Protein 1XU0 (pdb70)

Sequence (102 aa):
IGGYMLGNAVGRMSYQFNNPMESRYYNDYYNQMPNRVYRPMYRGEEYVSEDRFVRDCYNMSVTEYIIKPAEGKNNSELNQLDTTVKSQIIREMCITEYRRGSIGGYMLGNAVGRMSYQFNNPMESRYYNDYYNQMPNRVYRPMYRGEEYVSEDRFVRDCYNMSVTEYIIKPAEGKNNSELNQLDTTVKSQIIREMCITEYRRGSIGGYMLGNAVGRMSYQFNNPMESRYYNDYYNQMPNRVYRPMYRGEEYVSEDRFVRDCYNMSVTEYIIKPAEGKNNSELNQLDTTVKSQIIREMCITEYRRGSIGGYMLGNAVGRMSYQFNNPMESRYYNDYYNQMPNRVYRPMYRGEEYVSEDRFVRDCYNMSVTEYIIKPAEGKNNSELNQLDTTVKSQIIREMCITEYRRGSIGGYMLGNAVGRMSYQFNNPMESRYYNDYYNQMPNRVYRPMYRGEEYVSEDRFVRDCYNMSVTEYIIKPAEGKNNSELNQLDTTVKSQIIREMCITEYRRGSIGGYMLGNAVGRMSYQFNNPMESRYYNDYYNQMPNRVYRPMYRGEEYVSEDRFVRDCYNMSVTEYIIKPAEGKNNSELNQLDTTVKSQIIREMCITEYRRGSIGGYMLGNAVGRMSYQFNNPMESRYYNDYYNQMPNRVYRPMYRGEEYVSEDRFVRDCYNMSVTEYIIKPAEGKNNSELNQLDTTVKSQIIREMCITEYRRGSIGGYMLGNAVGRMSYQFNNPMESRYYNDYYNQMPNRVYRPMYRGEEYVSEDRFVRDCYNMSVTEYIIKPAEGKNNSELNQLDTTVKSQIIREMCITEYRRGSIGGYMLGNAVGRMSYQFNNPMESRYYNDYYNQMPNRVYRPMYRGEEYVSEDRFVRDCYNMSVTEYIIKPAEGKNNSELNQLDTTVKSQIIREMCITEYRRGSIGGYMLGNAVGRMSYQFNNPMESRYYNDYYNQMPNRVYRPMYRGEEYVSEDRFVRDCYNMSVTEYIIKPAEGKNNSELNQLDTTVKSQIIREMCITEYRRGSIGGYMLGNAVGRMSYQFNNPMESRYYNDYYNQMPNRVYRPMYRGEEYVSEDRFVRDCYNMSVTEYIIKPAEGKNNSELNQLDTTVKSQIIREMCITEYRRGSIGGYMLGNAVGRMSYQFNNPMESRYYNDYYNQMPNRVYRPMYRGEEYVSEDRFVRDCYNMSVTEYIIKPAEGKNNSELNQLDTTVKSQIIREMCITEYRRGSIGGYMLGNAVGRMSYQFNNPMESRYYNDYYNQMPNRVYRPMYRGEEYVSEDRFVRDCYNMSVTEYIIKPAEGKNNSELNQLDTTVKSQIIREMCITEYRRGSIGGYMLGNAVGRMSYQFNNPMESRYYNDYYNQMPNRVYRPMYRGEEYVSEDRFVRDCYNMSVTEYIIKPAEGKNNSELNQLDTTVKSQIIREMCITEYRRGSIGGYMLGNAVGRMSYQFNNPMESRYYNDYYNQMPNRVYRPMYRGEEYVSEDRFVRDCYNMSVTEYIIKPAEGKNNSELNQLDTTVKSQIIREMCITEYRRGSIGGYMLGNAVGRMSYQFNNPMESRYYNDYYNQMPNRVYRPMYRGEEYVSEDRFVRDCYNMSVTEYIIKPAEGKNNSELNQLDTTVKSQIIREMCITEYRRGSIGGYMLGNAVGRMSYQFNNPMESRYYNDYYNQMPNRVYRPMYRGEEYVSEDRFVRDCYNMSVTEYIIKPAEGKNNSELNQLDTTVKSQIIREMCITEYRRGSIGGYMLGNAVGRMSYQFNNPMESRYYNDYYNQMPNRVYRPMYRGEEYVSEDRFVRDCYNMSVTEYIIKPAEGKNNSELNQLDTTVKSQIIREMCITEYRRGSIGGYMLGNAVGRMSYQFNNPMESRYYNDYYNQMPNRVYRPMYRGEEYVSEDRFVRDCYNMSVTEYIIKPAEGKNNSELNQLDTTVKSQIIREMCITEYRRGSIGGYMLGNAVGRMSYQFNNPMESRYYNDYYNQMPNRVYRPMYRGEEYVSEDRFVRDCYNMSVTEYIIKPAEGKNNSELNQLDTTVKSQIIREMCITEYRRGS

Solvent-accessible surface area: 6956 Å² total; per-residue (Å²): 86,47,26,122,72,83,26,56,55,23,58,148,23,65,75,172,37,117,76,115,121,9,31,154,22,3,56,107,72,72,133,112,13,5,84,41,0,48,81,8,80,60,199,64,63,146,192,48,65,110,84,135,14,20,121,48,2,58,87,31,0,30,51,28,23,64,112,105,33,67,172,63,134,155,64,103,129,95,48,92,46,25,48,62,0,16,35,62,1,0,118,38,2,0,57,3,6,90,182,135,62,120

CATH classification: 1.10.790.10

Organism: Xenopus laevis (NCBI:txid8355)

InterPro domains:
  IPR000817 Prion protein [SM00157] (5-171)
  IPR022416 Prion/Doppel protein, beta-ribbon domain [PF00377] (81-168)
  IPR036924 Prion/Doppel beta-ribbon domain superfamily [G3DSA:1.10.790.10] (41-171)
  IPR036924 Prion/Doppel beta-ribbon domain superfamily [SSF54098] (70-169)

Radius of gyration: 14.03 Å; Cα contacts (8 Å, |Δi|>4): 95; chains: 1; bounding box: 40×32×22 Å

Foldseek 3Di:
DPDWDFQDFCLQVPDPDPDVCLNVVCVVCSVLAGRGQGQDDDPCVVDADLVNSLVVSLVVRCCVRPVVCVVPPPQVVPCVSVVVSSNVVNSVSSVVSVVVVD

Structure (mmCIF, N/CA/C/O backbone):
data_1XU0
#
_entry.id   1XU0
#
loop_
_atom_site.group_PDB
_atom_site.id
_atom_site.type_symbol
_atom_site.label_atom_id
_atom_site.label_alt_id
_atom_site.label_comp_id
_atom_site.label_asym_id
_atom_site.label_entity_id
_atom_site.label_seq_id
_atom_site.pdbx_PDB_ins_code
_atom_site.Cartn_x
_atom_site.Cartn_y
_atom_site.Cartn_z
_atom_site.occupancy
_atom_site.B_iso_or_equiv
_atom_site.auth_seq_id
_atom_site.auth_comp_id
_atom_site.auth_asym_id
_atom_site.auth_atom_id
_atom_site.pdbx_PDB_model_num
ATOM 1 N N . ILE A 1 29 ? 15.197 -5.772 -0.208 1.00 0.00 125 ILE A N 1
ATOM 2 C CA . ILE A 1 29 ? 14.432 -5.479 0.993 1.00 0.00 125 ILE A CA 1
ATOM 3 C C . ILE A 1 29 ? 14.890 -6.453 2.086 1.00 0.00 125 ILE A C 1
ATOM 4 O O . ILE A 1 29 ? 14.874 -7.667 1.884 1.00 0.00 125 ILE A O 1
ATOM 20 N N . GLY A 1 30 ? 15.298 -5.922 3.241 1.00 0.00 126 GLY A N 1
ATOM 21 C CA . GLY A 1 30 ? 15.766 -6.718 4.374 1.00 0.00 126 GLY A CA 1
ATOM 22 C C . GLY A 1 30 ? 14.609 -7.421 5.079 1.00 0.00 126 GLY A C 1
ATOM 23 O O . GLY A 1 30 ? 14.790 -8.507 5.634 1.00 0.00 126 GLY A O 1
ATOM 27 N N . GLY A 1 31 ? 13.419 -6.826 5.010 1.00 0.00 127 GLY A N 1
ATOM 28 C CA . GLY A 1 31 ? 12.144 -7.437 5.322 1.00 0.00 127 GLY A CA 1
ATOM 29 C C . GLY A 1 31 ? 11.050 -6.389 5.162 1.00 0.00 127 GLY A C 1
ATOM 30 O O . GLY A 1 31 ? 11.331 -5.187 5.076 1.00 0.00 127 GLY A O 1
ATOM 34 N N . TYR A 1 32 ? 9.801 -6.839 5.119 1.00 0.00 128 TYR A N 1
ATOM 35 C CA . TYR A 1 32 ? 8.657 -5.960 5.295 1.00 0.00 128 TYR A CA 1
ATOM 36 C C . TYR A 1 32 ? 8.483 -5.756 6.798 1.00 0.00 128 TYR A C 1
ATOM 37 O O . TYR A 1 32 ? 8.793 -6.663 7.578 1.00 0.00 128 TYR A O 1
ATOM 55 N N . MET A 1 33 ? 8.017 -4.582 7.208 1.00 0.00 129 MET A N 1
ATOM 56 C CA . MET A 1 33 ? 7.575 -4.321 8.570 1.00 0.00 129 MET A CA 1
ATOM 57 C C . MET A 1 33 ? 6.358 -3.408 8.512 1.00 0.00 129 MET A C 1
ATOM 58 O O . MET A 1 33 ? 6.178 -2.673 7.551 1.00 0.00 129 MET A O 1
ATOM 72 N N . LEU A 1 34 ? 5.523 -3.429 9.539 1.00 0.00 130 LEU A N 1
ATOM 73 C CA . LEU A 1 34 ? 4.435 -2.486 9.746 1.00 0.00 130 LEU A CA 1
ATOM 74 C C . LEU A 1 34 ? 4.991 -1.297 10.509 1.00 0.00 130 LEU A C 1
ATOM 75 O O . LEU A 1 34 ? 5.402 -1.457 11.660 1.00 0.00 130 LEU A O 1
ATOM 91 N N . GLY A 1 35 ? 5.025 -0.139 9.845 1.00 0.00 131 GLY A N 1
ATOM 92 C CA . GLY A 1 35 ? 5.492 1.113 10.408 1.00 0.00 131 GLY A CA 1
ATOM 93 C C . GLY A 1 35 ? 4.421 1.683 11.318 1.00 0.00 131 GLY A C 1
ATOM 94 O O . GLY A 1 35 ? 4.327 1.304 12.490 1.00 0.00 131 GLY A O 1
ATOM 98 N N . ASN A 1 36 ? 3.586 2.568 10.775 1.00 0.00 132 ASN A N 1
ATOM 99 C CA . ASN A 1 36 ? 2.572 3.280 11.536 1.00 0.00 132 ASN A CA 1
ATOM 100 C C . ASN A 1 36 ? 1.220 3.026 10.885 1.00 0.00 132 ASN A C 1
ATOM 101 O O . ASN A 1 36 ? 1.108 2.814 9.672 1.00 0.00 132 ASN A O 1
ATOM 112 N N . ALA A 1 37 ? 0.183 3.038 11.713 1.00 0.00 133 ALA A N 1
ATOM 113 C CA . ALA A 1 37 ? -1.201 2.901 11.302 1.00 0.00 133 ALA A CA 1
ATOM 114 C C . ALA A 1 37 ? -1.694 4.180 10.615 1.00 0.00 133 ALA A C 1
ATOM 115 O O . ALA A 1 37 ? -0.899 5.079 10.323 1.00 0.00 133 ALA A O 1
ATOM 122 N N . VAL A 1 38 ? -2.988 4.248 10.294 1.00 0.00 134 VAL A N 1
ATOM 123 C CA . VAL A 1 38 ? -3.574 5.329 9.509 1.00 0.00 134 VAL A CA 1
ATOM 124 C C . VAL A 1 38 ? -4.693 5.964 10.351 1.00 0.00 134 VAL A C 1
ATOM 125 O O . VAL A 1 38 ? -4.436 6.967 11.026 1.00 0.00 134 VAL A O 1
ATOM 138 N N . GLY A 1 39 ? -5.890 5.367 10.384 1.00 0.00 135 GLY A N 1
ATOM 139 C CA . GLY A 1 39 ? -6.966 5.742 11.293 1.00 0.00 135 GLY A CA 1
ATOM 140 C C . GLY A 1 39 ? -8.267 6.051 10.576 1.00 0.00 135 GLY A C 1
ATOM 141 O O . GLY A 1 39 ? -8.633 7.218 10.432 1.00 0.00 135 GLY A O 1
ATOM 145 N N . ARG A 1 40 ? -8.994 5.013 10.154 1.00 0.00 136 ARG A N 1
ATOM 146 C CA . ARG A 1 40 ? -10.226 5.107 9.405 1.00 0.00 136 ARG A CA 1
ATOM 147 C C . ARG A 1 40 ? -10.188 5.965 8.145 1.00 0.00 136 ARG A C 1
ATOM 148 O O . ARG A 1 40 ? -11.268 6.292 7.677 1.00 0.00 136 ARG A O 1
ATOM 169 N N . MET A 1 41 ? -9.011 6.303 7.602 1.00 0.00 137 MET A N 1
ATOM 170 C CA . MET A 1 41 ? -8.704 7.215 6.518 1.00 0.00 137 MET A CA 1
ATOM 171 C C . MET A 1 41 ? -9.785 8.261 6.198 1.00 0.00 137 MET A C 1
ATOM 172 O O . MET A 1 41 ? -9.550 9.439 6.435 1.00 0.00 137 MET A O 1
ATOM 186 N N . SER A 1 42 ? -10.872 7.834 5.549 1.00 0.00 138 SER A N 1
ATOM 187 C CA . SER A 1 42 ? -12.046 8.579 5.113 1.00 0.00 138 SER A CA 1
ATOM 188 C C . SER A 1 42 ? -11.737 9.901 4.387 1.00 0.00 138 SER A C 1
ATOM 189 O O . SER A 1 42 ? -12.551 10.831 4.400 1.00 0.00 138 SER A O 1
ATOM 197 N N . TYR A 1 43 ? -10.613 9.944 3.664 1.00 0.00 139 TYR A N 1
ATOM 198 C CA . TYR A 1 43 ? -10.252 11.007 2.727 1.00 0.00 139 TYR A CA 1
ATOM 199 C C . TYR A 1 43 ? -11.363 11.323 1.724 1.00 0.00 139 TYR A C 1
ATOM 200 O O . TYR A 1 43 ? -12.396 10.654 1.653 1.00 0.00 139 TYR A O 1
ATOM 218 N N . GLN A 1 44 ? -11.122 12.375 0.945 1.00 0.00 140 GLN A N 1
ATOM 219 C CA . GLN A 1 44 ? -12.012 12.937 -0.061 1.00 0.00 140 GLN A CA 1
ATOM 220 C C . GLN A 1 44 ? -12.684 11.847 -0.903 1.00 0.00 140 GLN A C 1
ATOM 221 O O . GLN A 1 44 ? -13.916 11.797 -0.970 1.00 0.00 140 GLN A O 1
ATOM 235 N N . PHE A 1 45 ? -11.870 10.959 -1.482 1.00 0.00 141 PHE A N 1
ATOM 236 C CA . PHE A 1 45 ? -12.186 10.069 -2.595 1.00 0.00 141 PHE A CA 1
ATOM 237 C C . PHE A 1 45 ? -12.705 10.825 -3.819 1.00 0.00 141 PHE A C 1
ATOM 238 O O . PHE A 1 45 ? -13.151 11.971 -3.758 1.00 0.00 141 PHE A O 1
ATOM 255 N N . ASN A 1 46 ? -12.658 10.135 -4.953 1.00 0.00 142 ASN A N 1
ATOM 256 C CA . ASN A 1 46 ? -13.013 10.667 -6.267 1.00 0.00 142 ASN A CA 1
ATOM 257 C C . ASN A 1 46 ? -14.501 10.467 -6.524 1.00 0.00 142 ASN A C 1
ATOM 258 O O . ASN A 1 46 ? -15.139 11.232 -7.254 1.00 0.00 142 ASN A O 1
ATOM 269 N N . ASN A 1 47 ? -15.055 9.394 -5.955 1.00 0.00 143 ASN A N 1
ATOM 270 C CA . ASN A 1 47 ? -16.427 8.979 -6.146 1.00 0.00 143 ASN A CA 1
ATOM 271 C C . ASN A 1 47 ? -16.919 8.412 -4.819 1.00 0.00 143 ASN A C 1
ATOM 272 O O . ASN A 1 47 ? -16.153 7.717 -4.143 1.00 0.00 143 ASN A O 1
ATOM 283 N N . PRO A 1 48 ? -18.195 8.606 -4.460 1.00 0.00 144 PRO A N 1
ATOM 284 C CA . PRO A 1 48 ? -18.711 8.215 -3.160 1.00 0.00 144 PRO A CA 1
ATOM 285 C C . PRO A 1 48 ? -18.785 6.695 -2.999 1.00 0.00 144 PRO A C 1
ATOM 286 O O . PRO A 1 48 ? -18.699 6.232 -1.865 1.00 0.00 144 PRO A O 1
ATOM 297 N N . MET A 1 49 ? -18.846 5.916 -4.090 1.00 0.00 145 MET A N 1
ATOM 298 C CA . MET A 1 49 ? -18.697 4.466 -4.045 1.00 0.00 145 MET A CA 1
ATOM 299 C C . MET A 1 49 ? -17.417 4.100 -3.316 1.00 0.00 145 MET A C 1
ATOM 300 O O . MET A 1 49 ? -17.422 3.194 -2.495 1.00 0.00 145 MET A O 1
ATOM 314 N N . GLU A 1 50 ? -16.317 4.792 -3.610 1.00 0.00 146 GLU A N 1
ATOM 315 C CA . GLU A 1 50 ? -15.015 4.428 -3.071 1.00 0.00 146 GLU A CA 1
ATOM 316 C C . GLU A 1 50 ? -15.019 4.652 -1.558 1.00 0.00 146 GLU A C 1
ATOM 317 O O . GLU A 1 50 ? -14.573 3.799 -0.793 1.00 0.00 146 GLU A O 1
ATOM 329 N N . SER A 1 51 ? -15.629 5.755 -1.127 1.00 0.00 147 SER A N 1
ATOM 330 C CA . SER A 1 51 ? -15.787 6.121 0.266 1.00 0.00 147 SER A CA 1
ATOM 331 C C . SER A 1 51 ? -16.685 5.124 0.997 1.00 0.00 147 SER A C 1
ATOM 332 O O . SER A 1 51 ? -16.264 4.531 1.992 1.00 0.00 147 SER A O 1
ATOM 340 N N . ARG A 1 52 ? -17.919 4.924 0.531 1.00 0.00 148 ARG A N 1
ATOM 341 C CA . ARG A 1 52 ? -18.885 4.038 1.160 1.00 0.00 148 ARG A CA 1
ATOM 342 C C . ARG A 1 52 ? -18.293 2.655 1.216 1.00 0.00 148 ARG A C 1
ATOM 343 O O . ARG A 1 52 ? -18.302 2.073 2.300 1.00 0.00 148 ARG A O 1
ATOM 364 N N . TYR A 1 53 ? -17.781 2.149 0.097 1.00 0.00 149 TYR A N 1
ATOM 365 C CA . TYR A 1 53 ? -17.242 0.821 0.068 1.00 0.00 149 TYR A CA 1
ATOM 366 C C . TYR A 1 53 ? -16.165 0.712 1.131 1.00 0.00 149 TYR A C 1
ATOM 367 O O . TYR A 1 53 ? -16.279 -0.144 1.997 1.00 0.00 149 TYR A O 1
ATOM 385 N N . TYR A 1 54 ? -15.193 1.630 1.159 1.00 0.00 150 TYR A N 1
ATOM 386 C CA . TYR A 1 54 ? -14.142 1.605 2.172 1.00 0.00 150 TYR A CA 1
ATOM 387 C C . TYR A 1 54 ? -14.718 1.553 3.582 1.00 0.00 150 TYR A C 1
ATOM 388 O O . TYR A 1 54 ? -14.167 0.876 4.444 1.00 0.00 150 TYR A O 1
ATOM 406 N N . ASN A 1 55 ? -15.815 2.257 3.837 1.00 0.00 151 ASN A N 1
ATOM 407 C CA . ASN A 1 55 ? -16.359 2.388 5.172 1.00 0.00 151 ASN A CA 1
ATOM 408 C C . ASN A 1 55 ? -17.130 1.164 5.628 1.00 0.00 151 ASN A C 1
ATOM 409 O O . ASN A 1 55 ? -17.069 0.833 6.819 1.00 0.00 151 ASN A O 1
ATOM 420 N N . ASP A 1 56 ? -17.858 0.506 4.726 1.00 0.00 152 ASP A N 1
ATOM 421 C CA . ASP A 1 56 ? -18.551 -0.737 5.056 1.00 0.00 152 ASP A CA 1
ATOM 422 C C . ASP A 1 56 ? -17.540 -1.875 5.118 1.00 0.00 152 ASP A C 1
ATOM 423 O O . ASP A 1 56 ? -17.570 -2.692 6.040 1.00 0.00 152 ASP A O 1
ATOM 432 N N . TYR A 1 57 ? -16.587 -1.888 4.183 1.00 0.00 153 TYR A N 1
ATOM 433 C CA . TYR A 1 57 ? -15.571 -2.936 4.044 1.00 0.00 153 TYR A CA 1
ATOM 434 C C . TYR A 1 57 ? -14.382 -2.685 4.951 1.00 0.00 153 TYR A C 1
ATOM 435 O O . TYR A 1 57 ? -13.468 -3.501 4.981 1.00 0.00 153 TYR A O 1
ATOM 453 N N . TYR A 1 58 ? -14.428 -1.637 5.766 1.00 0.00 154 TYR A N 1
ATOM 454 C CA . TYR A 1 58 ? -13.383 -1.187 6.663 1.00 0.00 154 TYR A CA 1
ATOM 455 C C . TYR A 1 58 ? -12.777 -2.333 7.485 1.00 0.00 154 TYR A C 1
ATOM 456 O O . TYR A 1 58 ? -11.571 -2.360 7.734 1.00 0.00 154 TYR A O 1
ATOM 474 N N . ASN A 1 59 ? -13.640 -3.272 7.892 1.00 0.00 155 ASN A N 1
ATOM 475 C CA . ASN A 1 59 ? -13.298 -4.455 8.673 1.00 0.00 155 ASN A CA 1
ATOM 476 C C . ASN A 1 59 ? -12.410 -5.440 7.897 1.00 0.00 155 ASN A C 1
ATOM 477 O O . ASN A 1 59 ? -11.543 -6.096 8.475 1.00 0.00 155 ASN A O 1
ATOM 488 N N . GLN A 1 60 ? -12.623 -5.587 6.585 1.00 0.00 156 GLN A N 1
ATOM 489 C CA . GLN A 1 60 ? -11.781 -6.420 5.732 1.00 0.00 156 GLN A CA 1
ATOM 490 C C . GLN A 1 60 ? -10.559 -5.641 5.258 1.00 0.00 156 GLN A C 1
ATOM 491 O O . GLN A 1 60 ? -9.489 -6.220 5.077 1.00 0.00 156 GLN A O 1
ATOM 505 N N . MET A 1 61 ? -10.710 -4.338 5.049 1.00 0.00 157 MET A N 1
ATOM 506 C CA . MET A 1 61 ? -9.649 -3.440 4.633 1.00 0.00 157 MET A CA 1
ATOM 507 C C . MET A 1 61 ? -8.561 -3.343 5.722 1.00 0.00 157 MET A C 1
ATOM 508 O O . MET A 1 61 ? -8.797 -3.691 6.885 1.00 0.00 157 MET A O 1
ATOM 522 N N . PRO A 1 62 ? -7.347 -2.893 5.375 1.00 0.00 158 PRO A N 1
ATOM 523 C CA . PRO A 1 62 ? -6.248 -2.776 6.335 1.00 0.00 158 PRO A CA 1
ATOM 524 C C . PRO A 1 62 ? -6.473 -1.629 7.326 1.00 0.00 158 PRO A C 1
ATOM 525 O O . PRO A 1 62 ? -7.163 -0.664 6.994 1.00 0.00 158 PRO A O 1
ATOM 536 N N . ASN A 1 63 ? -5.840 -1.661 8.511 1.00 0.00 159 ASN A N 1
ATOM 537 C CA . ASN A 1 63 ? -5.934 -0.566 9.493 1.00 0.00 159 ASN A CA 1
ATOM 538 C C . ASN A 1 63 ? -4.646 0.259 9.541 1.00 0.00 159 ASN A C 1
ATOM 539 O O . ASN A 1 63 ? -4.549 1.225 10.298 1.00 0.00 159 ASN A O 1
ATOM 550 N N . ARG A 1 64 ? -3.647 -0.133 8.752 1.00 0.00 160 ARG A N 1
ATOM 551 C CA . ARG A 1 64 ? -2.288 0.375 8.784 1.00 0.00 160 ARG A CA 1
ATOM 552 C C . ARG A 1 64 ? -1.609 0.099 7.453 1.00 0.00 160 ARG A C 1
ATOM 553 O O . ARG A 1 64 ? -2.230 -0.531 6.593 1.00 0.00 160 ARG A O 1
ATOM 574 N N . VAL A 1 65 ? -0.355 0.507 7.280 1.00 0.00 161 VAL A N 1
ATOM 575 C CA . VAL A 1 65 ? 0.389 0.273 6.050 1.00 0.00 161 VAL A CA 1
ATOM 576 C C . VAL A 1 65 ? 1.710 -0.446 6.397 1.00 0.00 161 VAL A C 1
ATOM 577 O O . VAL A 1 65 ? 2.194 -0.301 7.522 1.00 0.00 161 VAL A O 1
ATOM 590 N N . TYR A 1 66 ? 2.239 -1.291 5.499 1.00 0.00 162 TYR A N 1
ATOM 591 C CA . TYR A 1 66 ? 3.519 -1.983 5.690 1.00 0.00 162 TYR A CA 1
ATOM 592 C C . TYR A 1 66 ? 4.601 -1.188 4.932 1.00 0.00 162 TYR A C 1
ATOM 593 O O . TYR A 1 66 ? 4.258 -0.431 4.020 1.00 0.00 162 TYR A O 1
ATOM 611 N N . ARG A 1 67 ? 5.887 -1.464 5.164 1.00 0.00 163 ARG A N 1
ATOM 612 C CA . ARG A 1 67 ? 7.030 -0.701 4.684 1.00 0.00 163 ARG A CA 1
ATOM 613 C C . ARG A 1 67 ? 8.140 -1.612 4.133 1.00 0.00 163 ARG A C 1
ATOM 614 O O . ARG A 1 67 ? 8.552 -2.528 4.849 1.00 0.00 163 ARG A O 1
ATOM 635 N N . PRO A 1 68 ? 8.665 -1.373 2.914 1.00 0.00 164 PRO A N 1
ATOM 636 C CA . PRO A 1 68 ? 9.895 -1.993 2.424 1.00 0.00 164 PRO A CA 1
ATOM 637 C C . PRO A 1 68 ? 11.117 -1.369 3.108 1.00 0.00 164 PRO A C 1
ATOM 638 O O . PRO A 1 68 ? 11.514 -0.261 2.739 1.00 0.00 164 PRO A O 1
ATOM 649 N N . MET A 1 69 ? 11.739 -2.046 4.085 1.00 0.00 165 MET A N 1
ATOM 650 C CA . MET A 1 69 ? 13.028 -1.569 4.589 1.00 0.00 165 MET A CA 1
ATOM 651 C C . MET A 1 69 ? 14.133 -1.995 3.624 1.00 0.00 165 MET A C 1
ATOM 652 O O . MET A 1 69 ? 14.519 -3.166 3.537 1.00 0.00 165 MET A O 1
ATOM 666 N N . TYR A 1 70 ? 14.593 -1.028 2.845 1.00 0.00 166 TYR A N 1
ATOM 667 C CA . TYR A 1 70 ? 15.815 -1.130 2.068 1.00 0.00 166 TYR A CA 1
ATOM 668 C C . TYR A 1 70 ? 16.976 -0.906 3.031 1.00 0.00 166 TYR A C 1
ATOM 669 O O . TYR A 1 70 ? 16.874 -0.062 3.921 1.00 0.00 166 TYR A O 1
ATOM 687 N N . ARG A 1 71 ? 18.091 -1.609 2.844 1.00 0.00 167 ARG A N 1
ATOM 688 C CA . ARG A 1 71 ? 19.348 -1.355 3.562 1.00 0.00 167 ARG A CA 1
ATOM 689 C C . ARG A 1 71 ? 20.323 -0.539 2.725 1.00 0.00 167 ARG A C 1
ATOM 690 O O . ARG A 1 71 ? 21.360 -0.094 3.207 1.00 0.00 167 ARG A O 1
ATOM 711 N N . GLY A 1 72 ? 19.982 -0.363 1.463 1.00 0.00 168 GLY A N 1
ATOM 712 C CA . GLY A 1 72 ? 20.770 0.299 0.450 1.00 0.00 168 GLY A CA 1
ATOM 713 C C . GLY A 1 72 ? 19.906 0.415 -0.790 1.00 0.00 168 GLY A C 1
ATOM 714 O O . GLY A 1 72 ? 19.971 -0.434 -1.681 1.00 0.00 168 GLY A O 1
ATOM 718 N N . GLU A 1 73 ? 19.043 1.420 -0.791 1.00 0.00 169 GLU A N 1
ATOM 719 C CA . GLU A 1 73 ? 18.287 1.922 -1.920 1.00 0.00 169 GLU A CA 1
ATOM 720 C C . GLU A 1 73 ? 19.004 3.179 -2.397 1.00 0.00 169 GLU A C 1
ATOM 721 O O . GLU A 1 73 ? 19.692 3.126 -3.414 1.00 0.00 169 GLU A O 1
ATOM 733 N N . GLU A 1 74 ? 18.905 4.266 -1.631 1.00 0.00 170 GLU A N 1
ATOM 734 C CA . GLU A 1 74 ? 19.415 5.610 -1.890 1.00 0.00 170 GLU A CA 1
ATOM 735 C C . GLU A 1 74 ? 18.999 6.234 -3.234 1.00 0.00 170 GLU A C 1
ATOM 736 O O . GLU A 1 74 ? 19.473 7.327 -3.550 1.00 0.00 170 GLU A O 1
ATOM 748 N N . TYR A 1 75 ? 18.118 5.615 -4.019 1.00 0.00 171 TYR A N 1
ATOM 749 C CA . TYR A 1 75 ? 17.725 6.060 -5.352 1.00 0.00 171 TYR A CA 1
ATOM 750 C C . TYR A 1 75 ? 16.239 5.776 -5.621 1.00 0.00 171 TYR A C 1
ATOM 751 O O . TYR A 1 75 ? 15.858 5.302 -6.701 1.00 0.00 171 TYR A O 1
ATOM 769 N N . VAL A 1 76 ? 15.395 6.042 -4.629 1.00 0.00 172 VAL A N 1
ATOM 770 C CA . VAL A 1 76 ? 13.935 5.995 -4.708 1.00 0.00 172 VAL A CA 1
ATOM 771 C C . VAL A 1 76 ? 13.372 7.376 -4.362 1.00 0.00 172 VAL A C 1
ATOM 772 O O . VAL A 1 76 ? 13.804 8.033 -3.407 1.00 0.00 172 VAL A O 1
ATOM 785 N N . SER A 1 77 ? 12.375 7.779 -5.143 1.00 0.00 173 SER A N 1
ATOM 786 C CA . SER A 1 77 ? 11.475 8.898 -4.917 1.00 0.00 173 SER A CA 1
ATOM 787 C C . SER A 1 77 ? 10.120 8.337 -4.486 1.00 0.00 173 SER A C 1
ATOM 788 O O . SER A 1 77 ? 9.927 7.121 -4.440 1.00 0.00 173 SER A O 1
ATOM 796 N N . GLU A 1 78 ? 9.183 9.215 -4.146 1.00 0.00 174 GLU A N 1
ATOM 797 C CA . GLU A 1 78 ? 7.905 8.848 -3.543 1.00 0.00 174 GLU A CA 1
ATOM 798 C C . GLU A 1 78 ? 7.074 7.990 -4.495 1.00 0.00 174 GLU A C 1
ATOM 799 O O . GLU A 1 78 ? 6.256 7.189 -4.069 1.00 0.00 174 GLU A O 1
ATOM 811 N N . ASP A 1 79 ? 7.255 8.160 -5.797 1.00 0.00 175 ASP A N 1
ATOM 812 C CA . ASP A 1 79 ? 6.628 7.359 -6.835 1.00 0.00 175 ASP A CA 1
ATOM 813 C C . ASP A 1 79 ? 7.111 5.906 -6.787 1.00 0.00 175 ASP A C 1
ATOM 814 O O . ASP A 1 79 ? 6.296 4.987 -6.900 1.00 0.00 175 ASP A O 1
ATOM 823 N N . ARG A 1 80 ? 8.409 5.673 -6.584 1.00 0.00 176 ARG A N 1
ATOM 824 C CA . ARG A 1 80 ? 8.991 4.349 -6.406 1.00 0.00 176 ARG A CA 1
ATOM 825 C C . ARG A 1 80 ? 8.681 3.777 -5.027 1.00 0.00 176 ARG A C 1
ATOM 826 O O . ARG A 1 80 ? 8.399 2.585 -4.930 1.00 0.00 176 ARG A O 1
ATOM 847 N N . PHE A 1 81 ? 8.691 4.587 -3.969 1.00 0.00 177 PHE A N 1
ATOM 848 C CA . PHE A 1 81 ? 8.319 4.112 -2.642 1.00 0.00 177 PHE A CA 1
ATOM 849 C C . PHE A 1 81 ? 6.858 3.683 -2.681 1.00 0.00 177 PHE A C 1
ATOM 850 O O . PHE A 1 81 ? 6.545 2.554 -2.306 1.00 0.00 177 PHE A O 1
ATOM 867 N N . VAL A 1 82 ? 5.958 4.552 -3.161 1.00 0.00 178 VAL A N 1
ATOM 868 C CA . VAL A 1 82 ? 4.538 4.252 -3.158 1.00 0.00 178 VAL A CA 1
ATOM 869 C C . VAL A 1 82 ? 4.269 3.020 -4.002 1.00 0.00 178 VAL A C 1
ATOM 870 O O . VAL A 1 82 ? 3.506 2.184 -3.537 1.00 0.00 178 VAL A O 1
ATOM 883 N N . ARG A 1 83 ? 4.874 2.842 -5.186 1.00 0.00 179 ARG A N 1
ATOM 884 C CA . ARG A 1 83 ? 4.616 1.620 -5.938 1.00 0.00 179 ARG A CA 1
ATOM 885 C C . ARG A 1 83 ? 5.172 0.409 -5.201 1.00 0.00 179 ARG A C 1
ATOM 886 O O . ARG A 1 83 ? 4.471 -0.588 -5.145 1.00 0.00 179 ARG A O 1
ATOM 907 N N . ASP A 1 84 ? 6.388 0.427 -4.653 1.00 0.00 180 ASP A N 1
ATOM 908 C CA . ASP A 1 84 ? 6.981 -0.802 -4.119 1.00 0.00 180 ASP A CA 1
ATOM 909 C C . ASP A 1 84 ? 6.242 -1.209 -2.845 1.00 0.00 180 ASP A C 1
ATOM 910 O O . ASP A 1 84 ? 5.911 -2.383 -2.654 1.00 0.00 180 ASP A O 1
ATOM 919 N N . CYS A 1 85 ? 5.888 -0.224 -2.015 1.00 0.00 181 CYS A N 1
ATOM 920 C CA . CYS A 1 85 ? 5.043 -0.387 -0.845 1.00 0.00 181 CYS A CA 1
ATOM 921 C C . CYS A 1 85 ? 3.668 -0.915 -1.271 1.00 0.00 181 CYS A C 1
ATOM 922 O O . CYS A 1 85 ? 3.201 -1.929 -0.740 1.00 0.00 181 CYS A O 1
ATOM 929 N N . TYR A 1 86 ? 3.035 -0.267 -2.260 1.00 0.00 182 TYR A N 1
ATOM 930 C CA . TYR A 1 86 ? 1.761 -0.669 -2.846 1.00 0.00 182 TYR A CA 1
ATOM 931 C C . TYR A 1 86 ? 1.826 -2.123 -3.263 1.00 0.00 182 TYR A C 1
ATOM 932 O O . TYR A 1 86 ? 0.950 -2.878 -2.872 1.00 0.00 182 TYR A O 1
ATOM 950 N N . ASN A 1 87 ? 2.857 -2.520 -4.014 1.00 0.00 183 ASN A N 1
ATOM 951 C CA . ASN A 1 87 ? 3.005 -3.830 -4.650 1.00 0.00 183 ASN A CA 1
ATOM 952 C C . ASN A 1 87 ? 3.006 -4.955 -3.614 1.00 0.00 183 ASN A C 1
ATOM 953 O O . ASN A 1 87 ? 2.575 -6.071 -3.924 1.00 0.00 183 ASN A O 1
ATOM 964 N N . MET A 1 88 ? 3.457 -4.667 -2.389 1.00 0.00 184 MET A N 1
ATOM 965 C CA . MET A 1 88 ? 3.297 -5.574 -1.266 1.00 0.00 184 MET A CA 1
ATOM 966 C C . MET A 1 88 ? 1.885 -5.497 -0.703 1.00 0.00 184 MET A C 1
ATOM 967 O O . MET A 1 88 ? 1.207 -6.522 -0.645 1.00 0.00 184 MET A O 1
ATOM 981 N N . SER A 1 89 ? 1.446 -4.303 -0.298 1.00 0.00 185 SER A N 1
ATOM 982 C CA . SER A 1 89 ? 0.121 -4.056 0.255 1.00 0.00 185 SER A CA 1
ATOM 983 C C . SER A 1 89 ? -0.964 -4.780 -0.562 1.00 0.00 185 SER A C 1
ATOM 984 O O . SER A 1 89 ? -1.743 -5.544 -0.011 1.00 0.00 185 SER A O 1
ATOM 992 N N . VAL A 1 90 ? -1.016 -4.580 -1.880 1.00 0.00 186 VAL A N 1
ATOM 993 C CA . VAL A 1 90 ? -1.991 -5.222 -2.750 1.00 0.00 186 VAL A CA 1
ATOM 994 C C . VAL A 1 90 ? -1.964 -6.734 -2.573 1.00 0.00 186 VAL A C 1
ATOM 995 O O . VAL A 1 90 ? -3.009 -7.315 -2.307 1.00 0.00 186 VAL A O 1
ATOM 1008 N N . THR A 1 91 ? -0.807 -7.380 -2.706 1.00 0.00 187 THR A N 1
ATOM 1009 C CA . THR A 1 91 ? -0.709 -8.826 -2.593 1.00 0.00 187 THR A CA 1
ATOM 1010 C C . THR A 1 91 ? -1.271 -9.287 -1.245 1.00 0.00 187 THR A C 1
ATOM 1011 O O . THR A 1 91 ? -2.039 -10.254 -1.201 1.00 0.00 187 THR A O 1
ATOM 1022 N N . GLU A 1 92 ? -0.950 -8.562 -0.168 1.00 0.00 188 GLU A N 1
ATOM 1023 C CA . GLU A 1 92 ? -1.394 -8.853 1.189 1.00 0.00 188 GLU A CA 1
ATOM 1024 C C . GLU A 1 92 ? -2.921 -8.848 1.317 1.00 0.00 188 GLU A C 1
ATOM 1025 O O . GLU A 1 92 ? -3.454 -9.424 2.268 1.00 0.00 188 GLU A O 1
ATOM 1037 N N . TYR A 1 93 ? -3.630 -8.260 0.350 1.00 0.00 189 TYR A N 1
ATOM 1038 C CA . TYR A 1 93 ? -5.075 -8.139 0.354 1.00 0.00 189 TYR A CA 1
ATOM 1039 C C . TYR A 1 93 ? -5.699 -8.509 -0.993 1.00 0.00 189 TYR A C 1
ATOM 1040 O O . TYR A 1 93 ? -6.833 -8.105 -1.262 1.00 0.00 189 TYR A O 1
ATOM 1058 N N . ILE A 1 94 ? -4.997 -9.266 -1.833 1.00 0.00 190 ILE A N 1
ATOM 1059 C CA . ILE A 1 94 ? -5.519 -9.836 -3.069 1.00 0.00 190 ILE A CA 1
ATOM 1060 C C . ILE A 1 94 ? -5.180 -11.318 -3.093 1.00 0.00 190 ILE A C 1
ATOM 1061 O O . ILE A 1 94 ? -6.075 -12.151 -3.226 1.00 0.00 190 ILE A O 1
ATOM 1077 N N . ILE A 1 95 ? -3.899 -11.649 -2.953 1.00 0.00 191 ILE A N 1
ATOM 1078 C CA . ILE A 1 95 ? -3.440 -13.019 -3.070 1.00 0.00 191 ILE A CA 1
ATOM 1079 C C . ILE A 1 95 ? -3.820 -13.753 -1.785 1.00 0.00 191 ILE A C 1
ATOM 1080 O O . ILE A 1 95 ? -4.399 -14.828 -1.849 1.00 0.00 191 ILE A O 1
ATOM 1096 N N . LYS A 1 96 ? -3.621 -13.148 -0.610 1.00 0.00 192 LYS A N 1
ATOM 1097 C CA . LYS A 1 96 ? -4.062 -13.727 0.656 1.00 0.00 192 LYS A CA 1
ATOM 1098 C C . LYS A 1 96 ? -5.556 -14.015 0.661 1.00 0.00 192 LYS A C 1
ATOM 1099 O O . LYS A 1 96 ? -5.938 -15.149 0.887 1.00 0.00 192 LYS A O 1
ATOM 1118 N N . PRO A 1 97 ? -6.445 -13.046 0.399 1.00 0.00 193 PRO A N 1
ATOM 1119 C CA . PRO A 1 97 ? -7.863 -13.339 0.340 1.00 0.00 193 PRO A CA 1
ATOM 1120 C C . PRO A 1 97 ? -8.239 -14.295 -0.800 1.00 0.00 193 PRO A C 1
ATOM 1121 O O . PRO A 1 97 ? -9.392 -14.719 -0.819 1.00 0.00 193 PRO A O 1
ATOM 1132 N N . ALA A 1 98 ? -7.324 -14.688 -1.697 1.00 0.00 194 ALA A N 1
ATOM 1133 C CA . ALA A 1 98 ? -7.625 -15.693 -2.706 1.00 0.00 194 ALA A CA 1
ATOM 1134 C C . ALA A 1 98 ? -7.824 -17.084 -2.109 1.00 0.00 194 ALA A C 1
ATOM 1135 O O . ALA A 1 98 ? -8.320 -17.940 -2.841 1.00 0.00 194 ALA A O 1
ATOM 1142 N N . GLU A 1 99 ? -7.484 -17.313 -0.829 1.00 0.00 195 GLU A N 1
ATOM 1143 C CA . GLU A 1 99 ? -7.540 -18.617 -0.161 1.00 0.00 195 GLU A CA 1
ATOM 1144 C C . GLU A 1 99 ? -8.830 -19.351 -0.537 1.00 0.00 195 GLU A C 1
ATOM 1145 O O . GLU A 1 99 ? -8.773 -20.444 -1.107 1.00 0.00 195 GLU A O 1
ATOM 1157 N N . GLY A 1 100 ? -9.978 -18.698 -0.337 1.00 0.00 196 GLY A N 1
ATOM 1158 C CA . GLY A 1 100 ? -11.262 -19.177 -0.829 1.00 0.00 196 GLY A CA 1
ATOM 1159 C C . GLY A 1 100 ? -12.323 -18.096 -0.683 1.00 0.00 196 GLY A C 1
ATOM 1160 O O . GLY A 1 100 ? -13.200 -18.194 0.183 1.00 0.00 196 GLY A O 1
ATOM 1164 N N . LYS A 1 101 ? -12.236 -17.044 -1.503 1.00 0.00 197 LYS A N 1
ATOM 1165 C CA . LYS A 1 101 ? -13.183 -15.938 -1.567 1.00 0.00 197 LYS A CA 1
ATOM 1166 C C . LYS A 1 101 ? -13.457 -15.650 -3.039 1.00 0.00 197 LYS A C 1
ATOM 1167 O O . LYS A 1 101 ? -12.630 -15.054 -3.734 1.00 0.00 197 LYS A O 1
ATOM 1186 N N . ASN A 1 102 ? -14.575 -16.190 -3.526 1.00 0.00 198 ASN A N 1
ATOM 1187 C CA . ASN A 1 102 ? -15.033 -16.093 -4.908 1.00 0.00 198 ASN A CA 1
ATOM 1188 C C . ASN A 1 102 ? -15.894 -14.835 -5.069 1.00 0.00 198 ASN A C 1
ATOM 1189 O O . ASN A 1 102 ? -17.109 -14.881 -4.883 1.00 0.00 198 ASN A O 1
ATOM 1200 N N . ASN A 1 103 ? -15.297 -13.701 -5.421 1.00 0.00 199 ASN A N 1
ATOM 1201 C CA . ASN A 1 103 ? -15.976 -12.451 -5.734 1.00 0.00 199 ASN A CA 1
ATOM 1202 C C . ASN A 1 103 ? -16.745 -12.542 -7.048 1.00 0.00 199 ASN A C 1
ATOM 1203 O O . ASN A 1 103 ? -17.865 -12.049 -7.135 1.00 0.00 199 ASN A O 1
ATOM 1214 N N . SER A 1 104 ? -16.148 -13.160 -8.062 1.00 0.00 200 SER A N 1
ATOM 1215 C CA . SER A 1 104 ? -16.554 -13.103 -9.451 1.00 0.00 200 SER A CA 1
ATOM 1216 C C . SER A 1 104 ? -16.863 -11.676 -9.891 1.00 0.00 200 SER A C 1
ATOM 1217 O O . SER A 1 104 ? -18.020 -11.274 -9.961 1.00 0.00 200 SER A O 1
ATOM 1225 N N . GLU A 1 105 ? -15.809 -10.908 -10.179 1.00 0.00 201 GLU A N 1
ATOM 1226 C CA . GLU A 1 105 ? -15.844 -9.564 -10.750 1.00 0.00 201 GLU A CA 1
ATOM 1227 C C . GLU A 1 105 ? -16.343 -8.523 -9.750 1.00 0.00 201 GLU A C 1
ATOM 1228 O O . GLU A 1 105 ? -16.012 -7.349 -9.873 1.00 0.00 201 GLU A O 1
ATOM 1240 N N . LEU A 1 106 ? -16.942 -8.950 -8.640 1.00 0.00 202 LEU A N 1
ATOM 1241 C CA . LEU A 1 106 ? -17.104 -8.132 -7.449 1.00 0.00 202 LEU A CA 1
ATOM 1242 C C . LEU A 1 106 ? -15.751 -7.588 -6.968 1.00 0.00 202 LEU A C 1
ATOM 1243 O O . LEU A 1 106 ? -15.708 -6.538 -6.318 1.00 0.00 202 LEU A O 1
ATOM 1259 N N . ASN A 1 107 ? -14.616 -8.214 -7.329 1.00 0.00 203 ASN A N 1
ATOM 1260 C CA . ASN A 1 107 ? -13.335 -7.681 -6.924 1.00 0.00 203 ASN A CA 1
ATOM 1261 C C . ASN A 1 107 ? -12.957 -6.419 -7.671 1.00 0.00 203 ASN A C 1
ATOM 1262 O O . ASN A 1 107 ? -12.024 -5.754 -7.243 1.00 0.00 203 ASN A O 1
ATOM 1273 N N . GLN A 1 108 ? -13.645 -6.073 -8.753 1.00 0.00 204 GLN A N 1
ATOM 1274 C CA . GLN A 1 108 ? -13.315 -4.905 -9.531 1.00 0.00 204 GLN A CA 1
ATOM 1275 C C . GLN A 1 108 ? -13.338 -3.653 -8.673 1.00 0.00 204 GLN A C 1
ATOM 1276 O O . GLN A 1 108 ? -12.325 -2.955 -8.622 1.00 0.00 204 GLN A O 1
ATOM 1290 N N . LEU A 1 109 ? -14.444 -3.394 -7.970 1.00 0.00 205 LEU A N 1
ATOM 1291 C CA . LEU A 1 109 ? -14.566 -2.206 -7.127 1.00 0.00 205 LEU A CA 1
ATOM 1292 C C . LEU A 1 109 ? -13.687 -2.406 -5.892 1.00 0.00 205 LEU A C 1
ATOM 1293 O O . LEU A 1 109 ? -13.036 -1.461 -5.463 1.00 0.00 205 LEU A O 1
ATOM 1309 N N . ASP A 1 110 ? -13.583 -3.637 -5.382 1.00 0.00 206 ASP A N 1
ATOM 1310 C CA . ASP A 1 110 ? -12.715 -3.962 -4.253 1.00 0.00 206 ASP A CA 1
ATOM 1311 C C . ASP A 1 110 ? -11.278 -3.526 -4.531 1.00 0.00 206 ASP A C 1
ATOM 1312 O O . ASP A 1 110 ? -10.704 -2.787 -3.741 1.00 0.00 206 ASP A O 1
ATOM 1321 N N . THR A 1 111 ? -10.722 -3.905 -5.681 1.00 0.00 207 THR A N 1
ATOM 1322 C CA . THR A 1 111 ? -9.408 -3.471 -6.146 1.00 0.00 207 THR A CA 1
ATOM 1323 C C . THR A 1 111 ? -9.416 -1.976 -6.463 1.00 0.00 207 THR A C 1
ATOM 1324 O O . THR A 1 111 ? -8.434 -1.320 -6.135 1.00 0.00 207 THR A O 1
ATOM 1335 N N . THR A 1 112 ? -10.475 -1.429 -7.072 1.00 0.00 208 THR A N 1
ATOM 1336 C CA . THR A 1 112 ? -10.557 -0.014 -7.430 1.00 0.00 208 THR A CA 1
ATOM 1337 C C . THR A 1 112 ? -10.243 0.819 -6.188 1.00 0.00 208 THR A C 1
ATOM 1338 O O . THR A 1 112 ? -9.263 1.561 -6.168 1.00 0.00 208 THR A O 1
ATOM 1349 N N . VAL A 1 113 ? -11.030 0.647 -5.127 1.00 0.00 209 VAL A N 1
ATOM 1350 C CA . VAL A 1 113 ? -10.842 1.378 -3.886 1.00 0.00 209 VAL A CA 1
ATOM 1351 C C . VAL A 1 113 ? -9.521 0.984 -3.258 1.00 0.00 209 VAL A C 1
ATOM 1352 O O . VAL A 1 113 ? -8.789 1.860 -2.818 1.00 0.00 209 VAL A O 1
ATOM 1365 N N . LYS A 1 114 ? -9.205 -0.309 -3.189 1.00 0.00 210 LYS A N 1
ATOM 1366 C CA . LYS A 1 114 ? -8.036 -0.773 -2.456 1.00 0.00 210 LYS A CA 1
ATOM 1367 C C . LYS A 1 114 ? -6.756 -0.223 -3.076 1.00 0.00 210 LYS A C 1
ATOM 1368 O O . LYS A 1 114 ? -5.848 0.140 -2.342 1.00 0.00 210 LYS A O 1
ATOM 1387 N N . SER A 1 115 ? -6.704 -0.075 -4.393 1.00 0.00 211 SER A N 1
ATOM 1388 C CA . SER A 1 115 ? -5.601 0.552 -5.096 1.00 0.00 211 SER A CA 1
ATOM 1389 C C . SER A 1 115 ? -5.454 2.000 -4.606 1.00 0.00 211 SER A C 1
ATOM 1390 O O . SER A 1 115 ? -4.393 2.385 -4.102 1.00 0.00 211 SER A O 1
ATOM 1398 N N . GLN A 1 116 ? -6.535 2.781 -4.723 1.00 0.00 212 GLN A N 1
ATOM 1399 C CA . GLN A 1 116 ? -6.591 4.192 -4.366 1.00 0.00 212 GLN A CA 1
ATOM 1400 C C . GLN A 1 116 ? -6.167 4.373 -2.906 1.00 0.00 212 GLN A C 1
ATOM 1401 O O . GLN A 1 116 ? -5.274 5.169 -2.603 1.00 0.00 212 GLN A O 1
ATOM 1415 N N . ILE A 1 117 ? -6.791 3.612 -1.997 1.00 0.00 213 ILE A N 1
ATOM 1416 C CA . ILE A 1 117 ? -6.541 3.759 -0.579 1.00 0.00 213 ILE A CA 1
ATOM 1417 C C . ILE A 1 117 ? -5.097 3.411 -0.250 1.00 0.00 213 ILE A C 1
ATOM 1418 O O . ILE A 1 117 ? -4.478 4.185 0.465 1.00 0.00 213 ILE A O 1
ATOM 1434 N N . ILE A 1 118 ? -4.534 2.307 -0.751 1.00 0.00 214 ILE A N 1
ATOM 1435 C CA . ILE A 1 118 ? -3.164 1.918 -0.422 1.00 0.00 214 ILE A CA 1
ATOM 1436 C C . ILE A 1 118 ? -2.208 3.043 -0.842 1.00 0.00 214 ILE A C 1
ATOM 1437 O O . ILE A 1 118 ? -1.304 3.371 -0.074 1.00 0.00 214 ILE A O 1
ATOM 1453 N N . ARG A 1 119 ? -2.393 3.650 -2.022 1.00 0.00 215 ARG A N 1
ATOM 1454 C CA . ARG A 1 119 ? -1.578 4.780 -2.475 1.00 0.00 215 ARG A CA 1
ATOM 1455 C C . ARG A 1 119 ? -1.662 5.933 -1.473 1.00 0.00 215 ARG A C 1
ATOM 1456 O O . ARG A 1 119 ? -0.636 6.506 -1.114 1.00 0.00 215 ARG A O 1
ATOM 1477 N N . GLU A 1 120 ? -2.858 6.274 -1.006 1.00 0.00 216 GLU A N 1
ATOM 1478 C CA . GLU A 1 120 ? -3.085 7.346 -0.043 1.00 0.00 216 GLU A CA 1
ATOM 1479 C C . GLU A 1 120 ? -2.520 7.018 1.346 1.00 0.00 216 GLU A C 1
ATOM 1480 O O . GLU A 1 120 ? -1.947 7.880 2.010 1.00 0.00 216 GLU A O 1
ATOM 1492 N N . MET A 1 121 ? -2.670 5.775 1.801 1.00 0.00 217 MET A N 1
ATOM 1493 C CA . MET A 1 121 ? -2.117 5.261 3.044 1.00 0.00 217 MET A CA 1
ATOM 1494 C C . MET A 1 121 ? -0.601 5.373 3.001 1.00 0.00 217 MET A C 1
ATOM 1495 O O . MET A 1 121 ? 0.032 5.666 4.007 1.00 0.00 217 MET A O 1
ATOM 1509 N N . CYS A 1 122 ? -0.024 5.168 1.825 1.00 0.00 218 CYS A N 1
ATOM 1510 C CA . CYS A 1 122 ? 1.402 5.241 1.635 1.00 0.00 218 CYS A CA 1
ATOM 1511 C C . CYS A 1 122 ? 1.890 6.689 1.749 1.00 0.00 218 CYS A C 1
ATOM 1512 O O . CYS A 1 122 ? 2.869 6.949 2.444 1.00 0.00 218 CYS A O 1
ATOM 1519 N N . ILE A 1 123 ? 1.186 7.635 1.115 1.00 0.00 219 ILE A N 1
ATOM 1520 C CA . ILE A 1 123 ? 1.477 9.062 1.251 1.00 0.00 219 ILE A CA 1
ATOM 1521 C C . ILE A 1 123 ? 1.389 9.473 2.728 1.00 0.00 219 ILE A C 1
ATOM 1522 O O . ILE A 1 123 ? 2.255 10.207 3.206 1.00 0.00 219 ILE A O 1
ATOM 1538 N N . THR A 1 124 ? 0.366 9.017 3.459 1.00 0.00 220 THR A N 1
ATOM 1539 C CA . THR A 1 124 ? 0.225 9.401 4.857 1.00 0.00 220 THR A CA 1
ATOM 1540 C C . THR A 1 124 ? 1.427 8.928 5.671 1.00 0.00 220 THR A C 1
ATOM 1541 O O . THR A 1 124 ? 1.829 9.641 6.588 1.00 0.00 220 THR A O 1
ATOM 1552 N N . GLU A 1 125 ? 2.016 7.771 5.339 1.00 0.00 221 GLU A N 1
ATOM 1553 C CA . GLU A 1 125 ? 3.127 7.239 6.108 1.00 0.00 221 GLU A CA 1
ATOM 1554 C C . GLU A 1 125 ? 4.260 8.262 6.090 1.00 0.00 221 GLU A C 1
ATOM 1555 O O . GLU A 1 125 ? 4.747 8.639 7.150 1.00 0.00 221 GLU A O 1
ATOM 1567 N N . TYR A 1 126 ? 4.571 8.820 4.915 1.00 0.00 222 TYR A N 1
ATOM 1568 C CA . TYR A 1 126 ? 5.601 9.841 4.752 1.00 0.00 222 TYR A CA 1
ATOM 1569 C C . TYR A 1 126 ? 5.325 11.092 5.589 1.00 0.00 222 TYR A C 1
ATOM 1570 O O . TYR A 1 126 ? 6.230 11.868 5.889 1.00 0.00 222 TYR A O 1
ATOM 1588 N N . ARG A 1 127 ? 4.057 11.359 5.878 1.00 0.00 223 ARG A N 1
ATOM 1589 C CA . ARG A 1 127 ? 3.564 12.575 6.519 1.00 0.00 223 ARG A CA 1
ATOM 1590 C C . ARG A 1 127 ? 3.318 12.422 8.017 1.00 0.00 223 ARG A C 1
ATOM 1591 O O . ARG A 1 127 ? 3.027 13.404 8.700 1.00 0.00 223 ARG A O 1
ATOM 1612 N N . ARG A 1 128 ? 3.434 11.209 8.542 1.00 0.00 224 ARG A N 1
ATOM 1613 C CA . ARG A 1 128 ? 3.602 10.925 9.976 1.00 0.00 224 ARG A CA 1
ATOM 1614 C C . ARG A 1 128 ? 5.026 10.545 10.333 1.00 0.00 224 ARG A C 1
ATOM 1615 O O . ARG A 1 128 ? 5.496 10.809 11.434 1.00 0.00 224 ARG A O 1
ATOM 1636 N N . GLY A 1 129 ? 5.694 9.904 9.391 1.00 0.00 225 GLY A N 1
ATOM 1637 C CA . GLY A 1 129 ? 7.105 9.563 9.433 1.00 0.00 225 GLY A CA 1
ATOM 1638 C C . GLY A 1 129 ? 7.989 10.797 9.268 1.00 0.00 225 GLY A C 1
ATOM 1639 O O . GLY A 1 129 ? 9.204 10.711 9.475 1.00 0.00 225 GLY A O 1
ATOM 1643 N N . SER A 1 130 ? 7.396 11.935 8.907 1.00 0.00 226 SER A N 1
ATOM 1644 C CA . SER A 1 130 ? 7.986 13.259 8.994 1.00 0.00 226 SER A CA 1
ATOM 1645 C C . SER A 1 130 ? 7.218 14.096 10.023 1.00 0.00 226 SER A C 1
ATOM 1646 O O . SER A 1 130 ? 6.184 13.661 10.545 1.00 0.00 226 SER A O 1
ATOM 1654 N N . ILE A 1 29 ? 12.582 -4.619 -2.159 1.00 0.00 125 ILE A N 2
ATOM 1655 C CA . ILE A 1 29 ? 12.202 -4.582 -0.746 1.00 0.00 125 ILE A CA 2
ATOM 1656 C C . ILE A 1 29 ? 12.151 -5.981 -0.127 1.00 0.00 125 ILE A C 2
ATOM 1657 O O . ILE A 1 29 ? 11.205 -6.729 -0.368 1.00 0.00 125 ILE A O 2
ATOM 1673 N N . GLY A 1 30 ? 13.160 -6.282 0.699 1.00 0.00 126 GLY A N 2
ATOM 1674 C CA . GLY A 1 30 ? 13.342 -7.571 1.359 1.00 0.00 126 GLY A CA 2
ATOM 1675 C C . GLY A 1 30 ? 12.132 -8.057 2.152 1.00 0.00 126 GLY A C 2
ATOM 1676 O O . GLY A 1 30 ? 11.864 -9.256 2.160 1.00 0.00 126 GLY A O 2
ATOM 1680 N N . GLY A 1 31 ? 11.375 -7.166 2.803 1.00 0.00 127 GLY A N 2
ATOM 1681 C CA . GLY A 1 31 ? 10.266 -7.592 3.639 1.00 0.00 127 GLY A CA 2
ATOM 1682 C C . GLY A 1 31 ? 9.654 -6.448 4.441 1.00 0.00 127 GLY A C 2
ATOM 1683 O O . GLY A 1 31 ? 10.050 -5.279 4.310 1.00 0.00 127 GLY A O 2
ATOM 1687 N N . TYR A 1 32 ? 8.650 -6.790 5.249 1.00 0.00 128 TYR A N 2
ATOM 1688 C CA . TYR A 1 32 ? 7.633 -5.888 5.773 1.00 0.00 128 TYR A CA 2
ATOM 1689 C C . TYR A 1 32 ? 7.261 -6.301 7.198 1.00 0.00 128 TYR A C 2
ATOM 1690 O O . TYR A 1 32 ? 6.930 -7.466 7.429 1.00 0.00 128 TYR A O 2
ATOM 1708 N N . MET A 1 33 ? 7.279 -5.363 8.152 1.00 0.00 129 MET A N 2
ATOM 1709 C CA . MET A 1 33 ? 7.002 -5.654 9.566 1.00 0.00 129 MET A CA 2
ATOM 1710 C C . MET A 1 33 ? 5.865 -4.782 10.106 1.00 0.00 129 MET A C 2
ATOM 1711 O O . MET A 1 33 ? 5.463 -4.910 11.260 1.00 0.00 129 MET A O 2
ATOM 1725 N N . LEU A 1 34 ? 5.344 -3.914 9.237 1.00 0.00 130 LEU A N 2
ATOM 1726 C CA . LEU A 1 34 ? 4.473 -2.793 9.525 1.00 0.00 130 LEU A CA 2
ATOM 1727 C C . LEU A 1 34 ? 5.196 -1.734 10.363 1.00 0.00 130 LEU A C 2
ATOM 1728 O O . LEU A 1 34 ? 6.194 -1.981 11.034 1.00 0.00 130 LEU A O 2
ATOM 1744 N N . GLY A 1 35 ? 4.732 -0.503 10.242 1.00 0.00 131 GLY A N 2
ATOM 1745 C CA . GLY A 1 35 ? 5.190 0.636 11.019 1.00 0.00 131 GLY A CA 2
ATOM 1746 C C . GLY A 1 35 ? 4.133 0.890 12.065 1.00 0.00 131 GLY A C 2
ATOM 1747 O O . GLY A 1 35 ? 4.219 0.357 13.171 1.00 0.00 131 GLY A O 2
ATOM 1751 N N . ASN A 1 36 ? 3.089 1.628 11.691 1.00 0.00 132 ASN A N 2
ATOM 1752 C CA . ASN A 1 36 ? 1.930 1.861 12.542 1.00 0.00 132 ASN A CA 2
ATOM 1753 C C . ASN A 1 36 ? 0.651 2.002 11.724 1.00 0.00 132 ASN A C 2
ATOM 1754 O O . ASN A 1 36 ? 0.677 2.373 10.547 1.00 0.00 132 ASN A O 2
ATOM 1765 N N . ALA A 1 37 ? -0.478 1.658 12.343 1.00 0.00 133 ALA A N 2
ATOM 1766 C CA . ALA A 1 37 ? -1.779 1.596 11.697 1.00 0.00 133 ALA A CA 2
ATOM 1767 C C . ALA A 1 37 ? -2.382 2.988 11.490 1.00 0.00 133 ALA A C 2
ATOM 1768 O O . ALA A 1 37 ? -2.002 3.931 12.188 1.00 0.00 133 ALA A O 2
ATOM 1775 N N . VAL A 1 38 ? -3.357 3.098 10.583 1.00 0.00 134 VAL A N 2
ATOM 1776 C CA . VAL A 1 38 ? -3.914 4.378 10.144 1.00 0.00 134 VAL A CA 2
ATOM 1777 C C . VAL A 1 38 ? -5.186 4.718 10.915 1.00 0.00 134 VAL A C 2
ATOM 1778 O O . VAL A 1 38 ? -5.392 5.882 11.246 1.00 0.00 134 VAL A O 2
ATOM 1791 N N . GLY A 1 39 ? -6.036 3.718 11.173 1.00 0.00 135 GLY A N 2
ATOM 1792 C CA . GLY A 1 39 ? -7.307 3.915 11.849 1.00 0.00 135 GLY A CA 2
ATOM 1793 C C . GLY A 1 39 ? -8.293 4.656 10.948 1.00 0.00 135 GLY A C 2
ATOM 1794 O O . GLY A 1 39 ? -8.405 5.873 11.001 1.00 0.00 135 GLY A O 2
ATOM 1798 N N . ARG A 1 40 ? -9.045 3.938 10.112 1.00 0.00 136 ARG A N 2
ATOM 1799 C CA . ARG A 1 40 ? -10.132 4.432 9.268 1.00 0.00 136 ARG A CA 2
ATOM 1800 C C . ARG A 1 40 ? -9.831 5.318 8.070 1.00 0.00 136 ARG A C 2
ATOM 1801 O O . ARG A 1 40 ? -10.724 5.467 7.245 1.00 0.00 136 ARG A O 2
ATOM 1822 N N . MET A 1 41 ? -8.607 5.794 7.935 1.00 0.00 137 MET A N 2
ATOM 1823 C CA . MET A 1 41 ? -8.043 6.757 6.970 1.00 0.00 137 MET A CA 2
ATOM 1824 C C . MET A 1 41 ? -8.981 7.894 6.530 1.00 0.00 137 MET A C 2
ATOM 1825 O O . MET A 1 41 ? -8.734 9.054 6.839 1.00 0.00 137 MET A O 2
ATOM 1839 N N . SER A 1 42 ? -10.010 7.558 5.758 1.00 0.00 138 SER A N 2
ATOM 1840 C CA . SER A 1 42 ? -11.070 8.397 5.220 1.00 0.00 138 SER A CA 2
ATOM 1841 C C . SER A 1 42 ? -10.591 9.678 4.520 1.00 0.00 138 SER A C 2
ATOM 1842 O O . SER A 1 42 ? -11.288 10.695 4.582 1.00 0.00 138 SER A O 2
ATOM 1850 N N . TYR A 1 43 ? -9.474 9.611 3.783 1.00 0.00 139 TYR A N 2
ATOM 1851 C CA . TYR A 1 43 ? -9.169 10.610 2.756 1.00 0.00 139 TYR A CA 2
ATOM 1852 C C . TYR A 1 43 ? -10.293 10.734 1.725 1.00 0.00 139 TYR A C 2
ATOM 1853 O O . TYR A 1 43 ? -11.288 10.006 1.734 1.00 0.00 139 TYR A O 2
ATOM 1871 N N . GLN A 1 44 ? -10.099 11.703 0.838 1.00 0.00 140 GLN A N 2
ATOM 1872 C CA . GLN A 1 44 ? -11.005 12.112 -0.207 1.00 0.00 140 GLN A CA 2
ATOM 1873 C C . GLN A 1 44 ? -11.118 11.004 -1.249 1.00 0.00 140 GLN A C 2
ATOM 1874 O O . GLN A 1 44 ? -10.301 10.921 -2.173 1.00 0.00 140 GLN A O 2
ATOM 1888 N N . PHE A 1 45 ? -12.094 10.114 -1.065 1.00 0.00 141 PHE A N 2
ATOM 1889 C CA . PHE A 1 45 ? -12.396 9.110 -2.064 1.00 0.00 141 PHE A CA 2
ATOM 1890 C C . PHE A 1 45 ? -13.011 9.790 -3.277 1.00 0.00 141 PHE A C 2
ATOM 1891 O O . PHE A 1 45 ? -13.780 10.752 -3.179 1.00 0.00 141 PHE A O 2
ATOM 1908 N N . ASN A 1 46 ? -12.717 9.198 -4.422 1.00 0.00 142 ASN A N 2
ATOM 1909 C CA . ASN A 1 46 ? -13.059 9.726 -5.734 1.00 0.00 142 ASN A CA 2
ATOM 1910 C C . ASN A 1 46 ? -14.566 9.655 -5.910 1.00 0.00 142 ASN A C 2
ATOM 1911 O O . ASN A 1 46 ? -15.181 10.600 -6.402 1.00 0.00 142 ASN A O 2
ATOM 1922 N N . ASN A 1 47 ? -15.161 8.532 -5.503 1.00 0.00 143 ASN A N 2
ATOM 1923 C CA . ASN A 1 47 ? -16.580 8.244 -5.637 1.00 0.00 143 ASN A CA 2
ATOM 1924 C C . ASN A 1 47 ? -17.062 7.622 -4.332 1.00 0.00 143 ASN A C 2
ATOM 1925 O O . ASN A 1 47 ? -16.286 6.910 -3.684 1.00 0.00 143 ASN A O 2
ATOM 1936 N N . PRO A 1 48 ? -18.336 7.799 -3.947 1.00 0.00 144 PRO A N 2
ATOM 1937 C CA . PRO A 1 48 ? -18.822 7.363 -2.652 1.00 0.00 144 PRO A CA 2
ATOM 1938 C C . PRO A 1 48 ? -18.816 5.847 -2.529 1.00 0.00 144 PRO A C 2
ATOM 1939 O O . PRO A 1 48 ? -18.607 5.364 -1.426 1.00 0.00 144 PRO A O 2
ATOM 1950 N N . MET A 1 49 ? -18.976 5.088 -3.619 1.00 0.00 145 MET A N 2
ATOM 1951 C CA . MET A 1 49 ? -18.863 3.633 -3.597 1.00 0.00 145 MET A CA 2
ATOM 1952 C C . MET A 1 49 ? -17.544 3.228 -2.976 1.00 0.00 145 MET A C 2
ATOM 1953 O O . MET A 1 49 ? -17.518 2.292 -2.197 1.00 0.00 145 MET A O 2
ATOM 1967 N N . GLU A 1 50 ? -16.458 3.913 -3.315 1.00 0.00 146 GLU A N 2
ATOM 1968 C CA . GLU A 1 50 ? -15.128 3.535 -2.871 1.00 0.00 146 GLU A CA 2
ATOM 1969 C C . GLU A 1 50 ? -15.050 3.662 -1.347 1.00 0.00 146 GLU A C 2
ATOM 1970 O O . GLU A 1 50 ? -14.580 2.759 -0.655 1.00 0.00 146 GLU A O 2
ATOM 1982 N N . SER A 1 51 ? -15.610 4.751 -0.826 1.00 0.00 147 SER A N 2
ATOM 1983 C CA . SER A 1 51 ? -15.684 5.045 0.590 1.00 0.00 147 SER A CA 2
ATOM 1984 C C . SER A 1 51 ? -16.625 4.059 1.288 1.00 0.00 147 SER A C 2
ATOM 1985 O O . SER A 1 51 ? -16.241 3.393 2.249 1.00 0.00 147 SER A O 2
ATOM 1993 N N . ARG A 1 52 ? -17.874 3.963 0.837 1.00 0.00 148 ARG A N 2
ATOM 1994 C CA . ARG A 1 52 ? -18.916 3.146 1.439 1.00 0.00 148 ARG A CA 2
ATOM 1995 C C . ARG A 1 52 ? -18.458 1.704 1.435 1.00 0.00 148 ARG A C 2
ATOM 1996 O O . ARG A 1 52 ? -18.528 1.073 2.486 1.00 0.00 148 ARG A O 2
ATOM 2017 N N . TYR A 1 53 ? -17.970 1.200 0.305 1.00 0.00 149 TYR A N 2
ATOM 2018 C CA . TYR A 1 53 ? -17.502 -0.163 0.195 1.00 0.00 149 TYR A CA 2
ATOM 2019 C C . TYR A 1 53 ? -16.415 -0.393 1.232 1.00 0.00 149 TYR A C 2
ATOM 2020 O O . TYR A 1 53 ? -16.556 -1.308 2.033 1.00 0.00 149 TYR A O 2
ATOM 2038 N N . TYR A 1 54 ? -15.398 0.475 1.312 1.00 0.00 150 TYR A N 2
ATOM 2039 C CA . TYR A 1 54 ? -14.361 0.345 2.337 1.00 0.00 150 TYR A CA 2
ATOM 2040 C C . TYR A 1 54 ? -14.965 0.284 3.734 1.00 0.00 150 TYR A C 2
ATOM 2041 O O . TYR A 1 54 ? -14.520 -0.498 4.568 1.00 0.00 150 TYR A O 2
ATOM 2059 N N . ASN A 1 55 ? -15.982 1.096 4.000 1.00 0.00 151 ASN A N 2
ATOM 2060 C CA . ASN A 1 55 ? -16.584 1.188 5.318 1.00 0.00 151 ASN A CA 2
ATOM 2061 C C . ASN A 1 55 ? -17.488 0.012 5.648 1.00 0.00 151 ASN A C 2
ATOM 2062 O O . ASN A 1 55 ? -17.834 -0.154 6.818 1.00 0.00 151 ASN A O 2
ATOM 2073 N N . ASP A 1 56 ? -17.876 -0.795 4.668 1.00 0.00 152 ASP A N 2
ATOM 2074 C CA . ASP A 1 56 ? -18.729 -1.966 4.855 1.00 0.00 152 ASP A CA 2
ATOM 2075 C C . ASP A 1 56 ? -17.893 -3.244 4.802 1.00 0.00 152 ASP A C 2
ATOM 2076 O O . ASP A 1 56 ? -18.223 -4.233 5.457 1.00 0.00 152 ASP A O 2
ATOM 2085 N N . TYR A 1 57 ? -16.770 -3.198 4.080 1.00 0.00 153 TYR A N 2
ATOM 2086 C CA . TYR A 1 57 ? -15.769 -4.253 3.949 1.00 0.00 153 TYR A CA 2
ATOM 2087 C C . TYR A 1 57 ? -14.632 -4.032 4.948 1.00 0.00 153 TYR A C 2
ATOM 2088 O O . TYR A 1 57 ? -13.653 -4.774 4.921 1.00 0.00 153 TYR A O 2
ATOM 2106 N N . TYR A 1 58 ? -14.743 -3.044 5.846 1.00 0.00 154 TYR A N 2
ATOM 2107 C CA . TYR A 1 58 ? -13.659 -2.618 6.725 1.00 0.00 154 TYR A CA 2
ATOM 2108 C C . TYR A 1 58 ? -13.079 -3.805 7.502 1.00 0.00 154 TYR A C 2
ATOM 2109 O O . TYR A 1 58 ? -11.869 -3.888 7.704 1.00 0.00 154 TYR A O 2
ATOM 2127 N N . ASN A 1 59 ? -13.939 -4.743 7.904 1.00 0.00 155 ASN A N 2
ATOM 2128 C CA . ASN A 1 59 ? -13.563 -5.970 8.586 1.00 0.00 155 ASN A CA 2
ATOM 2129 C C . ASN A 1 59 ? -12.523 -6.773 7.802 1.00 0.00 155 ASN A C 2
ATOM 2130 O O . ASN A 1 59 ? -11.597 -7.316 8.403 1.00 0.00 155 ASN A O 2
ATOM 2141 N N . GLN A 1 60 ? -12.675 -6.872 6.479 1.00 0.00 156 GLN A N 2
ATOM 2142 C CA . GLN A 1 60 ? -11.780 -7.642 5.621 1.00 0.00 156 GLN A CA 2
ATOM 2143 C C . GLN A 1 60 ? -10.549 -6.831 5.186 1.00 0.00 156 GLN A C 2
ATOM 2144 O O . GLN A 1 60 ? -9.576 -7.410 4.706 1.00 0.00 156 GLN A O 2
ATOM 2158 N N . MET A 1 61 ? -10.602 -5.508 5.338 1.00 0.00 157 MET A N 2
ATOM 2159 C CA . MET A 1 61 ? -9.671 -4.521 4.799 1.00 0.00 157 MET A CA 2
ATOM 2160 C C . MET A 1 61 ? -8.474 -4.257 5.731 1.00 0.00 157 MET A C 2
ATOM 2161 O O . MET A 1 61 ? -8.413 -4.787 6.850 1.00 0.00 157 MET A O 2
ATOM 2175 N N . PRO A 1 62 ? -7.505 -3.422 5.306 1.00 0.00 158 PRO A N 2
ATOM 2176 C CA . PRO A 1 62 ? -6.480 -2.881 6.181 1.00 0.00 158 PRO A CA 2
ATOM 2177 C C . PRO A 1 62 ? -7.043 -1.869 7.181 1.00 0.00 158 PRO A C 2
ATOM 2178 O O . PRO A 1 62 ? -7.693 -0.880 6.826 1.00 0.00 158 PRO A O 2
ATOM 2189 N N . ASN A 1 63 ? -6.652 -2.063 8.435 1.00 0.00 159 ASN A N 2
ATOM 2190 C CA . ASN A 1 63 ? -6.545 -1.068 9.464 1.00 0.00 159 ASN A CA 2
ATOM 2191 C C . ASN A 1 63 ? -5.150 -0.426 9.434 1.00 0.00 159 ASN A C 2
ATOM 2192 O O . ASN A 1 63 ? -5.010 0.752 9.778 1.00 0.00 159 ASN A O 2
ATOM 2203 N N . ARG A 1 64 ? -4.115 -1.178 9.014 1.00 0.00 160 ARG A N 2
ATOM 2204 C CA . ARG A 1 64 ? -2.724 -0.737 9.031 1.00 0.00 160 ARG A CA 2
ATOM 2205 C C . ARG A 1 64 ? -2.088 -0.788 7.648 1.00 0.00 160 ARG A C 2
ATOM 2206 O O . ARG A 1 64 ? -2.568 -1.525 6.786 1.00 0.00 160 ARG A O 2
ATOM 2227 N N . VAL A 1 65 ? -0.981 -0.069 7.469 1.00 0.00 161 VAL A N 2
ATOM 2228 C CA . VAL A 1 65 ? -0.157 -0.114 6.262 1.00 0.00 161 VAL A CA 2
ATOM 2229 C C . VAL A 1 65 ? 1.110 -0.844 6.672 1.00 0.00 161 VAL A C 2
ATOM 2230 O O . VAL A 1 65 ? 1.401 -0.926 7.872 1.00 0.00 161 VAL A O 2
ATOM 2243 N N . TYR A 1 66 ? 1.861 -1.360 5.706 1.00 0.00 162 TYR A N 2
ATOM 2244 C CA . TYR A 1 66 ? 3.066 -2.106 5.980 1.00 0.00 162 TYR A CA 2
ATOM 2245 C C . TYR A 1 66 ? 4.281 -1.273 5.586 1.00 0.00 162 TYR A C 2
ATOM 2246 O O . TYR A 1 66 ? 4.689 -1.284 4.428 1.00 0.00 162 TYR A O 2
ATOM 2264 N N . ARG A 1 67 ? 4.883 -0.558 6.541 1.00 0.00 163 ARG A N 2
ATOM 2265 C CA . ARG A 1 67 ? 6.173 0.090 6.351 1.00 0.00 163 ARG A CA 2
ATOM 2266 C C . ARG A 1 67 ? 7.211 -0.885 5.768 1.00 0.00 163 ARG A C 2
ATOM 2267 O O . ARG A 1 67 ? 7.523 -1.901 6.416 1.00 0.00 163 ARG A O 2
ATOM 2288 N N . PRO A 1 68 ? 7.768 -0.619 4.576 1.00 0.00 164 PRO A N 2
ATOM 2289 C CA . PRO A 1 68 ? 9.030 -1.222 4.193 1.00 0.00 164 PRO A CA 2
ATOM 2290 C C . PRO A 1 68 ? 10.136 -0.631 5.072 1.00 0.00 164 PRO A C 2
ATOM 2291 O O . PRO A 1 68 ? 9.998 0.477 5.585 1.00 0.00 164 PRO A O 2
ATOM 2302 N N . MET A 1 69 ? 11.266 -1.329 5.186 1.00 0.00 165 MET A N 2
ATOM 2303 C CA . MET A 1 69 ? 12.490 -0.742 5.731 1.00 0.00 165 MET A CA 2
ATOM 2304 C C . MET A 1 69 ? 13.699 -0.840 4.809 1.00 0.00 165 MET A C 2
ATOM 2305 O O . MET A 1 69 ? 14.786 -0.381 5.156 1.00 0.00 165 MET A O 2
ATOM 2319 N N . TYR A 1 70 ? 13.471 -1.402 3.628 1.00 0.00 166 TYR A N 2
ATOM 2320 C CA . TYR A 1 70 ? 14.448 -1.771 2.614 1.00 0.00 166 TYR A CA 2
ATOM 2321 C C . TYR A 1 70 ? 15.559 -2.642 3.201 1.00 0.00 166 TYR A C 2
ATOM 2322 O O . TYR A 1 70 ? 15.536 -3.034 4.371 1.00 0.00 166 TYR A O 2
ATOM 2340 N N . ARG A 1 71 ? 16.500 -3.032 2.349 1.00 0.00 167 ARG A N 2
ATOM 2341 C CA . ARG A 1 71 ? 17.777 -3.612 2.748 1.00 0.00 167 ARG A CA 2
ATOM 2342 C C . ARG A 1 71 ? 18.926 -2.613 2.642 1.00 0.00 167 ARG A C 2
ATOM 2343 O O . ARG A 1 71 ? 19.863 -2.658 3.435 1.00 0.00 167 ARG A O 2
ATOM 2364 N N . GLY A 1 72 ? 18.738 -1.647 1.762 1.00 0.00 168 GLY A N 2
ATOM 2365 C CA . GLY A 1 72 ? 19.653 -0.570 1.402 1.00 0.00 168 GLY A CA 2
ATOM 2366 C C . GLY A 1 72 ? 19.752 -0.474 -0.111 1.00 0.00 168 GLY A C 2
ATOM 2367 O O . GLY A 1 72 ? 20.791 -0.756 -0.701 1.00 0.00 168 GLY A O 2
ATOM 2371 N N . GLU A 1 73 ? 18.640 -0.097 -0.736 1.00 0.00 169 GLU A N 2
ATOM 2372 C CA . GLU A 1 73 ? 18.509 0.116 -2.168 1.00 0.00 169 GLU A CA 2
ATOM 2373 C C . GLU A 1 73 ? 19.313 1.367 -2.530 1.00 0.00 169 GLU A C 2
ATOM 2374 O O . GLU A 1 73 ? 20.444 1.288 -3.004 1.00 0.00 169 GLU A O 2
ATOM 2386 N N . GLU A 1 74 ? 18.752 2.537 -2.260 1.00 0.00 170 GLU A N 2
ATOM 2387 C CA . GLU A 1 74 ? 19.318 3.849 -2.463 1.00 0.00 170 GLU A CA 2
ATOM 2388 C C . GLU A 1 74 ? 18.539 4.839 -1.610 1.00 0.00 170 GLU A C 2
ATOM 2389 O O . GLU A 1 74 ? 18.598 4.771 -0.381 1.00 0.00 170 GLU A O 2
ATOM 2401 N N . TYR A 1 75 ? 17.761 5.694 -2.257 1.00 0.00 171 TYR A N 2
ATOM 2402 C CA . TYR A 1 75 ? 17.165 6.901 -1.693 1.00 0.00 171 TYR A CA 2
ATOM 2403 C C . TYR A 1 75 ? 15.836 7.164 -2.398 1.00 0.00 171 TYR A C 2
ATOM 2404 O O . TYR A 1 75 ? 15.629 8.223 -2.991 1.00 0.00 171 TYR A O 2
ATOM 2422 N N . VAL A 1 76 ? 14.982 6.146 -2.422 1.00 0.00 172 VAL A N 2
ATOM 2423 C CA . VAL A 1 76 ? 13.833 6.085 -3.293 1.00 0.00 172 VAL A CA 2
ATOM 2424 C C . VAL A 1 76 ? 12.969 7.332 -3.078 1.00 0.00 172 VAL A C 2
ATOM 2425 O O . VAL A 1 76 ? 12.547 7.621 -1.951 1.00 0.00 172 VAL A O 2
ATOM 2438 N N . SER A 1 77 ? 12.744 8.086 -4.147 1.00 0.00 173 SER A N 2
ATOM 2439 C CA . SER A 1 77 ? 11.773 9.144 -4.195 1.00 0.00 173 SER A CA 2
ATOM 2440 C C . SER A 1 77 ? 10.384 8.560 -3.993 1.00 0.00 173 SER A C 2
ATOM 2441 O O . SER A 1 77 ? 10.159 7.348 -3.993 1.00 0.00 173 SER A O 2
ATOM 2449 N N . GLU A 1 78 ? 9.437 9.463 -3.825 1.00 0.00 174 GLU A N 2
ATOM 2450 C CA . GLU A 1 78 ? 8.148 9.093 -3.259 1.00 0.00 174 GLU A CA 2
ATOM 2451 C C . GLU A 1 78 ? 7.441 8.123 -4.188 1.00 0.00 174 GLU A C 2
ATOM 2452 O O . GLU A 1 78 ? 7.016 7.065 -3.747 1.00 0.00 174 GLU A O 2
ATOM 2464 N N . ASP A 1 79 ? 7.364 8.457 -5.478 1.00 0.00 175 ASP A N 2
ATOM 2465 C CA . ASP A 1 79 ? 6.621 7.672 -6.467 1.00 0.00 175 ASP A CA 2
ATOM 2466 C C . ASP A 1 79 ? 7.127 6.222 -6.562 1.00 0.00 175 ASP A C 2
ATOM 2467 O O . ASP A 1 79 ? 6.357 5.328 -6.897 1.00 0.00 175 ASP A O 2
ATOM 2476 N N . ARG A 1 80 ? 8.411 5.967 -6.258 1.00 0.00 176 ARG A N 2
ATOM 2477 C CA . ARG A 1 80 ? 9.078 4.697 -6.107 1.00 0.00 176 ARG A CA 2
ATOM 2478 C C . ARG A 1 80 ? 8.734 3.960 -4.811 1.00 0.00 176 ARG A C 2
ATOM 2479 O O . ARG A 1 80 ? 8.413 2.783 -4.871 1.00 0.00 176 ARG A O 2
ATOM 2500 N N . PHE A 1 81 ? 8.790 4.605 -3.647 1.00 0.00 177 PHE A N 2
ATOM 2501 C CA . PHE A 1 81 ? 8.345 3.978 -2.399 1.00 0.00 177 PHE A CA 2
ATOM 2502 C C . PHE A 1 81 ? 6.855 3.657 -2.501 1.00 0.00 177 PHE A C 2
ATOM 2503 O O . PHE A 1 81 ? 6.442 2.588 -2.070 1.00 0.00 177 PHE A O 2
ATOM 2520 N N . VAL A 1 82 ? 6.042 4.562 -3.048 1.00 0.00 178 VAL A N 2
ATOM 2521 C CA . VAL A 1 82 ? 4.606 4.379 -3.163 1.00 0.00 178 VAL A CA 2
ATOM 2522 C C . VAL A 1 82 ? 4.338 3.148 -4.016 1.00 0.00 178 VAL A C 2
ATOM 2523 O O . VAL A 1 82 ? 3.646 2.253 -3.539 1.00 0.00 178 VAL A O 2
ATOM 2536 N N . ARG A 1 83 ? 4.901 3.062 -5.230 1.00 0.00 179 ARG A N 2
ATOM 2537 C CA . ARG A 1 83 ? 4.734 1.864 -6.052 1.00 0.00 179 ARG A CA 2
ATOM 2538 C C . ARG A 1 83 ? 5.221 0.634 -5.294 1.00 0.00 179 ARG A C 2
ATOM 2539 O O . ARG A 1 83 ? 4.511 -0.363 -5.267 1.00 0.00 179 ARG A O 2
ATOM 2560 N N . ASP A 1 84 ? 6.408 0.667 -4.702 1.00 0.00 180 ASP A N 2
ATOM 2561 C CA . ASP A 1 84 ? 7.089 -0.531 -4.229 1.00 0.00 180 ASP A CA 2
ATOM 2562 C C . ASP A 1 84 ? 6.401 -1.048 -2.965 1.00 0.00 180 ASP A C 2
ATOM 2563 O O . ASP A 1 84 ? 6.180 -2.253 -2.828 1.00 0.00 180 ASP A O 2
ATOM 2572 N N . CYS A 1 85 ? 5.968 -0.142 -2.083 1.00 0.00 181 CYS A N 2
ATOM 2573 C CA . CYS A 1 85 ? 5.120 -0.464 -0.949 1.00 0.00 181 CYS A CA 2
ATOM 2574 C C . CYS A 1 85 ? 3.782 -1.012 -1.453 1.00 0.00 181 CYS A C 2
ATOM 2575 O O . CYS A 1 85 ? 3.358 -2.075 -0.993 1.00 0.00 181 CYS A O 2
ATOM 2582 N N . TYR A 1 86 ? 3.143 -0.331 -2.415 1.00 0.00 182 TYR A N 2
ATOM 2583 C CA . TYR A 1 86 ? 1.893 -0.754 -3.040 1.00 0.00 182 TYR A CA 2
ATOM 2584 C C . TYR A 1 86 ? 2.002 -2.172 -3.583 1.00 0.00 182 TYR A C 2
ATOM 2585 O O . TYR A 1 86 ? 1.072 -2.935 -3.376 1.00 0.00 182 TYR A O 2
ATOM 2603 N N . ASN A 1 87 ? 3.099 -2.536 -4.257 1.00 0.00 183 ASN A N 2
ATOM 2604 C CA . ASN A 1 87 ? 3.276 -3.816 -4.937 1.00 0.00 183 ASN A CA 2
ATOM 2605 C C . ASN A 1 87 ? 3.038 -4.945 -3.934 1.00 0.00 183 ASN A C 2
ATOM 2606 O O . ASN A 1 87 ? 2.197 -5.817 -4.158 1.00 0.00 183 ASN A O 2
ATOM 2617 N N . MET A 1 88 ? 3.740 -4.904 -2.799 1.00 0.00 184 MET A N 2
ATOM 2618 C CA . MET A 1 88 ? 3.600 -5.932 -1.776 1.00 0.00 184 MET A CA 2
ATOM 2619 C C . MET A 1 88 ? 2.287 -5.804 -0.993 1.00 0.00 184 MET A C 2
ATOM 2620 O O . MET A 1 88 ? 1.657 -6.821 -0.723 1.00 0.00 184 MET A O 2
ATOM 2634 N N . SER A 1 89 ? 1.839 -4.592 -0.646 1.00 0.00 185 SER A N 2
ATOM 2635 C CA . SER A 1 89 ? 0.576 -4.405 0.073 1.00 0.00 185 SER A CA 2
ATOM 2636 C C . SER A 1 89 ? -0.606 -4.902 -0.767 1.00 0.00 185 SER A C 2
ATOM 2637 O O . SER A 1 89 ? -1.563 -5.436 -0.215 1.00 0.00 185 SER A O 2
ATOM 2645 N N . VAL A 1 90 ? -0.541 -4.768 -2.095 1.00 0.00 186 VAL A N 2
ATOM 2646 C CA . VAL A 1 90 ? -1.466 -5.399 -3.014 1.00 0.00 186 VAL A CA 2
ATOM 2647 C C . VAL A 1 90 ? -1.422 -6.892 -2.753 1.00 0.00 186 VAL A C 2
ATOM 2648 O O . VAL A 1 90 ? -2.451 -7.434 -2.380 1.00 0.00 186 VAL A O 2
ATOM 2661 N N . THR A 1 91 ? -0.285 -7.567 -2.907 1.00 0.00 187 THR A N 2
ATOM 2662 C CA . THR A 1 91 ? -0.222 -9.010 -2.728 1.00 0.00 187 THR A CA 2
ATOM 2663 C C . THR A 1 91 ? -0.829 -9.447 -1.392 1.00 0.00 187 THR A C 2
ATOM 2664 O O . THR A 1 91 ? -1.668 -10.356 -1.375 1.00 0.00 187 THR A O 2
ATOM 2675 N N . GLU A 1 92 ? -0.479 -8.757 -0.307 1.00 0.00 188 GLU A N 2
ATOM 2676 C CA . GLU A 1 92 ? -0.931 -9.047 1.048 1.00 0.00 188 GLU A CA 2
ATOM 2677 C C . GLU A 1 92 ? -2.445 -8.996 1.195 1.00 0.00 188 GLU A C 2
ATOM 2678 O O . GLU A 1 92 ? -2.993 -9.608 2.114 1.00 0.00 188 GLU A O 2
ATOM 2690 N N . TYR A 1 93 ? -3.125 -8.301 0.287 1.00 0.00 189 TYR A N 2
ATOM 2691 C CA . TYR A 1 93 ? -4.558 -8.138 0.297 1.00 0.00 189 TYR A CA 2
ATOM 2692 C C . TYR A 1 93 ? -5.147 -8.440 -1.088 1.00 0.00 189 TYR A C 2
ATOM 2693 O O . TYR A 1 93 ? -6.228 -7.953 -1.419 1.00 0.00 189 TYR A O 2
ATOM 2711 N N . ILE A 1 94 ? -4.480 -9.255 -1.909 1.00 0.00 190 ILE A N 2
ATOM 2712 C CA . ILE A 1 94 ? -4.991 -9.750 -3.184 1.00 0.00 190 ILE A CA 2
ATOM 2713 C C . ILE A 1 94 ? -4.721 -11.248 -3.241 1.00 0.00 190 ILE A C 2
ATOM 2714 O O . ILE A 1 94 ? -5.668 -12.025 -3.298 1.00 0.00 190 ILE A O 2
ATOM 2730 N N . ILE A 1 95 ? -3.458 -11.666 -3.182 1.00 0.00 191 ILE A N 2
ATOM 2731 C CA . ILE A 1 95 ? -3.074 -13.069 -3.326 1.00 0.00 191 ILE A CA 2
ATOM 2732 C C . ILE A 1 95 ? -3.470 -13.855 -2.067 1.00 0.00 191 ILE A C 2
ATOM 2733 O O . ILE A 1 95 ? -3.729 -15.058 -2.117 1.00 0.00 191 ILE A O 2
ATOM 2749 N N . LYS A 1 96 ? -3.571 -13.180 -0.922 1.00 0.00 192 LYS A N 2
ATOM 2750 C CA . LYS A 1 96 ? -4.012 -13.774 0.326 1.00 0.00 192 LYS A CA 2
ATOM 2751 C C . LYS A 1 96 ? -5.520 -13.940 0.334 1.00 0.00 192 LYS A C 2
ATOM 2752 O O . LYS A 1 96 ? -5.984 -15.068 0.437 1.00 0.00 192 LYS A O 2
ATOM 2771 N N . PRO A 1 97 ? -6.327 -12.884 0.146 1.00 0.00 193 PRO A N 2
ATOM 2772 C CA . PRO A 1 97 ? -7.755 -13.071 0.045 1.00 0.00 193 PRO A CA 2
ATOM 2773 C C . PRO A 1 97 ? -8.132 -13.958 -1.152 1.00 0.00 193 PRO A C 2
ATOM 2774 O O . PRO A 1 97 ? -9.208 -14.546 -1.103 1.00 0.00 193 PRO A O 2
ATOM 2785 N N . ALA A 1 98 ? -7.280 -14.141 -2.181 1.00 0.00 194 ALA A N 2
ATOM 2786 C CA . ALA A 1 98 ? -7.526 -15.064 -3.301 1.00 0.00 194 ALA A CA 2
ATOM 2787 C C . ALA A 1 98 ? -7.741 -16.506 -2.862 1.00 0.00 194 ALA A C 2
ATOM 2788 O O . ALA A 1 98 ? -8.253 -17.307 -3.645 1.00 0.00 194 ALA A O 2
ATOM 2795 N N . GLU A 1 99 ? -7.373 -16.854 -1.634 1.00 0.00 195 GLU A N 2
ATOM 2796 C CA . GLU A 1 99 ? -7.635 -18.170 -1.074 1.00 0.00 195 GLU A CA 2
ATOM 2797 C C . GLU A 1 99 ? -9.149 -18.400 -0.937 1.00 0.00 195 GLU A C 2
ATOM 2798 O O . GLU A 1 99 ? -9.597 -19.541 -0.878 1.00 0.00 195 GLU A O 2
ATOM 2810 N N . GLY A 1 100 ? -9.928 -17.314 -0.890 1.00 0.00 196 GLY A N 2
ATOM 2811 C CA . GLY A 1 100 ? -11.388 -17.316 -0.913 1.00 0.00 196 GLY A CA 2
ATOM 2812 C C . GLY A 1 100 ? -11.992 -16.462 -2.036 1.00 0.00 196 GLY A C 2
ATOM 2813 O O . GLY A 1 100 ? -12.694 -16.982 -2.905 1.00 0.00 196 GLY A O 2
ATOM 2817 N N . LYS A 1 101 ? -11.749 -15.145 -2.017 1.00 0.00 197 LYS A N 2
ATOM 2818 C CA . LYS A 1 101 ? -12.408 -14.095 -2.808 1.00 0.00 197 LYS A CA 2
ATOM 2819 C C . LYS A 1 101 ? -13.876 -14.414 -3.097 1.00 0.00 197 LYS A C 2
ATOM 2820 O O . LYS A 1 101 ? -14.281 -14.615 -4.247 1.00 0.00 197 LYS A O 2
ATOM 2839 N N . ASN A 1 102 ? -14.686 -14.396 -2.048 1.00 0.00 198 ASN A N 2
ATOM 2840 C CA . ASN A 1 102 ? -16.144 -14.458 -2.102 1.00 0.00 198 ASN A CA 2
ATOM 2841 C C . ASN A 1 102 ? -16.715 -13.122 -2.607 1.00 0.00 198 ASN A C 2
ATOM 2842 O O . ASN A 1 102 ? -17.534 -12.491 -1.937 1.00 0.00 198 ASN A O 2
ATOM 2853 N N . ASN A 1 103 ? -16.248 -12.655 -3.768 1.00 0.00 199 ASN A N 2
ATOM 2854 C CA . ASN A 1 103 ? -16.697 -11.495 -4.495 1.00 0.00 199 ASN A CA 2
ATOM 2855 C C . ASN A 1 103 ? -17.063 -11.886 -5.928 1.00 0.00 199 ASN A C 2
ATOM 2856 O O . ASN A 1 103 ? -18.120 -11.483 -6.389 1.00 0.00 199 ASN A O 2
ATOM 2867 N N . SER A 1 104 ? -16.204 -12.646 -6.625 1.00 0.00 200 SER A N 2
ATOM 2868 C CA . SER A 1 104 ? -16.368 -13.129 -8.003 1.00 0.00 200 SER A CA 2
ATOM 2869 C C . SER A 1 104 ? -16.879 -12.038 -8.960 1.00 0.00 200 SER A C 2
ATOM 2870 O O . SER A 1 104 ? -18.079 -11.849 -9.148 1.00 0.00 200 SER A O 2
ATOM 2878 N N . GLU A 1 105 ? -15.941 -11.286 -9.545 1.00 0.00 201 GLU A N 2
ATOM 2879 C CA . GLU A 1 105 ? -16.127 -10.108 -10.400 1.00 0.00 201 GLU A CA 2
ATOM 2880 C C . GLU A 1 105 ? -16.348 -8.877 -9.540 1.00 0.00 201 GLU A C 2
ATOM 2881 O O . GLU A 1 105 ? -15.656 -7.887 -9.750 1.00 0.00 201 GLU A O 2
ATOM 2893 N N . LEU A 1 106 ? -17.143 -8.967 -8.471 1.00 0.00 202 LEU A N 2
ATOM 2894 C CA . LEU A 1 106 ? -17.315 -7.889 -7.482 1.00 0.00 202 LEU A CA 2
ATOM 2895 C C . LEU A 1 106 ? -15.965 -7.451 -6.879 1.00 0.00 202 LEU A C 2
ATOM 2896 O O . LEU A 1 106 ? -15.805 -6.356 -6.348 1.00 0.00 202 LEU A O 2
ATOM 2912 N N . ASN A 1 107 ? -14.941 -8.292 -7.055 1.00 0.00 203 ASN A N 2
ATOM 2913 C CA . ASN A 1 107 ? -13.568 -8.087 -6.659 1.00 0.00 203 ASN A CA 2
ATOM 2914 C C . ASN A 1 107 ? -12.942 -6.917 -7.396 1.00 0.00 203 ASN A C 2
ATOM 2915 O O . ASN A 1 107 ? -11.885 -6.462 -6.984 1.00 0.00 203 ASN A O 2
ATOM 2926 N N . GLN A 1 108 ? -13.562 -6.447 -8.477 1.00 0.00 204 GLN A N 2
ATOM 2927 C CA . GLN A 1 108 ? -13.054 -5.351 -9.260 1.00 0.00 204 GLN A CA 2
ATOM 2928 C C . GLN A 1 108 ? -13.154 -4.063 -8.441 1.00 0.00 204 GLN A C 2
ATOM 2929 O O . GLN A 1 108 ? -12.160 -3.357 -8.325 1.00 0.00 204 GLN A O 2
ATOM 2943 N N . LEU A 1 109 ? -14.318 -3.785 -7.836 1.00 0.00 205 LEU A N 2
ATOM 2944 C CA . LEU A 1 109 ? -14.532 -2.608 -6.995 1.00 0.00 205 LEU A CA 2
ATOM 2945 C C . LEU A 1 109 ? -13.589 -2.701 -5.804 1.00 0.00 205 LEU A C 2
ATOM 2946 O O . LEU A 1 109 ? -12.842 -1.761 -5.567 1.00 0.00 205 LEU A O 2
ATOM 2962 N N . ASP A 1 110 ? -13.561 -3.847 -5.120 1.00 0.00 206 ASP A N 2
ATOM 2963 C CA . ASP A 1 110 ? -12.609 -4.127 -4.045 1.00 0.00 206 ASP A CA 2
ATOM 2964 C C . ASP A 1 110 ? -11.175 -3.791 -4.471 1.00 0.00 206 ASP A C 2
ATOM 2965 O O . ASP A 1 110 ? -10.510 -2.972 -3.844 1.00 0.00 206 ASP A O 2
ATOM 2974 N N . THR A 1 111 ? -10.700 -4.351 -5.576 1.00 0.00 207 THR A N 2
ATOM 2975 C CA . THR A 1 111 ? -9.333 -4.172 -6.051 1.00 0.00 207 THR A CA 2
ATOM 2976 C C . THR A 1 111 ? -9.038 -2.712 -6.412 1.00 0.00 207 THR A C 2
ATOM 2977 O O . THR A 1 111 ? -7.948 -2.220 -6.109 1.00 0.00 207 THR A O 2
ATOM 2988 N N . THR A 1 112 ? -9.978 -2.022 -7.053 1.00 0.00 208 THR A N 2
ATOM 2989 C CA . THR A 1 112 ? -9.908 -0.613 -7.404 1.00 0.00 208 THR A CA 2
ATOM 2990 C C . THR A 1 112 ? -9.783 0.238 -6.137 1.00 0.00 208 THR A C 2
ATOM 2991 O O . THR A 1 112 ? -8.884 1.072 -6.049 1.00 0.00 208 THR A O 2
ATOM 3002 N N . VAL A 1 113 ? -10.638 0.015 -5.142 1.00 0.00 209 VAL A N 2
ATOM 3003 C CA . VAL A 1 113 ? -10.605 0.710 -3.864 1.00 0.00 209 VAL A CA 2
ATOM 3004 C C . VAL A 1 113 ? -9.263 0.453 -3.192 1.00 0.00 209 VAL A C 2
ATOM 3005 O O . VAL A 1 113 ? -8.630 1.397 -2.730 1.00 0.00 209 VAL A O 2
ATOM 3018 N N . LYS A 1 114 ? -8.789 -0.792 -3.170 1.00 0.00 210 LYS A N 2
ATOM 3019 C CA . LYS A 1 114 ? -7.506 -1.123 -2.562 1.00 0.00 210 LYS A CA 2
ATOM 3020 C C . LYS A 1 114 ? -6.355 -0.482 -3.330 1.00 0.00 210 LYS A C 2
ATOM 3021 O O . LYS A 1 114 ? -5.404 -0.032 -2.705 1.00 0.00 210 LYS A O 2
ATOM 3040 N N . SER A 1 115 ? -6.444 -0.373 -4.655 1.00 0.00 211 SER A N 2
ATOM 3041 C CA . SER A 1 115 ? -5.461 0.333 -5.466 1.00 0.00 211 SER A CA 2
ATOM 3042 C C . SER A 1 115 ? -5.355 1.783 -4.985 1.00 0.00 211 SER A C 2
ATOM 3043 O O . SER A 1 115 ? -4.259 2.244 -4.663 1.00 0.00 211 SER A O 2
ATOM 3051 N N . GLN A 1 116 ? -6.491 2.482 -4.903 1.00 0.00 212 GLN A N 2
ATOM 3052 C CA . GLN A 1 116 ? -6.575 3.852 -4.425 1.00 0.00 212 GLN A CA 2
ATOM 3053 C C . GLN A 1 116 ? -5.978 3.952 -3.019 1.00 0.00 212 GLN A C 2
ATOM 3054 O O . GLN A 1 116 ? -4.996 4.667 -2.799 1.00 0.00 212 GLN A O 2
ATOM 3068 N N . ILE A 1 117 ? -6.579 3.230 -2.068 1.00 0.00 213 ILE A N 2
ATOM 3069 C CA . ILE A 1 117 ? -6.267 3.410 -0.668 1.00 0.00 213 ILE A CA 2
ATOM 3070 C C . ILE A 1 117 ? -4.837 3.021 -0.349 1.00 0.00 213 ILE A C 2
ATOM 3071 O O . ILE A 1 117 ? -4.212 3.757 0.391 1.00 0.00 213 ILE A O 2
ATOM 3087 N N . ILE A 1 118 ? -4.291 1.921 -0.865 1.00 0.00 214 ILE A N 2
ATOM 3088 C CA . ILE A 1 118 ? -2.964 1.485 -0.449 1.00 0.00 214 ILE A CA 2
ATOM 3089 C C . ILE A 1 118 ? -1.942 2.534 -0.888 1.00 0.00 214 ILE A C 2
ATOM 3090 O O . ILE A 1 118 ? -1.022 2.831 -0.128 1.00 0.00 214 ILE A O 2
ATOM 3106 N N . ARG A 1 119 ? -2.077 3.092 -2.098 1.00 0.00 215 ARG A N 2
ATOM 3107 C CA . ARG A 1 119 ? -1.186 4.153 -2.553 1.00 0.00 215 ARG A CA 2
ATOM 3108 C C . ARG A 1 119 ? -1.318 5.373 -1.648 1.00 0.00 215 ARG A C 2
ATOM 3109 O O . ARG A 1 119 ? -0.300 5.971 -1.299 1.00 0.00 215 ARG A O 2
ATOM 3130 N N . GLU A 1 120 ? -2.532 5.725 -1.229 1.00 0.00 216 GLU A N 2
ATOM 3131 C CA . GLU A 1 120 ? -2.708 6.768 -0.229 1.00 0.00 216 GLU A CA 2
ATOM 3132 C C . GLU A 1 120 ? -2.022 6.395 1.078 1.00 0.00 216 GLU A C 2
ATOM 3133 O O . GLU A 1 120 ? -1.344 7.225 1.659 1.00 0.00 216 GLU A O 2
ATOM 3145 N N . MET A 1 121 ? -2.186 5.165 1.558 1.00 0.00 217 MET A N 2
ATOM 3146 C CA . MET A 1 121 ? -1.652 4.700 2.829 1.00 0.00 217 MET A CA 2
ATOM 3147 C C . MET A 1 121 ? -0.125 4.760 2.838 1.00 0.00 217 MET A C 2
ATOM 3148 O O . MET A 1 121 ? 0.484 5.034 3.870 1.00 0.00 217 MET A O 2
ATOM 3162 N N . CYS A 1 122 ? 0.498 4.555 1.678 1.00 0.00 218 CYS A N 2
ATOM 3163 C CA . CYS A 1 122 ? 1.924 4.788 1.497 1.00 0.00 218 CYS A CA 2
ATOM 3164 C C . CYS A 1 122 ? 2.207 6.267 1.775 1.00 0.00 218 CYS A C 2
ATOM 3165 O O . CYS A 1 122 ? 3.017 6.602 2.637 1.00 0.00 218 CYS A O 2
ATOM 3172 N N . ILE A 1 123 ? 1.518 7.154 1.056 1.00 0.00 219 ILE A N 2
ATOM 3173 C CA . ILE A 1 123 ? 1.637 8.601 1.187 1.00 0.00 219 ILE A CA 2
ATOM 3174 C C . ILE A 1 123 ? 1.361 9.039 2.640 1.00 0.00 219 ILE A C 2
ATOM 3175 O O . ILE A 1 123 ? 2.049 9.933 3.135 1.00 0.00 219 ILE A O 2
ATOM 3191 N N . THR A 1 124 ? 0.442 8.400 3.367 1.00 0.00 220 THR A N 2
ATOM 3192 C CA . THR A 1 124 ? 0.197 8.667 4.775 1.00 0.00 220 THR A CA 2
ATOM 3193 C C . THR A 1 124 ? 1.473 8.459 5.578 1.00 0.00 220 THR A C 2
ATOM 3194 O O . THR A 1 124 ? 1.811 9.324 6.381 1.00 0.00 220 THR A O 2
ATOM 3205 N N . GLU A 1 125 ? 2.194 7.351 5.386 1.00 0.00 221 GLU A N 2
ATOM 3206 C CA . GLU A 1 125 ? 3.357 7.076 6.216 1.00 0.00 221 GLU A CA 2
ATOM 3207 C C . GLU A 1 125 ? 4.442 8.138 5.983 1.00 0.00 221 GLU A C 2
ATOM 3208 O O . GLU A 1 125 ? 5.230 8.411 6.889 1.00 0.00 221 GLU A O 2
ATOM 3220 N N . TYR A 1 126 ? 4.451 8.813 4.824 1.00 0.00 222 TYR A N 2
ATOM 3221 C CA . TYR A 1 126 ? 5.219 10.040 4.670 1.00 0.00 222 TYR A CA 2
ATOM 3222 C C . TYR A 1 126 ? 4.595 11.191 5.447 1.00 0.00 222 TYR A C 2
ATOM 3223 O O . TYR A 1 126 ? 5.280 11.777 6.280 1.00 0.00 222 TYR A O 2
ATOM 3241 N N . ARG A 1 127 ? 3.349 11.582 5.167 1.00 0.00 223 ARG A N 2
ATOM 3242 C CA . ARG A 1 127 ? 2.744 12.786 5.734 1.00 0.00 223 ARG A CA 2
ATOM 3243 C C . ARG A 1 127 ? 2.782 12.783 7.252 1.00 0.00 223 ARG A C 2
ATOM 3244 O O . ARG A 1 127 ? 3.104 13.793 7.872 1.00 0.00 223 ARG A O 2
ATOM 3265 N N . ARG A 1 128 ? 2.385 11.675 7.859 1.00 0.00 224 ARG A N 2
ATOM 3266 C CA . ARG A 1 128 ? 2.114 11.555 9.273 1.00 0.00 224 ARG A CA 2
ATOM 3267 C C . ARG A 1 128 ? 3.330 10.992 9.988 1.00 0.00 224 ARG A C 2
ATOM 3268 O O . ARG A 1 128 ? 3.516 11.251 11.173 1.00 0.00 224 ARG A O 2
ATOM 3289 N N . GLY A 1 129 ? 4.142 10.210 9.278 1.00 0.00 225 GLY A N 2
ATOM 3290 C CA . GLY A 1 129 ? 5.428 9.757 9.761 1.00 0.00 225 GLY A CA 2
ATOM 3291 C C . GLY A 1 129 ? 6.507 10.806 9.557 1.00 0.00 225 GLY A C 2
ATOM 3292 O O . GLY A 1 129 ? 7.669 10.528 9.836 1.00 0.00 225 GLY A O 2
ATOM 3296 N N . SER A 1 130 ? 6.150 11.972 9.010 1.00 0.00 226 SER A N 2
ATOM 3297 C CA . SER A 1 130 ? 7.102 13.050 8.754 1.00 0.00 226 SER A CA 2
ATOM 3298 C C . SER A 1 130 ? 7.737 13.443 10.089 1.00 0.00 226 SER A C 2
ATOM 3299 O O . SER A 1 130 ? 7.037 13.944 10.981 1.00 0.00 226 SER A O 2
ATOM 3307 N N . ILE A 1 29 ? 15.131 -5.201 0.575 1.00 0.00 125 ILE A N 3
ATOM 3308 C CA . ILE A 1 29 ? 14.368 -4.631 1.683 1.00 0.00 125 ILE A CA 3
ATOM 3309 C C . ILE A 1 29 ? 14.656 -5.382 2.998 1.00 0.00 125 ILE A C 3
ATOM 3310 O O . ILE A 1 29 ? 14.879 -6.590 3.039 1.00 0.00 125 ILE A O 3
ATOM 3326 N N . GLY A 1 30 ? 14.650 -4.654 4.115 1.00 0.00 126 GLY A N 3
ATOM 3327 C CA . GLY A 1 30 ? 15.128 -5.172 5.385 1.00 0.00 126 GLY A CA 3
ATOM 3328 C C . GLY A 1 30 ? 14.202 -6.176 6.065 1.00 0.00 126 GLY A C 3
ATOM 3329 O O . GLY A 1 30 ? 14.619 -6.753 7.067 1.00 0.00 126 GLY A O 3
ATOM 3333 N N . GLY A 1 31 ? 12.977 -6.386 5.577 1.00 0.00 127 GLY A N 3
ATOM 3334 C CA . GLY A 1 31 ? 11.934 -7.136 6.270 1.00 0.00 127 GLY A CA 3
ATOM 3335 C C . GLY A 1 31 ? 10.869 -6.172 6.783 1.00 0.00 127 GLY A C 3
ATOM 3336 O O . GLY A 1 31 ? 11.185 -5.258 7.547 1.00 0.00 127 GLY A O 3
ATOM 3340 N N . TYR A 1 32 ? 9.630 -6.311 6.312 1.00 0.00 128 TYR A N 3
ATOM 3341 C CA . TYR A 1 32 ? 8.522 -5.411 6.631 1.00 0.00 128 TYR A CA 3
ATOM 3342 C C . TYR A 1 32 ? 8.103 -5.593 8.092 1.00 0.00 128 TYR A C 3
ATOM 3343 O O . TYR A 1 32 ? 8.191 -6.707 8.607 1.00 0.00 128 TYR A O 3
ATOM 3361 N N . MET A 1 33 ? 7.584 -4.542 8.745 1.00 0.00 129 MET A N 3
ATOM 3362 C CA . MET A 1 33 ? 7.151 -4.603 10.150 1.00 0.00 129 MET A CA 3
ATOM 3363 C C . MET A 1 33 ? 5.918 -3.739 10.418 1.00 0.00 129 MET A C 3
ATOM 3364 O O . MET A 1 33 ? 5.623 -3.395 11.569 1.00 0.00 129 MET A O 3
ATOM 3378 N N . LEU A 1 34 ? 5.255 -3.313 9.343 1.00 0.00 130 LEU A N 3
ATOM 3379 C CA . LEU A 1 34 ? 4.343 -2.189 9.259 1.00 0.00 130 LEU A CA 3
ATOM 3380 C C . LEU A 1 34 ? 5.015 -0.895 9.703 1.00 0.00 130 LEU A C 3
ATOM 3381 O O . LEU A 1 34 ? 6.145 -0.909 10.201 1.00 0.00 130 LEU A O 3
ATOM 3397 N N . GLY A 1 35 ? 4.378 0.240 9.457 1.00 0.00 131 GLY A N 3
ATOM 3398 C CA . GLY A 1 35 ? 4.838 1.497 10.014 1.00 0.00 131 GLY A CA 3
ATOM 3399 C C . GLY A 1 35 ? 3.930 1.911 11.152 1.00 0.00 131 GLY A C 3
ATOM 3400 O O . GLY A 1 35 ? 4.262 1.713 12.324 1.00 0.00 131 GLY A O 3
ATOM 3404 N N . ASN A 1 36 ? 2.770 2.463 10.797 1.00 0.00 132 ASN A N 3
ATOM 3405 C CA . ASN A 1 36 ? 1.722 2.919 11.703 1.00 0.00 132 ASN A CA 3
ATOM 3406 C C . ASN A 1 36 ? 0.367 2.507 11.116 1.00 0.00 132 ASN A C 3
ATOM 3407 O O . ASN A 1 36 ? 0.305 2.071 9.961 1.00 0.00 132 ASN A O 3
ATOM 3418 N N . ALA A 1 37 ? -0.730 2.668 11.867 1.00 0.00 133 ALA A N 3
ATOM 3419 C CA . ALA A 1 37 ? -2.075 2.359 11.376 1.00 0.00 133 ALA A CA 3
ATOM 3420 C C . ALA A 1 37 ? -2.894 3.627 11.100 1.00 0.00 133 ALA A C 3
ATOM 3421 O O . ALA A 1 37 ? -2.594 4.692 11.652 1.00 0.00 133 ALA A O 3
ATOM 3428 N N . VAL A 1 38 ? -3.941 3.495 10.278 1.00 0.00 134 VAL A N 3
ATOM 3429 C CA . VAL A 1 38 ? -4.779 4.586 9.775 1.00 0.00 134 VAL A CA 3
ATOM 3430 C C . VAL A 1 38 ? -6.128 4.481 10.477 1.00 0.00 134 VAL A C 3
ATOM 3431 O O . VAL A 1 38 ? -6.404 5.234 11.408 1.00 0.00 134 VAL A O 3
ATOM 3444 N N . GLY A 1 39 ? -6.935 3.501 10.076 1.00 0.00 135 GLY A N 3
ATOM 3445 C CA . GLY A 1 39 ? -8.259 3.175 10.546 1.00 0.00 135 GLY A CA 3
ATOM 3446 C C . GLY A 1 39 ? -9.196 3.673 9.470 1.00 0.00 135 GLY A C 3
ATOM 3447 O O . GLY A 1 39 ? -9.409 3.002 8.466 1.00 0.00 135 GLY A O 3
ATOM 3451 N N . ARG A 1 40 ? -9.643 4.907 9.639 1.00 0.00 136 ARG A N 3
ATOM 3452 C CA . ARG A 1 40 ? -10.495 5.683 8.757 1.00 0.00 136 ARG A CA 3
ATOM 3453 C C . ARG A 1 40 ? -9.623 6.723 8.077 1.00 0.00 136 ARG A C 3
ATOM 3454 O O . ARG A 1 40 ? -9.638 7.896 8.433 1.00 0.00 136 ARG A O 3
ATOM 3475 N N . MET A 1 41 ? -8.835 6.275 7.099 1.00 0.00 137 MET A N 3
ATOM 3476 C CA . MET A 1 41 ? -8.144 7.203 6.212 1.00 0.00 137 MET A CA 3
ATOM 3477 C C . MET A 1 41 ? -9.144 8.098 5.494 1.00 0.00 137 MET A C 3
ATOM 3478 O O . MET A 1 41 ? -8.945 9.302 5.399 1.00 0.00 137 MET A O 3
ATOM 3492 N N . SER A 1 42 ? -10.172 7.446 4.953 1.00 0.00 138 SER A N 3
ATOM 3493 C CA . SER A 1 42 ? -11.252 7.892 4.123 1.00 0.00 138 SER A CA 3
ATOM 3494 C C . SER A 1 42 ? -10.883 9.104 3.266 1.00 0.00 138 SER A C 3
ATOM 3495 O O . SER A 1 42 ? -11.499 10.160 3.354 1.00 0.00 138 SER A O 3
ATOM 3503 N N . TYR A 1 43 ? -9.858 8.896 2.441 1.00 0.00 139 TYR A N 3
ATOM 3504 C CA . TYR A 1 43 ? -9.361 9.822 1.420 1.00 0.00 139 TYR A CA 3
ATOM 3505 C C . TYR A 1 43 ? -10.420 10.359 0.441 1.00 0.00 139 TYR A C 3
ATOM 3506 O O . TYR A 1 43 ? -11.622 10.084 0.523 1.00 0.00 139 TYR A O 3
ATOM 3524 N N . GLN A 1 44 ? -9.938 11.206 -0.471 1.00 0.00 140 GLN A N 3
ATOM 3525 C CA . GLN A 1 44 ? -10.709 11.977 -1.429 1.00 0.00 140 GLN A CA 3
ATOM 3526 C C . GLN A 1 44 ? -11.199 11.073 -2.570 1.00 0.00 140 GLN A C 3
ATOM 3527 O O . GLN A 1 44 ? -10.596 11.043 -3.649 1.00 0.00 140 GLN A O 3
ATOM 3541 N N . PHE A 1 45 ? -12.245 10.286 -2.319 1.00 0.00 141 PHE A N 3
ATOM 3542 C CA . PHE A 1 45 ? -12.810 9.367 -3.300 1.00 0.00 141 PHE A CA 3
ATOM 3543 C C . PHE A 1 45 ? -13.363 10.104 -4.518 1.00 0.00 141 PHE A C 3
ATOM 3544 O O . PHE A 1 45 ? -13.687 11.298 -4.463 1.00 0.00 141 PHE A O 3
ATOM 3561 N N . ASN A 1 46 ? -13.493 9.369 -5.621 1.00 0.00 142 ASN A N 3
ATOM 3562 C CA . ASN A 1 46 ? -13.956 9.917 -6.891 1.00 0.00 142 ASN A CA 3
ATOM 3563 C C . ASN A 1 46 ? -15.475 10.026 -6.884 1.00 0.00 142 ASN A C 3
ATOM 3564 O O . ASN A 1 46 ? -16.042 10.913 -7.519 1.00 0.00 142 ASN A O 3
ATOM 3575 N N . ASN A 1 47 ? -16.150 9.096 -6.206 1.00 0.00 143 ASN A N 3
ATOM 3576 C CA . ASN A 1 47 ? -17.600 8.928 -6.184 1.00 0.00 143 ASN A CA 3
ATOM 3577 C C . ASN A 1 47 ? -17.991 8.233 -4.871 1.00 0.00 143 ASN A C 3
ATOM 3578 O O . ASN A 1 47 ? -17.115 7.683 -4.192 1.00 0.00 143 ASN A O 3
ATOM 3589 N N . PRO A 1 48 ? -19.281 8.208 -4.487 1.00 0.00 144 PRO A N 3
ATOM 3590 C CA . PRO A 1 48 ? -19.653 7.705 -3.175 1.00 0.00 144 PRO A CA 3
ATOM 3591 C C . PRO A 1 48 ? -19.567 6.188 -3.036 1.00 0.00 144 PRO A C 3
ATOM 3592 O O . PRO A 1 48 ? -19.470 5.728 -1.904 1.00 0.00 144 PRO A O 3
ATOM 3603 N N . MET A 1 49 ? -19.596 5.415 -4.122 1.00 0.00 145 MET A N 3
ATOM 3604 C CA . MET A 1 49 ? -19.476 3.971 -4.148 1.00 0.00 145 MET A CA 3
ATOM 3605 C C . MET A 1 49 ? -18.149 3.543 -3.548 1.00 0.00 145 MET A C 3
ATOM 3606 O O . MET A 1 49 ? -18.096 2.542 -2.844 1.00 0.00 145 MET A O 3
ATOM 3620 N N . GLU A 1 50 ? -17.078 4.286 -3.830 1.00 0.00 146 GLU A N 3
ATOM 3621 C CA . GLU A 1 50 ? -15.748 3.904 -3.372 1.00 0.00 146 GLU A CA 3
ATOM 3622 C C . GLU A 1 50 ? -15.698 4.096 -1.854 1.00 0.00 146 GLU A C 3
ATOM 3623 O O . GLU A 1 50 ? -15.253 3.213 -1.120 1.00 0.00 146 GLU A O 3
ATOM 3635 N N . SER A 1 51 ? -16.280 5.201 -1.375 1.00 0.00 147 SER A N 3
ATOM 3636 C CA . SER A 1 51 ? -16.400 5.490 0.043 1.00 0.00 147 SER A CA 3
ATOM 3637 C C . SER A 1 51 ? -17.340 4.484 0.720 1.00 0.00 147 SER A C 3
ATOM 3638 O O . SER A 1 51 ? -17.110 4.055 1.853 1.00 0.00 147 SER A O 3
ATOM 3646 N N . ARG A 1 52 ? -18.424 4.104 0.045 1.00 0.00 148 ARG A N 3
ATOM 3647 C CA . ARG A 1 52 ? -19.421 3.168 0.511 1.00 0.00 148 ARG A CA 3
ATOM 3648 C C . ARG A 1 52 ? -18.790 1.810 0.674 1.00 0.00 148 ARG A C 3
ATOM 3649 O O . ARG A 1 52 ? -18.957 1.222 1.737 1.00 0.00 148 ARG A O 3
ATOM 3670 N N . TYR A 1 53 ? -18.049 1.339 -0.316 1.00 0.00 149 TYR A N 3
ATOM 3671 C CA . TYR A 1 53 ? -17.433 0.041 -0.233 1.00 0.00 149 TYR A CA 3
ATOM 3672 C C . TYR A 1 53 ? -16.376 0.068 0.877 1.00 0.00 149 TYR A C 3
ATOM 3673 O O . TYR A 1 53 ? -16.360 -0.837 1.703 1.00 0.00 149 TYR A O 3
ATOM 3691 N N . TYR A 1 54 ? -15.575 1.140 1.008 1.00 0.00 150 TYR A N 3
ATOM 3692 C CA . TYR A 1 54 ? -14.653 1.311 2.142 1.00 0.00 150 TYR A CA 3
ATOM 3693 C C . TYR A 1 54 ? -15.367 1.185 3.496 1.00 0.00 150 TYR A C 3
ATOM 3694 O O . TYR A 1 54 ? -14.730 0.815 4.475 1.00 0.00 150 TYR A O 3
ATOM 3712 N N . ASN A 1 55 ? -16.667 1.484 3.571 1.00 0.00 151 ASN A N 3
ATOM 3713 C CA . ASN A 1 55 ? -17.472 1.431 4.786 1.00 0.00 151 ASN A CA 3
ATOM 3714 C C . ASN A 1 55 ? -18.084 0.049 4.995 1.00 0.00 151 ASN A C 3
ATOM 3715 O O . ASN A 1 55 ? -17.878 -0.605 6.015 1.00 0.00 151 ASN A O 3
ATOM 3726 N N . ASP A 1 56 ? -18.860 -0.416 4.028 1.00 0.00 152 ASP A N 3
ATOM 3727 C CA . ASP A 1 56 ? -19.603 -1.669 4.099 1.00 0.00 152 ASP A CA 3
ATOM 3728 C C . ASP A 1 56 ? -18.652 -2.862 4.136 1.00 0.00 152 ASP A C 3
ATOM 3729 O O . ASP A 1 56 ? -18.914 -3.845 4.833 1.00 0.00 152 ASP A O 3
ATOM 3738 N N . TYR A 1 57 ? -17.473 -2.713 3.536 1.00 0.00 153 TYR A N 3
ATOM 3739 C CA . TYR A 1 57 ? -16.396 -3.687 3.529 1.00 0.00 153 TYR A CA 3
ATOM 3740 C C . TYR A 1 57 ? -15.267 -3.187 4.426 1.00 0.00 153 TYR A C 3
ATOM 3741 O O . TYR A 1 57 ? -14.162 -3.706 4.324 1.00 0.00 153 TYR A O 3
ATOM 3759 N N . TYR A 1 58 ? -15.499 -2.217 5.320 1.00 0.00 154 TYR A N 3
ATOM 3760 C CA . TYR A 1 58 ? -14.481 -1.722 6.242 1.00 0.00 154 TYR A CA 3
ATOM 3761 C C . TYR A 1 58 ? -13.861 -2.860 7.043 1.00 0.00 154 TYR A C 3
ATOM 3762 O O . TYR A 1 58 ? -12.661 -2.837 7.319 1.00 0.00 154 TYR A O 3
ATOM 3780 N N . ASN A 1 59 ? -14.659 -3.881 7.378 1.00 0.00 155 ASN A N 3
ATOM 3781 C CA . ASN A 1 59 ? -14.136 -5.077 8.035 1.00 0.00 155 ASN A CA 3
ATOM 3782 C C . ASN A 1 59 ? -13.023 -5.739 7.193 1.00 0.00 155 ASN A C 3
ATOM 3783 O O . ASN A 1 59 ? -12.045 -6.246 7.737 1.00 0.00 155 ASN A O 3
ATOM 3794 N N . GLN A 1 60 ? -13.154 -5.727 5.860 1.00 0.00 156 GLN A N 3
ATOM 3795 C CA . GLN A 1 60 ? -12.201 -6.290 4.904 1.00 0.00 156 GLN A CA 3
ATOM 3796 C C . GLN A 1 60 ? -11.156 -5.267 4.407 1.00 0.00 156 GLN A C 3
ATOM 3797 O O . GLN A 1 60 ? -10.295 -5.623 3.588 1.00 0.00 156 GLN A O 3
ATOM 3811 N N . MET A 1 61 ? -11.241 -4.001 4.825 1.00 0.00 157 MET A N 3
ATOM 3812 C CA . MET A 1 61 ? -10.260 -2.980 4.468 1.00 0.00 157 MET A CA 3
ATOM 3813 C C . MET A 1 61 ? -8.990 -3.177 5.304 1.00 0.00 157 MET A C 3
ATOM 3814 O O . MET A 1 61 ? -9.053 -3.764 6.388 1.00 0.00 157 MET A O 3
ATOM 3828 N N . PRO A 1 62 ? -7.843 -2.648 4.854 1.00 0.00 158 PRO A N 3
ATOM 3829 C CA . PRO A 1 62 ? -6.670 -2.491 5.694 1.00 0.00 158 PRO A CA 3
ATOM 3830 C C . PRO A 1 62 ? -6.982 -1.580 6.876 1.00 0.00 158 PRO A C 3
ATOM 3831 O O . PRO A 1 62 ? -7.560 -0.505 6.718 1.00 0.00 158 PRO A O 3
ATOM 3842 N N . ASN A 1 63 ? -6.576 -2.003 8.068 1.00 0.00 159 ASN A N 3
ATOM 3843 C CA . ASN A 1 63 ? -6.541 -1.186 9.255 1.00 0.00 159 ASN A CA 3
ATOM 3844 C C . ASN A 1 63 ? -5.312 -0.278 9.287 1.00 0.00 159 ASN A C 3
ATOM 3845 O O . ASN A 1 63 ? -5.369 0.810 9.871 1.00 0.00 159 ASN A O 3
ATOM 3856 N N . ARG A 1 64 ? -4.192 -0.723 8.702 1.00 0.00 160 ARG A N 3
ATOM 3857 C CA . ARG A 1 64 ? -2.906 -0.048 8.812 1.00 0.00 160 ARG A CA 3
ATOM 3858 C C . ARG A 1 64 ? -2.231 0.158 7.470 1.00 0.00 160 ARG A C 3
ATOM 3859 O O . ARG A 1 64 ? -2.898 0.014 6.453 1.00 0.00 160 ARG A O 3
ATOM 3880 N N . VAL A 1 65 ? -0.959 0.555 7.475 1.00 0.00 161 VAL A N 3
ATOM 3881 C CA . VAL A 1 65 ? -0.119 0.607 6.288 1.00 0.00 161 VAL A CA 3
ATOM 3882 C C . VAL A 1 65 ? 1.156 -0.175 6.617 1.00 0.00 161 VAL A C 3
ATOM 3883 O O . VAL A 1 65 ? 1.502 -0.329 7.792 1.00 0.00 161 VAL A O 3
ATOM 3896 N N . TYR A 1 66 ? 1.829 -0.721 5.600 1.00 0.00 162 TYR A N 3
ATOM 3897 C CA . TYR A 1 66 ? 2.894 -1.695 5.769 1.00 0.00 162 TYR A CA 3
ATOM 3898 C C . TYR A 1 66 ? 4.259 -1.112 5.354 1.00 0.00 162 TYR A C 3
ATOM 3899 O O . TYR A 1 66 ? 4.869 -1.612 4.401 1.00 0.00 162 TYR A O 3
ATOM 3917 N N . ARG A 1 67 ? 4.759 -0.081 6.051 1.00 0.00 163 ARG A N 3
ATOM 3918 C CA . ARG A 1 67 ? 6.020 0.594 5.716 1.00 0.00 163 ARG A CA 3
ATOM 3919 C C . ARG A 1 67 ? 7.158 -0.389 5.409 1.00 0.00 163 ARG A C 3
ATOM 3920 O O . ARG A 1 67 ? 7.528 -1.149 6.315 1.00 0.00 163 ARG A O 3
ATOM 3941 N N . PRO A 1 68 ? 7.756 -0.389 4.203 1.00 0.00 164 PRO A N 3
ATOM 3942 C CA . PRO A 1 68 ? 9.050 -1.027 3.987 1.00 0.00 164 PRO A CA 3
ATOM 3943 C C . PRO A 1 68 ? 10.165 -0.297 4.746 1.00 0.00 164 PRO A C 3
ATOM 3944 O O . PRO A 1 68 ? 10.010 0.855 5.157 1.00 0.00 164 PRO A O 3
ATOM 3955 N N . MET A 1 69 ? 11.311 -0.963 4.930 1.00 0.00 165 MET A N 3
ATOM 3956 C CA . MET A 1 69 ? 12.458 -0.423 5.635 1.00 0.00 165 MET A CA 3
ATOM 3957 C C . MET A 1 69 ? 13.757 -0.830 4.940 1.00 0.00 165 MET A C 3
ATOM 3958 O O . MET A 1 69 ? 14.270 -1.937 5.104 1.00 0.00 165 MET A O 3
ATOM 3972 N N . TYR A 1 70 ? 14.273 0.059 4.110 1.00 0.00 166 TYR A N 3
ATOM 3973 C CA . TYR A 1 70 ? 15.486 -0.160 3.343 1.00 0.00 166 TYR A CA 3
ATOM 3974 C C . TYR A 1 70 ? 16.691 -0.029 4.283 1.00 0.00 166 TYR A C 3
ATOM 3975 O O . TYR A 1 70 ? 16.767 0.913 5.080 1.00 0.00 166 TYR A O 3
ATOM 3993 N N . ARG A 1 71 ? 17.620 -0.986 4.232 1.00 0.00 167 ARG A N 3
ATOM 3994 C CA . ARG A 1 71 ? 18.846 -0.993 5.049 1.00 0.00 167 ARG A CA 3
ATOM 3995 C C . ARG A 1 71 ? 20.072 -0.455 4.345 1.00 0.00 167 ARG A C 3
ATOM 3996 O O . ARG A 1 71 ? 21.016 0.005 4.986 1.00 0.00 167 ARG A O 3
ATOM 4017 N N . GLY A 1 72 ? 20.004 -0.507 3.036 1.00 0.00 168 GLY A N 3
ATOM 4018 C CA . GLY A 1 72 ? 20.959 0.099 2.133 1.00 0.00 168 GLY A CA 3
ATOM 4019 C C . GLY A 1 72 ? 20.289 0.497 0.844 1.00 0.00 168 GLY A C 3
ATOM 4020 O O . GLY A 1 72 ? 20.522 -0.124 -0.192 1.00 0.00 168 GLY A O 3
ATOM 4024 N N . GLU A 1 73 ? 19.426 1.508 0.910 1.00 0.00 169 GLU A N 3
ATOM 4025 C CA . GLU A 1 73 ? 18.896 2.169 -0.252 1.00 0.00 169 GLU A CA 3
ATOM 4026 C C . GLU A 1 73 ? 18.630 3.599 0.192 1.00 0.00 169 GLU A C 3
ATOM 4027 O O . GLU A 1 73 ? 17.580 3.898 0.761 1.00 0.00 169 GLU A O 3
ATOM 4039 N N . GLU A 1 74 ? 19.618 4.468 -0.011 1.00 0.00 170 GLU A N 3
ATOM 4040 C CA . GLU A 1 74 ? 19.388 5.907 0.056 1.00 0.00 170 GLU A CA 3
ATOM 4041 C C . GLU A 1 74 ? 18.496 6.378 -1.081 1.00 0.00 170 GLU A C 3
ATOM 4042 O O . GLU A 1 74 ? 17.868 7.437 -1.013 1.00 0.00 170 GLU A O 3
ATOM 4054 N N . TYR A 1 75 ? 18.557 5.629 -2.170 1.00 0.00 171 TYR A N 3
ATOM 4055 C CA . TYR A 1 75 ? 17.719 5.678 -3.326 1.00 0.00 171 TYR A CA 3
ATOM 4056 C C . TYR A 1 75 ? 16.299 5.278 -2.934 1.00 0.00 171 TYR A C 3
ATOM 4057 O O . TYR A 1 75 ? 15.893 5.321 -1.771 1.00 0.00 171 TYR A O 3
ATOM 4075 N N . VAL A 1 76 ? 15.525 4.986 -3.968 1.00 0.00 172 VAL A N 3
ATOM 4076 C CA . VAL A 1 76 ? 14.085 5.139 -4.005 1.00 0.00 172 VAL A CA 3
ATOM 4077 C C . VAL A 1 76 ? 13.774 6.639 -3.774 1.00 0.00 172 VAL A C 3
ATOM 4078 O O . VAL A 1 76 ? 14.669 7.476 -3.602 1.00 0.00 172 VAL A O 3
ATOM 4091 N N . SER A 1 77 ? 12.517 7.015 -3.933 1.00 0.00 173 SER A N 3
ATOM 4092 C CA . SER A 1 77 ? 11.916 8.321 -3.745 1.00 0.00 173 SER A CA 3
ATOM 4093 C C . SER A 1 77 ? 10.484 8.078 -3.268 1.00 0.00 173 SER A C 3
ATOM 4094 O O . SER A 1 77 ? 10.050 6.924 -3.292 1.00 0.00 173 SER A O 3
ATOM 4102 N N . GLU A 1 78 ? 9.714 9.121 -2.937 1.00 0.00 174 GLU A N 3
ATOM 4103 C CA . GLU A 1 78 ? 8.304 8.947 -2.582 1.00 0.00 174 GLU A CA 3
ATOM 4104 C C . GLU A 1 78 ? 7.551 8.155 -3.667 1.00 0.00 174 GLU A C 3
ATOM 4105 O O . GLU A 1 78 ? 6.735 7.300 -3.335 1.00 0.00 174 GLU A O 3
ATOM 4117 N N . ASP A 1 79 ? 7.842 8.397 -4.953 1.00 0.00 175 ASP A N 3
ATOM 4118 C CA . ASP A 1 79 ? 7.216 7.703 -6.087 1.00 0.00 175 ASP A CA 3
ATOM 4119 C C . ASP A 1 79 ? 7.543 6.206 -6.077 1.00 0.00 175 ASP A C 3
ATOM 4120 O O . ASP A 1 79 ? 6.658 5.350 -6.090 1.00 0.00 175 ASP A O 3
ATOM 4129 N N . ARG A 1 80 ? 8.837 5.862 -6.052 1.00 0.00 176 ARG A N 3
ATOM 4130 C CA . ARG A 1 80 ? 9.275 4.467 -6.017 1.00 0.00 176 ARG A CA 3
ATOM 4131 C C . ARG A 1 80 ? 8.802 3.763 -4.739 1.00 0.00 176 ARG A C 3
ATOM 4132 O O . ARG A 1 80 ? 8.415 2.600 -4.817 1.00 0.00 176 ARG A O 3
ATOM 4153 N N . PHE A 1 81 ? 8.787 4.443 -3.590 1.00 0.00 177 PHE A N 3
ATOM 4154 C CA . PHE A 1 81 ? 8.236 3.905 -2.352 1.00 0.00 177 PHE A CA 3
ATOM 4155 C C . PHE A 1 81 ? 6.760 3.595 -2.593 1.00 0.00 177 PHE A C 3
ATOM 4156 O O . PHE A 1 81 ? 6.311 2.504 -2.261 1.00 0.00 177 PHE A O 3
ATOM 4173 N N . VAL A 1 82 ? 6.003 4.524 -3.188 1.00 0.00 178 VAL A N 3
ATOM 4174 C CA . VAL A 1 82 ? 4.582 4.352 -3.453 1.00 0.00 178 VAL A CA 3
ATOM 4175 C C . VAL A 1 82 ? 4.337 3.128 -4.319 1.00 0.00 178 VAL A C 3
ATOM 4176 O O . VAL A 1 82 ? 3.494 2.323 -3.940 1.00 0.00 178 VAL A O 3
ATOM 4189 N N . ARG A 1 83 ? 5.009 2.959 -5.464 1.00 0.00 179 ARG A N 3
ATOM 4190 C CA . ARG A 1 83 ? 4.771 1.762 -6.281 1.00 0.00 179 ARG A CA 3
ATOM 4191 C C . ARG A 1 83 ? 5.108 0.497 -5.513 1.00 0.00 179 ARG A C 3
ATOM 4192 O O . ARG A 1 83 ? 4.370 -0.470 -5.659 1.00 0.00 179 ARG A O 3
ATOM 4213 N N . ASP A 1 84 ? 6.201 0.443 -4.761 1.00 0.00 180 ASP A N 3
ATOM 4214 C CA . ASP A 1 84 ? 6.652 -0.832 -4.215 1.00 0.00 180 ASP A CA 3
ATOM 4215 C C . ASP A 1 84 ? 5.848 -1.181 -2.968 1.00 0.00 180 ASP A C 3
ATOM 4216 O O . ASP A 1 84 ? 5.375 -2.311 -2.856 1.00 0.00 180 ASP A O 3
ATOM 4225 N N . CYS A 1 85 ? 5.580 -0.196 -2.103 1.00 0.00 181 CYS A N 3
ATOM 4226 C CA . CYS A 1 85 ? 4.656 -0.334 -0.987 1.00 0.00 181 CYS A CA 3
ATOM 4227 C C . CYS A 1 85 ? 3.268 -0.722 -1.517 1.00 0.00 181 CYS A C 3
ATOM 4228 O O . CYS A 1 85 ? 2.601 -1.592 -0.955 1.00 0.00 181 CYS A O 3
ATOM 4235 N N . TYR A 1 86 ? 2.837 -0.122 -2.632 1.00 0.00 182 TYR A N 3
ATOM 4236 C CA . TYR A 1 86 ? 1.608 -0.505 -3.306 1.00 0.00 182 TYR A CA 3
ATOM 4237 C C . TYR A 1 86 ? 1.658 -1.960 -3.735 1.00 0.00 182 TYR A C 3
ATOM 4238 O O . TYR A 1 86 ? 0.757 -2.703 -3.374 1.00 0.00 182 TYR A O 3
ATOM 4256 N N . ASN A 1 87 ? 2.686 -2.367 -4.482 1.00 0.00 183 ASN A N 3
ATOM 4257 C CA . ASN A 1 87 ? 2.791 -3.702 -5.064 1.00 0.00 183 ASN A CA 3
ATOM 4258 C C . ASN A 1 87 ? 2.716 -4.768 -3.983 1.00 0.00 183 ASN A C 3
ATOM 4259 O O . ASN A 1 87 ? 2.031 -5.775 -4.184 1.00 0.00 183 ASN A O 3
ATOM 4270 N N . MET A 1 88 ? 3.404 -4.570 -2.854 1.00 0.00 184 MET A N 3
ATOM 4271 C CA . MET A 1 88 ? 3.350 -5.537 -1.770 1.00 0.00 184 MET A CA 3
ATOM 4272 C C . MET A 1 88 ? 1.976 -5.519 -1.102 1.00 0.00 184 MET A C 3
ATOM 4273 O O . MET A 1 88 ? 1.363 -6.580 -1.022 1.00 0.00 184 MET A O 3
ATOM 4287 N N . SER A 1 89 ? 1.460 -4.366 -0.646 1.00 0.00 185 SER A N 3
ATOM 4288 C CA . SER A 1 89 ? 0.145 -4.333 0.004 1.00 0.00 185 SER A CA 3
ATOM 4289 C C . SER A 1 89 ? -0.950 -4.885 -0.915 1.00 0.00 185 SER A C 3
ATOM 4290 O O . SER A 1 89 ? -1.860 -5.552 -0.432 1.00 0.00 185 SER A O 3
ATOM 4298 N N . VAL A 1 90 ? -0.839 -4.666 -2.230 1.00 0.00 186 VAL A N 3
ATOM 4299 C CA . VAL A 1 90 ? -1.648 -5.334 -3.233 1.00 0.00 186 VAL A CA 3
ATOM 4300 C C . VAL A 1 90 ? -1.549 -6.832 -2.993 1.00 0.00 186 VAL A C 3
ATOM 4301 O O . VAL A 1 90 ? -2.566 -7.429 -2.677 1.00 0.00 186 VAL A O 3
ATOM 4314 N N . THR A 1 91 ? -0.377 -7.460 -3.092 1.00 0.00 187 THR A N 3
ATOM 4315 C CA . THR A 1 91 ? -0.297 -8.902 -2.922 1.00 0.00 187 THR A CA 3
ATOM 4316 C C . THR A 1 91 ? -0.842 -9.347 -1.555 1.00 0.00 187 THR A C 3
ATOM 4317 O O . THR A 1 91 ? -1.606 -10.318 -1.510 1.00 0.00 187 THR A O 3
ATOM 4328 N N . GLU A 1 92 ? -0.539 -8.618 -0.477 1.00 0.00 188 GLU A N 3
ATOM 4329 C CA . GLU A 1 92 ? -1.020 -8.890 0.876 1.00 0.00 188 GLU A CA 3
ATOM 4330 C C . GLU A 1 92 ? -2.549 -8.930 0.957 1.00 0.00 188 GLU A C 3
ATOM 4331 O O . GLU A 1 92 ? -3.082 -9.577 1.860 1.00 0.00 188 GLU A O 3
ATOM 4343 N N . TYR A 1 93 ? -3.249 -8.297 0.011 1.00 0.00 189 TYR A N 3
ATOM 4344 C CA . TYR A 1 93 ? -4.695 -8.191 -0.001 1.00 0.00 189 TYR A CA 3
ATOM 4345 C C . TYR A 1 93 ? -5.310 -8.528 -1.370 1.00 0.00 189 TYR A C 3
ATOM 4346 O O . TYR A 1 93 ? -6.446 -8.134 -1.662 1.00 0.00 189 TYR A O 3
ATOM 4364 N N . ILE A 1 94 ? -4.595 -9.259 -2.227 1.00 0.00 190 ILE A N 3
ATOM 4365 C CA . ILE A 1 94 ? -5.073 -9.707 -3.536 1.00 0.00 190 ILE A CA 3
ATOM 4366 C C . ILE A 1 94 ? -4.671 -11.160 -3.728 1.00 0.00 190 ILE A C 3
ATOM 4367 O O . ILE A 1 94 ? -5.526 -11.969 -4.083 1.00 0.00 190 ILE A O 3
ATOM 4383 N N . ILE A 1 95 ? -3.407 -11.503 -3.482 1.00 0.00 191 ILE A N 3
ATOM 4384 C CA . ILE A 1 95 ? -2.892 -12.856 -3.663 1.00 0.00 191 ILE A CA 3
ATOM 4385 C C . ILE A 1 95 ? -3.279 -13.694 -2.445 1.00 0.00 191 ILE A C 3
ATOM 4386 O O . ILE A 1 95 ? -3.781 -14.802 -2.601 1.00 0.00 191 ILE A O 3
ATOM 4402 N N . LYS A 1 96 ? -3.132 -13.166 -1.227 1.00 0.00 192 LYS A N 3
ATOM 4403 C CA . LYS A 1 96 ? -3.587 -13.856 -0.026 1.00 0.00 192 LYS A CA 3
ATOM 4404 C C . LYS A 1 96 ? -5.079 -14.162 -0.092 1.00 0.00 192 LYS A C 3
ATOM 4405 O O . LYS A 1 96 ? -5.438 -15.331 -0.018 1.00 0.00 192 LYS A O 3
ATOM 4424 N N . PRO A 1 97 ? -5.969 -13.175 -0.294 1.00 0.00 193 PRO A N 3
ATOM 4425 C CA . PRO A 1 97 ? -7.388 -13.458 -0.393 1.00 0.00 193 PRO A CA 3
ATOM 4426 C C . PRO A 1 97 ? -7.738 -14.229 -1.672 1.00 0.00 193 PRO A C 3
ATOM 4427 O O . PRO A 1 97 ? -8.871 -14.693 -1.791 1.00 0.00 193 PRO A O 3
ATOM 4438 N N . ALA A 1 98 ? -6.807 -14.424 -2.621 1.00 0.00 194 ALA A N 3
ATOM 4439 C CA . ALA A 1 98 ? -7.095 -15.269 -3.778 1.00 0.00 194 ALA A CA 3
ATOM 4440 C C . ALA A 1 98 ? -7.326 -16.721 -3.365 1.00 0.00 194 ALA A C 3
ATOM 4441 O O . ALA A 1 98 ? -7.741 -17.508 -4.213 1.00 0.00 194 ALA A O 3
ATOM 4448 N N . GLU A 1 99 ? -7.065 -17.116 -2.111 1.00 0.00 195 GLU A N 3
ATOM 4449 C CA . GLU A 1 99 ? -7.404 -18.466 -1.674 1.00 0.00 195 GLU A CA 3
ATOM 4450 C C . GLU A 1 99 ? -8.914 -18.708 -1.766 1.00 0.00 195 GLU A C 3
ATOM 4451 O O . GLU A 1 99 ? -9.327 -19.871 -1.766 1.00 0.00 195 GLU A O 3
ATOM 4463 N N . GLY A 1 100 ? -9.761 -17.665 -1.805 1.00 0.00 196 GLY A N 3
ATOM 4464 C CA . GLY A 1 100 ? -11.149 -17.897 -2.179 1.00 0.00 196 GLY A CA 3
ATOM 4465 C C . GLY A 1 100 ? -11.859 -16.640 -2.643 1.00 0.00 196 GLY A C 3
ATOM 4466 O O . GLY A 1 100 ? -12.001 -16.414 -3.843 1.00 0.00 196 GLY A O 3
ATOM 4470 N N . LYS A 1 101 ? -12.275 -15.829 -1.670 1.00 0.00 197 LYS A N 3
ATOM 4471 C CA . LYS A 1 101 ? -13.215 -14.726 -1.724 1.00 0.00 197 LYS A CA 3
ATOM 4472 C C . LYS A 1 101 ? -14.559 -15.108 -2.343 1.00 0.00 197 LYS A C 3
ATOM 4473 O O . LYS A 1 101 ? -14.665 -15.293 -3.554 1.00 0.00 197 LYS A O 3
ATOM 4492 N N . ASN A 1 102 ? -15.629 -15.114 -1.544 1.00 0.00 198 ASN A N 3
ATOM 4493 C CA . ASN A 1 102 ? -16.984 -15.011 -2.081 1.00 0.00 198 ASN A CA 3
ATOM 4494 C C . ASN A 1 102 ? -17.203 -13.600 -2.633 1.00 0.00 198 ASN A C 3
ATOM 4495 O O . ASN A 1 102 ? -17.718 -12.735 -1.929 1.00 0.00 198 ASN A O 3
ATOM 4506 N N . ASN A 1 103 ? -16.772 -13.318 -3.868 1.00 0.00 199 ASN A N 3
ATOM 4507 C CA . ASN A 1 103 ? -16.898 -12.042 -4.560 1.00 0.00 199 ASN A CA 3
ATOM 4508 C C . ASN A 1 103 ? -17.294 -12.319 -5.996 1.00 0.00 199 ASN A C 3
ATOM 4509 O O . ASN A 1 103 ? -18.425 -12.042 -6.356 1.00 0.00 199 ASN A O 3
ATOM 4520 N N . SER A 1 104 ? -16.362 -12.841 -6.794 1.00 0.00 200 SER A N 3
ATOM 4521 C CA . SER A 1 104 ? -16.421 -13.009 -8.224 1.00 0.00 200 SER A CA 3
ATOM 4522 C C . SER A 1 104 ? -16.910 -11.760 -8.963 1.00 0.00 200 SER A C 3
ATOM 4523 O O . SER A 1 104 ? -18.107 -11.517 -9.087 1.00 0.00 200 SER A O 3
ATOM 4531 N N . GLU A 1 105 ? -15.958 -10.940 -9.428 1.00 0.00 201 GLU A N 3
ATOM 4532 C CA . GLU A 1 105 ? -16.164 -9.697 -10.194 1.00 0.00 201 GLU A CA 3
ATOM 4533 C C . GLU A 1 105 ? -16.673 -8.547 -9.320 1.00 0.00 201 GLU A C 3
ATOM 4534 O O . GLU A 1 105 ? -16.354 -7.385 -9.558 1.00 0.00 201 GLU A O 3
ATOM 4546 N N . LEU A 1 106 ? -17.279 -8.869 -8.186 1.00 0.00 202 LEU A N 3
ATOM 4547 C CA . LEU A 1 106 ? -17.496 -7.942 -7.076 1.00 0.00 202 LEU A CA 3
ATOM 4548 C C . LEU A 1 106 ? -16.158 -7.484 -6.505 1.00 0.00 202 LEU A C 3
ATOM 4549 O O . LEU A 1 106 ? -16.043 -6.397 -5.944 1.00 0.00 202 LEU A O 3
ATOM 4565 N N . ASN A 1 107 ? -15.126 -8.307 -6.709 1.00 0.00 203 ASN A N 3
ATOM 4566 C CA . ASN A 1 107 ? -13.764 -8.071 -6.301 1.00 0.00 203 ASN A CA 3
ATOM 4567 C C . ASN A 1 107 ? -13.184 -6.884 -7.038 1.00 0.00 203 ASN A C 3
ATOM 4568 O O . ASN A 1 107 ? -12.140 -6.389 -6.634 1.00 0.00 203 ASN A O 3
ATOM 4579 N N . GLN A 1 108 ? -13.828 -6.424 -8.110 1.00 0.00 204 GLN A N 3
ATOM 4580 C CA . GLN A 1 108 ? -13.388 -5.250 -8.820 1.00 0.00 204 GLN A CA 3
ATOM 4581 C C . GLN A 1 108 ? -13.473 -3.981 -7.960 1.00 0.00 204 GLN A C 3
ATOM 4582 O O . GLN A 1 108 ? -12.542 -3.184 -8.039 1.00 0.00 204 GLN A O 3
ATOM 4596 N N . LEU A 1 109 ? -14.522 -3.780 -7.140 1.00 0.00 205 LEU A N 3
ATOM 4597 C CA . LEU A 1 109 ? -14.599 -2.600 -6.262 1.00 0.00 205 LEU A CA 3
ATOM 4598 C C . LEU A 1 109 ? -13.568 -2.778 -5.154 1.00 0.00 205 LEU A C 3
ATOM 4599 O O . LEU A 1 109 ? -12.838 -1.829 -4.917 1.00 0.00 205 LEU A O 3
ATOM 4615 N N . ASP A 1 110 ? -13.453 -3.962 -4.525 1.00 0.00 206 ASP A N 3
ATOM 4616 C CA . ASP A 1 110 ? -12.412 -4.209 -3.510 1.00 0.00 206 ASP A CA 3
ATOM 4617 C C . ASP A 1 110 ? -11.059 -3.829 -4.073 1.00 0.00 206 ASP A C 3
ATOM 4618 O O . ASP A 1 110 ? -10.395 -2.961 -3.532 1.00 0.00 206 ASP A O 3
ATOM 4627 N N . THR A 1 111 ? -10.693 -4.397 -5.213 1.00 0.00 207 THR A N 3
ATOM 4628 C CA . THR A 1 111 ? -9.422 -4.136 -5.859 1.00 0.00 207 THR A CA 3
ATOM 4629 C C . THR A 1 111 ? -9.245 -2.647 -6.163 1.00 0.00 207 THR A C 3
ATOM 4630 O O . THR A 1 111 ? -8.174 -2.104 -5.922 1.00 0.00 207 THR A O 3
ATOM 4641 N N . THR A 1 112 ? -10.259 -1.987 -6.719 1.00 0.00 208 THR A N 3
ATOM 4642 C CA . THR A 1 112 ? -10.217 -0.583 -7.096 1.00 0.00 208 THR A CA 3
ATOM 4643 C C . THR A 1 112 ? -10.007 0.297 -5.872 1.00 0.00 208 THR A C 3
ATOM 4644 O O . THR A 1 112 ? -9.082 1.110 -5.848 1.00 0.00 208 THR A O 3
ATOM 4655 N N . VAL A 1 113 ? -10.846 0.123 -4.857 1.00 0.00 209 VAL A N 3
ATOM 4656 C CA . VAL A 1 113 ? -10.804 0.905 -3.644 1.00 0.00 209 VAL A CA 3
ATOM 4657 C C . VAL A 1 113 ? -9.495 0.611 -2.943 1.00 0.00 209 VAL A C 3
ATOM 4658 O O . VAL A 1 113 ? -8.800 1.544 -2.570 1.00 0.00 209 VAL A O 3
ATOM 4671 N N . LYS A 1 114 ? -9.096 -0.654 -2.820 1.00 0.00 210 LYS A N 3
ATOM 4672 C CA . LYS A 1 114 ? -7.847 -1.001 -2.158 1.00 0.00 210 LYS A CA 3
ATOM 4673 C C . LYS A 1 114 ? -6.694 -0.422 -2.969 1.00 0.00 210 LYS A C 3
ATOM 4674 O O . LYS A 1 114 ? -5.747 0.061 -2.373 1.00 0.00 210 LYS A O 3
ATOM 4693 N N . SER A 1 115 ? -6.766 -0.378 -4.297 1.00 0.00 211 SER A N 3
ATOM 4694 C CA . SER A 1 115 ? -5.743 0.233 -5.128 1.00 0.00 211 SER A CA 3
ATOM 4695 C C . SER A 1 115 ? -5.616 1.729 -4.829 1.00 0.00 211 SER A C 3
ATOM 4696 O O . SER A 1 115 ? -4.506 2.189 -4.535 1.00 0.00 211 SER A O 3
ATOM 4704 N N . GLN A 1 116 ? -6.712 2.492 -4.951 1.00 0.00 212 GLN A N 3
ATOM 4705 C CA . GLN A 1 116 ? -6.680 3.935 -4.796 1.00 0.00 212 GLN A CA 3
ATOM 4706 C C . GLN A 1 116 ? -6.255 4.307 -3.370 1.00 0.00 212 GLN A C 3
ATOM 4707 O O . GLN A 1 116 ? -5.426 5.202 -3.188 1.00 0.00 212 GLN A O 3
ATOM 4721 N N . ILE A 1 117 ? -6.754 3.577 -2.367 1.00 0.00 213 ILE A N 3
ATOM 4722 C CA . ILE A 1 117 ? -6.397 3.834 -0.985 1.00 0.00 213 ILE A CA 3
ATOM 4723 C C . ILE A 1 117 ? -4.954 3.426 -0.708 1.00 0.00 213 ILE A C 3
ATOM 4724 O O . ILE A 1 117 ? -4.247 4.217 -0.109 1.00 0.00 213 ILE A O 3
ATOM 4740 N N . ILE A 1 118 ? -4.476 2.254 -1.143 1.00 0.00 214 ILE A N 3
ATOM 4741 C CA . ILE A 1 118 ? -3.116 1.803 -0.843 1.00 0.00 214 ILE A CA 3
ATOM 4742 C C . ILE A 1 118 ? -2.129 2.851 -1.353 1.00 0.00 214 ILE A C 3
ATOM 4743 O O . ILE A 1 118 ? -1.186 3.183 -0.639 1.00 0.00 214 ILE A O 3
ATOM 4759 N N . ARG A 1 119 ? -2.332 3.385 -2.563 1.00 0.00 215 ARG A N 3
ATOM 4760 C CA . ARG A 1 119 ? -1.444 4.411 -3.100 1.00 0.00 215 ARG A CA 3
ATOM 4761 C C . ARG A 1 119 ? -1.415 5.634 -2.181 1.00 0.00 215 ARG A C 3
ATOM 4762 O O . ARG A 1 119 ? -0.335 6.156 -1.913 1.00 0.00 215 ARG A O 3
ATOM 4783 N N . GLU A 1 120 ? -2.569 6.089 -1.696 1.00 0.00 216 GLU A N 3
ATOM 4784 C CA . GLU A 1 120 ? -2.627 7.226 -0.787 1.00 0.00 216 GLU A CA 3
ATOM 4785 C C . GLU A 1 120 ? -2.064 6.897 0.592 1.00 0.00 216 GLU A C 3
ATOM 4786 O O . GLU A 1 120 ? -1.403 7.727 1.204 1.00 0.00 216 GLU A O 3
ATOM 4798 N N . MET A 1 121 ? -2.313 5.698 1.107 1.00 0.00 217 MET A N 3
ATOM 4799 C CA . MET A 1 121 ? -1.806 5.208 2.378 1.00 0.00 217 MET A CA 3
ATOM 4800 C C . MET A 1 121 ? -0.289 5.285 2.396 1.00 0.00 217 MET A C 3
ATOM 4801 O O . MET A 1 121 ? 0.287 5.624 3.425 1.00 0.00 217 MET A O 3
ATOM 4815 N N . CYS A 1 122 ? 0.347 5.028 1.253 1.00 0.00 218 CYS A N 3
ATOM 4816 C CA . CYS A 1 122 ? 1.797 5.095 1.128 1.00 0.00 218 CYS A CA 3
ATOM 4817 C C . CYS A 1 122 ? 2.250 6.530 1.406 1.00 0.00 218 CYS A C 3
ATOM 4818 O O . CYS A 1 122 ? 3.110 6.768 2.253 1.00 0.00 218 CYS A O 3
ATOM 4825 N N . ILE A 1 123 ? 1.625 7.481 0.710 1.00 0.00 219 ILE A N 3
ATOM 4826 C CA . ILE A 1 123 ? 1.885 8.906 0.841 1.00 0.00 219 ILE A CA 3
ATOM 4827 C C . ILE A 1 123 ? 1.598 9.321 2.290 1.00 0.00 219 ILE A C 3
ATOM 4828 O O . ILE A 1 123 ? 2.417 9.986 2.919 1.00 0.00 219 ILE A O 3
ATOM 4844 N N . THR A 1 124 ? 0.476 8.898 2.867 1.00 0.00 220 THR A N 3
ATOM 4845 C CA . THR A 1 124 ? 0.130 9.218 4.240 1.00 0.00 220 THR A CA 3
ATOM 4846 C C . THR A 1 124 ? 1.184 8.673 5.207 1.00 0.00 220 THR A C 3
ATOM 4847 O O . THR A 1 124 ? 1.500 9.366 6.170 1.00 0.00 220 THR A O 3
ATOM 4858 N N . GLU A 1 125 ? 1.753 7.482 4.991 1.00 0.00 221 GLU A N 3
ATOM 4859 C CA . GLU A 1 125 ? 2.688 6.907 5.947 1.00 0.00 221 GLU A CA 3
ATOM 4860 C C . GLU A 1 125 ? 3.947 7.773 6.024 1.00 0.00 221 GLU A C 3
ATOM 4861 O O . GLU A 1 125 ? 4.474 7.970 7.122 1.00 0.00 221 GLU A O 3
ATOM 4873 N N . TYR A 1 126 ? 4.349 8.367 4.891 1.00 0.00 222 TYR A N 3
ATOM 4874 C CA . TYR A 1 126 ? 5.356 9.413 4.843 1.00 0.00 222 TYR A CA 3
ATOM 4875 C C . TYR A 1 126 ? 4.879 10.616 5.640 1.00 0.00 222 TYR A C 3
ATOM 4876 O O . TYR A 1 126 ? 5.576 11.043 6.546 1.00 0.00 222 TYR A O 3
ATOM 4894 N N . ARG A 1 127 ? 3.725 11.208 5.310 1.00 0.00 223 ARG A N 3
ATOM 4895 C CA . ARG A 1 127 ? 3.306 12.468 5.899 1.00 0.00 223 ARG A CA 3
ATOM 4896 C C . ARG A 1 127 ? 3.161 12.355 7.411 1.00 0.00 223 ARG A C 3
ATOM 4897 O O . ARG A 1 127 ? 3.584 13.260 8.114 1.00 0.00 223 ARG A O 3
ATOM 4918 N N . ARG A 1 128 ? 2.574 11.287 7.950 1.00 0.00 224 ARG A N 3
ATOM 4919 C CA . ARG A 1 128 ? 2.487 11.117 9.411 1.00 0.00 224 ARG A CA 3
ATOM 4920 C C . ARG A 1 128 ? 3.874 10.897 9.981 1.00 0.00 224 ARG A C 3
ATOM 4921 O O . ARG A 1 128 ? 4.298 11.555 10.924 1.00 0.00 224 ARG A O 3
ATOM 4942 N N . GLY A 1 129 ? 4.565 9.957 9.356 1.00 0.00 225 GLY A N 3
ATOM 4943 C CA . GLY A 1 129 ? 5.953 9.597 9.596 1.00 0.00 225 GLY A CA 3
ATOM 4944 C C . GLY A 1 129 ? 6.937 10.755 9.447 1.00 0.00 225 GLY A C 3
ATOM 4945 O O . GLY A 1 129 ? 8.127 10.554 9.688 1.00 0.00 225 GLY A O 3
ATOM 4949 N N . SER A 1 130 ? 6.500 11.920 8.974 1.00 0.00 226 SER A N 3
ATOM 4950 C CA . SER A 1 130 ? 7.312 13.062 8.611 1.00 0.00 226 SER A CA 3
ATOM 4951 C C . SER A 1 130 ? 6.386 14.253 8.332 1.00 0.00 226 SER A C 3
ATOM 4952 O O . SER A 1 130 ? 6.159 14.688 7.194 1.00 0.00 226 SER A O 3
ATOM 4960 N N . ILE A 1 29 ? 14.257 -7.557 -0.043 1.00 0.00 125 ILE A N 4
ATOM 4961 C CA . ILE A 1 29 ? 13.956 -6.483 0.901 1.00 0.00 125 ILE A CA 4
ATOM 4962 C C . ILE A 1 29 ? 14.153 -7.025 2.342 1.00 0.00 125 ILE A C 4
ATOM 4963 O O . ILE A 1 29 ? 14.635 -8.134 2.587 1.00 0.00 125 ILE A O 4
ATOM 4979 N N . GLY A 1 30 ? 13.848 -6.210 3.344 1.00 0.00 126 GLY A N 4
ATOM 4980 C CA . GLY A 1 30 ? 13.797 -6.583 4.749 1.00 0.00 126 GLY A CA 4
ATOM 4981 C C . GLY A 1 30 ? 12.486 -7.261 5.129 1.00 0.00 126 GLY A C 4
ATOM 4982 O O . GLY A 1 30 ? 12.251 -7.484 6.312 1.00 0.00 126 GLY A O 4
ATOM 4986 N N . GLY A 1 31 ? 11.623 -7.575 4.160 1.00 0.00 127 GLY A N 4
ATOM 4987 C CA . GLY A 1 31 ? 10.549 -8.539 4.351 1.00 0.00 127 GLY A CA 4
ATOM 4988 C C . GLY A 1 31 ? 9.202 -7.935 4.723 1.00 0.00 127 GLY A C 4
ATOM 4989 O O . GLY A 1 31 ? 8.217 -8.667 4.754 1.00 0.00 127 GLY A O 4
ATOM 4993 N N . TYR A 1 32 ? 9.148 -6.615 4.944 1.00 0.00 128 TYR A N 4
ATOM 4994 C CA . TYR A 1 32 ? 7.972 -5.842 5.320 1.00 0.00 128 TYR A CA 4
ATOM 4995 C C . TYR A 1 32 ? 7.516 -6.222 6.741 1.00 0.00 128 TYR A C 4
ATOM 4996 O O . TYR A 1 32 ? 7.018 -7.322 6.970 1.00 0.00 128 TYR A O 4
ATOM 5014 N N . MET A 1 33 ? 7.657 -5.304 7.704 1.00 0.00 129 MET A N 4
ATOM 5015 C CA . MET A 1 33 ? 7.326 -5.515 9.122 1.00 0.00 129 MET A CA 4
ATOM 5016 C C . MET A 1 33 ? 6.235 -4.569 9.639 1.00 0.00 129 MET A C 4
ATOM 5017 O O . MET A 1 33 ? 5.805 -4.717 10.785 1.00 0.00 129 MET A O 4
ATOM 5031 N N . LEU A 1 34 ? 5.764 -3.667 8.778 1.00 0.00 130 LEU A N 4
ATOM 5032 C CA . LEU A 1 34 ? 4.787 -2.608 8.967 1.00 0.00 130 LEU A CA 4
ATOM 5033 C C . LEU A 1 34 ? 5.410 -1.429 9.703 1.00 0.00 130 LEU A C 4
ATOM 5034 O O . LEU A 1 34 ? 6.192 -1.596 10.635 1.00 0.00 130 LEU A O 4
ATOM 5050 N N . GLY A 1 35 ? 5.125 -0.233 9.192 1.00 0.00 131 GLY A N 4
ATOM 5051 C CA . GLY A 1 35 ? 5.662 1.018 9.688 1.00 0.00 131 GLY A CA 4
ATOM 5052 C C . GLY A 1 35 ? 4.695 1.595 10.705 1.00 0.00 131 GLY A C 4
ATOM 5053 O O . GLY A 1 35 ? 4.831 1.324 11.897 1.00 0.00 131 GLY A O 4
ATOM 5057 N N . ASN A 1 36 ? 3.678 2.323 10.246 1.00 0.00 132 ASN A N 4
ATOM 5058 C CA . ASN A 1 36 ? 2.579 2.780 11.087 1.00 0.00 132 ASN A CA 4
ATOM 5059 C C . ASN A 1 36 ? 1.270 2.213 10.561 1.00 0.00 132 ASN A C 4
ATOM 5060 O O . ASN A 1 36 ? 1.151 1.784 9.407 1.00 0.00 132 ASN A O 4
ATOM 5071 N N . ALA A 1 37 ? 0.258 2.286 11.417 1.00 0.00 133 ALA A N 4
ATOM 5072 C CA . ALA A 1 37 ? -1.130 2.160 11.042 1.00 0.00 133 ALA A CA 4
ATOM 5073 C C . ALA A 1 37 ? -1.715 3.540 10.786 1.00 0.00 133 ALA A C 4
ATOM 5074 O O . ALA A 1 37 ? -1.191 4.549 11.254 1.00 0.00 133 ALA A O 4
ATOM 5081 N N . VAL A 1 38 ? -2.767 3.575 9.975 1.00 0.00 134 VAL A N 4
ATOM 5082 C CA . VAL A 1 38 ? -3.236 4.810 9.374 1.00 0.00 134 VAL A CA 4
ATOM 5083 C C . VAL A 1 38 ? -4.257 5.409 10.322 1.00 0.00 134 VAL A C 4
ATOM 5084 O O . VAL A 1 38 ? -3.972 6.445 10.917 1.00 0.00 134 VAL A O 4
ATOM 5097 N N . GLY A 1 39 ? -5.405 4.741 10.495 1.00 0.00 135 GLY A N 4
ATOM 5098 C CA . GLY A 1 39 ? -6.486 5.293 11.280 1.00 0.00 135 GLY A CA 4
ATOM 5099 C C . GLY A 1 39 ? -7.491 5.937 10.358 1.00 0.00 135 GLY A C 4
ATOM 5100 O O . GLY A 1 39 ? -7.235 7.055 9.927 1.00 0.00 135 GLY A O 4
ATOM 5104 N N . ARG A 1 40 ? -8.583 5.219 10.034 1.00 0.00 136 ARG A N 4
ATOM 5105 C CA . ARG A 1 40 ? -9.824 5.686 9.398 1.00 0.00 136 ARG A CA 4
ATOM 5106 C C . ARG A 1 40 ? -9.621 6.976 8.604 1.00 0.00 136 ARG A C 4
ATOM 5107 O O . ARG A 1 40 ? -10.145 8.025 8.967 1.00 0.00 136 ARG A O 4
ATOM 5128 N N . MET A 1 41 ? -8.854 6.871 7.519 1.00 0.00 137 MET A N 4
ATOM 5129 C CA . MET A 1 41 ? -8.422 7.983 6.673 1.00 0.00 137 MET A CA 4
ATOM 5130 C C . MET A 1 41 ? -9.575 8.850 6.140 1.00 0.00 137 MET A C 4
ATOM 5131 O O . MET A 1 41 ? -9.338 9.934 5.625 1.00 0.00 137 MET A O 4
ATOM 5145 N N . SER A 1 42 ? -10.815 8.363 6.249 1.00 0.00 138 SER A N 4
ATOM 5146 C CA . SER A 1 42 ? -12.049 9.122 6.027 1.00 0.00 138 SER A CA 4
ATOM 5147 C C . SER A 1 42 ? -12.115 9.649 4.587 1.00 0.00 138 SER A C 4
ATOM 5148 O O . SER A 1 42 ? -12.581 10.763 4.323 1.00 0.00 138 SER A O 4
ATOM 5156 N N . TYR A 1 43 ? -11.617 8.832 3.666 1.00 0.00 139 TYR A N 4
ATOM 5157 C CA . TYR A 1 43 ? -11.420 9.127 2.273 1.00 0.00 139 TYR A CA 4
ATOM 5158 C C . TYR A 1 43 ? -12.705 9.492 1.545 1.00 0.00 139 TYR A C 4
ATOM 5159 O O . TYR A 1 43 ? -13.745 8.836 1.668 1.00 0.00 139 TYR A O 4
ATOM 5177 N N . GLN A 1 44 ? -12.585 10.540 0.742 1.00 0.00 140 GLN A N 4
ATOM 5178 C CA . GLN A 1 44 ? -13.686 11.171 0.045 1.00 0.00 140 GLN A CA 4
ATOM 5179 C C . GLN A 1 44 ? -14.072 10.336 -1.177 1.00 0.00 140 GLN A C 4
ATOM 5180 O O . GLN A 1 44 ? -15.249 10.023 -1.350 1.00 0.00 140 GLN A O 4
ATOM 5194 N N . PHE A 1 45 ? -13.073 9.915 -1.963 1.00 0.00 141 PHE A N 4
ATOM 5195 C CA . PHE A 1 45 ? -13.198 9.296 -3.282 1.00 0.00 141 PHE A CA 4
ATOM 5196 C C . PHE A 1 45 ? -13.851 10.224 -4.308 1.00 0.00 141 PHE A C 4
ATOM 5197 O O . PHE A 1 45 ? -14.270 11.337 -3.990 1.00 0.00 141 PHE A O 4
ATOM 5214 N N . ASN A 1 46 ? -13.926 9.750 -5.557 1.00 0.00 142 ASN A N 4
ATOM 5215 C CA . ASN A 1 46 ? -14.610 10.450 -6.639 1.00 0.00 142 ASN A CA 4
ATOM 5216 C C . ASN A 1 46 ? -16.084 10.089 -6.661 1.00 0.00 142 ASN A C 4
ATOM 5217 O O . ASN A 1 46 ? -16.865 10.822 -7.265 1.00 0.00 142 ASN A O 4
ATOM 5228 N N . ASN A 1 47 ? -16.465 8.943 -6.089 1.00 0.00 143 ASN A N 4
ATOM 5229 C CA . ASN A 1 47 ? -17.833 8.463 -6.085 1.00 0.00 143 ASN A CA 4
ATOM 5230 C C . ASN A 1 47 ? -18.146 8.012 -4.666 1.00 0.00 143 ASN A C 4
ATOM 5231 O O . ASN A 1 47 ? -17.299 7.373 -4.031 1.00 0.00 143 ASN A O 4
ATOM 5242 N N . PRO A 1 48 ? -19.377 8.208 -4.178 1.00 0.00 144 PRO A N 4
ATOM 5243 C CA . PRO A 1 48 ? -19.741 7.758 -2.850 1.00 0.00 144 PRO A CA 4
ATOM 5244 C C . PRO A 1 48 ? -19.794 6.231 -2.783 1.00 0.00 144 PRO A C 4
ATOM 5245 O O . PRO A 1 48 ? -19.619 5.688 -1.701 1.00 0.00 144 PRO A O 4
ATOM 5256 N N . MET A 1 49 ? -19.950 5.531 -3.916 1.00 0.00 145 MET A N 4
ATOM 5257 C CA . MET A 1 49 ? -19.857 4.085 -4.015 1.00 0.00 145 MET A CA 4
ATOM 5258 C C . MET A 1 49 ? -18.532 3.595 -3.430 1.00 0.00 145 MET A C 4
ATOM 5259 O O . MET A 1 49 ? -18.518 2.653 -2.636 1.00 0.00 145 MET A O 4
ATOM 5273 N N . GLU A 1 50 ? -17.427 4.251 -3.796 1.00 0.00 146 GLU A N 4
ATOM 5274 C CA . GLU A 1 50 ? -16.097 3.876 -3.349 1.00 0.00 146 GLU A CA 4
ATOM 5275 C C . GLU A 1 50 ? -16.011 4.141 -1.831 1.00 0.00 146 GLU A C 4
ATOM 5276 O O . GLU A 1 50 ? -15.577 3.281 -1.066 1.00 0.00 146 GLU A O 4
ATOM 5288 N N . SER A 1 51 ? -16.506 5.301 -1.380 1.00 0.00 147 SER A N 4
ATOM 5289 C CA . SER A 1 51 ? -16.479 5.737 0.014 1.00 0.00 147 SER A CA 4
ATOM 5290 C C . SER A 1 51 ? -17.270 4.776 0.908 1.00 0.00 147 SER A C 4
ATOM 5291 O O . SER A 1 51 ? -16.757 4.284 1.915 1.00 0.00 147 SER A O 4
ATOM 5299 N N . ARG A 1 52 ? -18.500 4.445 0.526 1.00 0.00 148 ARG A N 4
ATOM 5300 C CA . ARG A 1 52 ? -19.379 3.501 1.192 1.00 0.00 148 ARG A CA 4
ATOM 5301 C C . ARG A 1 52 ? -18.682 2.169 1.270 1.00 0.00 148 ARG A C 4
ATOM 5302 O O . ARG A 1 52 ? -18.687 1.589 2.351 1.00 0.00 148 ARG A O 4
ATOM 5323 N N . TYR A 1 53 ? -18.072 1.701 0.184 1.00 0.00 149 TYR A N 4
ATOM 5324 C CA . TYR A 1 53 ? -17.395 0.424 0.219 1.00 0.00 149 TYR A CA 4
ATOM 5325 C C . TYR A 1 53 ? -16.269 0.469 1.247 1.00 0.00 149 TYR A C 4
ATOM 5326 O O . TYR A 1 53 ? -16.241 -0.405 2.103 1.00 0.00 149 TYR A O 4
ATOM 5344 N N . TYR A 1 54 ? -15.412 1.504 1.266 1.00 0.00 150 TYR A N 4
ATOM 5345 C CA . TYR A 1 54 ? -14.328 1.600 2.263 1.00 0.00 150 TYR A CA 4
ATOM 5346 C C . TYR A 1 54 ? -14.857 1.455 3.689 1.00 0.00 150 TYR A C 4
ATOM 5347 O O . TYR A 1 54 ? -14.177 0.903 4.553 1.00 0.00 150 TYR A O 4
ATOM 5365 N N . ASN A 1 55 ? -16.070 1.943 3.930 1.00 0.00 151 ASN A N 4
ATOM 5366 C CA . ASN A 1 55 ? -16.699 1.943 5.234 1.00 0.00 151 ASN A CA 4
ATOM 5367 C C . ASN A 1 55 ? -17.384 0.615 5.535 1.00 0.00 151 ASN A C 4
ATOM 5368 O O . ASN A 1 55 ? -17.270 0.131 6.658 1.00 0.00 151 ASN A O 4
ATOM 5379 N N . ASP A 1 56 ? -18.074 0.003 4.565 1.00 0.00 152 ASP A N 4
ATOM 5380 C CA . ASP A 1 56 ? -18.690 -1.322 4.723 1.00 0.00 152 ASP A CA 4
ATOM 5381 C C . ASP A 1 56 ? -17.619 -2.348 5.013 1.00 0.00 152 ASP A C 4
ATOM 5382 O O . ASP A 1 56 ? -17.697 -3.112 5.975 1.00 0.00 152 ASP A O 4
ATOM 5391 N N . TYR A 1 57 ? -16.585 -2.295 4.185 1.00 0.00 153 TYR A N 4
ATOM 5392 C CA . TYR A 1 57 ? -15.493 -3.237 4.143 1.00 0.00 153 TYR A CA 4
ATOM 5393 C C . TYR A 1 57 ? -14.438 -2.866 5.165 1.00 0.00 153 TYR A C 4
ATOM 5394 O O . TYR A 1 57 ? -13.385 -3.486 5.163 1.00 0.00 153 TYR A O 4
ATOM 5412 N N . TYR A 1 58 ? -14.682 -1.886 6.040 1.00 0.00 154 TYR A N 4
ATOM 5413 C CA . TYR A 1 58 ? -13.694 -1.439 6.998 1.00 0.00 154 TYR A CA 4
ATOM 5414 C C . TYR A 1 58 ? -13.183 -2.625 7.827 1.00 0.00 154 TYR A C 4
ATOM 5415 O O . TYR A 1 58 ? -11.976 -2.794 7.989 1.00 0.00 154 TYR A O 4
ATOM 5433 N N . ASN A 1 59 ? -14.094 -3.507 8.261 1.00 0.00 155 ASN A N 4
ATOM 5434 C CA . ASN A 1 59 ? -13.754 -4.733 8.992 1.00 0.00 155 ASN A CA 4
ATOM 5435 C C . ASN A 1 59 ? -12.931 -5.742 8.166 1.00 0.00 155 ASN A C 4
ATOM 5436 O O . ASN A 1 59 ? -12.520 -6.766 8.700 1.00 0.00 155 ASN A O 4
ATOM 5447 N N . GLN A 1 60 ? -12.698 -5.510 6.869 1.00 0.00 156 GLN A N 4
ATOM 5448 C CA . GLN A 1 60 ? -11.887 -6.321 5.964 1.00 0.00 156 GLN A CA 4
ATOM 5449 C C . GLN A 1 60 ? -10.717 -5.524 5.350 1.00 0.00 156 GLN A C 4
ATOM 5450 O O . GLN A 1 60 ? -9.962 -6.061 4.532 1.00 0.00 156 GLN A O 4
ATOM 5464 N N . MET A 1 61 ? -10.587 -4.233 5.657 1.00 0.00 157 MET A N 4
ATOM 5465 C CA . MET A 1 61 ? -9.666 -3.328 4.975 1.00 0.00 157 MET A CA 4
ATOM 5466 C C . MET A 1 61 ? -8.336 -3.244 5.714 1.00 0.00 157 MET A C 4
ATOM 5467 O O . MET A 1 61 ? -8.293 -3.493 6.921 1.00 0.00 157 MET A O 4
ATOM 5481 N N . PRO A 1 62 ? -7.260 -2.823 5.030 1.00 0.00 158 PRO A N 4
ATOM 5482 C CA . PRO A 1 62 ? -6.019 -2.479 5.689 1.00 0.00 158 PRO A CA 4
ATOM 5483 C C . PRO A 1 62 ? -6.229 -1.325 6.668 1.00 0.00 158 PRO A C 4
ATOM 5484 O O . PRO A 1 62 ? -6.481 -0.185 6.266 1.00 0.00 158 PRO A O 4
ATOM 5495 N N . ASN A 1 63 ? -6.124 -1.612 7.968 1.00 0.00 159 ASN A N 4
ATOM 5496 C CA . ASN A 1 63 ? -6.056 -0.594 8.993 1.00 0.00 159 ASN A CA 4
ATOM 5497 C C . ASN A 1 63 ? -4.702 0.127 8.950 1.00 0.00 159 ASN A C 4
ATOM 5498 O O . ASN A 1 63 ? -4.623 1.283 9.378 1.00 0.00 159 ASN A O 4
ATOM 5509 N N . ARG A 1 64 ? -3.650 -0.542 8.458 1.00 0.00 160 ARG A N 4
ATOM 5510 C CA . ARG A 1 64 ? -2.281 -0.034 8.409 1.00 0.00 160 ARG A CA 4
ATOM 5511 C C . ARG A 1 64 ? -1.716 -0.088 6.999 1.00 0.00 160 ARG A C 4
ATOM 5512 O O . ARG A 1 64 ? -2.411 -0.552 6.098 1.00 0.00 160 ARG A O 4
ATOM 5533 N N . VAL A 1 65 ? -0.481 0.373 6.824 1.00 0.00 161 VAL A N 4
ATOM 5534 C CA . VAL A 1 65 ? 0.286 0.130 5.609 1.00 0.00 161 VAL A CA 4
ATOM 5535 C C . VAL A 1 65 ? 1.536 -0.656 5.997 1.00 0.00 161 VAL A C 4
ATOM 5536 O O . VAL A 1 65 ? 1.914 -0.691 7.174 1.00 0.00 161 VAL A O 4
ATOM 5549 N N . TYR A 1 66 ? 2.186 -1.272 5.008 1.00 0.00 162 TYR A N 4
ATOM 5550 C CA . TYR A 1 66 ? 3.384 -2.054 5.227 1.00 0.00 162 TYR A CA 4
ATOM 5551 C C . TYR A 1 66 ? 4.574 -1.346 4.574 1.00 0.00 162 TYR A C 4
ATOM 5552 O O . TYR A 1 66 ? 4.822 -1.534 3.383 1.00 0.00 162 TYR A O 4
ATOM 5570 N N . ARG A 1 67 ? 5.340 -0.569 5.340 1.00 0.00 163 ARG A N 4
ATOM 5571 C CA . ARG A 1 67 ? 6.506 0.156 4.833 1.00 0.00 163 ARG A CA 4
ATOM 5572 C C . ARG A 1 67 ? 7.511 -0.794 4.158 1.00 0.00 163 ARG A C 4
ATOM 5573 O O . ARG A 1 67 ? 7.997 -1.690 4.855 1.00 0.00 163 ARG A O 4
ATOM 5594 N N . PRO A 1 68 ? 7.843 -0.678 2.864 1.00 0.00 164 PRO A N 4
ATOM 5595 C CA . PRO A 1 68 ? 8.942 -1.447 2.297 1.00 0.00 164 PRO A CA 4
ATOM 5596 C C . PRO A 1 68 ? 10.220 -1.018 3.020 1.00 0.00 164 PRO A C 4
ATOM 5597 O O . PRO A 1 68 ? 10.448 0.177 3.215 1.00 0.00 164 PRO A O 4
ATOM 5608 N N . MET A 1 69 ? 11.029 -1.979 3.468 1.00 0.00 165 MET A N 4
ATOM 5609 C CA . MET A 1 69 ? 12.135 -1.720 4.385 1.00 0.00 165 MET A CA 4
ATOM 5610 C C . MET A 1 69 ? 13.394 -2.309 3.770 1.00 0.00 165 MET A C 4
ATOM 5611 O O . MET A 1 69 ? 13.688 -3.499 3.864 1.00 0.00 165 MET A O 4
ATOM 5625 N N . TYR A 1 70 ? 14.072 -1.489 2.996 1.00 0.00 166 TYR A N 4
ATOM 5626 C CA . TYR A 1 70 ? 15.200 -1.923 2.204 1.00 0.00 166 TYR A CA 4
ATOM 5627 C C . TYR A 1 70 ? 16.381 -2.169 3.142 1.00 0.00 166 TYR A C 4
ATOM 5628 O O . TYR A 1 70 ? 16.593 -1.454 4.123 1.00 0.00 166 TYR A O 4
ATOM 5646 N N . ARG A 1 71 ? 17.130 -3.230 2.872 1.00 0.00 167 ARG A N 4
ATOM 5647 C CA . ARG A 1 71 ? 18.388 -3.573 3.527 1.00 0.00 167 ARG A CA 4
ATOM 5648 C C . ARG A 1 71 ? 19.574 -3.263 2.630 1.00 0.00 167 ARG A C 4
ATOM 5649 O O . ARG A 1 71 ? 20.697 -3.645 2.966 1.00 0.00 167 ARG A O 4
ATOM 5670 N N . GLY A 1 72 ? 19.347 -2.655 1.475 1.00 0.00 168 GLY A N 4
ATOM 5671 C CA . GLY A 1 72 ? 20.435 -2.169 0.647 1.00 0.00 168 GLY A CA 4
ATOM 5672 C C . GLY A 1 72 ? 20.034 -1.148 -0.402 1.00 0.00 168 GLY A C 4
ATOM 5673 O O . GLY A 1 72 ? 20.759 -0.972 -1.384 1.00 0.00 168 GLY A O 4
ATOM 5677 N N . GLU A 1 73 ? 18.897 -0.479 -0.239 1.00 0.00 169 GLU A N 4
ATOM 5678 C CA . GLU A 1 73 ? 18.396 0.509 -1.168 1.00 0.00 169 GLU A CA 4
ATOM 5679 C C . GLU A 1 73 ? 17.855 1.703 -0.375 1.00 0.00 169 GLU A C 4
ATOM 5680 O O . GLU A 1 73 ? 16.655 1.913 -0.213 1.00 0.00 169 GLU A O 4
ATOM 5692 N N . GLU A 1 74 ? 18.777 2.518 0.137 1.00 0.00 170 GLU A N 4
ATOM 5693 C CA . GLU A 1 74 ? 18.454 3.809 0.749 1.00 0.00 170 GLU A CA 4
ATOM 5694 C C . GLU A 1 74 ? 17.843 4.755 -0.288 1.00 0.00 170 GLU A C 4
ATOM 5695 O O . GLU A 1 74 ? 16.949 5.551 0.008 1.00 0.00 170 GLU A O 4
ATOM 5707 N N . TYR A 1 75 ? 18.333 4.619 -1.516 1.00 0.00 171 TYR A N 4
ATOM 5708 C CA . TYR A 1 75 ? 17.964 5.352 -2.722 1.00 0.00 171 TYR A CA 4
ATOM 5709 C C . TYR A 1 75 ? 16.583 4.891 -3.199 1.00 0.00 171 TYR A C 4
ATOM 5710 O O . TYR A 1 75 ? 16.476 4.122 -4.153 1.00 0.00 171 TYR A O 4
ATOM 5728 N N . VAL A 1 76 ? 15.530 5.364 -2.543 1.00 0.00 172 VAL A N 4
ATOM 5729 C CA . VAL A 1 76 ? 14.142 5.217 -2.951 1.00 0.00 172 VAL A CA 4
ATOM 5730 C C . VAL A 1 76 ? 13.499 6.574 -2.694 1.00 0.00 172 VAL A C 4
ATOM 5731 O O . VAL A 1 76 ? 13.671 7.154 -1.617 1.00 0.00 172 VAL A O 4
ATOM 5744 N N . SER A 1 77 ? 12.801 7.074 -3.700 1.00 0.00 173 SER A N 4
ATOM 5745 C CA . SER A 1 77 ? 12.040 8.297 -3.718 1.00 0.00 173 SER A CA 4
ATOM 5746 C C . SER A 1 77 ? 10.610 7.936 -3.326 1.00 0.00 173 SER A C 4
ATOM 5747 O O . SER A 1 77 ? 10.211 6.767 -3.380 1.00 0.00 173 SER A O 4
ATOM 5755 N N . GLU A 1 78 ? 9.804 8.940 -3.006 1.00 0.00 174 GLU A N 4
ATOM 5756 C CA . GLU A 1 78 ? 8.421 8.727 -2.567 1.00 0.00 174 GLU A CA 4
ATOM 5757 C C . GLU A 1 78 ? 7.603 8.010 -3.653 1.00 0.00 174 GLU A C 4
ATOM 5758 O O . GLU A 1 78 ? 6.707 7.223 -3.351 1.00 0.00 174 GLU A O 4
ATOM 5770 N N . ASP A 1 79 ? 7.906 8.275 -4.928 1.00 0.00 175 ASP A N 4
ATOM 5771 C CA . ASP A 1 79 ? 7.219 7.663 -6.061 1.00 0.00 175 ASP A CA 4
ATOM 5772 C C . ASP A 1 79 ? 7.504 6.156 -6.145 1.00 0.00 175 ASP A C 4
ATOM 5773 O O . ASP A 1 79 ? 6.575 5.342 -6.150 1.00 0.00 175 ASP A O 4
ATOM 5782 N N . ARG A 1 80 ? 8.786 5.765 -6.155 1.00 0.00 176 ARG A N 4
ATOM 5783 C CA . ARG A 1 80 ? 9.203 4.361 -6.125 1.00 0.00 176 ARG A CA 4
ATOM 5784 C C . ARG A 1 80 ? 8.655 3.663 -4.894 1.00 0.00 176 ARG A C 4
ATOM 5785 O O . ARG A 1 80 ? 8.073 2.592 -5.060 1.00 0.00 176 ARG A O 4
ATOM 5806 N N . PHE A 1 81 ? 8.822 4.255 -3.708 1.00 0.00 177 PHE A N 4
ATOM 5807 C CA . PHE A 1 81 ? 8.303 3.751 -2.445 1.00 0.00 177 PHE A CA 4
ATOM 5808 C C . PHE A 1 81 ? 6.823 3.446 -2.583 1.00 0.00 177 PHE A C 4
ATOM 5809 O O . PHE A 1 81 ? 6.401 2.356 -2.214 1.00 0.00 177 PHE A O 4
ATOM 5826 N N . VAL A 1 82 ? 6.032 4.376 -3.129 1.00 0.00 178 VAL A N 4
ATOM 5827 C CA . VAL A 1 82 ? 4.614 4.150 -3.347 1.00 0.00 178 VAL A CA 4
ATOM 5828 C C . VAL A 1 82 ? 4.399 2.884 -4.173 1.00 0.00 178 VAL A C 4
ATOM 5829 O O . VAL A 1 82 ? 3.584 2.064 -3.767 1.00 0.00 178 VAL A O 4
ATOM 5842 N N . ARG A 1 83 ? 5.098 2.696 -5.301 1.00 0.00 179 ARG A N 4
ATOM 5843 C CA . ARG A 1 83 ? 4.854 1.528 -6.152 1.00 0.00 179 ARG A CA 4
ATOM 5844 C C . ARG A 1 83 ? 5.126 0.278 -5.355 1.00 0.00 179 ARG A C 4
ATOM 5845 O O . ARG A 1 83 ? 4.295 -0.612 -5.312 1.00 0.00 179 ARG A O 4
ATOM 5866 N N . ASP A 1 84 ? 6.301 0.210 -4.757 1.00 0.00 180 ASP A N 4
ATOM 5867 C CA . ASP A 1 84 ? 6.793 -1.010 -4.100 1.00 0.00 180 ASP A CA 4
ATOM 5868 C C . ASP A 1 84 ? 5.939 -1.338 -2.869 1.00 0.00 180 ASP A C 4
ATOM 5869 O O . ASP A 1 84 ? 5.679 -2.511 -2.580 1.00 0.00 180 ASP A O 4
ATOM 5878 N N . CYS A 1 85 ? 5.486 -0.317 -2.134 1.00 0.00 181 CYS A N 4
ATOM 5879 C CA . CYS A 1 85 ? 4.598 -0.455 -0.994 1.00 0.00 181 CYS A CA 4
ATOM 5880 C C . CYS A 1 85 ? 3.227 -0.923 -1.472 1.00 0.00 181 CYS A C 4
ATOM 5881 O O . CYS A 1 85 ? 2.690 -1.886 -0.926 1.00 0.00 181 CYS A O 4
ATOM 5888 N N . TYR A 1 86 ? 2.680 -0.267 -2.499 1.00 0.00 182 TYR A N 4
ATOM 5889 C CA . TYR A 1 86 ? 1.414 -0.584 -3.154 1.00 0.00 182 TYR A CA 4
ATOM 5890 C C . TYR A 1 86 ? 1.431 -2.036 -3.614 1.00 0.00 182 TYR A C 4
ATOM 5891 O O . TYR A 1 86 ? 0.536 -2.795 -3.274 1.00 0.00 182 TYR A O 4
ATOM 5909 N N . ASN A 1 87 ? 2.461 -2.430 -4.361 1.00 0.00 183 ASN A N 4
ATOM 5910 C CA . ASN A 1 87 ? 2.586 -3.712 -5.041 1.00 0.00 183 ASN A CA 4
ATOM 5911 C C . ASN A 1 87 ? 2.552 -4.870 -4.056 1.00 0.00 183 ASN A C 4
ATOM 5912 O O . ASN A 1 87 ? 1.827 -5.842 -4.277 1.00 0.00 183 ASN A O 4
ATOM 5923 N N . MET A 1 88 ? 3.300 -4.766 -2.957 1.00 0.00 184 MET A N 4
ATOM 5924 C CA . MET A 1 88 ? 3.257 -5.786 -1.923 1.00 0.00 184 MET A CA 4
ATOM 5925 C C . MET A 1 88 ? 1.947 -5.714 -1.131 1.00 0.00 184 MET A C 4
ATOM 5926 O O . MET A 1 88 ? 1.344 -6.747 -0.866 1.00 0.00 184 MET A O 4
ATOM 5940 N N . SER A 1 89 ? 1.469 -4.521 -0.763 1.00 0.00 185 SER A N 4
ATOM 5941 C CA . SER A 1 89 ? 0.203 -4.361 -0.049 1.00 0.00 185 SER A CA 4
ATOM 5942 C C . SER A 1 89 ? -0.954 -4.985 -0.825 1.00 0.00 185 SER A C 4
ATOM 5943 O O . SER A 1 89 ? -1.798 -5.650 -0.235 1.00 0.00 185 SER A O 4
ATOM 5951 N N . VAL A 1 90 ? -0.960 -4.819 -2.147 1.00 0.00 186 VAL A N 4
ATOM 5952 C CA . VAL A 1 90 ? -1.811 -5.541 -3.068 1.00 0.00 186 VAL A CA 4
ATOM 5953 C C . VAL A 1 90 ? -1.676 -7.031 -2.777 1.00 0.00 186 VAL A C 4
ATOM 5954 O O . VAL A 1 90 ? -2.669 -7.623 -2.384 1.00 0.00 186 VAL A O 4
ATOM 5967 N N . THR A 1 91 ? -0.496 -7.640 -2.891 1.00 0.00 187 THR A N 4
ATOM 5968 C CA . THR A 1 91 ? -0.340 -9.065 -2.629 1.00 0.00 187 THR A CA 4
ATOM 5969 C C . THR A 1 91 ? -0.884 -9.497 -1.259 1.00 0.00 187 THR A C 4
ATOM 5970 O O . THR A 1 91 ? -1.631 -10.480 -1.196 1.00 0.00 187 THR A O 4
ATOM 5981 N N . GLU A 1 92 ? -0.578 -8.750 -0.194 1.00 0.00 188 GLU A N 4
ATOM 5982 C CA . GLU A 1 92 ? -0.997 -9.042 1.177 1.00 0.00 188 GLU A CA 4
ATOM 5983 C C . GLU A 1 92 ? -2.520 -9.143 1.338 1.00 0.00 188 GLU A C 4
ATOM 5984 O O . GLU A 1 92 ? -2.984 -9.756 2.303 1.00 0.00 188 GLU A O 4
ATOM 5996 N N . TYR A 1 93 ? -3.284 -8.592 0.387 1.00 0.00 189 TYR A N 4
ATOM 5997 C CA . TYR A 1 93 ? -4.739 -8.596 0.380 1.00 0.00 189 TYR A CA 4
ATOM 5998 C C . TYR A 1 93 ? -5.296 -8.857 -1.030 1.00 0.00 189 TYR A C 4
ATOM 5999 O O . TYR A 1 93 ? -6.388 -8.375 -1.362 1.00 0.00 189 TYR A O 4
ATOM 6017 N N . ILE A 1 94 ? -4.552 -9.595 -1.859 1.00 0.00 190 ILE A N 4
ATOM 6018 C CA . ILE A 1 94 ? -4.989 -10.143 -3.140 1.00 0.00 190 ILE A CA 4
ATOM 6019 C C . ILE A 1 94 ? -4.580 -11.608 -3.194 1.00 0.00 190 ILE A C 4
ATOM 6020 O O . ILE A 1 94 ? -5.448 -12.450 -3.391 1.00 0.00 190 ILE A O 4
ATOM 6036 N N . ILE A 1 95 ? -3.299 -11.933 -3.021 1.00 0.00 191 ILE A N 4
ATOM 6037 C CA . ILE A 1 95 ? -2.825 -13.310 -3.132 1.00 0.00 191 ILE A CA 4
ATOM 6038 C C . ILE A 1 95 ? -3.157 -14.068 -1.846 1.00 0.00 191 ILE A C 4
ATOM 6039 O O . ILE A 1 95 ? -3.478 -15.252 -1.898 1.00 0.00 191 ILE A O 4
ATOM 6055 N N . LYS A 1 96 ? -3.154 -13.416 -0.682 1.00 0.00 192 LYS A N 4
ATOM 6056 C CA . LYS A 1 96 ? -3.594 -14.047 0.554 1.00 0.00 192 LYS A CA 4
ATOM 6057 C C . LYS A 1 96 ? -5.080 -14.402 0.476 1.00 0.00 192 LYS A C 4
ATOM 6058 O O . LYS A 1 96 ? -5.402 -15.579 0.600 1.00 0.00 192 LYS A O 4
ATOM 6077 N N . PRO A 1 97 ? -5.992 -13.469 0.149 1.00 0.00 193 PRO A N 4
ATOM 6078 C CA . PRO A 1 97 ? -7.395 -13.811 -0.058 1.00 0.00 193 PRO A CA 4
ATOM 6079 C C . PRO A 1 97 ? -7.634 -14.637 -1.340 1.00 0.00 193 PRO A C 4
ATOM 6080 O O . PRO A 1 97 ? -8.743 -15.135 -1.533 1.00 0.00 193 PRO A O 4
ATOM 6091 N N . ALA A 1 98 ? -6.637 -14.858 -2.212 1.00 0.00 194 ALA A N 4
ATOM 6092 C CA . ALA A 1 98 ? -6.766 -15.785 -3.342 1.00 0.00 194 ALA A CA 4
ATOM 6093 C C . ALA A 1 98 ? -6.937 -17.231 -2.886 1.00 0.00 194 ALA A C 4
ATOM 6094 O O . ALA A 1 98 ? -7.298 -18.070 -3.708 1.00 0.00 194 ALA A O 4
ATOM 6101 N N . GLU A 1 99 ? -6.675 -17.531 -1.611 1.00 0.00 195 GLU A N 4
ATOM 6102 C CA . GLU A 1 99 ? -6.839 -18.859 -1.038 1.00 0.00 195 GLU A CA 4
ATOM 6103 C C . GLU A 1 99 ? -8.208 -19.419 -1.383 1.00 0.00 195 GLU A C 4
ATOM 6104 O O . GLU A 1 99 ? -8.303 -20.553 -1.863 1.00 0.00 195 GLU A O 4
ATOM 6116 N N . GLY A 1 100 ? -9.253 -18.619 -1.169 1.00 0.00 196 GLY A N 4
ATOM 6117 C CA . GLY A 1 100 ? -10.572 -18.945 -1.662 1.00 0.00 196 GLY A CA 4
ATOM 6118 C C . GLY A 1 100 ? -11.562 -17.843 -1.337 1.00 0.00 196 GLY A C 4
ATOM 6119 O O . GLY A 1 100 ? -12.362 -18.011 -0.415 1.00 0.00 196 GLY A O 4
ATOM 6123 N N . LYS A 1 101 ? -11.548 -16.732 -2.079 1.00 0.00 197 LYS A N 4
ATOM 6124 C CA . LYS A 1 101 ? -12.537 -15.664 -1.997 1.00 0.00 197 LYS A CA 4
ATOM 6125 C C . LYS A 1 101 ? -13.057 -15.319 -3.383 1.00 0.00 197 LYS A C 4
ATOM 6126 O O . LYS A 1 101 ? -12.785 -14.258 -3.941 1.00 0.00 197 LYS A O 4
ATOM 6145 N N . ASN A 1 102 ? -13.870 -16.213 -3.913 1.00 0.00 198 ASN A N 4
ATOM 6146 C CA . ASN A 1 102 ? -14.608 -15.956 -5.154 1.00 0.00 198 ASN A CA 4
ATOM 6147 C C . ASN A 1 102 ? -15.512 -14.744 -4.954 1.00 0.00 198 ASN A C 4
ATOM 6148 O O . ASN A 1 102 ? -16.198 -14.680 -3.936 1.00 0.00 198 ASN A O 4
ATOM 6159 N N . ASN A 1 103 ? -15.482 -13.775 -5.875 1.00 0.00 199 ASN A N 4
ATOM 6160 C CA . ASN A 1 103 ? -16.188 -12.516 -5.826 1.00 0.00 199 ASN A CA 4
ATOM 6161 C C . ASN A 1 103 ? -16.759 -12.184 -7.217 1.00 0.00 199 ASN A C 4
ATOM 6162 O O . ASN A 1 103 ? -17.740 -11.458 -7.294 1.00 0.00 199 ASN A O 4
ATOM 6173 N N . SER A 1 104 ? -16.183 -12.710 -8.307 1.00 0.00 200 SER A N 4
ATOM 6174 C CA . SER A 1 104 ? -16.716 -12.731 -9.669 1.00 0.00 200 SER A CA 4
ATOM 6175 C C . SER A 1 104 ? -17.424 -11.448 -10.128 1.00 0.00 200 SER A C 4
ATOM 6176 O O . SER A 1 104 ? -18.521 -11.504 -10.693 1.00 0.00 200 SER A O 4
ATOM 6184 N N . GLU A 1 105 ? -16.752 -10.318 -9.900 1.00 0.00 201 GLU A N 4
ATOM 6185 C CA . GLU A 1 105 ? -17.073 -8.926 -10.233 1.00 0.00 201 GLU A CA 4
ATOM 6186 C C . GLU A 1 105 ? -17.117 -8.101 -8.960 1.00 0.00 201 GLU A C 4
ATOM 6187 O O . GLU A 1 105 ? -16.665 -6.968 -8.948 1.00 0.00 201 GLU A O 4
ATOM 6199 N N . LEU A 1 106 ? -17.555 -8.689 -7.850 1.00 0.00 202 LEU A N 4
ATOM 6200 C CA . LEU A 1 106 ? -17.580 -8.029 -6.538 1.00 0.00 202 LEU A CA 4
ATOM 6201 C C . LEU A 1 106 ? -16.185 -7.567 -6.112 1.00 0.00 202 LEU A C 4
ATOM 6202 O O . LEU A 1 106 ? -16.022 -6.609 -5.357 1.00 0.00 202 LEU A O 4
ATOM 6218 N N . ASN A 1 107 ? -15.167 -8.215 -6.673 1.00 0.00 203 ASN A N 4
ATOM 6219 C CA . ASN A 1 107 ? -13.768 -7.919 -6.472 1.00 0.00 203 ASN A CA 4
ATOM 6220 C C . ASN A 1 107 ? -13.428 -6.529 -6.959 1.00 0.00 203 ASN A C 4
ATOM 6221 O O . ASN A 1 107 ? -12.465 -5.958 -6.464 1.00 0.00 203 ASN A O 4
ATOM 6232 N N . GLN A 1 108 ? -14.206 -5.966 -7.874 1.00 0.00 204 GLN A N 4
ATOM 6233 C CA . GLN A 1 108 ? -13.905 -4.702 -8.513 1.00 0.00 204 GLN A CA 4
ATOM 6234 C C . GLN A 1 108 ? -13.866 -3.575 -7.504 1.00 0.00 204 GLN A C 4
ATOM 6235 O O . GLN A 1 108 ? -12.878 -2.852 -7.453 1.00 0.00 204 GLN A O 4
ATOM 6249 N N . LEU A 1 109 ? -14.937 -3.414 -6.725 1.00 0.00 205 LEU A N 4
ATOM 6250 C CA . LEU A 1 109 ? -15.117 -2.214 -5.919 1.00 0.00 205 LEU A CA 4
ATOM 6251 C C . LEU A 1 109 ? -14.059 -2.254 -4.826 1.00 0.00 205 LEU A C 4
ATOM 6252 O O . LEU A 1 109 ? -13.381 -1.259 -4.617 1.00 0.00 205 LEU A O 4
ATOM 6268 N N . ASP A 1 110 ? -13.833 -3.429 -4.229 1.00 0.00 206 ASP A N 4
ATOM 6269 C CA . ASP A 1 110 ? -12.760 -3.673 -3.271 1.00 0.00 206 ASP A CA 4
ATOM 6270 C C . ASP A 1 110 ? -11.414 -3.258 -3.848 1.00 0.00 206 ASP A C 4
ATOM 6271 O O . ASP A 1 110 ? -10.730 -2.406 -3.300 1.00 0.00 206 ASP A O 4
ATOM 6280 N N . THR A 1 111 ? -11.038 -3.849 -4.976 1.00 0.00 207 THR A N 4
ATOM 6281 C CA . THR A 1 111 ? -9.780 -3.630 -5.672 1.00 0.00 207 THR A CA 4
ATOM 6282 C C . THR A 1 111 ? -9.578 -2.144 -5.968 1.00 0.00 207 THR A C 4
ATOM 6283 O O . THR A 1 111 ? -8.534 -1.614 -5.598 1.00 0.00 207 THR A O 4
ATOM 6294 N N . THR A 1 112 ? -10.560 -1.506 -6.609 1.00 0.00 208 THR A N 4
ATOM 6295 C CA . THR A 1 112 ? -10.619 -0.089 -6.930 1.00 0.00 208 THR A CA 4
ATOM 6296 C C . THR A 1 112 ? -10.372 0.727 -5.662 1.00 0.00 208 THR A C 4
ATOM 6297 O O . THR A 1 112 ? -9.450 1.534 -5.609 1.00 0.00 208 THR A O 4
ATOM 6308 N N . VAL A 1 113 ? -11.170 0.515 -4.622 1.00 0.00 209 VAL A N 4
ATOM 6309 C CA . VAL A 1 113 ? -11.105 1.272 -3.387 1.00 0.00 209 VAL A CA 4
ATOM 6310 C C . VAL A 1 113 ? -9.724 1.108 -2.774 1.00 0.00 209 VAL A C 4
ATOM 6311 O O . VAL A 1 113 ? -9.084 2.109 -2.444 1.00 0.00 209 VAL A O 4
ATOM 6324 N N . LYS A 1 114 ? -9.248 -0.134 -2.664 1.00 0.00 210 LYS A N 4
ATOM 6325 C CA . LYS A 1 114 ? -7.944 -0.421 -2.097 1.00 0.00 210 LYS A CA 4
ATOM 6326 C C . LYS A 1 114 ? -6.856 0.213 -2.953 1.00 0.00 210 LYS A C 4
ATOM 6327 O O . LYS A 1 114 ? -5.867 0.654 -2.382 1.00 0.00 210 LYS A O 4
ATOM 6346 N N . SER A 1 115 ? -6.987 0.271 -4.279 1.00 0.00 211 SER A N 4
ATOM 6347 C CA . SER A 1 115 ? -5.937 0.795 -5.115 1.00 0.00 211 SER A CA 4
ATOM 6348 C C . SER A 1 115 ? -5.804 2.303 -4.898 1.00 0.00 211 SER A C 4
ATOM 6349 O O . SER A 1 115 ? -4.676 2.787 -4.785 1.00 0.00 211 SER A O 4
ATOM 6357 N N . GLN A 1 116 ? -6.937 3.011 -4.760 1.00 0.00 212 GLN A N 4
ATOM 6358 C CA . GLN A 1 116 ? -6.998 4.420 -4.396 1.00 0.00 212 GLN A CA 4
ATOM 6359 C C . GLN A 1 116 ? -6.323 4.628 -3.030 1.00 0.00 212 GLN A C 4
ATOM 6360 O O . GLN A 1 116 ? -5.233 5.197 -2.946 1.00 0.00 212 GLN A O 4
ATOM 6374 N N . ILE A 1 117 ? -6.962 4.135 -1.960 1.00 0.00 213 ILE A N 4
ATOM 6375 C CA . ILE A 1 117 ? -6.532 4.368 -0.586 1.00 0.00 213 ILE A CA 4
ATOM 6376 C C . ILE A 1 117 ? -5.104 3.902 -0.377 1.00 0.00 213 ILE A C 4
ATOM 6377 O O . ILE A 1 117 ? -4.347 4.712 0.117 1.00 0.00 213 ILE A O 4
ATOM 6393 N N . ILE A 1 118 ? -4.688 2.676 -0.710 1.00 0.00 214 ILE A N 4
ATOM 6394 C CA . ILE A 1 118 ? -3.348 2.199 -0.360 1.00 0.00 214 ILE A CA 4
ATOM 6395 C C . ILE A 1 118 ? -2.295 3.136 -0.972 1.00 0.00 214 ILE A C 4
ATOM 6396 O O . ILE A 1 118 ? -1.326 3.460 -0.289 1.00 0.00 214 ILE A O 4
ATOM 6412 N N . ARG A 1 119 ? -2.489 3.618 -2.209 1.00 0.00 215 ARG A N 4
ATOM 6413 C CA . ARG A 1 119 ? -1.568 4.563 -2.845 1.00 0.00 215 ARG A CA 4
ATOM 6414 C C . ARG A 1 119 ? -1.397 5.810 -1.985 1.00 0.00 215 ARG A C 4
ATOM 6415 O O . ARG A 1 119 ? -0.267 6.238 -1.760 1.00 0.00 215 ARG A O 4
ATOM 6436 N N . GLU A 1 120 ? -2.489 6.379 -1.483 1.00 0.00 216 GLU A N 4
ATOM 6437 C CA . GLU A 1 120 ? -2.484 7.493 -0.568 1.00 0.00 216 GLU A CA 4
ATOM 6438 C C . GLU A 1 120 ? -1.901 7.091 0.790 1.00 0.00 216 GLU A C 4
ATOM 6439 O O . GLU A 1 120 ? -1.105 7.828 1.352 1.00 0.00 216 GLU A O 4
ATOM 6451 N N . MET A 1 121 ? -2.302 5.960 1.362 1.00 0.00 217 MET A N 4
ATOM 6452 C CA . MET A 1 121 ? -1.927 5.532 2.702 1.00 0.00 217 MET A CA 4
ATOM 6453 C C . MET A 1 121 ? -0.393 5.435 2.789 1.00 0.00 217 MET A C 4
ATOM 6454 O O . MET A 1 121 ? 0.183 5.784 3.816 1.00 0.00 217 MET A O 4
ATOM 6468 N N . CYS A 1 122 ? 0.278 5.032 1.702 1.00 0.00 218 CYS A N 4
ATOM 6469 C CA . CYS A 1 122 ? 1.725 5.122 1.554 1.00 0.00 218 CYS A CA 4
ATOM 6470 C C . CYS A 1 122 ? 2.205 6.574 1.705 1.00 0.00 218 CYS A C 4
ATOM 6471 O O . CYS A 1 122 ? 3.063 6.866 2.537 1.00 0.00 218 CYS A O 4
ATOM 6478 N N . ILE A 1 123 ? 1.667 7.478 0.885 1.00 0.00 219 ILE A N 4
ATOM 6479 C CA . ILE A 1 123 ? 2.019 8.894 0.822 1.00 0.00 219 ILE A CA 4
ATOM 6480 C C . ILE A 1 123 ? 1.784 9.569 2.180 1.00 0.00 219 ILE A C 4
ATOM 6481 O O . ILE A 1 123 ? 2.600 10.378 2.618 1.00 0.00 219 ILE A O 4
ATOM 6497 N N . THR A 1 124 ? 0.688 9.255 2.863 1.00 0.00 220 THR A N 4
ATOM 6498 C CA . THR A 1 124 ? 0.352 9.839 4.146 1.00 0.00 220 THR A CA 4
ATOM 6499 C C . THR A 1 124 ? 1.359 9.342 5.193 1.00 0.00 220 THR A C 4
ATOM 6500 O O . THR A 1 124 ? 1.835 10.150 5.985 1.00 0.00 220 THR A O 4
ATOM 6511 N N . GLU A 1 125 ? 1.807 8.077 5.158 1.00 0.00 221 GLU A N 4
ATOM 6512 C CA . GLU A 1 125 ? 2.862 7.624 6.072 1.00 0.00 221 GLU A CA 4
ATOM 6513 C C . GLU A 1 125 ? 4.207 8.300 5.764 1.00 0.00 221 GLU A C 4
ATOM 6514 O O . GLU A 1 125 ? 5.109 8.241 6.595 1.00 0.00 221 GLU A O 4
ATOM 6526 N N . TYR A 1 126 ? 4.363 8.959 4.613 1.00 0.00 222 TYR A N 4
ATOM 6527 C CA . TYR A 1 126 ? 5.420 9.931 4.394 1.00 0.00 222 TYR A CA 4
ATOM 6528 C C . TYR A 1 126 ? 5.082 11.278 5.040 1.00 0.00 222 TYR A C 4
ATOM 6529 O O . TYR A 1 126 ? 5.774 11.705 5.966 1.00 0.00 222 TYR A O 4
ATOM 6547 N N . ARG A 1 127 ? 4.033 11.956 4.558 1.00 0.00 223 ARG A N 4
ATOM 6548 C CA . ARG A 1 127 ? 3.720 13.343 4.898 1.00 0.00 223 ARG A CA 4
ATOM 6549 C C . ARG A 1 127 ? 3.514 13.564 6.391 1.00 0.00 223 ARG A C 4
ATOM 6550 O O . ARG A 1 127 ? 3.965 14.577 6.924 1.00 0.00 223 ARG A O 4
ATOM 6571 N N . ARG A 1 128 ? 2.820 12.645 7.060 1.00 0.00 224 ARG A N 4
ATOM 6572 C CA . ARG A 1 128 ? 2.484 12.693 8.469 1.00 0.00 224 ARG A CA 4
ATOM 6573 C C . ARG A 1 128 ? 3.507 11.899 9.263 1.00 0.00 224 ARG A C 4
ATOM 6574 O O . ARG A 1 128 ? 3.735 12.197 10.430 1.00 0.00 224 ARG A O 4
ATOM 6595 N N . GLY A 1 129 ? 4.125 10.882 8.661 1.00 0.00 225 GLY A N 4
ATOM 6596 C CA . GLY A 1 129 ? 5.222 10.148 9.275 1.00 0.00 225 GLY A CA 4
ATOM 6597 C C . GLY A 1 129 ? 6.502 10.967 9.342 1.00 0.00 225 GLY A C 4
ATOM 6598 O O . GLY A 1 129 ? 7.552 10.450 9.722 1.00 0.00 225 GLY A O 4
ATOM 6602 N N . SER A 1 130 ? 6.423 12.231 8.936 1.00 0.00 226 SER A N 4
ATOM 6603 C CA . SER A 1 130 ? 7.496 13.211 9.008 1.00 0.00 226 SER A CA 4
ATOM 6604 C C . SER A 1 130 ? 8.125 13.285 10.407 1.00 0.00 226 SER A C 4
ATOM 6605 O O . SER A 1 130 ? 7.531 12.870 11.406 1.00 0.00 226 SER A O 4
ATOM 6613 N N . ILE A 1 29 ? 14.928 -5.114 0.207 1.00 0.00 125 ILE A N 5
ATOM 6614 C CA . ILE A 1 29 ? 14.016 -4.694 1.270 1.00 0.00 125 ILE A CA 5
ATOM 6615 C C . ILE A 1 29 ? 14.175 -5.661 2.446 1.00 0.00 125 ILE A C 5
ATOM 6616 O O . ILE A 1 29 ? 14.001 -6.871 2.277 1.00 0.00 125 ILE A O 5
ATOM 6632 N N . GLY A 1 30 ? 14.544 -5.125 3.611 1.00 0.00 126 GLY A N 5
ATOM 6633 C CA . GLY A 1 30 ? 14.954 -5.918 4.759 1.00 0.00 126 GLY A CA 5
ATOM 6634 C C . GLY A 1 30 ? 13.843 -6.843 5.251 1.00 0.00 126 GLY A C 5
ATOM 6635 O O . GLY A 1 30 ? 14.125 -7.977 5.655 1.00 0.00 126 GLY A O 5
ATOM 6639 N N . GLY A 1 31 ? 12.596 -6.370 5.187 1.00 0.00 127 GLY A N 5
ATOM 6640 C CA . GLY A 1 31 ? 11.401 -7.019 5.695 1.00 0.00 127 GLY A CA 5
ATOM 6641 C C . GLY A 1 31 ? 10.350 -5.954 5.993 1.00 0.00 127 GLY A C 5
ATOM 6642 O O . GLY A 1 31 ? 10.480 -4.795 5.564 1.00 0.00 127 GLY A O 5
ATOM 6646 N N . TYR A 1 32 ? 9.302 -6.348 6.711 1.00 0.00 128 TYR A N 5
ATOM 6647 C CA . TYR A 1 32 ? 8.056 -5.601 6.841 1.00 0.00 128 TYR A CA 5
ATOM 6648 C C . TYR A 1 32 ? 7.688 -5.531 8.334 1.00 0.00 128 TYR A C 5
ATOM 6649 O O . TYR A 1 32 ? 7.745 -6.564 9.013 1.00 0.00 128 TYR A O 5
ATOM 6667 N N . MET A 1 33 ? 7.358 -4.344 8.866 1.00 0.00 129 MET A N 5
ATOM 6668 C CA . MET A 1 33 ? 7.166 -4.109 10.308 1.00 0.00 129 MET A CA 5
ATOM 6669 C C . MET A 1 33 ? 5.923 -3.279 10.655 1.00 0.00 129 MET A C 5
ATOM 6670 O O . MET A 1 33 ? 5.511 -3.268 11.820 1.00 0.00 129 MET A O 5
ATOM 6684 N N . LEU A 1 34 ? 5.317 -2.641 9.651 1.00 0.00 130 LEU A N 5
ATOM 6685 C CA . LEU A 1 34 ? 4.214 -1.689 9.699 1.00 0.00 130 LEU A CA 5
ATOM 6686 C C . LEU A 1 34 ? 4.638 -0.354 10.321 1.00 0.00 130 LEU A C 5
ATOM 6687 O O . LEU A 1 34 ? 5.398 -0.300 11.289 1.00 0.00 130 LEU A O 5
ATOM 6703 N N . GLY A 1 35 ? 4.177 0.732 9.706 1.00 0.00 131 GLY A N 5
ATOM 6704 C CA . GLY A 1 35 ? 4.443 2.111 10.083 1.00 0.00 131 GLY A CA 5
ATOM 6705 C C . GLY A 1 35 ? 3.125 2.863 10.286 1.00 0.00 131 GLY A C 5
ATOM 6706 O O . GLY A 1 35 ? 2.535 3.379 9.332 1.00 0.00 131 GLY A O 5
ATOM 6710 N N . ASN A 1 36 ? 2.650 2.903 11.532 1.00 0.00 132 ASN A N 5
ATOM 6711 C CA . ASN A 1 36 ? 1.368 3.399 11.984 1.00 0.00 132 ASN A CA 5
ATOM 6712 C C . ASN A 1 36 ? 0.160 2.848 11.218 1.00 0.00 132 ASN A C 5
ATOM 6713 O O . ASN A 1 36 ? 0.249 2.032 10.298 1.00 0.00 132 ASN A O 5
ATOM 6724 N N . ALA A 1 37 ? -1.015 3.250 11.670 1.00 0.00 133 ALA A N 5
ATOM 6725 C CA . ALA A 1 37 ? -2.305 2.869 11.128 1.00 0.00 133 ALA A CA 5
ATOM 6726 C C . ALA A 1 37 ? -3.064 4.115 10.665 1.00 0.00 133 ALA A C 5
ATOM 6727 O O . ALA A 1 37 ? -2.541 5.231 10.750 1.00 0.00 133 ALA A O 5
ATOM 6734 N N . VAL A 1 38 ? -4.276 3.940 10.131 1.00 0.00 134 VAL A N 5
ATOM 6735 C CA . VAL A 1 38 ? -5.053 5.000 9.525 1.00 0.00 134 VAL A CA 5
ATOM 6736 C C . VAL A 1 38 ? -6.459 4.969 10.125 1.00 0.00 134 VAL A C 5
ATOM 6737 O O . VAL A 1 38 ? -6.796 5.848 10.919 1.00 0.00 134 VAL A O 5
ATOM 6750 N N . GLY A 1 39 ? -7.266 3.961 9.794 1.00 0.00 135 GLY A N 5
ATOM 6751 C CA . GLY A 1 39 ? -8.578 3.735 10.347 1.00 0.00 135 GLY A CA 5
ATOM 6752 C C . GLY A 1 39 ? -9.562 3.893 9.217 1.00 0.00 135 GLY A C 5
ATOM 6753 O O . GLY A 1 39 ? -9.866 2.920 8.524 1.00 0.00 135 GLY A O 5
ATOM 6757 N N . ARG A 1 40 ? -10.003 5.125 8.995 1.00 0.00 136 ARG A N 5
ATOM 6758 C CA . ARG A 1 40 ? -11.134 5.499 8.165 1.00 0.00 136 ARG A CA 5
ATOM 6759 C C . ARG A 1 40 ? -10.777 6.607 7.169 1.00 0.00 136 ARG A C 5
ATOM 6760 O O . ARG A 1 40 ? -11.526 7.568 7.000 1.00 0.00 136 ARG A O 5
ATOM 6781 N N . MET A 1 41 ? -9.615 6.463 6.530 1.00 0.00 137 MET A N 5
ATOM 6782 C CA . MET A 1 41 ? -9.002 7.417 5.614 1.00 0.00 137 MET A CA 5
ATOM 6783 C C . MET A 1 41 ? -10.023 8.146 4.743 1.00 0.00 137 MET A C 5
ATOM 6784 O O . MET A 1 41 ? -10.134 9.365 4.830 1.00 0.00 137 MET A O 5
ATOM 6798 N N . SER A 1 42 ? -10.767 7.400 3.920 1.00 0.00 138 SER A N 5
ATOM 6799 C CA . SER A 1 42 ? -11.876 7.892 3.120 1.00 0.00 138 SER A CA 5
ATOM 6800 C C . SER A 1 42 ? -11.536 9.099 2.212 1.00 0.00 138 SER A C 5
ATOM 6801 O O . SER A 1 42 ? -12.442 9.870 1.883 1.00 0.00 138 SER A O 5
ATOM 6809 N N . TYR A 1 43 ? -10.270 9.282 1.788 1.00 0.00 139 TYR A N 5
ATOM 6810 C CA . TYR A 1 43 ? -9.921 10.335 0.813 1.00 0.00 139 TYR A CA 5
ATOM 6811 C C . TYR A 1 43 ? -10.855 10.302 -0.396 1.00 0.00 139 TYR A C 5
ATOM 6812 O O . TYR A 1 43 ? -10.860 9.315 -1.134 1.00 0.00 139 TYR A O 5
ATOM 6830 N N . GLN A 1 44 ? -11.571 11.417 -0.576 1.00 0.00 140 GLN A N 5
ATOM 6831 C CA . GLN A 1 44 ? -12.325 11.883 -1.738 1.00 0.00 140 GLN A CA 5
ATOM 6832 C C . GLN A 1 44 ? -12.517 10.799 -2.796 1.00 0.00 140 GLN A C 5
ATOM 6833 O O . GLN A 1 44 ? -11.793 10.744 -3.798 1.00 0.00 140 GLN A O 5
ATOM 6847 N N . PHE A 1 45 ? -13.479 9.915 -2.550 1.00 0.00 141 PHE A N 5
ATOM 6848 C CA . PHE A 1 45 ? -13.862 8.952 -3.558 1.00 0.00 141 PHE A CA 5
ATOM 6849 C C . PHE A 1 45 ? -14.542 9.669 -4.709 1.00 0.00 141 PHE A C 5
ATOM 6850 O O . PHE A 1 45 ? -15.137 10.742 -4.557 1.00 0.00 141 PHE A O 5
ATOM 6867 N N . ASN A 1 46 ? -14.459 9.044 -5.873 1.00 0.00 142 ASN A N 5
ATOM 6868 C CA . ASN A 1 46 ? -14.891 9.611 -7.115 1.00 0.00 142 ASN A CA 5
ATOM 6869 C C . ASN A 1 46 ? -16.357 9.276 -7.398 1.00 0.00 142 ASN A C 5
ATOM 6870 O O . ASN A 1 46 ? -16.989 9.923 -8.234 1.00 0.00 142 ASN A O 5
ATOM 6881 N N . ASN A 1 47 ? -16.917 8.271 -6.718 1.00 0.00 143 ASN A N 5
ATOM 6882 C CA . ASN A 1 47 ? -18.336 7.950 -6.758 1.00 0.00 143 ASN A CA 5
ATOM 6883 C C . ASN A 1 47 ? -18.729 7.313 -5.415 1.00 0.00 143 ASN A C 5
ATOM 6884 O O . ASN A 1 47 ? -17.854 6.792 -4.715 1.00 0.00 143 ASN A O 5
ATOM 6895 N N . PRO A 1 48 ? -20.019 7.321 -5.030 1.00 0.00 144 PRO A N 5
ATOM 6896 C CA . PRO A 1 48 ? -20.424 6.925 -3.685 1.00 0.00 144 PRO A CA 5
ATOM 6897 C C . PRO A 1 48 ? -20.308 5.423 -3.428 1.00 0.00 144 PRO A C 5
ATOM 6898 O O . PRO A 1 48 ? -20.209 5.025 -2.270 1.00 0.00 144 PRO A O 5
ATOM 6909 N N . MET A 1 49 ? -20.306 4.579 -4.462 1.00 0.00 145 MET A N 5
ATOM 6910 C CA . MET A 1 49 ? -20.094 3.157 -4.341 1.00 0.00 145 MET A CA 5
ATOM 6911 C C . MET A 1 49 ? -18.775 2.887 -3.643 1.00 0.00 145 MET A C 5
ATOM 6912 O O . MET A 1 49 ? -18.740 2.014 -2.778 1.00 0.00 145 MET A O 5
ATOM 6926 N N . GLU A 1 50 ? -17.715 3.641 -3.967 1.00 0.00 146 GLU A N 5
ATOM 6927 C CA . GLU A 1 50 ? -16.427 3.339 -3.355 1.00 0.00 146 GLU A CA 5
ATOM 6928 C C . GLU A 1 50 ? -16.463 3.676 -1.859 1.00 0.00 146 GLU A C 5
ATOM 6929 O O . GLU A 1 50 ? -15.950 2.931 -1.029 1.00 0.00 146 GLU A O 5
ATOM 6941 N N . SER A 1 51 ? -17.119 4.785 -1.515 1.00 0.00 147 SER A N 5
ATOM 6942 C CA . SER A 1 51 ? -17.272 5.272 -0.155 1.00 0.00 147 SER A CA 5
ATOM 6943 C C . SER A 1 51 ? -18.126 4.301 0.671 1.00 0.00 147 SER A C 5
ATOM 6944 O O . SER A 1 51 ? -17.812 3.992 1.816 1.00 0.00 147 SER A O 5
ATOM 6952 N N . ARG A 1 52 ? -19.214 3.781 0.113 1.00 0.00 148 ARG A N 5
ATOM 6953 C CA . ARG A 1 52 ? -20.118 2.836 0.704 1.00 0.00 148 ARG A CA 5
ATOM 6954 C C . ARG A 1 52 ? -19.392 1.511 0.866 1.00 0.00 148 ARG A C 5
ATOM 6955 O O . ARG A 1 52 ? -19.524 0.917 1.929 1.00 0.00 148 ARG A O 5
ATOM 6976 N N . TYR A 1 53 ? -18.609 1.067 -0.120 1.00 0.00 149 TYR A N 5
ATOM 6977 C CA . TYR A 1 53 ? -17.738 -0.090 0.032 1.00 0.00 149 TYR A CA 5
ATOM 6978 C C . TYR A 1 53 ? -16.787 0.148 1.205 1.00 0.00 149 TYR A C 5
ATOM 6979 O O . TYR A 1 53 ? -16.657 -0.713 2.068 1.00 0.00 149 TYR A O 5
ATOM 6997 N N . TYR A 1 54 ? -16.175 1.330 1.296 1.00 0.00 150 TYR A N 5
ATOM 6998 C CA . TYR A 1 54 ? -15.252 1.678 2.367 1.00 0.00 150 TYR A CA 5
ATOM 6999 C C . TYR A 1 54 ? -15.866 1.553 3.767 1.00 0.00 150 TYR A C 5
ATOM 7000 O O . TYR A 1 54 ? -15.136 1.444 4.750 1.00 0.00 150 TYR A O 5
ATOM 7018 N N . ASN A 1 55 ? -17.196 1.537 3.858 1.00 0.00 151 ASN A N 5
ATOM 7019 C CA . ASN A 1 55 ? -17.959 1.466 5.089 1.00 0.00 151 ASN A CA 5
ATOM 7020 C C . ASN A 1 55 ? -18.470 0.036 5.287 1.00 0.00 151 ASN A C 5
ATOM 7021 O O . ASN A 1 55 ? -18.152 -0.622 6.275 1.00 0.00 151 ASN A O 5
ATOM 7032 N N . ASP A 1 56 ? -19.181 -0.513 4.310 1.00 0.00 152 ASP A N 5
ATOM 7033 C CA . ASP A 1 56 ? -19.729 -1.867 4.328 1.00 0.00 152 ASP A CA 5
ATOM 7034 C C . ASP A 1 56 ? -18.664 -2.945 4.417 1.00 0.00 152 ASP A C 5
ATOM 7035 O O . ASP A 1 56 ? -18.901 -4.014 4.977 1.00 0.00 152 ASP A O 5
ATOM 7044 N N . TYR A 1 57 ? -17.489 -2.678 3.865 1.00 0.00 153 TYR A N 5
ATOM 7045 C CA . TYR A 1 57 ? -16.366 -3.590 3.844 1.00 0.00 153 TYR A CA 5
ATOM 7046 C C . TYR A 1 57 ? -15.293 -3.070 4.798 1.00 0.00 153 TYR A C 5
ATOM 7047 O O . TYR A 1 57 ? -14.193 -3.612 4.788 1.00 0.00 153 TYR A O 5
ATOM 7065 N N . TYR A 1 58 ? -15.581 -2.072 5.647 1.00 0.00 154 TYR A N 5
ATOM 7066 C CA . TYR A 1 58 ? -14.628 -1.513 6.603 1.00 0.00 154 TYR A CA 5
ATOM 7067 C C . TYR A 1 58 ? -14.031 -2.615 7.481 1.00 0.00 154 TYR A C 5
ATOM 7068 O O . TYR A 1 58 ? -12.849 -2.570 7.814 1.00 0.00 154 TYR A O 5
ATOM 7086 N N . ASN A 1 59 ? -14.826 -3.632 7.817 1.00 0.00 155 ASN A N 5
ATOM 7087 C CA . ASN A 1 59 ? -14.384 -4.772 8.605 1.00 0.00 155 ASN A CA 5
ATOM 7088 C C . ASN A 1 59 ? -13.487 -5.737 7.824 1.00 0.00 155 ASN A C 5
ATOM 7089 O O . ASN A 1 59 ? -12.793 -6.540 8.441 1.00 0.00 155 ASN A O 5
ATOM 7100 N N . GLN A 1 60 ? -13.488 -5.681 6.488 1.00 0.00 156 GLN A N 5
ATOM 7101 C CA . GLN A 1 60 ? -12.526 -6.381 5.642 1.00 0.00 156 GLN A CA 5
ATOM 7102 C C . GLN A 1 60 ? -11.301 -5.515 5.313 1.00 0.00 156 GLN A C 5
ATOM 7103 O O . GLN A 1 60 ? -10.304 -6.043 4.811 1.00 0.00 156 GLN A O 5
ATOM 7117 N N . MET A 1 61 ? -11.380 -4.196 5.507 1.00 0.00 157 MET A N 5
ATOM 7118 C CA . MET A 1 61 ? -10.338 -3.271 5.077 1.00 0.00 157 MET A CA 5
ATOM 7119 C C . MET A 1 61 ? -9.056 -3.460 5.882 1.00 0.00 157 MET A C 5
ATOM 7120 O O . MET A 1 61 ? -9.092 -3.999 6.991 1.00 0.00 157 MET A O 5
ATOM 7134 N N . PRO A 1 62 ? -7.927 -2.951 5.369 1.00 0.00 158 PRO A N 5
ATOM 7135 C CA . PRO A 1 62 ? -6.765 -2.700 6.189 1.00 0.00 158 PRO A CA 5
ATOM 7136 C C . PRO A 1 62 ? -7.039 -1.523 7.128 1.00 0.00 158 PRO A C 5
ATOM 7137 O O . PRO A 1 62 ? -7.292 -0.399 6.688 1.00 0.00 158 PRO A O 5
ATOM 7148 N N . ASN A 1 63 ? -6.945 -1.762 8.436 1.00 0.00 159 ASN A N 5
ATOM 7149 C CA . ASN A 1 63 ? -6.922 -0.732 9.457 1.00 0.00 159 ASN A CA 5
ATOM 7150 C C . ASN A 1 63 ? -5.678 0.140 9.291 1.00 0.00 159 ASN A C 5
ATOM 7151 O O . ASN A 1 63 ? -5.740 1.357 9.487 1.00 0.00 159 ASN A O 5
ATOM 7162 N N . ARG A 1 64 ? -4.543 -0.482 8.968 1.00 0.00 160 ARG A N 5
ATOM 7163 C CA . ARG A 1 64 ? -3.244 0.168 9.004 1.00 0.00 160 ARG A CA 5
ATOM 7164 C C . ARG A 1 64 ? -2.573 0.128 7.647 1.00 0.00 160 ARG A C 5
ATOM 7165 O O . ARG A 1 64 ? -3.153 -0.387 6.694 1.00 0.00 160 ARG A O 5
ATOM 7186 N N . VAL A 1 65 ? -1.350 0.632 7.572 1.00 0.00 161 VAL A N 5
ATOM 7187 C CA . VAL A 1 65 ? -0.532 0.534 6.383 1.00 0.00 161 VAL A CA 5
ATOM 7188 C C . VAL A 1 65 ? 0.778 -0.162 6.758 1.00 0.00 161 VAL A C 5
ATOM 7189 O O . VAL A 1 65 ? 1.048 -0.369 7.943 1.00 0.00 161 VAL A O 5
ATOM 7202 N N . TYR A 1 66 ? 1.535 -0.602 5.755 1.00 0.00 162 TYR A N 5
ATOM 7203 C CA . TYR A 1 66 ? 2.755 -1.371 5.911 1.00 0.00 162 TYR A CA 5
ATOM 7204 C C . TYR A 1 66 ? 3.929 -0.560 5.353 1.00 0.00 162 TYR A C 5
ATOM 7205 O O . TYR A 1 66 ? 3.751 0.280 4.468 1.00 0.00 162 TYR A O 5
ATOM 7223 N N . ARG A 1 67 ? 5.142 -0.857 5.821 1.00 0.00 163 ARG A N 5
ATOM 7224 C CA . ARG A 1 67 ? 6.346 -0.052 5.658 1.00 0.00 163 ARG A CA 5
ATOM 7225 C C . ARG A 1 67 ? 7.501 -0.956 5.211 1.00 0.00 163 ARG A C 5
ATOM 7226 O O . ARG A 1 67 ? 8.065 -1.648 6.060 1.00 0.00 163 ARG A O 5
ATOM 7247 N N . PRO A 1 68 ? 7.873 -0.999 3.919 1.00 0.00 164 PRO A N 5
ATOM 7248 C CA . PRO A 1 68 ? 9.105 -1.658 3.486 1.00 0.00 164 PRO A CA 5
ATOM 7249 C C . PRO A 1 68 ? 10.315 -0.860 3.990 1.00 0.00 164 PRO A C 5
ATOM 7250 O O . PRO A 1 68 ? 10.317 0.367 3.872 1.00 0.00 164 PRO A O 5
ATOM 7261 N N . MET A 1 69 ? 11.344 -1.522 4.531 1.00 0.00 165 MET A N 5
ATOM 7262 C CA . MET A 1 69 ? 12.588 -0.865 4.957 1.00 0.00 165 MET A CA 5
ATOM 7263 C C . MET A 1 69 ? 13.725 -1.172 3.978 1.00 0.00 165 MET A C 5
ATOM 7264 O O . MET A 1 69 ? 13.813 -2.297 3.478 1.00 0.00 165 MET A O 5
ATOM 7278 N N . TYR A 1 70 ? 14.615 -0.206 3.742 1.00 0.00 166 TYR A N 5
ATOM 7279 C CA . TYR A 1 70 ? 15.692 -0.272 2.757 1.00 0.00 166 TYR A CA 5
ATOM 7280 C C . TYR A 1 70 ? 17.026 -0.101 3.472 1.00 0.00 166 TYR A C 5
ATOM 7281 O O . TYR A 1 70 ? 17.171 0.809 4.290 1.00 0.00 166 TYR A O 5
ATOM 7299 N N . ARG A 1 71 ? 18.027 -0.911 3.114 1.00 0.00 167 ARG A N 5
ATOM 7300 C CA . ARG A 1 71 ? 19.378 -0.823 3.670 1.00 0.00 167 ARG A CA 5
ATOM 7301 C C . ARG A 1 71 ? 20.451 -0.470 2.657 1.00 0.00 167 ARG A C 5
ATOM 7302 O O . ARG A 1 71 ? 21.554 -0.078 3.040 1.00 0.00 167 ARG A O 5
ATOM 7323 N N . GLY A 1 72 ? 20.115 -0.542 1.384 1.00 0.00 168 GLY A N 5
ATOM 7324 C CA . GLY A 1 72 ? 21.054 -0.395 0.288 1.00 0.00 168 GLY A CA 5
ATOM 7325 C C . GLY A 1 72 ? 20.386 0.229 -0.907 1.00 0.00 168 GLY A C 5
ATOM 7326 O O . GLY A 1 72 ? 20.120 -0.452 -1.896 1.00 0.00 168 GLY A O 5
ATOM 7330 N N . GLU A 1 73 ? 20.149 1.539 -0.845 1.00 0.00 169 GLU A N 5
ATOM 7331 C CA . GLU A 1 73 ? 19.603 2.267 -1.975 1.00 0.00 169 GLU A CA 5
ATOM 7332 C C . GLU A 1 73 ? 20.024 3.730 -1.943 1.00 0.00 169 GLU A C 5
ATOM 7333 O O . GLU A 1 73 ? 20.616 4.226 -2.897 1.00 0.00 169 GLU A O 5
ATOM 7345 N N . GLU A 1 74 ? 19.725 4.401 -0.834 1.00 0.00 170 GLU A N 5
ATOM 7346 C CA . GLU A 1 74 ? 19.722 5.851 -0.587 1.00 0.00 170 GLU A CA 5
ATOM 7347 C C . GLU A 1 74 ? 18.977 6.767 -1.567 1.00 0.00 170 GLU A C 5
ATOM 7348 O O . GLU A 1 74 ? 18.596 7.879 -1.191 1.00 0.00 170 GLU A O 5
ATOM 7360 N N . TYR A 1 75 ? 18.659 6.305 -2.762 1.00 0.00 171 TYR A N 5
ATOM 7361 C CA . TYR A 1 75 ? 18.118 7.130 -3.839 1.00 0.00 171 TYR A CA 5
ATOM 7362 C C . TYR A 1 75 ? 16.728 6.624 -4.206 1.00 0.00 171 TYR A C 5
ATOM 7363 O O . TYR A 1 75 ? 16.493 6.114 -5.300 1.00 0.00 171 TYR A O 5
ATOM 7381 N N . VAL A 1 76 ? 15.801 6.760 -3.260 1.00 0.00 172 VAL A N 5
ATOM 7382 C CA . VAL A 1 76 ? 14.385 6.495 -3.448 1.00 0.00 172 VAL A CA 5
ATOM 7383 C C . VAL A 1 76 ? 13.710 7.830 -3.791 1.00 0.00 172 VAL A C 5
ATOM 7384 O O . VAL A 1 76 ? 14.226 8.915 -3.504 1.00 0.00 172 VAL A O 5
ATOM 7397 N N . SER A 1 77 ? 12.532 7.741 -4.386 1.00 0.00 173 SER A N 5
ATOM 7398 C CA . SER A 1 77 ? 11.595 8.807 -4.690 1.00 0.00 173 SER A CA 5
ATOM 7399 C C . SER A 1 77 ? 10.266 8.371 -4.087 1.00 0.00 173 SER A C 5
ATOM 7400 O O . SER A 1 77 ? 10.093 7.171 -3.859 1.00 0.00 173 SER A O 5
ATOM 7408 N N . GLU A 1 78 ? 9.302 9.269 -3.881 1.00 0.00 174 GLU A N 5
ATOM 7409 C CA . GLU A 1 78 ? 7.968 8.827 -3.468 1.00 0.00 174 GLU A CA 5
ATOM 7410 C C . GLU A 1 78 ? 7.427 7.873 -4.529 1.00 0.00 174 GLU A C 5
ATOM 7411 O O . GLU A 1 78 ? 6.823 6.863 -4.203 1.00 0.00 174 GLU A O 5
ATOM 7423 N N . ASP A 1 79 ? 7.734 8.156 -5.794 1.00 0.00 175 ASP A N 5
ATOM 7424 C CA . ASP A 1 79 ? 7.431 7.356 -6.974 1.00 0.00 175 ASP A CA 5
ATOM 7425 C C . ASP A 1 79 ? 7.877 5.895 -6.796 1.00 0.00 175 ASP A C 5
ATOM 7426 O O . ASP A 1 79 ? 7.123 4.974 -7.105 1.00 0.00 175 ASP A O 5
ATOM 7435 N N . ARG A 1 80 ? 9.095 5.665 -6.287 1.00 0.00 176 ARG A N 5
ATOM 7436 C CA . ARG A 1 80 ? 9.637 4.342 -5.990 1.00 0.00 176 ARG A CA 5
ATOM 7437 C C . ARG A 1 80 ? 9.073 3.763 -4.700 1.00 0.00 176 ARG A C 5
ATOM 7438 O O . ARG A 1 80 ? 8.646 2.611 -4.701 1.00 0.00 176 ARG A O 5
ATOM 7459 N N . PHE A 1 81 ? 9.057 4.528 -3.605 1.00 0.00 177 PHE A N 5
ATOM 7460 C CA . PHE A 1 81 ? 8.566 3.998 -2.345 1.00 0.00 177 PHE A CA 5
ATOM 7461 C C . PHE A 1 81 ? 7.111 3.555 -2.511 1.00 0.00 177 PHE A C 5
ATOM 7462 O O . PHE A 1 81 ? 6.744 2.471 -2.061 1.00 0.00 177 PHE A O 5
ATOM 7479 N N . VAL A 1 82 ? 6.284 4.348 -3.196 1.00 0.00 178 VAL A N 5
ATOM 7480 C CA . VAL A 1 82 ? 4.877 4.042 -3.359 1.00 0.00 178 VAL A CA 5
ATOM 7481 C C . VAL A 1 82 ? 4.684 2.799 -4.240 1.00 0.00 178 VAL A C 5
ATOM 7482 O O . VAL A 1 82 ? 3.806 2.003 -3.933 1.00 0.00 178 VAL A O 5
ATOM 7495 N N . ARG A 1 83 ? 5.482 2.526 -5.282 1.00 0.00 179 ARG A N 5
ATOM 7496 C CA . ARG A 1 83 ? 5.301 1.241 -5.984 1.00 0.00 179 ARG A CA 5
ATOM 7497 C C . ARG A 1 83 ? 5.711 0.063 -5.109 1.00 0.00 179 ARG A C 5
ATOM 7498 O O . ARG A 1 83 ? 5.083 -0.984 -5.228 1.00 0.00 179 ARG A O 5
ATOM 7519 N N . ASP A 1 84 ? 6.739 0.172 -4.266 1.00 0.00 180 ASP A N 5
ATOM 7520 C CA . ASP A 1 84 ? 7.165 -0.965 -3.441 1.00 0.00 180 ASP A CA 5
ATOM 7521 C C . ASP A 1 84 ? 6.180 -1.196 -2.303 1.00 0.00 180 ASP A C 5
ATOM 7522 O O . ASP A 1 84 ? 5.817 -2.341 -2.022 1.00 0.00 180 ASP A O 5
ATOM 7531 N N . CYS A 1 85 ? 5.684 -0.115 -1.691 1.00 0.00 181 CYS A N 5
ATOM 7532 C CA . CYS A 1 85 ? 4.601 -0.172 -0.723 1.00 0.00 181 CYS A CA 5
ATOM 7533 C C . CYS A 1 85 ? 3.400 -0.869 -1.370 1.00 0.00 181 CYS A C 5
ATOM 7534 O O . CYS A 1 85 ? 2.828 -1.788 -0.778 1.00 0.00 181 CYS A O 5
ATOM 7541 N N . TYR A 1 86 ? 3.055 -0.446 -2.592 1.00 0.00 182 TYR A N 5
ATOM 7542 C CA . TYR A 1 86 ? 1.913 -0.897 -3.352 1.00 0.00 182 TYR A CA 5
ATOM 7543 C C . TYR A 1 86 ? 2.051 -2.384 -3.595 1.00 0.00 182 TYR A C 5
ATOM 7544 O O . TYR A 1 86 ? 1.204 -3.116 -3.115 1.00 0.00 182 TYR A O 5
ATOM 7562 N N . ASN A 1 87 ? 3.139 -2.841 -4.228 1.00 0.00 183 ASN A N 5
ATOM 7563 C CA . ASN A 1 87 ? 3.411 -4.237 -4.554 1.00 0.00 183 ASN A CA 5
ATOM 7564 C C . ASN A 1 87 ? 3.112 -5.142 -3.360 1.00 0.00 183 ASN A C 5
ATOM 7565 O O . ASN A 1 87 ? 2.389 -6.136 -3.489 1.00 0.00 183 ASN A O 5
ATOM 7576 N N . MET A 1 88 ? 3.645 -4.788 -2.188 1.00 0.00 184 MET A N 5
ATOM 7577 C CA . MET A 1 88 ? 3.417 -5.549 -0.972 1.00 0.00 184 MET A CA 5
ATOM 7578 C C . MET A 1 88 ? 1.963 -5.502 -0.513 1.00 0.00 184 MET A C 5
ATOM 7579 O O . MET A 1 88 ? 1.342 -6.555 -0.423 1.00 0.00 184 MET A O 5
ATOM 7593 N N . SER A 1 89 ? 1.418 -4.331 -0.184 1.00 0.00 185 SER A N 5
ATOM 7594 C CA . SER A 1 89 ? 0.080 -4.240 0.396 1.00 0.00 185 SER A CA 5
ATOM 7595 C C . SER A 1 89 ? -1.001 -4.717 -0.582 1.00 0.00 185 SER A C 5
ATOM 7596 O O . SER A 1 89 ? -2.005 -5.268 -0.143 1.00 0.00 185 SER A O 5
ATOM 7604 N N . VAL A 1 90 ? -0.794 -4.577 -1.895 1.00 0.00 186 VAL A N 5
ATOM 7605 C CA . VAL A 1 90 ? -1.568 -5.258 -2.925 1.00 0.00 186 VAL A CA 5
ATOM 7606 C C . VAL A 1 90 ? -1.534 -6.728 -2.576 1.00 0.00 186 VAL A C 5
ATOM 7607 O O . VAL A 1 90 ? -2.558 -7.291 -2.216 1.00 0.00 186 VAL A O 5
ATOM 7620 N N . THR A 1 91 ? -0.367 -7.353 -2.613 1.00 0.00 187 THR A N 5
ATOM 7621 C CA . THR A 1 91 ? -0.276 -8.791 -2.494 1.00 0.00 187 THR A CA 5
ATOM 7622 C C . THR A 1 91 ? -0.897 -9.298 -1.192 1.00 0.00 187 THR A C 5
ATOM 7623 O O . THR A 1 91 ? -1.671 -10.259 -1.226 1.00 0.00 187 THR A O 5
ATOM 7634 N N . GLU A 1 92 ? -0.604 -8.631 -0.079 1.00 0.00 188 GLU A N 5
ATOM 7635 C CA . GLU A 1 92 ? -1.059 -8.990 1.256 1.00 0.00 188 GLU A CA 5
ATOM 7636 C C . GLU A 1 92 ? -2.585 -9.015 1.358 1.00 0.00 188 GLU A C 5
ATOM 7637 O O . GLU A 1 92 ? -3.114 -9.724 2.213 1.00 0.00 188 GLU A O 5
ATOM 7649 N N . TYR A 1 93 ? -3.294 -8.322 0.460 1.00 0.00 189 TYR A N 5
ATOM 7650 C CA . TYR A 1 93 ? -4.745 -8.286 0.444 1.00 0.00 189 TYR A CA 5
ATOM 7651 C C . TYR A 1 93 ? -5.312 -8.564 -0.959 1.00 0.00 189 TYR A C 5
ATOM 7652 O O . TYR A 1 93 ? -6.464 -8.209 -1.234 1.00 0.00 189 TYR A O 5
ATOM 7670 N N . ILE A 1 94 ? -4.552 -9.211 -1.848 1.00 0.00 190 ILE A N 5
ATOM 7671 C CA . ILE A 1 94 ? -4.989 -9.620 -3.188 1.00 0.00 190 ILE A CA 5
ATOM 7672 C C . ILE A 1 94 ? -4.607 -11.075 -3.413 1.00 0.00 190 ILE A C 5
ATOM 7673 O O . ILE A 1 94 ? -5.487 -11.874 -3.716 1.00 0.00 190 ILE A O 5
ATOM 7689 N N . ILE A 1 95 ? -3.332 -11.420 -3.237 1.00 0.00 191 ILE A N 5
ATOM 7690 C CA . ILE A 1 95 ? -2.822 -12.757 -3.496 1.00 0.00 191 ILE A CA 5
ATOM 7691 C C . ILE A 1 95 ? -3.188 -13.677 -2.329 1.00 0.00 191 ILE A C 5
ATOM 7692 O O . ILE A 1 95 ? -3.704 -14.758 -2.566 1.00 0.00 191 ILE A O 5
ATOM 7708 N N . LYS A 1 96 ? -3.034 -13.255 -1.071 1.00 0.00 192 LYS A N 5
ATOM 7709 C CA . LYS A 1 96 ? -3.513 -14.036 0.073 1.00 0.00 192 LYS A CA 5
ATOM 7710 C C . LYS A 1 96 ? -5.008 -14.308 -0.003 1.00 0.00 192 LYS A C 5
ATOM 7711 O O . LYS A 1 96 ? -5.416 -15.442 0.187 1.00 0.00 192 LYS A O 5
ATOM 7730 N N . PRO A 1 97 ? -5.874 -13.328 -0.276 1.00 0.00 193 PRO A N 5
ATOM 7731 C CA . PRO A 1 97 ? -7.287 -13.608 -0.458 1.00 0.00 193 PRO A CA 5
ATOM 7732 C C . PRO A 1 97 ? -7.585 -14.232 -1.840 1.00 0.00 193 PRO A C 5
ATOM 7733 O O . PRO A 1 97 ? -8.752 -14.478 -2.157 1.00 0.00 193 PRO A O 5
ATOM 7744 N N . ALA A 1 98 ? -6.583 -14.531 -2.681 1.00 0.00 194 ALA A N 5
ATOM 7745 C CA . ALA A 1 98 ? -6.801 -15.285 -3.913 1.00 0.00 194 ALA A CA 5
ATOM 7746 C C . ALA A 1 98 ? -7.260 -16.716 -3.625 1.00 0.00 194 ALA A C 5
ATOM 7747 O O . ALA A 1 98 ? -7.708 -17.399 -4.547 1.00 0.00 194 ALA A O 5
ATOM 7754 N N . GLU A 1 99 ? -7.155 -17.156 -2.367 1.00 0.00 195 GLU A N 5
ATOM 7755 C CA . GLU A 1 99 ? -7.542 -18.482 -1.915 1.00 0.00 195 GLU A CA 5
ATOM 7756 C C . GLU A 1 99 ? -9.014 -18.781 -2.226 1.00 0.00 195 GLU A C 5
ATOM 7757 O O . GLU A 1 99 ? -9.309 -19.905 -2.631 1.00 0.00 195 GLU A O 5
ATOM 7769 N N . GLY A 1 100 ? -9.940 -17.822 -2.038 1.00 0.00 196 GLY A N 5
ATOM 7770 C CA . GLY A 1 100 ? -11.371 -18.107 -2.173 1.00 0.00 196 GLY A CA 5
ATOM 7771 C C . GLY A 1 100 ? -12.206 -16.995 -2.804 1.00 0.00 196 GLY A C 5
ATOM 7772 O O . GLY A 1 100 ? -12.824 -17.220 -3.846 1.00 0.00 196 GLY A O 5
ATOM 7776 N N . LYS A 1 101 ? -12.268 -15.837 -2.134 1.00 0.00 197 LYS A N 5
ATOM 7777 C CA . LYS A 1 101 ? -13.191 -14.712 -2.309 1.00 0.00 197 LYS A CA 5
ATOM 7778 C C . LYS A 1 101 ? -14.364 -15.019 -3.236 1.00 0.00 197 LYS A C 5
ATOM 7779 O O . LYS A 1 101 ? -14.297 -14.739 -4.437 1.00 0.00 197 LYS A O 5
ATOM 7798 N N . ASN A 1 102 ? -15.464 -15.540 -2.695 1.00 0.00 198 ASN A N 5
ATOM 7799 C CA . ASN A 1 102 ? -16.763 -15.564 -3.361 1.00 0.00 198 ASN A CA 5
ATOM 7800 C C . ASN A 1 102 ? -17.346 -14.151 -3.484 1.00 0.00 198 ASN A C 5
ATOM 7801 O O . ASN A 1 102 ? -18.359 -13.800 -2.884 1.00 0.00 198 ASN A O 5
ATOM 7812 N N . ASN A 1 103 ? -16.660 -13.313 -4.258 1.00 0.00 199 ASN A N 5
ATOM 7813 C CA . ASN A 1 103 ? -16.985 -11.954 -4.611 1.00 0.00 199 ASN A CA 5
ATOM 7814 C C . ASN A 1 103 ? -17.903 -11.954 -5.829 1.00 0.00 199 ASN A C 5
ATOM 7815 O O . ASN A 1 103 ? -18.964 -11.350 -5.744 1.00 0.00 199 ASN A O 5
ATOM 7826 N N . SER A 1 104 ? -17.475 -12.610 -6.921 1.00 0.00 200 SER A N 5
ATOM 7827 C CA . SER A 1 104 ? -18.001 -12.566 -8.290 1.00 0.00 200 SER A CA 5
ATOM 7828 C C . SER A 1 104 ? -18.441 -11.169 -8.715 1.00 0.00 200 SER A C 5
ATOM 7829 O O . SER A 1 104 ? -19.499 -10.695 -8.308 1.00 0.00 200 SER A O 5
ATOM 7837 N N . GLU A 1 105 ? -17.607 -10.506 -9.521 1.00 0.00 201 GLU A N 5
ATOM 7838 C CA . GLU A 1 105 ? -17.782 -9.162 -10.071 1.00 0.00 201 GLU A CA 5
ATOM 7839 C C . GLU A 1 105 ? -17.285 -8.178 -9.033 1.00 0.00 201 GLU A C 5
ATOM 7840 O O . GLU A 1 105 ? -16.471 -7.313 -9.330 1.00 0.00 201 GLU A O 5
ATOM 7852 N N . LEU A 1 106 ? -17.668 -8.390 -7.772 1.00 0.00 202 LEU A N 5
ATOM 7853 C CA . LEU A 1 106 ? -17.272 -7.563 -6.658 1.00 0.00 202 LEU A CA 5
ATOM 7854 C C . LEU A 1 106 ? -15.777 -7.541 -6.429 1.00 0.00 202 LEU A C 5
ATOM 7855 O O . LEU A 1 106 ? -15.311 -6.702 -5.659 1.00 0.00 202 LEU A O 5
ATOM 7871 N N . ASN A 1 107 ? -15.031 -8.430 -7.091 1.00 0.00 203 ASN A N 5
ATOM 7872 C CA . ASN A 1 107 ? -13.595 -8.378 -7.048 1.00 0.00 203 ASN A CA 5
ATOM 7873 C C . ASN A 1 107 ? -13.120 -7.035 -7.558 1.00 0.00 203 ASN A C 5
ATOM 7874 O O . ASN A 1 107 ? -12.145 -6.508 -7.043 1.00 0.00 203 ASN A O 5
ATOM 7885 N N . GLN A 1 108 ? -13.820 -6.479 -8.537 1.00 0.00 204 GLN A N 5
ATOM 7886 C CA . GLN A 1 108 ? -13.357 -5.346 -9.300 1.00 0.00 204 GLN A CA 5
ATOM 7887 C C . GLN A 1 108 ? -13.354 -4.082 -8.445 1.00 0.00 204 GLN A C 5
ATOM 7888 O O . GLN A 1 108 ? -12.335 -3.396 -8.405 1.00 0.00 204 GLN A O 5
ATOM 7902 N N . LEU A 1 109 ? -14.473 -3.764 -7.789 1.00 0.00 205 LEU A N 5
ATOM 7903 C CA . LEU A 1 109 ? -14.636 -2.587 -6.938 1.00 0.00 205 LEU A CA 5
ATOM 7904 C C . LEU A 1 109 ? -13.736 -2.781 -5.733 1.00 0.00 205 LEU A C 5
ATOM 7905 O O . LEU A 1 109 ? -12.968 -1.880 -5.406 1.00 0.00 205 LEU A O 5
ATOM 7921 N N . ASP A 1 110 ? -13.788 -3.975 -5.131 1.00 0.00 206 ASP A N 5
ATOM 7922 C CA . ASP A 1 110 ? -13.007 -4.312 -3.952 1.00 0.00 206 ASP A CA 5
ATOM 7923 C C . ASP A 1 110 ? -11.543 -3.976 -4.177 1.00 0.00 206 ASP A C 5
ATOM 7924 O O . ASP A 1 110 ? -10.964 -3.144 -3.477 1.00 0.00 206 ASP A O 5
ATOM 7933 N N . THR A 1 111 ? -11.008 -4.562 -5.239 1.00 0.00 207 THR A N 5
ATOM 7934 C CA . THR A 1 111 ? -9.658 -4.358 -5.737 1.00 0.00 207 THR A CA 5
ATOM 7935 C C . THR A 1 111 ? -9.396 -2.881 -6.035 1.00 0.00 207 THR A C 5
ATOM 7936 O O . THR A 1 111 ? -8.412 -2.354 -5.531 1.00 0.00 207 THR A O 5
ATOM 7947 N N . THR A 1 112 ? -10.208 -2.204 -6.850 1.00 0.00 208 THR A N 5
ATOM 7948 C CA . THR A 1 112 ? -10.021 -0.816 -7.280 1.00 0.00 208 THR A CA 5
ATOM 7949 C C . THR A 1 112 ? -9.868 0.117 -6.079 1.00 0.00 208 THR A C 5
ATOM 7950 O O . THR A 1 112 ? -8.900 0.881 -6.014 1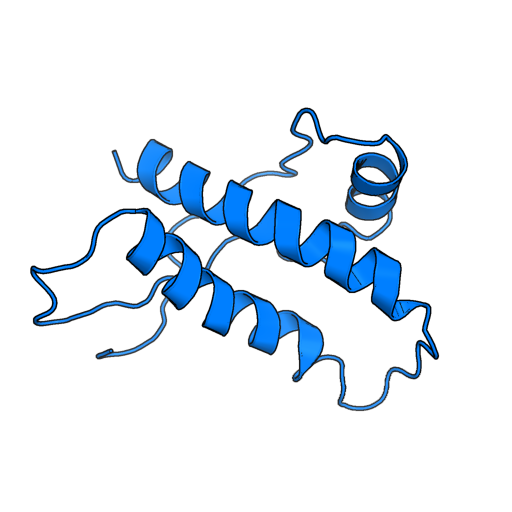.00 0.00 208 THR A O 5
ATOM 7961 N N . VAL A 1 113 ? -10.783 0.043 -5.117 1.00 0.00 209 VAL A N 5
ATOM 7962 C CA . VAL A 1 113 ? -10.727 0.898 -3.949 1.00 0.00 209 VAL A CA 5
ATOM 7963 C C . VAL A 1 113 ? -9.510 0.503 -3.120 1.00 0.00 209 VAL A C 5
ATOM 7964 O O . VAL A 1 113 ? -8.756 1.391 -2.739 1.00 0.00 209 VAL A O 5
ATOM 7977 N N . LYS A 1 114 ? -9.223 -0.786 -2.891 1.00 0.00 210 LYS A N 5
ATOM 7978 C CA . LYS A 1 114 ? -8.040 -1.132 -2.090 1.00 0.00 210 LYS A CA 5
ATOM 7979 C C . LYS A 1 114 ? -6.758 -0.665 -2.799 1.00 0.00 210 LYS A C 5
ATOM 7980 O O . LYS A 1 114 ? -5.835 -0.191 -2.140 1.00 0.00 210 LYS A O 5
ATOM 7999 N N . SER A 1 115 ? -6.718 -0.710 -4.128 1.00 0.00 211 SER A N 5
ATOM 8000 C CA . SER A 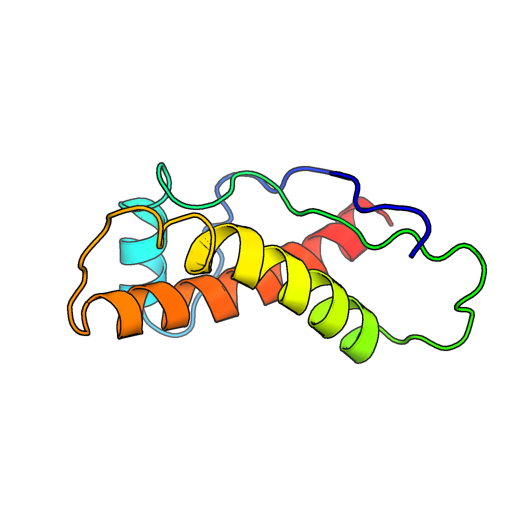1 115 ? -5.631 -0.257 -4.984 1.00 0.00 211 SER A CA 5
ATOM 8001 C C . SER A 1 115 ? -5.385 1.253 -4.843 1.00 0.00 211 SER A C 5
ATOM 8002 O O . SER A 1 115 ? -4.234 1.688 -4.723 1.00 0.00 211 SER A O 5
ATOM 8010 N N . GLN A 1 116 ? -6.443 2.069 -4.865 1.00 0.00 212 GLN A N 5
ATOM 8011 C CA . GLN A 1 116 ? -6.309 3.516 -4.728 1.00 0.00 212 GLN A CA 5
ATOM 8012 C C . GLN A 1 116 ? -5.945 3.887 -3.280 1.00 0.00 212 GLN A C 5
ATOM 8013 O O . GLN A 1 116 ? -5.000 4.648 -3.060 1.00 0.00 212 GLN A O 5
ATOM 8027 N N . ILE A 1 117 ? -6.622 3.301 -2.285 1.00 0.00 213 ILE A N 5
ATOM 8028 C CA . ILE A 1 117 ? -6.403 3.644 -0.884 1.00 0.00 213 ILE A CA 5
ATOM 8029 C C . ILE A 1 117 ? -5.017 3.214 -0.397 1.00 0.00 213 ILE A C 5
ATOM 8030 O O . ILE A 1 117 ? -4.441 3.961 0.377 1.00 0.00 213 ILE A O 5
ATOM 8046 N N . ILE A 1 118 ? -4.443 2.083 -0.834 1.00 0.00 214 ILE A N 5
ATOM 8047 C CA . ILE A 1 118 ? -3.097 1.678 -0.397 1.00 0.00 214 ILE A CA 5
ATOM 8048 C C . ILE A 1 118 ? -2.090 2.753 -0.805 1.00 0.00 214 ILE A C 5
ATOM 8049 O O . ILE A 1 118 ? -1.304 3.212 0.023 1.00 0.00 214 ILE A O 5
ATOM 8065 N N . ARG A 1 119 ? -2.122 3.174 -2.072 1.00 0.00 215 ARG A N 5
ATOM 8066 C CA . ARG A 1 119 ? -1.234 4.212 -2.584 1.00 0.00 215 ARG A CA 5
ATOM 8067 C C . ARG A 1 119 ? -1.351 5.471 -1.716 1.00 0.00 215 ARG A C 5
ATOM 8068 O O . ARG A 1 119 ? -0.335 6.028 -1.305 1.00 0.00 215 ARG A O 5
ATOM 8089 N N . GLU A 1 120 ? -2.571 5.894 -1.389 1.00 0.00 216 GLU A N 5
ATOM 8090 C CA . GLU A 1 120 ? -2.806 7.040 -0.517 1.00 0.00 216 GLU A CA 5
ATOM 8091 C C . GLU A 1 120 ? -2.310 6.815 0.913 1.00 0.00 216 GLU A C 5
ATOM 8092 O O . GLU A 1 120 ? -1.720 7.705 1.520 1.00 0.00 216 GLU A O 5
ATOM 8104 N N . MET A 1 121 ? -2.553 5.636 1.479 1.00 0.00 217 MET A N 5
ATOM 8105 C CA . MET A 1 121 ? -2.198 5.278 2.846 1.00 0.00 217 MET A CA 5
ATOM 8106 C C . MET A 1 121 ? -0.686 5.342 3.060 1.00 0.00 217 MET A C 5
ATOM 8107 O O . MET A 1 121 ? -0.215 5.542 4.175 1.00 0.00 217 MET A O 5
ATOM 8121 N N . CYS A 1 122 ? 0.083 5.196 1.993 1.00 0.00 218 CYS A N 5
ATOM 8122 C CA . CYS A 1 122 ? 1.525 5.266 2.011 1.00 0.00 218 CYS A CA 5
ATOM 8123 C C . CYS A 1 122 ? 2.033 6.669 1.694 1.00 0.00 218 CYS A C 5
ATOM 8124 O O . CYS A 1 122 ? 3.030 7.088 2.267 1.00 0.00 218 CYS A O 5
ATOM 8131 N N . ILE A 1 123 ? 1.338 7.470 0.886 1.00 0.00 219 ILE A N 5
ATOM 8132 C CA . ILE A 1 123 ? 1.639 8.907 0.833 1.00 0.00 219 ILE A CA 5
ATOM 8133 C C . ILE A 1 123 ? 1.346 9.524 2.215 1.00 0.00 219 ILE A C 5
ATOM 8134 O O . ILE A 1 123 ? 2.061 10.422 2.665 1.00 0.00 219 ILE A O 5
ATOM 8150 N N . THR A 1 124 ? 0.362 8.972 2.924 1.00 0.00 220 THR A N 5
ATOM 8151 C CA . THR A 1 124 ? 0.089 9.194 4.328 1.00 0.00 220 THR A CA 5
ATOM 8152 C C . THR A 1 124 ? 1.268 8.759 5.224 1.00 0.00 220 THR A C 5
ATOM 8153 O O . THR A 1 124 ? 1.456 9.404 6.248 1.00 0.00 220 THR A O 5
ATOM 8164 N N . GLU A 1 125 ? 2.097 7.758 4.883 1.00 0.00 221 GLU A N 5
ATOM 8165 C CA . GLU A 1 125 ? 3.284 7.402 5.678 1.00 0.00 221 GLU A CA 5
ATOM 8166 C C . GLU A 1 125 ? 4.214 8.608 5.744 1.00 0.00 221 GLU A C 5
ATOM 8167 O O . GLU A 1 125 ? 4.651 8.968 6.827 1.00 0.00 221 GLU A O 5
ATOM 8179 N N . TYR A 1 126 ? 4.467 9.274 4.614 1.00 0.00 222 TYR A N 5
ATOM 8180 C CA . TYR A 1 126 ? 5.273 10.487 4.604 1.00 0.00 222 TYR A CA 5
ATOM 8181 C C . TYR A 1 126 ? 4.637 11.567 5.487 1.00 0.00 222 TYR A C 5
ATOM 8182 O O . TYR A 1 126 ? 5.347 12.305 6.160 1.00 0.00 222 TYR A O 5
ATOM 8200 N N . ARG A 1 127 ? 3.306 11.691 5.504 1.00 0.00 223 ARG A N 5
ATOM 8201 C CA . ARG A 1 127 ? 2.600 12.701 6.284 1.00 0.00 223 ARG A CA 5
ATOM 8202 C C . ARG A 1 127 ? 2.556 12.361 7.774 1.00 0.00 223 ARG A C 5
ATOM 8203 O O . ARG A 1 127 ? 2.474 13.270 8.593 1.00 0.00 223 ARG A O 5
ATOM 8224 N N . ARG A 1 128 ? 2.635 11.083 8.145 1.00 0.00 224 ARG A N 5
ATOM 8225 C CA . ARG A 1 128 ? 2.966 10.638 9.494 1.00 0.00 224 ARG A CA 5
ATOM 8226 C C . ARG A 1 128 ? 4.413 10.998 9.771 1.00 0.00 224 ARG A C 5
ATOM 8227 O O . ARG A 1 128 ? 4.681 11.920 10.524 1.00 0.00 224 ARG A O 5
ATOM 8248 N N . GLY A 1 129 ? 5.344 10.301 9.124 1.00 0.00 225 GLY A N 5
ATOM 8249 C CA . GLY A 1 129 ? 6.783 10.329 9.356 1.00 0.00 225 GLY A CA 5
ATOM 8250 C C . GLY A 1 129 ? 7.452 11.666 9.065 1.00 0.00 225 GLY A C 5
ATOM 8251 O O . GLY A 1 129 ? 8.676 11.781 9.166 1.00 0.00 225 GLY A O 5
ATOM 8255 N N . SER A 1 130 ? 6.678 12.665 8.667 1.00 0.00 226 SER A N 5
ATOM 8256 C CA . SER A 1 130 ? 7.062 14.068 8.710 1.00 0.00 226 SER A CA 5
ATOM 8257 C C . SER A 1 130 ? 7.192 14.561 10.168 1.00 0.00 226 SER A C 5
ATOM 8258 O O . SER A 1 130 ? 7.798 15.603 10.416 1.00 0.00 226 SER A O 5
ATOM 8266 N N . ILE A 1 29 ? 15.228 -5.611 1.126 1.00 0.00 125 ILE A N 6
ATOM 8267 C CA . ILE A 1 29 ? 14.406 -5.029 2.177 1.00 0.00 125 ILE A CA 6
ATOM 8268 C C . ILE A 1 29 ? 14.666 -5.804 3.476 1.00 0.00 125 ILE A C 6
ATOM 8269 O O . ILE A 1 29 ? 14.657 -7.031 3.486 1.00 0.00 125 ILE A O 6
ATOM 8285 N N . GLY A 1 30 ? 14.867 -5.083 4.581 1.00 0.00 126 GLY A N 6
ATOM 8286 C CA . GLY A 1 30 ? 15.144 -5.627 5.909 1.00 0.00 126 GLY A CA 6
ATOM 8287 C C . GLY A 1 30 ? 13.914 -6.230 6.589 1.00 0.00 126 GLY A C 6
ATOM 8288 O O . GLY A 1 30 ? 13.885 -6.305 7.817 1.00 0.00 126 GLY A O 6
ATOM 8292 N N . GLY A 1 31 ? 12.894 -6.604 5.819 1.00 0.00 127 GLY A N 6
ATOM 8293 C CA . GLY A 1 31 ? 11.575 -7.006 6.266 1.00 0.00 127 GLY A CA 6
ATOM 8294 C C . GLY A 1 31 ? 10.562 -5.920 5.909 1.00 0.00 127 GLY A C 6
ATOM 8295 O O . GLY A 1 31 ? 10.866 -4.719 5.922 1.00 0.00 127 GLY A O 6
ATOM 8299 N N . TYR A 1 32 ? 9.335 -6.339 5.604 1.00 0.00 128 TYR A N 6
ATOM 8300 C CA . TYR A 1 32 ? 8.184 -5.456 5.667 1.00 0.00 128 TYR A CA 6
ATOM 8301 C C . TYR A 1 32 ? 7.880 -5.278 7.151 1.00 0.00 128 TYR A C 6
ATOM 8302 O O . TYR A 1 32 ? 7.528 -6.243 7.830 1.00 0.00 128 TYR A O 6
ATOM 8320 N N . MET A 1 33 ? 8.043 -4.059 7.659 1.00 0.00 129 MET A N 6
ATOM 8321 C CA . MET A 1 33 ? 7.628 -3.652 8.986 1.00 0.00 129 MET A CA 6
ATOM 8322 C C . MET A 1 33 ? 6.168 -3.226 8.858 1.00 0.00 129 MET A C 6
ATOM 8323 O O . MET A 1 33 ? 5.535 -3.445 7.813 1.00 0.00 129 MET A O 6
ATOM 8337 N N . LEU A 1 34 ? 5.612 -2.602 9.890 1.00 0.00 130 LEU A N 6
ATOM 8338 C CA . LEU A 1 34 ? 4.310 -1.978 9.794 1.00 0.00 130 LEU A CA 6
ATOM 8339 C C . LEU A 1 34 ? 4.435 -0.527 10.245 1.00 0.00 130 LEU A C 6
ATOM 8340 O O . LEU A 1 34 ? 4.824 -0.212 11.367 1.00 0.00 130 LEU A O 6
ATOM 8356 N N . GLY A 1 35 ? 4.208 0.343 9.273 1.00 0.00 131 GLY A N 6
ATOM 8357 C CA . GLY A 1 35 ? 4.379 1.782 9.337 1.00 0.00 131 GLY A CA 6
ATOM 8358 C C . GLY A 1 35 ? 3.103 2.431 9.841 1.00 0.00 131 GLY A C 6
ATOM 8359 O O . GLY A 1 35 ? 2.309 2.942 9.053 1.00 0.00 131 GLY A O 6
ATOM 8363 N N . ASN A 1 36 ? 2.905 2.401 11.158 1.00 0.00 132 ASN A N 6
ATOM 8364 C CA . ASN A 1 36 ? 1.684 2.725 11.869 1.00 0.00 132 ASN A CA 6
ATOM 8365 C C . ASN A 1 36 ? 0.493 1.903 11.360 1.00 0.00 132 ASN A C 6
ATOM 8366 O O . ASN A 1 36 ? 0.519 1.228 10.326 1.00 0.00 132 ASN A O 6
ATOM 8377 N N . ALA A 1 37 ? -0.606 1.994 12.096 1.00 0.00 133 ALA A N 6
ATOM 8378 C CA . ALA A 1 37 ? -1.907 1.555 11.638 1.00 0.00 133 ALA A CA 6
ATOM 8379 C C . ALA A 1 37 ? -2.797 2.767 11.332 1.00 0.00 133 ALA A C 6
ATOM 8380 O O . ALA A 1 37 ? -2.329 3.908 11.325 1.00 0.00 133 ALA A O 6
ATOM 8387 N N . VAL A 1 38 ? -4.053 2.505 10.972 1.00 0.00 134 VAL A N 6
ATOM 8388 C CA . VAL A 1 38 ? -5.060 3.500 10.625 1.00 0.00 134 VAL A CA 6
ATOM 8389 C C . VAL A 1 38 ? -6.369 2.987 11.237 1.00 0.00 134 VAL A C 6
ATOM 8390 O O . VAL A 1 38 ? -6.705 3.322 12.373 1.00 0.00 134 VAL A O 6
ATOM 8403 N N . GLY A 1 39 ? -7.062 2.084 10.548 1.00 0.00 135 GLY A N 6
ATOM 8404 C CA . GLY A 1 39 ? -8.248 1.375 10.957 1.00 0.00 135 GLY A CA 6
ATOM 8405 C C . GLY A 1 39 ? -9.286 1.925 10.010 1.00 0.00 135 GLY A C 6
ATOM 8406 O O . GLY A 1 39 ? -9.198 1.738 8.802 1.00 0.00 135 GLY A O 6
ATOM 8410 N N . ARG A 1 40 ? -10.166 2.766 10.518 1.00 0.00 136 ARG A N 6
ATOM 8411 C CA . ARG A 1 40 ? -11.025 3.598 9.686 1.00 0.00 136 ARG A CA 6
ATOM 8412 C C . ARG A 1 40 ? -10.163 4.740 9.164 1.00 0.00 136 ARG A C 6
ATOM 8413 O O . ARG A 1 40 ? -10.098 5.780 9.809 1.00 0.00 136 ARG A O 6
ATOM 8434 N N . MET A 1 41 ? -9.469 4.560 8.037 1.00 0.00 137 MET A N 6
ATOM 8435 C CA . MET A 1 41 ? -8.797 5.680 7.371 1.00 0.00 137 MET A CA 6
ATOM 8436 C C . MET A 1 41 ? -9.834 6.702 6.909 1.00 0.00 137 MET A C 6
ATOM 8437 O O . MET A 1 41 ? -9.682 7.898 7.140 1.00 0.00 137 MET A O 6
ATOM 8451 N N . SER A 1 42 ? -10.913 6.211 6.290 1.00 0.00 138 SER A N 6
ATOM 8452 C CA . SER A 1 42 ? -12.090 6.975 5.891 1.00 0.00 138 SER A CA 6
ATOM 8453 C C . SER A 1 42 ? -11.774 8.197 5.004 1.00 0.00 138 SER A C 6
ATOM 8454 O O . SER A 1 42 ? -12.562 9.145 4.993 1.00 0.00 138 SER A O 6
ATOM 8462 N N . TYR A 1 43 ? -10.640 8.201 4.294 1.00 0.00 139 TYR A N 6
ATOM 8463 C CA . TYR A 1 43 ? -10.220 9.275 3.395 1.00 0.00 139 TYR A CA 6
ATOM 8464 C C . TYR A 1 43 ? -11.245 9.494 2.279 1.00 0.00 139 TYR A C 6
ATOM 8465 O O . TYR A 1 43 ? -11.244 8.749 1.301 1.00 0.00 139 TYR A O 6
ATOM 8483 N N . GLN A 1 44 ? -12.077 10.527 2.466 1.00 0.00 140 GLN A N 6
ATOM 8484 C CA . GLN A 1 44 ? -12.951 11.214 1.518 1.00 0.00 140 GLN A CA 6
ATOM 8485 C C . GLN A 1 44 ? -13.028 10.551 0.133 1.00 0.00 140 GLN A C 6
ATOM 8486 O O . GLN A 1 44 ? -12.351 10.987 -0.803 1.00 0.00 140 GLN A O 6
ATOM 8500 N N . PHE A 1 45 ? -13.838 9.497 -0.005 1.00 0.00 141 PHE A N 6
ATOM 8501 C CA . PHE A 1 45 ? -13.844 8.705 -1.232 1.00 0.00 141 PHE A CA 6
ATOM 8502 C C . PHE A 1 45 ? -14.427 9.516 -2.389 1.00 0.00 141 PHE A C 6
ATOM 8503 O O . PHE A 1 45 ? -15.151 10.502 -2.210 1.00 0.00 141 PHE A O 6
ATOM 8520 N N . ASN A 1 46 ? -14.123 9.060 -3.597 1.00 0.00 142 ASN A N 6
ATOM 8521 C CA . ASN A 1 46 ? -14.519 9.639 -4.872 1.00 0.00 142 ASN A CA 6
ATOM 8522 C C . ASN A 1 46 ? -15.988 9.392 -5.212 1.00 0.00 142 ASN A C 6
ATOM 8523 O O . ASN A 1 46 ? -16.591 10.210 -5.902 1.00 0.00 142 ASN A O 6
ATOM 8534 N N . ASN A 1 47 ? -16.560 8.253 -4.821 1.00 0.00 143 ASN A N 6
ATOM 8535 C CA . ASN A 1 47 ? -17.951 7.866 -5.013 1.00 0.00 143 ASN A CA 6
ATOM 8536 C C . ASN A 1 47 ? -18.360 7.146 -3.730 1.00 0.00 143 ASN A C 6
ATOM 8537 O O . ASN A 1 47 ? -17.555 6.402 -3.158 1.00 0.00 143 ASN A O 6
ATOM 8548 N N . PRO A 1 48 ? -19.633 7.228 -3.324 1.00 0.00 144 PRO A N 6
ATOM 8549 C CA . PRO A 1 48 ? -20.067 6.641 -2.070 1.00 0.00 144 PRO A CA 6
ATOM 8550 C C . PRO A 1 48 ? -20.098 5.111 -2.127 1.00 0.00 144 PRO A C 6
ATOM 8551 O O . PRO A 1 48 ? -20.070 4.467 -1.077 1.00 0.00 144 PRO A O 6
ATOM 8562 N N . MET A 1 49 ? -20.121 4.509 -3.324 1.00 0.00 145 MET A N 6
ATOM 8563 C CA . MET A 1 49 ? -19.891 3.090 -3.501 1.00 0.00 145 MET A CA 6
ATOM 8564 C C . MET A 1 49 ? -18.600 2.681 -2.814 1.00 0.00 145 MET A C 6
ATOM 8565 O O . MET A 1 49 ? -18.625 1.709 -2.077 1.00 0.00 145 MET A O 6
ATOM 8579 N N . GLU A 1 50 ? -17.507 3.424 -3.004 1.00 0.00 146 GLU A N 6
ATOM 8580 C CA . GLU A 1 50 ? -16.181 3.036 -2.546 1.00 0.00 146 GLU A CA 6
ATOM 8581 C C . GLU A 1 50 ? -16.087 3.229 -1.027 1.00 0.00 146 GLU A C 6
ATOM 8582 O O . GLU A 1 50 ? -15.571 2.357 -0.329 1.00 0.00 146 GLU A O 6
ATOM 8594 N N . SER A 1 51 ? -16.694 4.297 -0.494 1.00 0.00 147 SER A N 6
ATOM 8595 C CA . SER A 1 51 ? -16.773 4.551 0.943 1.00 0.00 147 SER A CA 6
ATOM 8596 C C . SER A 1 51 ? -17.483 3.392 1.645 1.00 0.00 147 SER A C 6
ATOM 8597 O O . SER A 1 51 ? -17.056 2.881 2.682 1.00 0.00 147 SER A O 6
ATOM 8605 N N . ARG A 1 52 ? -18.614 2.984 1.090 1.00 0.00 148 ARG A N 6
ATOM 8606 C CA . ARG A 1 52 ? -19.487 1.996 1.666 1.00 0.00 148 ARG A CA 6
ATOM 8607 C C . ARG A 1 52 ? -18.959 0.605 1.417 1.00 0.00 148 ARG A C 6
ATOM 8608 O O . ARG A 1 52 ? -19.145 -0.254 2.269 1.00 0.00 148 ARG A O 6
ATOM 8629 N N . TYR A 1 53 ? -18.274 0.409 0.294 1.00 0.00 149 TYR A N 6
ATOM 8630 C CA . TYR A 1 53 ? -17.484 -0.770 0.019 1.00 0.00 149 TYR A CA 6
ATOM 8631 C C . TYR A 1 53 ? -16.530 -0.947 1.193 1.00 0.00 149 TYR A C 6
ATOM 8632 O O . TYR A 1 53 ? -16.567 -1.988 1.830 1.00 0.00 149 TYR A O 6
ATOM 8650 N N . TYR A 1 54 ? -15.740 0.077 1.539 1.00 0.00 150 TYR A N 6
ATOM 8651 C CA . TYR A 1 54 ? -14.824 0.045 2.680 1.00 0.00 150 TYR A CA 6
ATOM 8652 C C . TYR A 1 54 ? -15.531 -0.327 3.982 1.00 0.00 150 TYR A C 6
ATOM 8653 O O . TYR A 1 54 ? -14.986 -1.100 4.761 1.00 0.00 150 TYR A O 6
ATOM 8671 N N . ASN A 1 55 ? -16.726 0.214 4.237 1.00 0.00 151 ASN A N 6
ATOM 8672 C CA . ASN A 1 55 ? -17.458 -0.066 5.469 1.00 0.00 151 ASN A CA 6
ATOM 8673 C C . ASN A 1 55 ? -17.938 -1.520 5.484 1.00 0.00 151 ASN A C 6
ATOM 8674 O O . ASN A 1 55 ? -17.798 -2.199 6.495 1.00 0.00 151 ASN A O 6
ATOM 8685 N N . ASP A 1 56 ? -18.487 -2.013 4.375 1.00 0.00 152 ASP A N 6
ATOM 8686 C CA . ASP A 1 56 ? -18.985 -3.383 4.206 1.00 0.00 152 ASP A CA 6
ATOM 8687 C C . ASP A 1 56 ? -17.853 -4.393 4.242 1.00 0.00 152 ASP A C 6
ATOM 8688 O O . ASP A 1 56 ? -18.026 -5.520 4.699 1.00 0.00 152 ASP A O 6
ATOM 8697 N N . TYR A 1 57 ? -16.672 -3.985 3.794 1.00 0.00 153 TYR A N 6
ATOM 8698 C CA . TYR A 1 57 ? -15.461 -4.779 3.796 1.00 0.00 153 TYR A CA 6
ATOM 8699 C C . TYR A 1 57 ? -14.596 -4.463 5.008 1.00 0.00 153 TYR A C 6
ATOM 8700 O O . TYR A 1 57 ? -13.478 -4.964 5.066 1.00 0.00 153 TYR A O 6
ATOM 8718 N N . TYR A 1 58 ? -15.078 -3.688 5.987 1.00 0.00 154 TYR A N 6
ATOM 8719 C CA . TYR A 1 58 ? -14.245 -3.194 7.075 1.00 0.00 154 TYR A CA 6
ATOM 8720 C C . TYR A 1 58 ? -13.603 -4.341 7.851 1.00 0.00 154 TYR A C 6
ATOM 8721 O O . TYR A 1 58 ? -12.427 -4.265 8.216 1.00 0.00 154 TYR A O 6
ATOM 8739 N N . ASN A 1 59 ? -14.335 -5.444 8.034 1.00 0.00 155 ASN A N 6
ATOM 8740 C CA . ASN A 1 59 ? -13.788 -6.635 8.697 1.00 0.00 155 ASN A CA 6
ATOM 8741 C C . ASN A 1 59 ? -12.544 -7.195 7.976 1.00 0.00 155 ASN A C 6
ATOM 8742 O O . ASN A 1 59 ? -11.718 -7.863 8.597 1.00 0.00 155 ASN A O 6
ATOM 8753 N N . GLN A 1 60 ? -12.383 -6.899 6.680 1.00 0.00 156 GLN A N 6
ATOM 8754 C CA . GLN A 1 60 ? -11.341 -7.370 5.769 1.00 0.00 156 GLN A CA 6
ATOM 8755 C C . GLN A 1 60 ? -10.457 -6.238 5.211 1.00 0.00 156 GLN A C 6
ATOM 8756 O O . GLN A 1 60 ? -9.602 -6.484 4.352 1.00 0.00 156 GLN A O 6
ATOM 8770 N N . MET A 1 61 ? -10.684 -4.989 5.613 1.00 0.00 157 MET A N 6
ATOM 8771 C CA . MET A 1 61 ? -9.946 -3.830 5.111 1.00 0.00 157 MET A CA 6
ATOM 8772 C C . MET A 1 61 ? -8.542 -3.787 5.734 1.00 0.00 157 MET A C 6
ATOM 8773 O O . MET A 1 61 ? -8.264 -4.528 6.685 1.00 0.00 157 MET A O 6
ATOM 8787 N N . PRO A 1 62 ? -7.627 -2.949 5.211 1.00 0.00 158 PRO A N 6
ATOM 8788 C CA . PRO A 1 62 ? -6.343 -2.726 5.845 1.00 0.00 158 PRO A CA 6
ATOM 8789 C C . PRO A 1 62 ? -6.607 -2.135 7.224 1.00 0.00 158 PRO A C 6
ATOM 8790 O O . PRO A 1 62 ? -7.203 -1.062 7.333 1.00 0.00 158 PRO A O 6
ATOM 8801 N N . ASN A 1 63 ? -6.176 -2.805 8.292 1.00 0.00 159 ASN A N 6
ATOM 8802 C CA . ASN A 1 63 ? -6.150 -2.169 9.582 1.00 0.00 159 ASN A CA 6
ATOM 8803 C C . ASN A 1 63 ? -4.977 -1.191 9.634 1.00 0.00 159 ASN A C 6
ATOM 8804 O O . ASN A 1 63 ? -5.041 -0.193 10.348 1.00 0.00 159 ASN A O 6
ATOM 8815 N N . ARG A 1 64 ? -3.889 -1.478 8.900 1.00 0.00 160 ARG A N 6
ATOM 8816 C CA . ARG A 1 64 ? -2.642 -0.737 9.004 1.00 0.00 160 ARG A CA 6
ATOM 8817 C C . ARG A 1 64 ? -1.960 -0.514 7.658 1.00 0.00 160 ARG A C 6
ATOM 8818 O O . ARG A 1 64 ? -2.448 -1.016 6.647 1.00 0.00 160 ARG A O 6
ATOM 8839 N N . VAL A 1 65 ? -0.813 0.168 7.661 1.00 0.00 161 VAL A N 6
ATOM 8840 C CA . VAL A 1 65 ? 0.055 0.315 6.498 1.00 0.00 161 VAL A CA 6
ATOM 8841 C C . VAL A 1 65 ? 1.287 -0.563 6.764 1.00 0.00 161 VAL A C 6
ATOM 8842 O O . VAL A 1 65 ? 1.860 -0.502 7.850 1.00 0.00 161 VAL A O 6
ATOM 8855 N N . TYR A 1 66 ? 1.690 -1.420 5.824 1.00 0.00 162 TYR A N 6
ATOM 8856 C CA . TYR A 1 66 ? 2.966 -2.132 5.934 1.00 0.00 162 TYR A CA 6
ATOM 8857 C C . TYR A 1 66 ? 4.074 -1.268 5.325 1.00 0.00 162 TYR A C 6
ATOM 8858 O O . TYR A 1 66 ? 3.780 -0.351 4.550 1.00 0.00 162 TYR A O 6
ATOM 8876 N N . ARG A 1 67 ? 5.341 -1.556 5.629 1.00 0.00 163 ARG A N 6
ATOM 8877 C CA . ARG A 1 67 ? 6.438 -0.639 5.373 1.00 0.00 163 ARG A CA 6
ATOM 8878 C C . ARG A 1 67 ? 7.718 -1.405 5.015 1.00 0.00 163 ARG A C 6
ATOM 8879 O O . ARG A 1 67 ? 8.369 -1.890 5.933 1.00 0.00 163 ARG A O 6
ATOM 8900 N N . PRO A 1 68 ? 8.091 -1.563 3.732 1.00 0.00 164 PRO A N 6
ATOM 8901 C CA . PRO A 1 68 ? 9.368 -2.166 3.343 1.00 0.00 164 PRO A CA 6
ATOM 8902 C C . PRO A 1 68 ? 10.540 -1.313 3.838 1.00 0.00 164 PRO A C 6
ATOM 8903 O O . PRO A 1 68 ? 10.794 -0.255 3.259 1.00 0.00 164 PRO A O 6
ATOM 8914 N N . MET A 1 69 ? 11.245 -1.739 4.892 1.00 0.00 165 MET A N 6
ATOM 8915 C CA . MET A 1 69 ? 12.427 -1.015 5.354 1.00 0.00 165 MET A CA 6
ATOM 8916 C C . MET A 1 69 ? 13.569 -1.289 4.378 1.00 0.00 165 MET A C 6
ATOM 8917 O O . MET A 1 69 ? 13.946 -2.439 4.138 1.00 0.00 165 MET A O 6
ATOM 8931 N N . TYR A 1 70 ? 14.118 -0.243 3.779 1.00 0.00 166 TYR A N 6
ATOM 8932 C CA . TYR A 1 70 ? 15.229 -0.366 2.850 1.00 0.00 166 TYR A CA 6
ATOM 8933 C C . TYR A 1 70 ? 16.543 -0.402 3.636 1.00 0.00 166 TYR A C 6
ATOM 8934 O O . TYR A 1 70 ? 16.610 -0.007 4.804 1.00 0.00 166 TYR A O 6
ATOM 8952 N N . ARG A 1 71 ? 17.603 -0.860 2.973 1.00 0.00 167 ARG A N 6
ATOM 8953 C CA . ARG A 1 71 ? 18.987 -0.895 3.456 1.00 0.00 167 ARG A CA 6
ATOM 8954 C C . ARG A 1 71 ? 19.916 0.052 2.696 1.00 0.00 167 ARG A C 6
ATOM 8955 O O . ARG A 1 71 ? 21.113 0.097 2.976 1.00 0.00 167 ARG A O 6
ATOM 8976 N N . GLY A 1 72 ? 19.389 0.730 1.686 1.00 0.00 168 GLY A N 6
ATOM 8977 C CA . GLY A 1 72 ? 20.148 1.539 0.741 1.00 0.00 168 GLY A CA 6
ATOM 8978 C C . GLY A 1 72 ? 19.414 2.833 0.434 1.00 0.00 168 GLY A C 6
ATOM 8979 O O . GLY A 1 72 ? 19.714 3.858 1.040 1.00 0.00 168 GLY A O 6
ATOM 8983 N N . GLU A 1 73 ? 18.415 2.752 -0.446 1.00 0.00 169 GLU A N 6
ATOM 8984 C CA . GLU A 1 73 ? 17.547 3.831 -0.895 1.00 0.00 169 GLU A CA 6
ATOM 8985 C C . GLU A 1 73 ? 18.293 5.133 -1.220 1.00 0.00 169 GLU A C 6
ATOM 8986 O O . GLU A 1 73 ? 18.021 6.195 -0.655 1.00 0.00 169 GLU A O 6
ATOM 8998 N N . GLU A 1 74 ? 19.200 5.086 -2.188 1.00 0.00 170 GLU A N 6
ATOM 8999 C CA . GLU A 1 74 ? 19.858 6.298 -2.659 1.00 0.00 170 GLU A CA 6
ATOM 9000 C C . GLU A 1 74 ? 19.084 6.947 -3.810 1.00 0.00 170 GLU A C 6
ATOM 9001 O O . GLU A 1 74 ? 19.431 8.057 -4.214 1.00 0.00 170 GLU A O 6
ATOM 9013 N N . TYR A 1 75 ? 18.003 6.316 -4.295 1.00 0.00 171 TYR A N 6
ATOM 9014 C CA . TYR A 1 75 ? 17.374 6.703 -5.560 1.00 0.00 171 TYR A CA 6
ATOM 9015 C C . TYR A 1 75 ? 15.861 6.480 -5.557 1.00 0.00 171 TYR A C 6
ATOM 9016 O O . TYR A 1 75 ? 15.284 6.045 -6.556 1.00 0.00 171 TYR A O 6
ATOM 9034 N N . VAL A 1 76 ? 15.208 6.772 -4.441 1.00 0.00 172 VAL A N 6
ATOM 9035 C CA . VAL A 1 76 ? 13.761 6.680 -4.291 1.00 0.00 172 VAL A CA 6
ATOM 9036 C C . VAL A 1 76 ? 13.169 8.087 -4.328 1.00 0.00 172 VAL A C 6
ATOM 9037 O O . VAL A 1 76 ? 13.880 9.092 -4.276 1.00 0.00 172 VAL A O 6
ATOM 9050 N N . SER A 1 77 ? 11.866 8.147 -4.551 1.00 0.00 173 SER A N 6
ATOM 9051 C CA . SER A 1 77 ? 11.005 9.298 -4.634 1.00 0.00 173 SER A CA 6
ATOM 9052 C C . SER A 1 77 ? 9.591 8.811 -4.297 1.00 0.00 173 SER A C 6
ATOM 9053 O O . SER A 1 77 ? 9.389 7.590 -4.249 1.00 0.00 173 SER A O 6
ATOM 9061 N N . GLU A 1 78 ? 8.625 9.731 -4.142 1.00 0.00 174 GLU A N 6
ATOM 9062 C CA . GLU A 1 78 ? 7.250 9.400 -3.754 1.00 0.00 174 GLU A CA 6
ATOM 9063 C C . GLU A 1 78 ? 6.746 8.217 -4.569 1.00 0.00 174 GLU A C 6
ATOM 9064 O O . GLU A 1 78 ? 6.407 7.186 -3.997 1.00 0.00 174 GLU A O 6
ATOM 9076 N N . ASP A 1 79 ? 6.714 8.353 -5.901 1.00 0.00 175 ASP A N 6
ATOM 9077 C CA . ASP A 1 79 ? 5.979 7.394 -6.723 1.00 0.00 175 ASP A CA 6
ATOM 9078 C C . ASP A 1 79 ? 6.525 5.976 -6.560 1.00 0.00 175 ASP A C 6
ATOM 9079 O O . ASP A 1 79 ? 5.747 5.045 -6.386 1.00 0.00 175 ASP A O 6
ATOM 9088 N N . ARG A 1 80 ? 7.855 5.823 -6.532 1.00 0.00 176 ARG A N 6
ATOM 9089 C CA . ARG A 1 80 ? 8.548 4.556 -6.278 1.00 0.00 176 ARG A CA 6
ATOM 9090 C C . ARG A 1 80 ? 8.104 3.954 -4.956 1.00 0.00 176 ARG A C 6
ATOM 9091 O O . ARG A 1 80 ? 7.603 2.831 -4.928 1.00 0.00 176 ARG A O 6
ATOM 9112 N N . PHE A 1 81 ? 8.268 4.712 -3.875 1.00 0.00 177 PHE A N 6
ATOM 9113 C CA . PHE A 1 81 ? 7.910 4.293 -2.530 1.00 0.00 177 PHE A CA 6
ATOM 9114 C C . PHE A 1 81 ? 6.426 3.882 -2.454 1.00 0.00 177 PHE A C 6
ATOM 9115 O O . PHE A 1 81 ? 6.089 2.900 -1.778 1.00 0.00 177 PHE A O 6
ATOM 9132 N N . VAL A 1 82 ? 5.532 4.596 -3.154 1.00 0.00 178 VAL A N 6
ATOM 9133 C CA . VAL A 1 82 ? 4.125 4.233 -3.232 1.00 0.00 178 VAL A CA 6
ATOM 9134 C C . VAL A 1 82 ? 4.010 2.885 -3.950 1.00 0.00 178 VAL A C 6
ATOM 9135 O O . VAL A 1 82 ? 3.355 2.013 -3.388 1.00 0.00 178 VAL A O 6
ATOM 9148 N N . ARG A 1 83 ? 4.634 2.657 -5.121 1.00 0.00 179 ARG A N 6
ATOM 9149 C CA . ARG A 1 83 ? 4.543 1.362 -5.836 1.00 0.00 179 ARG A CA 6
ATOM 9150 C C . ARG A 1 83 ? 4.952 0.241 -4.913 1.00 0.00 179 ARG A C 6
ATOM 9151 O O . ARG A 1 83 ? 4.262 -0.761 -4.797 1.00 0.00 179 ARG A O 6
ATOM 9172 N N . ASP A 1 84 ? 6.098 0.415 -4.280 1.00 0.00 180 ASP A N 6
ATOM 9173 C CA . ASP A 1 84 ? 6.726 -0.612 -3.450 1.00 0.00 180 ASP A CA 6
ATOM 9174 C C . ASP A 1 84 ? 5.824 -1.044 -2.302 1.00 0.00 180 ASP A C 6
ATOM 9175 O O . ASP A 1 84 ? 5.692 -2.249 -2.056 1.00 0.00 180 ASP A O 6
ATOM 9184 N N . CYS A 1 85 ? 5.223 -0.076 -1.609 1.00 0.00 181 CYS A N 6
ATOM 9185 C CA . CYS A 1 85 ? 4.294 -0.326 -0.518 1.00 0.00 181 CYS A CA 6
ATOM 9186 C C . CYS A 1 85 ? 2.995 -0.937 -1.054 1.00 0.00 181 CYS A C 6
ATOM 9187 O O . CYS A 1 85 ? 2.509 -1.955 -0.549 1.00 0.00 181 CYS A O 6
ATOM 9194 N N . TYR A 1 86 ? 2.430 -0.306 -2.083 1.00 0.00 182 TYR A N 6
ATOM 9195 C CA . TYR A 1 86 ? 1.219 -0.707 -2.776 1.00 0.00 182 TYR A CA 6
ATOM 9196 C C . TYR A 1 86 ? 1.316 -2.179 -3.151 1.00 0.00 182 TYR A C 6
ATOM 9197 O O . TYR A 1 86 ? 0.474 -2.962 -2.734 1.00 0.00 182 TYR A O 6
ATOM 9215 N N . ASN A 1 87 ? 2.381 -2.555 -3.859 1.00 0.00 183 ASN A N 6
ATOM 9216 C CA . ASN A 1 87 ? 2.654 -3.857 -4.452 1.00 0.00 183 ASN A CA 6
ATOM 9217 C C . ASN A 1 87 ? 2.380 -4.995 -3.477 1.00 0.00 183 ASN A C 6
ATOM 9218 O O . ASN A 1 87 ? 1.473 -5.789 -3.710 1.00 0.00 183 ASN A O 6
ATOM 9229 N N . MET A 1 88 ? 3.123 -5.078 -2.369 1.00 0.00 184 MET A N 6
ATOM 9230 C CA . MET A 1 88 ? 2.922 -6.201 -1.457 1.00 0.00 184 MET A CA 6
ATOM 9231 C C . MET A 1 88 ? 1.652 -6.039 -0.618 1.00 0.00 184 MET A C 6
ATOM 9232 O O . MET A 1 88 ? 1.095 -7.032 -0.153 1.00 0.00 184 MET A O 6
ATOM 9246 N N . SER A 1 89 ? 1.158 -4.815 -0.407 1.00 0.00 185 SER A N 6
ATOM 9247 C CA . SER A 1 89 ? -0.105 -4.617 0.298 1.00 0.00 185 SER A CA 6
ATOM 9248 C C . SER A 1 89 ? -1.275 -5.157 -0.551 1.00 0.00 185 SER A C 6
ATOM 9249 O O . SER A 1 89 ? -2.197 -5.778 -0.022 1.00 0.00 185 SER A O 6
ATOM 9257 N N . VAL A 1 90 ? -1.165 -5.033 -1.877 1.00 0.00 186 VAL A N 6
ATOM 9258 C CA . VAL A 1 90 ? -1.950 -5.681 -2.927 1.00 0.00 186 VAL A CA 6
ATOM 9259 C C . VAL A 1 90 ? -1.687 -7.199 -2.983 1.00 0.00 186 VAL A C 6
ATOM 9260 O O . VAL A 1 90 ? -2.150 -7.890 -3.885 1.00 0.00 186 VAL A O 6
ATOM 9273 N N . THR A 1 91 ? -1.033 -7.774 -1.981 1.00 0.00 187 THR A N 6
ATOM 9274 C CA . THR A 1 91 ? -0.949 -9.208 -1.813 1.00 0.00 187 THR A CA 6
ATOM 9275 C C . THR A 1 91 ? -1.396 -9.575 -0.405 1.00 0.00 187 THR A C 6
ATOM 9276 O O . THR A 1 91 ? -2.254 -10.450 -0.266 1.00 0.00 187 THR A O 6
ATOM 9287 N N . GLU A 1 92 ? -0.940 -8.861 0.629 1.00 0.00 188 GLU A N 6
ATOM 9288 C CA . GLU A 1 92 ? -1.285 -9.151 2.018 1.00 0.00 188 GLU A CA 6
ATOM 9289 C C . GLU A 1 92 ? -2.793 -9.084 2.279 1.00 0.00 188 GLU A C 6
ATOM 9290 O O . GLU A 1 92 ? -3.275 -9.760 3.190 1.00 0.00 188 GLU A O 6
ATOM 9302 N N . TYR A 1 93 ? -3.540 -8.331 1.465 1.00 0.00 189 TYR A N 6
ATOM 9303 C CA . TYR A 1 93 ? -4.988 -8.232 1.572 1.00 0.00 189 TYR A CA 6
ATOM 9304 C C . TYR A 1 93 ? -5.673 -8.451 0.222 1.00 0.00 189 TYR A C 6
ATOM 9305 O O . TYR A 1 93 ? -6.796 -7.982 0.014 1.00 0.00 189 TYR A O 6
ATOM 9323 N N . ILE A 1 94 ? -5.017 -9.127 -0.719 1.00 0.00 190 ILE A N 6
ATOM 9324 C CA . ILE A 1 94 ? -5.657 -9.556 -1.952 1.00 0.00 190 ILE A CA 6
ATOM 9325 C C . ILE A 1 94 ? -5.364 -11.033 -2.174 1.00 0.00 190 ILE A C 6
ATOM 9326 O O . ILE A 1 94 ? -6.311 -11.799 -2.309 1.00 0.00 190 ILE A O 6
ATOM 9342 N N . ILE A 1 95 ? -4.094 -11.438 -2.182 1.00 0.00 191 ILE A N 6
ATOM 9343 C CA . ILE A 1 95 ? -3.724 -12.820 -2.468 1.00 0.00 191 ILE A CA 6
ATOM 9344 C C . ILE A 1 95 ? -3.989 -13.700 -1.241 1.00 0.00 191 ILE A C 6
ATOM 9345 O O . ILE A 1 95 ? -4.502 -14.808 -1.382 1.00 0.00 191 ILE A O 6
ATOM 9361 N N . LYS A 1 96 ? -3.716 -13.229 -0.018 1.00 0.00 192 LYS A N 6
ATOM 9362 C CA . LYS A 1 96 ? -4.078 -13.974 1.183 1.00 0.00 192 LYS A CA 6
ATOM 9363 C C . LYS A 1 96 ? -5.588 -14.217 1.232 1.00 0.00 192 LYS A C 6
ATOM 9364 O O . LYS A 1 96 ? -6.003 -15.361 1.410 1.00 0.00 192 LYS A O 6
ATOM 9383 N N . PRO A 1 97 ? -6.438 -13.193 1.043 1.00 0.00 193 PRO A N 6
ATOM 9384 C CA . PRO A 1 97 ? -7.863 -13.381 0.822 1.00 0.00 193 PRO A CA 6
ATOM 9385 C C . PRO A 1 97 ? -8.174 -13.739 -0.649 1.00 0.00 193 PRO A C 6
ATOM 9386 O O . PRO A 1 97 ? -9.194 -13.292 -1.176 1.00 0.00 193 PRO A O 6
ATOM 9397 N N . ALA A 1 98 ? -7.331 -14.533 -1.323 1.00 0.00 194 ALA A N 6
ATOM 9398 C CA . ALA A 1 98 ? -7.678 -15.228 -2.564 1.00 0.00 194 ALA A CA 6
ATOM 9399 C C . ALA A 1 98 ? -7.633 -16.748 -2.387 1.00 0.00 194 ALA A C 6
ATOM 9400 O O . ALA A 1 98 ? -8.008 -17.459 -3.318 1.00 0.00 194 ALA A O 6
ATOM 9407 N N . GLU A 1 99 ? -7.215 -17.262 -1.219 1.00 0.00 195 GLU A N 6
ATOM 9408 C CA . GLU A 1 99 ? -7.025 -18.698 -0.983 1.00 0.00 195 GLU A CA 6
ATOM 9409 C C . GLU A 1 99 ? -8.288 -19.487 -1.345 1.00 0.00 195 GLU A C 6
ATOM 9410 O O . GLU A 1 99 ? -8.200 -20.596 -1.877 1.00 0.00 195 GLU A O 6
ATOM 9422 N N . GLY A 1 100 ? -9.460 -18.891 -1.113 1.00 0.00 196 GLY A N 6
ATOM 9423 C CA . GLY A 1 100 ? -10.709 -19.370 -1.688 1.00 0.00 196 GLY A CA 6
ATOM 9424 C C . GLY A 1 100 ? -11.826 -18.349 -1.543 1.00 0.00 196 GLY A C 6
ATOM 9425 O O . GLY A 1 100 ? -12.718 -18.530 -0.711 1.00 0.00 196 GLY A O 6
ATOM 9429 N N . LYS A 1 101 ? -11.771 -17.253 -2.309 1.00 0.00 197 LYS A N 6
ATOM 9430 C CA . LYS A 1 101 ? -12.749 -16.168 -2.237 1.00 0.00 197 LYS A CA 6
ATOM 9431 C C . LYS A 1 101 ? -13.163 -15.765 -3.652 1.00 0.00 197 LYS A C 6
ATOM 9432 O O . LYS A 1 101 ? -12.524 -14.940 -4.304 1.00 0.00 197 LYS A O 6
ATOM 9451 N N . ASN A 1 102 ? -14.212 -16.424 -4.140 1.00 0.00 198 ASN A N 6
ATOM 9452 C CA . ASN A 1 102 ? -14.889 -16.200 -5.408 1.00 0.00 198 ASN A CA 6
ATOM 9453 C C . ASN A 1 102 ? -15.562 -14.830 -5.402 1.00 0.00 198 ASN A C 6
ATOM 9454 O O . ASN A 1 102 ? -16.666 -14.662 -4.889 1.00 0.00 198 ASN A O 6
ATOM 9465 N N . ASN A 1 103 ? -14.895 -13.828 -5.957 1.00 0.00 199 ASN A N 6
ATOM 9466 C CA . ASN A 1 103 ? -15.463 -12.519 -6.198 1.00 0.00 199 ASN A CA 6
ATOM 9467 C C . ASN A 1 103 ? -16.363 -12.591 -7.425 1.00 0.00 199 ASN A C 6
ATOM 9468 O O . ASN A 1 103 ? -17.576 -12.480 -7.286 1.00 0.00 199 ASN A O 6
ATOM 9479 N N . SER A 1 104 ? -15.781 -12.814 -8.603 1.00 0.00 200 SER A N 6
ATOM 9480 C CA . SER A 1 104 ? -16.426 -12.830 -9.899 1.00 0.00 200 SER A CA 6
ATOM 9481 C C . SER A 1 104 ? -16.865 -11.412 -10.272 1.00 0.00 200 SER A C 6
ATOM 9482 O O . SER A 1 104 ? -18.028 -11.039 -10.144 1.00 0.00 200 SER A O 6
ATOM 9490 N N . GLU A 1 105 ? -15.880 -10.592 -10.666 1.00 0.00 201 GLU A N 6
ATOM 9491 C CA . GLU A 1 105 ? -15.960 -9.181 -11.082 1.00 0.00 201 GLU A CA 6
ATOM 9492 C C . GLU A 1 105 ? -16.175 -8.262 -9.899 1.00 0.00 201 GLU A C 6
ATOM 9493 O O . GLU A 1 105 ? -15.826 -7.093 -9.934 1.00 0.00 201 GLU A O 6
ATOM 9505 N N . LEU A 1 106 ? -16.656 -8.811 -8.797 1.00 0.00 202 LEU A N 6
ATOM 9506 C CA . LEU A 1 106 ? -16.756 -8.130 -7.523 1.00 0.00 202 LEU A CA 6
ATOM 9507 C C . LEU A 1 106 ? -15.388 -7.618 -7.076 1.00 0.00 202 LEU A C 6
ATOM 9508 O O . LEU A 1 106 ? -15.323 -6.621 -6.356 1.00 0.00 202 LEU A O 6
ATOM 9524 N N . ASN A 1 107 ? -14.276 -8.211 -7.543 1.00 0.00 203 ASN A N 6
ATOM 9525 C CA . ASN A 1 107 ? -12.984 -7.684 -7.162 1.00 0.00 203 ASN A CA 6
ATOM 9526 C C . ASN A 1 107 ? -12.735 -6.317 -7.758 1.00 0.00 203 ASN A C 6
ATOM 9527 O O . ASN A 1 107 ? -11.840 -5.638 -7.280 1.00 0.00 203 ASN A O 6
ATOM 9538 N N . GLN A 1 108 ? -13.478 -5.911 -8.782 1.00 0.00 204 GLN A N 6
ATOM 9539 C CA . GLN A 1 108 ? -13.180 -4.696 -9.508 1.00 0.00 204 GLN A CA 6
ATOM 9540 C C . GLN A 1 108 ? -13.299 -3.491 -8.596 1.00 0.00 204 GLN A C 6
ATOM 9541 O O . GLN A 1 108 ? -12.394 -2.656 -8.572 1.00 0.00 204 GLN A O 6
ATOM 9555 N N . LEU A 1 109 ? -14.440 -3.389 -7.903 1.00 0.00 205 LEU A N 6
ATOM 9556 C CA . LEU A 1 109 ? -14.791 -2.234 -7.091 1.00 0.00 205 LEU A CA 6
ATOM 9557 C C . LEU A 1 109 ? -13.712 -2.129 -6.029 1.00 0.00 205 LEU A C 6
ATOM 9558 O O . LEU A 1 109 ? -13.003 -1.141 -5.994 1.00 0.00 205 LEU A O 6
ATOM 9574 N N . ASP A 1 110 ? -13.517 -3.199 -5.259 1.00 0.00 206 ASP A N 6
ATOM 9575 C CA . ASP A 1 110 ? -12.457 -3.431 -4.280 1.00 0.00 206 ASP A CA 6
ATOM 9576 C C . ASP A 1 110 ? -11.073 -3.120 -4.812 1.00 0.00 206 ASP A C 6
ATOM 9577 O O . ASP A 1 110 ? -10.351 -2.425 -4.132 1.00 0.00 206 ASP A O 6
ATOM 9586 N N . THR A 1 111 ? -10.662 -3.585 -5.980 1.00 0.00 207 THR A N 6
ATOM 9587 C CA . THR A 1 111 ? -9.347 -3.311 -6.545 1.00 0.00 207 THR A CA 6
ATOM 9588 C C . THR A 1 111 ? -9.214 -1.806 -6.812 1.00 0.00 207 THR A C 6
ATOM 9589 O O . THR A 1 111 ? -8.159 -1.242 -6.541 1.00 0.00 207 THR A O 6
ATOM 9600 N N . THR A 1 112 ? -10.277 -1.149 -7.283 1.00 0.00 208 THR A N 6
ATOM 9601 C CA . THR A 1 112 ? -10.340 0.297 -7.398 1.00 0.00 208 THR A CA 6
ATOM 9602 C C . THR A 1 112 ? -10.227 0.897 -5.990 1.00 0.00 208 THR A C 6
ATOM 9603 O O . THR A 1 112 ? -9.280 1.639 -5.746 1.00 0.00 208 THR A O 6
ATOM 9614 N N . VAL A 1 113 ? -11.073 0.510 -5.029 1.00 0.00 209 VAL A N 6
ATOM 9615 C CA . VAL A 1 113 ? -11.080 1.038 -3.667 1.00 0.00 209 VAL A CA 6
ATOM 9616 C C . VAL A 1 113 ? -9.677 0.949 -3.077 1.00 0.00 209 VAL A C 6
ATOM 9617 O O . VAL A 1 113 ? -9.122 1.926 -2.579 1.00 0.00 209 VAL A O 6
ATOM 9630 N N . LYS A 1 114 ? -9.097 -0.244 -3.167 1.00 0.00 210 LYS A N 6
ATOM 9631 C CA . LYS A 1 114 ? -7.806 -0.590 -2.603 1.00 0.00 210 LYS A CA 6
ATOM 9632 C C . LYS A 1 114 ? -6.694 0.134 -3.325 1.00 0.00 210 LYS A C 6
ATOM 9633 O O . LYS A 1 114 ? -5.734 0.496 -2.660 1.00 0.00 210 LYS A O 6
ATOM 9652 N N . SER A 1 115 ? -6.814 0.401 -4.622 1.00 0.00 211 SER A N 6
ATOM 9653 C CA . SER A 1 115 ? -5.844 1.237 -5.300 1.00 0.00 211 SER A CA 6
ATOM 9654 C C . SER A 1 115 ? -5.849 2.619 -4.646 1.00 0.00 211 SER A C 6
ATOM 9655 O O . SER A 1 115 ? -4.794 3.096 -4.225 1.00 0.00 211 SER A O 6
ATOM 9663 N N . GLN A 1 116 ? -7.041 3.213 -4.510 1.00 0.00 212 GLN A N 6
ATOM 9664 C CA . GLN A 1 116 ? -7.242 4.570 -4.013 1.00 0.00 212 GLN A CA 6
ATOM 9665 C C . GLN A 1 116 ? -6.635 4.691 -2.617 1.00 0.00 212 GLN A C 6
ATOM 9666 O O . GLN A 1 116 ? -5.706 5.475 -2.391 1.00 0.00 212 GLN A O 6
ATOM 9680 N N . ILE A 1 117 ? -7.165 3.880 -1.700 1.00 0.00 213 ILE A N 6
ATOM 9681 C CA . ILE A 1 117 ? -6.807 3.926 -0.300 1.00 0.00 213 ILE A CA 6
ATOM 9682 C C . ILE A 1 117 ? -5.356 3.513 -0.085 1.00 0.00 213 ILE A C 6
ATOM 9683 O O . ILE A 1 117 ? -4.644 4.270 0.560 1.00 0.00 213 ILE A O 6
ATOM 9699 N N . ILE A 1 118 ? -4.880 2.367 -0.588 1.00 0.00 214 ILE A N 6
ATOM 9700 C CA . ILE A 1 118 ? -3.527 1.905 -0.277 1.00 0.00 214 ILE A CA 6
ATOM 9701 C C . ILE A 1 118 ? -2.531 2.935 -0.806 1.00 0.00 214 ILE A C 6
ATOM 9702 O O . ILE A 1 118 ? -1.567 3.218 -0.100 1.00 0.00 214 ILE A O 6
ATOM 9718 N N . ARG A 1 119 ? -2.763 3.538 -1.982 1.00 0.00 215 ARG A N 6
ATOM 9719 C CA . ARG A 1 119 ? -1.961 4.663 -2.453 1.00 0.00 215 ARG A CA 6
ATOM 9720 C C . ARG A 1 119 ? -1.891 5.719 -1.360 1.00 0.00 215 ARG A C 6
ATOM 9721 O O . ARG A 1 119 ? -0.791 6.091 -0.961 1.00 0.00 215 ARG A O 6
ATOM 9742 N N . GLU A 1 120 ? -3.020 6.208 -0.858 1.00 0.00 216 GLU A N 6
ATOM 9743 C CA . GLU A 1 120 ? -3.014 7.285 0.123 1.00 0.00 216 GLU A CA 6
ATOM 9744 C C . GLU A 1 120 ? -2.405 6.867 1.465 1.00 0.00 216 GLU A C 6
ATOM 9745 O O . GLU A 1 120 ? -1.734 7.667 2.119 1.00 0.00 216 GLU A O 6
ATOM 9757 N N . MET A 1 121 ? -2.610 5.617 1.881 1.00 0.00 217 MET A N 6
ATOM 9758 C CA . MET A 1 121 ? -1.985 5.038 3.065 1.00 0.00 217 MET A CA 6
ATOM 9759 C C . MET A 1 121 ? -0.461 5.143 2.923 1.00 0.00 217 MET A C 6
ATOM 9760 O O . MET A 1 121 ? 0.252 5.401 3.889 1.00 0.00 217 MET A O 6
ATOM 9774 N N . CYS A 1 122 ? 0.041 4.987 1.697 1.00 0.00 218 CYS A N 6
ATOM 9775 C CA . CYS A 1 122 ? 1.454 5.191 1.391 1.00 0.00 218 CYS A CA 6
ATOM 9776 C C . CYS A 1 122 ? 1.808 6.666 1.578 1.00 0.00 218 CYS A C 6
ATOM 9777 O O . CYS A 1 122 ? 2.793 6.959 2.245 1.00 0.00 218 CYS A O 6
ATOM 9784 N N . ILE A 1 123 ? 1.036 7.589 0.995 1.00 0.00 219 ILE A N 6
ATOM 9785 C CA . ILE A 1 123 ? 1.305 9.028 1.059 1.00 0.00 219 ILE A CA 6
ATOM 9786 C C . ILE A 1 123 ? 1.453 9.464 2.526 1.00 0.00 219 ILE A C 6
ATOM 9787 O O . ILE A 1 123 ? 2.377 10.205 2.866 1.00 0.00 219 ILE A O 6
ATOM 9803 N N . THR A 1 124 ? 0.550 9.009 3.402 1.00 0.00 220 THR A N 6
ATOM 9804 C CA . THR A 1 124 ? 0.636 9.281 4.829 1.00 0.00 220 THR A CA 6
ATOM 9805 C C . THR A 1 124 ? 1.927 8.679 5.394 1.00 0.00 220 THR A C 6
ATOM 9806 O O . THR A 1 124 ? 2.585 9.363 6.167 1.00 0.00 220 THR A O 6
ATOM 9817 N N . GLU A 1 125 ? 2.345 7.467 5.010 1.00 0.00 221 GLU A N 6
ATOM 9818 C CA . GLU A 1 125 ? 3.584 6.910 5.542 1.00 0.00 221 GLU A CA 6
ATOM 9819 C C . GLU A 1 125 ? 4.782 7.774 5.150 1.00 0.00 221 GLU A C 6
ATOM 9820 O O . GLU A 1 125 ? 5.610 8.051 6.009 1.00 0.00 221 GLU A O 6
ATOM 9832 N N . TYR A 1 126 ? 4.859 8.268 3.907 1.00 0.00 222 TYR A N 6
ATOM 9833 C CA . TYR A 1 126 ? 5.906 9.160 3.458 1.00 0.00 222 TYR A CA 6
ATOM 9834 C C . TYR A 1 126 ? 6.024 10.364 4.374 1.00 0.00 222 TYR A C 6
ATOM 9835 O O . TYR A 1 126 ? 7.126 10.783 4.734 1.00 0.00 222 TYR A O 6
ATOM 9853 N N . ARG A 1 127 ? 4.874 10.934 4.720 1.00 0.00 223 ARG A N 6
ATOM 9854 C CA . ARG A 1 127 ? 4.746 12.045 5.633 1.00 0.00 223 ARG A CA 6
ATOM 9855 C C . ARG A 1 127 ? 5.173 11.617 7.027 1.00 0.00 223 ARG A C 6
ATOM 9856 O O . ARG A 1 127 ? 6.045 12.270 7.574 1.00 0.00 223 ARG A O 6
ATOM 9877 N N . ARG A 1 128 ? 4.668 10.517 7.589 1.00 0.00 224 ARG A N 6
ATOM 9878 C CA . ARG A 1 128 ? 5.004 10.111 8.965 1.00 0.00 224 ARG A CA 6
ATOM 9879 C C . ARG A 1 128 ? 6.457 9.761 9.161 1.00 0.00 224 ARG A C 6
ATOM 9880 O O . ARG A 1 128 ? 7.041 10.036 10.206 1.00 0.00 224 ARG A O 6
ATOM 9901 N N . GLY A 1 129 ? 7.023 9.114 8.164 1.00 0.00 225 GLY A N 6
ATOM 9902 C CA . GLY A 1 129 ? 8.439 8.789 8.108 1.00 0.00 225 GLY A CA 6
ATOM 9903 C C . GLY A 1 129 ? 9.314 10.032 7.937 1.00 0.00 225 GLY A C 6
ATOM 9904 O O . GLY A 1 129 ? 10.544 9.938 7.944 1.00 0.00 225 GLY A O 6
ATOM 9908 N N . SER A 1 130 ? 8.697 11.198 7.771 1.00 0.00 226 SER A N 6
ATOM 9909 C CA . SER A 1 130 ? 9.344 12.497 7.658 1.00 0.00 226 SER A CA 6
ATOM 9910 C C . SER A 1 130 ? 9.068 13.299 8.945 1.00 0.00 226 SER A C 6
ATOM 9911 O O . SER A 1 130 ? 10.018 13.631 9.661 1.00 0.00 226 SER A O 6
ATOM 9919 N N . ILE A 1 29 ? 14.883 -5.467 -0.827 1.00 0.00 125 ILE A N 7
ATOM 9920 C CA . ILE A 1 29 ? 14.136 -4.905 0.300 1.00 0.00 125 ILE A CA 7
ATOM 9921 C C . ILE A 1 29 ? 14.121 -5.881 1.496 1.00 0.00 125 ILE A C 7
ATOM 9922 O O . ILE A 1 29 ? 14.093 -7.104 1.346 1.00 0.00 125 ILE A O 7
ATOM 9938 N N . GLY A 1 30 ? 14.130 -5.334 2.717 1.00 0.00 126 GLY A N 7
ATOM 9939 C CA . GLY A 1 30 ? 14.446 -6.099 3.922 1.00 0.00 126 GLY A CA 7
ATOM 9940 C C . GLY A 1 30 ? 13.413 -7.155 4.327 1.00 0.00 126 GLY A C 7
ATOM 9941 O O . GLY A 1 30 ? 13.707 -7.999 5.175 1.00 0.00 126 GLY A O 7
ATOM 9945 N N . GLY A 1 31 ? 12.214 -7.108 3.756 1.00 0.00 127 GLY A N 7
ATOM 9946 C CA . GLY A 1 31 ? 11.045 -7.871 4.165 1.00 0.00 127 GLY A CA 7
ATOM 9947 C C . GLY A 1 31 ? 9.908 -6.868 4.194 1.00 0.00 127 GLY A C 7
ATOM 9948 O O . GLY A 1 31 ? 9.872 -5.992 3.321 1.00 0.00 127 GLY A O 7
ATOM 9952 N N . TYR A 1 32 ? 9.046 -6.912 5.209 1.00 0.00 128 TYR A N 7
ATOM 9953 C CA . TYR A 1 32 ? 7.992 -5.929 5.429 1.00 0.00 128 TYR A CA 7
ATOM 9954 C C . TYR A 1 32 ? 7.880 -5.657 6.925 1.00 0.00 128 TYR A C 7
ATOM 9955 O O . TYR A 1 32 ? 8.171 -6.531 7.743 1.00 0.00 128 TYR A O 7
ATOM 9973 N N . MET A 1 33 ? 7.377 -4.481 7.289 1.00 0.00 129 MET A N 7
ATOM 9974 C CA . MET A 1 33 ? 6.859 -4.189 8.617 1.00 0.00 129 MET A CA 7
ATOM 9975 C C . MET A 1 33 ? 5.571 -3.407 8.425 1.00 0.00 129 MET A C 7
ATOM 9976 O O . MET A 1 33 ? 5.341 -2.840 7.361 1.00 0.00 129 MET A O 7
ATOM 9990 N N . LEU A 1 34 ? 4.729 -3.372 9.447 1.00 0.00 130 LEU A N 7
ATOM 9991 C CA . LEU A 1 34 ? 3.554 -2.518 9.505 1.00 0.00 130 LEU A CA 7
ATOM 9992 C C . LEU A 1 34 ? 3.994 -1.116 9.927 1.00 0.00 130 LEU A C 7
ATOM 9993 O O . LEU A 1 34 ? 4.632 -0.947 10.970 1.00 0.00 130 LEU A O 7
ATOM 10009 N N . GLY A 1 35 ? 3.742 -0.135 9.056 1.00 0.00 131 GLY A N 7
ATOM 10010 C CA . GLY A 1 35 ? 4.099 1.267 9.209 1.00 0.00 131 GLY A CA 7
ATOM 10011 C C . GLY A 1 35 ? 2.841 2.069 9.503 1.00 0.00 131 GLY A C 7
ATOM 10012 O O . GLY A 1 35 ? 2.193 2.557 8.583 1.00 0.00 131 GLY A O 7
ATOM 10016 N N . ASN A 1 36 ? 2.505 2.201 10.788 1.00 0.00 132 ASN A N 7
ATOM 10017 C CA . ASN A 1 36 ? 1.318 2.830 11.332 1.00 0.00 132 ASN A CA 7
ATOM 10018 C C . ASN A 1 36 ? -0.009 2.333 10.741 1.00 0.00 132 ASN A C 7
ATOM 10019 O O . ASN A 1 36 ? -0.087 1.609 9.747 1.00 0.00 132 ASN A O 7
ATOM 10030 N N . ALA A 1 37 ? -1.103 2.769 11.359 1.00 0.00 133 ALA A N 7
ATOM 10031 C CA . ALA A 1 37 ? -2.437 2.644 10.796 1.00 0.00 133 ALA A CA 7
ATOM 10032 C C . ALA A 1 37 ? -2.889 3.925 10.093 1.00 0.00 133 ALA A C 7
ATOM 10033 O O . ALA A 1 37 ? -2.206 4.952 10.149 1.00 0.00 133 ALA A O 7
ATOM 10040 N N . VAL A 1 38 ? -4.042 3.870 9.422 1.00 0.00 134 VAL A N 7
ATOM 10041 C CA . VAL A 1 38 ? -4.621 5.011 8.725 1.00 0.00 134 VAL A CA 7
ATOM 10042 C C . VAL A 1 38 ? -5.689 5.664 9.583 1.00 0.00 134 VAL A C 7
ATOM 10043 O O . VAL A 1 38 ? -5.494 6.807 9.986 1.00 0.00 134 VAL A O 7
ATOM 10056 N N . GLY A 1 39 ? -6.743 4.929 9.941 1.00 0.00 135 GLY A N 7
ATOM 10057 C CA . GLY A 1 39 ? -7.788 5.457 10.802 1.00 0.00 135 GLY A CA 7
ATOM 10058 C C . GLY A 1 39 ? -8.959 6.025 10.024 1.00 0.00 135 GLY A C 7
ATOM 10059 O O . GLY A 1 39 ? -9.335 7.176 10.236 1.00 0.00 135 GLY A O 7
ATOM 10063 N N . ARG A 1 40 ? -9.563 5.220 9.140 1.00 0.00 136 ARG A N 7
ATOM 10064 C CA . ARG A 1 40 ? -10.683 5.621 8.289 1.00 0.00 136 ARG A CA 7
ATOM 10065 C C . ARG A 1 40 ? -10.316 6.890 7.530 1.00 0.00 136 ARG A C 7
ATOM 10066 O O . ARG A 1 40 ? -10.877 7.966 7.731 1.00 0.00 136 ARG A O 7
ATOM 10087 N N . MET A 1 41 ? -9.318 6.721 6.670 1.00 0.00 137 MET A N 7
ATOM 10088 C CA . MET A 1 41 ? -8.692 7.746 5.853 1.00 0.00 137 MET A CA 7
ATOM 10089 C C . MET A 1 41 ? -9.696 8.679 5.176 1.00 0.00 137 MET A C 7
ATOM 10090 O O . MET A 1 41 ? -9.477 9.892 5.151 1.00 0.00 137 MET A O 7
ATOM 10104 N N . SER A 1 42 ? -10.767 8.091 4.622 1.00 0.00 138 SER A N 7
ATOM 10105 C CA . SER A 1 42 ? -11.921 8.765 4.038 1.00 0.00 138 SER A CA 7
ATOM 10106 C C . SER A 1 42 ? -11.524 9.924 3.104 1.00 0.00 138 SER A C 7
ATOM 10107 O O . SER A 1 42 ? -12.190 10.964 3.119 1.00 0.00 138 SER A O 7
ATOM 10115 N N . TYR A 1 43 ? -10.439 9.758 2.333 1.00 0.00 139 TYR A N 7
ATOM 10116 C CA . TYR A 1 43 ? -10.021 10.708 1.300 1.00 0.00 139 TYR A CA 7
ATOM 10117 C C . TYR A 1 43 ? -11.076 10.872 0.201 1.00 0.00 139 TYR A C 7
ATOM 10118 O O . TYR A 1 43 ? -12.117 10.213 0.183 1.00 0.00 139 TYR A O 7
ATOM 10136 N N . GLN A 1 44 ? -10.787 11.797 -0.708 1.00 0.00 140 GLN A N 7
ATOM 10137 C CA . GLN A 1 44 ? -11.613 12.196 -1.829 1.00 0.00 140 GLN A CA 7
ATOM 10138 C C . GLN A 1 44 ? -11.642 11.046 -2.842 1.00 0.00 140 GLN A C 7
ATOM 10139 O O . GLN A 1 44 ? -10.588 10.652 -3.341 1.00 0.00 140 GLN A O 7
ATOM 10153 N N . PHE A 1 45 ? -12.814 10.474 -3.115 1.00 0.00 141 PHE A N 7
ATOM 10154 C CA . PHE A 1 45 ? -12.966 9.358 -4.047 1.00 0.00 141 PHE A CA 7
ATOM 10155 C C . PHE A 1 45 ? -13.396 9.838 -5.439 1.00 0.00 141 PHE A C 7
ATOM 10156 O O . PHE A 1 45 ? -13.733 11.010 -5.653 1.00 0.00 141 PHE A O 7
ATOM 10173 N N . ASN A 1 46 ? -13.397 8.916 -6.398 1.00 0.00 142 ASN A N 7
ATOM 10174 C CA . ASN A 1 46 ? -13.851 9.139 -7.768 1.00 0.00 142 ASN A CA 7
ATOM 10175 C C . ASN A 1 46 ? -15.362 8.975 -7.837 1.00 0.00 142 ASN A C 7
ATOM 10176 O O . ASN A 1 46 ? -15.998 9.623 -8.670 1.00 0.00 142 ASN A O 7
ATOM 10187 N N . ASN A 1 47 ? -15.934 8.058 -7.043 1.00 0.00 143 ASN A N 7
ATOM 10188 C CA . ASN A 1 47 ? -17.334 7.666 -7.116 1.00 0.00 143 ASN A CA 7
ATOM 10189 C C . ASN A 1 47 ? -17.802 7.282 -5.712 1.00 0.00 143 ASN A C 7
ATOM 10190 O O . ASN A 1 47 ? -16.982 6.940 -4.856 1.00 0.00 143 ASN A O 7
ATOM 10201 N N . PRO A 1 48 ? -19.109 7.308 -5.412 1.00 0.00 144 PRO A N 7
ATOM 10202 C CA . PRO A 1 48 ? -19.580 7.063 -4.054 1.00 0.00 144 PRO A CA 7
ATOM 10203 C C . PRO A 1 48 ? -19.502 5.586 -3.666 1.00 0.00 144 PRO A C 7
ATOM 10204 O O . PRO A 1 48 ? -19.390 5.274 -2.482 1.00 0.00 144 PRO A O 7
ATOM 10215 N N . MET A 1 49 ? -19.536 4.668 -4.638 1.00 0.00 145 MET A N 7
ATOM 10216 C CA . MET A 1 49 ? -19.427 3.252 -4.399 1.00 0.00 145 MET A CA 7
ATOM 10217 C C . MET A 1 49 ? -18.098 2.928 -3.735 1.00 0.00 145 MET A C 7
ATOM 10218 O O . MET A 1 49 ? -18.061 2.063 -2.868 1.00 0.00 145 MET A O 7
ATOM 10232 N N . GLU A 1 50 ? -17.031 3.645 -4.094 1.00 0.00 146 GLU A N 7
ATOM 10233 C CA . GLU A 1 50 ? -15.711 3.427 -3.529 1.00 0.00 146 GLU A CA 7
ATOM 10234 C C . GLU A 1 50 ? -15.729 3.789 -2.044 1.00 0.00 146 GLU A C 7
ATOM 10235 O O . GLU A 1 50 ? -15.274 3.031 -1.188 1.00 0.00 146 GLU A O 7
ATOM 10247 N N . SER A 1 51 ? -16.324 4.943 -1.745 1.00 0.00 147 SER A N 7
ATOM 10248 C CA . SER A 1 51 ? -16.403 5.516 -0.421 1.00 0.00 147 SER A CA 7
ATOM 10249 C C . SER A 1 51 ? -17.241 4.624 0.509 1.00 0.00 147 SER A C 7
ATOM 10250 O O . SER A 1 51 ? -16.844 4.391 1.658 1.00 0.00 147 SER A O 7
ATOM 10258 N N . ARG A 1 52 ? -18.386 4.118 0.031 1.00 0.00 148 ARG A N 7
ATOM 10259 C CA . ARG A 1 52 ? -19.270 3.254 0.795 1.00 0.00 148 ARG A CA 7
ATOM 10260 C C . ARG A 1 52 ? -18.683 1.853 0.904 1.00 0.00 148 ARG A C 7
ATOM 10261 O O . ARG A 1 52 ? -18.820 1.262 1.965 1.00 0.00 148 ARG A O 7
ATOM 10282 N N . TYR A 1 53 ? -17.996 1.329 -0.115 1.00 0.00 149 TYR A N 7
ATOM 10283 C CA . TYR A 1 53 ? -17.263 0.072 -0.002 1.00 0.00 149 TYR A CA 7
ATOM 10284 C C . TYR A 1 53 ? -16.243 0.182 1.125 1.00 0.00 149 TYR A C 7
ATOM 10285 O O . TYR A 1 53 ? -16.215 -0.673 2.005 1.00 0.00 149 TYR A O 7
ATOM 10303 N N . TYR A 1 54 ? -15.455 1.262 1.151 1.00 0.00 150 TYR A N 7
ATOM 10304 C CA . TYR A 1 54 ? -14.413 1.488 2.148 1.00 0.00 150 TYR A CA 7
ATOM 10305 C C . TYR A 1 54 ? -14.949 1.513 3.593 1.00 0.00 150 TYR A C 7
ATOM 10306 O O . TYR A 1 54 ? -14.177 1.403 4.545 1.00 0.00 150 TYR A O 7
ATOM 10324 N N . ASN A 1 55 ? -16.267 1.574 3.777 1.00 0.00 151 ASN A N 7
ATOM 10325 C CA . ASN A 1 55 ? -16.956 1.586 5.058 1.00 0.00 151 ASN A CA 7
ATOM 10326 C C . ASN A 1 55 ? -17.681 0.267 5.293 1.00 0.00 151 ASN A C 7
ATOM 10327 O O . ASN A 1 55 ? -17.481 -0.405 6.304 1.00 0.00 151 ASN A O 7
ATOM 10338 N N . ASP A 1 56 ? -18.513 -0.131 4.339 1.00 0.00 152 ASP A N 7
ATOM 10339 C CA . ASP A 1 56 ? -19.338 -1.327 4.412 1.00 0.00 152 ASP A CA 7
ATOM 10340 C C . ASP A 1 56 ? -18.509 -2.606 4.411 1.00 0.00 152 ASP A C 7
ATOM 10341 O O . ASP A 1 56 ? -18.940 -3.615 4.963 1.00 0.00 152 ASP A O 7
ATOM 10350 N N . TYR A 1 57 ? -17.299 -2.559 3.848 1.00 0.00 153 TYR A N 7
ATOM 10351 C CA . TYR A 1 57 ? -16.338 -3.653 3.837 1.00 0.00 153 TYR A CA 7
ATOM 10352 C C . TYR A 1 57 ? -15.247 -3.377 4.865 1.00 0.00 153 TYR A C 7
ATOM 10353 O O . TYR A 1 57 ? -14.273 -4.118 4.892 1.00 0.00 153 TYR A O 7
ATOM 10371 N N . TYR A 1 58 ? -15.358 -2.356 5.726 1.00 0.00 154 TYR A N 7
ATOM 10372 C CA . TYR A 1 58 ? -14.310 -2.025 6.691 1.00 0.00 154 TYR A CA 7
ATOM 10373 C C . TYR A 1 58 ? -13.935 -3.234 7.567 1.00 0.00 154 TYR A C 7
ATOM 10374 O O . TYR A 1 58 ? -12.780 -3.367 7.973 1.00 0.00 154 TYR A O 7
ATOM 10392 N N . ASN A 1 59 ? -14.864 -4.167 7.812 1.00 0.00 155 ASN A N 7
ATOM 10393 C CA . ASN A 1 59 ? -14.547 -5.395 8.538 1.00 0.00 155 ASN A CA 7
ATOM 10394 C C . ASN A 1 59 ? -13.627 -6.321 7.718 1.00 0.00 155 ASN A C 7
ATOM 10395 O O . ASN A 1 59 ? -12.784 -7.003 8.294 1.00 0.00 155 ASN A O 7
ATOM 10406 N N . GLN A 1 60 ? -13.724 -6.330 6.379 1.00 0.00 156 GLN A N 7
ATOM 10407 C CA . GLN A 1 60 ? -12.812 -7.059 5.494 1.00 0.00 156 GLN A CA 7
ATOM 10408 C C . GLN A 1 60 ? -11.549 -6.246 5.169 1.00 0.00 156 GLN A C 7
ATOM 10409 O O . GLN A 1 60 ? -10.531 -6.825 4.781 1.00 0.00 156 GLN A O 7
ATOM 10423 N N . MET A 1 61 ? -11.592 -4.920 5.259 1.00 0.00 157 MET A N 7
ATOM 10424 C CA . MET A 1 61 ? -10.467 -4.056 4.924 1.00 0.00 157 MET A CA 7
ATOM 10425 C C . MET A 1 61 ? -9.340 -4.209 5.946 1.00 0.00 157 MET A C 7
ATOM 10426 O O . MET A 1 61 ? -9.564 -4.690 7.061 1.00 0.00 157 MET A O 7
ATOM 10440 N N . PRO A 1 62 ? -8.121 -3.750 5.620 1.00 0.00 158 PRO A N 7
ATOM 10441 C CA . PRO A 1 62 ? -7.171 -3.361 6.647 1.00 0.00 158 PRO A CA 7
ATOM 10442 C C . PRO A 1 62 ? -7.640 -2.069 7.335 1.00 0.00 158 PRO A C 7
ATOM 10443 O O . PRO A 1 62 ? -8.547 -1.378 6.863 1.00 0.00 158 PRO A O 7
ATOM 10454 N N . ASN A 1 63 ? -6.952 -1.692 8.414 1.00 0.00 159 ASN A N 7
ATOM 10455 C CA . ASN A 1 63 ? -7.017 -0.359 8.998 1.00 0.00 159 ASN A CA 7
ATOM 10456 C C . ASN A 1 63 ? -5.619 0.260 8.922 1.00 0.00 159 ASN A C 7
ATOM 10457 O O . ASN A 1 63 ? -5.414 1.412 9.292 1.00 0.00 159 ASN A O 7
ATOM 10468 N N . ARG A 1 64 ? -4.634 -0.486 8.402 1.00 0.00 160 ARG A N 7
ATOM 10469 C CA . ARG A 1 64 ? -3.247 -0.084 8.380 1.00 0.00 160 ARG A CA 7
ATOM 10470 C C . ARG A 1 64 ? -2.563 -0.236 7.029 1.00 0.00 160 ARG A C 7
ATOM 10471 O O . ARG A 1 64 ? -3.232 -0.628 6.068 1.00 0.00 160 ARG A O 7
ATOM 10492 N N . VAL A 1 65 ? -1.280 0.120 6.955 1.00 0.00 161 VAL A N 7
ATOM 10493 C CA . VAL A 1 65 ? -0.469 0.105 5.741 1.00 0.00 161 VAL A CA 7
ATOM 10494 C C . VAL A 1 65 ? 0.910 -0.460 6.123 1.00 0.00 161 VAL A C 7
ATOM 10495 O O . VAL A 1 65 ? 1.299 -0.394 7.290 1.00 0.00 161 VAL A O 7
ATOM 10508 N N . TYR A 1 66 ? 1.603 -1.164 5.225 1.00 0.00 162 TYR A N 7
ATOM 10509 C CA . TYR A 1 66 ? 2.928 -1.705 5.528 1.00 0.00 162 TYR A CA 7
ATOM 10510 C C . TYR A 1 66 ? 3.969 -0.612 5.221 1.00 0.00 162 TYR A C 7
ATOM 10511 O O . TYR A 1 66 ? 3.618 0.411 4.636 1.00 0.00 162 TYR A O 7
ATOM 10529 N N . ARG A 1 67 ? 5.255 -0.841 5.502 1.00 0.00 163 ARG A N 7
ATOM 10530 C CA . ARG A 1 67 ? 6.358 -0.025 5.023 1.00 0.00 163 ARG A CA 7
ATOM 10531 C C . ARG A 1 67 ? 7.497 -0.930 4.547 1.00 0.00 163 ARG A C 7
ATOM 10532 O O . ARG A 1 67 ? 7.995 -1.710 5.367 1.00 0.00 163 ARG A O 7
ATOM 10553 N N . PRO A 1 68 ? 7.956 -0.812 3.286 1.00 0.00 164 PRO A N 7
ATOM 10554 C CA . PRO A 1 68 ? 9.177 -1.449 2.819 1.00 0.00 164 PRO A CA 7
ATOM 10555 C C . PRO A 1 68 ? 10.359 -0.718 3.458 1.00 0.00 164 PRO A C 7
ATOM 10556 O O . PRO A 1 68 ? 10.671 0.409 3.074 1.00 0.00 164 PRO A O 7
ATOM 10567 N N . MET A 1 69 ? 11.010 -1.312 4.459 1.00 0.00 165 MET A N 7
ATOM 10568 C CA . MET A 1 69 ? 12.282 -0.809 4.972 1.00 0.00 165 MET A CA 7
ATOM 10569 C C . MET A 1 69 ? 13.377 -1.204 3.976 1.00 0.00 165 MET A C 7
ATOM 10570 O O . MET A 1 69 ? 13.417 -2.349 3.503 1.00 0.00 165 MET A O 7
ATOM 10584 N N . TYR A 1 70 ? 14.245 -0.255 3.644 1.00 0.00 166 TYR A N 7
ATOM 10585 C CA . TYR A 1 70 ? 15.354 -0.461 2.724 1.00 0.00 166 TYR A CA 7
ATOM 10586 C C . TYR A 1 70 ? 16.614 -0.748 3.537 1.00 0.00 166 TYR A C 7
ATOM 10587 O O . TYR A 1 70 ? 16.702 -0.416 4.725 1.00 0.00 166 TYR A O 7
ATOM 10605 N N . ARG A 1 71 ? 17.599 -1.387 2.907 1.00 0.00 167 ARG A N 7
ATOM 10606 C CA . ARG A 1 71 ? 18.900 -1.657 3.526 1.00 0.00 167 ARG A CA 7
ATOM 10607 C C . ARG A 1 71 ? 19.987 -0.677 3.115 1.00 0.00 167 ARG A C 7
ATOM 10608 O O . ARG A 1 71 ? 21.066 -0.669 3.708 1.00 0.00 167 ARG A O 7
ATOM 10629 N N . GLY A 1 72 ? 19.656 0.190 2.176 1.00 0.00 168 GLY A N 7
ATOM 10630 C CA . GLY A 1 72 ? 20.517 1.229 1.651 1.00 0.00 168 GLY A CA 7
ATOM 10631 C C . GLY A 1 72 ? 20.298 1.312 0.157 1.00 0.00 168 GLY A C 7
ATOM 10632 O O . GLY A 1 72 ? 20.932 0.587 -0.609 1.00 0.00 168 GLY A O 7
ATOM 10636 N N . GLU A 1 73 ? 19.348 2.139 -0.266 1.00 0.00 169 GLU A N 7
ATOM 10637 C CA . GLU A 1 73 ? 19.104 2.386 -1.681 1.00 0.00 169 GLU A CA 7
ATOM 10638 C C . GLU A 1 73 ? 19.703 3.738 -2.085 1.00 0.00 169 GLU A C 7
ATOM 10639 O O . GLU A 1 73 ? 20.202 3.881 -3.196 1.00 0.00 169 GLU A O 7
ATOM 10651 N N . GLU A 1 74 ? 19.647 4.740 -1.201 1.00 0.00 170 GLU A N 7
ATOM 10652 C CA . GLU A 1 74 ? 19.886 6.165 -1.461 1.00 0.00 170 GLU A CA 7
ATOM 10653 C C . GLU A 1 74 ? 19.066 6.780 -2.608 1.00 0.00 170 GLU A C 7
ATOM 10654 O O . GLU A 1 74 ? 19.014 8.006 -2.716 1.00 0.00 170 GLU A O 7
ATOM 10666 N N . TYR A 1 75 ? 18.334 5.990 -3.391 1.00 0.00 171 TYR A N 7
ATOM 10667 C CA . TYR A 1 75 ? 17.695 6.378 -4.641 1.00 0.00 171 TYR A CA 7
ATOM 10668 C C . TYR A 1 75 ? 16.211 5.994 -4.620 1.00 0.00 171 TYR A C 7
ATOM 10669 O O . TYR A 1 75 ? 15.791 5.077 -5.328 1.00 0.00 171 TYR A O 7
ATOM 10687 N N . VAL A 1 76 ? 15.418 6.681 -3.798 1.00 0.00 172 VAL A N 7
ATOM 10688 C CA . VAL A 1 76 ? 13.966 6.552 -3.765 1.00 0.00 172 VAL A CA 7
ATOM 10689 C C . VAL A 1 76 ? 13.409 7.955 -3.541 1.00 0.00 172 VAL A C 7
ATOM 10690 O O . VAL A 1 76 ? 13.964 8.733 -2.756 1.00 0.00 172 VAL A O 7
ATOM 10703 N N . SER A 1 77 ? 12.293 8.250 -4.199 1.00 0.00 173 SER A N 7
ATOM 10704 C CA . SER A 1 77 ? 11.455 9.403 -3.950 1.00 0.00 173 SER A CA 7
ATOM 10705 C C . SER A 1 77 ? 10.106 8.923 -3.416 1.00 0.00 173 SER A C 7
ATOM 10706 O O . SER A 1 77 ? 9.904 7.724 -3.222 1.00 0.00 173 SER A O 7
ATOM 10714 N N . GLU A 1 78 ? 9.168 9.847 -3.206 1.00 0.00 174 GLU A N 7
ATOM 10715 C CA . GLU A 1 78 ? 7.797 9.526 -2.827 1.00 0.00 174 GLU A CA 7
ATOM 10716 C C . GLU A 1 78 ? 7.202 8.543 -3.837 1.00 0.00 174 GLU A C 7
ATOM 10717 O O . GLU A 1 78 ? 6.522 7.608 -3.428 1.00 0.00 174 GLU A O 7
ATOM 10729 N N . ASP A 1 79 ? 7.469 8.718 -5.140 1.00 0.00 175 ASP A N 7
ATOM 10730 C CA . ASP A 1 79 ? 6.844 7.865 -6.152 1.00 0.00 175 ASP A CA 7
ATOM 10731 C C . ASP A 1 79 ? 7.379 6.436 -6.081 1.00 0.00 175 ASP A C 7
ATOM 10732 O O . ASP A 1 79 ? 6.558 5.521 -5.979 1.00 0.00 175 ASP A O 7
ATOM 10741 N N . ARG A 1 80 ? 8.713 6.236 -6.078 1.00 0.00 176 ARG A N 7
ATOM 10742 C CA . ARG A 1 80 ? 9.305 4.919 -5.851 1.00 0.00 176 ARG A CA 7
ATOM 10743 C C . ARG A 1 80 ? 8.841 4.320 -4.526 1.00 0.00 176 ARG A C 7
ATOM 10744 O O . ARG A 1 80 ? 8.552 3.130 -4.498 1.00 0.00 176 ARG A O 7
ATOM 10765 N N . PHE A 1 81 ? 8.783 5.088 -3.439 1.00 0.00 177 PHE A N 7
ATOM 10766 C CA . PHE A 1 81 ? 8.308 4.578 -2.162 1.00 0.00 177 PHE A CA 7
ATOM 10767 C C . PHE A 1 81 ? 6.883 4.045 -2.321 1.00 0.00 177 PHE A C 7
ATOM 10768 O O . PHE A 1 81 ? 6.609 2.893 -1.980 1.00 0.00 177 PHE A O 7
ATOM 10785 N N . VAL A 1 82 ? 5.982 4.859 -2.874 1.00 0.00 178 VAL A N 7
ATOM 10786 C CA . VAL A 1 82 ? 4.592 4.495 -3.096 1.00 0.00 178 VAL A CA 7
ATOM 10787 C C . VAL A 1 82 ? 4.515 3.220 -3.931 1.00 0.00 178 VAL A C 7
ATOM 10788 O O . VAL A 1 82 ? 3.858 2.278 -3.494 1.00 0.00 178 VAL A O 7
ATOM 10801 N N . ARG A 1 83 ? 5.142 3.154 -5.117 1.00 0.00 179 ARG A N 7
ATOM 10802 C CA . ARG A 1 83 ? 5.015 1.946 -5.942 1.00 0.00 179 ARG A CA 7
ATOM 10803 C C . ARG A 1 83 ? 5.643 0.745 -5.258 1.00 0.00 179 ARG A C 7
ATOM 10804 O O . ARG A 1 83 ? 5.053 -0.327 -5.340 1.00 0.00 179 ARG A O 7
ATOM 10825 N N . ASP A 1 84 ? 6.807 0.876 -4.622 1.00 0.00 180 ASP A N 7
ATOM 10826 C CA . ASP A 1 84 ? 7.485 -0.276 -4.035 1.00 0.00 180 ASP A CA 7
ATOM 10827 C C . ASP A 1 84 ? 6.673 -0.800 -2.853 1.00 0.00 180 ASP A C 7
ATOM 10828 O O . ASP A 1 84 ? 6.581 -2.015 -2.679 1.00 0.00 180 ASP A O 7
ATOM 10837 N N . CYS A 1 85 ? 6.029 0.074 -2.069 1.00 0.00 181 CYS A N 7
ATOM 10838 C CA . CYS A 1 85 ? 5.103 -0.381 -1.040 1.00 0.00 181 CYS A CA 7
ATOM 10839 C C . CYS A 1 85 ? 3.873 -1.015 -1.692 1.00 0.00 181 CYS A C 7
ATOM 10840 O O . CYS A 1 85 ? 3.484 -2.126 -1.324 1.00 0.00 181 CYS A O 7
ATOM 10847 N N . TYR A 1 86 ? 3.260 -0.315 -2.655 1.00 0.00 182 TYR A N 7
ATOM 10848 C CA . TYR A 1 86 ? 2.058 -0.727 -3.373 1.00 0.00 182 TYR A CA 7
ATOM 10849 C C . TYR A 1 86 ? 2.237 -2.121 -3.979 1.00 0.00 182 TYR A C 7
ATOM 10850 O O . TYR A 1 86 ? 1.318 -2.931 -3.900 1.00 0.00 182 TYR A O 7
ATOM 10868 N N . ASN A 1 87 ? 3.413 -2.412 -4.542 1.00 0.00 183 ASN A N 7
ATOM 10869 C CA . ASN A 1 87 ? 3.717 -3.615 -5.312 1.00 0.00 183 ASN A CA 7
ATOM 10870 C C . ASN A 1 87 ? 3.518 -4.874 -4.480 1.00 0.00 183 ASN A C 7
ATOM 10871 O O . ASN A 1 87 ? 2.924 -5.836 -4.970 1.00 0.00 183 ASN A O 7
ATOM 10882 N N . MET A 1 88 ? 4.003 -4.894 -3.235 1.00 0.00 184 MET A N 7
ATOM 10883 C CA . MET A 1 88 ? 3.707 -6.002 -2.333 1.00 0.00 184 MET A CA 7
ATOM 10884 C C . MET A 1 88 ? 2.382 -5.811 -1.637 1.00 0.00 184 MET A C 7
ATOM 10885 O O . MET A 1 88 ? 1.752 -6.797 -1.275 1.00 0.00 184 MET A O 7
ATOM 10899 N N . SER A 1 89 ? 1.967 -4.576 -1.380 1.00 0.00 185 SER A N 7
ATOM 10900 C CA . SER A 1 89 ? 0.788 -4.356 -0.572 1.00 0.00 185 SER A CA 7
ATOM 10901 C C . SER A 1 89 ? -0.445 -4.878 -1.284 1.00 0.00 185 SER A C 7
ATOM 10902 O O . SER A 1 89 ? -1.365 -5.373 -0.639 1.00 0.00 185 SER A O 7
ATOM 10910 N N . VAL A 1 90 ? -0.402 -4.818 -2.614 1.00 0.00 186 VAL A N 7
ATOM 10911 C CA . VAL A 1 90 ? -1.252 -5.557 -3.503 1.00 0.00 186 VAL A CA 7
ATOM 10912 C C . VAL A 1 90 ? -1.283 -6.982 -2.998 1.00 0.00 186 VAL A C 7
ATOM 10913 O O . VAL A 1 90 ? -2.291 -7.405 -2.457 1.00 0.00 186 VAL A O 7
ATOM 10926 N N . THR A 1 91 ? -0.179 -7.708 -3.047 1.00 0.00 187 THR A N 7
ATOM 10927 C CA . THR A 1 91 ? -0.150 -9.086 -2.630 1.00 0.00 187 THR A CA 7
ATOM 10928 C C . THR A 1 91 ? -0.716 -9.311 -1.226 1.00 0.00 187 THR A C 7
ATOM 10929 O O . THR A 1 91 ? -1.557 -10.200 -1.056 1.00 0.00 187 THR A O 7
ATOM 10940 N N . GLU A 1 92 ? -0.346 -8.477 -0.254 1.00 0.00 188 GLU A N 7
ATOM 10941 C CA . GLU A 1 92 ? -0.792 -8.618 1.126 1.00 0.00 188 GLU A CA 7
ATOM 10942 C C . GLU A 1 92 ? -2.309 -8.504 1.288 1.00 0.00 188 GLU A C 7
ATOM 10943 O O . GLU A 1 92 ? -2.856 -9.021 2.264 1.00 0.00 188 GLU A O 7
ATOM 10955 N N . TYR A 1 93 ? -2.999 -7.879 0.335 1.00 0.00 189 TYR A N 7
ATOM 10956 C CA . TYR A 1 93 ? -4.435 -7.692 0.379 1.00 0.00 189 TYR A CA 7
ATOM 10957 C C . TYR A 1 93 ? -5.084 -8.030 -0.974 1.00 0.00 189 TYR A C 7
ATOM 10958 O O . TYR A 1 93 ? -6.150 -7.503 -1.290 1.00 0.00 189 TYR A O 7
ATOM 10976 N N . ILE A 1 94 ? -4.471 -8.920 -1.761 1.00 0.00 190 ILE A N 7
ATOM 10977 C CA . ILE A 1 94 ? -5.004 -9.485 -3.002 1.00 0.00 190 ILE A CA 7
ATOM 10978 C C . ILE A 1 94 ? -4.710 -10.984 -2.997 1.00 0.00 190 ILE A C 7
ATOM 10979 O O . ILE A 1 94 ? -5.633 -11.794 -2.969 1.00 0.00 190 ILE A O 7
ATOM 10995 N N . ILE A 1 95 ? -3.434 -11.370 -2.956 1.00 0.00 191 ILE A N 7
ATOM 10996 C CA . ILE A 1 95 ? -3.043 -12.776 -3.044 1.00 0.00 191 ILE A CA 7
ATOM 10997 C C . ILE A 1 95 ? -3.351 -13.491 -1.714 1.00 0.00 191 ILE A C 7
ATOM 10998 O O . ILE A 1 95 ? -3.470 -14.715 -1.664 1.00 0.00 191 ILE A O 7
ATOM 11014 N N . LYS A 1 96 ? -3.521 -12.737 -0.624 1.00 0.00 192 LYS A N 7
ATOM 11015 C CA . LYS A 1 96 ? -4.022 -13.223 0.646 1.00 0.00 192 LYS A CA 7
ATOM 11016 C C . LYS A 1 96 ? -5.544 -13.396 0.601 1.00 0.00 192 LYS A C 7
ATOM 11017 O O . LYS A 1 96 ? -6.000 -14.517 0.765 1.00 0.00 192 LYS A O 7
ATOM 11036 N N . PRO A 1 97 ? -6.378 -12.375 0.337 1.00 0.00 193 PRO A N 7
ATOM 11037 C CA . PRO A 1 97 ? -7.821 -12.555 0.238 1.00 0.00 193 PRO A CA 7
ATOM 11038 C C . PRO A 1 97 ? -8.262 -13.456 -0.935 1.00 0.00 193 PRO A C 7
ATOM 11039 O O . PRO A 1 97 ? -9.462 -13.651 -1.119 1.00 0.00 193 PRO A O 7
ATOM 11050 N N . ALA A 1 98 ? -7.349 -14.040 -1.716 1.00 0.00 194 ALA A N 7
ATOM 11051 C CA . ALA A 1 98 ? -7.653 -15.127 -2.636 1.00 0.00 194 ALA A CA 7
ATOM 11052 C C . ALA A 1 98 ? -7.953 -16.462 -1.924 1.00 0.00 194 ALA A C 7
ATOM 11053 O O . ALA A 1 98 ? -8.517 -17.347 -2.569 1.00 0.00 194 ALA A O 7
ATOM 11060 N N . GLU A 1 99 ? -7.593 -16.642 -0.641 1.00 0.00 195 GLU A N 7
ATOM 11061 C CA . GLU A 1 99 ? -7.578 -17.971 0.004 1.00 0.00 195 GLU A CA 7
ATOM 11062 C C . GLU A 1 99 ? -8.961 -18.627 0.105 1.00 0.00 195 GLU A C 7
ATOM 11063 O O . GLU A 1 99 ? -9.059 -19.848 0.220 1.00 0.00 195 GLU A O 7
ATOM 11075 N N . GLY A 1 100 ? -10.031 -17.833 0.119 1.00 0.00 196 GLY A N 7
ATOM 11076 C CA . GLY A 1 100 ? -11.386 -18.361 0.256 1.00 0.00 196 GLY A CA 7
ATOM 11077 C C . GLY A 1 100 ? -12.438 -17.268 0.269 1.00 0.00 196 GLY A C 7
ATOM 11078 O O . GLY A 1 100 ? -13.297 -17.266 1.150 1.00 0.00 196 GLY A O 7
ATOM 11082 N N . LYS A 1 101 ? -12.355 -16.304 -0.652 1.00 0.00 197 LYS A N 7
ATOM 11083 C CA . LYS A 1 101 ? -13.295 -15.187 -0.743 1.00 0.00 197 LYS A CA 7
ATOM 11084 C C . LYS A 1 101 ? -13.612 -14.983 -2.220 1.00 0.00 197 LYS A C 7
ATOM 11085 O O . LYS A 1 101 ? -12.840 -14.351 -2.941 1.00 0.00 197 LYS A O 7
ATOM 11104 N N . ASN A 1 102 ? -14.719 -15.557 -2.681 1.00 0.00 198 ASN A N 7
ATOM 11105 C CA . ASN A 1 102 ? -15.332 -15.198 -3.959 1.00 0.00 198 ASN A CA 7
ATOM 11106 C C . ASN A 1 102 ? -15.922 -13.785 -3.870 1.00 0.00 198 ASN A C 7
ATOM 11107 O O . ASN A 1 102 ? -15.974 -13.189 -2.789 1.00 0.00 198 ASN A O 7
ATOM 11118 N N . ASN A 1 103 ? -16.349 -13.232 -5.010 1.00 0.00 199 ASN A N 7
ATOM 11119 C CA . ASN A 1 103 ? -16.844 -11.878 -5.166 1.00 0.00 199 ASN A CA 7
ATOM 11120 C C . ASN A 1 103 ? -17.810 -11.879 -6.358 1.00 0.00 199 ASN A C 7
ATOM 11121 O O . ASN A 1 103 ? -18.934 -11.413 -6.232 1.00 0.00 199 ASN A O 7
ATOM 11132 N N . SER A 1 104 ? -17.393 -12.450 -7.498 1.00 0.00 200 SER A N 7
ATOM 11133 C CA . SER A 1 104 ? -18.172 -12.577 -8.733 1.00 0.00 200 SER A CA 7
ATOM 11134 C C . SER A 1 104 ? -18.492 -11.193 -9.306 1.00 0.00 200 SER A C 7
ATOM 11135 O O . SER A 1 104 ? -19.542 -10.616 -9.026 1.00 0.00 200 SER A O 7
ATOM 11143 N N . GLU A 1 105 ? -17.536 -10.621 -10.049 1.00 0.00 201 GLU A N 7
ATOM 11144 C CA . GLU A 1 105 ? -17.551 -9.312 -10.723 1.00 0.00 201 GLU A CA 7
ATOM 11145 C C . GLU A 1 105 ? -17.173 -8.249 -9.709 1.00 0.00 201 GLU A C 7
ATOM 11146 O O . GLU A 1 105 ? -16.371 -7.362 -9.969 1.00 0.00 201 GLU A O 7
ATOM 11158 N N . LEU A 1 106 ? -17.686 -8.398 -8.499 1.00 0.00 202 LEU A N 7
ATOM 11159 C CA . LEU A 1 106 ? -17.431 -7.552 -7.361 1.00 0.00 202 LEU A CA 7
ATOM 11160 C C . LEU A 1 106 ? -15.952 -7.531 -6.967 1.00 0.00 202 LEU A C 7
ATOM 11161 O O . LEU A 1 106 ? -15.524 -6.619 -6.258 1.00 0.00 202 LEU A O 7
ATOM 11177 N N . ASN A 1 107 ? -15.137 -8.476 -7.469 1.00 0.00 203 ASN A N 7
ATOM 11178 C CA . ASN A 1 107 ? -13.719 -8.507 -7.161 1.00 0.00 203 ASN A CA 7
ATOM 11179 C C . ASN A 1 107 ? -13.063 -7.231 -7.660 1.00 0.00 203 ASN A C 7
ATOM 11180 O O . ASN A 1 107 ? -12.102 -6.767 -7.054 1.00 0.00 203 ASN A O 7
ATOM 11191 N N . GLN A 1 108 ? -13.608 -6.677 -8.740 1.00 0.00 204 GLN A N 7
ATOM 11192 C CA . GLN A 1 108 ? -13.051 -5.544 -9.427 1.00 0.00 204 GLN A CA 7
ATOM 11193 C C . GLN A 1 108 ? -13.145 -4.293 -8.563 1.00 0.00 204 GLN A C 7
ATOM 11194 O O . GLN A 1 108 ? -12.117 -3.666 -8.368 1.00 0.00 204 GLN A O 7
ATOM 11208 N N . LEU A 1 109 ? -14.320 -3.926 -8.040 1.00 0.00 205 LEU A N 7
ATOM 11209 C CA . LEU A 1 109 ? -14.519 -2.722 -7.228 1.00 0.00 205 LEU A CA 7
ATOM 11210 C C . LEU A 1 109 ? -13.624 -2.857 -6.011 1.00 0.00 205 LEU A C 7
ATOM 11211 O O . LEU A 1 109 ? -12.876 -1.944 -5.682 1.00 0.00 205 LEU A O 7
ATOM 11227 N N . ASP A 1 110 ? -13.697 -4.021 -5.369 1.00 0.00 206 ASP A N 7
ATOM 11228 C CA . ASP A 1 110 ? -12.961 -4.329 -4.159 1.00 0.00 206 ASP A CA 7
ATOM 11229 C C . ASP A 1 110 ? -11.477 -4.035 -4.346 1.00 0.00 206 ASP A C 7
ATOM 11230 O O . ASP A 1 110 ? -10.857 -3.317 -3.560 1.00 0.00 206 ASP A O 7
ATOM 11239 N N . THR A 1 111 ? -10.947 -4.565 -5.437 1.00 0.00 207 THR A N 7
ATOM 11240 C CA . THR A 1 111 ? -9.555 -4.446 -5.845 1.00 0.00 207 THR A CA 7
ATOM 11241 C C . THR A 1 111 ? -9.179 -3.029 -6.309 1.00 0.00 207 THR A C 7
ATOM 11242 O O . THR A 1 111 ? -8.117 -2.525 -5.934 1.00 0.00 207 THR A O 7
ATOM 11253 N N . THR A 1 112 ? -10.018 -2.383 -7.115 1.00 0.00 208 THR A N 7
ATOM 11254 C CA . THR A 1 112 ? -9.849 -1.033 -7.630 1.00 0.00 208 THR A CA 7
ATOM 11255 C C . THR A 1 112 ? -9.736 -0.051 -6.477 1.00 0.00 208 THR A C 7
ATOM 11256 O O . THR A 1 112 ? -8.820 0.777 -6.469 1.00 0.00 208 THR A O 7
ATOM 11267 N N . VAL A 1 113 ? -10.637 -0.144 -5.500 1.00 0.00 209 VAL A N 7
ATOM 11268 C CA . VAL A 1 113 ? -10.580 0.728 -4.350 1.00 0.00 209 VAL A CA 7
ATOM 11269 C C . VAL A 1 113 ? -9.336 0.379 -3.557 1.00 0.00 209 VAL A C 7
ATOM 11270 O O . VAL A 1 113 ? -8.576 1.291 -3.260 1.00 0.00 209 VAL A O 7
ATOM 11283 N N . LYS A 1 114 ? -9.062 -0.899 -3.251 1.00 0.00 210 LYS A N 7
ATOM 11284 C CA . LYS A 1 114 ? -7.839 -1.216 -2.508 1.00 0.00 210 LYS A CA 7
ATOM 11285 C C . LYS A 1 114 ? -6.596 -0.693 -3.235 1.00 0.00 210 LYS A C 7
ATOM 11286 O O . LYS A 1 114 ? -5.690 -0.206 -2.571 1.00 0.00 210 LYS A O 7
ATOM 11305 N N . SER A 1 115 ? -6.553 -0.675 -4.565 1.00 0.00 211 SER A N 7
ATOM 11306 C CA . SER A 1 115 ? -5.464 -0.049 -5.282 1.00 0.00 211 SER A CA 7
ATOM 11307 C C . SER A 1 115 ? -5.413 1.465 -5.030 1.00 0.00 211 SER A C 7
ATOM 11308 O O . SER A 1 115 ? -4.369 1.983 -4.614 1.00 0.00 211 SER A O 7
ATOM 11316 N N . GLN A 1 116 ? -6.517 2.176 -5.288 1.00 0.00 212 GLN A N 7
ATOM 11317 C CA . GLN A 1 116 ? -6.552 3.632 -5.200 1.00 0.00 212 GLN A CA 7
ATOM 11318 C C . GLN A 1 116 ? -6.310 4.116 -3.762 1.00 0.00 212 GLN A C 7
ATOM 11319 O O . GLN A 1 116 ? -5.602 5.108 -3.569 1.00 0.00 212 GLN A O 7
ATOM 11333 N N . ILE A 1 117 ? -6.841 3.404 -2.760 1.00 0.00 213 ILE A N 7
ATOM 11334 C CA . ILE A 1 117 ? -6.632 3.739 -1.365 1.00 0.00 213 ILE A CA 7
ATOM 11335 C C . ILE A 1 117 ? -5.198 3.420 -0.974 1.00 0.00 213 ILE A C 7
ATOM 11336 O O . ILE A 1 117 ? -4.574 4.297 -0.400 1.00 0.00 213 ILE A O 7
ATOM 11352 N N . ILE A 1 118 ? -4.629 2.242 -1.274 1.00 0.00 214 ILE A N 7
ATOM 11353 C CA . ILE A 1 118 ? -3.304 1.900 -0.750 1.00 0.00 214 ILE A CA 7
ATOM 11354 C C . ILE A 1 118 ? -2.275 2.932 -1.214 1.00 0.00 214 ILE A C 7
ATOM 11355 O O . ILE A 1 118 ? -1.463 3.356 -0.398 1.00 0.00 214 ILE A O 7
ATOM 11371 N N . ARG A 1 119 ? -2.330 3.389 -2.471 1.00 0.00 215 ARG A N 7
ATOM 11372 C CA . ARG A 1 119 ? -1.455 4.459 -2.963 1.00 0.00 215 ARG A CA 7
ATOM 11373 C C . ARG A 1 119 ? -1.467 5.645 -1.990 1.00 0.00 215 ARG A C 7
ATOM 11374 O O . ARG A 1 119 ? -0.411 6.152 -1.620 1.00 0.00 215 ARG A O 7
ATOM 11395 N N . GLU A 1 120 ? -2.655 6.085 -1.590 1.00 0.00 216 GLU A N 7
ATOM 11396 C CA . GLU A 1 120 ? -2.870 7.172 -0.648 1.00 0.00 216 GLU A CA 7
ATOM 11397 C C . GLU A 1 120 ? -2.435 6.808 0.781 1.00 0.00 216 GLU A C 7
ATOM 11398 O O . GLU A 1 120 ? -1.823 7.620 1.473 1.00 0.00 216 GLU A O 7
ATOM 11410 N N . MET A 1 121 ? -2.750 5.596 1.254 1.00 0.00 217 MET A N 7
ATOM 11411 C CA . MET A 1 121 ? -2.385 5.117 2.586 1.00 0.00 217 MET A CA 7
ATOM 11412 C C . MET A 1 121 ? -0.861 5.171 2.725 1.00 0.00 217 MET A C 7
ATOM 11413 O O . MET A 1 121 ? -0.358 5.566 3.773 1.00 0.00 217 MET A O 7
ATOM 11427 N N . CYS A 1 122 ? -0.136 4.827 1.654 1.00 0.00 218 CYS A N 7
ATOM 11428 C CA . CYS A 1 122 ? 1.323 4.874 1.601 1.00 0.00 218 CYS A CA 7
ATOM 11429 C C . CYS A 1 122 ? 1.793 6.320 1.729 1.00 0.00 218 CYS A C 7
ATOM 11430 O O . CYS A 1 122 ? 2.625 6.618 2.580 1.00 0.00 218 CYS A O 7
ATOM 11437 N N . ILE A 1 123 ? 1.245 7.234 0.919 1.00 0.00 219 ILE A N 7
ATOM 11438 C CA . ILE A 1 123 ? 1.559 8.663 1.002 1.00 0.00 219 ILE A CA 7
ATOM 11439 C C . ILE A 1 123 ? 1.405 9.131 2.454 1.00 0.00 219 ILE A C 7
ATOM 11440 O O . ILE A 1 123 ? 2.315 9.760 3.001 1.00 0.00 219 ILE A O 7
ATOM 11456 N N . THR A 1 124 ? 0.286 8.796 3.098 1.00 0.00 220 THR A N 7
ATOM 11457 C CA . THR A 1 124 ? 0.064 9.163 4.483 1.00 0.00 220 THR A CA 7
ATOM 11458 C C . THR A 1 124 ? 1.090 8.522 5.423 1.00 0.00 220 THR A C 7
ATOM 11459 O O . THR A 1 124 ? 1.517 9.188 6.364 1.00 0.00 220 THR A O 7
ATOM 11470 N N . GLU A 1 125 ? 1.525 7.285 5.171 1.00 0.00 221 GLU A N 7
ATOM 11471 C CA . GLU A 1 125 ? 2.467 6.569 6.016 1.00 0.00 221 GLU A CA 7
ATOM 11472 C C . GLU A 1 125 ? 3.724 7.411 6.151 1.00 0.00 221 GLU A C 7
ATOM 11473 O O . GLU A 1 125 ? 4.147 7.706 7.264 1.00 0.00 221 GLU A O 7
ATOM 11485 N N . TYR A 1 126 ? 4.252 7.883 5.019 1.00 0.00 222 TYR A N 7
ATOM 11486 C CA . TYR A 1 126 ? 5.370 8.804 4.986 1.00 0.00 222 TYR A CA 7
ATOM 11487 C C . TYR A 1 126 ? 5.055 10.059 5.806 1.00 0.00 222 TYR A C 7
ATOM 11488 O O . TYR A 1 126 ? 5.828 10.429 6.689 1.00 0.00 222 TYR A O 7
ATOM 11506 N N . ARG A 1 127 ? 3.936 10.744 5.539 1.00 0.00 223 ARG A N 7
ATOM 11507 C CA . ARG A 1 127 ? 3.578 11.995 6.211 1.00 0.00 223 ARG A CA 7
ATOM 11508 C C . ARG A 1 127 ? 3.408 11.882 7.730 1.00 0.00 223 ARG A C 7
ATOM 11509 O O . ARG A 1 127 ? 3.366 12.920 8.388 1.00 0.00 223 ARG A O 7
ATOM 11530 N N . ARG A 1 128 ? 3.293 10.684 8.300 1.00 0.00 224 ARG A N 7
ATOM 11531 C CA . ARG A 1 128 ? 3.329 10.465 9.750 1.00 0.00 224 ARG A CA 7
ATOM 11532 C C . ARG A 1 128 ? 4.652 9.908 10.224 1.00 0.00 224 ARG A C 7
ATOM 11533 O O . ARG A 1 128 ? 5.211 10.362 11.223 1.00 0.00 224 ARG A O 7
ATOM 11554 N N . GLY A 1 129 ? 5.068 8.829 9.588 1.00 0.00 225 GLY A N 7
ATOM 11555 C CA . GLY A 1 129 ? 6.156 7.965 9.998 1.00 0.00 225 GLY A CA 7
ATOM 11556 C C . GLY A 1 129 ? 7.527 8.537 9.667 1.00 0.00 225 GLY A C 7
ATOM 11557 O O . GLY A 1 129 ? 8.543 8.045 10.168 1.00 0.00 225 GLY A O 7
ATOM 11561 N N . SER A 1 130 ? 7.564 9.601 8.868 1.00 0.00 226 SER A N 7
ATOM 11562 C CA . SER A 1 130 ? 8.721 10.469 8.732 1.00 0.00 226 SER A CA 7
ATOM 11563 C C . SER A 1 130 ? 8.406 11.798 9.410 1.00 0.00 226 SER A C 7
ATOM 11564 O O . SER A 1 130 ? 7.350 12.394 9.172 1.00 0.00 226 SER A O 7
ATOM 11572 N N . ILE A 1 29 ? 15.118 -5.301 -0.992 1.00 0.00 125 ILE A N 8
ATOM 11573 C CA . ILE A 1 29 ? 14.545 -4.641 0.179 1.00 0.00 125 ILE A CA 8
ATOM 11574 C C . ILE A 1 29 ? 15.036 -5.333 1.464 1.00 0.00 125 ILE A C 8
ATOM 11575 O O . ILE A 1 29 ? 15.425 -6.498 1.468 1.00 0.00 125 ILE A O 8
ATOM 11591 N N . GLY A 1 30 ? 15.088 -4.600 2.573 1.00 0.00 126 GLY A N 8
ATOM 11592 C CA . GLY A 1 30 ? 15.598 -5.039 3.868 1.00 0.00 126 GLY A CA 8
ATOM 11593 C C . GLY A 1 30 ? 14.591 -5.880 4.657 1.00 0.00 126 GLY A C 8
ATOM 11594 O O . GLY A 1 30 ? 14.809 -6.115 5.851 1.00 0.00 126 GLY A O 8
ATOM 11598 N N . GLY A 1 31 ? 13.476 -6.282 4.042 1.00 0.00 127 GLY A N 8
ATOM 11599 C CA . GLY A 1 31 ? 12.304 -6.854 4.686 1.00 0.00 127 GLY A CA 8
ATOM 11600 C C . GLY A 1 31 ? 11.216 -5.791 4.854 1.00 0.00 127 GLY A C 8
ATOM 11601 O O . GLY A 1 31 ? 11.427 -4.608 4.556 1.00 0.00 127 GLY A O 8
ATOM 11605 N N . TYR A 1 32 ? 10.057 -6.208 5.361 1.00 0.00 128 TYR A N 8
ATOM 11606 C CA . TYR A 1 32 ? 8.888 -5.366 5.585 1.00 0.00 128 TYR A CA 8
ATOM 11607 C C . TYR A 1 32 ? 8.496 -5.496 7.054 1.00 0.00 128 TYR A C 8
ATOM 11608 O O . TYR A 1 32 ? 8.417 -6.625 7.543 1.00 0.00 128 TYR A O 8
ATOM 11626 N N . MET A 1 33 ? 8.231 -4.395 7.772 1.00 0.00 129 MET A N 8
ATOM 11627 C CA . MET A 1 33 ? 7.955 -4.456 9.219 1.00 0.00 129 MET A CA 8
ATOM 11628 C C . MET A 1 33 ? 6.899 -3.431 9.629 1.00 0.00 129 MET A C 8
ATOM 11629 O O . MET A 1 33 ? 6.753 -3.090 10.799 1.00 0.00 129 MET A O 8
ATOM 11643 N N . LEU A 1 34 ? 6.142 -2.960 8.638 1.00 0.00 130 LEU A N 8
ATOM 11644 C CA . LEU A 1 34 ? 5.119 -1.945 8.716 1.00 0.00 130 LEU A CA 8
ATOM 11645 C C . LEU A 1 34 ? 5.699 -0.588 9.084 1.00 0.00 130 LEU A C 8
ATOM 11646 O O . LEU A 1 34 ? 6.824 -0.466 9.565 1.00 0.00 130 LEU A O 8
ATOM 11662 N N . GLY A 1 35 ? 4.925 0.446 8.789 1.00 0.00 131 GLY A N 8
ATOM 11663 C CA . GLY A 1 35 ? 5.203 1.787 9.268 1.00 0.00 131 GLY A CA 8
ATOM 11664 C C . GLY A 1 35 ? 4.438 2.009 10.564 1.00 0.00 131 GLY A C 8
ATOM 11665 O O . GLY A 1 35 ? 4.838 1.535 11.625 1.00 0.00 131 GLY A O 8
ATOM 11669 N N . ASN A 1 36 ? 3.298 2.681 10.461 1.00 0.00 132 ASN A N 8
ATOM 11670 C CA . ASN A 1 36 ? 2.333 2.906 11.528 1.00 0.00 132 ASN A CA 8
ATOM 11671 C C . ASN A 1 36 ? 0.981 2.403 11.032 1.00 0.00 132 ASN A C 8
ATOM 11672 O O . ASN A 1 36 ? 0.869 1.977 9.876 1.00 0.00 132 ASN A O 8
ATOM 11683 N N . ALA A 1 37 ? -0.061 2.442 11.863 1.00 0.00 133 ALA A N 8
ATOM 11684 C CA . ALA A 1 37 ? -1.381 1.928 11.509 1.00 0.00 133 ALA A CA 8
ATOM 11685 C C . ALA A 1 37 ? -2.406 3.046 11.278 1.00 0.00 133 ALA A C 8
ATOM 11686 O O . ALA A 1 37 ? -2.232 4.167 11.762 1.00 0.00 133 ALA A O 8
ATOM 11693 N N . VAL A 1 38 ? -3.521 2.698 10.628 1.00 0.00 134 VAL A N 8
ATOM 11694 C CA . VAL A 1 38 ? -4.667 3.554 10.330 1.00 0.00 134 VAL A CA 8
ATOM 11695 C C . VAL A 1 38 ? -5.931 2.905 10.914 1.00 0.00 134 VAL A C 8
ATOM 11696 O O . VAL A 1 38 ? -6.240 3.076 12.097 1.00 0.00 134 VAL A O 8
ATOM 11709 N N . GLY A 1 39 ? -6.650 2.110 10.119 1.00 0.00 135 GLY A N 8
ATOM 11710 C CA . GLY A 1 39 ? -7.943 1.540 10.435 1.00 0.00 135 GLY A CA 8
ATOM 11711 C C . GLY A 1 39 ? -9.024 2.420 9.839 1.00 0.00 135 GLY A C 8
ATOM 11712 O O . GLY A 1 39 ? -9.749 1.970 8.953 1.00 0.00 135 GLY A O 8
ATOM 11716 N N . ARG A 1 40 ? -9.148 3.671 10.295 1.00 0.00 136 ARG A N 8
ATOM 11717 C CA . ARG A 1 40 ? -10.107 4.606 9.717 1.00 0.00 136 ARG A CA 8
ATOM 11718 C C . ARG A 1 40 ? -9.365 5.839 9.220 1.00 0.00 136 ARG A C 8
ATOM 11719 O O . ARG A 1 40 ? -9.516 6.916 9.796 1.00 0.00 136 ARG A O 8
ATOM 11740 N N . MET A 1 41 ? -8.589 5.714 8.139 1.00 0.00 137 MET A N 8
ATOM 11741 C CA . MET A 1 41 ? -8.098 6.853 7.390 1.00 0.00 137 MET A CA 8
ATOM 11742 C C . MET A 1 41 ? -9.288 7.730 7.001 1.00 0.00 137 MET A C 8
ATOM 11743 O O . MET A 1 41 ? -9.243 8.942 7.194 1.00 0.00 137 MET A O 8
ATOM 11757 N N . SER A 1 42 ? -10.364 7.092 6.512 1.00 0.00 138 SER A N 8
ATOM 11758 C CA . SER A 1 42 ? -11.692 7.666 6.343 1.00 0.00 138 SER A CA 8
ATOM 11759 C C . SER A 1 42 ? -11.637 8.973 5.529 1.00 0.00 138 SER A C 8
ATOM 11760 O O . SER A 1 42 ? -12.427 9.891 5.759 1.00 0.00 138 SER A O 8
ATOM 11768 N N . TYR A 1 43 ? -10.661 9.049 4.621 1.00 0.00 139 TYR A N 8
ATOM 11769 C CA . TYR A 1 43 ? -10.196 10.247 3.925 1.00 0.00 139 TYR A CA 8
ATOM 11770 C C . TYR A 1 43 ? -11.204 10.943 3.000 1.00 0.00 139 TYR A C 8
ATOM 11771 O O . TYR A 1 43 ? -12.407 10.666 2.981 1.00 0.00 139 TYR A O 8
ATOM 11789 N N . GLN A 1 44 ? -10.669 11.838 2.178 1.00 0.00 140 GLN A N 8
ATOM 11790 C CA . GLN A 1 44 ? -11.317 12.462 1.045 1.00 0.00 140 GLN A CA 8
ATOM 11791 C C . GLN A 1 44 ? -11.457 11.394 -0.055 1.00 0.00 140 GLN A C 8
ATOM 11792 O O . GLN A 1 44 ? -10.614 11.294 -0.949 1.00 0.00 140 GLN A O 8
ATOM 11806 N N . PHE A 1 45 ? -12.486 10.540 0.048 1.00 0.00 141 PHE A N 8
ATOM 11807 C CA . PHE A 1 45 ? -12.797 9.598 -1.022 1.00 0.00 141 PHE A CA 8
ATOM 11808 C C . PHE A 1 45 ? -13.268 10.353 -2.243 1.00 0.00 141 PHE A C 8
ATOM 11809 O O . PHE A 1 45 ? -13.731 11.494 -2.163 1.00 0.00 141 PHE A O 8
ATOM 11826 N N . ASN A 1 46 ? -13.216 9.653 -3.368 1.00 0.00 142 ASN A N 8
ATOM 11827 C CA . ASN A 1 46 ? -13.683 10.208 -4.625 1.00 0.00 142 ASN A CA 8
ATOM 11828 C C . ASN A 1 46 ? -15.189 10.011 -4.694 1.00 0.00 142 ASN A C 8
ATOM 11829 O O . ASN A 1 46 ? -15.909 10.949 -5.032 1.00 0.00 142 ASN A O 8
ATOM 11840 N N . ASN A 1 47 ? -15.682 8.807 -4.382 1.00 0.00 143 ASN A N 8
ATOM 11841 C CA . ASN A 1 47 ? -17.070 8.416 -4.583 1.00 0.00 143 ASN A CA 8
ATOM 11842 C C . ASN A 1 47 ? -17.621 7.777 -3.313 1.00 0.00 143 ASN A C 8
ATOM 11843 O O . ASN A 1 47 ? -16.868 7.144 -2.568 1.00 0.00 143 ASN A O 8
ATOM 11854 N N . PRO A 1 48 ? -18.945 7.821 -3.092 1.00 0.00 144 PRO A N 8
ATOM 11855 C CA . PRO A 1 48 ? -19.545 7.280 -1.883 1.00 0.00 144 PRO A CA 8
ATOM 11856 C C . PRO A 1 48 ? -19.436 5.759 -1.816 1.00 0.00 144 PRO A C 8
ATOM 11857 O O . PRO A 1 48 ? -19.297 5.220 -0.721 1.00 0.00 144 PRO A O 8
ATOM 11868 N N . MET A 1 49 ? -19.443 5.064 -2.961 1.00 0.00 145 MET A N 8
ATOM 11869 C CA . MET A 1 49 ? -19.291 3.621 -3.012 1.00 0.00 145 MET A CA 8
ATOM 11870 C C . MET A 1 49 ? -17.982 3.205 -2.366 1.00 0.00 145 MET A C 8
ATOM 11871 O O . MET A 1 49 ? -17.955 2.213 -1.638 1.00 0.00 145 MET A O 8
ATOM 11885 N N . GLU A 1 50 ? -16.921 3.973 -2.600 1.00 0.00 146 GLU A N 8
ATOM 11886 C CA . GLU A 1 50 ? -15.612 3.689 -2.052 1.00 0.00 146 GLU A CA 8
ATOM 11887 C C . GLU A 1 50 ? -15.641 3.886 -0.544 1.00 0.00 146 GLU A C 8
ATOM 11888 O O . GLU A 1 50 ? -15.164 3.032 0.203 1.00 0.00 146 GLU A O 8
ATOM 11900 N N . SER A 1 51 ? -16.251 4.995 -0.113 1.00 0.00 147 SER A N 8
ATOM 11901 C CA . SER A 1 51 ? -16.339 5.368 1.281 1.00 0.00 147 SER A CA 8
ATOM 11902 C C . SER A 1 51 ? -17.089 4.286 2.058 1.00 0.00 147 SER A C 8
ATOM 11903 O O . SER A 1 51 ? -16.593 3.784 3.069 1.00 0.00 147 SER A O 8
ATOM 11911 N N . ARG A 1 52 ? -18.280 3.898 1.602 1.00 0.00 148 ARG A N 8
ATOM 11912 C CA . ARG A 1 52 ? -19.110 2.971 2.342 1.00 0.00 148 ARG A CA 8
ATOM 11913 C C . ARG A 1 52 ? -18.503 1.580 2.329 1.00 0.00 148 ARG A C 8
ATOM 11914 O O . ARG A 1 52 ? -18.526 0.930 3.367 1.00 0.00 148 ARG A O 8
ATOM 11935 N N . TYR A 1 53 ? -17.941 1.121 1.209 1.00 0.00 149 TYR A N 8
ATOM 11936 C CA . TYR A 1 53 ? -17.198 -0.138 1.179 1.00 0.00 149 TYR A CA 8
ATOM 11937 C C . TYR A 1 53 ? -16.086 -0.094 2.230 1.00 0.00 149 TYR A C 8
ATOM 11938 O O . TYR A 1 53 ? -15.998 -1.006 3.050 1.00 0.00 149 TYR A O 8
ATOM 11956 N N . TYR A 1 54 ? -15.297 0.986 2.280 1.00 0.00 150 TYR A N 8
ATOM 11957 C CA . TYR A 1 54 ? -14.213 1.141 3.247 1.00 0.00 150 TYR A CA 8
ATOM 11958 C C . TYR A 1 54 ? -14.692 1.032 4.695 1.00 0.00 150 TYR A C 8
ATOM 11959 O O . TYR A 1 54 ? -13.934 0.600 5.568 1.00 0.00 150 TYR A O 8
ATOM 11977 N N . ASN A 1 55 ? -15.946 1.406 4.949 1.00 0.00 151 ASN A N 8
ATOM 11978 C CA . ASN A 1 55 ? -16.520 1.443 6.281 1.00 0.00 151 ASN A CA 8
ATOM 11979 C C . ASN A 1 55 ? -17.347 0.205 6.610 1.00 0.00 151 ASN A C 8
ATOM 11980 O O . ASN A 1 55 ? -17.543 -0.085 7.786 1.00 0.00 151 ASN A O 8
ATOM 11991 N N . ASP A 1 56 ? -17.829 -0.538 5.616 1.00 0.00 152 ASP A N 8
ATOM 11992 C CA . ASP A 1 56 ? -18.609 -1.758 5.813 1.00 0.00 152 ASP A CA 8
ATOM 11993 C C . ASP A 1 56 ? -17.705 -2.980 5.818 1.00 0.00 152 ASP A C 8
ATOM 11994 O O . ASP A 1 56 ? -17.929 -3.923 6.583 1.00 0.00 152 ASP A O 8
ATOM 12003 N N . TYR A 1 57 ? -16.660 -2.952 4.992 1.00 0.00 153 TYR A N 8
ATOM 12004 C CA . TYR A 1 57 ? -15.705 -4.043 4.830 1.00 0.00 153 TYR A CA 8
ATOM 12005 C C . TYR A 1 57 ? -14.504 -3.777 5.733 1.00 0.00 153 TYR A C 8
ATOM 12006 O O . TYR A 1 57 ? -13.497 -4.466 5.593 1.00 0.00 153 TYR A O 8
ATOM 12024 N N . TYR A 1 58 ? -14.601 -2.812 6.659 1.00 0.00 154 TYR A N 8
ATOM 12025 C CA . TYR A 1 58 ? -13.541 -2.450 7.586 1.00 0.00 154 TYR A CA 8
ATOM 12026 C C . TYR A 1 58 ? -12.952 -3.708 8.223 1.00 0.00 154 TYR A C 8
ATOM 12027 O O . TYR A 1 58 ? -11.731 -3.841 8.322 1.00 0.00 154 TYR A O 8
ATOM 12045 N N . ASN A 1 59 ? -13.810 -4.660 8.609 1.00 0.00 155 ASN A N 8
ATOM 12046 C CA . ASN A 1 59 ? -13.369 -5.902 9.243 1.00 0.00 155 ASN A CA 8
ATOM 12047 C C . ASN A 1 59 ? -12.359 -6.682 8.375 1.00 0.00 155 ASN A C 8
ATOM 12048 O O . ASN A 1 59 ? -11.471 -7.356 8.897 1.00 0.00 155 ASN A O 8
ATOM 12059 N N . GLN A 1 60 ? -12.451 -6.573 7.043 1.00 0.00 156 GLN A N 8
ATOM 12060 C CA . GLN A 1 60 ? -11.561 -7.240 6.094 1.00 0.00 156 GLN A CA 8
ATOM 12061 C C . GLN A 1 60 ? -10.378 -6.381 5.644 1.00 0.00 156 GLN A C 8
ATOM 12062 O O . GLN A 1 60 ? -9.558 -6.836 4.835 1.00 0.00 156 GLN A O 8
ATOM 12076 N N . MET A 1 61 ? -10.312 -5.127 6.073 1.00 0.00 157 MET A N 8
ATOM 12077 C CA . MET A 1 61 ? -9.380 -4.157 5.514 1.00 0.00 157 MET A CA 8
ATOM 12078 C C . MET A 1 61 ? -8.016 -4.169 6.204 1.00 0.00 157 MET A C 8
ATOM 12079 O O . MET A 1 61 ? -7.863 -4.723 7.297 1.00 0.00 157 MET A O 8
ATOM 12093 N N . PRO A 1 62 ? -6.992 -3.581 5.561 1.00 0.00 158 PRO A N 8
ATOM 12094 C CA . PRO A 1 62 ? -5.694 -3.379 6.172 1.00 0.00 158 PRO A CA 8
ATOM 12095 C C . PRO A 1 62 ? -5.753 -2.242 7.186 1.00 0.00 158 PRO A C 8
ATOM 12096 O O . PRO A 1 62 ? -5.749 -1.054 6.856 1.00 0.00 158 PRO A O 8
ATOM 12107 N N . ASN A 1 63 ? -5.809 -2.641 8.450 1.00 0.00 159 ASN A N 8
ATOM 12108 C CA . ASN A 1 63 ? -5.853 -1.786 9.602 1.00 0.00 159 ASN A CA 8
ATOM 12109 C C . ASN A 1 63 ? -4.538 -1.019 9.769 1.00 0.00 159 ASN A C 8
ATOM 12110 O O . ASN A 1 63 ? -4.552 0.046 10.382 1.00 0.00 159 ASN A O 8
ATOM 12121 N N . ARG A 1 64 ? -3.414 -1.490 9.218 1.00 0.00 160 ARG A N 8
ATOM 12122 C CA . ARG A 1 64 ? -2.192 -0.692 9.100 1.00 0.00 160 ARG A CA 8
ATOM 12123 C C . ARG A 1 64 ? -1.702 -0.591 7.659 1.00 0.00 160 ARG A C 8
ATOM 12124 O O . ARG A 1 64 ? -2.149 -1.377 6.821 1.00 0.00 160 ARG A O 8
ATOM 12145 N N . VAL A 1 65 ? -0.748 0.303 7.374 1.00 0.00 161 VAL A N 8
ATOM 12146 C CA . VAL A 1 65 ? 0.009 0.227 6.128 1.00 0.00 161 VAL A CA 8
ATOM 12147 C C . VAL A 1 65 ? 1.347 -0.445 6.414 1.00 0.00 161 VAL A C 8
ATOM 12148 O O . VAL A 1 65 ? 2.008 -0.184 7.430 1.00 0.00 161 VAL A O 8
ATOM 12161 N N . TYR A 1 66 ? 1.723 -1.347 5.519 1.00 0.00 162 TYR A N 8
ATOM 12162 C CA . TYR A 1 66 ? 3.031 -1.965 5.538 1.00 0.00 162 TYR A CA 8
ATOM 12163 C C . TYR A 1 66 ? 4.098 -0.975 5.083 1.00 0.00 162 TYR A C 8
ATOM 12164 O O . TYR A 1 66 ? 3.791 0.148 4.687 1.00 0.00 162 TYR A O 8
ATOM 12182 N N . ARG A 1 67 ? 5.370 -1.368 5.192 1.00 0.00 163 ARG A N 8
ATOM 12183 C CA . ARG A 1 67 ? 6.470 -0.614 4.619 1.00 0.00 163 ARG A CA 8
ATOM 12184 C C . ARG A 1 67 ? 7.683 -1.517 4.435 1.00 0.00 163 ARG A C 8
ATOM 12185 O O . ARG A 1 67 ? 8.068 -2.194 5.392 1.00 0.00 163 ARG A O 8
ATOM 12206 N N . PRO A 1 68 ? 8.302 -1.493 3.246 1.00 0.00 164 PRO A N 8
ATOM 12207 C CA . PRO A 1 68 ? 9.730 -1.702 3.033 1.00 0.00 164 PRO A CA 8
ATOM 12208 C C . PRO A 1 68 ? 10.604 -0.977 4.061 1.00 0.00 164 PRO A C 8
ATOM 12209 O O . PRO A 1 68 ? 10.261 0.110 4.534 1.00 0.00 164 PRO A O 8
ATOM 12220 N N . MET A 1 69 ? 11.805 -1.501 4.292 1.00 0.00 165 MET A N 8
ATOM 12221 C CA . MET A 1 69 ? 12.958 -0.761 4.769 1.00 0.00 165 MET A CA 8
ATOM 12222 C C . MET A 1 69 ? 14.080 -0.989 3.757 1.00 0.00 165 MET A C 8
ATOM 12223 O O . MET A 1 69 ? 14.155 -2.072 3.180 1.00 0.00 165 MET A O 8
ATOM 12237 N N . TYR A 1 70 ? 14.933 0.001 3.510 1.00 0.00 166 TYR A N 8
ATOM 12238 C CA . TYR A 1 70 ? 15.953 -0.036 2.467 1.00 0.00 166 TYR A CA 8
ATOM 12239 C C . TYR A 1 70 ? 17.315 0.014 3.143 1.00 0.00 166 TYR A C 8
ATOM 12240 O O . TYR A 1 70 ? 17.502 0.776 4.094 1.00 0.00 166 TYR A O 8
ATOM 12258 N N . ARG A 1 71 ? 18.258 -0.811 2.679 1.00 0.00 167 ARG A N 8
ATOM 12259 C CA . ARG A 1 71 ? 19.590 -0.901 3.276 1.00 0.00 167 ARG A CA 8
ATOM 12260 C C . ARG A 1 71 ? 20.645 -0.109 2.525 1.00 0.00 167 ARG A C 8
ATOM 12261 O O . ARG A 1 71 ? 21.692 0.228 3.078 1.00 0.00 167 ARG A O 8
ATOM 12282 N N . GLY A 1 72 ? 20.341 0.193 1.281 1.00 0.00 168 GLY A N 8
ATOM 12283 C CA . GLY A 1 72 ? 21.193 0.909 0.360 1.00 0.00 168 GLY A CA 8
ATOM 12284 C C . GLY A 1 72 ? 20.360 1.577 -0.719 1.00 0.00 168 GLY A C 8
ATOM 12285 O O . GLY A 1 72 ? 20.206 1.027 -1.812 1.00 0.00 168 GLY A O 8
ATOM 12289 N N . GLU A 1 73 ? 19.799 2.736 -0.401 1.00 0.00 169 GLU A N 8
ATOM 12290 C CA . GLU A 1 73 ? 19.245 3.710 -1.336 1.00 0.00 169 GLU A CA 8
ATOM 12291 C C . GLU A 1 73 ? 19.349 5.098 -0.693 1.00 0.00 169 GLU A C 8
ATOM 12292 O O . GLU A 1 73 ? 19.701 6.070 -1.362 1.00 0.00 169 GLU A O 8
ATOM 12304 N N . GLU A 1 74 ? 19.055 5.161 0.612 1.00 0.00 170 GLU A N 8
ATOM 12305 C CA . GLU A 1 74 ? 18.857 6.359 1.417 1.00 0.00 170 GLU A CA 8
ATOM 12306 C C . GLU A 1 74 ? 17.667 7.160 0.880 1.00 0.00 170 GLU A C 8
ATOM 12307 O O . GLU A 1 74 ? 17.806 8.248 0.332 1.00 0.00 170 GLU A O 8
ATOM 12319 N N . TYR A 1 75 ? 16.485 6.595 1.137 1.00 0.00 171 TYR A N 8
ATOM 12320 C CA . TYR A 1 75 ? 15.142 7.024 0.800 1.00 0.00 171 TYR A CA 8
ATOM 12321 C C . TYR A 1 75 ? 14.931 7.154 -0.709 1.00 0.00 171 TYR A C 8
ATOM 12322 O O . TYR A 1 75 ? 15.406 8.066 -1.388 1.00 0.00 171 TYR A O 8
ATOM 12340 N N . VAL A 1 76 ? 14.171 6.197 -1.233 1.00 0.00 172 VAL A N 8
ATOM 12341 C CA . VAL A 1 76 ? 13.623 6.247 -2.553 1.00 0.00 172 VAL A CA 8
ATOM 12342 C C . VAL A 1 76 ? 12.679 7.459 -2.610 1.00 0.00 172 VAL A C 8
ATOM 12343 O O . VAL A 1 76 ? 12.139 7.912 -1.594 1.00 0.00 172 VAL A O 8
ATOM 12356 N N . SER A 1 77 ? 12.419 7.910 -3.823 1.00 0.00 173 SER A N 8
ATOM 12357 C CA . SER A 1 77 ? 11.467 8.922 -4.190 1.00 0.00 173 SER A CA 8
ATOM 12358 C C . SER A 1 77 ? 10.071 8.435 -3.830 1.00 0.00 173 SER A C 8
ATOM 12359 O O . SER A 1 77 ? 9.814 7.245 -3.668 1.00 0.00 173 SER A O 8
ATOM 12367 N N . GLU A 1 78 ? 9.138 9.363 -3.794 1.00 0.00 174 GLU A N 8
ATOM 12368 C CA . GLU A 1 78 ? 7.748 9.114 -3.402 1.00 0.00 174 GLU A CA 8
ATOM 12369 C C . GLU A 1 78 ? 7.089 8.110 -4.354 1.00 0.00 174 GLU A C 8
ATOM 12370 O O . GLU A 1 78 ? 6.251 7.314 -3.940 1.00 0.00 174 GLU A O 8
ATOM 12382 N N . ASP A 1 79 ? 7.490 8.118 -5.629 1.00 0.00 175 ASP A N 8
ATOM 12383 C CA . ASP A 1 79 ? 7.014 7.186 -6.644 1.00 0.00 175 ASP A CA 8
ATOM 12384 C C . ASP A 1 79 ? 7.399 5.762 -6.263 1.00 0.00 175 ASP A C 8
ATOM 12385 O O . ASP A 1 79 ? 6.535 4.896 -6.123 1.00 0.00 175 ASP A O 8
ATOM 12394 N N . ARG A 1 80 ? 8.705 5.538 -6.107 1.00 0.00 176 ARG A N 8
ATOM 12395 C CA . ARG A 1 80 ? 9.309 4.281 -5.691 1.00 0.00 176 ARG A CA 8
ATOM 12396 C C . ARG A 1 80 ? 8.743 3.819 -4.355 1.00 0.00 176 ARG A C 8
ATOM 12397 O O . ARG A 1 80 ? 8.424 2.643 -4.206 1.00 0.00 176 ARG A O 8
ATOM 12418 N N . PHE A 1 81 ? 8.626 4.725 -3.389 1.00 0.00 177 PHE A N 8
ATOM 12419 C CA . PHE A 1 81 ? 8.163 4.405 -2.055 1.00 0.00 177 PHE A CA 8
ATOM 12420 C C . PHE A 1 81 ? 6.781 3.778 -2.161 1.00 0.00 177 PHE A C 8
ATOM 12421 O O . PHE A 1 81 ? 6.549 2.683 -1.645 1.00 0.00 177 PHE A O 8
ATOM 12438 N N . VAL A 1 82 ? 5.884 4.458 -2.873 1.00 0.00 178 VAL A N 8
ATOM 12439 C CA . VAL A 1 82 ? 4.541 3.988 -3.127 1.00 0.00 178 VAL A CA 8
ATOM 12440 C C . VAL A 1 82 ? 4.597 2.625 -3.798 1.00 0.00 178 VAL A C 8
ATOM 12441 O O . VAL A 1 82 ? 4.072 1.675 -3.228 1.00 0.00 178 VAL A O 8
ATOM 12454 N N . ARG A 1 83 ? 5.192 2.502 -4.993 1.00 0.00 179 ARG A N 8
ATOM 12455 C CA . ARG A 1 83 ? 5.083 1.250 -5.744 1.00 0.00 179 ARG A CA 8
ATOM 12456 C C . ARG A 1 83 ? 5.658 0.079 -4.957 1.00 0.00 179 ARG A C 8
ATOM 12457 O O . ARG A 1 83 ? 5.084 -1.002 -5.037 1.00 0.00 179 ARG A O 8
ATOM 12478 N N . ASP A 1 84 ? 6.739 0.259 -4.200 1.00 0.00 180 ASP A N 8
ATOM 12479 C CA . ASP A 1 84 ? 7.362 -0.832 -3.446 1.00 0.00 180 ASP A CA 8
ATOM 12480 C C . ASP A 1 84 ? 6.432 -1.340 -2.349 1.00 0.00 180 ASP A C 8
ATOM 12481 O O . ASP A 1 84 ? 6.335 -2.553 -2.133 1.00 0.00 180 ASP A O 8
ATOM 12490 N N . CYS A 1 85 ? 5.767 -0.427 -1.634 1.00 0.00 181 CYS A N 8
ATOM 12491 C CA . CYS A 1 85 ? 4.844 -0.780 -0.564 1.00 0.00 181 CYS A CA 8
ATOM 12492 C C . CYS A 1 85 ? 3.543 -1.336 -1.150 1.00 0.00 181 CYS A C 8
ATOM 12493 O O . CYS A 1 85 ? 3.005 -2.342 -0.673 1.00 0.00 181 CYS A O 8
ATOM 12500 N N . TYR A 1 86 ? 3.057 -0.691 -2.212 1.00 0.00 182 TYR A N 8
ATOM 12501 C CA . TYR A 1 86 ? 1.890 -1.076 -2.982 1.00 0.00 182 TYR A CA 8
ATOM 12502 C C . TYR A 1 86 ? 2.057 -2.521 -3.428 1.00 0.00 182 TYR A C 8
ATOM 12503 O O . TYR A 1 86 ? 1.195 -3.319 -3.094 1.00 0.00 182 TYR A O 8
ATOM 12521 N N . ASN A 1 87 ? 3.183 -2.869 -4.070 1.00 0.00 183 ASN A N 8
ATOM 12522 C CA . ASN A 1 87 ? 3.546 -4.200 -4.565 1.00 0.00 183 ASN A CA 8
ATOM 12523 C C . ASN A 1 87 ? 3.195 -5.279 -3.539 1.00 0.00 183 ASN A C 8
ATOM 12524 O O . ASN A 1 87 ? 2.395 -6.172 -3.821 1.00 0.00 183 ASN A O 8
ATOM 12535 N N . MET A 1 88 ? 3.776 -5.194 -2.337 1.00 0.00 184 MET A N 8
ATOM 12536 C CA . MET A 1 88 ? 3.564 -6.230 -1.335 1.00 0.00 184 MET A CA 8
ATOM 12537 C C . MET A 1 88 ? 2.146 -6.194 -0.768 1.00 0.00 184 MET A C 8
ATOM 12538 O O . MET A 1 88 ? 1.555 -7.244 -0.526 1.00 0.00 184 MET A O 8
ATOM 12552 N N . SER A 1 89 ? 1.569 -5.013 -0.554 1.00 0.00 185 SER A N 8
ATOM 12553 C CA . SER A 1 89 ? 0.198 -4.884 -0.067 1.00 0.00 185 SER A CA 8
ATOM 12554 C C . SER A 1 89 ? -0.787 -5.533 -1.060 1.00 0.00 185 SER A C 8
ATOM 12555 O O . SER A 1 89 ? -1.702 -6.260 -0.666 1.00 0.00 185 SER A O 8
ATOM 12563 N N . VAL A 1 90 ? -0.520 -5.373 -2.358 1.00 0.00 186 VAL A N 8
ATOM 12564 C CA . VAL A 1 90 ? -1.149 -6.008 -3.515 1.00 0.00 186 VAL A CA 8
ATOM 12565 C C . VAL A 1 90 ? -0.830 -7.514 -3.604 1.00 0.00 186 VAL A C 8
ATOM 12566 O O . VAL A 1 90 ? -1.177 -8.195 -4.569 1.00 0.00 186 VAL A O 8
ATOM 12579 N N . THR A 1 91 ? -0.239 -8.098 -2.573 1.00 0.00 187 THR A N 8
ATOM 12580 C CA . THR A 1 91 ? -0.159 -9.530 -2.417 1.00 0.00 187 THR A CA 8
ATOM 12581 C C . THR A 1 91 ? -0.795 -9.883 -1.074 1.00 0.00 187 THR A C 8
ATOM 12582 O O . THR A 1 91 ? -1.699 -10.721 -1.042 1.00 0.00 187 THR A O 8
ATOM 12593 N N . GLU A 1 92 ? -0.422 -9.198 0.007 1.00 0.00 188 GLU A N 8
ATOM 12594 C CA . GLU A 1 92 ? -0.851 -9.493 1.369 1.00 0.00 188 GLU A CA 8
ATOM 12595 C C . GLU A 1 92 ? -2.370 -9.468 1.544 1.00 0.00 188 GLU A C 8
ATOM 12596 O O . GLU A 1 92 ? -2.903 -10.165 2.412 1.00 0.00 188 GLU A O 8
ATOM 12608 N N . TYR A 1 93 ? -3.073 -8.722 0.687 1.00 0.00 189 TYR A N 8
ATOM 12609 C CA . TYR A 1 93 ? -4.523 -8.625 0.722 1.00 0.00 189 TYR A CA 8
ATOM 12610 C C . TYR A 1 93 ? -5.131 -8.741 -0.674 1.00 0.00 189 TYR A C 8
ATOM 12611 O O . TYR A 1 93 ? -6.245 -8.252 -0.895 1.00 0.00 189 TYR A O 8
ATOM 12629 N N . ILE A 1 94 ? -4.418 -9.380 -1.605 1.00 0.00 190 ILE A N 8
ATOM 12630 C CA . ILE A 1 94 ? -4.939 -9.773 -2.907 1.00 0.00 190 ILE A CA 8
ATOM 12631 C C . ILE A 1 94 ? -4.619 -11.238 -3.148 1.00 0.00 190 ILE A C 8
ATOM 12632 O O . ILE A 1 94 ? -5.528 -12.018 -3.401 1.00 0.00 190 ILE A O 8
ATOM 12648 N N . ILE A 1 95 ? -3.348 -11.624 -3.085 1.00 0.00 191 ILE A N 8
ATOM 12649 C CA . ILE A 1 95 ? -2.911 -12.969 -3.436 1.00 0.00 191 ILE A CA 8
ATOM 12650 C C . ILE A 1 95 ? -3.234 -13.941 -2.295 1.00 0.00 191 ILE A C 8
ATOM 12651 O O . ILE A 1 95 ? -3.535 -15.108 -2.534 1.00 0.00 191 ILE A O 8
ATOM 12667 N N . LYS A 1 96 ? -3.257 -13.469 -1.048 1.00 0.00 192 LYS A N 8
ATOM 12668 C CA . LYS A 1 96 ? -3.779 -14.236 0.071 1.00 0.00 192 LYS A CA 8
ATOM 12669 C C . LYS A 1 96 ? -5.275 -14.447 -0.130 1.00 0.00 192 LYS A C 8
ATOM 12670 O O . LYS A 1 96 ? -5.671 -15.571 -0.388 1.00 0.00 192 LYS A O 8
ATOM 12689 N N . PRO A 1 97 ? -6.131 -13.413 -0.173 1.00 0.00 193 PRO A N 8
ATOM 12690 C CA . PRO A 1 97 ? -7.558 -13.615 -0.387 1.00 0.00 193 PRO A CA 8
ATOM 12691 C C . PRO A 1 97 ? -7.896 -14.180 -1.784 1.00 0.00 193 PRO A C 8
ATOM 12692 O O . PRO A 1 97 ? -9.045 -14.554 -2.016 1.00 0.00 193 PRO A O 8
ATOM 12703 N N . ALA A 1 98 ? -6.936 -14.318 -2.711 1.00 0.00 194 ALA A N 8
ATOM 12704 C CA . ALA A 1 98 ? -7.112 -15.015 -3.987 1.00 0.00 194 ALA A CA 8
ATOM 12705 C C . ALA A 1 98 ? -7.495 -16.476 -3.798 1.00 0.00 194 ALA A C 8
ATOM 12706 O O . ALA A 1 98 ? -7.833 -17.142 -4.777 1.00 0.00 194 ALA A O 8
ATOM 12713 N N . GLU A 1 99 ? -7.396 -16.985 -2.573 1.00 0.00 195 GLU A N 8
ATOM 12714 C CA . GLU A 1 99 ? -7.869 -18.295 -2.187 1.00 0.00 195 GLU A CA 8
ATOM 12715 C C . GLU A 1 99 ? -9.279 -18.519 -2.735 1.00 0.00 195 GLU A C 8
ATOM 12716 O O . GLU A 1 99 ? -9.467 -19.432 -3.536 1.00 0.00 195 GLU A O 8
ATOM 12728 N N . GLY A 1 100 ? -10.259 -17.689 -2.358 1.00 0.00 196 GLY A N 8
ATOM 12729 C CA . GLY A 1 100 ? -11.659 -17.946 -2.660 1.00 0.00 196 GLY A CA 8
ATOM 12730 C C . GLY A 1 100 ? -12.371 -16.677 -3.072 1.00 0.00 196 GLY A C 8
ATOM 12731 O O . GLY A 1 100 ? -12.590 -16.478 -4.267 1.00 0.00 196 GLY A O 8
ATOM 12735 N N . LYS A 1 101 ? -12.680 -15.805 -2.106 1.00 0.00 197 LYS A N 8
ATOM 12736 C CA . LYS A 1 101 ? -13.476 -14.587 -2.253 1.00 0.00 197 LYS A CA 8
ATOM 12737 C C . LYS A 1 101 ? -14.745 -14.830 -3.064 1.00 0.00 197 LYS A C 8
ATOM 12738 O O . LYS A 1 101 ? -14.756 -14.668 -4.285 1.00 0.00 197 LYS A O 8
ATOM 12757 N N . ASN A 1 102 ? -15.845 -15.164 -2.390 1.00 0.00 198 ASN A N 8
ATOM 12758 C CA . ASN A 1 102 ? -17.165 -15.275 -3.010 1.00 0.00 198 ASN A CA 8
ATOM 12759 C C . ASN A 1 102 ? -17.626 -13.872 -3.429 1.00 0.00 198 ASN A C 8
ATOM 12760 O O . ASN A 1 102 ? -18.331 -13.212 -2.664 1.00 0.00 198 ASN A O 8
ATOM 12771 N N . ASN A 1 103 ? -17.189 -13.390 -4.595 1.00 0.00 199 ASN A N 8
ATOM 12772 C CA . ASN A 1 103 ? -17.359 -12.052 -5.128 1.00 0.00 199 ASN A CA 8
ATOM 12773 C C . ASN A 1 103 ? -17.532 -12.141 -6.645 1.00 0.00 199 ASN A C 8
ATOM 12774 O O . ASN A 1 103 ? -18.408 -11.489 -7.192 1.00 0.00 199 ASN A O 8
ATOM 12785 N N . SER A 1 104 ? -16.702 -12.945 -7.326 1.00 0.00 200 SER A N 8
ATOM 12786 C CA . SER A 1 104 ? -16.756 -13.278 -8.750 1.00 0.00 200 SER A CA 8
ATOM 12787 C C . SER A 1 104 ? -17.144 -12.087 -9.657 1.00 0.00 200 SER A C 8
ATOM 12788 O O . SER A 1 104 ? -18.304 -11.979 -10.053 1.00 0.00 200 SER A O 8
ATOM 12796 N N . GLU A 1 105 ? -16.187 -11.197 -9.956 1.00 0.00 201 GLU A N 8
ATOM 12797 C CA . GLU A 1 105 ? -16.285 -9.909 -10.665 1.00 0.00 201 GLU A CA 8
ATOM 12798 C C . GLU A 1 105 ? -16.413 -8.794 -9.630 1.00 0.00 201 GLU A C 8
ATOM 12799 O O . GLU A 1 105 ? -15.724 -7.786 -9.738 1.00 0.00 201 GLU A O 8
ATOM 12811 N N . LEU A 1 106 ? -17.184 -9.010 -8.557 1.00 0.00 202 LEU A N 8
ATOM 12812 C CA . LEU A 1 106 ? -17.409 -8.005 -7.509 1.00 0.00 202 LEU A CA 8
ATOM 12813 C C . LEU A 1 106 ? -16.109 -7.552 -6.820 1.00 0.00 202 LEU A C 8
ATOM 12814 O O . LEU A 1 106 ? -16.079 -6.496 -6.189 1.00 0.00 202 LEU A O 8
ATOM 12830 N N . ASN A 1 107 ? -14.988 -8.278 -6.956 1.00 0.00 203 ASN A N 8
ATOM 12831 C CA . ASN A 1 107 ? -13.726 -7.843 -6.391 1.00 0.00 203 ASN A CA 8
ATOM 12832 C C . ASN A 1 107 ? -13.191 -6.597 -7.080 1.00 0.00 203 ASN A C 8
ATOM 12833 O O . ASN A 1 107 ? -12.272 -5.985 -6.546 1.00 0.00 203 ASN A O 8
ATOM 12844 N N . GLN A 1 108 ? -13.761 -6.182 -8.210 1.00 0.00 204 GLN A N 8
ATOM 12845 C CA . GLN A 1 108 ? -13.308 -5.009 -8.923 1.00 0.00 204 GLN A CA 8
ATOM 12846 C C . GLN A 1 108 ? -13.418 -3.738 -8.073 1.00 0.00 204 GLN A C 8
ATOM 12847 O O . GLN A 1 108 ? -12.483 -2.950 -8.052 1.00 0.00 204 GLN A O 8
ATOM 12861 N N . LEU A 1 109 ? -14.533 -3.507 -7.369 1.00 0.00 205 LEU A N 8
ATOM 12862 C CA . LEU A 1 109 ? -14.711 -2.360 -6.468 1.00 0.00 205 LEU A CA 8
ATOM 12863 C C . LEU A 1 109 ? -13.700 -2.484 -5.342 1.00 0.00 205 LEU A C 8
ATOM 12864 O O . LEU A 1 109 ? -12.969 -1.539 -5.069 1.00 0.00 205 LEU A O 8
ATOM 12880 N N . ASP A 1 110 ? -13.651 -3.663 -4.726 1.00 0.00 206 ASP A N 8
ATOM 12881 C CA . ASP A 1 110 ? -12.763 -3.957 -3.611 1.00 0.00 206 ASP A CA 8
ATOM 12882 C C . ASP A 1 110 ? -11.300 -3.632 -3.950 1.00 0.00 206 ASP A C 8
ATOM 12883 O O . ASP A 1 110 ? -10.644 -2.887 -3.228 1.00 0.00 206 ASP A O 8
ATOM 12892 N N . THR A 1 111 ? -10.832 -4.095 -5.102 1.00 0.00 207 THR A N 8
ATOM 12893 C CA . THR A 1 111 ? -9.506 -3.848 -5.663 1.00 0.00 207 THR A CA 8
ATOM 12894 C C . THR A 1 111 ? -9.301 -2.354 -5.933 1.00 0.00 207 THR A C 8
ATOM 12895 O O . THR A 1 111 ? -8.255 -1.809 -5.587 1.00 0.00 207 THR A O 8
ATOM 12906 N N . THR A 1 112 ? -10.261 -1.689 -6.575 1.00 0.00 208 THR A N 8
ATOM 12907 C CA . THR A 1 112 ? -10.208 -0.272 -6.902 1.00 0.00 208 THR A CA 8
ATOM 12908 C C . THR A 1 112 ? -10.010 0.543 -5.620 1.00 0.00 208 THR A C 8
ATOM 12909 O O . THR A 1 112 ? -9.028 1.278 -5.521 1.00 0.00 208 THR A O 8
ATOM 12920 N N . VAL A 1 113 ? -10.885 0.393 -4.623 1.00 0.00 209 VAL A N 8
ATOM 12921 C CA . VAL A 1 113 ? -10.779 1.134 -3.371 1.00 0.00 209 VAL A CA 8
ATOM 12922 C C . VAL A 1 113 ? -9.476 0.760 -2.691 1.00 0.00 209 VAL A C 8
ATOM 12923 O O . VAL A 1 113 ? -8.741 1.664 -2.312 1.00 0.00 209 VAL A O 8
ATOM 12936 N N . LYS A 1 114 ? -9.158 -0.534 -2.547 1.00 0.00 210 LYS A N 8
ATOM 12937 C CA . LYS A 1 114 ? -7.931 -0.926 -1.858 1.00 0.00 210 LYS A CA 8
ATOM 12938 C C . LYS A 1 114 ? -6.728 -0.336 -2.581 1.00 0.00 210 LYS A C 8
ATOM 12939 O O . LYS A 1 114 ? -5.783 0.079 -1.920 1.00 0.00 210 LYS A O 8
ATOM 12958 N N . SER A 1 115 ? -6.740 -0.227 -3.910 1.00 0.00 211 SER A N 8
ATOM 12959 C CA . SER A 1 115 ? -5.690 0.448 -4.622 1.00 0.00 211 SER A CA 8
ATOM 12960 C C . SER A 1 115 ? -5.613 1.909 -4.194 1.00 0.00 211 SER A C 8
ATOM 12961 O O . SER A 1 115 ? -4.521 2.345 -3.834 1.00 0.00 211 SER A O 8
ATOM 12969 N N . GLN A 1 116 ? -6.742 2.629 -4.194 1.00 0.00 212 GLN A N 8
ATOM 12970 C CA . GLN A 1 116 ? -6.805 4.027 -3.799 1.00 0.00 212 GLN A CA 8
ATOM 12971 C C . GLN A 1 116 ? -6.223 4.195 -2.386 1.00 0.00 212 GLN A C 8
ATOM 12972 O O . GLN A 1 116 ? -5.223 4.898 -2.229 1.00 0.00 212 GLN A O 8
ATOM 12986 N N . ILE A 1 117 ? -6.797 3.510 -1.388 1.00 0.00 213 ILE A N 8
ATOM 12987 C CA . ILE A 1 117 ? -6.433 3.648 0.019 1.00 0.00 213 ILE A CA 8
ATOM 12988 C C . ILE A 1 117 ? -5.019 3.154 0.313 1.00 0.00 213 ILE A C 8
ATOM 12989 O O . ILE A 1 117 ? -4.358 3.817 1.096 1.00 0.00 213 ILE A O 8
ATOM 13005 N N . ILE A 1 118 ? -4.515 2.049 -0.258 1.00 0.00 214 ILE A N 8
ATOM 13006 C CA . ILE A 1 118 ? -3.132 1.626 -0.005 1.00 0.00 214 ILE A CA 8
ATOM 13007 C C . ILE A 1 118 ? -2.212 2.701 -0.586 1.00 0.00 214 ILE A C 8
ATOM 13008 O O . ILE A 1 118 ? -1.292 3.154 0.091 1.00 0.00 214 ILE A O 8
ATOM 13024 N N . ARG A 1 119 ? -2.425 3.082 -1.849 1.00 0.00 215 ARG A N 8
ATOM 13025 C CA . ARG A 1 119 ? -1.550 4.004 -2.558 1.00 0.00 215 ARG A CA 8
ATOM 13026 C C . ARG A 1 119 ? -1.479 5.335 -1.826 1.00 0.00 215 ARG A C 8
ATOM 13027 O O . ARG A 1 119 ? -0.387 5.882 -1.683 1.00 0.00 215 ARG A O 8
ATOM 13048 N N . GLU A 1 120 ? -2.612 5.844 -1.360 1.00 0.00 216 GLU A N 8
ATOM 13049 C CA . GLU A 1 120 ? -2.695 7.012 -0.538 1.00 0.00 216 GLU A CA 8
ATOM 13050 C C . GLU A 1 120 ? -2.020 6.745 0.810 1.00 0.00 216 GLU A C 8
ATOM 13051 O O . GLU A 1 120 ? -1.168 7.540 1.177 1.00 0.00 216 GLU A O 8
ATOM 13063 N N . MET A 1 121 ? -2.331 5.657 1.532 1.00 0.00 217 MET A N 8
ATOM 13064 C CA . MET A 1 121 ? -1.761 5.332 2.844 1.00 0.00 217 MET A CA 8
ATOM 13065 C C . MET A 1 121 ? -0.235 5.418 2.792 1.00 0.00 217 MET A C 8
ATOM 13066 O O . MET A 1 121 ? 0.358 5.968 3.715 1.00 0.00 217 MET A O 8
ATOM 13080 N N . CYS A 1 122 ? 0.393 4.934 1.713 1.00 0.00 218 CYS A N 8
ATOM 13081 C CA . CYS A 1 122 ? 1.818 5.104 1.463 1.00 0.00 218 CYS A CA 8
ATOM 13082 C C . CYS A 1 122 ? 2.203 6.594 1.465 1.00 0.00 218 CYS A C 8
ATOM 13083 O O . CYS A 1 122 ? 3.019 7.019 2.284 1.00 0.00 218 CYS A O 8
ATOM 13090 N N . ILE A 1 123 ? 1.625 7.371 0.542 1.00 0.00 219 ILE A N 8
ATOM 13091 C CA . ILE A 1 123 ? 1.912 8.791 0.333 1.00 0.00 219 ILE A CA 8
ATOM 13092 C C . ILE A 1 123 ? 1.754 9.555 1.653 1.00 0.00 219 ILE A C 8
ATOM 13093 O O . ILE A 1 123 ? 2.631 10.338 2.033 1.00 0.00 219 ILE A O 8
ATOM 13109 N N . THR A 1 124 ? 0.632 9.318 2.329 1.00 0.00 220 THR A N 8
ATOM 13110 C CA . THR A 1 124 ? 0.256 9.856 3.616 1.00 0.00 220 THR A CA 8
ATOM 13111 C C . THR A 1 124 ? 1.300 9.474 4.665 1.00 0.00 220 THR A C 8
ATOM 13112 O O . THR A 1 124 ? 1.811 10.390 5.279 1.00 0.00 220 THR A O 8
ATOM 13123 N N . GLU A 1 125 ? 1.680 8.209 4.885 1.00 0.00 221 GLU A N 8
ATOM 13124 C CA . GLU A 1 125 ? 2.625 7.829 5.944 1.00 0.00 221 GLU A CA 8
ATOM 13125 C C . GLU A 1 125 ? 3.948 8.555 5.750 1.00 0.00 221 GLU A C 8
ATOM 13126 O O . GLU A 1 125 ? 4.528 8.978 6.738 1.00 0.00 221 GLU A O 8
ATOM 13138 N N . TYR A 1 126 ? 4.423 8.729 4.514 1.00 0.00 222 TYR A N 8
ATOM 13139 C CA . TYR A 1 126 ? 5.604 9.527 4.235 1.00 0.00 222 TYR A CA 8
ATOM 13140 C C . TYR A 1 126 ? 5.419 10.942 4.806 1.00 0.00 222 TYR A C 8
ATOM 13141 O O . TYR A 1 126 ? 6.161 11.376 5.692 1.00 0.00 222 TYR A O 8
ATOM 13159 N N . ARG A 1 127 ? 4.365 11.625 4.361 1.00 0.00 223 ARG A N 8
ATOM 13160 C CA . ARG A 1 127 ? 4.020 13.002 4.706 1.00 0.00 223 ARG A CA 8
ATOM 13161 C C . ARG A 1 127 ? 3.789 13.189 6.202 1.00 0.00 223 ARG A C 8
ATOM 13162 O O . ARG A 1 127 ? 4.300 14.135 6.801 1.00 0.00 223 ARG A O 8
ATOM 13183 N N . ARG A 1 128 ? 3.023 12.297 6.814 1.00 0.00 224 ARG A N 8
ATOM 13184 C CA . ARG A 1 128 ? 2.553 12.339 8.176 1.00 0.00 224 ARG A CA 8
ATOM 13185 C C . ARG A 1 128 ? 3.640 11.852 9.116 1.00 0.00 224 ARG A C 8
ATOM 13186 O O . ARG A 1 128 ? 3.732 12.316 10.246 1.00 0.00 224 ARG A O 8
ATOM 13207 N N . GLY A 1 129 ? 4.429 10.873 8.686 1.00 0.00 225 GLY A N 8
ATOM 13208 C CA . GLY A 1 129 ? 5.534 10.290 9.426 1.00 0.00 225 GLY A CA 8
ATOM 13209 C C . GLY A 1 129 ? 6.751 11.199 9.410 1.00 0.00 225 GLY A C 8
ATOM 13210 O O . GLY A 1 129 ? 7.753 10.888 10.057 1.00 0.00 225 GLY A O 8
ATOM 13214 N N . SER A 1 130 ? 6.681 12.304 8.666 1.00 0.00 226 SER A N 8
ATOM 13215 C CA . SER A 1 130 ? 7.758 13.269 8.521 1.00 0.00 226 SER A CA 8
ATOM 13216 C C . SER A 1 130 ? 8.228 13.787 9.894 1.00 0.00 226 SER A C 8
ATOM 13217 O O . SER A 1 130 ? 9.419 14.056 10.055 1.00 0.00 226 SER A O 8
ATOM 13225 N N . ILE A 1 29 ? 14.554 -6.188 0.953 1.00 0.00 125 ILE A N 9
ATOM 13226 C CA . ILE A 1 29 ? 13.672 -5.583 1.930 1.00 0.00 125 ILE A CA 9
ATOM 13227 C C . ILE A 1 29 ? 13.988 -6.268 3.256 1.00 0.00 125 ILE A C 9
ATOM 13228 O O . ILE A 1 29 ? 13.898 -7.489 3.367 1.00 0.00 125 ILE A O 9
ATOM 13244 N N . GLY A 1 30 ? 14.377 -5.465 4.241 1.00 0.00 126 GLY A N 9
ATOM 13245 C CA . GLY A 1 30 ? 14.792 -5.898 5.567 1.00 0.00 126 GLY A CA 9
ATOM 13246 C C . GLY A 1 30 ? 13.634 -6.388 6.433 1.00 0.00 126 GLY A C 9
ATOM 13247 O O . GLY A 1 30 ? 13.856 -6.826 7.561 1.00 0.00 126 GLY A O 9
ATOM 13251 N N . GLY A 1 31 ? 12.405 -6.303 5.929 1.00 0.00 127 GLY A N 9
ATOM 13252 C CA . GLY A 1 31 ? 11.204 -6.851 6.523 1.00 0.00 127 GLY A CA 9
ATOM 13253 C C . GLY A 1 31 ? 10.022 -5.931 6.261 1.00 0.00 127 GLY A C 9
ATOM 13254 O O . GLY A 1 31 ? 10.184 -4.768 5.869 1.00 0.00 127 GLY A O 9
ATOM 13258 N N . TYR A 1 32 ? 8.833 -6.453 6.541 1.00 0.00 128 TYR A N 9
ATOM 13259 C CA . TYR A 1 32 ? 7.586 -5.711 6.584 1.00 0.00 128 TYR A CA 9
ATOM 13260 C C . TYR A 1 32 ? 7.101 -5.882 8.012 1.00 0.00 128 TYR A C 9
ATOM 13261 O O . TYR A 1 32 ? 6.699 -6.985 8.395 1.00 0.00 128 TYR A O 9
ATOM 13279 N N . MET A 1 33 ? 7.206 -4.826 8.814 1.00 0.00 129 MET A N 9
ATOM 13280 C CA . MET A 1 33 ? 6.800 -4.892 10.224 1.00 0.00 129 MET A CA 9
ATOM 13281 C C . MET A 1 33 ? 5.475 -4.184 10.439 1.00 0.00 129 MET A C 9
ATOM 13282 O O . MET A 1 33 ? 4.680 -4.628 11.264 1.00 0.00 129 MET A O 9
ATOM 13296 N N . LEU A 1 34 ? 5.269 -3.135 9.644 1.00 0.00 130 LEU A N 9
ATOM 13297 C CA . LEU A 1 34 ? 4.122 -2.266 9.434 1.00 0.00 130 LEU A CA 9
ATOM 13298 C C . LEU A 1 34 ? 4.459 -0.880 10.000 1.00 0.00 130 LEU A C 9
ATOM 13299 O O . LEU A 1 34 ? 5.151 -0.760 11.017 1.00 0.00 130 LEU A O 9
ATOM 13315 N N . GLY A 1 35 ? 4.080 0.169 9.274 1.00 0.00 131 GLY A N 9
ATOM 13316 C CA . GLY A 1 35 ? 4.401 1.562 9.591 1.00 0.00 131 GLY A CA 9
ATOM 13317 C C . GLY A 1 35 ? 3.221 2.226 10.275 1.00 0.00 131 GLY A C 9
ATOM 13318 O O . GLY A 1 35 ? 2.626 3.157 9.739 1.00 0.00 131 GLY A O 9
ATOM 13322 N N . ASN A 1 36 ? 2.837 1.702 11.437 1.00 0.00 132 ASN A N 9
ATOM 13323 C CA . ASN A 1 36 ? 1.562 1.895 12.077 1.00 0.00 132 ASN A CA 9
ATOM 13324 C C . ASN A 1 36 ? 0.376 1.695 11.133 1.00 0.00 132 ASN A C 9
ATOM 13325 O O . ASN A 1 36 ? 0.493 1.345 9.956 1.00 0.00 132 ASN A O 9
ATOM 13336 N N . ALA A 1 37 ? -0.812 1.829 11.693 1.00 0.00 133 ALA A N 9
ATOM 13337 C CA . ALA A 1 37 ? -1.999 1.949 10.880 1.00 0.00 133 ALA A CA 9
ATOM 13338 C C . ALA A 1 37 ? -2.247 3.417 10.560 1.00 0.00 133 ALA A C 9
ATOM 13339 O O . ALA A 1 37 ? -1.751 4.310 11.246 1.00 0.00 133 ALA A O 9
ATOM 13346 N N . VAL A 1 38 ? -3.052 3.649 9.527 1.00 0.00 134 VAL A N 9
ATOM 13347 C CA . VAL A 1 38 ? -3.438 4.986 9.110 1.00 0.00 134 VAL A CA 9
ATOM 13348 C C . VAL A 1 38 ? -4.623 5.371 9.985 1.00 0.00 134 VAL A C 9
ATOM 13349 O O . VAL A 1 38 ? -4.457 6.138 10.933 1.00 0.00 134 VAL A O 9
ATOM 13362 N N . GLY A 1 39 ? -5.776 4.740 9.757 1.00 0.00 135 GLY A N 9
ATOM 13363 C CA . GLY A 1 39 ? -6.937 4.876 10.607 1.00 0.00 135 GLY A CA 9
ATOM 13364 C C . GLY A 1 39 ? -7.939 5.803 9.974 1.00 0.00 135 GLY A C 9
ATOM 13365 O O . GLY A 1 39 ? -7.781 7.024 10.055 1.00 0.00 135 GLY A O 9
ATOM 13369 N N . ARG A 1 40 ? -8.959 5.202 9.357 1.00 0.00 136 ARG A N 9
ATOM 13370 C CA . ARG A 1 40 ? -10.127 5.874 8.793 1.00 0.00 136 ARG A CA 9
ATOM 13371 C C . ARG A 1 40 ? -9.679 7.060 7.932 1.00 0.00 136 ARG A C 9
ATOM 13372 O O . ARG A 1 40 ? -10.137 8.186 8.111 1.00 0.00 136 ARG A O 9
ATOM 13393 N N . MET A 1 41 ? -8.744 6.805 7.014 1.00 0.00 137 MET A N 9
ATOM 13394 C CA . MET A 1 41 ? -8.173 7.796 6.116 1.00 0.00 137 MET A CA 9
ATOM 13395 C C . MET A 1 41 ? -9.266 8.686 5.533 1.00 0.00 137 MET A C 9
ATOM 13396 O O . MET A 1 41 ? -9.163 9.897 5.650 1.00 0.00 137 MET A O 9
ATOM 13410 N N . SER A 1 42 ? -10.289 8.061 4.930 1.00 0.00 138 SER A N 9
ATOM 13411 C CA . SER A 1 42 ? -11.419 8.623 4.221 1.00 0.00 138 SER A CA 9
ATOM 13412 C C . SER A 1 42 ? -11.115 10.018 3.667 1.00 0.00 138 SER A C 9
ATOM 13413 O O . SER A 1 42 ? -11.790 11.016 3.941 1.00 0.00 138 SER A O 9
ATOM 13421 N N . TYR A 1 43 ? -10.038 10.041 2.884 1.00 0.00 139 TYR A N 9
ATOM 13422 C CA . TYR A 1 43 ? -9.686 11.133 1.999 1.00 0.00 139 TYR A CA 9
ATOM 13423 C C . TYR A 1 43 ? -10.801 11.452 1.008 1.00 0.00 139 TYR A C 9
ATOM 13424 O O . TYR A 1 43 ? -11.799 10.745 0.879 1.00 0.00 139 TYR A O 9
ATOM 13442 N N . GLN A 1 44 ? -10.560 12.533 0.275 1.00 0.00 140 GLN A N 9
ATOM 13443 C CA . GLN A 1 44 ? -11.371 13.039 -0.814 1.00 0.00 140 GLN A CA 9
ATOM 13444 C C . GLN A 1 44 ? -11.437 12.004 -1.953 1.00 0.00 140 GLN A C 9
ATOM 13445 O O . GLN A 1 44 ? -10.599 12.020 -2.862 1.00 0.00 140 GLN A O 9
ATOM 13459 N N . PHE A 1 45 ? -12.357 11.042 -1.870 1.00 0.00 141 PHE A N 9
ATOM 13460 C CA . PHE A 1 45 ? -12.579 10.050 -2.918 1.00 0.00 141 PHE A CA 9
ATOM 13461 C C . PHE A 1 45 ? -13.139 10.720 -4.176 1.00 0.00 141 PHE A C 9
ATOM 13462 O O . PHE A 1 45 ? -13.616 11.856 -4.126 1.00 0.00 141 PHE A O 9
ATOM 13479 N N . ASN A 1 46 ? -13.096 10.011 -5.307 1.00 0.00 142 ASN A N 9
ATOM 13480 C CA . ASN A 1 46 ? -13.638 10.505 -6.571 1.00 0.00 142 ASN A CA 9
ATOM 13481 C C . ASN A 1 46 ? -15.159 10.346 -6.619 1.00 0.00 142 ASN A C 9
ATOM 13482 O O . ASN A 1 46 ? -15.826 11.072 -7.360 1.00 0.00 142 ASN A O 9
ATOM 13493 N N . ASN A 1 47 ? -15.727 9.414 -5.845 1.00 0.00 143 ASN A N 9
ATOM 13494 C CA . ASN A 1 47 ? -17.161 9.263 -5.702 1.00 0.00 143 ASN A CA 9
ATOM 13495 C C . ASN A 1 47 ? -17.452 8.602 -4.347 1.00 0.00 143 ASN A C 9
ATOM 13496 O O . ASN A 1 47 ? -16.598 7.890 -3.809 1.00 0.00 143 ASN A O 9
ATOM 13507 N N . PRO A 1 48 ? -18.658 8.785 -3.783 1.00 0.00 144 PRO A N 9
ATOM 13508 C CA . PRO A 1 48 ? -18.978 8.309 -2.442 1.00 0.00 144 PRO A CA 9
ATOM 13509 C C . PRO A 1 48 ? -19.128 6.795 -2.322 1.00 0.00 144 PRO A C 9
ATOM 13510 O O . PRO A 1 48 ? -19.098 6.294 -1.203 1.00 0.00 144 PRO A O 9
ATOM 13521 N N . MET A 1 49 ? -19.301 6.062 -3.424 1.00 0.00 145 MET A N 9
ATOM 13522 C CA . MET A 1 49 ? -19.260 4.610 -3.466 1.00 0.00 145 MET A CA 9
ATOM 13523 C C . MET A 1 49 ? -17.960 4.135 -2.842 1.00 0.00 145 MET A C 9
ATOM 13524 O O . MET A 1 49 ? -17.999 3.188 -2.066 1.00 0.00 145 MET A O 9
ATOM 13538 N N . GLU A 1 50 ? -16.839 4.801 -3.134 1.00 0.00 146 GLU A N 9
ATOM 13539 C CA . GLU A 1 50 ? -15.540 4.380 -2.635 1.00 0.00 146 GLU A CA 9
ATOM 13540 C C . GLU A 1 50 ? -15.500 4.577 -1.120 1.00 0.00 146 GLU A C 9
ATOM 13541 O O . GLU A 1 50 ? -15.157 3.660 -0.381 1.00 0.00 146 GLU A O 9
ATOM 13553 N N . SER A 1 51 ? -15.930 5.753 -0.660 1.00 0.00 147 SER A N 9
ATOM 13554 C CA . SER A 1 51 ? -15.982 6.140 0.743 1.00 0.00 147 SER A CA 9
ATOM 13555 C C . SER A 1 51 ? -16.870 5.180 1.557 1.00 0.00 147 SER A C 9
ATOM 13556 O O . SER A 1 51 ? -16.452 4.621 2.576 1.00 0.00 147 SER A O 9
ATOM 13564 N N . ARG A 1 52 ? -18.096 4.937 1.082 1.00 0.00 148 ARG A N 9
ATOM 13565 C CA . ARG A 1 52 ? -19.052 3.992 1.641 1.00 0.00 148 ARG A CA 9
ATOM 13566 C C . ARG A 1 52 ? -18.439 2.613 1.681 1.00 0.00 148 ARG A C 9
ATOM 13567 O O . ARG A 1 52 ? -18.513 1.969 2.722 1.00 0.00 148 ARG A O 9
ATOM 13588 N N . TYR A 1 53 ? -17.856 2.149 0.583 1.00 0.00 149 TYR A N 9
ATOM 13589 C CA . TYR A 1 53 ? -17.280 0.825 0.544 1.00 0.00 149 TYR A CA 9
ATOM 13590 C C . TYR A 1 53 ? -16.183 0.738 1.600 1.00 0.00 149 TYR A C 9
ATOM 13591 O O . TYR A 1 53 ? -16.208 -0.156 2.430 1.00 0.00 149 TYR A O 9
ATOM 13609 N N . TYR A 1 54 ? -15.281 1.712 1.667 1.00 0.00 150 TYR A N 9
ATOM 13610 C CA . TYR A 1 54 ? -14.202 1.776 2.646 1.00 0.00 150 TYR A CA 9
ATOM 13611 C C . TYR A 1 54 ? -14.698 1.868 4.104 1.00 0.00 150 TYR A C 9
ATOM 13612 O O . TYR A 1 54 ? -13.890 1.787 5.032 1.00 0.00 150 TYR A O 9
ATOM 13630 N N . ASN A 1 55 ? -16.009 1.997 4.327 1.00 0.00 151 ASN A N 9
ATOM 13631 C CA . ASN A 1 55 ? -16.664 1.953 5.625 1.00 0.00 151 ASN A CA 9
ATOM 13632 C C . ASN A 1 55 ? -17.348 0.612 5.845 1.00 0.00 151 ASN A C 9
ATOM 13633 O O . ASN A 1 55 ? -17.049 -0.064 6.825 1.00 0.00 151 ASN A O 9
ATOM 13644 N N . ASP A 1 56 ? -18.244 0.220 4.942 1.00 0.00 152 ASP A N 9
ATOM 13645 C CA . ASP A 1 56 ? -18.992 -1.037 5.013 1.00 0.00 152 ASP A CA 9
ATOM 13646 C C . ASP A 1 56 ? -18.039 -2.225 5.022 1.00 0.00 152 ASP A C 9
ATOM 13647 O O . ASP A 1 56 ? -18.246 -3.190 5.757 1.00 0.00 152 ASP A O 9
ATOM 13656 N N . TYR A 1 57 ? -16.965 -2.124 4.242 1.00 0.00 153 TYR A N 9
ATOM 13657 C CA . TYR A 1 57 ? -15.935 -3.129 4.080 1.00 0.00 153 TYR A CA 9
ATOM 13658 C C . TYR A 1 57 ? -14.775 -2.929 5.025 1.00 0.00 153 TYR A C 9
ATOM 13659 O O . TYR A 1 57 ? -13.798 -3.662 4.888 1.00 0.00 153 TYR A O 9
ATOM 13677 N N . TYR A 1 58 ? -14.852 -1.992 5.975 1.00 0.00 154 TYR A N 9
ATOM 13678 C CA . TYR A 1 58 ? -13.740 -1.718 6.868 1.00 0.00 154 TYR A CA 9
ATOM 13679 C C . TYR A 1 58 ? -13.258 -3.022 7.511 1.00 0.00 154 TYR A C 9
ATOM 13680 O O . TYR A 1 58 ? -12.077 -3.357 7.467 1.00 0.00 154 TYR A O 9
ATOM 13698 N N . ASN A 1 59 ? -14.203 -3.803 8.043 1.00 0.00 155 ASN A N 9
ATOM 13699 C CA . ASN A 1 59 ? -13.939 -5.069 8.715 1.00 0.00 155 ASN A CA 9
ATOM 13700 C C . ASN A 1 59 ? -13.682 -6.232 7.744 1.00 0.00 155 ASN A C 9
ATOM 13701 O O . ASN A 1 59 ? -13.499 -7.361 8.192 1.00 0.00 155 ASN A O 9
ATOM 13712 N N . GLN A 1 60 ? -13.705 -5.998 6.429 1.00 0.00 156 GLN A N 9
ATOM 13713 C CA . GLN A 1 60 ? -13.493 -6.978 5.368 1.00 0.00 156 GLN A CA 9
ATOM 13714 C C . GLN A 1 60 ? -12.250 -6.632 4.528 1.00 0.00 156 GLN A C 9
ATOM 13715 O O . GLN A 1 60 ? -12.025 -7.237 3.474 1.00 0.00 156 GLN A O 9
ATOM 13729 N N . MET A 1 61 ? -11.458 -5.645 4.955 1.00 0.00 157 MET A N 9
ATOM 13730 C CA . MET A 1 61 ? -10.264 -5.141 4.283 1.00 0.00 157 MET A CA 9
ATOM 13731 C C . MET A 1 61 ? -9.179 -4.889 5.358 1.00 0.00 157 MET A C 9
ATOM 13732 O O . MET A 1 61 ? -9.391 -5.304 6.503 1.00 0.00 157 MET A O 9
ATOM 13746 N N . PRO A 1 62 ? -8.000 -4.305 5.058 1.00 0.00 158 PRO A N 9
ATOM 13747 C CA . PRO A 1 62 ? -7.047 -3.934 6.102 1.00 0.00 158 PRO A CA 9
ATOM 13748 C C . PRO A 1 62 ? -7.451 -2.621 6.781 1.00 0.00 158 PRO A C 9
ATOM 13749 O O . PRO A 1 62 ? -8.104 -1.776 6.169 1.00 0.00 158 PRO A O 9
ATOM 13760 N N . ASN A 1 63 ? -6.944 -2.372 7.988 1.00 0.00 159 ASN A N 9
ATOM 13761 C CA . ASN A 1 63 ? -6.999 -1.060 8.640 1.00 0.00 159 ASN A CA 9
ATOM 13762 C C . ASN A 1 63 ? -5.641 -0.350 8.614 1.00 0.00 159 ASN A C 9
ATOM 13763 O O . ASN A 1 63 ? -5.616 0.878 8.742 1.00 0.00 159 ASN A O 9
ATOM 13774 N N . ARG A 1 64 ? -4.535 -1.089 8.443 1.00 0.00 160 ARG A N 9
ATOM 13775 C CA . ARG A 1 64 ? -3.171 -0.568 8.564 1.00 0.00 160 ARG A CA 9
ATOM 13776 C C . ARG A 1 64 ? -2.462 -0.543 7.216 1.00 0.00 160 ARG A C 9
ATOM 13777 O O . ARG A 1 64 ? -3.033 -1.022 6.238 1.00 0.00 160 ARG A O 9
ATOM 13798 N N . VAL A 1 65 ? -1.233 -0.026 7.158 1.00 0.00 161 VAL A N 9
ATOM 13799 C CA . VAL A 1 65 ? -0.393 -0.123 5.971 1.00 0.00 161 VAL A CA 9
ATOM 13800 C C . VAL A 1 65 ? 0.938 -0.751 6.387 1.00 0.00 161 VAL A C 9
ATOM 13801 O O . VAL A 1 65 ? 1.381 -0.583 7.529 1.00 0.00 161 VAL A O 9
ATOM 13814 N N . TYR A 1 66 ? 1.566 -1.510 5.489 1.00 0.00 162 TYR A N 9
ATOM 13815 C CA . TYR A 1 66 ? 2.911 -1.999 5.741 1.00 0.00 162 TYR A CA 9
ATOM 13816 C C . TYR A 1 66 ? 3.916 -0.877 5.497 1.00 0.00 162 TYR A C 9
ATOM 13817 O O . TYR A 1 66 ? 3.566 0.190 4.997 1.00 0.00 162 TYR A O 9
ATOM 13835 N N . ARG A 1 67 ? 5.179 -1.103 5.857 1.00 0.00 163 ARG A N 9
ATOM 13836 C CA . ARG A 1 67 ? 6.265 -0.232 5.460 1.00 0.00 163 ARG A CA 9
ATOM 13837 C C . ARG A 1 67 ? 7.469 -1.130 5.197 1.00 0.00 163 ARG A C 9
ATOM 13838 O O . ARG A 1 67 ? 7.953 -1.735 6.155 1.00 0.00 163 ARG A O 9
ATOM 13859 N N . PRO A 1 68 ? 7.893 -1.317 3.937 1.00 0.00 164 PRO A N 9
ATOM 13860 C CA . PRO A 1 68 ? 9.131 -2.004 3.629 1.00 0.00 164 PRO A CA 9
ATOM 13861 C C . PRO A 1 68 ? 10.285 -1.120 4.089 1.00 0.00 164 PRO A C 9
ATOM 13862 O O . PRO A 1 68 ? 10.378 0.040 3.678 1.00 0.00 164 PRO A O 9
ATOM 13873 N N . MET A 1 69 ? 11.159 -1.665 4.929 1.00 0.00 165 MET A N 9
ATOM 13874 C CA . MET A 1 69 ? 12.467 -1.076 5.200 1.00 0.00 165 MET A CA 9
ATOM 13875 C C . MET A 1 69 ? 13.483 -1.728 4.271 1.00 0.00 165 MET A C 9
ATOM 13876 O O . MET A 1 69 ? 13.328 -2.899 3.929 1.00 0.00 165 MET A O 9
ATOM 13890 N N . TYR A 1 70 ? 14.553 -1.031 3.907 1.00 0.00 166 TYR A N 9
ATOM 13891 C CA . TYR A 1 70 ? 15.572 -1.557 3.009 1.00 0.00 166 TYR A CA 9
ATOM 13892 C C . TYR A 1 70 ? 16.888 -1.695 3.772 1.00 0.00 166 TYR A C 9
ATOM 13893 O O . TYR A 1 70 ? 17.028 -1.211 4.902 1.00 0.00 166 TYR A O 9
ATOM 13911 N N . ARG A 1 71 ? 17.854 -2.405 3.183 1.00 0.00 167 ARG A N 9
ATOM 13912 C CA . ARG A 1 71 ? 19.207 -2.517 3.732 1.00 0.00 167 ARG A CA 9
ATOM 13913 C C . ARG A 1 71 ? 20.245 -1.729 2.959 1.00 0.00 167 ARG A C 9
ATOM 13914 O O . ARG A 1 71 ? 21.373 -1.568 3.430 1.00 0.00 167 ARG A O 9
ATOM 13935 N N . GLY A 1 72 ? 19.853 -1.210 1.815 1.00 0.00 168 GLY A N 9
ATOM 13936 C CA . GLY A 1 72 ? 20.721 -0.432 0.964 1.00 0.00 168 GLY A CA 9
ATOM 13937 C C . GLY A 1 72 ? 20.001 0.022 -0.288 1.00 0.00 168 GLY A C 9
ATOM 13938 O O . GLY A 1 72 ? 20.452 -0.289 -1.392 1.00 0.00 168 GLY A O 9
ATOM 13942 N N . GLU A 1 73 ? 18.912 0.772 -0.117 1.00 0.00 169 GLU A N 9
ATOM 13943 C CA . GLU A 1 73 ? 18.374 1.632 -1.157 1.00 0.00 169 GLU A CA 9
ATOM 13944 C C . GLU A 1 73 ? 18.010 2.945 -0.478 1.00 0.00 169 GLU A C 9
ATOM 13945 O O . GLU A 1 73 ? 16.892 3.144 0.008 1.00 0.00 169 GLU A O 9
ATOM 13957 N N . GLU A 1 74 ? 19.009 3.820 -0.382 1.00 0.00 170 GLU A N 9
ATOM 13958 C CA . GLU A 1 74 ? 18.872 5.090 0.317 1.00 0.00 170 GLU A CA 9
ATOM 13959 C C . GLU A 1 74 ? 18.412 6.233 -0.592 1.00 0.00 170 GLU A C 9
ATOM 13960 O O . GLU A 1 74 ? 17.777 7.184 -0.140 1.00 0.00 170 GLU A O 9
ATOM 13972 N N . TYR A 1 75 ? 18.656 6.091 -1.887 1.00 0.00 171 TYR A N 9
ATOM 13973 C CA . TYR A 1 75 ? 18.360 7.101 -2.891 1.00 0.00 171 TYR A CA 9
ATOM 13974 C C . TYR A 1 75 ? 16.996 6.814 -3.505 1.00 0.00 171 TYR A C 9
ATOM 13975 O O . TYR A 1 75 ? 16.881 6.391 -4.657 1.00 0.00 171 TYR A O 9
ATOM 13993 N N . VAL A 1 76 ? 15.945 7.046 -2.726 1.00 0.00 172 VAL A N 9
ATOM 13994 C CA . VAL A 1 76 ? 14.558 6.824 -3.114 1.00 0.00 172 VAL A CA 9
ATOM 13995 C C . VAL A 1 76 ? 13.771 8.095 -2.799 1.00 0.00 172 VAL A C 9
ATOM 13996 O O . VAL A 1 76 ? 14.209 8.929 -2.004 1.00 0.00 172 VAL A O 9
ATOM 14009 N N . SER A 1 77 ? 12.636 8.246 -3.475 1.00 0.00 173 SER A N 9
ATOM 14010 C CA . SER A 1 77 ? 11.657 9.292 -3.263 1.00 0.00 173 SER A CA 9
ATOM 14011 C C . SER A 1 77 ? 10.390 8.610 -2.756 1.00 0.00 173 SER A C 9
ATOM 14012 O O . SER A 1 77 ? 10.216 7.401 -2.955 1.00 0.00 173 SER A O 9
ATOM 14020 N N . GLU A 1 78 ? 9.456 9.391 -2.218 1.00 0.00 174 GLU A N 9
ATOM 14021 C CA . GLU A 1 78 ? 8.163 8.906 -1.743 1.00 0.00 174 GLU A CA 9
ATOM 14022 C C . GLU A 1 78 ? 7.470 8.073 -2.815 1.00 0.00 174 GLU A C 9
ATOM 14023 O O . GLU A 1 78 ? 6.782 7.112 -2.502 1.00 0.00 174 GLU A O 9
ATOM 14035 N N . ASP A 1 79 ? 7.674 8.424 -4.085 1.00 0.00 175 ASP A N 9
ATOM 14036 C CA . ASP A 1 79 ? 6.992 7.806 -5.207 1.00 0.00 175 ASP A CA 9
ATOM 14037 C C . ASP A 1 79 ? 7.524 6.402 -5.520 1.00 0.00 175 ASP A C 9
ATOM 14038 O O . ASP A 1 79 ? 6.757 5.551 -5.962 1.00 0.00 175 ASP A O 9
ATOM 14047 N N . ARG A 1 80 ? 8.817 6.124 -5.306 1.00 0.00 176 ARG A N 9
ATOM 14048 C CA . ARG A 1 80 ? 9.315 4.752 -5.463 1.00 0.00 176 ARG A CA 9
ATOM 14049 C C . ARG A 1 80 ? 8.921 3.925 -4.254 1.00 0.00 176 ARG A C 9
ATOM 14050 O O . ARG A 1 80 ? 8.658 2.728 -4.374 1.00 0.00 176 ARG A O 9
ATOM 14071 N N . PHE A 1 81 ? 8.882 4.555 -3.082 1.00 0.00 177 PHE A N 9
ATOM 14072 C CA . PHE A 1 81 ? 8.462 3.899 -1.866 1.00 0.00 177 PHE A CA 9
ATOM 14073 C C . PHE A 1 81 ? 7.027 3.424 -2.036 1.00 0.00 177 PHE A C 9
ATOM 14074 O O . PHE A 1 81 ? 6.746 2.242 -1.854 1.00 0.00 177 PHE A O 9
ATOM 14091 N N . VAL A 1 82 ? 6.124 4.351 -2.370 1.00 0.00 178 VAL A N 9
ATOM 14092 C CA . VAL A 1 82 ? 4.699 4.096 -2.436 1.00 0.00 178 VAL A CA 9
ATOM 14093 C C . VAL A 1 82 ? 4.450 2.924 -3.342 1.00 0.00 178 VAL A C 9
ATOM 14094 O O . VAL A 1 82 ? 3.835 1.970 -2.891 1.00 0.00 178 VAL A O 9
ATOM 14107 N N . ARG A 1 83 ? 4.929 2.984 -4.583 1.00 0.00 179 ARG A N 9
ATOM 14108 C CA . ARG A 1 83 ? 4.649 1.878 -5.502 1.00 0.00 179 ARG A CA 9
ATOM 14109 C C . ARG A 1 83 ? 5.226 0.556 -5.002 1.00 0.00 179 ARG A C 9
ATOM 14110 O O . ARG A 1 83 ? 4.601 -0.470 -5.259 1.00 0.00 179 ARG A O 9
ATOM 14131 N N . ASP A 1 84 ? 6.395 0.523 -4.354 1.00 0.00 180 ASP A N 9
ATOM 14132 C CA . ASP A 1 84 ? 6.959 -0.742 -3.869 1.00 0.00 180 ASP A CA 9
ATOM 14133 C C . ASP A 1 84 ? 6.103 -1.301 -2.736 1.00 0.00 180 ASP A C 9
ATOM 14134 O O . ASP A 1 84 ? 5.666 -2.453 -2.800 1.00 0.00 180 ASP A O 9
ATOM 14143 N N . CYS A 1 85 ? 5.810 -0.460 -1.740 1.00 0.00 181 CYS A N 9
ATOM 14144 C CA . CYS A 1 85 ? 4.987 -0.802 -0.587 1.00 0.00 181 CYS A CA 9
ATOM 14145 C C . CYS A 1 85 ? 3.570 -1.185 -1.028 1.00 0.00 181 CYS A C 9
ATOM 14146 O O . CYS A 1 85 ? 2.972 -2.126 -0.500 1.00 0.00 181 CYS A O 9
ATOM 14153 N N . TYR A 1 86 ? 3.040 -0.478 -2.027 1.00 0.00 182 TYR A N 9
ATOM 14154 C CA . TYR A 1 86 ? 1.787 -0.766 -2.697 1.00 0.00 182 TYR A CA 9
ATOM 14155 C C . TYR A 1 86 ? 1.851 -2.180 -3.229 1.00 0.00 182 TYR A C 9
ATOM 14156 O O . TYR A 1 86 ? 1.026 -2.983 -2.821 1.00 0.00 182 TYR A O 9
ATOM 14174 N N . ASN A 1 87 ? 2.841 -2.499 -4.074 1.00 0.00 183 ASN A N 9
ATOM 14175 C CA . ASN A 1 87 ? 2.955 -3.770 -4.790 1.00 0.00 183 ASN A CA 9
ATOM 14176 C C . ASN A 1 87 ? 2.964 -4.967 -3.840 1.00 0.00 183 ASN A C 9
ATOM 14177 O O . ASN A 1 87 ? 2.455 -6.035 -4.199 1.00 0.00 183 ASN A O 9
ATOM 14188 N N . MET A 1 88 ? 3.518 -4.799 -2.635 1.00 0.00 184 MET A N 9
ATOM 14189 C CA . MET A 1 88 ? 3.402 -5.811 -1.597 1.00 0.00 184 MET A CA 9
ATOM 14190 C C . MET A 1 88 ? 2.015 -5.766 -0.966 1.00 0.00 184 MET A C 9
ATOM 14191 O O . MET A 1 88 ? 1.332 -6.780 -0.979 1.00 0.00 184 MET A O 9
ATOM 14205 N N . SER A 1 89 ? 1.577 -4.641 -0.396 1.00 0.00 185 SER A N 9
ATOM 14206 C CA . SER A 1 89 ? 0.334 -4.600 0.373 1.00 0.00 185 SER A CA 9
ATOM 14207 C C . SER A 1 89 ? -0.863 -5.052 -0.470 1.00 0.00 185 SER A C 9
ATOM 14208 O O . SER A 1 89 ? -1.686 -5.816 0.020 1.00 0.00 185 SER A O 9
ATOM 14216 N N . VAL A 1 90 ? -0.947 -4.651 -1.744 1.00 0.00 186 VAL A N 9
ATOM 14217 C CA . VAL A 1 90 ? -1.978 -5.120 -2.663 1.00 0.00 186 VAL A CA 9
ATOM 14218 C C . VAL A 1 90 ? -1.959 -6.635 -2.679 1.00 0.00 186 VAL A C 9
ATOM 14219 O O . VAL A 1 90 ? -2.961 -7.261 -2.370 1.00 0.00 186 VAL A O 9
ATOM 14232 N N . THR A 1 91 ? -0.821 -7.232 -2.996 1.00 0.00 187 THR A N 9
ATOM 14233 C CA . THR A 1 91 ? -0.647 -8.663 -3.057 1.00 0.00 187 THR A CA 9
ATOM 14234 C C . THR A 1 91 ? -1.052 -9.302 -1.718 1.00 0.00 187 THR A C 9
ATOM 14235 O O . THR A 1 91 ? -1.778 -10.295 -1.727 1.00 0.00 187 THR A O 9
ATOM 14246 N N . GLU A 1 92 ? -0.667 -8.717 -0.582 1.00 0.00 188 GLU A N 9
ATOM 14247 C CA . GLU A 1 92 ? -1.001 -9.180 0.763 1.00 0.00 188 GLU A CA 9
ATOM 14248 C C . GLU A 1 92 ? -2.509 -9.261 1.002 1.00 0.00 188 GLU A C 9
ATOM 14249 O O . GLU A 1 92 ? -2.938 -10.028 1.864 1.00 0.00 188 GLU A O 9
ATOM 14261 N N . TYR A 1 93 ? -3.306 -8.529 0.219 1.00 0.00 189 TYR A N 9
ATOM 14262 C CA . TYR A 1 93 ? -4.752 -8.508 0.335 1.00 0.00 189 TYR A CA 9
ATOM 14263 C C . TYR A 1 93 ? -5.430 -8.720 -1.020 1.00 0.00 189 TYR A C 9
ATOM 14264 O O . TYR A 1 93 ? -6.582 -8.320 -1.216 1.00 0.00 189 TYR A O 9
ATOM 14282 N N . ILE A 1 94 ? -4.726 -9.327 -1.971 1.00 0.00 190 ILE A N 9
ATOM 14283 C CA . ILE A 1 94 ? -5.260 -9.779 -3.241 1.00 0.00 190 ILE A CA 9
ATOM 14284 C C . ILE A 1 94 ? -4.766 -11.201 -3.424 1.00 0.00 190 ILE A C 9
ATOM 14285 O O . ILE A 1 94 ? -5.581 -12.096 -3.329 1.00 0.00 190 ILE A O 9
ATOM 14301 N N . ILE A 1 95 ? -3.471 -11.441 -3.613 1.00 0.00 191 ILE A N 9
ATOM 14302 C CA . ILE A 1 95 ? -2.933 -12.749 -3.997 1.00 0.00 191 ILE A CA 9
ATOM 14303 C C . ILE A 1 95 ? -3.066 -13.775 -2.861 1.00 0.00 191 ILE A C 9
ATOM 14304 O O . ILE A 1 95 ? -3.159 -14.976 -3.113 1.00 0.00 191 ILE A O 9
ATOM 14320 N N . LYS A 1 96 ? -3.111 -13.334 -1.603 1.00 0.00 192 LYS A N 9
ATOM 14321 C CA . LYS A 1 96 ? -3.381 -14.204 -0.465 1.00 0.00 192 LYS A CA 9
ATOM 14322 C C . LYS A 1 96 ? -4.855 -14.557 -0.423 1.00 0.00 192 LYS A C 9
ATOM 14323 O O . LYS A 1 96 ? -5.188 -15.731 -0.545 1.00 0.00 192 LYS A O 9
ATOM 14342 N N . PRO A 1 97 ? -5.768 -13.576 -0.322 1.00 0.00 193 PRO A N 9
ATOM 14343 C CA . PRO A 1 97 ? -7.180 -13.890 -0.337 1.00 0.00 193 PRO A CA 9
ATOM 14344 C C . PRO A 1 97 ? -7.635 -14.505 -1.683 1.00 0.00 193 PRO A C 9
ATOM 14345 O O . PRO A 1 97 ? -8.696 -15.132 -1.705 1.00 0.00 193 PRO A O 9
ATOM 14356 N N . ALA A 1 98 ? -6.844 -14.406 -2.766 1.00 0.00 194 ALA A N 9
ATOM 14357 C CA . ALA A 1 98 ? -7.123 -14.924 -4.115 1.00 0.00 194 ALA A CA 9
ATOM 14358 C C . ALA A 1 98 ? -7.228 -16.441 -4.169 1.00 0.00 194 ALA A C 9
ATOM 14359 O O . ALA A 1 98 ? -7.623 -16.986 -5.200 1.00 0.00 194 ALA A O 9
ATOM 14366 N N . GLU A 1 99 ? -6.871 -17.128 -3.092 1.00 0.00 195 GLU A N 9
ATOM 14367 C CA . GLU A 1 99 ? -7.095 -18.554 -2.972 1.00 0.00 195 GLU A CA 9
ATOM 14368 C C . GLU A 1 99 ? -8.589 -18.848 -3.090 1.00 0.00 195 GLU A C 9
ATOM 14369 O O . GLU A 1 99 ? -8.968 -19.900 -3.604 1.00 0.00 195 GLU A O 9
ATOM 14381 N N . GLY A 1 100 ? -9.447 -17.905 -2.686 1.00 0.00 196 GLY A N 9
ATOM 14382 C CA . GLY A 1 100 ? -10.811 -17.896 -3.193 1.00 0.00 196 GLY A CA 9
ATOM 14383 C C . GLY A 1 100 ? -11.369 -16.492 -3.316 1.00 0.00 196 GLY A C 9
ATOM 14384 O O . GLY A 1 100 ? -11.430 -15.929 -4.412 1.00 0.00 196 GLY A O 9
ATOM 14388 N N . LYS A 1 101 ? -11.740 -15.920 -2.171 1.00 0.00 197 LYS A N 9
ATOM 14389 C CA . LYS A 1 101 ? -12.721 -14.876 -1.954 1.00 0.00 197 LYS A CA 9
ATOM 14390 C C . LYS A 1 101 ? -14.002 -15.110 -2.739 1.00 0.00 197 LYS A C 9
ATOM 14391 O O . LYS A 1 101 ? -14.012 -14.879 -3.944 1.00 0.00 197 LYS A O 9
ATOM 14410 N N . ASN A 1 102 ? -15.095 -15.443 -2.051 1.00 0.00 198 ASN A N 9
ATOM 14411 C CA . ASN A 1 102 ? -16.465 -15.452 -2.563 1.00 0.00 198 ASN A CA 9
ATOM 14412 C C . ASN A 1 102 ? -16.973 -14.034 -2.901 1.00 0.00 198 ASN A C 9
ATOM 14413 O O . ASN A 1 102 ? -18.027 -13.608 -2.428 1.00 0.00 198 ASN A O 9
ATOM 14424 N N . ASN A 1 103 ? -16.211 -13.266 -3.678 1.00 0.00 199 ASN A N 9
ATOM 14425 C CA . ASN A 1 103 ? -16.534 -11.959 -4.187 1.00 0.00 199 ASN A CA 9
ATOM 14426 C C . ASN A 1 103 ? -17.248 -12.078 -5.533 1.00 0.00 199 ASN A C 9
ATOM 14427 O O . ASN A 1 103 ? -18.261 -11.415 -5.723 1.00 0.00 199 ASN A O 9
ATOM 14438 N N . SER A 1 104 ? -16.639 -12.816 -6.471 1.00 0.00 200 SER A N 9
ATOM 14439 C CA . SER A 1 104 ? -16.814 -12.828 -7.925 1.00 0.00 200 SER A CA 9
ATOM 14440 C C . SER A 1 104 ? -17.392 -11.523 -8.477 1.00 0.00 200 SER A C 9
ATOM 14441 O O . SER A 1 104 ? -18.584 -11.248 -8.365 1.00 0.00 200 SER A O 9
ATOM 14449 N N . GLU A 1 105 ? -16.518 -10.684 -9.042 1.00 0.00 201 GLU A N 9
ATOM 14450 C CA . GLU A 1 105 ? -16.862 -9.412 -9.687 1.00 0.00 201 GLU A CA 9
ATOM 14451 C C . GLU A 1 105 ? -17.301 -8.310 -8.711 1.00 0.00 201 GLU A C 9
ATOM 14452 O O . GLU A 1 105 ? -17.152 -7.131 -9.018 1.00 0.00 201 GLU A O 9
ATOM 14464 N N . LEU A 1 106 ? -17.651 -8.664 -7.474 1.00 0.00 202 LEU A N 9
ATOM 14465 C CA . LEU A 1 106 ? -17.563 -7.766 -6.312 1.00 0.00 202 LEU A CA 9
ATOM 14466 C C . LEU A 1 106 ? -16.117 -7.361 -6.065 1.00 0.00 202 LEU A C 9
ATOM 14467 O O . LEU A 1 106 ? -15.844 -6.324 -5.460 1.00 0.00 202 LEU A O 9
ATOM 14483 N N . ASN A 1 107 ? -15.160 -8.155 -6.565 1.00 0.00 203 ASN A N 9
ATOM 14484 C CA . ASN A 1 107 ? -13.768 -7.847 -6.362 1.00 0.00 203 ASN A CA 9
ATOM 14485 C C . ASN A 1 107 ? -13.429 -6.540 -7.052 1.00 0.00 203 ASN A C 9
ATOM 14486 O O . ASN A 1 107 ? -12.450 -5.931 -6.683 1.00 0.00 203 ASN A O 9
ATOM 14497 N N . GLN A 1 108 ? -14.223 -6.074 -8.007 1.00 0.00 204 GLN A N 9
ATOM 14498 C CA . GLN A 1 108 ? -13.933 -4.853 -8.704 1.00 0.00 204 GLN A CA 9
ATOM 14499 C C . GLN A 1 108 ? -13.938 -3.637 -7.777 1.00 0.00 204 GLN A C 9
ATOM 14500 O O . GLN A 1 108 ? -12.951 -2.917 -7.804 1.00 0.00 204 GLN A O 9
ATOM 14514 N N . LEU A 1 109 ? -14.974 -3.392 -6.965 1.00 0.00 205 LEU A N 9
ATOM 14515 C CA . LEU A 1 109 ? -15.027 -2.236 -6.047 1.00 0.00 205 LEU A CA 9
ATOM 14516 C C . LEU A 1 109 ? -13.946 -2.471 -4.989 1.00 0.00 205 LEU A C 9
ATOM 14517 O O . LEU A 1 109 ? -13.178 -1.554 -4.708 1.00 0.00 205 LEU A O 9
ATOM 14533 N N . ASP A 1 110 ? -13.842 -3.708 -4.470 1.00 0.00 206 ASP A N 9
ATOM 14534 C CA . ASP A 1 110 ? -12.813 -4.132 -3.514 1.00 0.00 206 ASP A CA 9
ATOM 14535 C C . ASP A 1 110 ? -11.444 -3.692 -4.009 1.00 0.00 206 ASP A C 9
ATOM 14536 O O . ASP A 1 110 ? -10.774 -2.913 -3.347 1.00 0.00 206 ASP A O 9
ATOM 14545 N N . THR A 1 111 ? -11.059 -4.138 -5.197 1.00 0.00 207 THR A N 9
ATOM 14546 C CA . THR A 1 111 ? -9.769 -3.925 -5.836 1.00 0.00 207 THR A CA 9
ATOM 14547 C C . THR A 1 111 ? -9.583 -2.449 -6.186 1.00 0.00 207 THR A C 9
ATOM 14548 O O . THR A 1 111 ? -8.541 -1.893 -5.867 1.00 0.00 207 THR A O 9
ATOM 14559 N N . THR A 1 112 ? -10.566 -1.813 -6.820 1.00 0.00 208 THR A N 9
ATOM 14560 C CA . THR A 1 112 ? -10.538 -0.421 -7.260 1.00 0.00 208 THR A CA 9
ATOM 14561 C C . THR A 1 112 ? -10.190 0.493 -6.087 1.00 0.00 208 THR A C 9
ATOM 14562 O O . THR A 1 112 ? -9.233 1.269 -6.163 1.00 0.00 208 THR A O 9
ATOM 14573 N N . VAL A 1 113 ? -10.950 0.388 -4.998 1.00 0.00 209 VAL A N 9
ATOM 14574 C CA . VAL A 1 113 ? -10.767 1.235 -3.836 1.00 0.00 209 VAL A CA 9
ATOM 14575 C C . VAL A 1 113 ? -9.502 0.789 -3.109 1.00 0.00 209 VAL A C 9
ATOM 14576 O O . VAL A 1 113 ? -8.711 1.638 -2.726 1.00 0.00 209 VAL A O 9
ATOM 14589 N N . LYS A 1 114 ? -9.253 -0.516 -2.948 1.00 0.00 210 LYS A N 9
ATOM 14590 C CA . LYS A 1 114 ? -8.076 -1.008 -2.224 1.00 0.00 210 LYS A CA 9
ATOM 14591 C C . LYS A 1 114 ? -6.792 -0.591 -2.942 1.00 0.00 210 LYS A C 9
ATOM 14592 O O . LYS A 1 114 ? -5.794 -0.328 -2.283 1.00 0.00 210 LYS A O 9
ATOM 14611 N N . SER A 1 115 ? -6.816 -0.489 -4.268 1.00 0.00 211 SER A N 9
ATOM 14612 C CA . SER A 1 115 ? -5.748 0.091 -5.059 1.00 0.00 211 SER A CA 9
ATOM 14613 C C . SER A 1 115 ? -5.576 1.551 -4.623 1.00 0.00 211 SER A C 9
ATOM 14614 O O . SER A 1 115 ? -4.511 1.889 -4.098 1.00 0.00 211 SER A O 9
ATOM 14622 N N . GLN A 1 116 ? -6.635 2.373 -4.762 1.00 0.00 212 GLN A N 9
ATOM 14623 C CA . GLN A 1 116 ? -6.604 3.791 -4.415 1.00 0.00 212 GLN A CA 9
ATOM 14624 C C . GLN A 1 116 ? -5.996 4.014 -3.027 1.00 0.00 212 GLN A C 9
ATOM 14625 O O . GLN A 1 116 ? -5.018 4.751 -2.869 1.00 0.00 212 GLN A O 9
ATOM 14639 N N . ILE A 1 117 ? -6.610 3.388 -2.023 1.00 0.00 213 ILE A N 9
ATOM 14640 C CA . ILE A 1 117 ? -6.303 3.600 -0.626 1.00 0.00 213 ILE A CA 9
ATOM 14641 C C . ILE A 1 117 ? -4.910 3.090 -0.306 1.00 0.00 213 ILE A C 9
ATOM 14642 O O . ILE A 1 117 ? -4.257 3.762 0.468 1.00 0.00 213 ILE A O 9
ATOM 14658 N N . ILE A 1 118 ? -4.435 1.957 -0.844 1.00 0.00 214 ILE A N 9
ATOM 14659 C CA . ILE A 1 118 ? -3.092 1.495 -0.509 1.00 0.00 214 ILE A CA 9
ATOM 14660 C C . ILE A 1 118 ? -2.106 2.530 -1.042 1.00 0.00 214 ILE A C 9
ATOM 14661 O O . ILE A 1 118 ? -1.208 2.934 -0.310 1.00 0.00 214 ILE A O 9
ATOM 14677 N N . ARG A 1 119 ? -2.258 2.960 -2.299 1.00 0.00 215 ARG A N 9
ATOM 14678 C CA . ARG A 1 119 ? -1.386 3.971 -2.881 1.00 0.00 215 ARG A CA 9
ATOM 14679 C C . ARG A 1 119 ? -1.413 5.223 -2.006 1.00 0.00 215 ARG A C 9
ATOM 14680 O O . ARG A 1 119 ? -0.352 5.751 -1.697 1.00 0.00 215 ARG A O 9
ATOM 14701 N N . GLU A 1 120 ? -2.574 5.705 -1.563 1.00 0.00 216 GLU A N 9
ATOM 14702 C CA . GLU A 1 120 ? -2.667 6.892 -0.759 1.00 0.00 216 GLU A CA 9
ATOM 14703 C C . GLU A 1 120 ? -2.030 6.637 0.607 1.00 0.00 216 GLU A C 9
ATOM 14704 O O . GLU A 1 120 ? -1.209 7.429 1.036 1.00 0.00 216 GLU A O 9
ATOM 14716 N N . MET A 1 121 ? -2.359 5.529 1.278 1.00 0.00 217 MET A N 9
ATOM 14717 C CA . MET A 1 121 ? -1.861 5.124 2.585 1.00 0.00 217 MET A CA 9
ATOM 14718 C C . MET A 1 121 ? -0.329 5.148 2.553 1.00 0.00 217 MET A C 9
ATOM 14719 O O . MET A 1 121 ? 0.302 5.717 3.438 1.00 0.00 217 MET A O 9
ATOM 14733 N N . CYS A 1 122 ? 0.269 4.531 1.530 1.00 0.00 218 CYS A N 9
ATOM 14734 C CA . CYS A 1 122 ? 1.709 4.469 1.363 1.00 0.00 218 CYS A CA 9
ATOM 14735 C C . CYS A 1 122 ? 2.305 5.850 1.036 1.00 0.00 218 CYS A C 9
ATOM 14736 O O . CYS A 1 122 ? 3.344 6.193 1.594 1.00 0.00 218 CYS A O 9
ATOM 14743 N N . ILE A 1 123 ? 1.672 6.672 0.183 1.00 0.00 219 ILE A N 9
ATOM 14744 C CA . ILE A 1 123 ? 2.100 8.052 -0.062 1.00 0.00 219 ILE A CA 9
ATOM 14745 C C . ILE A 1 123 ? 2.081 8.791 1.295 1.00 0.00 219 ILE A C 9
ATOM 14746 O O . ILE A 1 123 ? 2.969 9.590 1.594 1.00 0.00 219 ILE A O 9
ATOM 14762 N N . THR A 1 124 ? 1.063 8.540 2.124 1.00 0.00 220 THR A N 9
ATOM 14763 C CA . THR A 1 124 ? 0.857 9.192 3.400 1.00 0.00 220 THR A CA 9
ATOM 14764 C C . THR A 1 124 ? 1.880 8.730 4.426 1.00 0.00 220 THR A C 9
ATOM 14765 O O . THR A 1 124 ? 2.243 9.538 5.269 1.00 0.00 220 THR A O 9
ATOM 14776 N N . GLU A 1 125 ? 2.422 7.513 4.368 1.00 0.00 221 GLU A N 9
ATOM 14777 C CA . GLU A 1 125 ? 3.490 7.161 5.299 1.00 0.00 221 GLU A CA 9
ATOM 14778 C C . GLU A 1 125 ? 4.718 8.051 5.064 1.00 0.00 221 GLU A C 9
ATOM 14779 O O . GLU A 1 125 ? 5.512 8.201 5.984 1.00 0.00 221 GLU A O 9
ATOM 14791 N N . TYR A 1 126 ? 4.819 8.739 3.917 1.00 0.00 222 TYR A N 9
ATOM 14792 C CA . TYR A 1 126 ? 5.603 9.959 3.825 1.00 0.00 222 TYR A CA 9
ATOM 14793 C C . TYR A 1 126 ? 4.805 11.191 4.260 1.00 0.00 222 TYR A C 9
ATOM 14794 O O . TYR A 1 126 ? 5.193 11.822 5.231 1.00 0.00 222 TYR A O 9
ATOM 14812 N N . ARG A 1 127 ? 3.707 11.600 3.609 1.00 0.00 223 ARG A N 9
ATOM 14813 C CA . ARG A 1 127 ? 3.092 12.911 3.882 1.00 0.00 223 ARG A CA 9
ATOM 14814 C C . ARG A 1 127 ? 2.668 13.170 5.335 1.00 0.00 223 ARG A C 9
ATOM 14815 O O . ARG A 1 127 ? 2.498 14.333 5.707 1.00 0.00 223 ARG A O 9
ATOM 14836 N N . ARG A 1 128 ? 2.424 12.138 6.133 1.00 0.00 224 ARG A N 9
ATOM 14837 C CA . ARG A 1 128 ? 2.125 12.175 7.550 1.00 0.00 224 ARG A CA 9
ATOM 14838 C C . ARG A 1 128 ? 3.391 11.807 8.310 1.00 0.00 224 ARG A C 9
ATOM 14839 O O . ARG A 1 128 ? 3.774 12.546 9.208 1.00 0.00 224 ARG A O 9
ATOM 14860 N N . GLY A 1 129 ? 4.056 10.713 7.922 1.00 0.00 225 GLY A N 9
ATOM 14861 C CA . GLY A 1 129 ? 5.258 10.203 8.587 1.00 0.00 225 GLY A CA 9
ATOM 14862 C C . GLY A 1 129 ? 6.477 11.100 8.390 1.00 0.00 225 GLY A C 9
ATOM 14863 O O . GLY A 1 129 ? 7.558 10.821 8.904 1.00 0.00 225 GLY A O 9
ATOM 14867 N N . SER A 1 130 ? 6.301 12.201 7.663 1.00 0.00 226 SER A N 9
ATOM 14868 C CA . SER A 1 130 ? 7.224 13.329 7.631 1.00 0.00 226 SER A CA 9
ATOM 14869 C C . SER A 1 130 ? 7.318 13.991 9.021 1.00 0.00 226 SER A C 9
ATOM 14870 O O . SER A 1 130 ? 8.237 14.785 9.240 1.00 0.00 226 SER A O 9
ATOM 14878 N N . ILE A 1 29 ? 13.923 -6.525 0.602 1.00 0.00 125 ILE A N 10
ATOM 14879 C CA . ILE A 1 29 ? 13.345 -5.708 1.669 1.00 0.00 125 ILE A CA 10
ATOM 14880 C C . ILE A 1 29 ? 13.751 -6.282 3.042 1.00 0.00 125 ILE A C 10
ATOM 14881 O O . ILE A 1 29 ? 14.135 -7.443 3.179 1.00 0.00 125 ILE A O 10
ATOM 14897 N N . GLY A 1 30 ? 13.715 -5.463 4.095 1.00 0.00 126 GLY A N 10
ATOM 14898 C CA . GLY A 1 30 ? 14.160 -5.885 5.420 1.00 0.00 126 GLY A CA 10
ATOM 14899 C C . GLY A 1 30 ? 13.213 -6.889 6.090 1.00 0.00 126 GLY A C 10
ATOM 14900 O O . GLY A 1 30 ? 13.505 -7.363 7.188 1.00 0.00 126 GLY A O 10
ATOM 14904 N N . GLY A 1 31 ? 12.064 -7.188 5.489 1.00 0.00 127 GLY A N 10
ATOM 14905 C CA . GLY A 1 31 ? 10.963 -7.939 6.075 1.00 0.00 127 GLY A CA 10
ATOM 14906 C C . GLY A 1 31 ? 9.747 -7.024 6.065 1.00 0.00 127 GLY A C 10
ATOM 14907 O O . GLY A 1 31 ? 9.770 -5.983 5.397 1.00 0.00 127 GLY A O 10
ATOM 14911 N N . TYR A 1 32 ? 8.689 -7.374 6.792 1.00 0.00 128 TYR A N 10
ATOM 14912 C CA . TYR A 1 32 ? 7.442 -6.628 6.759 1.00 0.00 128 TYR A CA 10
ATOM 14913 C C . TYR A 1 32 ? 6.768 -6.688 8.124 1.00 0.00 128 TYR A C 10
ATOM 14914 O O . TYR A 1 32 ? 6.583 -7.767 8.691 1.00 0.00 128 TYR A O 10
ATOM 14932 N N . MET A 1 33 ? 6.339 -5.534 8.631 1.00 0.00 129 MET A N 10
ATOM 14933 C CA . MET A 1 33 ? 5.550 -5.399 9.850 1.00 0.00 129 MET A CA 10
ATOM 14934 C C . MET A 1 33 ? 4.542 -4.276 9.642 1.00 0.00 129 MET A C 10
ATOM 14935 O O . MET A 1 33 ? 4.848 -3.296 8.955 1.00 0.00 129 MET A O 10
ATOM 14949 N N . LEU A 1 34 ? 3.313 -4.463 10.133 1.00 0.00 130 LEU A N 10
ATOM 14950 C CA . LEU A 1 34 ? 2.195 -3.615 9.758 1.00 0.00 130 LEU A CA 10
ATOM 14951 C C . LEU A 1 34 ? 2.096 -2.447 10.735 1.00 0.00 130 LEU A C 10
ATOM 14952 O O . LEU A 1 34 ? 1.519 -2.596 11.814 1.00 0.00 130 LEU A O 10
ATOM 14968 N N . GLY A 1 35 ? 2.703 -1.325 10.340 1.00 0.00 131 GLY A N 10
ATOM 14969 C CA . GLY A 1 35 ? 3.147 -0.210 11.168 1.00 0.00 131 GLY A CA 10
ATOM 14970 C C . GLY A 1 35 ? 2.125 0.253 12.191 1.00 0.00 131 GLY A C 10
ATOM 14971 O O . GLY A 1 35 ? 2.062 -0.296 13.292 1.00 0.00 131 GLY A O 10
ATOM 14975 N N . ASN A 1 36 ? 1.314 1.255 11.843 1.00 0.00 132 ASN A N 10
ATOM 14976 C CA . ASN A 1 36 ? 0.189 1.645 12.675 1.00 0.00 132 ASN A CA 10
ATOM 14977 C C . ASN A 1 36 ? -0.935 2.248 11.862 1.00 0.00 132 ASN A C 10
ATOM 14978 O O . ASN A 1 36 ? -0.758 2.595 10.695 1.00 0.00 132 ASN A O 10
ATOM 14989 N N . ALA A 1 37 ? -2.116 2.310 12.481 1.00 0.00 133 ALA A N 10
ATOM 14990 C CA . ALA A 1 37 ? -3.339 2.673 11.790 1.00 0.00 133 ALA A CA 10
ATOM 14991 C C . ALA A 1 37 ? -3.315 4.120 11.321 1.00 0.00 133 ALA A C 10
ATOM 14992 O O . ALA A 1 37 ? -2.657 4.962 11.933 1.00 0.00 133 ALA A O 10
ATOM 14999 N N . VAL A 1 38 ? -4.021 4.368 10.220 1.00 0.00 134 VAL A N 10
ATOM 15000 C CA . VAL A 1 38 ? -4.089 5.658 9.557 1.00 0.00 134 VAL A CA 10
ATOM 15001 C C . VAL A 1 38 ? -5.077 6.511 10.350 1.00 0.00 134 VAL A C 10
ATOM 15002 O O . VAL A 1 38 ? -4.686 7.493 10.981 1.00 0.00 134 VAL A O 10
ATOM 15015 N N . GLY A 1 39 ? -6.348 6.102 10.346 1.00 0.00 135 GLY A N 10
ATOM 15016 C CA . GLY A 1 39 ? -7.446 6.915 10.825 1.00 0.00 135 GLY A CA 10
ATOM 15017 C C . GLY A 1 39 ? -8.097 7.612 9.646 1.00 0.00 135 GLY A C 10
ATOM 15018 O O . GLY A 1 39 ? -7.442 8.404 8.970 1.00 0.00 135 GLY A O 10
ATOM 15022 N N . ARG A 1 40 ? -9.365 7.262 9.390 1.00 0.00 136 ARG A N 10
ATOM 15023 C CA . ARG A 1 40 ? -10.363 7.998 8.593 1.00 0.00 136 ARG A CA 10
ATOM 15024 C C . ARG A 1 40 ? -9.713 8.825 7.482 1.00 0.00 136 ARG A C 10
ATOM 15025 O O . ARG A 1 40 ? -9.843 10.040 7.420 1.00 0.00 136 ARG A O 10
ATOM 15046 N N . MET A 1 41 ? -9.016 8.116 6.591 1.00 0.00 137 MET A N 10
ATOM 15047 C CA . MET A 1 41 ? -8.140 8.679 5.566 1.00 0.00 137 MET A CA 10
ATOM 15048 C C . MET A 1 41 ? -8.752 9.895 4.864 1.00 0.00 137 MET A C 10
ATOM 15049 O O . MET A 1 41 ? -8.050 10.872 4.620 1.00 0.00 137 MET A O 10
ATOM 15063 N N . SER A 1 42 ? -10.040 9.807 4.506 1.00 0.00 138 SER A N 10
ATOM 15064 C CA . SER A 1 42 ? -10.841 10.835 3.859 1.00 0.00 138 SER A CA 10
ATOM 15065 C C . SER A 1 42 ? -10.130 11.482 2.659 1.00 0.00 138 SER A C 10
ATOM 15066 O O . SER A 1 42 ? -10.359 12.652 2.349 1.00 0.00 138 SER A O 10
ATOM 15074 N N . TYR A 1 43 ? -9.281 10.715 1.976 1.00 0.00 139 TYR A N 10
ATOM 15075 C CA . TYR A 1 43 ? -8.762 11.046 0.665 1.00 0.00 139 TYR A CA 10
ATOM 15076 C C . TYR A 1 43 ? -9.931 11.242 -0.273 1.00 0.00 139 TYR A C 10
ATOM 15077 O O . TYR A 1 43 ? -10.898 10.471 -0.243 1.00 0.00 139 TYR A O 10
ATOM 15095 N N . GLN A 1 44 ? -9.779 12.260 -1.105 1.00 0.00 140 GLN A N 10
ATOM 15096 C CA . GLN A 1 44 ? -10.462 12.440 -2.366 1.00 0.00 140 GLN A CA 10
ATOM 15097 C C . GLN A 1 44 ? -10.372 11.139 -3.172 1.00 0.00 140 GLN A C 10
ATOM 15098 O O . GLN A 1 44 ? -9.302 10.796 -3.669 1.00 0.00 140 GLN A O 10
ATOM 15112 N N . PHE A 1 45 ? -11.461 10.375 -3.260 1.00 0.00 141 PHE A N 10
ATOM 15113 C CA . PHE A 1 45 ? -11.508 9.282 -4.220 1.00 0.00 141 PHE A CA 10
ATOM 15114 C C . PHE A 1 45 ? -11.802 9.848 -5.601 1.00 0.00 141 PHE A C 10
ATOM 15115 O O . PHE A 1 45 ? -12.407 10.920 -5.734 1.00 0.00 141 PHE A O 10
ATOM 15132 N N . ASN A 1 46 ? -11.458 9.080 -6.632 1.00 0.00 142 ASN A N 10
ATOM 15133 C CA . ASN A 1 46 ? -11.648 9.521 -8.012 1.00 0.00 142 ASN A CA 10
ATOM 15134 C C . ASN A 1 46 ? -13.097 9.336 -8.434 1.00 0.00 142 ASN A C 10
ATOM 15135 O O . ASN A 1 46 ? -13.537 9.977 -9.387 1.00 0.00 142 ASN A O 10
ATOM 15146 N N . ASN A 1 47 ? -13.833 8.440 -7.770 1.00 0.00 143 ASN A N 10
ATOM 15147 C CA . ASN A 1 47 ? -15.221 8.156 -8.059 1.00 0.00 143 ASN A CA 10
ATOM 15148 C C . ASN A 1 47 ? -15.876 7.897 -6.707 1.00 0.00 143 ASN A C 10
ATOM 15149 O O . ASN A 1 47 ? -15.277 7.213 -5.872 1.00 0.00 143 ASN A O 10
ATOM 15160 N N . PRO A 1 48 ? -17.114 8.347 -6.466 1.00 0.00 144 PRO A N 10
ATOM 15161 C CA . PRO A 1 48 ? -17.717 8.257 -5.143 1.00 0.00 144 PRO A CA 10
ATOM 15162 C C . PRO A 1 48 ? -18.078 6.816 -4.773 1.00 0.00 144 PRO A C 10
ATOM 15163 O O . PRO A 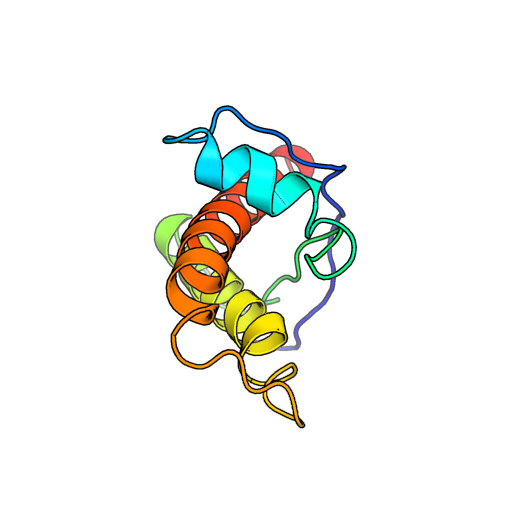1 48 ? -18.143 6.490 -3.592 1.00 0.00 144 PRO A O 10
ATOM 15174 N N . MET A 1 49 ? -18.221 5.928 -5.762 1.00 0.00 145 MET A N 10
ATOM 15175 C CA . MET A 1 49 ? -18.354 4.497 -5.553 1.00 0.00 145 MET A CA 10
ATOM 15176 C C . MET A 1 49 ? -17.206 3.949 -4.721 1.00 0.00 145 MET A C 10
ATOM 15177 O O . MET A 1 49 ? -17.437 3.105 -3.865 1.00 0.00 145 MET A O 10
ATOM 15191 N N . GLU A 1 50 ? -15.987 4.443 -4.948 1.00 0.00 146 GLU A N 10
ATOM 15192 C CA . GLU A 1 50 ? -14.809 3.981 -4.230 1.00 0.00 146 GLU A CA 10
ATOM 15193 C C . GLU A 1 50 ? -14.967 4.333 -2.757 1.00 0.00 146 GLU A C 10
ATOM 15194 O O . GLU A 1 50 ? -14.783 3.488 -1.885 1.00 0.00 146 GLU A O 10
ATOM 15206 N N . SER A 1 51 ? -15.378 5.575 -2.506 1.00 0.00 147 SER A N 10
ATOM 15207 C CA . SER A 1 51 ? -15.640 6.094 -1.186 1.00 0.00 147 SER A CA 10
ATOM 15208 C C . SER A 1 51 ? -16.714 5.256 -0.502 1.00 0.00 147 SER A C 10
ATOM 15209 O O . SER A 1 51 ? -16.476 4.742 0.588 1.00 0.00 147 SER A O 10
ATOM 15217 N N . ARG A 1 52 ? -17.884 5.075 -1.116 1.00 0.00 148 ARG A N 10
ATOM 15218 C CA . ARG A 1 52 ? -18.990 4.358 -0.499 1.00 0.00 148 ARG A CA 10
ATOM 15219 C C . ARG A 1 52 ? -18.554 2.925 -0.215 1.00 0.00 148 ARG A C 10
ATOM 15220 O O . ARG A 1 52 ? -18.838 2.419 0.868 1.00 0.00 148 ARG A O 10
ATOM 15241 N N . TYR A 1 53 ? -17.846 2.292 -1.152 1.00 0.00 149 TYR A N 10
ATOM 15242 C CA . TYR A 1 53 ? -17.351 0.947 -0.973 1.00 0.00 149 TYR A CA 10
ATOM 15243 C C . TYR A 1 53 ? -16.446 0.921 0.258 1.00 0.00 149 TYR A C 10
ATOM 15244 O O . TYR A 1 53 ? -16.710 0.120 1.148 1.00 0.00 149 TYR A O 10
ATOM 15262 N N . TYR A 1 54 ? -15.454 1.820 0.358 1.00 0.00 150 TYR A N 10
ATOM 15263 C CA . TYR A 1 54 ? -14.550 1.898 1.512 1.00 0.00 150 TYR A CA 10
ATOM 15264 C C . TYR A 1 54 ? -15.308 2.145 2.809 1.00 0.00 150 TYR A C 10
ATOM 15265 O O . TYR A 1 54 ? -14.924 1.613 3.846 1.00 0.00 150 TYR A O 10
ATOM 15283 N N . ASN A 1 55 ? -16.352 2.970 2.775 1.00 0.00 151 ASN A N 10
ATOM 15284 C CA . ASN A 1 55 ? -17.047 3.395 3.979 1.00 0.00 151 ASN A CA 10
ATOM 15285 C C . ASN A 1 55 ? -17.893 2.259 4.528 1.00 0.00 151 ASN A C 10
ATOM 15286 O O . ASN A 1 55 ? -17.888 2.044 5.739 1.00 0.00 151 ASN A O 10
ATOM 15297 N N . ASP A 1 56 ? -18.576 1.500 3.672 1.00 0.00 152 ASP A N 10
ATOM 15298 C CA . ASP A 1 56 ? -19.325 0.324 4.115 1.00 0.00 152 ASP A CA 10
ATOM 15299 C C . ASP A 1 56 ? -18.373 -0.779 4.566 1.00 0.00 152 ASP A C 10
ATOM 15300 O O . ASP A 1 56 ? -18.593 -1.436 5.582 1.00 0.00 152 ASP A O 10
ATOM 15309 N N . TYR A 1 57 ? -17.274 -0.948 3.829 1.00 0.00 153 TYR A N 10
ATOM 15310 C CA . TYR A 1 57 ? -16.266 -1.954 4.128 1.00 0.00 153 TYR A CA 10
ATOM 15311 C C . TYR A 1 57 ? -15.333 -1.489 5.246 1.00 0.00 153 TYR A C 10
ATOM 15312 O O . TYR A 1 57 ? -14.433 -2.240 5.595 1.00 0.00 153 TYR A O 10
ATOM 15330 N N . TYR A 1 58 ? -15.526 -0.315 5.859 1.00 0.00 154 TYR A N 10
ATOM 15331 C CA . TYR A 1 58 ? -14.554 0.288 6.768 1.00 0.00 154 TYR A CA 10
ATOM 15332 C C . TYR A 1 58 ? -14.159 -0.666 7.902 1.00 0.00 154 TYR A C 10
ATOM 15333 O O . TYR A 1 58 ? -12.967 -0.803 8.199 1.00 0.00 154 TYR A O 10
ATOM 15351 N N . ASN A 1 59 ? -15.130 -1.382 8.484 1.00 0.00 155 ASN A N 10
ATOM 15352 C CA . ASN A 1 59 ? -14.890 -2.359 9.552 1.00 0.00 155 ASN A CA 10
ATOM 15353 C C . ASN A 1 59 ? -14.099 -3.593 9.103 1.00 0.00 155 ASN A C 10
ATOM 15354 O O . ASN A 1 59 ? -13.729 -4.431 9.919 1.00 0.00 155 ASN A O 10
ATOM 15365 N N . GLN A 1 60 ? -13.881 -3.751 7.799 1.00 0.00 156 GLN A N 10
ATOM 15366 C CA . GLN A 1 60 ? -13.271 -4.883 7.127 1.00 0.00 156 GLN A CA 10
ATOM 15367 C C . GLN A 1 60 ? -12.033 -4.438 6.321 1.00 0.00 156 GLN A C 10
ATOM 15368 O O . GLN A 1 60 ? -11.380 -5.253 5.661 1.00 0.00 156 GLN A O 10
ATOM 15382 N N . MET A 1 61 ? -11.705 -3.146 6.335 1.00 0.00 157 MET A N 10
ATOM 15383 C CA . MET A 1 61 ? -10.647 -2.547 5.530 1.00 0.00 157 MET A CA 10
ATOM 15384 C C . MET A 1 61 ? -9.289 -2.640 6.235 1.00 0.00 157 MET A C 10
ATOM 15385 O O . MET A 1 61 ? -9.225 -3.004 7.417 1.00 0.00 157 MET A O 10
ATOM 15399 N N . PRO A 1 62 ? -8.176 -2.352 5.538 1.00 0.00 158 PRO A N 10
ATOM 15400 C CA . PRO A 1 62 ? -6.879 -2.157 6.159 1.00 0.00 158 PRO A CA 10
ATOM 15401 C C . PRO A 1 62 ? -6.912 -0.841 6.928 1.00 0.00 158 PRO A C 10
ATOM 15402 O O . PRO A 1 62 ? -6.929 0.248 6.354 1.00 0.00 158 PRO A O 10
ATOM 15413 N N . ASN A 1 63 ? -7.019 -0.944 8.249 1.00 0.00 159 ASN A N 10
ATOM 15414 C CA . ASN A 1 63 ? -7.089 0.234 9.092 1.00 0.00 159 ASN A CA 10
ATOM 15415 C C . ASN A 1 63 ? -5.723 0.910 9.178 1.00 0.00 159 ASN A C 10
ATOM 15416 O O . ASN A 1 63 ? -5.670 2.136 9.281 1.00 0.00 159 ASN A O 10
ATOM 15427 N N . ARG A 1 64 ? -4.634 0.129 9.137 1.00 0.00 160 ARG A N 10
ATOM 15428 C CA . ARG A 1 64 ? -3.263 0.600 8.929 1.00 0.00 160 ARG A CA 10
ATOM 15429 C C . ARG A 1 64 ? -2.727 0.333 7.518 1.00 0.00 160 ARG A C 10
ATOM 15430 O O . ARG A 1 64 ? -3.494 -0.109 6.671 1.00 0.00 160 ARG A O 10
ATOM 15451 N N . VAL A 1 65 ? -1.440 0.606 7.258 1.00 0.00 161 VAL A N 10
ATOM 15452 C CA . VAL A 1 65 ? -0.789 0.324 5.978 1.00 0.00 161 VAL A CA 10
ATOM 15453 C C . VAL A 1 65 ? 0.559 -0.378 6.233 1.00 0.00 161 VAL A C 10
ATOM 15454 O O . VAL A 1 65 ? 1.092 -0.283 7.344 1.00 0.00 161 VAL A O 10
ATOM 15467 N N . TYR A 1 66 ? 1.121 -1.077 5.233 1.00 0.00 162 TYR A N 10
ATOM 15468 C CA . TYR A 1 66 ? 2.503 -1.561 5.287 1.00 0.00 162 TYR A CA 10
ATOM 15469 C C . TYR A 1 66 ? 3.439 -0.415 4.942 1.00 0.00 162 TYR A C 10
ATOM 15470 O O . TYR A 1 66 ? 3.251 0.231 3.908 1.00 0.00 162 TYR A O 10
ATOM 15488 N N . ARG A 1 67 ? 4.507 -0.278 5.728 1.00 0.00 163 ARG A N 10
ATOM 15489 C CA . ARG A 1 67 ? 5.632 0.605 5.474 1.00 0.00 163 ARG A CA 10
ATOM 15490 C C . ARG A 1 67 ? 6.878 -0.289 5.431 1.00 0.00 163 ARG A C 10
ATOM 15491 O O . ARG A 1 67 ? 7.429 -0.559 6.493 1.00 0.00 163 ARG A O 10
ATOM 15512 N N . PRO A 1 68 ? 7.264 -0.819 4.252 1.00 0.00 164 PRO A N 10
ATOM 15513 C CA . PRO A 1 68 ? 8.493 -1.591 4.072 1.00 0.00 164 PRO A CA 10
ATOM 15514 C C . PRO A 1 68 ? 9.708 -0.849 4.630 1.00 0.00 164 PRO A C 10
ATOM 15515 O O . PRO A 1 68 ? 9.877 0.340 4.331 1.00 0.00 164 PRO A O 10
ATOM 15526 N N . MET A 1 69 ? 10.573 -1.544 5.379 1.00 0.00 165 MET A N 10
ATOM 15527 C CA . MET A 1 69 ? 11.899 -1.017 5.691 1.00 0.00 165 MET A CA 10
ATOM 15528 C C . MET A 1 69 ? 12.924 -1.593 4.724 1.00 0.00 165 MET A C 10
ATOM 15529 O O . MET A 1 69 ? 12.780 -2.725 4.253 1.00 0.00 165 MET A O 10
ATOM 15543 N N . TYR A 1 70 ? 13.995 -0.850 4.473 1.00 0.00 166 TYR A N 10
ATOM 15544 C CA . TYR A 1 70 ? 14.975 -1.181 3.451 1.00 0.00 166 TYR A CA 10
ATOM 15545 C C . TYR A 1 70 ? 16.340 -1.467 4.063 1.00 0.00 166 TYR A C 10
ATOM 15546 O O . TYR A 1 70 ? 16.584 -1.240 5.248 1.00 0.00 166 TYR A O 10
ATOM 15564 N N . ARG A 1 71 ? 17.238 -1.978 3.225 1.00 0.00 167 ARG A N 10
ATOM 15565 C CA . ARG A 1 71 ? 18.638 -2.265 3.543 1.00 0.00 167 ARG A CA 10
ATOM 15566 C C . ARG A 1 71 ? 19.576 -1.176 3.027 1.00 0.00 167 ARG A C 10
ATOM 15567 O O . ARG A 1 71 ? 20.796 -1.330 3.046 1.00 0.00 167 ARG A O 10
ATOM 15588 N N . GLY A 1 72 ? 19.001 -0.106 2.500 1.00 0.00 168 GLY A N 10
ATOM 15589 C CA . GLY A 1 72 ? 19.662 0.909 1.722 1.00 0.00 168 GLY A CA 10
ATOM 15590 C C . GLY A 1 72 ? 18.552 1.631 0.988 1.00 0.00 168 GLY A C 10
ATOM 15591 O O . GLY A 1 72 ? 17.833 1.014 0.208 1.00 0.00 168 GLY A O 10
ATOM 15595 N N . GLU A 1 73 ? 18.356 2.905 1.289 1.00 0.00 169 GLU A N 10
ATOM 15596 C CA . GLU A 1 73 ? 17.437 3.780 0.569 1.00 0.00 169 GLU A CA 10
ATOM 15597 C C . GLU A 1 73 ? 17.831 3.855 -0.903 1.00 0.00 169 GLU A C 10
ATOM 15598 O O . GLU A 1 73 ? 16.949 3.856 -1.751 1.00 0.00 169 GLU A O 10
ATOM 15610 N N . GLU A 1 74 ? 19.138 3.956 -1.178 1.00 0.00 170 GLU A N 10
ATOM 15611 C CA . GLU A 1 74 ? 19.733 4.168 -2.498 1.00 0.00 170 GLU A CA 10
ATOM 15612 C C . GLU A 1 74 ? 18.894 5.140 -3.340 1.00 0.00 170 GLU A C 10
ATOM 15613 O O . GLU A 1 74 ? 18.472 4.837 -4.457 1.00 0.00 170 GLU A O 10
ATOM 15625 N N . TYR A 1 75 ? 18.685 6.334 -2.775 1.00 0.00 171 TYR A N 10
ATOM 15626 C CA . TYR A 1 75 ? 17.919 7.445 -3.311 1.00 0.00 171 TYR A CA 10
ATOM 15627 C C . TYR A 1 75 ? 16.522 7.024 -3.786 1.00 0.00 171 TYR A C 10
ATOM 15628 O O . TYR A 1 75 ? 16.194 7.114 -4.969 1.00 0.00 171 TYR A O 10
ATOM 15646 N N . VAL A 1 76 ? 15.670 6.612 -2.846 1.00 0.00 172 VAL A N 10
ATOM 15647 C CA . VAL A 1 76 ? 14.227 6.475 -3.012 1.00 0.00 172 VAL A CA 10
ATOM 15648 C C . VAL A 1 76 ? 13.562 7.763 -2.501 1.00 0.00 172 VAL A C 10
ATOM 15649 O O . VAL A 1 76 ? 14.113 8.478 -1.652 1.00 0.00 172 VAL A O 10
ATOM 15662 N N . SER A 1 77 ? 12.369 8.030 -3.024 1.00 0.00 173 SER A N 10
ATOM 15663 C CA . SER A 1 77 ? 11.488 9.159 -2.775 1.00 0.00 173 SER A CA 10
ATOM 15664 C C . SER A 1 77 ? 10.089 8.613 -2.453 1.00 0.00 173 SER A C 10
ATOM 15665 O O . SER A 1 77 ? 9.847 7.428 -2.681 1.00 0.00 173 SER A O 10
ATOM 15673 N N . GLU A 1 78 ? 9.142 9.455 -2.027 1.00 0.00 174 GLU A N 10
ATOM 15674 C CA . GLU A 1 78 ? 7.798 9.022 -1.609 1.00 0.00 174 GLU A CA 10
ATOM 15675 C C . GLU A 1 78 ? 7.122 8.216 -2.714 1.00 0.00 174 GLU A C 10
ATOM 15676 O O . GLU A 1 78 ? 6.550 7.159 -2.465 1.00 0.00 174 GLU A O 10
ATOM 15688 N N . ASP A 1 79 ? 7.182 8.710 -3.952 1.00 0.00 175 ASP A N 10
ATOM 15689 C CA . ASP A 1 79 ? 6.404 8.120 -5.034 1.00 0.00 175 ASP A CA 10
ATOM 15690 C C . ASP A 1 79 ? 7.118 6.887 -5.633 1.00 0.00 175 ASP A C 10
ATOM 15691 O O . ASP A 1 79 ? 6.588 6.227 -6.527 1.00 0.00 175 ASP A O 10
ATOM 15700 N N . ARG A 1 80 ? 8.344 6.560 -5.181 1.00 0.00 176 ARG A N 10
ATOM 15701 C CA . ARG A 1 80 ? 8.990 5.246 -5.322 1.00 0.00 176 ARG A CA 10
ATOM 15702 C C . ARG A 1 80 ? 8.645 4.339 -4.139 1.00 0.00 176 ARG A C 10
ATOM 15703 O O . ARG A 1 80 ? 8.205 3.215 -4.337 1.00 0.00 176 ARG A O 10
ATOM 15724 N N . PHE A 1 81 ? 8.770 4.838 -2.912 1.00 0.00 177 PHE A N 10
ATOM 15725 C CA . PHE A 1 81 ? 8.403 4.128 -1.694 1.00 0.00 177 PHE A CA 10
ATOM 15726 C C . PHE A 1 81 ? 7.017 3.506 -1.835 1.00 0.00 177 PHE A C 10
ATOM 15727 O O . PHE A 1 81 ? 6.796 2.344 -1.490 1.00 0.00 177 PHE A O 10
ATOM 15744 N N . VAL A 1 82 ? 6.071 4.306 -2.316 1.00 0.00 178 VAL A N 10
ATOM 15745 C CA . VAL A 1 82 ? 4.685 3.908 -2.377 1.00 0.00 178 VAL A CA 10
ATOM 15746 C C . VAL A 1 82 ? 4.447 2.849 -3.428 1.00 0.00 178 VAL A C 10
ATOM 15747 O O . VAL A 1 82 ? 3.721 1.897 -3.175 1.00 0.00 178 VAL A O 10
ATOM 15760 N N . ARG A 1 83 ? 5.055 2.995 -4.600 1.00 0.00 179 ARG A N 10
ATOM 15761 C CA . ARG A 1 83 ? 4.971 1.910 -5.596 1.00 0.00 179 ARG A CA 10
ATOM 15762 C C . ARG A 1 83 ? 5.492 0.602 -5.008 1.00 0.00 179 ARG A C 10
ATOM 15763 O O . ARG A 1 83 ? 4.844 -0.421 -5.208 1.00 0.00 179 ARG A O 10
ATOM 15784 N N . ASP A 1 84 ? 6.606 0.596 -4.279 1.00 0.00 180 ASP A N 10
ATOM 15785 C CA . ASP A 1 84 ? 7.176 -0.627 -3.703 1.00 0.00 180 ASP A CA 10
ATOM 15786 C C . ASP A 1 84 ? 6.194 -1.239 -2.702 1.00 0.00 180 ASP A C 10
ATOM 15787 O O . ASP A 1 84 ? 5.872 -2.430 -2.783 1.00 0.00 180 ASP A O 10
ATOM 15796 N N . CYS A 1 85 ? 5.726 -0.434 -1.741 1.00 0.00 181 CYS A N 10
ATOM 15797 C CA . CYS A 1 85 ? 4.790 -0.860 -0.716 1.00 0.00 181 CYS A CA 10
ATOM 15798 C C . CYS A 1 85 ? 3.507 -1.390 -1.357 1.00 0.00 181 CYS A C 10
ATOM 15799 O O . CYS A 1 85 ? 3.036 -2.460 -0.983 1.00 0.00 181 CYS A O 10
ATOM 15806 N N . TYR A 1 86 ? 2.970 -0.664 -2.341 1.00 0.00 182 TYR A N 10
ATOM 15807 C CA . TYR A 1 86 ? 1.768 -0.973 -3.091 1.00 0.00 182 TYR A CA 10
ATOM 15808 C C . TYR A 1 86 ? 1.956 -2.318 -3.750 1.00 0.00 182 TYR A C 10
ATOM 15809 O O . TYR A 1 86 ? 1.078 -3.158 -3.645 1.00 0.00 182 TYR A O 10
ATOM 15827 N N . ASN A 1 87 ? 3.105 -2.537 -4.391 1.00 0.00 183 ASN A N 10
ATOM 15828 C CA . ASN A 1 87 ? 3.398 -3.748 -5.142 1.00 0.00 183 ASN A CA 10
ATOM 15829 C C . ASN A 1 87 ? 3.212 -4.986 -4.264 1.00 0.00 183 ASN A C 10
ATOM 15830 O O . ASN A 1 87 ? 2.543 -5.932 -4.679 1.00 0.00 183 ASN A O 10
ATOM 15841 N N . MET A 1 88 ? 3.733 -4.942 -3.034 1.00 0.00 184 MET A N 10
ATOM 15842 C CA . MET A 1 88 ? 3.563 -5.990 -2.031 1.00 0.00 184 MET A CA 10
ATOM 15843 C C . MET A 1 88 ? 2.140 -6.012 -1.470 1.00 0.00 184 MET A C 10
ATOM 15844 O O . MET A 1 88 ? 1.499 -7.058 -1.469 1.00 0.00 184 MET A O 10
ATOM 15858 N N . SER A 1 89 ? 1.641 -4.884 -0.962 1.00 0.00 185 SER A N 10
ATOM 15859 C CA . SER A 1 89 ? 0.329 -4.769 -0.338 1.00 0.00 185 SER A CA 10
ATOM 15860 C C . SER A 1 89 ? -0.789 -5.235 -1.278 1.00 0.00 185 SER A C 10
ATOM 15861 O O . SER A 1 89 ? -1.755 -5.832 -0.816 1.00 0.00 185 SER A O 10
ATOM 15869 N N . VAL A 1 90 ? -0.643 -5.031 -2.587 1.00 0.00 186 VAL A N 10
ATOM 15870 C CA . VAL A 1 90 ? -1.474 -5.634 -3.613 1.00 0.00 186 VAL A CA 10
ATOM 15871 C C . VAL A 1 90 ? -1.474 -7.136 -3.399 1.00 0.00 186 VAL A C 10
ATOM 15872 O O . VAL A 1 90 ? -2.523 -7.686 -3.097 1.00 0.00 186 VAL A O 10
ATOM 15885 N N . THR A 1 91 ? -0.335 -7.813 -3.503 1.00 0.00 187 THR A N 10
ATOM 15886 C CA . THR A 1 91 ? -0.295 -9.255 -3.373 1.00 0.00 187 THR A CA 10
ATOM 15887 C C . THR A 1 91 ? -0.885 -9.728 -2.038 1.00 0.00 187 THR A C 10
ATOM 15888 O O . THR A 1 91 ? -1.677 -10.679 -2.049 1.00 0.00 187 THR A O 10
ATOM 15899 N N . GLU A 1 92 ? -0.583 -9.036 -0.934 1.00 0.00 188 GLU A N 10
ATOM 15900 C CA . GLU A 1 92 ? -1.109 -9.320 0.400 1.00 0.00 188 GLU A CA 10
ATOM 15901 C C . GLU A 1 92 ? -2.634 -9.345 0.444 1.00 0.00 188 GLU A C 10
ATOM 15902 O O . GLU A 1 92 ? -3.206 -10.032 1.293 1.00 0.00 188 GLU A O 10
ATOM 15914 N N . TYR A 1 93 ? -3.303 -8.659 -0.483 1.00 0.00 189 TYR A N 10
ATOM 15915 C CA . TYR A 1 93 ? -4.748 -8.573 -0.509 1.00 0.00 189 TYR A CA 10
ATOM 15916 C C . TYR A 1 93 ? -5.312 -8.767 -1.921 1.00 0.00 189 TYR A C 10
ATOM 15917 O O . TYR A 1 93 ? -6.384 -8.249 -2.221 1.00 0.00 189 TYR A O 10
ATOM 15935 N N . ILE A 1 94 ? -4.615 -9.512 -2.783 1.00 0.00 190 ILE A N 10
ATOM 15936 C CA . ILE A 1 94 ? -5.086 -9.911 -4.112 1.00 0.00 190 ILE A CA 10
ATOM 15937 C C . ILE A 1 94 ? -4.755 -11.380 -4.343 1.00 0.00 190 ILE A C 10
ATOM 15938 O O . ILE A 1 94 ? -5.606 -12.124 -4.828 1.00 0.00 190 ILE A O 10
ATOM 15954 N N . ILE A 1 95 ? -3.538 -11.813 -4.009 1.00 0.00 191 ILE A N 10
ATOM 15955 C CA . ILE A 1 95 ? -3.131 -13.201 -4.184 1.00 0.00 191 ILE A CA 10
ATOM 15956 C C . ILE A 1 95 ? -3.594 -13.992 -2.967 1.00 0.00 191 ILE A C 10
ATOM 15957 O O . ILE A 1 95 ? -4.185 -15.051 -3.106 1.00 0.00 191 ILE A O 10
ATOM 15973 N N . LYS A 1 96 ? -3.394 -13.463 -1.763 1.00 0.00 192 LYS A N 10
ATOM 15974 C CA . LYS A 1 96 ? -3.802 -14.130 -0.533 1.00 0.00 192 LYS A CA 10
ATOM 15975 C C . LYS A 1 96 ? -5.301 -14.400 -0.516 1.00 0.00 192 LYS A C 10
ATOM 15976 O O . LYS A 1 96 ? -5.682 -15.525 -0.219 1.00 0.00 192 LYS A O 10
ATOM 15995 N N . PRO A 1 97 ? -6.169 -13.419 -0.831 1.00 0.00 193 PRO A N 10
ATOM 15996 C CA . PRO A 1 97 ? -7.590 -13.676 -0.952 1.00 0.00 193 PRO A CA 10
ATOM 15997 C C . PRO A 1 97 ? -7.943 -14.553 -2.155 1.00 0.00 193 PRO A C 10
ATOM 15998 O O . PRO A 1 97 ? -9.047 -15.084 -2.137 1.00 0.00 193 PRO A O 10
ATOM 16009 N N . ALA A 1 98 ? -7.069 -14.744 -3.162 1.00 0.00 194 ALA A N 10
ATOM 16010 C CA . ALA A 1 98 ? -7.360 -15.546 -4.360 1.00 0.00 194 ALA A CA 10
ATOM 16011 C C . ALA A 1 98 ? -7.827 -16.954 -4.007 1.00 0.00 194 ALA A C 10
ATOM 16012 O O . ALA A 1 98 ? -8.630 -17.524 -4.751 1.00 0.00 194 ALA A O 10
ATOM 16019 N N . GLU A 1 99 ? -7.375 -17.456 -2.855 1.00 0.00 195 GLU A N 10
ATOM 16020 C CA . GLU A 1 99 ? -7.791 -18.699 -2.217 1.00 0.00 195 GLU A CA 10
ATOM 16021 C C . GLU A 1 99 ? -9.312 -18.882 -2.322 1.00 0.00 195 GLU A C 10
ATOM 16022 O O . GLU A 1 99 ? -9.774 -19.966 -2.669 1.00 0.00 195 GLU A O 10
ATOM 16034 N N . GLY A 1 100 ? -10.071 -17.800 -2.100 1.00 0.00 196 GLY A N 10
ATOM 16035 C CA . GLY A 1 100 ? -11.521 -17.734 -2.262 1.00 0.00 196 GLY A CA 10
ATOM 16036 C C . GLY A 1 100 ? -12.014 -16.605 -3.172 1.00 0.00 196 GLY A C 10
ATOM 16037 O O . GLY A 1 100 ? -12.706 -16.873 -4.152 1.00 0.00 196 GLY A O 10
ATOM 16041 N N . LYS A 1 101 ? -11.663 -15.351 -2.866 1.00 0.00 197 LYS A N 10
ATOM 16042 C CA . LYS A 1 101 ? -12.316 -14.110 -3.287 1.00 0.00 197 LYS A CA 10
ATOM 16043 C C . LYS A 1 101 ? -13.833 -14.250 -3.288 1.00 0.00 197 LYS A C 10
ATOM 16044 O O . LYS A 1 101 ? -14.523 -14.004 -4.282 1.00 0.00 197 LYS A O 10
ATOM 16063 N N . ASN A 1 102 ? -14.338 -14.560 -2.098 1.00 0.00 198 ASN A N 10
ATOM 16064 C CA . ASN A 1 102 ? -15.746 -14.591 -1.717 1.00 0.00 198 ASN A CA 10
ATOM 16065 C C . ASN A 1 102 ? -16.323 -13.181 -1.808 1.00 0.00 198 ASN A C 10
ATOM 16066 O O . ASN A 1 102 ? -16.482 -12.475 -0.815 1.00 0.00 198 ASN A O 10
ATOM 16077 N N . ASN A 1 103 ? -16.553 -12.739 -3.034 1.00 0.00 199 ASN A N 10
ATOM 16078 C CA . ASN A 1 103 ? -17.037 -11.467 -3.513 1.00 0.00 199 ASN A CA 10
ATOM 16079 C C . ASN A 1 103 ? -17.617 -11.774 -4.883 1.00 0.00 199 ASN A C 10
ATOM 16080 O O . ASN A 1 103 ? -18.784 -11.475 -5.094 1.00 0.00 199 ASN A O 10
ATOM 16091 N N . SER A 1 104 ? -16.811 -12.398 -5.759 1.00 0.00 200 SER A N 10
ATOM 16092 C CA . SER A 1 104 ? -17.154 -12.837 -7.107 1.00 0.00 200 SER A CA 10
ATOM 16093 C C . SER A 1 104 ? -17.718 -11.680 -7.939 1.00 0.00 200 SER A C 10
ATOM 16094 O O . SER A 1 104 ? -18.887 -11.316 -7.828 1.00 0.00 200 SER A O 10
ATOM 16102 N N . GLU A 1 105 ? -16.853 -11.016 -8.714 1.00 0.00 201 GLU A N 10
ATOM 16103 C CA . GLU A 1 105 ? -17.172 -9.864 -9.560 1.00 0.00 201 GLU A CA 10
ATOM 16104 C C . GLU A 1 105 ? -17.321 -8.595 -8.721 1.00 0.00 201 GLU A C 10
ATOM 16105 O O . GLU A 1 105 ? -16.807 -7.551 -9.101 1.00 0.00 201 GLU A O 10
ATOM 16117 N N . LEU A 1 106 ? -17.879 -8.701 -7.512 1.00 0.00 202 LEU A N 10
ATOM 16118 C CA . LEU A 1 106 ? -17.899 -7.645 -6.499 1.00 0.00 202 LEU A CA 10
ATOM 16119 C C . LEU A 1 106 ? -16.485 -7.301 -6.021 1.00 0.00 202 LEU A C 10
ATOM 16120 O O . LEU A 1 106 ? -16.240 -6.273 -5.385 1.00 0.00 202 LEU A O 10
ATOM 16136 N N . ASN A 1 107 ? -15.539 -8.186 -6.345 1.00 0.00 203 ASN A N 10
ATOM 16137 C CA . ASN A 1 107 ? -14.163 -8.079 -5.937 1.00 0.00 203 ASN A CA 10
ATOM 16138 C C . ASN A 1 107 ? -13.451 -6.989 -6.721 1.00 0.00 203 ASN A C 10
ATOM 16139 O O . ASN A 1 107 ? -12.352 -6.614 -6.343 1.00 0.00 203 ASN A O 10
ATOM 16150 N N . GLN A 1 108 ? -14.039 -6.479 -7.798 1.00 0.00 204 GLN A N 10
ATOM 16151 C CA . GLN A 1 108 ? -13.440 -5.463 -8.626 1.00 0.00 204 GLN A CA 10
ATOM 16152 C C . GLN A 1 108 ? -13.303 -4.149 -7.856 1.00 0.00 204 GLN A C 10
ATOM 16153 O O . GLN A 1 108 ? -12.247 -3.519 -7.923 1.00 0.00 204 GLN A O 10
ATOM 16167 N N . LEU A 1 109 ? -14.344 -3.699 -7.144 1.00 0.00 205 LEU A N 10
ATOM 16168 C CA . LEU A 1 109 ? -14.241 -2.493 -6.325 1.00 0.00 205 LEU A CA 10
ATOM 16169 C C . LEU A 1 109 ? -13.423 -2.826 -5.087 1.00 0.00 205 LEU A C 10
ATOM 16170 O O . LEU A 1 109 ? -12.644 -1.976 -4.681 1.00 0.00 205 LEU A O 10
ATOM 16186 N N . ASP A 1 110 ? -13.503 -4.042 -4.525 1.00 0.00 206 ASP A N 10
ATOM 16187 C CA . ASP A 1 110 ? -12.592 -4.432 -3.439 1.00 0.00 206 ASP A CA 10
ATOM 16188 C C . ASP A 1 110 ? -11.148 -4.177 -3.884 1.00 0.00 206 ASP A C 10
ATOM 16189 O O . ASP A 1 110 ? -10.421 -3.401 -3.267 1.00 0.00 206 ASP A O 10
ATOM 16198 N N . THR A 1 111 ? -10.785 -4.712 -5.041 1.00 0.00 207 THR A N 10
ATOM 16199 C CA . THR A 1 111 ? -9.450 -4.664 -5.599 1.00 0.00 207 THR A CA 10
ATOM 16200 C C . THR A 1 111 ? -9.037 -3.216 -5.887 1.00 0.00 207 THR A C 10
ATOM 16201 O O . THR A 1 111 ? -8.044 -2.766 -5.307 1.00 0.00 207 THR A O 10
ATOM 16212 N N . THR A 1 112 ? -9.748 -2.492 -6.763 1.00 0.00 208 THR A N 10
ATOM 16213 C CA . THR A 1 112 ? -9.341 -1.152 -7.180 1.00 0.00 208 THR A CA 10
ATOM 16214 C C . THR A 1 112 ? -9.347 -0.197 -5.997 1.00 0.00 208 THR A C 10
ATOM 16215 O O . THR A 1 112 ? -8.405 0.578 -5.855 1.00 0.00 208 THR A O 10
ATOM 16226 N N . VAL A 1 113 ? -10.370 -0.231 -5.144 1.00 0.00 209 VAL A N 10
ATOM 16227 C CA . VAL A 1 113 ? -10.436 0.709 -4.038 1.00 0.00 209 VAL A CA 10
ATOM 16228 C C . VAL A 1 113 ? -9.297 0.394 -3.086 1.00 0.00 209 VAL A C 10
ATOM 16229 O O . VAL A 1 113 ? -8.638 1.337 -2.666 1.00 0.00 209 VAL A O 10
ATOM 16242 N N . LYS A 1 114 ? -8.980 -0.883 -2.812 1.00 0.00 210 LYS A N 10
ATOM 16243 C CA . LYS A 1 114 ? -7.826 -1.194 -1.971 1.00 0.00 210 LYS A CA 10
ATOM 16244 C C . LYS A 1 114 ? -6.551 -0.663 -2.614 1.00 0.00 210 LYS A C 10
ATOM 16245 O O . LYS A 1 114 ? -5.720 -0.112 -1.903 1.00 0.00 210 LYS A O 10
ATOM 16264 N N . SER A 1 115 ? -6.390 -0.783 -3.930 1.00 0.00 211 SER A N 10
ATOM 16265 C CA . SER A 1 115 ? -5.231 -0.259 -4.619 1.00 0.00 211 SER A CA 10
ATOM 16266 C C . SER A 1 115 ? -5.141 1.261 -4.421 1.00 0.00 211 SER A C 10
ATOM 16267 O O . SER A 1 115 ? -4.098 1.746 -3.977 1.00 0.00 211 SER A O 10
ATOM 16275 N N . GLN A 1 116 ? -6.219 2.002 -4.698 1.00 0.00 212 GLN A N 10
ATOM 16276 C CA . GLN A 1 116 ? -6.305 3.436 -4.495 1.00 0.00 212 GLN A CA 10
ATOM 16277 C C . GLN A 1 116 ? -5.953 3.787 -3.049 1.00 0.00 212 GLN A C 10
ATOM 16278 O O . GLN A 1 116 ? -5.006 4.543 -2.837 1.00 0.00 212 GLN A O 10
ATOM 16292 N N . ILE A 1 117 ? -6.668 3.230 -2.061 1.00 0.00 213 ILE A N 10
ATOM 16293 C CA . ILE A 1 117 ? -6.440 3.575 -0.666 1.00 0.00 213 ILE A CA 10
ATOM 16294 C C . ILE A 1 117 ? -4.999 3.294 -0.254 1.00 0.00 213 ILE A C 10
ATOM 16295 O O . ILE A 1 117 ? -4.395 4.160 0.362 1.00 0.00 213 ILE A O 10
ATOM 16311 N N . ILE A 1 118 ? -4.422 2.144 -0.604 1.00 0.00 214 ILE A N 10
ATOM 16312 C CA . ILE A 1 118 ? -3.072 1.771 -0.193 1.00 0.00 214 ILE A CA 10
ATOM 16313 C C . ILE A 1 118 ? -2.059 2.734 -0.800 1.00 0.00 214 ILE A C 10
ATOM 16314 O O . ILE A 1 118 ? -1.125 3.141 -0.109 1.00 0.00 214 ILE A O 10
ATOM 16330 N N . ARG A 1 119 ? -2.226 3.088 -2.079 1.00 0.00 215 ARG A N 10
ATOM 16331 C CA . ARG A 1 119 ? -1.387 4.076 -2.741 1.00 0.00 215 ARG A CA 10
ATOM 16332 C C . ARG A 1 119 ? -1.460 5.364 -1.928 1.00 0.00 215 ARG A C 10
ATOM 16333 O O . ARG A 1 119 ? -0.445 5.835 -1.416 1.00 0.00 215 ARG A O 10
ATOM 16354 N N . GLU A 1 120 ? -2.654 5.910 -1.737 1.00 0.00 216 GLU A N 10
ATOM 16355 C CA . GLU A 1 120 ? -2.820 7.180 -1.050 1.00 0.00 216 GLU A CA 10
ATOM 16356 C C . GLU A 1 120 ? -2.286 7.140 0.386 1.00 0.00 216 GLU A C 10
ATOM 16357 O O . GLU A 1 120 ? -1.583 8.064 0.801 1.00 0.00 216 GLU A O 10
ATOM 16369 N N . MET A 1 121 ? -2.580 6.072 1.135 1.00 0.00 217 MET A N 10
ATOM 16370 C CA . MET A 1 121 ? -2.162 5.825 2.518 1.00 0.00 217 MET A CA 10
ATOM 16371 C C . MET A 1 121 ? -0.651 5.854 2.666 1.00 0.00 217 MET A C 10
ATOM 16372 O O . MET A 1 121 ? -0.172 6.099 3.775 1.00 0.00 217 MET A O 10
ATOM 16386 N N . CYS A 1 122 ? 0.085 5.629 1.575 1.00 0.00 218 CYS A N 10
ATOM 16387 C CA . CYS A 1 122 ? 1.528 5.515 1.616 1.00 0.00 218 CYS A CA 10
ATOM 16388 C C . CYS A 1 122 ? 2.284 6.694 1.038 1.00 0.00 218 CYS A C 10
ATOM 16389 O O . CYS A 1 122 ? 3.366 6.998 1.535 1.00 0.00 218 CYS A O 10
ATOM 16396 N N . ILE A 1 123 ? 1.699 7.434 0.104 1.00 0.00 219 ILE A N 10
ATOM 16397 C CA . ILE A 1 123 ? 2.110 8.810 -0.119 1.00 0.00 219 ILE A CA 10
ATOM 16398 C C . ILE A 1 123 ? 1.940 9.548 1.227 1.00 0.00 219 ILE A C 10
ATOM 16399 O O . ILE A 1 123 ? 2.823 10.284 1.666 1.00 0.00 219 ILE A O 10
ATOM 16415 N N . THR A 1 124 ? 0.826 9.279 1.927 1.00 0.00 220 THR A N 10
ATOM 16416 C CA . THR A 1 124 ? 0.581 9.732 3.288 1.00 0.00 220 THR A CA 10
ATOM 16417 C C . THR A 1 124 ? 1.649 9.226 4.271 1.00 0.00 220 THR A C 10
ATOM 16418 O O . THR A 1 124 ? 2.007 9.999 5.149 1.00 0.00 220 THR A O 10
ATOM 16429 N N . GLU A 1 125 ? 2.174 7.991 4.182 1.00 0.00 221 GLU A N 10
ATOM 16430 C CA . GLU A 1 125 ? 3.101 7.451 5.191 1.00 0.00 221 GLU A CA 10
ATOM 16431 C C . GLU A 1 125 ? 4.317 8.362 5.302 1.00 0.00 221 GLU A C 10
ATOM 16432 O O . GLU A 1 125 ? 4.770 8.640 6.413 1.00 0.00 221 GLU A O 10
ATOM 16444 N N . TYR A 1 126 ? 4.794 8.862 4.160 1.00 0.00 222 TYR A N 10
ATOM 16445 C CA . TYR A 1 126 ? 5.817 9.888 4.130 1.00 0.00 222 TYR A CA 10
ATOM 16446 C C . TYR A 1 126 ? 5.259 11.213 4.655 1.00 0.00 222 TYR A C 10
ATOM 16447 O O . TYR A 1 126 ? 5.698 11.682 5.701 1.00 0.00 222 TYR A O 10
ATOM 16465 N N . ARG A 1 127 ? 4.247 11.788 3.995 1.00 0.00 223 ARG A N 10
ATOM 16466 C CA . ARG A 1 127 ? 3.704 13.126 4.267 1.00 0.00 223 ARG A CA 10
ATOM 16467 C C . ARG A 1 127 ? 3.215 13.374 5.705 1.00 0.00 223 ARG A C 10
ATOM 16468 O O . ARG A 1 127 ? 2.896 14.507 6.059 1.00 0.00 223 ARG A O 10
ATOM 16489 N N . ARG A 1 128 ? 3.057 12.342 6.530 1.00 0.00 224 ARG A N 10
ATOM 16490 C CA . ARG A 1 128 ? 2.606 12.388 7.917 1.00 0.00 224 ARG A CA 10
ATOM 16491 C C . ARG A 1 128 ? 3.698 11.872 8.848 1.00 0.00 224 ARG A C 10
ATOM 16492 O O . ARG A 1 128 ? 3.847 12.389 9.957 1.00 0.00 224 ARG A O 10
ATOM 16513 N N . GLY A 1 129 ? 4.428 10.829 8.454 1.00 0.00 225 GLY A N 10
ATOM 16514 C CA . GLY A 1 129 ? 5.498 10.261 9.265 1.00 0.00 225 GLY A CA 10
ATOM 16515 C C . GLY A 1 129 ? 6.718 11.167 9.270 1.00 0.00 225 GLY A C 10
ATOM 16516 O O . GLY A 1 129 ? 7.488 11.153 10.228 1.00 0.00 225 GLY A O 10
ATOM 16520 N N . SER A 1 130 ? 6.871 11.984 8.231 1.00 0.00 226 SER A N 10
ATOM 16521 C CA . SER A 1 130 ? 7.934 12.951 8.045 1.00 0.00 226 SER A CA 10
ATOM 16522 C C . SER A 1 130 ? 7.316 14.086 7.220 1.00 0.00 226 SER A C 10
ATOM 16523 O O . SER A 1 130 ? 7.492 14.178 6.000 1.00 0.00 226 SER A O 10
ATOM 16531 N N . ILE A 1 29 ? 14.501 -6.604 -0.206 1.00 0.00 125 ILE A N 11
ATOM 16532 C CA . ILE A 1 29 ? 14.001 -5.674 0.801 1.00 0.00 125 ILE A CA 11
ATOM 16533 C C . ILE A 1 29 ? 14.310 -6.231 2.201 1.00 0.00 125 ILE A C 11
ATOM 16534 O O . ILE A 1 29 ? 14.503 -7.433 2.398 1.00 0.00 125 ILE A O 11
ATOM 16550 N N . GLY A 1 30 ? 14.426 -5.348 3.190 1.00 0.00 126 GLY A N 11
ATOM 16551 C CA . GLY A 1 30 ? 15.055 -5.690 4.455 1.00 0.00 126 GLY A CA 11
ATOM 16552 C C . GLY A 1 30 ? 14.152 -6.484 5.380 1.00 0.00 126 GLY A C 11
ATOM 16553 O O . GLY A 1 30 ? 14.655 -7.101 6.323 1.00 0.00 126 GLY A O 11
ATOM 16557 N N . GLY A 1 31 ? 12.847 -6.453 5.137 1.00 0.00 127 GLY A N 11
ATOM 16558 C CA . GLY A 1 31 ? 11.843 -7.092 5.951 1.00 0.00 127 GLY A CA 11
ATOM 16559 C C . GLY A 1 31 ? 10.717 -6.109 6.154 1.00 0.00 127 GLY A C 11
ATOM 16560 O O . GLY A 1 31 ? 10.858 -5.122 6.882 1.00 0.00 127 GLY A O 11
ATOM 16564 N N . TYR A 1 32 ? 9.592 -6.350 5.490 1.00 0.00 128 TYR A N 11
ATOM 16565 C CA . TYR A 1 32 ? 8.380 -5.633 5.818 1.00 0.00 128 TYR A CA 11
ATOM 16566 C C . TYR A 1 32 ? 8.071 -5.975 7.286 1.00 0.00 128 TYR A C 11
ATOM 16567 O O . TYR A 1 32 ? 8.133 -7.145 7.676 1.00 0.00 128 TYR A O 11
ATOM 16585 N N . MET A 1 33 ? 7.776 -4.976 8.118 1.00 0.00 129 MET A N 11
ATOM 16586 C CA . MET A 1 33 ? 7.317 -5.175 9.495 1.00 0.00 129 MET A CA 11
ATOM 16587 C C . MET A 1 33 ? 6.034 -4.379 9.746 1.00 0.00 129 MET A C 11
ATOM 16588 O O . MET A 1 33 ? 5.529 -4.366 10.870 1.00 0.00 129 MET A O 11
ATOM 16602 N N . LEU A 1 34 ? 5.509 -3.737 8.699 1.00 0.00 130 LEU A N 11
ATOM 16603 C CA . LEU A 1 34 ? 4.543 -2.657 8.682 1.00 0.00 130 LEU A CA 11
ATOM 16604 C C . LEU A 1 34 ? 5.121 -1.404 9.337 1.00 0.00 130 LEU A C 11
ATOM 16605 O O . LEU A 1 34 ? 6.116 -1.461 10.062 1.00 0.00 130 LEU A O 11
ATOM 16621 N N . GLY A 1 35 ? 4.540 -0.252 9.025 1.00 0.00 131 GLY A N 11
ATOM 16622 C CA . GLY A 1 35 ? 4.906 1.007 9.644 1.00 0.00 131 GLY A CA 11
ATOM 16623 C C . GLY A 1 35 ? 3.653 1.753 10.063 1.00 0.00 131 GLY A C 11
ATOM 16624 O O . GLY A 1 35 ? 3.178 2.595 9.313 1.00 0.00 131 GLY A O 11
ATOM 16628 N N . ASN A 1 36 ? 3.164 1.438 11.264 1.00 0.00 132 ASN A N 11
ATOM 16629 C CA . ASN A 1 36 ? 1.976 1.905 11.949 1.00 0.00 132 ASN A CA 11
ATOM 16630 C C . ASN A 1 36 ? 0.673 1.628 11.200 1.00 0.00 132 ASN A C 11
ATOM 16631 O O . ASN A 1 36 ? 0.648 1.290 10.012 1.00 0.00 132 ASN A O 11
ATOM 16642 N N . ALA A 1 37 ? -0.437 1.751 11.933 1.00 0.00 133 ALA A N 11
ATOM 16643 C CA . ALA A 1 37 ? -1.765 1.758 11.359 1.00 0.00 133 ALA A CA 11
ATOM 16644 C C . ALA A 1 37 ? -2.222 3.195 11.132 1.00 0.00 133 ALA A C 11
ATOM 16645 O O . ALA A 1 37 ? -1.771 4.115 11.812 1.00 0.00 133 ALA A O 11
ATOM 16652 N N . VAL A 1 38 ? -3.111 3.379 10.158 1.00 0.00 134 VAL A N 11
ATOM 16653 C CA . VAL A 1 38 ? -3.410 4.697 9.621 1.00 0.00 134 VAL A CA 11
ATOM 16654 C C . VAL A 1 38 ? -4.533 5.342 10.421 1.00 0.00 134 VAL A C 11
ATOM 16655 O O . VAL A 1 38 ? -4.400 6.504 10.803 1.00 0.00 134 VAL A O 11
ATOM 16668 N N . GLY A 1 39 ? -5.612 4.601 10.704 1.00 0.00 135 GLY A N 11
ATOM 16669 C CA . GLY A 1 39 ? -6.722 5.128 11.472 1.00 0.00 135 GLY A CA 11
ATOM 16670 C C . GLY A 1 39 ? -7.669 5.870 10.550 1.00 0.00 135 GLY A C 11
ATOM 16671 O O . GLY A 1 39 ? -7.492 7.059 10.307 1.00 0.00 135 GLY A O 11
ATOM 16675 N N . ARG A 1 40 ? -8.658 5.142 10.019 1.00 0.00 136 ARG A N 11
ATOM 16676 C CA . ARG A 1 40 ? -9.838 5.644 9.347 1.00 0.00 136 ARG A CA 11
ATOM 16677 C C . ARG A 1 40 ? -9.599 6.830 8.415 1.00 0.00 136 ARG A C 11
ATOM 16678 O O . ARG A 1 40 ? -10.324 7.821 8.466 1.00 0.00 136 ARG A O 11
ATOM 16699 N N . MET A 1 41 ? -8.620 6.671 7.523 1.00 0.00 137 MET A N 11
ATOM 16700 C CA . MET A 1 41 ? -8.200 7.683 6.564 1.00 0.00 137 MET A CA 11
ATOM 16701 C C . MET A 1 41 ? -9.408 8.371 5.909 1.00 0.00 137 MET A C 11
ATOM 16702 O O . MET A 1 41 ? -9.510 9.596 5.928 1.00 0.00 137 MET A O 11
ATOM 16716 N N . SER A 1 42 ? -10.344 7.566 5.389 1.00 0.00 138 SER A N 11
ATOM 16717 C CA . SER A 1 42 ? -11.638 7.971 4.851 1.00 0.00 138 SER A CA 11
ATOM 16718 C C . SER A 1 42 ? -11.516 9.101 3.804 1.00 0.00 138 SER A C 11
ATOM 16719 O O . SER A 1 42 ? -12.358 10.005 3.740 1.00 0.00 138 SER A O 11
ATOM 16727 N N . TYR A 1 43 ? -10.488 9.023 2.947 1.00 0.00 139 TYR A N 11
ATOM 16728 C CA . TYR A 1 43 ? -10.263 9.962 1.847 1.00 0.00 139 TYR A CA 11
ATOM 16729 C C . TYR A 1 43 ? -11.451 10.053 0.880 1.00 0.00 139 TYR A C 11
ATOM 16730 O O . TYR A 1 43 ? -12.315 9.173 0.804 1.00 0.00 139 TYR A O 11
ATOM 16748 N N . GLN A 1 44 ? -11.415 11.113 0.076 1.00 0.00 140 GLN A N 11
ATOM 16749 C CA . GLN A 1 44 ? -12.364 11.491 -0.956 1.00 0.00 140 GLN A CA 11
ATOM 16750 C C . GLN A 1 44 ? -12.239 10.555 -2.169 1.00 0.00 140 GLN A C 11
ATOM 16751 O O . GLN A 1 44 ? -11.318 10.702 -2.975 1.00 0.00 140 GLN A O 11
ATOM 16765 N N . PHE A 1 45 ? -13.144 9.585 -2.286 1.00 0.00 141 PHE A N 11
ATOM 16766 C CA . PHE A 1 45 ? -13.267 8.675 -3.424 1.00 0.00 141 PHE A CA 11
ATOM 16767 C C . PHE A 1 45 ? -13.946 9.352 -4.613 1.00 0.00 141 PHE A C 11
ATOM 16768 O O . PHE A 1 45 ? -14.550 10.419 -4.450 1.00 0.00 141 PHE A O 11
ATOM 16785 N N . ASN A 1 46 ? -13.937 8.708 -5.790 1.00 0.00 142 ASN A N 11
ATOM 16786 C CA . ASN A 1 46 ? -14.611 9.268 -6.952 1.00 0.00 142 ASN A CA 11
ATOM 16787 C C . ASN A 1 46 ? -16.109 9.026 -6.860 1.00 0.00 142 ASN A C 11
ATOM 16788 O O . ASN A 1 46 ? -16.855 9.866 -7.361 1.00 0.00 142 ASN A O 11
ATOM 16799 N N . ASN A 1 47 ? -16.585 7.941 -6.229 1.00 0.00 143 ASN A N 11
ATOM 16800 C CA . ASN A 1 47 ? -18.004 7.701 -6.095 1.00 0.00 143 ASN A CA 11
ATOM 16801 C C . ASN A 1 47 ? -18.325 7.108 -4.734 1.00 0.00 143 ASN A C 11
ATOM 16802 O O . ASN A 1 47 ? -17.544 6.292 -4.239 1.00 0.00 143 ASN A O 11
ATOM 16813 N N . PRO A 1 48 ? -19.484 7.455 -4.139 1.00 0.00 144 PRO A N 11
ATOM 16814 C CA . PRO A 1 48 ? -19.811 7.105 -2.760 1.00 0.00 144 PRO A CA 11
ATOM 16815 C C . PRO A 1 48 ? -19.929 5.594 -2.543 1.00 0.00 144 PRO A C 11
ATOM 16816 O O . PRO A 1 48 ? -19.759 5.139 -1.415 1.00 0.00 144 PRO A O 11
ATOM 16827 N N . MET A 1 49 ? -20.132 4.807 -3.606 1.00 0.00 145 MET A N 11
ATOM 16828 C CA . MET A 1 49 ? -20.014 3.361 -3.578 1.00 0.00 145 MET A CA 11
ATOM 16829 C C . MET A 1 49 ? -18.702 2.902 -2.953 1.00 0.00 145 MET A C 11
ATOM 16830 O O . MET A 1 49 ? -18.750 2.024 -2.100 1.00 0.00 145 MET A O 11
ATOM 16844 N N . GLU A 1 50 ? -17.566 3.496 -3.334 1.00 0.00 146 GLU A N 11
ATOM 16845 C CA . GLU A 1 50 ? -16.242 3.161 -2.816 1.00 0.00 146 GLU A CA 11
ATOM 16846 C C . GLU A 1 50 ? -16.170 3.572 -1.352 1.00 0.00 146 GLU A C 11
ATOM 16847 O O . GLU A 1 50 ? -15.658 2.830 -0.525 1.00 0.00 146 GLU A O 11
ATOM 16859 N N . SER A 1 51 ? -16.697 4.752 -1.026 1.00 0.00 147 SER A N 11
ATOM 16860 C CA . SER A 1 51 ? -16.683 5.290 0.319 1.00 0.00 147 SER A CA 11
ATOM 16861 C C . SER A 1 51 ? -17.415 4.336 1.260 1.00 0.00 147 SER A C 11
ATOM 16862 O O . SER A 1 51 ? -16.881 3.925 2.291 1.00 0.00 147 SER A O 11
ATOM 16870 N N . ARG A 1 52 ? -18.615 3.910 0.881 1.00 0.00 148 ARG A N 11
ATOM 16871 C CA . ARG A 1 52 ? -19.372 2.927 1.610 1.00 0.00 148 ARG A CA 11
ATOM 16872 C C . ARG A 1 52 ? -18.659 1.589 1.590 1.00 0.00 148 ARG A C 11
ATOM 16873 O O . ARG A 1 52 ? -18.683 0.921 2.609 1.00 0.00 148 ARG A O 11
ATOM 16894 N N . TYR A 1 53 ? -18.009 1.194 0.497 1.00 0.00 149 TYR A N 11
ATOM 16895 C CA . TYR A 1 53 ? -17.258 -0.046 0.423 1.00 0.00 149 TYR A CA 11
ATOM 16896 C C . TYR A 1 53 ? -16.135 -0.058 1.462 1.00 0.00 149 TYR A C 11
ATOM 16897 O O . TYR A 1 53 ? -15.947 -1.045 2.172 1.00 0.00 149 TYR A O 11
ATOM 16915 N N . TYR A 1 54 ? -15.426 1.064 1.605 1.00 0.00 150 TYR A N 11
ATOM 16916 C CA . TYR A 1 54 ? -14.357 1.243 2.578 1.00 0.00 150 TYR A CA 11
ATOM 16917 C C . TYR A 1 54 ? -14.876 1.072 4.003 1.00 0.00 150 TYR A C 11
ATOM 16918 O O . TYR A 1 54 ? -14.125 0.617 4.862 1.00 0.00 150 TYR A O 11
ATOM 16936 N N . ASN A 1 55 ? -16.143 1.407 4.249 1.00 0.00 151 ASN A N 11
ATOM 16937 C CA . ASN A 1 55 ? -16.788 1.294 5.548 1.00 0.00 151 ASN A CA 11
ATOM 16938 C C . ASN A 1 55 ? -17.321 -0.120 5.754 1.00 0.00 151 ASN A C 11
ATOM 16939 O O . ASN A 1 55 ? -17.027 -0.759 6.760 1.00 0.00 151 ASN A O 11
ATOM 16950 N N . ASP A 1 56 ? -18.087 -0.631 4.800 1.00 0.00 152 ASP A N 11
ATOM 16951 C CA . ASP A 1 56 ? -18.739 -1.936 4.816 1.00 0.00 152 ASP A CA 11
ATOM 16952 C C . ASP A 1 56 ? -17.733 -3.092 4.832 1.00 0.00 152 ASP A C 11
ATOM 16953 O O . ASP A 1 56 ? -18.045 -4.177 5.326 1.00 0.00 152 ASP A O 11
ATOM 16962 N N . TYR A 1 57 ? -16.503 -2.890 4.347 1.00 0.00 153 TYR A N 11
ATOM 16963 C CA . TYR A 1 57 ? -15.418 -3.860 4.465 1.00 0.00 153 TYR A CA 11
ATOM 16964 C C . TYR A 1 57 ? -14.353 -3.348 5.434 1.00 0.00 153 TYR A C 11
ATOM 16965 O O . TYR A 1 57 ? -13.322 -4.005 5.540 1.00 0.00 153 TYR A O 11
ATOM 16983 N N . TYR A 1 58 ? -14.562 -2.240 6.165 1.00 0.00 154 TYR A N 11
ATOM 16984 C CA . TYR A 1 58 ? -13.562 -1.681 7.082 1.00 0.00 154 TYR A CA 11
ATOM 16985 C C . TYR A 1 58 ? -13.017 -2.771 8.003 1.00 0.00 154 TYR A C 11
ATOM 16986 O O . TYR A 1 58 ? -11.821 -2.817 8.286 1.00 0.00 154 TYR A O 11
ATOM 17004 N N . ASN A 1 59 ? -13.882 -3.697 8.427 1.00 0.00 155 ASN A N 11
ATOM 17005 C CA . ASN A 1 59 ? -13.498 -4.746 9.352 1.00 0.00 155 ASN A CA 11
ATOM 17006 C C . ASN A 1 59 ? -12.621 -5.833 8.732 1.00 0.00 155 ASN A C 11
ATOM 17007 O O . ASN A 1 59 ? -12.191 -6.710 9.474 1.00 0.00 155 ASN A O 11
ATOM 17018 N N . GLN A 1 60 ? -12.363 -5.827 7.412 1.00 0.00 156 GLN A N 11
ATOM 17019 C CA . GLN A 1 60 ? -11.375 -6.704 6.789 1.00 0.00 156 GLN A CA 11
ATOM 17020 C C . GLN A 1 60 ? -10.267 -5.906 6.093 1.00 0.00 156 GLN A C 11
ATOM 17021 O O . GLN A 1 60 ? -9.169 -6.426 5.892 1.00 0.00 156 GLN A O 11
ATOM 17035 N N . MET A 1 61 ? -10.545 -4.649 5.741 1.00 0.00 157 MET A N 11
ATOM 17036 C CA . MET A 1 61 ? -9.648 -3.747 5.040 1.00 0.00 157 MET A CA 11
ATOM 17037 C C . MET A 1 61 ? -8.344 -3.525 5.807 1.00 0.00 157 MET A C 11
ATOM 17038 O O . MET A 1 61 ? -8.313 -3.685 7.033 1.00 0.00 157 MET A O 11
ATOM 17052 N N . PRO A 1 62 ? -7.297 -3.044 5.113 1.00 0.00 158 PRO A N 11
ATOM 17053 C CA . PRO A 1 62 ? -6.103 -2.532 5.756 1.00 0.00 158 PRO A CA 11
ATOM 17054 C C . PRO A 1 62 ? -6.425 -1.369 6.693 1.00 0.00 158 PRO A C 11
ATOM 17055 O O . PRO A 1 62 ? -6.596 -0.222 6.267 1.00 0.00 158 PRO A O 11
ATOM 17066 N N . ASN A 1 63 ? -6.442 -1.662 7.992 1.00 0.00 159 ASN A N 11
ATOM 17067 C CA . ASN A 1 63 ? -6.286 -0.656 9.027 1.00 0.00 159 ASN A CA 11
ATOM 17068 C C . ASN A 1 63 ? -4.905 -0.016 8.929 1.00 0.00 159 ASN A C 11
ATOM 17069 O O . ASN A 1 63 ? -4.753 1.177 9.198 1.00 0.00 159 ASN A O 11
ATOM 17080 N N . ARG A 1 64 ? -3.899 -0.819 8.549 1.00 0.00 160 ARG A N 11
ATOM 17081 C CA . ARG A 1 64 ? -2.497 -0.431 8.559 1.00 0.00 160 ARG A CA 11
ATOM 17082 C C . ARG A 1 64 ? -1.850 -0.496 7.188 1.00 0.00 160 ARG A C 11
ATOM 17083 O O . ARG A 1 64 ? -2.515 -0.890 6.231 1.00 0.00 160 ARG A O 11
ATOM 17104 N N . VAL A 1 65 ? -0.580 -0.106 7.085 1.00 0.00 161 VAL A N 11
ATOM 17105 C CA . VAL A 1 65 ? 0.117 -0.084 5.809 1.00 0.00 161 VAL A CA 11
ATOM 17106 C C . VAL A 1 65 ? 1.527 -0.652 5.972 1.00 0.00 161 VAL A C 11
ATOM 17107 O O . VAL A 1 65 ? 2.174 -0.475 7.011 1.00 0.00 161 VAL A O 11
ATOM 17120 N N . TYR A 1 66 ? 1.995 -1.378 4.954 1.00 0.00 162 TYR A N 11
ATOM 17121 C CA . TYR A 1 66 ? 3.213 -2.156 5.055 1.00 0.00 162 TYR A CA 11
ATOM 17122 C C . TYR A 1 66 ? 4.395 -1.380 4.454 1.00 0.00 162 TYR A C 11
ATOM 17123 O O . TYR A 1 66 ? 4.733 -1.580 3.283 1.00 0.00 162 TYR A O 11
ATOM 17141 N N . ARG A 1 67 ? 5.037 -0.505 5.243 1.00 0.00 163 ARG A N 11
ATOM 17142 C CA . ARG A 1 67 ? 6.261 0.208 4.843 1.00 0.00 163 ARG A CA 11
ATOM 17143 C C . ARG A 1 67 ? 7.294 -0.784 4.269 1.00 0.00 163 ARG A C 11
ATOM 17144 O O . ARG A 1 67 ? 7.679 -1.711 4.989 1.00 0.00 163 ARG A O 11
ATOM 17165 N N . PRO A 1 68 ? 7.760 -0.618 3.014 1.00 0.00 164 PRO A N 11
ATOM 17166 C CA . PRO A 1 68 ? 8.852 -1.398 2.448 1.00 0.00 164 PRO A CA 11
ATOM 17167 C C . PRO A 1 68 ? 10.157 -0.952 3.099 1.00 0.00 164 PRO A C 11
ATOM 17168 O O . PRO A 1 68 ? 10.831 -0.043 2.617 1.00 0.00 164 PRO A O 11
ATOM 17179 N N . MET A 1 69 ? 10.494 -1.527 4.247 1.00 0.00 165 MET A N 11
ATOM 17180 C CA . MET A 1 69 ? 11.736 -1.236 4.924 1.00 0.00 165 MET A CA 11
ATOM 17181 C C . MET A 1 69 ? 12.878 -1.859 4.127 1.00 0.00 165 MET A C 11
ATOM 17182 O O . MET A 1 69 ? 13.084 -3.073 4.140 1.00 0.00 165 MET A O 11
ATOM 17196 N N . TYR A 1 70 ? 13.607 -1.005 3.431 1.00 0.00 166 TYR A N 11
ATOM 17197 C CA . TYR A 1 70 ? 14.829 -1.299 2.723 1.00 0.00 166 TYR A CA 11
ATOM 17198 C C . TYR A 1 70 ? 15.957 -1.449 3.743 1.00 0.00 166 TYR A C 11
ATOM 17199 O O . TYR A 1 70 ? 15.944 -0.794 4.786 1.00 0.00 166 TYR A O 11
ATOM 17217 N N . ARG A 1 71 ? 16.980 -2.250 3.434 1.00 0.00 167 ARG A N 11
ATOM 17218 C CA . ARG A 1 71 ? 18.242 -2.212 4.197 1.00 0.00 167 ARG A CA 11
ATOM 17219 C C . ARG A 1 71 ? 19.093 -1.011 3.847 1.00 0.00 167 ARG A C 11
ATOM 17220 O O . ARG A 1 71 ? 20.073 -0.738 4.539 1.00 0.00 167 ARG A O 11
ATOM 17241 N N . GLY A 1 72 ? 18.746 -0.331 2.777 1.00 0.00 168 GLY A N 11
ATOM 17242 C CA . GLY A 1 72 ? 19.487 0.799 2.270 1.00 0.00 168 GLY A CA 11
ATOM 17243 C C . GLY A 1 72 ? 18.712 1.423 1.134 1.00 0.00 168 GLY A C 11
ATOM 17244 O O . GLY A 1 72 ? 17.962 2.365 1.380 1.00 0.00 168 GLY A O 11
ATOM 17248 N N . GLU A 1 73 ? 18.915 0.884 -0.075 1.00 0.00 169 GLU A N 11
ATOM 17249 C CA . GLU A 1 73 ? 18.415 1.327 -1.375 1.00 0.00 169 GLU A CA 11
ATOM 17250 C C . GLU A 1 73 ? 18.063 2.818 -1.345 1.00 0.00 169 GLU A C 11
ATOM 17251 O O . GLU A 1 73 ? 16.897 3.214 -1.347 1.00 0.00 169 GLU A O 11
ATOM 17263 N N . GLU A 1 74 ? 19.101 3.657 -1.266 1.00 0.00 170 GLU A N 11
ATOM 17264 C CA . GLU A 1 74 ? 18.910 5.100 -1.131 1.00 0.00 170 GLU A CA 11
ATOM 17265 C C . GLU A 1 74 ? 18.310 5.717 -2.409 1.00 0.00 170 GLU A C 11
ATOM 17266 O O . GLU A 1 74 ? 17.907 6.880 -2.420 1.00 0.00 170 GLU A O 11
ATOM 17278 N N . TYR A 1 75 ? 18.224 4.942 -3.490 1.00 0.00 171 TYR A N 11
ATOM 17279 C CA . TYR A 1 75 ? 17.760 5.344 -4.810 1.00 0.00 171 TYR A CA 11
ATOM 17280 C C . TYR A 1 75 ? 16.257 5.092 -4.928 1.00 0.00 171 TYR A C 11
ATOM 17281 O O . TYR A 1 75 ? 15.792 4.344 -5.792 1.00 0.00 171 TYR A O 11
ATOM 17299 N N . VAL A 1 76 ? 15.502 5.714 -4.029 1.00 0.00 172 VAL A N 11
ATOM 17300 C CA . VAL A 1 76 ? 14.051 5.638 -3.949 1.00 0.00 172 VAL A CA 11
ATOM 17301 C C . VAL A 1 76 ? 13.505 7.053 -4.154 1.00 0.00 172 VAL A C 11
ATOM 17302 O O . VAL A 1 76 ? 14.252 8.024 -4.327 1.00 0.00 172 VAL A O 11
ATOM 17315 N N . SER A 1 77 ? 12.191 7.158 -4.238 1.00 0.00 173 SER A N 11
ATOM 17316 C CA . SER A 1 77 ? 11.400 8.348 -4.412 1.00 0.00 173 SER A CA 11
ATOM 17317 C C . SER A 1 77 ? 10.038 8.060 -3.789 1.00 0.00 173 SER A C 11
ATOM 17318 O O . SER A 1 77 ? 9.746 6.910 -3.445 1.00 0.00 173 SER A O 11
ATOM 17326 N N . GLU A 1 78 ? 9.157 9.056 -3.727 1.00 0.00 174 GLU A N 11
ATOM 17327 C CA . GLU A 1 78 ? 7.762 8.817 -3.385 1.00 0.00 174 GLU A CA 11
ATOM 17328 C C . GLU A 1 78 ? 7.159 7.841 -4.398 1.00 0.00 174 GLU A C 11
ATOM 17329 O O . GLU A 1 78 ? 6.322 7.041 -4.015 1.00 0.00 174 GLU A O 11
ATOM 17341 N N . ASP A 1 79 ? 7.603 7.827 -5.660 1.00 0.00 175 ASP A N 11
ATOM 17342 C CA . ASP A 1 79 ? 7.077 6.895 -6.655 1.00 0.00 175 ASP A CA 11
ATOM 17343 C C . ASP A 1 79 ? 7.589 5.476 -6.444 1.00 0.00 175 ASP A C 11
ATOM 17344 O O . ASP A 1 79 ? 6.856 4.532 -6.740 1.00 0.00 175 ASP A O 11
ATOM 17353 N N . ARG A 1 80 ? 8.839 5.279 -6.007 1.00 0.00 176 ARG A N 11
ATOM 17354 C CA . ARG A 1 80 ? 9.353 3.939 -5.714 1.00 0.00 176 ARG A CA 11
ATOM 17355 C C . ARG A 1 80 ? 8.784 3.413 -4.400 1.00 0.00 176 ARG A C 11
ATOM 17356 O O . ARG A 1 80 ? 8.321 2.275 -4.361 1.00 0.00 176 ARG A O 11
ATOM 17377 N N . PHE A 1 81 ? 8.763 4.231 -3.345 1.00 0.00 177 PHE A N 11
ATOM 17378 C CA . PHE A 1 81 ? 8.117 3.837 -2.107 1.00 0.00 177 PHE A CA 11
ATOM 17379 C C . PHE A 1 81 ? 6.642 3.549 -2.368 1.00 0.00 177 PHE A C 11
ATOM 17380 O O . PHE A 1 81 ? 6.168 2.499 -1.944 1.00 0.00 177 PHE A O 11
ATOM 17397 N N . VAL A 1 82 ? 5.911 4.430 -3.066 1.00 0.00 178 VAL A N 11
ATOM 17398 C CA . VAL A 1 82 ? 4.506 4.182 -3.352 1.00 0.00 178 VAL A CA 11
ATOM 17399 C C . VAL A 1 82 ? 4.381 2.882 -4.130 1.00 0.00 178 VAL A C 11
ATOM 17400 O O . VAL A 1 82 ? 3.583 2.065 -3.699 1.00 0.00 178 VAL A O 11
ATOM 17413 N N . ARG A 1 83 ? 5.111 2.645 -5.235 1.00 0.00 179 ARG A N 11
ATOM 17414 C CA . ARG A 1 83 ? 4.872 1.431 -6.010 1.00 0.00 179 ARG A CA 11
ATOM 17415 C C . ARG A 1 83 ? 5.160 0.198 -5.166 1.00 0.00 179 ARG A C 11
ATOM 17416 O O . ARG A 1 83 ? 4.357 -0.723 -5.218 1.00 0.00 179 ARG A O 11
ATOM 17437 N N . ASP A 1 84 ? 6.246 0.166 -4.393 1.00 0.00 180 ASP A N 11
ATOM 17438 C CA . ASP A 1 84 ? 6.640 -1.009 -3.617 1.00 0.00 180 ASP A CA 11
ATOM 17439 C C . ASP A 1 84 ? 5.627 -1.233 -2.503 1.00 0.00 180 ASP A C 11
ATOM 17440 O O . ASP A 1 84 ? 5.168 -2.357 -2.314 1.00 0.00 180 ASP A O 11
ATOM 17449 N N . CYS A 1 85 ? 5.284 -0.183 -1.755 1.00 0.00 181 CYS A N 11
ATOM 17450 C CA . CYS A 1 85 ? 4.347 -0.239 -0.643 1.00 0.00 181 CYS A CA 11
ATOM 17451 C C . CYS A 1 85 ? 2.961 -0.641 -1.150 1.00 0.00 181 CYS A C 11
ATOM 17452 O O . CYS A 1 85 ? 2.306 -1.492 -0.543 1.00 0.00 181 CYS A O 11
ATOM 17459 N N . TYR A 1 86 ? 2.547 -0.065 -2.286 1.00 0.00 182 TYR A N 11
ATOM 17460 C CA . TYR A 1 86 ? 1.335 -0.391 -3.013 1.00 0.00 182 TYR A CA 11
ATOM 17461 C C . TYR A 1 86 ? 1.339 -1.873 -3.328 1.00 0.00 182 TYR A C 11
ATOM 17462 O O . TYR A 1 86 ? 0.560 -2.597 -2.722 1.00 0.00 182 TYR A O 11
ATOM 17480 N N . ASN A 1 87 ? 2.231 -2.306 -4.229 1.00 0.00 183 ASN A N 11
ATOM 17481 C CA . ASN A 1 87 ? 2.327 -3.645 -4.818 1.00 0.00 183 ASN A CA 11
ATOM 17482 C C . ASN A 1 87 ? 2.290 -4.716 -3.736 1.00 0.00 183 ASN A C 11
ATOM 17483 O O . ASN A 1 87 ? 1.568 -5.711 -3.835 1.00 0.00 183 ASN A O 11
ATOM 17494 N N . MET A 1 88 ? 3.077 -4.512 -2.689 1.00 0.00 184 MET A N 11
ATOM 17495 C CA . MET A 1 88 ? 3.162 -5.413 -1.562 1.00 0.00 184 MET A CA 11
ATOM 17496 C C . MET A 1 88 ? 1.812 -5.459 -0.851 1.00 0.00 184 MET A C 11
ATOM 17497 O O . MET A 1 88 ? 1.221 -6.538 -0.748 1.00 0.00 184 MET A O 11
ATOM 17511 N N . SER A 1 89 ? 1.304 -4.317 -0.372 1.00 0.00 185 SER A N 11
ATOM 17512 C CA . SER A 1 89 ? 0.084 -4.320 0.423 1.00 0.00 185 SER A CA 11
ATOM 17513 C C . SER A 1 89 ? -1.113 -4.812 -0.387 1.00 0.00 185 SER A C 11
ATOM 17514 O O . SER A 1 89 ? -1.943 -5.521 0.165 1.00 0.00 185 SER A O 11
ATOM 17522 N N . VAL A 1 90 ? -1.223 -4.491 -1.681 1.00 0.00 186 VAL A N 11
ATOM 17523 C CA . VAL A 1 90 ? -2.313 -5.014 -2.494 1.00 0.00 186 VAL A CA 11
ATOM 17524 C C . VAL A 1 90 ? -2.274 -6.536 -2.458 1.00 0.00 186 VAL A C 11
ATOM 17525 O O . VAL A 1 90 ? -3.293 -7.150 -2.152 1.00 0.00 186 VAL A O 11
ATOM 17538 N N . THR A 1 91 ? -1.115 -7.148 -2.685 1.00 0.00 187 THR A N 11
ATOM 17539 C CA . THR A 1 91 ? -0.989 -8.590 -2.645 1.00 0.00 187 THR A CA 11
ATOM 17540 C C . THR A 1 91 ? -1.430 -9.146 -1.280 1.00 0.00 187 THR A C 11
ATOM 17541 O O . THR A 1 91 ? -2.113 -10.175 -1.259 1.00 0.00 187 THR A O 11
ATOM 17552 N N . GLU A 1 92 ? -1.128 -8.463 -0.165 1.00 0.00 188 GLU A N 11
ATOM 17553 C CA . GLU A 1 92 ? -1.563 -8.860 1.180 1.00 0.00 188 GLU A CA 11
ATOM 17554 C C . GLU A 1 92 ? -3.084 -8.976 1.311 1.00 0.00 188 GLU A C 11
ATOM 17555 O O . GLU A 1 92 ? -3.561 -9.674 2.210 1.00 0.00 188 GLU A O 11
ATOM 17567 N N . TYR A 1 93 ? -3.843 -8.345 0.415 1.00 0.00 189 TYR A N 11
ATOM 17568 C CA . TYR A 1 93 ? -5.293 -8.327 0.464 1.00 0.00 189 TYR A CA 11
ATOM 17569 C C . TYR A 1 93 ? -5.920 -8.611 -0.897 1.00 0.00 189 TYR A C 11
ATOM 17570 O O . TYR A 1 93 ? -7.064 -8.215 -1.132 1.00 0.00 189 TYR A O 11
ATOM 17588 N N . ILE A 1 94 ? -5.184 -9.264 -1.793 1.00 0.00 190 ILE A N 11
ATOM 17589 C CA . ILE A 1 94 ? -5.689 -9.774 -3.058 1.00 0.00 190 ILE A CA 11
ATOM 17590 C C . ILE A 1 94 ? -5.229 -11.218 -3.221 1.00 0.00 190 ILE A C 11
ATOM 17591 O O . ILE A 1 94 ? -6.058 -12.113 -3.385 1.00 0.00 190 ILE A O 11
ATOM 17607 N N . ILE A 1 95 ? -3.923 -11.461 -3.154 1.00 0.00 191 ILE A N 11
ATOM 17608 C CA . ILE A 1 95 ? -3.362 -12.767 -3.469 1.00 0.00 191 ILE A CA 11
ATOM 17609 C C . ILE A 1 95 ? -3.543 -13.706 -2.272 1.00 0.00 191 ILE A C 11
ATOM 17610 O O . ILE A 1 95 ? -3.781 -14.898 -2.452 1.00 0.00 191 ILE A O 11
ATOM 17626 N N . LYS A 1 96 ? -3.488 -13.187 -1.042 1.00 0.00 192 LYS A N 11
ATOM 17627 C CA . LYS A 1 96 ? -3.809 -13.949 0.158 1.00 0.00 192 LYS A CA 11
ATOM 17628 C C . LYS A 1 96 ? -5.278 -14.358 0.158 1.00 0.00 192 LYS A C 11
ATOM 17629 O O . LYS A 1 96 ? -5.561 -15.550 0.192 1.00 0.00 192 LYS A O 11
ATOM 17648 N N . PRO A 1 97 ? -6.242 -13.427 0.033 1.00 0.00 193 PRO A N 11
ATOM 17649 C CA . PRO A 1 97 ? -7.642 -13.807 -0.031 1.00 0.00 193 PRO A CA 11
ATOM 17650 C C . PRO A 1 97 ? -7.978 -14.640 -1.285 1.00 0.00 193 PRO A C 11
ATOM 17651 O O . PRO A 1 97 ? -9.062 -15.222 -1.338 1.00 0.00 193 PRO A O 11
ATOM 17662 N N . ALA A 1 98 ? -7.083 -14.755 -2.283 1.00 0.00 194 ALA A N 11
ATOM 17663 C CA . ALA A 1 98 ? -7.307 -15.603 -3.456 1.00 0.00 194 ALA A CA 11
ATOM 17664 C C . ALA A 1 98 ? -7.386 -17.086 -3.114 1.00 0.00 194 ALA A C 11
ATOM 17665 O O . ALA A 1 98 ? -7.918 -17.853 -3.914 1.00 0.00 194 ALA A O 11
ATOM 17672 N N . GLU A 1 99 ? -6.901 -17.463 -1.930 1.00 0.00 195 GLU A N 11
ATOM 17673 C CA . GLU A 1 99 ? -6.921 -18.813 -1.396 1.00 0.00 195 GLU A CA 11
ATOM 17674 C C . GLU A 1 99 ? -8.288 -19.465 -1.577 1.00 0.00 195 GLU A C 11
ATOM 17675 O O . GLU A 1 99 ? -8.375 -20.590 -2.072 1.00 0.00 195 GLU A O 11
ATOM 17687 N N . GLY A 1 100 ? -9.342 -18.746 -1.180 1.00 0.00 196 GLY A N 11
ATOM 17688 C CA . GLY A 1 100 ? -10.701 -19.242 -1.325 1.00 0.00 196 GLY A CA 11
ATOM 17689 C C . GLY A 1 100 ? -11.792 -18.177 -1.345 1.00 0.00 196 GLY A C 11
ATOM 17690 O O . GLY A 1 100 ? -12.963 -18.562 -1.347 1.00 0.00 196 GLY A O 11
ATOM 17694 N N . LYS A 1 101 ? -11.469 -16.875 -1.351 1.00 0.00 197 LYS A N 11
ATOM 17695 C CA . LYS A 1 101 ? -12.465 -15.803 -1.362 1.00 0.00 197 LYS A CA 11
ATOM 17696 C C . LYS A 1 101 ? -12.523 -15.171 -2.747 1.00 0.00 197 LYS A C 11
ATOM 17697 O O . LYS A 1 101 ? -11.986 -14.089 -2.994 1.00 0.00 197 LYS A O 11
ATOM 17716 N N . ASN A 1 102 ? -13.149 -15.883 -3.672 1.00 0.00 198 ASN A N 11
ATOM 17717 C CA . ASN A 1 102 ? -13.445 -15.416 -5.016 1.00 0.00 198 ASN A CA 11
ATOM 17718 C C . ASN A 1 102 ? -14.593 -14.424 -4.873 1.00 0.00 198 ASN A C 11
ATOM 17719 O O . ASN A 1 102 ? -15.732 -14.846 -4.684 1.00 0.00 198 ASN A O 11
ATOM 17730 N N . ASN A 1 103 ? -14.338 -13.117 -4.951 1.00 0.00 199 ASN A N 11
ATOM 17731 C CA . ASN A 1 103 ? -15.354 -12.106 -5.010 1.00 0.00 199 ASN A CA 11
ATOM 17732 C C . ASN A 1 103 ? -16.130 -12.212 -6.325 1.00 0.00 199 ASN A C 11
ATOM 17733 O O . ASN A 1 103 ? -17.295 -11.841 -6.347 1.00 0.00 199 ASN A O 11
ATOM 17744 N N . SER A 1 104 ? -15.524 -12.744 -7.394 1.00 0.00 200 SER A N 11
ATOM 17745 C CA . SER A 1 104 ? -16.158 -13.018 -8.677 1.00 0.00 200 SER A CA 11
ATOM 17746 C C . SER A 1 104 ? -16.768 -11.758 -9.297 1.00 0.00 200 SER A C 11
ATOM 17747 O O . SER A 1 104 ? -17.969 -11.508 -9.212 1.00 0.00 200 SER A O 11
ATOM 17755 N N . GLU A 1 105 ? -15.907 -10.930 -9.896 1.00 0.00 201 GLU A N 11
ATOM 17756 C CA . GLU A 1 105 ? -16.200 -9.626 -10.501 1.00 0.00 201 GLU A CA 11
ATOM 17757 C C . GLU A 1 105 ? -16.449 -8.567 -9.436 1.00 0.00 201 GLU A C 11
ATOM 17758 O O . GLU A 1 105 ? -16.031 -7.424 -9.608 1.00 0.00 201 GLU A O 11
ATOM 17770 N N . LEU A 1 106 ? -16.968 -8.957 -8.273 1.00 0.00 202 LEU A N 11
ATOM 17771 C CA . LEU A 1 106 ? -17.003 -8.149 -7.060 1.00 0.00 202 LEU A CA 11
ATOM 17772 C C . LEU A 1 106 ? -15.583 -7.860 -6.546 1.00 0.00 202 LEU A C 11
ATOM 17773 O O . LEU A 1 106 ? -15.410 -7.328 -5.454 1.00 0.00 202 LEU A O 11
ATOM 17789 N N . ASN A 1 107 ? -14.532 -8.276 -7.263 1.00 0.00 203 ASN A N 11
ATOM 17790 C CA . ASN A 1 107 ? -13.175 -7.848 -7.006 1.00 0.00 203 ASN A CA 11
ATOM 17791 C C . ASN A 1 107 ? -12.860 -6.489 -7.623 1.00 0.00 203 ASN A C 11
ATOM 17792 O O . ASN A 1 107 ? -11.918 -5.861 -7.176 1.00 0.00 203 ASN A O 11
ATOM 17803 N N . GLN A 1 108 ? -13.631 -6.011 -8.597 1.00 0.00 204 GLN A N 11
ATOM 17804 C CA . GLN A 1 108 ? -13.379 -4.769 -9.326 1.00 0.00 204 GLN A CA 11
ATOM 17805 C C . GLN A 1 108 ? -13.520 -3.523 -8.437 1.00 0.00 204 GLN A C 11
ATOM 17806 O O . GLN A 1 108 ? -12.574 -2.741 -8.333 1.00 0.00 204 GLN A O 11
ATOM 17820 N N . LEU A 1 109 ? -14.683 -3.323 -7.808 1.00 0.00 205 LEU A N 11
ATOM 17821 C CA . LEU A 1 109 ? -14.971 -2.168 -6.955 1.00 0.00 205 LEU A CA 11
ATOM 17822 C C . LEU A 1 109 ? -14.094 -2.218 -5.723 1.00 0.00 205 LEU A C 11
ATOM 17823 O O . LEU A 1 109 ? -13.587 -1.168 -5.365 1.00 0.00 205 LEU A O 11
ATOM 17839 N N . ASP A 1 110 ? -13.815 -3.398 -5.168 1.00 0.00 206 ASP A N 11
ATOM 17840 C CA . ASP A 1 110 ? -12.870 -3.578 -4.070 1.00 0.00 206 ASP A CA 11
ATOM 17841 C C . ASP A 1 110 ? -11.443 -3.256 -4.505 1.00 0.00 206 ASP A C 11
ATOM 17842 O O . ASP A 1 110 ? -10.755 -2.529 -3.810 1.00 0.00 206 ASP A O 11
ATOM 17851 N N . THR A 1 111 ? -10.976 -3.731 -5.655 1.00 0.00 207 THR A N 11
ATOM 17852 C CA . THR A 1 111 ? -9.634 -3.426 -6.155 1.00 0.00 207 THR A CA 11
ATOM 17853 C C . THR A 1 111 ? -9.482 -1.923 -6.367 1.00 0.00 207 THR A C 11
ATOM 17854 O O . THR A 1 111 ? -8.439 -1.374 -6.020 1.00 0.00 207 THR A O 11
ATOM 17865 N N . THR A 1 112 ? -10.500 -1.279 -6.939 1.00 0.00 208 THR A N 11
ATOM 17866 C CA . THR A 1 112 ? -10.595 0.153 -7.147 1.00 0.00 208 THR A CA 11
ATOM 17867 C C . THR A 1 112 ? -10.391 0.860 -5.798 1.00 0.00 208 THR A C 11
ATOM 17868 O O . THR A 1 112 ? -9.352 1.486 -5.584 1.00 0.00 208 THR A O 11
ATOM 17879 N N . VAL A 1 113 ? -11.345 0.721 -4.869 1.00 0.00 209 VAL A N 11
ATOM 17880 C CA . VAL A 1 113 ? -11.342 1.397 -3.572 1.00 0.00 209 VAL A CA 11
ATOM 17881 C C . VAL A 1 113 ? -10.029 1.115 -2.846 1.00 0.00 209 VAL A C 11
ATOM 17882 O O . VAL A 1 113 ? -9.391 2.030 -2.324 1.00 0.00 209 VAL A O 11
ATOM 17895 N N . LYS A 1 114 ? -9.603 -0.148 -2.852 1.00 0.00 210 LYS A N 11
ATOM 17896 C CA . LYS A 1 114 ? -8.413 -0.593 -2.127 1.00 0.00 210 LYS A CA 11
ATOM 17897 C C . LYS A 1 114 ? -7.140 -0.075 -2.792 1.00 0.00 210 LYS A C 11
ATOM 17898 O O . LYS A 1 114 ? -6.165 0.158 -2.087 1.00 0.00 210 LYS A O 11
ATOM 17917 N N . SER A 1 115 ? -7.108 0.147 -4.105 1.00 0.00 211 SER A N 11
ATOM 17918 C CA . SER A 1 115 ? -5.979 0.786 -4.738 1.00 0.00 211 SER A CA 11
ATOM 17919 C C . SER A 1 115 ? -5.891 2.244 -4.314 1.00 0.00 211 SER A C 11
ATOM 17920 O O . SER A 1 115 ? -4.804 2.684 -3.936 1.00 0.00 211 SER A O 11
ATOM 17928 N N . GLN A 1 116 ? -7.023 2.962 -4.385 1.00 0.00 212 GLN A N 11
ATOM 17929 C CA . GLN A 1 116 ? -7.106 4.381 -4.059 1.00 0.00 212 GLN A CA 11
ATOM 17930 C C . GLN A 1 116 ? -6.513 4.581 -2.666 1.00 0.00 212 GLN A C 11
ATOM 17931 O O . GLN A 1 116 ? -5.559 5.336 -2.480 1.00 0.00 212 GLN A O 11
ATOM 17945 N N . ILE A 1 117 ? -7.062 3.841 -1.696 1.00 0.00 213 ILE A N 11
ATOM 17946 C CA . ILE A 1 117 ? -6.651 3.962 -0.315 1.00 0.00 213 ILE A CA 11
ATOM 17947 C C . ILE A 1 117 ? -5.202 3.534 -0.134 1.00 0.00 213 ILE A C 11
ATOM 17948 O O . ILE A 1 117 ? -4.445 4.346 0.369 1.00 0.00 213 ILE A O 11
ATOM 17964 N N . ILE A 1 118 ? -4.779 2.329 -0.534 1.00 0.00 214 ILE A N 11
ATOM 17965 C CA . ILE A 1 118 ? -3.415 1.863 -0.274 1.00 0.00 214 ILE A CA 11
ATOM 17966 C C . ILE A 1 118 ? -2.395 2.866 -0.841 1.00 0.00 214 ILE A C 11
ATOM 17967 O O . ILE A 1 118 ? -1.390 3.119 -0.176 1.00 0.00 214 ILE A O 11
ATOM 17983 N N . ARG A 1 119 ? -2.620 3.420 -2.041 1.00 0.00 215 ARG A N 11
ATOM 17984 C CA . ARG A 1 119 ? -1.720 4.394 -2.665 1.00 0.00 215 ARG A CA 11
ATOM 17985 C C . ARG A 1 119 ? -1.557 5.611 -1.763 1.00 0.00 215 ARG A C 11
ATOM 17986 O O . ARG A 1 119 ? -0.425 6.033 -1.516 1.00 0.00 215 ARG A O 11
ATOM 18007 N N . GLU A 1 120 ? -2.659 6.149 -1.248 1.00 0.00 216 GLU A N 11
ATOM 18008 C CA . GLU A 1 120 ? -2.585 7.239 -0.294 1.00 0.00 216 GLU A CA 11
ATOM 18009 C C . GLU A 1 120 ? -1.940 6.791 1.005 1.00 0.00 216 GLU A C 11
ATOM 18010 O O . GLU A 1 120 ? -1.119 7.516 1.549 1.00 0.00 216 GLU A O 11
ATOM 18022 N N . MET A 1 121 ? -2.258 5.599 1.508 1.00 0.00 217 MET A N 11
ATOM 18023 C CA . MET A 1 121 ? -1.772 5.130 2.797 1.00 0.00 217 MET A CA 11
ATOM 18024 C C . MET A 1 121 ? -0.248 5.030 2.803 1.00 0.00 217 MET A C 11
ATOM 18025 O O . MET A 1 121 ? 0.353 5.134 3.865 1.00 0.00 217 MET A O 11
ATOM 18039 N N . CYS A 1 122 ? 0.394 4.861 1.642 1.00 0.00 218 CYS A N 11
ATOM 18040 C CA . CYS A 1 122 ? 1.837 5.050 1.555 1.00 0.00 218 CYS A CA 11
ATOM 18041 C C . CYS A 1 122 ? 2.139 6.526 1.838 1.00 0.00 218 CYS A C 11
ATOM 18042 O O . CYS A 1 122 ? 2.818 6.843 2.814 1.00 0.00 218 CYS A O 11
ATOM 18049 N N . ILE A 1 123 ? 1.670 7.411 0.954 1.00 0.00 219 ILE A N 11
ATOM 18050 C CA . ILE A 1 123 ? 1.994 8.835 0.887 1.00 0.00 219 ILE A CA 11
ATOM 18051 C C . ILE A 1 123 ? 1.790 9.486 2.261 1.00 0.00 219 ILE A C 11
ATOM 18052 O O . ILE A 1 123 ? 2.680 10.171 2.766 1.00 0.00 219 ILE A O 11
ATOM 18068 N N . THR A 1 124 ? 0.643 9.238 2.883 1.00 0.00 220 THR A N 11
ATOM 18069 C CA . THR A 1 124 ? 0.278 9.668 4.217 1.00 0.00 220 THR A CA 11
ATOM 18070 C C . THR A 1 124 ? 1.310 9.215 5.249 1.00 0.00 220 THR A C 11
ATOM 18071 O O . THR A 1 124 ? 1.725 10.033 6.062 1.00 0.00 220 THR A O 11
ATOM 18082 N N . GLU A 1 125 ? 1.740 7.951 5.260 1.00 0.00 221 GLU A N 11
ATOM 18083 C CA . GLU A 1 125 ? 2.682 7.498 6.277 1.00 0.00 221 GLU A CA 11
ATOM 18084 C C . GLU A 1 125 ? 4.032 8.186 6.088 1.00 0.00 221 GLU A C 11
ATOM 18085 O O . GLU A 1 125 ? 4.638 8.618 7.069 1.00 0.00 221 GLU A O 11
ATOM 18097 N N . TYR A 1 126 ? 4.479 8.311 4.832 1.00 0.00 222 TYR A N 11
ATOM 18098 C CA . TYR A 1 126 ? 5.662 9.059 4.428 1.00 0.00 222 TYR A CA 11
ATOM 18099 C C . TYR A 1 126 ? 5.628 10.441 5.064 1.00 0.00 222 TYR A C 11
ATOM 18100 O O . TYR A 1 126 ? 6.528 10.795 5.825 1.00 0.00 222 TYR A O 11
ATOM 18118 N N . ARG A 1 127 ? 4.557 11.181 4.775 1.00 0.00 223 ARG A N 11
ATOM 18119 C CA . ARG A 1 127 ? 4.282 12.539 5.206 1.00 0.00 223 ARG A CA 11
ATOM 18120 C C . ARG A 1 127 ? 4.181 12.658 6.720 1.00 0.00 223 ARG A C 11
ATOM 18121 O O . ARG A 1 127 ? 4.734 13.595 7.291 1.00 0.00 223 ARG A O 11
ATOM 18142 N N . ARG A 1 128 ? 3.539 11.712 7.398 1.00 0.00 224 ARG A N 11
ATOM 18143 C CA . ARG A 1 128 ? 3.425 11.701 8.857 1.00 0.00 224 ARG A CA 11
ATOM 18144 C C . ARG A 1 128 ? 4.792 11.515 9.493 1.00 0.00 224 ARG A C 11
ATOM 18145 O O . ARG A 1 128 ? 5.108 12.229 10.444 1.00 0.00 224 ARG A O 11
ATOM 18166 N N . GLY A 1 129 ? 5.588 10.599 8.941 1.00 0.00 225 GLY A N 11
ATOM 18167 C CA . GLY A 1 129 ? 6.964 10.349 9.333 1.00 0.00 225 GLY A CA 11
ATOM 18168 C C . GLY A 1 129 ? 7.915 11.459 8.894 1.00 0.00 225 GLY A C 11
ATOM 18169 O O . GLY A 1 129 ? 9.056 11.513 9.348 1.00 0.00 225 GLY A O 11
ATOM 18173 N N . SER A 1 130 ? 7.462 12.347 8.009 1.00 0.00 226 SER A N 11
ATOM 18174 C CA . SER A 1 130 ? 8.247 13.472 7.514 1.00 0.00 226 SER A CA 11
ATOM 18175 C C . SER A 1 130 ? 8.239 14.563 8.586 1.00 0.00 226 SER A C 11
ATOM 18176 O O . SER A 1 130 ? 7.542 15.573 8.472 1.00 0.00 226 SER A O 11
ATOM 18184 N N . ILE A 1 29 ? 13.405 -6.755 -0.289 1.00 0.00 125 ILE A N 12
ATOM 18185 C CA . ILE A 1 29 ? 13.022 -5.868 0.802 1.00 0.00 125 ILE A CA 12
ATOM 18186 C C . ILE A 1 29 ? 13.440 -6.493 2.148 1.00 0.00 125 ILE A C 12
ATOM 18187 O O . ILE A 1 29 ? 13.899 -7.631 2.220 1.00 0.00 125 ILE A O 12
ATOM 18203 N N . GLY A 1 30 ? 13.405 -5.712 3.224 1.00 0.00 126 GLY A N 12
ATOM 18204 C CA . GLY A 1 30 ? 14.148 -5.992 4.440 1.00 0.00 126 GLY A CA 12
ATOM 18205 C C . GLY A 1 30 ? 13.396 -6.796 5.485 1.00 0.00 126 GLY A C 12
ATOM 18206 O O . GLY A 1 30 ? 13.972 -7.031 6.550 1.00 0.00 126 GLY A O 12
ATOM 18210 N N . GLY A 1 31 ? 12.138 -7.155 5.247 1.00 0.00 127 GLY A N 12
ATOM 18211 C CA . GLY A 1 31 ? 11.184 -7.602 6.254 1.00 0.00 127 GLY A CA 12
ATOM 18212 C C . GLY A 1 31 ? 9.987 -6.652 6.246 1.00 0.00 127 GLY A C 12
ATOM 18213 O O . GLY A 1 31 ? 10.115 -5.496 5.818 1.00 0.00 127 GLY A O 12
ATOM 18217 N N . TYR A 1 32 ? 8.854 -7.075 6.809 1.00 0.00 128 TYR A N 12
ATOM 18218 C CA . TYR A 1 32 ? 7.655 -6.259 6.986 1.00 0.00 128 TYR A CA 12
ATOM 18219 C C . TYR A 1 32 ? 7.196 -6.483 8.428 1.00 0.00 128 TYR A C 12
ATOM 18220 O O . TYR A 1 32 ? 6.911 -7.627 8.784 1.00 0.00 128 TYR A O 12
ATOM 18238 N N . MET A 1 33 ? 7.160 -5.430 9.258 1.00 0.00 129 MET A N 12
ATOM 18239 C CA . MET A 1 33 ? 6.819 -5.547 10.682 1.00 0.00 129 MET A CA 12
ATOM 18240 C C . MET A 1 33 ? 5.686 -4.605 11.082 1.00 0.00 129 MET A C 12
ATOM 18241 O O . MET A 1 33 ? 5.074 -4.802 12.131 1.00 0.00 129 MET A O 12
ATOM 18255 N N . LEU A 1 34 ? 5.340 -3.655 10.209 1.00 0.00 130 LEU A N 12
ATOM 18256 C CA . LEU A 1 34 ? 4.295 -2.650 10.368 1.00 0.00 130 LEU A CA 12
ATOM 18257 C C . LEU A 1 34 ? 4.737 -1.513 11.293 1.00 0.00 130 LEU A C 12
ATOM 18258 O O . LEU A 1 34 ? 5.370 -1.715 12.327 1.00 0.00 130 LEU A O 12
ATOM 18274 N N . GLY A 1 35 ? 4.400 -0.299 10.863 1.00 0.00 131 GLY A N 12
ATOM 18275 C CA . GLY A 1 35 ? 4.554 0.919 11.645 1.00 0.00 131 GLY A CA 12
ATOM 18276 C C . GLY A 1 35 ? 3.398 1.047 12.629 1.00 0.00 131 GLY A C 12
ATOM 18277 O O . GLY A 1 35 ? 3.446 0.481 13.725 1.00 0.00 131 GLY A O 12
ATOM 18281 N N . ASN A 1 36 ? 2.328 1.733 12.223 1.00 0.00 132 ASN A N 12
ATOM 18282 C CA . ASN A 1 36 ? 1.095 1.865 12.994 1.00 0.00 132 ASN A CA 12
ATOM 18283 C C . ASN A 1 36 ? -0.122 1.692 12.089 1.00 0.00 132 ASN A C 12
ATOM 18284 O O . ASN A 1 36 ? -0.023 1.721 10.858 1.00 0.00 132 ASN A O 12
ATOM 18295 N N . ALA A 1 37 ? -1.280 1.473 12.714 1.00 0.00 133 ALA A N 12
ATOM 18296 C CA . ALA A 1 37 ? -2.565 1.399 12.030 1.00 0.00 133 ALA A CA 12
ATOM 18297 C C . ALA A 1 37 ? -3.092 2.806 11.741 1.00 0.00 133 ALA A C 12
ATOM 18298 O O . ALA A 1 37 ? -2.637 3.751 12.389 1.00 0.00 133 ALA A O 12
ATOM 18305 N N . VAL A 1 38 ? -4.043 2.957 10.815 1.00 0.00 134 VAL A N 12
ATOM 18306 C CA . VAL A 1 38 ? -4.418 4.260 10.272 1.00 0.00 134 VAL A CA 12
ATOM 18307 C C . VAL A 1 38 ? -5.622 4.839 11.030 1.00 0.00 134 VAL A C 12
ATOM 18308 O O . VAL A 1 38 ? -5.407 5.667 11.920 1.00 0.00 134 VAL A O 12
ATOM 18321 N N . GLY A 1 39 ? -6.862 4.416 10.742 1.00 0.00 135 GLY A N 12
ATOM 18322 C CA . GLY A 1 39 ? -8.013 4.760 11.580 1.00 0.00 135 GLY A CA 12
ATOM 18323 C C . GLY A 1 39 ? -9.209 5.353 10.855 1.00 0.00 135 GLY A C 12
ATOM 18324 O O . GLY A 1 39 ? -9.637 6.437 11.243 1.00 0.00 135 GLY A O 12
ATOM 18328 N N . ARG A 1 40 ? -9.813 4.654 9.885 1.00 0.00 136 ARG A N 12
ATOM 18329 C CA . ARG A 1 40 ? -10.685 5.252 8.873 1.00 0.00 136 ARG A CA 12
ATOM 18330 C C . ARG A 1 40 ? -9.971 6.454 8.255 1.00 0.00 136 ARG A C 12
ATOM 18331 O O . ARG A 1 40 ? -10.298 7.614 8.504 1.00 0.00 136 ARG A O 12
ATOM 18352 N N . MET A 1 41 ? -8.962 6.094 7.463 1.00 0.00 137 MET A N 12
ATOM 18353 C CA . MET A 1 41 ? -8.097 6.898 6.595 1.00 0.00 137 MET A CA 12
ATOM 18354 C C . MET A 1 41 ? -8.813 8.090 5.957 1.00 0.00 137 MET A C 12
ATOM 18355 O O . MET A 1 41 ? -8.219 9.157 5.839 1.00 0.00 137 MET A O 12
ATOM 18369 N N . SER A 1 42 ? -10.069 7.904 5.536 1.00 0.00 138 SER A N 12
ATOM 18370 C CA . SER A 1 42 ? -10.983 8.930 5.052 1.00 0.00 138 SER A CA 12
ATOM 18371 C C . SER A 1 42 ? -10.339 9.853 4.011 1.00 0.00 138 SER A C 12
ATOM 18372 O O . SER A 1 42 ? -10.575 11.063 4.000 1.00 0.00 138 SER A O 12
ATOM 18380 N N . TYR A 1 43 ? -9.530 9.275 3.120 1.00 0.00 139 TYR A N 12
ATOM 18381 C CA . TYR A 1 43 ? -9.031 9.980 1.944 1.00 0.00 139 TYR A CA 12
ATOM 18382 C C . TYR A 1 43 ? -10.153 10.502 1.058 1.00 0.00 139 TYR A C 12
ATOM 18383 O O . TYR A 1 43 ? -11.337 10.284 1.304 1.00 0.00 139 TYR A O 12
ATOM 18401 N N . GLN A 1 44 ? -9.774 11.222 0.007 1.00 0.00 140 GLN A N 12
ATOM 18402 C CA . GLN A 1 44 ? -10.722 11.942 -0.826 1.00 0.00 140 GLN A CA 12
ATOM 18403 C C . GLN A 1 44 ? -11.298 11.057 -1.952 1.00 0.00 140 GLN A C 12
ATOM 18404 O O . GLN A 1 44 ? -12.278 11.469 -2.562 1.00 0.00 140 GLN A O 12
ATOM 18418 N N . PHE A 1 45 ? -10.758 9.843 -2.173 1.00 0.00 141 PHE A N 12
ATOM 18419 C CA . PHE A 1 45 ? -11.214 8.842 -3.158 1.00 0.00 141 PHE A CA 12
ATOM 18420 C C . PHE A 1 45 ? -11.250 9.395 -4.598 1.00 0.00 141 PHE A C 12
ATOM 18421 O O . PHE A 1 45 ? -10.665 10.454 -4.844 1.00 0.00 141 PHE A O 12
ATOM 18438 N N . ASN A 1 46 ? -11.782 8.647 -5.578 1.00 0.00 142 ASN A N 12
ATOM 18439 C CA . ASN A 1 46 ? -12.023 9.155 -6.937 1.00 0.00 142 ASN A CA 12
ATOM 18440 C C . ASN A 1 46 ? -13.494 9.064 -7.346 1.00 0.00 142 ASN A C 12
ATOM 18441 O O . ASN A 1 46 ? -13.897 9.801 -8.244 1.00 0.00 142 ASN A O 12
ATOM 18452 N N . ASN A 1 47 ? -14.309 8.171 -6.774 1.00 0.00 143 ASN A N 12
ATOM 18453 C CA . ASN A 1 47 ? -15.764 8.238 -6.894 1.00 0.00 143 ASN A CA 12
ATOM 18454 C C . ASN A 1 47 ? -16.323 7.753 -5.558 1.00 0.00 143 ASN A C 12
ATOM 18455 O O . ASN A 1 47 ? -15.679 6.936 -4.885 1.00 0.00 143 ASN A O 12
ATOM 18466 N N . PRO A 1 48 ? -17.565 8.108 -5.196 1.00 0.00 144 PRO A N 12
ATOM 18467 C CA . PRO A 1 48 ? -18.135 7.642 -3.947 1.00 0.00 144 PRO A CA 12
ATOM 18468 C C . PRO A 1 48 ? -18.473 6.149 -3.932 1.00 0.00 144 PRO A C 12
ATOM 18469 O O . PRO A 1 48 ? -18.690 5.606 -2.850 1.00 0.00 144 PRO A O 12
ATOM 18480 N N . MET A 1 49 ? -18.530 5.474 -5.088 1.00 0.00 145 MET A N 12
ATOM 18481 C CA . MET A 1 49 ? -18.701 4.030 -5.138 1.00 0.00 145 MET A CA 12
ATOM 18482 C C . MET A 1 49 ? -17.639 3.372 -4.273 1.00 0.00 145 MET A C 12
ATOM 18483 O O . MET A 1 49 ? -17.974 2.591 -3.392 1.00 0.00 145 MET A O 12
ATOM 18497 N N . GLU A 1 50 ? -16.374 3.714 -4.505 1.00 0.00 146 GLU A N 12
ATOM 18498 C CA . GLU A 1 50 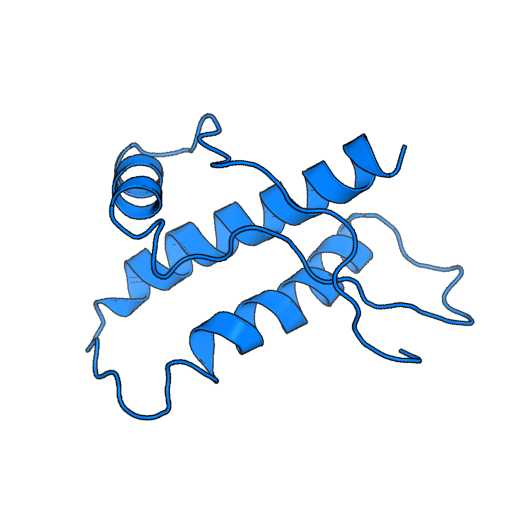? -15.237 3.116 -3.836 1.00 0.00 146 GLU A CA 12
ATOM 18499 C C . GLU A 1 50 ? -15.242 3.527 -2.388 1.00 0.00 146 GLU A C 12
ATOM 18500 O O . GLU A 1 50 ? -15.005 2.692 -1.529 1.00 0.00 146 GLU A O 12
ATOM 18512 N N . SER A 1 51 ? -15.527 4.801 -2.127 1.00 0.00 147 SER A N 12
ATOM 18513 C CA . SER A 1 51 ? -15.660 5.308 -0.761 1.00 0.00 147 SER A CA 12
ATOM 18514 C C . SER A 1 51 ? -16.625 4.416 0.017 1.00 0.00 147 SER A C 12
ATOM 18515 O O . SER A 1 51 ? -16.270 3.820 1.034 1.00 0.00 147 SER A O 12
ATOM 18523 N N . ARG A 1 52 ? -17.856 4.270 -0.460 1.00 0.00 148 ARG A N 12
ATOM 18524 C CA . ARG A 1 52 ? -18.852 3.496 0.242 1.00 0.00 148 ARG A CA 12
ATOM 18525 C C . ARG A 1 52 ? -18.453 2.034 0.285 1.00 0.00 148 ARG A C 12
ATOM 18526 O O . ARG A 1 52 ? -18.664 1.399 1.313 1.00 0.00 148 ARG A O 12
ATOM 18547 N N . TYR A 1 53 ? -17.861 1.515 -0.785 1.00 0.00 149 TYR A N 12
ATOM 18548 C CA . TYR A 1 53 ? -17.369 0.164 -0.854 1.00 0.00 149 TYR A CA 12
ATOM 18549 C C . TYR A 1 53 ? -16.378 -0.053 0.280 1.00 0.00 149 TYR A C 12
ATOM 18550 O O . TYR A 1 53 ? -16.573 -0.997 1.030 1.00 0.00 149 TYR A O 12
ATOM 18568 N N . TYR A 1 54 ? -15.390 0.834 0.466 1.00 0.00 150 TYR A N 12
ATOM 18569 C CA . TYR A 1 54 ? -14.421 0.762 1.560 1.00 0.00 150 TYR A CA 12
ATOM 18570 C C . TYR A 1 54 ? -15.159 0.654 2.881 1.00 0.00 150 TYR A C 12
ATOM 18571 O O . TYR A 1 54 ? -14.835 -0.198 3.701 1.00 0.00 150 TYR A O 12
ATOM 18589 N N . ASN A 1 55 ? -16.143 1.526 3.084 1.00 0.00 151 ASN A N 12
ATOM 18590 C CA . ASN A 1 55 ? -16.831 1.638 4.357 1.00 0.00 151 ASN A CA 12
ATOM 18591 C C . ASN A 1 55 ? -17.626 0.361 4.643 1.00 0.00 151 ASN A C 12
ATOM 18592 O O . ASN A 1 55 ? -17.608 -0.126 5.773 1.00 0.00 151 ASN A O 12
ATOM 18603 N N . ASP A 1 56 ? -18.259 -0.238 3.637 1.00 0.00 152 ASP A N 12
ATOM 18604 C CA . ASP A 1 56 ? -19.027 -1.476 3.787 1.00 0.00 152 ASP A CA 12
ATOM 18605 C C . ASP A 1 56 ? -18.136 -2.716 3.815 1.00 0.00 152 ASP A C 12
ATOM 18606 O O . ASP A 1 56 ? -18.518 -3.733 4.397 1.00 0.00 152 ASP A O 12
ATOM 18615 N N . TYR A 1 57 ? -16.950 -2.659 3.211 1.00 0.00 153 TYR A N 12
ATOM 18616 C CA . TYR A 1 57 ? -15.937 -3.716 3.240 1.00 0.00 153 TYR A CA 12
ATOM 18617 C C . TYR A 1 57 ? -14.979 -3.510 4.408 1.00 0.00 153 TYR A C 12
ATOM 18618 O O . TYR A 1 57 ? -14.027 -4.274 4.536 1.00 0.00 153 TYR A O 12
ATOM 18636 N N . TYR A 1 58 ? -15.220 -2.518 5.272 1.00 0.00 154 TYR A N 12
ATOM 18637 C CA . TYR A 1 58 ? -14.272 -2.008 6.254 1.00 0.00 154 TYR A CA 12
ATOM 18638 C C . TYR A 1 58 ? -13.675 -3.121 7.118 1.00 0.00 154 TYR A C 12
ATOM 18639 O O . TYR A 1 58 ? -12.481 -3.117 7.413 1.00 0.00 154 TYR A O 12
ATOM 18657 N N . ASN A 1 59 ? -14.498 -4.125 7.433 1.00 0.00 155 ASN A N 12
ATOM 18658 C CA . ASN A 1 59 ? -14.110 -5.352 8.123 1.00 0.00 155 ASN A CA 12
ATOM 18659 C C . ASN A 1 59 ? -12.874 -6.044 7.512 1.00 0.00 155 ASN A C 12
ATOM 18660 O O . ASN A 1 59 ? -12.033 -6.547 8.254 1.00 0.00 155 ASN A O 12
ATOM 18671 N N . GLN A 1 60 ? -12.740 -6.070 6.180 1.00 0.00 156 GLN A N 12
ATOM 18672 C CA . GLN A 1 60 ? -11.626 -6.679 5.449 1.00 0.00 156 GLN A CA 12
ATOM 18673 C C . GLN A 1 60 ? -10.606 -5.644 4.952 1.00 0.00 156 GLN A C 12
ATOM 18674 O O . GLN A 1 60 ? -9.585 -6.018 4.374 1.00 0.00 156 GLN A O 12
ATOM 18688 N N . MET A 1 61 ? -10.899 -4.352 5.091 1.00 0.00 157 MET A N 12
ATOM 18689 C CA . MET A 1 61 ? -10.065 -3.277 4.575 1.00 0.00 157 MET A CA 12
ATOM 18690 C C . MET A 1 61 ? -8.792 -3.134 5.412 1.00 0.00 157 MET A C 12
ATOM 18691 O O . MET A 1 61 ? -8.688 -3.728 6.493 1.00 0.00 157 MET A O 12
ATOM 18705 N N . PRO A 1 62 ? -7.791 -2.393 4.905 1.00 0.00 158 PRO A N 12
ATOM 18706 C CA . PRO A 1 62 ? -6.500 -2.293 5.548 1.00 0.00 158 PRO A CA 12
ATOM 18707 C C . PRO A 1 62 ? -6.584 -1.429 6.804 1.00 0.00 158 PRO A C 12
ATOM 18708 O O . PRO A 1 62 ? -6.749 -0.214 6.734 1.00 0.00 158 PRO A O 12
ATOM 18719 N N . ASN A 1 63 ? -6.462 -2.076 7.962 1.00 0.00 159 ASN A N 12
ATOM 18720 C CA . ASN A 1 63 ? -6.289 -1.448 9.245 1.00 0.00 159 ASN A CA 12
ATOM 18721 C C . ASN A 1 63 ? -4.964 -0.705 9.320 1.00 0.00 159 ASN A C 12
ATOM 18722 O O . ASN A 1 63 ? -4.926 0.412 9.835 1.00 0.00 159 ASN A O 12
ATOM 18733 N N . ARG A 1 64 ? -3.873 -1.318 8.845 1.00 0.00 160 ARG A N 12
ATOM 18734 C CA . ARG A 1 64 ? -2.536 -0.777 9.052 1.00 0.00 160 ARG A CA 12
ATOM 18735 C C . ARG A 1 64 ? -1.626 -0.819 7.838 1.00 0.00 160 ARG A C 12
ATOM 18736 O O . ARG A 1 64 ? -1.964 -1.440 6.832 1.00 0.00 160 ARG A O 12
ATOM 18757 N N . VAL A 1 65 ? -0.475 -0.151 7.971 1.00 0.00 161 VAL A N 12
ATOM 18758 C CA . VAL A 1 65 ? 0.503 0.053 6.913 1.00 0.00 161 VAL A CA 12
ATOM 18759 C C . VAL A 1 65 ? 1.771 -0.715 7.306 1.00 0.00 161 VAL A C 12
ATOM 18760 O O . VAL A 1 65 ? 2.436 -0.431 8.314 1.00 0.00 161 VAL A O 12
ATOM 18773 N N . TYR A 1 66 ? 2.065 -1.753 6.537 1.00 0.00 162 TYR A N 12
ATOM 18774 C CA . TYR A 1 66 ? 3.156 -2.695 6.761 1.00 0.00 162 TYR A CA 12
ATOM 18775 C C . TYR A 1 66 ? 4.489 -2.089 6.281 1.00 0.00 162 TYR A C 12
ATOM 18776 O O . TYR A 1 66 ? 4.997 -2.509 5.244 1.00 0.00 162 TYR A O 12
ATOM 18794 N N . ARG A 1 67 ? 5.034 -1.070 6.962 1.00 0.00 163 ARG A N 12
ATOM 18795 C CA . ARG A 1 67 ? 6.181 -0.262 6.492 1.00 0.00 163 ARG A CA 12
ATOM 18796 C C . ARG A 1 67 ? 7.295 -1.099 5.830 1.00 0.00 163 ARG A C 12
ATOM 18797 O O . ARG A 1 67 ? 7.905 -1.888 6.551 1.00 0.00 163 ARG A O 12
ATOM 18818 N N . PRO A 1 68 ? 7.578 -1.003 4.516 1.00 0.00 164 PRO A N 12
ATOM 18819 C CA . PRO A 1 68 ? 8.725 -1.676 3.923 1.00 0.00 164 PRO A CA 12
ATOM 18820 C C . PRO A 1 68 ? 10.005 -0.992 4.420 1.00 0.00 164 PRO A C 12
ATOM 18821 O O . PRO A 1 68 ? 10.211 0.200 4.167 1.00 0.00 164 PRO A O 12
ATOM 18832 N N . MET A 1 69 ? 10.862 -1.735 5.123 1.00 0.00 165 MET A N 12
ATOM 18833 C CA . MET A 1 69 ? 12.236 -1.322 5.398 1.00 0.00 165 MET A CA 12
ATOM 18834 C C . MET A 1 69 ? 13.095 -1.814 4.236 1.00 0.00 165 MET A C 12
ATOM 18835 O O . MET A 1 69 ? 13.080 -3.009 3.942 1.00 0.00 165 MET A O 12
ATOM 18849 N N . TYR A 1 70 ? 13.808 -0.926 3.547 1.00 0.00 166 TYR A N 12
ATOM 18850 C CA . TYR A 1 70 ? 14.807 -1.330 2.561 1.00 0.00 166 TYR A CA 12
ATOM 18851 C C . TYR A 1 70 ? 16.149 -1.476 3.284 1.00 0.00 166 TYR A C 12
ATOM 18852 O O . TYR A 1 70 ? 16.406 -0.798 4.281 1.00 0.00 166 TYR A O 12
ATOM 18870 N N . ARG A 1 71 ? 16.999 -2.378 2.794 1.00 0.00 167 ARG A N 12
ATOM 18871 C CA . ARG A 1 71 ? 18.326 -2.697 3.338 1.00 0.00 167 ARG A CA 12
ATOM 18872 C C . ARG A 1 71 ? 19.410 -2.568 2.259 1.00 0.00 167 ARG A C 12
ATOM 18873 O O . ARG A 1 71 ? 20.545 -3.013 2.451 1.00 0.00 167 ARG A O 12
ATOM 18894 N N . GLY A 1 72 ? 19.028 -2.043 1.101 1.00 0.00 168 GLY A N 12
ATOM 18895 C CA . GLY A 1 72 ? 19.849 -1.843 -0.077 1.00 0.00 168 GLY A CA 12
ATOM 18896 C C . GLY A 1 72 ? 19.107 -0.966 -1.076 1.00 0.00 168 GLY A C 12
ATOM 18897 O O . GLY A 1 72 ? 19.163 -1.215 -2.279 1.00 0.00 168 GLY A O 12
ATOM 18901 N N . GLU A 1 73 ? 18.360 0.037 -0.609 1.00 0.00 169 GLU A N 12
ATOM 18902 C CA . GLU A 1 73 ? 17.773 1.040 -1.478 1.00 0.00 169 GLU A CA 12
ATOM 18903 C C . GLU A 1 73 ? 17.716 2.378 -0.751 1.00 0.00 169 GLU A C 12
ATOM 18904 O O . GLU A 1 73 ? 16.716 2.781 -0.157 1.00 0.00 169 GLU A O 12
ATOM 18916 N N . GLU A 1 74 ? 18.843 3.075 -0.813 1.00 0.00 170 GLU A N 12
ATOM 18917 C CA . GLU A 1 74 ? 18.992 4.474 -0.416 1.00 0.00 170 GLU A CA 12
ATOM 18918 C C . GLU A 1 74 ? 18.379 5.422 -1.461 1.00 0.00 170 GLU A C 12
ATOM 18919 O O . GLU A 1 74 ? 18.442 6.639 -1.306 1.00 0.00 170 GLU A O 12
ATOM 18931 N N . TYR A 1 75 ? 17.803 4.880 -2.542 1.00 0.00 171 TYR A N 12
ATOM 18932 C CA . TYR A 1 75 ? 17.481 5.604 -3.764 1.00 0.00 171 TYR A CA 12
ATOM 18933 C C . TYR A 1 75 ? 16.077 5.229 -4.227 1.00 0.00 171 TYR A C 12
ATOM 18934 O O . TYR A 1 75 ? 15.884 4.265 -4.973 1.00 0.00 171 TYR A O 12
ATOM 18952 N N . VAL A 1 76 ? 15.102 5.986 -3.742 1.00 0.00 172 VAL A N 12
ATOM 18953 C CA . VAL A 1 76 ? 13.685 5.932 -4.048 1.00 0.00 172 VAL A CA 12
ATOM 18954 C C . VAL A 1 76 ? 13.218 7.397 -4.097 1.00 0.00 172 VAL A C 12
ATOM 18955 O O . VAL A 1 76 ? 13.903 8.305 -3.624 1.00 0.00 172 VAL A O 12
ATOM 18968 N N . SER A 1 77 ? 12.065 7.657 -4.700 1.00 0.00 173 SER A N 12
ATOM 18969 C CA . SER A 1 77 ? 11.370 8.929 -4.654 1.00 0.00 173 SER A CA 12
ATOM 18970 C C . SER A 1 77 ? 9.974 8.664 -4.099 1.00 0.00 173 SER A C 12
ATOM 18971 O O . SER A 1 77 ? 9.568 7.506 -4.041 1.00 0.00 173 SER A O 12
ATOM 18979 N N . GLU A 1 78 ? 9.201 9.708 -3.804 1.00 0.00 174 GLU A N 12
ATOM 18980 C CA . GLU A 1 78 ? 7.867 9.611 -3.210 1.00 0.00 174 GLU A CA 12
ATOM 18981 C C . GLU A 1 78 ? 7.009 8.622 -4.002 1.00 0.00 174 GLU A C 12
ATOM 18982 O O . GLU A 1 78 ? 6.484 7.668 -3.444 1.00 0.00 174 GLU A O 12
ATOM 18994 N N . ASP A 1 79 ? 6.911 8.811 -5.321 1.00 0.00 175 ASP A N 12
ATOM 18995 C CA . ASP A 1 79 ? 6.086 7.966 -6.183 1.00 0.00 175 ASP A CA 12
ATOM 18996 C C . ASP A 1 79 ? 6.601 6.523 -6.262 1.00 0.00 175 ASP A C 12
ATOM 18997 O O . ASP A 1 79 ? 5.796 5.592 -6.289 1.00 0.00 175 ASP A O 12
ATOM 19006 N N . ARG A 1 80 ? 7.924 6.310 -6.237 1.00 0.00 176 ARG A N 12
ATOM 19007 C CA . ARG A 1 80 ? 8.483 4.965 -6.158 1.00 0.00 176 ARG A CA 12
ATOM 19008 C C . ARG A 1 80 ? 8.154 4.315 -4.827 1.00 0.00 176 ARG A C 12
ATOM 19009 O O . ARG A 1 80 ? 7.885 3.120 -4.797 1.00 0.00 176 ARG A O 12
ATOM 19030 N N . PHE A 1 81 ? 8.195 5.064 -3.732 1.00 0.00 177 PHE A N 12
ATOM 19031 C CA . PHE A 1 81 ? 7.770 4.530 -2.462 1.00 0.00 177 PHE A CA 12
ATOM 19032 C C . PHE A 1 81 ? 6.292 4.145 -2.578 1.00 0.00 177 PHE A C 12
ATOM 19033 O O . PHE A 1 81 ? 5.949 3.051 -2.149 1.00 0.00 177 PHE A O 12
ATOM 19050 N N . VAL A 1 82 ? 5.425 4.967 -3.192 1.00 0.00 178 VAL A N 12
ATOM 19051 C CA . VAL A 1 82 ? 4.027 4.589 -3.398 1.00 0.00 178 VAL A CA 12
ATOM 19052 C C . VAL A 1 82 ? 3.967 3.283 -4.186 1.00 0.00 178 VAL A C 12
ATOM 19053 O O . VAL A 1 82 ? 3.362 2.359 -3.660 1.00 0.00 178 VAL A O 12
ATOM 19066 N N . ARG A 1 83 ? 4.570 3.136 -5.379 1.00 0.00 179 ARG A N 12
ATOM 19067 C CA . ARG A 1 83 ? 4.439 1.866 -6.124 1.00 0.00 179 ARG A CA 12
ATOM 19068 C C . ARG A 1 83 ? 5.002 0.672 -5.356 1.00 0.00 179 ARG A C 12
ATOM 19069 O O . ARG A 1 83 ? 4.368 -0.385 -5.374 1.00 0.00 179 ARG A O 12
ATOM 19090 N N . ASP A 1 84 ? 6.177 0.781 -4.738 1.00 0.00 180 ASP A N 12
ATOM 19091 C CA . ASP A 1 84 ? 6.780 -0.360 -4.038 1.00 0.00 180 ASP A CA 12
ATOM 19092 C C . ASP A 1 84 ? 5.947 -0.719 -2.816 1.00 0.00 180 ASP A C 12
ATOM 19093 O O . ASP A 1 84 ? 5.600 -1.888 -2.629 1.00 0.00 180 ASP A O 12
ATOM 19102 N N . CYS A 1 85 ? 5.594 0.269 -1.992 1.00 0.00 181 CYS A N 12
ATOM 19103 C CA . CYS A 1 85 ? 4.811 0.061 -0.785 1.00 0.00 181 CYS A CA 12
ATOM 19104 C C . CYS A 1 85 ? 3.439 -0.514 -1.154 1.00 0.00 181 CYS A C 12
ATOM 19105 O O . CYS A 1 85 ? 2.971 -1.474 -0.535 1.00 0.00 181 CYS A O 12
ATOM 19112 N N . TYR A 1 86 ? 2.816 0.036 -2.198 1.00 0.00 182 TYR A N 12
ATOM 19113 C CA . TYR A 1 86 ? 1.572 -0.431 -2.784 1.00 0.00 182 TYR A CA 12
ATOM 19114 C C . TYR A 1 86 ? 1.673 -1.908 -3.117 1.00 0.00 182 TYR A C 12
ATOM 19115 O O . TYR A 1 86 ? 0.842 -2.678 -2.647 1.00 0.00 182 TYR A O 12
ATOM 19133 N N . ASN A 1 87 ? 2.687 -2.298 -3.900 1.00 0.00 183 ASN A N 12
ATOM 19134 C CA . ASN A 1 87 ? 2.826 -3.632 -4.474 1.00 0.00 183 ASN A CA 12
ATOM 19135 C C . ASN A 1 87 ? 2.850 -4.715 -3.405 1.00 0.00 183 ASN A C 12
ATOM 19136 O O . ASN A 1 87 ? 2.299 -5.795 -3.625 1.00 0.00 183 ASN A O 12
ATOM 19147 N N . MET A 1 88 ? 3.456 -4.438 -2.255 1.00 0.00 184 MET A N 12
ATOM 19148 C CA . MET A 1 88 ? 3.454 -5.352 -1.126 1.00 0.00 184 MET A CA 12
ATOM 19149 C C . MET A 1 88 ? 2.043 -5.418 -0.531 1.00 0.00 184 MET A C 12
ATOM 19150 O O . MET A 1 88 ? 1.438 -6.491 -0.505 1.00 0.00 184 MET A O 12
ATOM 19164 N N . SER A 1 89 ? 1.492 -4.270 -0.114 1.00 0.00 185 SER A N 12
ATOM 19165 C CA . SER A 1 89 ? 0.173 -4.168 0.507 1.00 0.00 185 SER A CA 12
ATOM 19166 C C . SER A 1 89 ? -0.901 -4.895 -0.298 1.00 0.00 185 SER A C 12
ATOM 19167 O O . SER A 1 89 ? -1.644 -5.691 0.264 1.00 0.00 185 SER A O 12
ATOM 19175 N N . VAL A 1 90 ? -1.004 -4.620 -1.602 1.00 0.00 186 VAL A N 12
ATOM 19176 C CA . VAL A 1 90 ? -2.036 -5.213 -2.439 1.00 0.00 186 VAL A CA 12
ATOM 19177 C C . VAL A 1 90 ? -1.994 -6.734 -2.328 1.00 0.00 186 VAL A C 12
ATOM 19178 O O . VAL A 1 90 ? -3.026 -7.340 -2.068 1.00 0.00 186 VAL A O 12
ATOM 19191 N N . THR A 1 91 ? -0.827 -7.362 -2.458 1.00 0.00 187 THR A N 12
ATOM 19192 C CA . THR A 1 91 ? -0.724 -8.806 -2.362 1.00 0.00 187 THR A CA 12
ATOM 19193 C C . THR A 1 91 ? -1.218 -9.287 -0.986 1.00 0.00 187 THR A C 12
ATOM 19194 O O . THR A 1 91 ? -1.934 -10.291 -0.940 1.00 0.00 187 THR A O 12
ATOM 19205 N N . GLU A 1 92 ? -0.901 -8.576 0.106 1.00 0.00 188 GLU A N 12
ATOM 19206 C CA . GLU A 1 92 ? -1.339 -8.911 1.465 1.00 0.00 188 GLU A CA 12
ATOM 19207 C C . GLU A 1 92 ? -2.864 -9.001 1.580 1.00 0.00 188 GLU A C 12
ATOM 19208 O O . GLU A 1 92 ? -3.379 -9.682 2.467 1.00 0.00 188 GLU A O 12
ATOM 19220 N N . TYR A 1 93 ? -3.590 -8.373 0.656 1.00 0.00 189 TYR A N 12
ATOM 19221 C CA . TYR A 1 93 ? -5.030 -8.263 0.717 1.00 0.00 189 TYR A CA 12
ATOM 19222 C C . TYR A 1 93 ? -5.695 -8.613 -0.621 1.00 0.00 189 TYR A C 12
ATOM 19223 O O . TYR A 1 93 ? -6.848 -8.241 -0.840 1.00 0.00 189 TYR A O 12
ATOM 19241 N N . ILE A 1 94 ? -4.992 -9.324 -1.505 1.00 0.00 190 ILE A N 12
ATOM 19242 C CA . ILE A 1 94 ? -5.510 -9.882 -2.753 1.00 0.00 190 ILE A CA 12
ATOM 19243 C C . ILE A 1 94 ? -5.033 -11.325 -2.875 1.00 0.00 190 ILE A C 12
ATOM 19244 O O . ILE A 1 94 ? -5.842 -12.238 -3.034 1.00 0.00 190 ILE A O 12
ATOM 19260 N N . ILE A 1 95 ? -3.720 -11.543 -2.812 1.00 0.00 191 ILE A N 12
ATOM 19261 C CA . ILE A 1 95 ? -3.140 -12.855 -3.047 1.00 0.00 191 ILE A CA 12
ATOM 19262 C C . ILE A 1 95 ? -3.442 -13.754 -1.852 1.00 0.00 191 ILE A C 12
ATOM 19263 O O . ILE A 1 95 ? -3.733 -14.929 -2.044 1.00 0.00 191 ILE A O 12
ATOM 19279 N N . LYS A 1 96 ? -3.415 -13.216 -0.630 1.00 0.00 192 LYS A N 12
ATOM 19280 C CA . LYS A 1 96 ? -3.794 -13.940 0.572 1.00 0.00 192 LYS A CA 12
ATOM 19281 C C . LYS A 1 96 ? -5.262 -14.319 0.553 1.00 0.00 192 LYS A C 12
ATOM 19282 O O . LYS A 1 96 ? -5.556 -15.504 0.620 1.00 0.00 192 LYS A O 12
ATOM 19301 N N . PRO A 1 97 ? -6.209 -13.370 0.433 1.00 0.00 193 PRO A N 12
ATOM 19302 C CA . PRO A 1 97 ? -7.616 -13.721 0.415 1.00 0.00 193 PRO A CA 12
ATOM 19303 C C . PRO A 1 97 ? -7.974 -14.623 -0.782 1.00 0.00 193 PRO A C 12
ATOM 19304 O O . PRO A 1 97 ? -9.058 -15.202 -0.772 1.00 0.00 193 PRO A O 12
ATOM 19315 N N . ALA A 1 98 ? -7.075 -14.843 -1.757 1.00 0.00 194 ALA A N 12
ATOM 19316 C CA . ALA A 1 98 ? -7.283 -15.826 -2.821 1.00 0.00 194 ALA A CA 12
ATOM 19317 C C . ALA A 1 98 ? -7.412 -17.268 -2.313 1.00 0.00 194 ALA A C 12
ATOM 19318 O O . ALA A 1 98 ? -7.785 -18.143 -3.095 1.00 0.00 194 ALA A O 12
ATOM 19325 N N . GLU A 1 99 ? -7.137 -17.547 -1.034 1.00 0.00 195 GLU A N 12
ATOM 19326 C CA . GLU A 1 99 ? -7.336 -18.888 -0.484 1.00 0.00 195 GLU A CA 12
ATOM 19327 C C . GLU A 1 99 ? -8.802 -19.329 -0.617 1.00 0.00 195 GLU A C 12
ATOM 19328 O O . GLU A 1 99 ? -9.078 -20.528 -0.666 1.00 0.00 195 GLU A O 12
ATOM 19340 N N . GLY A 1 100 ? -9.744 -18.375 -0.682 1.00 0.00 196 GLY A N 12
ATOM 19341 C CA . GLY A 1 100 ? -11.159 -18.686 -0.853 1.00 0.00 196 GLY A CA 12
ATOM 19342 C C . GLY A 1 100 ? -12.117 -17.496 -0.950 1.00 0.00 196 GLY A C 12
ATOM 19343 O O . GLY A 1 100 ? -13.336 -17.704 -0.960 1.00 0.00 196 GLY A O 12
ATOM 19347 N N . LYS A 1 101 ? -11.638 -16.247 -0.976 1.00 0.00 197 LYS A N 12
ATOM 19348 C CA . LYS A 1 101 ? -12.498 -15.086 -1.184 1.00 0.00 197 LYS A CA 12
ATOM 19349 C C . LYS A 1 101 ? -12.729 -14.900 -2.667 1.00 0.00 197 LYS A C 12
ATOM 19350 O O . LYS A 1 101 ? -12.078 -14.095 -3.345 1.00 0.00 197 LYS A O 12
ATOM 19369 N N . ASN A 1 102 ? -13.693 -15.660 -3.154 1.00 0.00 198 ASN A N 12
ATOM 19370 C CA . ASN A 1 102 ? -14.494 -15.328 -4.306 1.00 0.00 198 ASN A CA 12
ATOM 19371 C C . ASN A 1 102 ? -15.074 -13.918 -4.154 1.00 0.00 198 ASN A C 12
ATOM 19372 O O . ASN A 1 102 ? -15.191 -13.370 -3.057 1.00 0.00 198 ASN A O 12
ATOM 19383 N N . ASN A 1 103 ? -15.441 -13.324 -5.282 1.00 0.00 199 ASN A N 12
ATOM 19384 C CA . ASN A 1 103 ? -16.122 -12.065 -5.423 1.00 0.00 199 ASN A CA 12
ATOM 19385 C C . ASN A 1 103 ? -16.932 -12.179 -6.714 1.00 0.00 199 ASN A C 12
ATOM 19386 O O . ASN A 1 103 ? -18.139 -11.969 -6.671 1.00 0.00 199 ASN A O 12
ATOM 19397 N N . SER A 1 104 ? -16.294 -12.595 -7.821 1.00 0.00 200 SER A N 12
ATOM 19398 C CA . SER A 1 104 ? -16.856 -12.735 -9.168 1.00 0.00 200 SER A CA 12
ATOM 19399 C C . SER A 1 104 ? -17.528 -11.442 -9.609 1.00 0.00 200 SER A C 12
ATOM 19400 O O . SER A 1 104 ? -18.716 -11.221 -9.359 1.00 0.00 200 SER A O 12
ATOM 19408 N N . GLU A 1 105 ? -16.730 -10.576 -10.233 1.00 0.00 201 GLU A N 12
ATOM 19409 C CA . GLU A 1 105 ? -17.007 -9.244 -10.756 1.00 0.00 201 GLU A CA 12
ATOM 19410 C C . GLU A 1 105 ? -16.685 -8.272 -9.635 1.00 0.00 201 GLU A C 12
ATOM 19411 O O . GLU A 1 105 ? -15.970 -7.308 -9.834 1.00 0.00 201 GLU A O 12
ATOM 19423 N N . LEU A 1 106 ? -17.122 -8.589 -8.419 1.00 0.00 202 LEU A N 12
ATOM 19424 C CA . LEU A 1 106 ? -16.989 -7.723 -7.255 1.00 0.00 202 LEU A CA 12
ATOM 19425 C C . LEU A 1 106 ? -15.547 -7.386 -6.901 1.00 0.00 202 LEU A C 12
ATOM 19426 O O . LEU A 1 106 ? -15.310 -6.408 -6.186 1.00 0.00 202 LEU A O 12
ATOM 19442 N N . ASN A 1 107 ? -14.600 -8.198 -7.377 1.00 0.00 203 ASN A N 12
ATOM 19443 C CA . ASN A 1 107 ? -13.192 -7.965 -7.124 1.00 0.00 203 ASN A CA 12
ATOM 19444 C C . ASN A 1 107 ? -12.741 -6.706 -7.839 1.00 0.00 203 ASN A C 12
ATOM 19445 O O . ASN A 1 107 ? -11.813 -6.063 -7.387 1.00 0.00 203 ASN A O 12
ATOM 19456 N N . GLN A 1 108 ? -13.413 -6.343 -8.927 1.00 0.00 204 GLN A N 12
ATOM 19457 C CA . GLN A 1 108 ? -13.035 -5.225 -9.760 1.00 0.00 204 GLN A CA 12
ATOM 19458 C C . GLN A 1 108 ? -13.054 -3.931 -8.958 1.00 0.00 204 GLN A C 12
ATOM 19459 O O . GLN A 1 108 ? -12.081 -3.178 -8.996 1.00 0.00 204 GLN A O 12
ATOM 19473 N N . LEU A 1 109 ? -14.166 -3.705 -8.253 1.00 0.00 205 LEU A N 12
ATOM 19474 C CA . LEU A 1 109 ? -14.422 -2.522 -7.456 1.00 0.00 205 LEU A CA 12
ATOM 19475 C C . LEU A 1 109 ? -13.438 -2.554 -6.320 1.00 0.00 205 LEU A C 12
ATOM 19476 O O . LEU A 1 109 ? -12.697 -1.595 -6.191 1.00 0.00 205 LEU A O 12
ATOM 19492 N N . ASP A 1 110 ? -13.375 -3.658 -5.570 1.00 0.00 206 ASP A N 12
ATOM 19493 C CA . ASP A 1 110 ? -12.461 -3.820 -4.445 1.00 0.00 206 ASP A CA 12
ATOM 19494 C C . ASP A 1 110 ? -11.029 -3.517 -4.853 1.00 0.00 206 ASP A C 12
ATOM 19495 O O . ASP A 1 110 ? -10.379 -2.731 -4.188 1.00 0.00 206 ASP A O 12
ATOM 19504 N N . THR A 1 111 ? -10.537 -4.062 -5.953 1.00 0.00 207 THR A N 12
ATOM 19505 C CA . THR A 1 111 ? -9.188 -3.805 -6.431 1.00 0.00 207 THR A CA 12
ATOM 19506 C C . THR A 1 111 ? -9.022 -2.324 -6.766 1.00 0.00 207 THR A C 12
ATOM 19507 O O . THR A 1 111 ? -8.021 -1.724 -6.382 1.00 0.00 207 THR A O 12
ATOM 19518 N N . THR A 1 112 ? -9.993 -1.713 -7.441 1.00 0.00 208 THR A N 12
ATOM 19519 C CA . THR A 1 112 ? -10.028 -0.290 -7.708 1.00 0.00 208 THR A CA 12
ATOM 19520 C C . THR A 1 112 ? -9.943 0.516 -6.394 1.00 0.00 208 THR A C 12
ATOM 19521 O O . THR A 1 112 ? -9.014 1.315 -6.244 1.00 0.00 208 THR A O 12
ATOM 19532 N N . VAL A 1 113 ? -10.837 0.308 -5.419 1.00 0.00 209 VAL A N 12
ATOM 19533 C CA . VAL A 1 113 ? -10.783 1.003 -4.135 1.00 0.00 209 VAL A CA 12
ATOM 19534 C C . VAL A 1 113 ? -9.448 0.732 -3.469 1.00 0.00 209 VAL A C 12
ATOM 19535 O O . VAL A 1 113 ? -8.751 1.661 -3.070 1.00 0.00 209 VAL A O 12
ATOM 19548 N N . LYS A 1 114 ? -9.073 -0.535 -3.363 1.00 0.00 210 LYS A N 12
ATOM 19549 C CA . LYS A 1 114 ? -7.860 -0.904 -2.644 1.00 0.00 210 LYS A CA 12
ATOM 19550 C C . LYS A 1 114 ? -6.644 -0.277 -3.312 1.00 0.00 210 LYS A C 12
ATOM 19551 O O . LYS A 1 114 ? -5.745 0.139 -2.591 1.00 0.00 210 LYS A O 12
ATOM 19570 N N . SER A 1 115 ? -6.601 -0.121 -4.636 1.00 0.00 211 SER A N 12
ATOM 19571 C CA . SER A 1 115 ? -5.514 0.558 -5.295 1.00 0.00 211 SER A CA 12
ATOM 19572 C C . SER A 1 115 ? -5.406 1.992 -4.764 1.00 0.00 211 SER A C 12
ATOM 19573 O O . SER A 1 115 ? -4.355 2.400 -4.263 1.00 0.00 211 SER A O 12
ATOM 19581 N N . GLN A 1 116 ? -6.503 2.746 -4.867 1.00 0.00 212 GLN A N 12
ATOM 19582 C CA . GLN A 1 116 ? -6.533 4.171 -4.601 1.00 0.00 212 GLN A CA 12
ATOM 19583 C C . GLN A 1 116 ? -6.242 4.440 -3.122 1.00 0.00 212 GLN A C 12
ATOM 19584 O O . GLN A 1 116 ? -5.396 5.277 -2.804 1.00 0.00 212 GLN A O 12
ATOM 19598 N N . ILE A 1 117 ? -6.857 3.666 -2.226 1.00 0.00 213 ILE A N 12
ATOM 19599 C CA . ILE A 1 117 ? -6.669 3.812 -0.792 1.00 0.00 213 ILE A CA 12
ATOM 19600 C C . ILE A 1 117 ? -5.291 3.327 -0.321 1.00 0.00 213 ILE A C 12
ATOM 19601 O O . ILE A 1 117 ? -4.717 3.973 0.547 1.00 0.00 213 ILE A O 12
ATOM 19617 N N . ILE A 1 118 ? -4.717 2.246 -0.865 1.00 0.00 214 ILE A N 12
ATOM 19618 C CA . ILE A 1 118 ? -3.376 1.814 -0.467 1.00 0.00 214 ILE A CA 12
ATOM 19619 C C . ILE A 1 118 ? -2.368 2.879 -0.903 1.00 0.00 214 ILE A C 12
ATOM 19620 O O . ILE A 1 118 ? -1.500 3.216 -0.108 1.00 0.00 214 ILE A O 12
ATOM 19636 N N . ARG A 1 119 ? -2.440 3.402 -2.134 1.00 0.00 215 ARG A N 12
ATOM 19637 C CA . ARG A 1 119 ? -1.503 4.433 -2.598 1.00 0.00 215 ARG A CA 12
ATOM 19638 C C . ARG A 1 119 ? -1.477 5.612 -1.617 1.00 0.00 215 ARG A C 12
ATOM 19639 O O . ARG A 1 119 ? -0.406 6.115 -1.288 1.00 0.00 215 ARG A O 12
ATOM 19660 N N . GLU A 1 120 ? -2.630 6.041 -1.126 1.00 0.00 216 GLU A N 12
ATOM 19661 C CA . GLU A 1 120 ? -2.697 7.089 -0.125 1.00 0.00 216 GLU A CA 12
ATOM 19662 C C . GLU A 1 120 ? -2.177 6.612 1.237 1.00 0.00 216 GLU A C 12
ATOM 19663 O O . GLU A 1 120 ? -1.507 7.390 1.908 1.00 0.00 216 GLU A O 12
ATOM 19675 N N . MET A 1 121 ? -2.458 5.365 1.658 1.00 0.00 217 MET A N 12
ATOM 19676 C CA . MET A 1 121 ? -1.968 4.823 2.926 1.00 0.00 217 MET A CA 12
ATOM 19677 C C . MET A 1 121 ? -0.451 4.991 2.979 1.00 0.00 217 MET A C 12
ATOM 19678 O O . MET A 1 121 ? 0.123 5.369 3.997 1.00 0.00 217 MET A O 12
ATOM 19692 N N . CYS A 1 122 ? 0.178 4.716 1.834 1.00 0.00 218 CYS A N 12
ATOM 19693 C CA . CYS A 1 122 ? 1.598 4.916 1.613 1.00 0.00 218 CYS A CA 12
ATOM 19694 C C . CYS A 1 122 ? 1.926 6.382 1.898 1.00 0.00 218 CYS A C 12
ATOM 19695 O O . CYS A 1 122 ? 2.735 6.664 2.775 1.00 0.00 218 CYS A O 12
ATOM 19702 N N . ILE A 1 123 ? 1.325 7.312 1.152 1.00 0.00 219 ILE A N 12
ATOM 19703 C CA . ILE A 1 123 ? 1.600 8.747 1.219 1.00 0.00 219 ILE A CA 12
ATOM 19704 C C . ILE A 1 123 ? 1.504 9.253 2.658 1.00 0.00 219 ILE A C 12
ATOM 19705 O O . ILE A 1 123 ? 2.430 9.937 3.100 1.00 0.00 219 ILE A O 12
ATOM 19721 N N . THR A 1 124 ? 0.435 8.901 3.380 1.00 0.00 220 THR A N 12
ATOM 19722 C CA . THR A 1 124 ? 0.279 9.209 4.793 1.00 0.00 220 THR A CA 12
ATOM 19723 C C . THR A 1 124 ? 1.523 8.739 5.542 1.00 0.00 220 THR A C 12
ATOM 19724 O O . THR A 1 124 ? 2.081 9.541 6.275 1.00 0.00 220 THR A O 12
ATOM 19735 N N . GLU A 1 125 ? 2.009 7.514 5.332 1.00 0.00 221 GLU A N 12
ATOM 19736 C CA . GLU A 1 125 ? 3.152 6.950 6.026 1.00 0.00 221 GLU A CA 12
ATOM 19737 C C . GLU A 1 125 ? 4.406 7.763 5.746 1.00 0.00 221 GLU A C 12
ATOM 19738 O O . GLU A 1 125 ? 5.133 8.059 6.683 1.00 0.00 221 GLU A O 12
ATOM 19750 N N . TYR A 1 126 ? 4.669 8.145 4.492 1.00 0.00 222 TYR A N 12
ATOM 19751 C CA . TYR A 1 126 ? 5.818 8.967 4.142 1.00 0.00 222 TYR A CA 12
ATOM 19752 C C . TYR A 1 126 ? 5.793 10.297 4.897 1.00 0.00 222 TYR A C 12
ATOM 19753 O O . TYR A 1 126 ? 6.820 10.774 5.376 1.00 0.00 222 TYR A O 12
ATOM 19771 N N . ARG A 1 127 ? 4.610 10.906 4.984 1.00 0.00 223 ARG A N 12
ATOM 19772 C CA . ARG A 1 127 ? 4.359 12.190 5.628 1.00 0.00 223 ARG A CA 12
ATOM 19773 C C . ARG A 1 127 ? 4.398 12.083 7.148 1.00 0.00 223 ARG A C 12
ATOM 19774 O O . ARG A 1 127 ? 4.930 12.964 7.812 1.00 0.00 223 ARG A O 12
ATOM 19795 N N . ARG A 1 128 ? 3.846 11.026 7.735 1.00 0.00 224 ARG A N 12
ATOM 19796 C CA . ARG A 1 128 ? 3.794 10.754 9.159 1.00 0.00 224 ARG A CA 12
ATOM 19797 C C . ARG A 1 128 ? 5.192 10.353 9.628 1.00 0.00 224 ARG A C 12
ATOM 19798 O O . ARG A 1 128 ? 5.742 10.964 10.536 1.00 0.00 224 ARG A O 12
ATOM 19819 N N . GLY A 1 129 ? 5.794 9.379 8.954 1.00 0.00 225 GLY A N 12
ATOM 19820 C CA . GLY A 1 129 ? 7.126 8.832 9.167 1.00 0.00 225 GLY A CA 12
ATOM 19821 C C . GLY A 1 129 ? 8.250 9.757 8.717 1.00 0.00 225 GLY A C 12
ATOM 19822 O O . GLY A 1 129 ? 9.420 9.390 8.796 1.00 0.00 225 GLY A O 12
ATOM 19826 N N . SER A 1 130 ? 7.909 10.964 8.269 1.00 0.00 226 SER A N 12
ATOM 19827 C CA . SER A 1 130 ? 8.821 12.097 8.102 1.00 0.00 226 SER A CA 12
ATOM 19828 C C . SER A 1 130 ? 9.497 12.483 9.436 1.00 0.00 226 SER A C 12
ATOM 19829 O O . SER A 1 130 ? 10.424 13.297 9.452 1.00 0.00 226 SER A O 12
ATOM 19837 N N . ILE A 1 29 ? 15.231 -6.479 -0.202 1.00 0.00 125 ILE A N 13
ATOM 19838 C CA . ILE A 1 29 ? 14.430 -5.846 0.843 1.00 0.00 125 ILE A CA 13
ATOM 19839 C C . ILE A 1 29 ? 14.980 -6.189 2.253 1.00 0.00 125 ILE A C 13
ATOM 19840 O O . ILE A 1 29 ? 16.026 -6.826 2.387 1.00 0.00 125 ILE A O 13
ATOM 19856 N N . GLY A 1 30 ? 14.358 -5.650 3.305 1.00 0.00 126 GLY A N 13
ATOM 19857 C CA . GLY A 1 30 ? 14.789 -5.721 4.698 1.00 0.00 126 GLY A CA 13
ATOM 19858 C C . GLY A 1 30 ? 13.725 -6.262 5.658 1.00 0.00 126 GLY A C 13
ATOM 19859 O O . GLY A 1 30 ? 13.896 -6.122 6.871 1.00 0.00 126 GLY A O 13
ATOM 19863 N N . GLY A 1 31 ? 12.649 -6.887 5.166 1.00 0.00 127 GLY A N 13
ATOM 19864 C CA . GLY A 1 31 ? 11.642 -7.544 5.999 1.00 0.00 127 GLY A CA 13
ATOM 19865 C C . GLY A 1 31 ? 10.436 -6.646 6.222 1.00 0.00 127 GLY A C 13
ATOM 19866 O O . GLY A 1 31 ? 10.571 -5.506 6.667 1.00 0.00 127 GLY A O 13
ATOM 19870 N N . TYR A 1 32 ? 9.264 -7.100 5.790 1.00 0.00 128 TYR A N 13
ATOM 19871 C CA . TYR A 1 32 ? 8.014 -6.365 5.866 1.00 0.00 128 TYR A CA 13
ATOM 19872 C C . TYR A 1 32 ? 7.510 -6.429 7.304 1.00 0.00 128 TYR A C 13
ATOM 19873 O O . TYR A 1 32 ? 7.389 -7.516 7.874 1.00 0.00 128 TYR A O 13
ATOM 19891 N N . MET A 1 33 ? 7.179 -5.283 7.894 1.00 0.00 129 MET A N 13
ATOM 19892 C CA . MET A 1 33 ? 6.557 -5.197 9.211 1.00 0.00 129 MET A CA 13
ATOM 19893 C C . MET A 1 33 ? 5.327 -4.306 9.092 1.00 0.00 129 MET A C 13
ATOM 19894 O O . MET A 1 33 ? 5.150 -3.629 8.073 1.00 0.00 129 MET A O 13
ATOM 19908 N N . LEU A 1 34 ? 4.473 -4.317 10.115 1.00 0.00 130 LEU A N 13
ATOM 19909 C CA . LEU A 1 34 ? 3.243 -3.554 10.135 1.00 0.00 130 LEU A CA 13
ATOM 19910 C C . LEU A 1 34 ? 3.343 -2.531 11.253 1.00 0.00 130 LEU A C 13
ATOM 19911 O O . LEU A 1 34 ? 3.346 -2.881 12.434 1.00 0.00 130 LEU A O 13
ATOM 19927 N N . GLY A 1 35 ? 3.491 -1.274 10.858 1.00 0.00 131 GLY A N 13
ATOM 19928 C CA . GLY A 1 35 ? 3.665 -0.159 11.759 1.00 0.00 131 GLY A CA 13
ATOM 19929 C C . GLY A 1 35 ? 2.328 0.215 12.380 1.00 0.00 131 GLY A C 13
ATOM 19930 O O . GLY A 1 35 ? 1.889 -0.366 13.374 1.00 0.00 131 GLY A O 13
ATOM 19934 N N . ASN A 1 36 ? 1.674 1.220 11.807 1.00 0.00 132 ASN A N 13
ATOM 19935 C CA . ASN A 1 36 ? 0.669 2.009 12.491 1.00 0.00 132 ASN A CA 13
ATOM 19936 C C . ASN A 1 36 ? -0.524 2.284 11.608 1.00 0.00 132 ASN A C 13
ATOM 19937 O O . ASN A 1 36 ? -0.458 2.266 10.378 1.00 0.00 132 ASN A O 13
ATOM 19948 N N . ALA A 1 37 ? -1.631 2.527 12.293 1.00 0.00 133 ALA A N 13
ATOM 19949 C CA . ALA A 1 37 ? -2.969 2.432 11.765 1.00 0.00 133 ALA A CA 13
ATOM 19950 C C . ALA A 1 37 ? -3.538 3.789 11.401 1.00 0.00 133 ALA A C 13
ATOM 19951 O O . ALA A 1 37 ? -3.094 4.815 11.913 1.00 0.00 133 ALA A O 13
ATOM 19958 N N . VAL A 1 38 ? -4.482 3.774 10.463 1.00 0.00 134 VAL A N 13
ATOM 19959 C CA . VAL A 1 38 ? -4.980 4.967 9.794 1.00 0.00 134 VAL A CA 13
ATOM 19960 C C . VAL A 1 38 ? -6.266 5.418 10.484 1.00 0.00 134 VAL A C 13
ATOM 19961 O O . VAL A 1 38 ? -6.434 6.606 10.772 1.00 0.00 134 VAL A O 13
ATOM 19974 N N . GLY A 1 39 ? -7.157 4.465 10.776 1.00 0.00 135 GLY A N 13
ATOM 19975 C CA . GLY A 1 39 ? -8.383 4.726 11.500 1.00 0.00 135 GLY A CA 13
ATOM 19976 C C . GLY A 1 39 ? -9.317 5.542 10.635 1.00 0.00 135 GLY A C 13
ATOM 19977 O O . GLY A 1 39 ? -9.450 6.744 10.853 1.00 0.00 135 GLY A O 13
ATOM 19981 N N . ARG A 1 40 ? -9.945 4.900 9.645 1.00 0.00 136 ARG A N 13
ATOM 19982 C CA . ARG A 1 40 ? -10.870 5.553 8.719 1.00 0.00 136 ARG A CA 13
ATOM 19983 C C . ARG A 1 40 ? -10.269 6.840 8.163 1.00 0.00 136 ARG A C 13
ATOM 19984 O O . ARG A 1 40 ? -10.796 7.925 8.387 1.00 0.00 136 ARG A O 13
ATOM 20005 N N . MET A 1 41 ? -9.157 6.686 7.441 1.00 0.00 137 MET A N 13
ATOM 20006 C CA . MET A 1 41 ? -8.609 7.642 6.467 1.00 0.00 137 MET A CA 13
ATOM 20007 C C . MET A 1 41 ? -9.661 8.659 6.001 1.00 0.00 137 MET A C 13
ATOM 20008 O O . MET A 1 41 ? -9.500 9.861 6.214 1.00 0.00 137 MET A O 13
ATOM 20022 N N . SER A 1 42 ? -10.724 8.133 5.379 1.00 0.00 138 SER A N 13
ATOM 20023 C CA . SER A 1 42 ? -11.936 8.754 4.886 1.00 0.00 138 SER A CA 13
ATOM 20024 C C . SER A 1 42 ? -11.715 10.170 4.344 1.00 0.00 138 SER A C 13
ATOM 20025 O O . SER A 1 42 ? -12.473 11.110 4.613 1.00 0.00 138 SER A O 13
ATOM 20033 N N . TYR A 1 43 ? -10.680 10.256 3.502 1.00 0.00 139 TYR A N 13
ATOM 20034 C CA . TYR A 1 43 ? -10.060 11.417 2.867 1.00 0.00 139 TYR A CA 13
ATOM 20035 C C . TYR A 1 43 ? -10.918 12.156 1.835 1.00 0.00 139 TYR A C 13
ATOM 20036 O O . TYR A 1 43 ? -10.394 12.856 0.966 1.00 0.00 139 TYR A O 13
ATOM 20054 N N . GLN A 1 44 ? -12.231 11.954 1.902 1.00 0.00 140 GLN A N 13
ATOM 20055 C CA . GLN A 1 44 ? -13.266 12.391 0.996 1.00 0.00 140 GLN A CA 13
ATOM 20056 C C . GLN A 1 44 ? -13.084 11.768 -0.400 1.00 0.00 140 GLN A C 13
ATOM 20057 O O . GLN A 1 44 ? -12.424 12.348 -1.260 1.00 0.00 140 GLN A O 13
ATOM 20071 N N . PHE A 1 45 ? -13.626 10.562 -0.597 1.00 0.00 141 PHE A N 13
ATOM 20072 C CA . PHE A 1 45 ? -13.439 9.759 -1.806 1.00 0.00 141 PHE A CA 13
ATOM 20073 C C . PHE A 1 45 ? -13.934 10.459 -3.076 1.00 0.00 141 PHE A C 13
ATOM 20074 O O . PHE A 1 45 ? -14.751 11.380 -3.029 1.00 0.00 141 PHE A O 13
ATOM 20091 N N . ASN A 1 46 ? -13.481 9.939 -4.217 1.00 0.00 142 ASN A N 13
ATOM 20092 C CA . ASN A 1 46 ? -13.930 10.270 -5.564 1.00 0.00 142 ASN A CA 13
ATOM 20093 C C . ASN A 1 46 ? -15.421 9.991 -5.751 1.00 0.00 142 ASN A C 13
ATOM 20094 O O . ASN A 1 46 ? -16.124 10.856 -6.268 1.00 0.00 142 ASN A O 13
ATOM 20105 N N . ASN A 1 47 ? -15.939 8.806 -5.395 1.00 0.00 143 ASN A N 13
ATOM 20106 C CA . ASN A 1 47 ? -17.355 8.477 -5.549 1.00 0.00 143 ASN A CA 13
ATOM 20107 C C . ASN A 1 47 ? -17.865 7.957 -4.211 1.00 0.00 143 ASN A C 13
ATOM 20108 O O . ASN A 1 47 ? -17.101 7.347 -3.453 1.00 0.00 143 ASN A O 13
ATOM 20119 N N . PRO A 1 48 ? -19.163 8.102 -3.911 1.00 0.00 144 PRO A N 13
ATOM 20120 C CA . PRO A 1 48 ? -19.716 7.584 -2.684 1.00 0.00 144 PRO A CA 13
ATOM 20121 C C . PRO A 1 48 ? -19.751 6.064 -2.655 1.00 0.00 144 PRO A C 13
ATOM 20122 O O . PRO A 1 48 ? -19.728 5.537 -1.548 1.00 0.00 144 PRO A O 13
ATOM 20133 N N . MET A 1 49 ? -19.800 5.364 -3.798 1.00 0.00 145 MET A N 13
ATOM 20134 C CA . MET A 1 49 ? -19.716 3.917 -3.828 1.00 0.00 145 MET A CA 13
ATOM 20135 C C . MET A 1 49 ? -18.429 3.490 -3.152 1.00 0.00 145 MET A C 13
ATOM 20136 O O . MET A 1 49 ? -18.487 2.643 -2.272 1.00 0.00 145 MET A O 13
ATOM 20150 N N . GLU A 1 50 ? -17.301 4.114 -3.495 1.00 0.00 146 GLU A N 13
ATOM 20151 C CA . GLU A 1 50 ? -15.997 3.695 -3.001 1.00 0.00 146 GLU A CA 13
ATOM 20152 C C . GLU A 1 50 ? -15.979 3.891 -1.477 1.00 0.00 146 GLU A C 13
ATOM 20153 O O . GLU A 1 50 ? -15.562 3.030 -0.701 1.00 0.00 146 GLU A O 13
ATOM 20165 N N . SER A 1 51 ? -16.543 5.024 -1.055 1.00 0.00 147 SER A N 13
ATOM 20166 C CA . SER A 1 51 ? -16.639 5.493 0.312 1.00 0.00 147 SER A CA 13
ATOM 20167 C C . SER A 1 51 ? -17.500 4.542 1.154 1.00 0.00 147 SER A C 13
ATOM 20168 O O . SER A 1 51 ? -17.111 4.138 2.250 1.00 0.00 147 SER A O 13
ATOM 20176 N N . ARG A 1 52 ? -18.678 4.180 0.647 1.00 0.00 148 ARG A N 13
ATOM 20177 C CA . ARG A 1 52 ? -19.618 3.241 1.233 1.00 0.00 148 ARG A CA 13
ATOM 20178 C C . ARG A 1 52 ? -18.970 1.885 1.290 1.00 0.00 148 ARG A C 13
ATOM 20179 O O . ARG A 1 52 ? -19.067 1.248 2.333 1.00 0.00 148 ARG A O 13
ATOM 20200 N N . TYR A 1 53 ? -18.333 1.449 0.213 1.00 0.00 149 TYR A N 13
ATOM 20201 C CA . TYR A 1 53 ? -17.776 0.126 0.145 1.00 0.00 149 TYR A CA 13
ATOM 20202 C C . TYR A 1 53 ? -16.756 -0.021 1.259 1.00 0.00 149 TYR A C 13
ATOM 20203 O O . TYR A 1 53 ? -16.871 -0.936 2.060 1.00 0.00 149 TYR A O 13
ATOM 20221 N N . TYR A 1 54 ? -15.842 0.941 1.408 1.00 0.00 150 TYR A N 13
ATOM 20222 C CA . TYR A 1 54 ? -14.856 0.954 2.485 1.00 0.00 150 TYR A CA 13
ATOM 20223 C C . TYR A 1 54 ? -15.490 0.855 3.883 1.00 0.00 150 TYR A C 13
ATOM 20224 O O . TYR A 1 54 ? -14.830 0.403 4.815 1.00 0.00 150 TYR A O 13
ATOM 20242 N N . ASN A 1 55 ? -16.765 1.232 4.037 1.00 0.00 151 ASN A N 13
ATOM 20243 C CA . ASN A 1 55 ? -17.517 1.173 5.286 1.00 0.00 151 ASN A CA 13
ATOM 20244 C C . ASN A 1 55 ? -18.221 -0.176 5.454 1.00 0.00 151 ASN A C 13
ATOM 20245 O O . ASN A 1 55 ? -18.148 -0.775 6.528 1.00 0.00 151 ASN A O 13
ATOM 20256 N N . ASP A 1 56 ? -18.891 -0.688 4.418 1.00 0.00 152 ASP A N 13
ATOM 20257 C CA . ASP A 1 56 ? -19.594 -1.979 4.475 1.00 0.00 152 ASP A CA 13
ATOM 20258 C C . ASP A 1 56 ? -18.602 -3.144 4.504 1.00 0.00 152 ASP A C 13
ATOM 20259 O O . ASP A 1 56 ? -18.872 -4.198 5.087 1.00 0.00 152 ASP A O 13
ATOM 20268 N N . TYR A 1 57 ? -17.435 -2.957 3.884 1.00 0.00 153 TYR A N 13
ATOM 20269 C CA . TYR A 1 57 ? -16.315 -3.891 3.859 1.00 0.00 153 TYR A CA 13
ATOM 20270 C C . TYR A 1 57 ? -15.315 -3.569 4.963 1.00 0.00 153 TYR A C 13
ATOM 20271 O O . TYR A 1 57 ? -14.322 -4.282 5.059 1.00 0.00 153 TYR A O 13
ATOM 20289 N N . TYR A 1 58 ? -15.551 -2.562 5.817 1.00 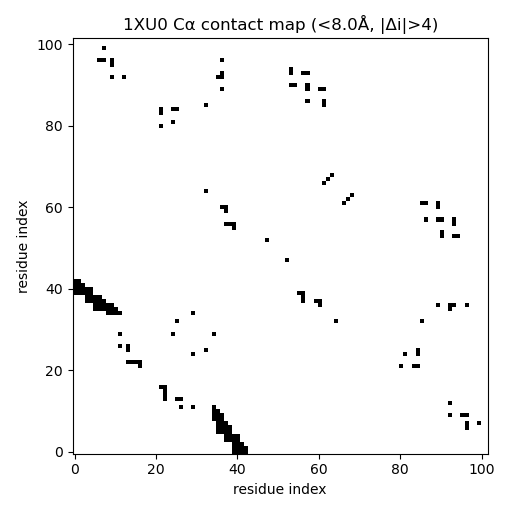0.00 154 TYR A N 13
ATOM 20290 C CA . TYR A 1 58 ? -14.604 -2.153 6.857 1.00 0.00 154 TYR A CA 13
ATOM 20291 C C . TYR A 1 58 ? -14.174 -3.336 7.730 1.00 0.00 154 TYR A C 13
ATOM 20292 O O . TYR A 1 58 ? -13.033 -3.415 8.177 1.00 0.00 154 TYR A O 13
ATOM 20310 N N . ASN A 1 59 ? -15.082 -4.298 7.918 1.00 0.00 155 ASN A N 13
ATOM 20311 C CA . ASN A 1 59 ? -14.851 -5.541 8.640 1.00 0.00 155 ASN A CA 13
ATOM 20312 C C . ASN A 1 59 ? -13.685 -6.367 8.084 1.00 0.00 155 ASN A C 13
ATOM 20313 O O . ASN A 1 59 ? -13.008 -7.076 8.833 1.00 0.00 155 ASN A O 13
ATOM 20324 N N . GLN A 1 60 ? -13.444 -6.274 6.773 1.00 0.00 156 GLN A N 13
ATOM 20325 C CA . GLN A 1 60 ? -12.378 -6.957 6.059 1.00 0.00 156 GLN A CA 13
ATOM 20326 C C . GLN A 1 60 ? -11.377 -5.952 5.471 1.00 0.00 156 GLN A C 13
ATOM 20327 O O . GLN A 1 60 ? -10.538 -6.318 4.642 1.00 0.00 156 GLN A O 13
ATOM 20341 N N . MET A 1 61 ? -11.467 -4.669 5.836 1.00 0.00 157 MET A N 13
ATOM 20342 C CA . MET A 1 61 ? -10.479 -3.694 5.415 1.00 0.00 157 MET A CA 13
ATOM 20343 C C . MET A 1 61 ? -9.283 -3.783 6.353 1.00 0.00 157 MET A C 13
ATOM 20344 O O . MET A 1 61 ? -9.474 -3.849 7.570 1.00 0.00 157 MET A O 13
ATOM 20358 N N . PRO A 1 62 ? -8.055 -3.692 5.820 1.00 0.00 158 PRO A N 13
ATOM 20359 C CA . PRO A 1 62 ? -6.887 -3.464 6.653 1.00 0.00 158 PRO A CA 13
ATOM 20360 C C . PRO A 1 62 ? -7.062 -2.153 7.417 1.00 0.00 158 PRO A C 13
ATOM 20361 O O . PRO A 1 62 ? -7.726 -1.218 6.951 1.00 0.00 158 PRO A O 13
ATOM 20372 N N . ASN A 1 63 ? -6.465 -2.070 8.602 1.00 0.00 159 ASN A N 13
ATOM 20373 C CA . ASN A 1 63 ? -6.690 -1.013 9.559 1.00 0.00 159 ASN A CA 13
ATOM 20374 C C . ASN A 1 63 ? -5.505 -0.061 9.532 1.00 0.00 159 ASN A C 13
ATOM 20375 O O . ASN A 1 63 ? -5.593 1.106 9.919 1.00 0.00 159 ASN A O 13
ATOM 20386 N N . ARG A 1 64 ? -4.376 -0.592 9.079 1.00 0.00 160 ARG A N 13
ATOM 20387 C CA . ARG A 1 64 ? -3.075 0.017 9.047 1.00 0.00 160 ARG A CA 13
ATOM 20388 C C . ARG A 1 64 ? -2.374 -0.331 7.746 1.00 0.00 160 ARG A C 13
ATOM 20389 O O . ARG A 1 64 ? -2.987 -0.959 6.883 1.00 0.00 160 ARG A O 13
ATOM 20410 N N . VAL A 1 65 ? -1.132 0.110 7.584 1.00 0.00 161 VAL A N 13
ATOM 20411 C CA . VAL A 1 65 ? -0.486 0.147 6.281 1.00 0.00 161 VAL A CA 13
ATOM 20412 C C . VAL A 1 65 ? 0.867 -0.528 6.445 1.00 0.00 161 VAL A C 13
ATOM 20413 O O . VAL A 1 65 ? 1.518 -0.280 7.459 1.00 0.00 161 VAL A O 13
ATOM 20426 N N . TYR A 1 66 ? 1.305 -1.369 5.506 1.00 0.00 162 TYR A N 13
ATOM 20427 C CA . TYR A 1 66 ? 2.676 -1.874 5.542 1.00 0.00 162 TYR A CA 13
ATOM 20428 C C . TYR A 1 66 ? 3.633 -0.738 5.177 1.00 0.00 162 TYR A C 13
ATOM 20429 O O . TYR A 1 66 ? 3.276 0.137 4.383 1.00 0.00 162 TYR A O 13
ATOM 20447 N N . ARG A 1 67 ? 4.865 -0.794 5.680 1.00 0.00 163 ARG A N 13
ATOM 20448 C CA . ARG A 1 67 ? 5.956 0.095 5.308 1.00 0.00 163 ARG A CA 13
ATOM 20449 C C . ARG A 1 67 ? 7.183 -0.800 5.136 1.00 0.00 163 ARG A C 13
ATOM 20450 O O . ARG A 1 67 ? 7.709 -1.266 6.147 1.00 0.00 163 ARG A O 13
ATOM 20471 N N . PRO A 1 68 ? 7.588 -1.120 3.893 1.00 0.00 164 PRO A N 13
ATOM 20472 C CA . PRO A 1 68 ? 8.825 -1.833 3.649 1.00 0.00 164 PRO A CA 13
ATOM 20473 C C . PRO A 1 68 ? 10.005 -1.042 4.211 1.00 0.00 164 PRO A C 13
ATOM 20474 O O . PRO A 1 68 ? 9.925 0.180 4.361 1.00 0.00 164 PRO A O 13
ATOM 20485 N N . MET A 1 69 ? 11.131 -1.716 4.404 1.00 0.00 165 MET A N 13
ATOM 20486 C CA . MET A 1 69 ? 12.426 -1.153 4.710 1.00 0.00 165 MET A CA 13
ATOM 20487 C C . MET A 1 69 ? 13.429 -1.838 3.779 1.00 0.00 165 MET A C 13
ATOM 20488 O O . MET A 1 69 ? 13.297 -3.035 3.504 1.00 0.00 165 MET A O 13
ATOM 20502 N N . TYR A 1 70 ? 14.404 -1.099 3.248 1.00 0.00 166 TYR A N 13
ATOM 20503 C CA . TYR A 1 70 ? 15.338 -1.603 2.248 1.00 0.00 166 TYR A CA 13
ATOM 20504 C C . TYR A 1 70 ? 16.754 -1.547 2.809 1.00 0.00 166 TYR A C 13
ATOM 20505 O O . TYR A 1 70 ? 17.088 -0.656 3.581 1.00 0.00 166 TYR A O 13
ATOM 20523 N N . ARG A 1 71 ? 17.614 -2.498 2.439 1.00 0.00 167 ARG A N 13
ATOM 20524 C CA . ARG A 1 71 ? 18.998 -2.556 2.944 1.00 0.00 167 ARG A CA 13
ATOM 20525 C C . ARG A 1 71 ? 19.977 -1.986 1.926 1.00 0.00 167 ARG A C 13
ATOM 20526 O O . ARG A 1 71 ? 21.191 -2.096 2.097 1.00 0.00 167 ARG A O 13
ATOM 20547 N N . GLY A 1 72 ? 19.451 -1.418 0.851 1.00 0.00 168 GLY A N 13
ATOM 20548 C CA . GLY A 1 72 ? 20.188 -0.671 -0.155 1.00 0.00 168 GLY A CA 13
ATOM 20549 C C . GLY A 1 72 ? 19.308 0.422 -0.736 1.00 0.00 168 GLY A C 13
ATOM 20550 O O . GLY A 1 72 ? 19.701 1.586 -0.775 1.00 0.00 168 GLY A O 13
ATOM 20554 N N . GLU A 1 73 ? 18.096 0.062 -1.149 1.00 0.00 169 GLU A N 13
ATOM 20555 C CA . GLU A 1 73 ? 17.203 0.904 -1.938 1.00 0.00 169 GLU A CA 13
ATOM 20556 C C . GLU A 1 73 ? 16.485 1.990 -1.132 1.00 0.00 169 GLU A C 13
ATOM 20557 O O . GLU A 1 73 ? 15.439 2.488 -1.533 1.00 0.00 169 GLU A O 13
ATOM 20569 N N . GLU A 1 74 ? 17.042 2.423 -0.005 1.00 0.00 170 GLU A N 13
ATOM 20570 C CA . GLU A 1 74 ? 16.562 3.627 0.679 1.00 0.00 170 GLU A CA 13
ATOM 20571 C C . GLU A 1 74 ? 16.921 4.911 -0.102 1.00 0.00 170 GLU A C 13
ATOM 20572 O O . GLU A 1 74 ? 16.866 6.006 0.454 1.00 0.00 170 GLU A O 13
ATOM 20584 N N . TYR A 1 75 ? 17.318 4.799 -1.378 1.00 0.00 171 TYR A N 13
ATOM 20585 C CA . TYR A 1 75 ? 17.796 5.887 -2.226 1.00 0.00 171 TYR A CA 13
ATOM 20586 C C . TYR A 1 75 ? 16.827 6.243 -3.361 1.00 0.00 171 TYR A C 13
ATOM 20587 O O . TYR A 1 75 ? 17.204 6.844 -4.374 1.00 0.00 171 TYR A O 13
ATOM 20605 N N . VAL A 1 76 ? 15.571 5.864 -3.183 1.00 0.00 172 VAL A N 13
ATOM 20606 C CA . VAL A 1 76 ? 14.481 5.978 -4.131 1.00 0.00 172 VAL A CA 13
ATOM 20607 C C . VAL A 1 76 ? 13.812 7.367 -4.047 1.00 0.00 172 VAL A C 13
ATOM 20608 O O . VAL A 1 76 ? 14.400 8.311 -3.514 1.00 0.00 172 VAL A O 13
ATOM 20621 N N . SER A 1 77 ? 12.616 7.513 -4.615 1.00 0.00 173 SER A N 13
ATOM 20622 C CA . SER A 1 77 ? 11.765 8.693 -4.575 1.00 0.00 173 SER A CA 13
ATOM 20623 C C . SER A 1 77 ? 10.404 8.313 -3.987 1.00 0.00 173 SER A C 13
ATOM 20624 O O . SER A 1 77 ? 10.107 7.122 -3.842 1.00 0.00 173 SER A O 13
ATOM 20632 N N . GLU A 1 78 ? 9.560 9.320 -3.736 1.00 0.00 174 GLU A N 13
ATOM 20633 C CA . GLU A 1 78 ? 8.171 9.173 -3.302 1.00 0.00 174 GLU A CA 13
ATOM 20634 C C . GLU A 1 78 ? 7.472 8.196 -4.238 1.00 0.00 174 GLU A C 13
ATOM 20635 O O . GLU A 1 78 ? 6.757 7.292 -3.809 1.00 0.00 174 GLU A O 13
ATOM 20647 N N . ASP A 1 79 ? 7.684 8.419 -5.540 1.00 0.00 175 ASP A N 13
ATOM 20648 C CA . ASP A 1 79 ? 6.901 7.812 -6.602 1.00 0.00 175 ASP A CA 13
ATOM 20649 C C . ASP A 1 79 ? 7.129 6.309 -6.574 1.00 0.00 175 ASP A C 13
ATOM 20650 O O . ASP A 1 79 ? 6.183 5.534 -6.450 1.00 0.00 175 ASP A O 13
ATOM 20659 N N . ARG A 1 80 ? 8.407 5.910 -6.624 1.00 0.00 176 ARG A N 13
ATOM 20660 C CA . ARG A 1 80 ? 8.936 4.584 -6.489 1.00 0.00 176 ARG A CA 13
ATOM 20661 C C . ARG A 1 80 ? 8.508 3.901 -5.200 1.00 0.00 176 ARG A C 13
ATOM 20662 O O . ARG A 1 80 ? 7.958 2.803 -5.264 1.00 0.00 176 ARG A O 13
ATOM 20683 N N . PHE A 1 81 ? 8.753 4.546 -4.055 1.00 0.00 177 PHE A N 13
ATOM 20684 C CA . PHE A 1 81 ? 8.443 3.998 -2.747 1.00 0.00 177 PHE A CA 13
ATOM 20685 C C . PHE A 1 81 ? 6.963 3.640 -2.691 1.00 0.00 177 PHE A C 13
ATOM 20686 O O . PHE A 1 81 ? 6.625 2.556 -2.210 1.00 0.00 177 PHE A O 13
ATOM 20703 N N . VAL A 1 82 ? 6.092 4.512 -3.205 1.00 0.00 178 VAL A N 13
ATOM 20704 C CA . VAL A 1 82 ? 4.674 4.230 -3.303 1.00 0.00 178 VAL A CA 13
ATOM 20705 C C . VAL A 1 82 ? 4.436 2.965 -4.122 1.00 0.00 178 VAL A C 13
ATOM 20706 O O . VAL A 1 82 ? 3.652 2.132 -3.683 1.00 0.00 178 VAL A O 13
ATOM 20719 N N . ARG A 1 83 ? 5.062 2.798 -5.293 1.00 0.00 179 ARG A N 13
ATOM 20720 C CA . ARG A 1 83 ? 4.759 1.664 -6.182 1.00 0.00 179 ARG A CA 13
ATOM 20721 C C . ARG A 1 83 ? 5.105 0.374 -5.502 1.00 0.00 179 ARG A C 13
ATOM 20722 O O . ARG A 1 83 ? 4.322 -0.569 -5.511 1.00 0.00 179 ARG A O 13
ATOM 20743 N N . ASP A 1 84 ? 6.311 0.324 -4.974 1.00 0.00 180 ASP A N 13
ATOM 20744 C CA . ASP A 1 84 ? 6.826 -0.911 -4.395 1.00 0.00 180 ASP A CA 13
ATOM 20745 C C . ASP A 1 84 ? 6.026 -1.261 -3.142 1.00 0.00 180 ASP A C 13
ATOM 20746 O O . ASP A 1 84 ? 5.562 -2.393 -3.002 1.00 0.00 180 ASP A O 13
ATOM 20755 N N . CYS A 1 85 ? 5.797 -0.287 -2.252 1.00 0.00 181 CYS A N 13
ATOM 20756 C CA . CYS A 1 85 ? 5.015 -0.502 -1.044 1.00 0.00 181 CYS A CA 13
ATOM 20757 C C . CYS A 1 85 ? 3.587 -0.924 -1.398 1.00 0.00 181 CYS A C 13
ATOM 20758 O O . CYS A 1 85 ? 3.037 -1.829 -0.763 1.00 0.00 181 CYS A O 13
ATOM 20765 N N . TYR A 1 86 ? 3.005 -0.301 -2.427 1.00 0.00 182 TYR A N 13
ATOM 20766 C CA . TYR A 1 86 ? 1.704 -0.638 -2.977 1.00 0.00 182 TYR A CA 13
ATOM 20767 C C . TYR A 1 86 ? 1.706 -2.089 -3.428 1.00 0.00 182 TYR A C 13
ATOM 20768 O O . TYR A 1 86 ? 0.849 -2.841 -2.988 1.00 0.00 182 TYR A O 13
ATOM 20786 N N . ASN A 1 87 ? 2.643 -2.481 -4.297 1.00 0.00 183 ASN A N 13
ATOM 20787 C CA . ASN A 1 87 ? 2.682 -3.778 -4.963 1.00 0.00 183 ASN A CA 13
ATOM 20788 C C . ASN A 1 87 ? 2.915 -4.914 -3.967 1.00 0.00 183 ASN A C 13
ATOM 20789 O O . ASN A 1 87 ? 2.475 -6.036 -4.209 1.00 0.00 183 ASN A O 13
ATOM 20800 N N . MET A 1 88 ? 3.579 -4.639 -2.843 1.00 0.00 184 MET A N 13
ATOM 20801 C CA . MET A 1 88 ? 3.613 -5.515 -1.677 1.00 0.00 184 MET A CA 13
ATOM 20802 C C . MET A 1 88 ? 2.203 -5.570 -1.070 1.00 0.00 184 MET A C 13
ATOM 20803 O O . MET A 1 88 ? 1.536 -6.601 -1.114 1.00 0.00 184 MET A O 13
ATOM 20817 N N . SER A 1 89 ? 1.739 -4.441 -0.536 1.00 0.00 185 SER A N 13
ATOM 20818 C CA . SER A 1 89 ? 0.496 -4.255 0.200 1.00 0.00 185 SER A CA 13
ATOM 20819 C C . SER A 1 89 ? -0.694 -4.971 -0.420 1.00 0.00 185 SER A C 13
ATOM 20820 O O . SER A 1 89 ? -1.365 -5.757 0.241 1.00 0.00 185 SER A O 13
ATOM 20828 N N . VAL A 1 90 ? -0.961 -4.687 -1.689 1.00 0.00 186 VAL A N 13
ATOM 20829 C CA . VAL A 1 90 ? -2.037 -5.290 -2.447 1.00 0.00 186 VAL A CA 13
ATOM 20830 C C . VAL A 1 90 ? -1.983 -6.802 -2.339 1.00 0.00 186 VAL A C 13
ATOM 20831 O O . VAL A 1 90 ? -3.017 -7.387 -2.063 1.00 0.00 186 VAL A O 13
ATOM 20844 N N . THR A 1 91 ? -0.832 -7.449 -2.539 1.00 0.00 187 THR A N 13
ATOM 20845 C CA . THR A 1 91 ? -0.750 -8.897 -2.464 1.00 0.00 187 THR A CA 13
ATOM 20846 C C . THR A 1 91 ? -1.236 -9.379 -1.091 1.00 0.00 187 THR A C 13
ATOM 20847 O O . THR A 1 91 ? -2.006 -10.341 -1.029 1.00 0.00 187 THR A O 13
ATOM 20858 N N . GLU A 1 92 ? -0.884 -8.673 -0.013 1.00 0.00 188 GLU A N 13
ATOM 20859 C CA . GLU A 1 92 ? -1.285 -9.004 1.350 1.00 0.00 188 GLU A CA 13
ATOM 20860 C C . GLU A 1 92 ? -2.808 -9.013 1.549 1.00 0.00 188 GLU A C 13
ATOM 20861 O O . GLU A 1 92 ? -3.299 -9.654 2.480 1.00 0.00 188 GLU A O 13
ATOM 20873 N N . TYR A 1 93 ? -3.560 -8.375 0.649 1.00 0.00 189 TYR A N 13
ATOM 20874 C CA . TYR A 1 93 ? -5.007 -8.272 0.695 1.00 0.00 189 TYR A CA 13
ATOM 20875 C C . TYR A 1 93 ? -5.636 -8.591 -0.664 1.00 0.00 189 TYR A C 13
ATOM 20876 O O . TYR A 1 93 ? -6.775 -8.196 -0.920 1.00 0.00 189 TYR A O 13
ATOM 20894 N N . ILE A 1 94 ? -4.934 -9.327 -1.528 1.00 0.00 190 ILE A N 13
ATOM 20895 C CA . ILE A 1 94 ? -5.463 -9.877 -2.771 1.00 0.00 190 ILE A CA 13
ATOM 20896 C C . ILE A 1 94 ? -5.052 -11.336 -2.848 1.00 0.00 190 ILE A C 13
ATOM 20897 O O . ILE A 1 94 ? -5.913 -12.200 -2.854 1.00 0.00 190 ILE A O 13
ATOM 20913 N N . ILE A 1 95 ? -3.759 -11.643 -2.860 1.00 0.00 191 ILE A N 13
ATOM 20914 C CA . ILE A 1 95 ? -3.275 -13.010 -3.018 1.00 0.00 191 ILE A CA 13
ATOM 20915 C C . ILE A 1 95 ? -3.693 -13.854 -1.802 1.00 0.00 191 ILE A C 13
ATOM 20916 O O . ILE A 1 95 ? -4.015 -15.034 -1.930 1.00 0.00 191 ILE A O 13
ATOM 20932 N N . LYS A 1 96 ? -3.736 -13.255 -0.613 1.00 0.00 192 LYS A N 13
ATOM 20933 C CA . LYS A 1 96 ? -4.123 -13.923 0.622 1.00 0.00 192 LYS A CA 13
ATOM 20934 C C . LYS A 1 96 ? -5.620 -14.178 0.672 1.00 0.00 192 LYS A C 13
ATOM 20935 O O . LYS A 1 96 ? -6.014 -15.322 0.881 1.00 0.00 192 LYS A O 13
ATOM 20954 N N . PRO A 1 97 ? -6.490 -13.174 0.476 1.00 0.00 193 PRO A N 13
ATOM 20955 C CA . PRO A 1 97 ? -7.909 -13.443 0.387 1.00 0.00 193 PRO A CA 13
ATOM 20956 C C . PRO A 1 97 ? -8.217 -14.300 -0.846 1.00 0.00 193 PRO A C 13
ATOM 20957 O O . PRO A 1 97 ? -9.189 -15.046 -0.802 1.00 0.00 193 PRO A O 13
ATOM 20968 N N . ALA A 1 98 ? -7.380 -14.317 -1.896 1.00 0.00 194 ALA A N 13
ATOM 20969 C CA . ALA A 1 98 ? -7.644 -15.136 -3.085 1.00 0.00 194 ALA A CA 13
ATOM 20970 C C . ALA A 1 98 ? -7.691 -16.623 -2.749 1.00 0.00 194 ALA A C 13
ATOM 20971 O O . ALA A 1 98 ? -8.351 -17.376 -3.461 1.00 0.00 194 ALA A O 13
ATOM 20978 N N . GLU A 1 99 ? -7.062 -17.036 -1.648 1.00 0.00 195 GLU A N 13
ATOM 20979 C CA . GLU A 1 99 ? -7.075 -18.413 -1.174 1.00 0.00 195 GLU A CA 13
ATOM 20980 C C . GLU A 1 99 ? -8.486 -18.900 -0.853 1.00 0.00 195 GLU A C 13
ATOM 20981 O O . GLU A 1 99 ? -8.722 -20.104 -0.805 1.00 0.00 195 GLU A O 13
ATOM 20993 N N . GLY A 1 100 ? -9.433 -17.982 -0.651 1.00 0.00 196 GLY A N 13
ATOM 20994 C CA . GLY A 1 100 ? -10.793 -18.340 -0.269 1.00 0.00 196 GLY A CA 13
ATOM 20995 C C . GLY A 1 100 ? -11.903 -17.399 -0.723 1.00 0.00 196 GLY A C 13
ATOM 20996 O O . GLY A 1 100 ? -13.061 -17.701 -0.430 1.00 0.00 196 GLY A O 13
ATOM 21000 N N . LYS A 1 101 ? -11.618 -16.264 -1.372 1.00 0.00 197 LYS A N 13
ATOM 21001 C CA . LYS A 1 101 ? -12.591 -15.177 -1.486 1.00 0.00 197 LYS A CA 13
ATOM 21002 C C . LYS A 1 101 ? -13.023 -14.932 -2.924 1.00 0.00 197 LYS A C 13
ATOM 21003 O O . LYS A 1 101 ? -12.620 -13.961 -3.569 1.00 0.00 197 LYS A O 13
ATOM 21022 N N . ASN A 1 102 ? -13.889 -15.815 -3.409 1.00 0.00 198 ASN A N 13
ATOM 21023 C CA . ASN A 1 102 ? -14.607 -15.665 -4.673 1.00 0.00 198 ASN A CA 13
ATOM 21024 C C . ASN A 1 102 ? -15.380 -14.343 -4.625 1.00 0.00 198 ASN A C 13
ATOM 21025 O O . ASN A 1 102 ? -15.862 -13.936 -3.561 1.00 0.00 198 ASN A O 13
ATOM 21036 N N . ASN A 1 103 ? -15.528 -13.663 -5.760 1.00 0.00 199 ASN A N 13
ATOM 21037 C CA . ASN A 1 103 ? -16.157 -12.368 -5.884 1.00 0.00 199 ASN A CA 13
ATOM 21038 C C . ASN A 1 103 ? -16.899 -12.338 -7.213 1.00 0.00 199 ASN A C 13
ATOM 21039 O O . ASN A 1 103 ? -18.094 -12.063 -7.221 1.00 0.00 199 ASN A O 13
ATOM 21050 N N . SER A 1 104 ? -16.216 -12.711 -8.299 1.00 0.00 200 SER A N 13
ATOM 21051 C CA . SER A 1 104 ? -16.693 -12.780 -9.671 1.00 0.00 200 SER A CA 13
ATOM 21052 C C . SER A 1 104 ? -17.295 -11.441 -10.096 1.00 0.00 200 SER A C 13
ATOM 21053 O O . SER A 1 104 ? -18.491 -11.208 -9.939 1.00 0.00 200 SER A O 13
ATOM 21061 N N . GLU A 1 105 ? -16.446 -10.555 -10.629 1.00 0.00 201 GLU A N 13
ATOM 21062 C CA . GLU A 1 105 ? -16.728 -9.182 -11.083 1.00 0.00 201 GLU A CA 13
ATOM 21063 C C . GLU A 1 105 ? -16.657 -8.258 -9.879 1.00 0.00 201 GLU A C 13
ATOM 21064 O O . GLU A 1 105 ? -16.010 -7.214 -9.919 1.00 0.00 201 GLU A O 13
ATOM 21076 N N . LEU A 1 106 ? -17.196 -8.691 -8.740 1.00 0.00 202 LEU A N 13
ATOM 21077 C CA . LEU A 1 106 ? -17.167 -7.920 -7.498 1.00 0.00 202 LEU A CA 13
ATOM 21078 C C . LEU A 1 106 ? -15.746 -7.563 -7.046 1.00 0.00 202 LEU A C 13
ATOM 21079 O O . LEU A 1 106 ? -15.535 -6.590 -6.322 1.00 0.00 202 LEU A O 13
ATOM 21095 N N . ASN A 1 107 ? -14.746 -8.285 -7.555 1.00 0.00 203 ASN A N 13
ATOM 21096 C CA . ASN A 1 107 ? -13.352 -8.043 -7.264 1.00 0.00 203 ASN A CA 13
ATOM 21097 C C . ASN A 1 107 ? -12.900 -6.679 -7.748 1.00 0.00 203 ASN A C 13
ATOM 21098 O O . ASN A 1 107 ? -11.865 -6.208 -7.291 1.00 0.00 203 ASN A O 13
ATOM 21109 N N . GLN A 1 108 ? -13.650 -6.051 -8.654 1.00 0.00 204 GLN A N 13
ATOM 21110 C CA . GLN A 1 108 ? -13.240 -4.833 -9.303 1.00 0.00 204 GLN A CA 13
ATOM 21111 C C . GLN A 1 108 ? -13.311 -3.653 -8.345 1.00 0.00 204 GLN A C 13
ATOM 21112 O O . GLN A 1 108 ? -12.308 -2.964 -8.191 1.00 0.00 204 GLN A O 13
ATOM 21126 N N . LEU A 1 109 ? -14.466 -3.404 -7.720 1.00 0.00 205 LEU A N 13
ATOM 21127 C CA . LEU A 1 109 ? -14.664 -2.248 -6.852 1.00 0.00 205 LEU A CA 13
ATOM 21128 C C . LEU A 1 109 ? -13.814 -2.478 -5.613 1.00 0.00 205 LEU A C 13
ATOM 21129 O O . LEU A 1 109 ? -13.104 -1.567 -5.215 1.00 0.00 205 LEU A O 13
ATOM 21145 N N . ASP A 1 110 ? -13.786 -3.705 -5.079 1.00 0.00 206 ASP A N 13
ATOM 21146 C CA . ASP A 1 110 ? -12.913 -4.054 -3.962 1.00 0.00 206 ASP A CA 13
ATOM 21147 C C . ASP A 1 110 ? -11.470 -3.672 -4.277 1.00 0.00 206 ASP A C 13
ATOM 21148 O O . ASP A 1 110 ? -10.878 -2.856 -3.581 1.00 0.00 206 ASP A O 13
ATOM 21157 N N . THR A 1 111 ? -10.926 -4.168 -5.388 1.00 0.00 207 THR A N 13
ATOM 21158 C CA . THR A 1 111 ? -9.592 -3.818 -5.865 1.00 0.00 207 THR A CA 13
ATOM 21159 C C . THR A 1 111 ? -9.439 -2.313 -6.070 1.00 0.00 207 THR A C 13
ATOM 21160 O O . THR A 1 111 ? -8.361 -1.801 -5.798 1.00 0.00 207 THR A O 13
ATOM 21171 N N . THR A 1 112 ? -10.442 -1.618 -6.597 1.00 0.00 208 THR A N 13
ATOM 21172 C CA . THR A 1 112 ? -10.389 -0.205 -6.941 1.00 0.00 208 THR A CA 13
ATOM 21173 C C . THR A 1 112 ? -10.238 0.617 -5.668 1.00 0.00 208 THR A C 13
ATOM 21174 O O . THR A 1 112 ? -9.280 1.389 -5.565 1.00 0.00 208 THR A O 13
ATOM 21185 N N . VAL A 1 113 ? -11.119 0.401 -4.689 1.00 0.00 209 VAL A N 13
ATOM 21186 C CA . VAL A 1 113 ? -11.037 1.048 -3.397 1.00 0.00 209 VAL A CA 13
ATOM 21187 C C . VAL A 1 113 ? -9.722 0.652 -2.752 1.00 0.00 209 VAL A C 13
ATOM 21188 O O . VAL A 1 113 ? -8.966 1.519 -2.341 1.00 0.00 209 VAL A O 13
ATOM 21201 N N . LYS A 1 114 ? -9.392 -0.633 -2.706 1.00 0.00 210 LYS A N 13
ATOM 21202 C CA . LYS A 1 114 ? -8.176 -1.106 -2.061 1.00 0.00 210 LYS A CA 13
ATOM 21203 C C . LYS A 1 114 ? -6.940 -0.506 -2.743 1.00 0.00 210 LYS A C 13
ATOM 21204 O O . LYS A 1 114 ? -5.976 -0.163 -2.072 1.00 0.00 210 LYS A O 13
ATOM 21223 N N . SER A 1 115 ? -6.975 -0.272 -4.050 1.00 0.00 211 SER A N 13
ATOM 21224 C CA . SER A 1 115 ? -5.890 0.341 -4.790 1.00 0.00 211 SER A CA 13
ATOM 21225 C C . SER A 1 115 ? -5.756 1.803 -4.359 1.00 0.00 211 SER A C 13
ATOM 21226 O O . SER A 1 115 ? -4.680 2.231 -3.923 1.00 0.00 211 SER A O 13
ATOM 21234 N N . GLN A 1 116 ? -6.842 2.573 -4.496 1.00 0.00 212 GLN A N 13
ATOM 21235 C CA . GLN A 1 116 ? -6.828 4.006 -4.293 1.00 0.00 212 GLN A CA 13
ATOM 21236 C C . GLN A 1 116 ? -6.509 4.341 -2.832 1.00 0.00 212 GLN A C 13
ATOM 21237 O O . GLN A 1 116 ? -5.753 5.282 -2.579 1.00 0.00 212 GLN A O 13
ATOM 21251 N N . ILE A 1 117 ? -7.020 3.540 -1.888 1.00 0.00 213 ILE A N 13
ATOM 21252 C CA . ILE A 1 117 ? -6.694 3.674 -0.482 1.00 0.00 213 ILE A CA 13
ATOM 21253 C C . ILE A 1 117 ? -5.214 3.348 -0.281 1.00 0.00 213 ILE A C 13
ATOM 21254 O O . ILE A 1 117 ? -4.519 4.201 0.246 1.00 0.00 213 ILE A O 13
ATOM 21270 N N . ILE A 1 118 ? -4.689 2.187 -0.702 1.00 0.00 214 ILE A N 13
ATOM 21271 C CA . ILE A 1 118 ? -3.321 1.769 -0.367 1.00 0.00 214 ILE A CA 13
ATOM 21272 C C . ILE A 1 118 ? -2.310 2.827 -0.826 1.00 0.00 214 ILE A C 13
ATOM 21273 O O . ILE A 1 118 ? -1.363 3.127 -0.093 1.00 0.00 214 ILE A O 13
ATOM 21289 N N . ARG A 1 119 ? -2.479 3.379 -2.032 1.00 0.00 215 ARG A N 13
ATOM 21290 C CA . ARG A 1 119 ? -1.577 4.400 -2.560 1.00 0.00 215 ARG A CA 13
ATOM 21291 C C . ARG A 1 119 ? -1.590 5.627 -1.648 1.00 0.00 215 ARG A C 13
ATOM 21292 O O . ARG A 1 119 ? -0.524 6.135 -1.308 1.00 0.00 215 ARG A O 13
ATOM 21313 N N . GLU A 1 120 ? -2.768 6.087 -1.232 1.00 0.00 216 GLU A N 13
ATOM 21314 C CA . GLU A 1 120 ? -2.907 7.176 -0.273 1.00 0.00 216 GLU A CA 13
ATOM 21315 C C . GLU A 1 120 ? -2.302 6.805 1.082 1.00 0.00 216 GLU A C 13
ATOM 21316 O O . GLU A 1 120 ? -1.546 7.602 1.619 1.00 0.00 216 GLU A O 13
ATOM 21328 N N . MET A 1 121 ? -2.586 5.615 1.624 1.00 0.00 217 MET A N 13
ATOM 21329 C CA . MET A 1 121 ? -2.114 5.104 2.911 1.00 0.00 217 MET A CA 13
ATOM 21330 C C . MET A 1 121 ? -0.586 5.150 2.983 1.00 0.00 217 MET A C 13
ATOM 21331 O O . MET A 1 121 ? 0.003 5.407 4.031 1.00 0.00 217 MET A O 13
ATOM 21345 N N . CYS A 1 122 ? 0.046 4.904 1.842 1.00 0.00 218 CYS A N 13
ATOM 21346 C CA . CYS A 1 122 ? 1.485 4.933 1.667 1.00 0.00 218 CYS A CA 13
ATOM 21347 C C . CYS A 1 122 ? 2.020 6.371 1.699 1.00 0.00 218 CYS A C 13
ATOM 21348 O O . CYS A 1 122 ? 2.983 6.659 2.408 1.00 0.00 218 CYS A O 13
ATOM 21355 N N . ILE A 1 123 ? 1.394 7.288 0.960 1.00 0.00 219 ILE A N 13
ATOM 21356 C CA . ILE A 1 123 ? 1.721 8.717 0.979 1.00 0.00 219 ILE A CA 13
ATOM 21357 C C . ILE A 1 123 ? 1.517 9.262 2.403 1.00 0.00 219 ILE A C 13
ATOM 21358 O O . ILE A 1 123 ? 2.348 10.010 2.919 1.00 0.00 219 ILE A O 13
ATOM 21374 N N . THR A 1 124 ? 0.448 8.845 3.075 1.00 0.00 220 THR A N 13
ATOM 21375 C CA . THR A 1 124 ? 0.148 9.168 4.455 1.00 0.00 220 THR A CA 13
ATOM 21376 C C . THR A 1 124 ? 1.313 8.778 5.380 1.00 0.00 220 THR A C 13
ATOM 21377 O O . THR A 1 124 ? 1.588 9.543 6.300 1.00 0.00 220 THR A O 13
ATOM 21388 N N . GLU A 1 125 ? 2.034 7.667 5.157 1.00 0.00 221 GLU A N 13
ATOM 21389 C CA . GLU A 1 125 ? 3.127 7.271 6.048 1.00 0.00 221 GLU A CA 13
ATOM 21390 C C . GLU A 1 125 ? 4.224 8.324 6.034 1.00 0.00 221 GLU A C 13
ATOM 21391 O O . GLU A 1 125 ? 4.650 8.754 7.103 1.00 0.00 221 GLU A O 13
ATOM 21403 N N . TYR A 1 126 ? 4.644 8.750 4.839 1.00 0.00 222 TYR A N 13
ATOM 21404 C CA . TYR A 1 126 ? 5.619 9.817 4.654 1.00 0.00 222 TYR A CA 13
ATOM 21405 C C . TYR A 1 126 ? 5.154 11.047 5.428 1.00 0.00 222 TYR A C 13
ATOM 21406 O O . TYR A 1 126 ? 5.906 11.642 6.195 1.00 0.00 222 TYR A O 13
ATOM 21424 N N . ARG A 1 127 ? 3.906 11.458 5.214 1.00 0.00 223 ARG A N 13
ATOM 21425 C CA . ARG A 1 127 ? 3.376 12.709 5.737 1.00 0.00 223 ARG A CA 13
ATOM 21426 C C . ARG A 1 127 ? 3.100 12.682 7.236 1.00 0.00 223 ARG A C 13
ATOM 21427 O O . ARG A 1 127 ? 3.087 13.745 7.850 1.00 0.00 223 ARG A O 13
ATOM 21448 N N . ARG A 1 128 ? 2.929 11.518 7.865 1.00 0.00 224 ARG A N 13
ATOM 21449 C CA . ARG A 1 128 ? 2.966 11.387 9.326 1.00 0.00 224 ARG A CA 13
ATOM 21450 C C . ARG A 1 128 ? 4.391 11.351 9.831 1.00 0.00 224 ARG A C 13
ATOM 21451 O O . ARG A 1 128 ? 4.765 12.173 10.666 1.00 0.00 224 ARG A O 13
ATOM 21472 N N . GLY A 1 129 ? 5.142 10.377 9.327 1.00 0.00 225 GLY A N 13
ATOM 21473 C CA . GLY A 1 129 ? 6.519 10.051 9.697 1.00 0.00 225 GLY A CA 13
ATOM 21474 C C . GLY A 1 129 ? 7.519 11.158 9.358 1.00 0.00 225 GLY A C 13
ATOM 21475 O O . GLY A 1 129 ? 8.708 11.022 9.648 1.00 0.00 225 GLY A O 13
ATOM 21479 N N . SER A 1 130 ? 7.024 12.234 8.746 1.00 0.00 226 SER A N 13
ATOM 21480 C CA . SER A 1 130 ? 7.669 13.502 8.486 1.00 0.00 226 SER A CA 13
ATOM 21481 C C . SER A 1 130 ? 8.448 13.924 9.733 1.00 0.00 226 SER A C 13
ATOM 21482 O O . SER A 1 130 ? 7.877 14.121 10.813 1.00 0.00 226 SER A O 13
ATOM 21490 N N . ILE A 1 29 ? 14.591 -4.640 0.359 1.00 0.00 125 ILE A N 14
ATOM 21491 C CA . ILE A 1 29 ? 14.013 -4.382 1.665 1.00 0.00 125 ILE A CA 14
ATOM 21492 C C . ILE A 1 29 ? 14.643 -5.364 2.660 1.00 0.00 125 ILE A C 14
ATOM 21493 O O . ILE A 1 29 ? 14.999 -6.479 2.288 1.00 0.00 125 ILE A O 14
ATOM 21509 N N . GLY A 1 30 ? 14.791 -4.953 3.923 1.00 0.00 126 GLY A N 14
ATOM 21510 C CA . GLY A 1 30 ? 15.408 -5.777 4.962 1.00 0.00 126 GLY A CA 14
ATOM 21511 C C . GLY A 1 30 ? 14.394 -6.663 5.691 1.00 0.00 126 GLY A C 14
ATOM 21512 O O . GLY A 1 30 ? 14.776 -7.656 6.307 1.00 0.00 126 GLY A O 14
ATOM 21516 N N . GLY A 1 31 ? 13.108 -6.332 5.621 1.00 0.00 127 GLY A N 14
ATOM 21517 C CA . GLY A 1 31 ? 12.003 -7.102 6.160 1.00 0.00 127 GLY A CA 14
ATOM 21518 C C . GLY A 1 31 ? 10.752 -6.235 6.092 1.00 0.00 127 GLY A C 14
ATOM 21519 O O . GLY A 1 31 ? 10.855 -5.004 6.051 1.00 0.00 127 GLY A O 14
ATOM 21523 N N . TYR A 1 32 ? 9.581 -6.864 6.072 1.00 0.00 128 TYR A N 14
ATOM 21524 C CA . TYR A 1 32 ? 8.303 -6.181 5.965 1.00 0.00 128 TYR A CA 14
ATOM 21525 C C . TYR A 1 32 ? 7.649 -6.202 7.336 1.00 0.00 128 TYR A C 14
ATOM 21526 O O . TYR A 1 32 ? 7.478 -7.283 7.904 1.00 0.00 128 TYR A O 14
ATOM 21544 N N . MET A 1 33 ? 7.266 -5.040 7.860 1.00 0.00 129 MET A N 14
ATOM 21545 C CA . MET A 1 33 ? 6.503 -4.927 9.092 1.00 0.00 129 MET A CA 14
ATOM 21546 C C . MET A 1 33 ? 5.380 -3.916 8.866 1.00 0.00 129 MET A C 14
ATOM 21547 O O . MET A 1 33 ? 5.278 -3.275 7.814 1.00 0.00 129 MET A O 14
ATOM 21561 N N . LEU A 1 34 ? 4.520 -3.796 9.866 1.00 0.00 130 LEU A N 14
ATOM 21562 C CA . LEU A 1 34 ? 3.474 -2.802 10.020 1.00 0.00 130 LEU A CA 14
ATOM 21563 C C . LEU A 1 34 ? 4.089 -1.647 10.793 1.00 0.00 130 LEU A C 14
ATOM 21564 O O . LEU A 1 34 ? 4.479 -1.831 11.943 1.00 0.00 130 LEU A O 14
ATOM 21580 N N . GLY A 1 35 ? 4.231 -0.497 10.136 1.00 0.00 131 GLY A N 14
ATOM 21581 C CA . GLY A 1 35 ? 4.711 0.742 10.719 1.00 0.00 131 GLY A CA 14
ATOM 21582 C C . GLY A 1 35 ? 3.583 1.347 11.544 1.00 0.00 131 GLY A C 14
ATOM 21583 O O . GLY A 1 35 ? 3.456 1.045 12.737 1.00 0.00 131 GLY A O 14
ATOM 21587 N N . ASN A 1 36 ? 2.743 2.157 10.900 1.00 0.00 132 ASN A N 14
ATOM 21588 C CA . ASN A 1 36 ? 1.621 2.873 11.483 1.00 0.00 132 ASN A CA 14
ATOM 21589 C C . ASN A 1 36 ? 0.335 2.643 10.705 1.00 0.00 132 ASN A C 14
ATOM 21590 O O . ASN A 1 36 ? 0.314 2.064 9.614 1.00 0.00 132 ASN A O 14
ATOM 21601 N N . ALA A 1 37 ? -0.765 3.027 11.349 1.00 0.00 133 ALA A N 14
ATOM 21602 C CA . ALA A 1 37 ? -2.118 2.875 10.858 1.00 0.00 133 ALA A CA 14
ATOM 21603 C C . ALA A 1 37 ? -2.662 4.218 10.383 1.00 0.00 133 ALA A C 14
ATOM 21604 O O . ALA A 1 37 ? -2.234 5.280 10.846 1.00 0.00 133 ALA A O 14
ATOM 21611 N N . VAL A 1 38 ? -3.654 4.176 9.494 1.00 0.00 134 VAL A N 14
ATOM 21612 C CA . VAL A 1 38 ? -3.979 5.361 8.710 1.00 0.00 134 VAL A CA 14
ATOM 21613 C C . VAL A 1 38 ? -4.909 6.331 9.414 1.00 0.00 134 VAL A C 14
ATOM 21614 O O . VAL A 1 38 ? -4.680 7.539 9.346 1.00 0.00 134 VAL A O 14
ATOM 21627 N N . GLY A 1 39 ? -5.938 5.795 10.060 1.00 0.00 135 GLY A N 14
ATOM 21628 C CA . GLY A 1 39 ? -6.929 6.564 10.782 1.00 0.00 135 GLY A CA 14
ATOM 21629 C C . GLY A 1 39 ? -7.990 7.087 9.827 1.00 0.00 135 GLY A C 14
ATOM 21630 O O . GLY A 1 39 ? -8.156 8.294 9.691 1.00 0.00 135 GLY A O 14
ATOM 21634 N N . ARG A 1 40 ? -8.720 6.177 9.164 1.00 0.00 136 ARG A N 14
ATOM 21635 C CA . ARG A 1 40 ? -9.856 6.470 8.313 1.00 0.00 136 ARG A CA 14
ATOM 21636 C C . ARG A 1 40 ? -9.617 7.622 7.345 1.00 0.00 136 ARG A C 14
ATOM 21637 O O . ARG A 1 40 ? -10.397 8.569 7.270 1.00 0.00 136 ARG A O 14
ATOM 21658 N N . MET A 1 41 ? -8.572 7.426 6.545 1.00 0.00 137 MET A N 14
ATOM 21659 C CA . MET A 1 41 ? -8.090 8.238 5.444 1.00 0.00 137 MET A CA 14
ATOM 21660 C C . MET A 1 41 ? -9.124 9.181 4.825 1.00 0.00 137 MET A C 14
ATOM 21661 O O . MET A 1 41 ? -8.884 10.387 4.757 1.00 0.00 137 MET A O 14
ATOM 21675 N N . SER A 1 42 ? -10.257 8.634 4.370 1.00 0.00 138 SER A N 14
ATOM 21676 C CA . SER A 1 42 ? -11.374 9.368 3.792 1.00 0.00 138 SER A CA 14
ATOM 21677 C C . SER A 1 42 ? -10.911 10.334 2.691 1.00 0.00 138 SER A C 14
ATOM 21678 O O . SER A 1 42 ? -11.486 11.412 2.528 1.00 0.00 138 SER A O 14
ATOM 21686 N N . TYR A 1 43 ? -9.864 9.968 1.944 1.00 0.00 139 TYR A N 14
ATOM 21687 C CA . TYR A 1 43 ? -9.349 10.806 0.874 1.00 0.00 139 TYR A CA 14
ATOM 21688 C C . TYR A 1 43 ? -10.387 10.970 -0.225 1.00 0.00 139 TYR A C 14
ATOM 21689 O O . TYR A 1 43 ? -11.349 10.200 -0.311 1.00 0.00 139 TYR A O 14
ATOM 21707 N N . GLN A 1 44 ? -10.208 11.992 -1.053 1.00 0.00 140 GLN A N 14
ATOM 21708 C CA . GLN A 1 44 ? -11.169 12.378 -2.068 1.00 0.00 140 GLN A CA 14
ATOM 21709 C C . GLN A 1 44 ? -11.190 11.277 -3.125 1.00 0.00 140 GLN A C 14
ATOM 21710 O O . GLN A 1 44 ? -10.180 11.034 -3.782 1.00 0.00 140 GLN A O 14
ATOM 21724 N N . PHE A 1 45 ? -12.291 10.528 -3.199 1.00 0.00 141 PHE A N 14
ATOM 21725 C CA . PHE A 1 45 ? -12.398 9.438 -4.157 1.00 0.00 141 PHE A CA 14
ATOM 21726 C C . PHE A 1 45 ? -12.631 10.011 -5.558 1.00 0.00 141 PHE A C 14
ATOM 21727 O O . PHE A 1 45 ? -12.931 11.200 -5.735 1.00 0.00 141 PHE A O 14
ATOM 21744 N N . ASN A 1 46 ? -12.544 9.148 -6.562 1.00 0.00 142 ASN A N 14
ATOM 21745 C CA . ASN A 1 46 ? -12.849 9.456 -7.949 1.00 0.00 142 ASN A CA 14
ATOM 21746 C C . ASN A 1 46 ? -14.355 9.272 -8.133 1.00 0.00 142 ASN A C 14
ATOM 21747 O O . ASN A 1 46 ? -14.954 9.921 -8.983 1.00 0.00 142 ASN A O 14
ATOM 21758 N N . ASN A 1 47 ? -14.982 8.373 -7.358 1.00 0.00 143 ASN A N 14
ATOM 21759 C CA . ASN A 1 47 ? -16.398 8.055 -7.447 1.00 0.00 143 ASN A CA 14
ATOM 21760 C C . ASN A 1 47 ? -16.938 7.800 -6.045 1.00 0.00 143 ASN A C 14
ATOM 21761 O O . ASN A 1 47 ? -16.222 7.249 -5.206 1.00 0.00 143 ASN A O 14
ATOM 21772 N N . PRO A 1 48 ? -18.225 8.076 -5.792 1.00 0.00 144 PRO A N 14
ATOM 21773 C CA . PRO A 1 48 ? -18.796 7.906 -4.468 1.00 0.00 144 PRO A CA 14
ATOM 21774 C C . PRO A 1 48 ? -18.996 6.425 -4.131 1.00 0.00 144 PRO A C 14
ATOM 21775 O O . PRO A 1 48 ? -18.966 6.069 -2.957 1.00 0.00 144 PRO A O 14
ATOM 21786 N N . MET A 1 49 ? -19.128 5.549 -5.139 1.00 0.00 145 MET A N 14
ATOM 21787 C CA . MET A 1 49 ? -19.131 4.106 -4.973 1.00 0.00 145 MET A CA 14
ATOM 21788 C C . MET A 1 49 ? -17.891 3.665 -4.213 1.00 0.00 145 MET A C 14
ATOM 21789 O O . MET A 1 49 ? -18.000 2.808 -3.352 1.00 0.00 145 MET A O 14
ATOM 21803 N N . GLU A 1 50 ? -16.728 4.250 -4.492 1.00 0.00 146 GLU A N 14
ATOM 21804 C CA . GLU A 1 50 ? -15.471 3.794 -3.921 1.00 0.00 146 GLU A CA 14
ATOM 21805 C C . GLU A 1 50 ? -15.372 4.236 -2.457 1.00 0.00 146 GLU A C 14
ATOM 21806 O O . GLU A 1 50 ? -14.904 3.479 -1.610 1.00 0.00 146 GLU A O 14
ATOM 21818 N N . SER A 1 51 ? -15.917 5.413 -2.136 1.00 0.00 147 SER A N 14
ATOM 21819 C CA . SER A 1 51 ? -16.057 5.917 -0.777 1.00 0.00 147 SER A CA 14
ATOM 21820 C C . SER A 1 51 ? -16.994 5.022 0.039 1.00 0.00 147 SER A C 14
ATOM 21821 O O . SER A 1 51 ? -16.640 4.554 1.127 1.00 0.00 147 SER A O 14
ATOM 21829 N N . ARG A 1 52 ? -18.197 4.769 -0.481 1.00 0.00 148 ARG A N 14
ATOM 21830 C CA . ARG A 1 52 ? -19.220 3.951 0.140 1.00 0.00 148 ARG A CA 14
ATOM 21831 C C . ARG A 1 52 ? -18.670 2.559 0.339 1.00 0.00 148 ARG A C 14
ATOM 21832 O O . ARG A 1 52 ? -18.744 2.063 1.461 1.00 0.00 148 ARG A O 14
ATOM 21853 N N . TYR A 1 53 ? -18.071 1.974 -0.692 1.00 0.00 149 TYR A N 14
ATOM 21854 C CA . TYR A 1 53 ? -17.460 0.674 -0.602 1.00 0.00 149 TYR A CA 14
ATOM 21855 C C . TYR A 1 53 ? -16.459 0.669 0.544 1.00 0.00 149 TYR A C 14
ATOM 21856 O O . TYR A 1 53 ? -16.597 -0.127 1.461 1.00 0.00 149 TYR A O 14
ATOM 21874 N N . TYR A 1 54 ? -15.494 1.591 0.573 1.00 0.00 150 TYR A N 14
ATOM 21875 C CA . TYR A 1 54 ? -14.475 1.619 1.629 1.00 0.00 150 TYR A CA 14
ATOM 21876 C C . TYR A 1 54 ? -15.078 1.799 3.028 1.00 0.00 150 TYR A C 14
ATOM 21877 O O . TYR A 1 54 ? -14.435 1.462 4.023 1.00 0.00 150 TYR A O 14
ATOM 21895 N N . ASN A 1 55 ? -16.293 2.333 3.136 1.00 0.00 151 ASN A N 14
ATOM 21896 C CA . ASN A 1 55 ? -16.981 2.496 4.405 1.00 0.00 151 ASN A CA 14
ATOM 21897 C C . ASN A 1 55 ? -17.709 1.224 4.802 1.00 0.00 151 ASN A C 14
ATOM 21898 O O . ASN A 1 55 ? -17.646 0.840 5.965 1.00 0.00 151 ASN A O 14
ATOM 21909 N N . ASP A 1 56 ? -18.404 0.586 3.870 1.00 0.00 152 ASP A N 14
ATOM 21910 C CA . ASP A 1 56 ? -19.170 -0.639 4.085 1.00 0.00 152 ASP A CA 14
ATOM 21911 C C . ASP A 1 56 ? -18.243 -1.835 4.281 1.00 0.00 152 ASP A C 14
ATOM 21912 O O . ASP A 1 56 ? -18.564 -2.793 4.977 1.00 0.00 152 ASP A O 14
ATOM 21921 N N . TYR A 1 57 ? -17.066 -1.773 3.663 1.00 0.00 153 TYR A N 14
ATOM 21922 C CA . TYR A 1 57 ? -16.039 -2.803 3.678 1.00 0.00 153 TYR A CA 14
ATOM 21923 C C . TYR A 1 57 ? -14.890 -2.407 4.595 1.00 0.00 153 TYR A C 14
ATOM 21924 O O . TYR A 1 57 ? -13.892 -3.124 4.638 1.00 0.00 153 TYR A O 14
ATOM 21942 N N . TYR A 1 58 ? -15.017 -1.336 5.384 1.00 0.00 154 TYR A N 14
ATOM 21943 C CA . TYR A 1 58 ? -13.964 -0.929 6.305 1.00 0.00 154 TYR A CA 14
ATOM 21944 C C . TYR A 1 58 ? -13.589 -2.081 7.250 1.00 0.00 154 TYR A C 14
ATOM 21945 O O . TYR A 1 58 ? -12.429 -2.242 7.631 1.00 0.00 154 TYR A O 14
ATOM 21963 N N . ASN A 1 59 ? -14.558 -2.932 7.601 1.00 0.00 155 ASN A N 14
ATOM 21964 C CA . ASN A 1 59 ? -14.389 -4.104 8.434 1.00 0.00 155 ASN A CA 14
ATOM 21965 C C . ASN A 1 59 ? -13.322 -5.033 7.875 1.00 0.00 155 ASN A C 14
ATOM 21966 O O . ASN A 1 59 ? -12.563 -5.634 8.632 1.00 0.00 155 ASN A O 14
ATOM 21977 N N . GLN A 1 60 ? -13.294 -5.140 6.554 1.00 0.00 156 GLN A N 14
ATOM 21978 C CA . GLN A 1 60 ? -12.493 -6.057 5.755 1.00 0.00 156 GLN A CA 14
ATOM 21979 C C . GLN A 1 60 ? -11.119 -5.439 5.528 1.00 0.00 156 GLN A C 14
ATOM 21980 O O . GLN A 1 60 ? -10.084 -6.108 5.543 1.00 0.00 156 GLN A O 14
ATOM 21994 N N . MET A 1 61 ? -11.165 -4.129 5.274 1.00 0.00 157 MET A N 14
ATOM 21995 C CA . MET A 1 61 ? -10.108 -3.318 4.718 1.00 0.00 157 MET A CA 14
ATOM 21996 C C . MET A 1 61 ? -8.862 -3.320 5.594 1.00 0.00 157 MET A C 14
ATOM 21997 O O . MET A 1 61 ? -8.950 -3.494 6.813 1.00 0.00 157 MET A O 14
ATOM 22011 N N . PRO A 1 62 ? -7.700 -3.057 4.978 1.00 0.00 158 PRO A N 14
ATOM 22012 C CA . PRO A 1 62 ? -6.452 -2.953 5.704 1.00 0.00 158 PRO A CA 14
ATOM 22013 C C . PRO A 1 62 ? -6.518 -1.705 6.588 1.00 0.00 158 PRO A C 14
ATOM 22014 O O . PRO A 1 62 ? -6.803 -0.603 6.111 1.00 0.00 158 PRO A O 14
ATOM 22025 N N . ASN A 1 63 ? -6.295 -1.864 7.893 1.00 0.00 159 ASN A N 14
ATOM 22026 C CA . ASN A 1 63 ? -6.480 -0.814 8.883 1.00 0.00 159 ASN A CA 14
ATOM 22027 C C . ASN A 1 63 ? -5.335 0.209 8.843 1.00 0.00 159 ASN A C 14
ATOM 22028 O O . ASN A 1 63 ? -5.403 1.269 9.471 1.00 0.00 159 ASN A O 14
ATOM 22039 N N . ARG A 1 64 ? -4.270 -0.130 8.118 1.00 0.00 160 ARG A N 14
ATOM 22040 C CA . ARG A 1 64 ? -2.909 0.368 8.206 1.00 0.00 160 ARG A CA 14
ATOM 22041 C C . ARG A 1 64 ? -2.176 0.010 6.917 1.00 0.00 160 ARG A C 14
ATOM 22042 O O . ARG A 1 64 ? -2.751 -0.709 6.093 1.00 0.00 160 ARG A O 14
ATOM 22063 N N . VAL A 1 65 ? -0.914 0.414 6.757 1.00 0.00 161 VAL A N 14
ATOM 22064 C CA . VAL A 1 65 ? -0.234 0.270 5.460 1.00 0.00 161 VAL A CA 14
ATOM 22065 C C . VAL A 1 65 ? 1.196 -0.180 5.693 1.00 0.00 161 VAL A C 14
ATOM 22066 O O . VAL A 1 65 ? 2.015 0.632 6.109 1.00 0.00 161 VAL A O 14
ATOM 22079 N N . TYR A 1 66 ? 1.490 -1.462 5.486 1.00 0.00 162 TYR A N 14
ATOM 22080 C CA . TYR A 1 66 ? 2.769 -2.043 5.885 1.00 0.00 162 TYR A CA 14
ATOM 22081 C C . TYR A 1 66 ? 3.948 -1.178 5.392 1.00 0.00 162 TYR A C 14
ATOM 22082 O O . TYR A 1 66 ? 3.920 -0.724 4.241 1.00 0.00 162 TYR A O 14
ATOM 22100 N N . ARG A 1 67 ? 4.970 -0.969 6.228 1.00 0.00 163 ARG A N 14
ATOM 22101 C CA . ARG A 1 67 ? 6.062 -0.023 6.004 1.00 0.00 163 ARG A CA 14
ATOM 22102 C C . ARG A 1 67 ? 7.316 -0.737 5.497 1.00 0.00 163 ARG A C 14
ATOM 22103 O O . ARG A 1 67 ? 8.034 -1.307 6.325 1.00 0.00 163 ARG A O 14
ATOM 22124 N N . PRO A 1 68 ? 7.610 -0.707 4.183 1.00 0.00 164 PRO A N 14
ATOM 22125 C CA . PRO A 1 68 ? 8.887 -1.170 3.655 1.00 0.00 164 PRO A CA 14
ATOM 22126 C C . PRO A 1 68 ? 10.017 -0.295 4.203 1.00 0.00 164 PRO A C 14
ATOM 22127 O O . PRO A 1 68 ? 9.965 0.935 4.101 1.00 0.00 164 PRO A O 14
ATOM 22138 N N . MET A 1 69 ? 11.015 -0.934 4.813 1.00 0.00 165 MET A N 14
ATOM 22139 C CA . MET A 1 69 ? 12.329 -0.351 5.066 1.00 0.00 165 MET A CA 14
ATOM 22140 C C . MET A 1 69 ? 13.179 -0.531 3.801 1.00 0.00 165 MET A C 14
ATOM 22141 O O . MET A 1 69 ? 12.941 -1.482 3.054 1.00 0.00 165 MET A O 14
ATOM 22155 N N . TYR A 1 70 ? 14.220 0.273 3.583 1.00 0.00 166 TYR A N 14
ATOM 22156 C CA . TYR A 1 70 ? 15.084 0.134 2.410 1.00 0.00 166 TYR A CA 14
ATOM 22157 C C . TYR A 1 70 ? 16.548 0.214 2.818 1.00 0.00 166 TYR A C 14
ATOM 22158 O O . TYR A 1 70 ? 16.913 1.052 3.641 1.00 0.00 166 TYR A O 14
ATOM 22176 N N . ARG A 1 71 ? 17.395 -0.637 2.227 1.00 0.00 167 ARG A N 14
ATOM 22177 C CA . ARG A 1 71 ? 18.854 -0.549 2.304 1.00 0.00 167 ARG A CA 14
ATOM 22178 C C . ARG A 1 71 ? 19.516 -0.618 0.928 1.00 0.00 167 ARG A C 14
ATOM 22179 O O . ARG A 1 71 ? 20.730 -0.497 0.826 1.00 0.00 167 ARG A O 14
ATOM 22200 N N . GLY A 1 72 ? 18.717 -0.833 -0.114 1.00 0.00 168 GLY A N 14
ATOM 22201 C CA . GLY A 1 72 ? 19.174 -0.968 -1.486 1.00 0.00 168 GLY A CA 14
ATOM 22202 C C . GLY A 1 72 ? 19.789 0.346 -1.936 1.00 0.00 168 GLY A C 14
ATOM 22203 O O . GLY A 1 72 ? 21.004 0.459 -2.087 1.00 0.00 168 GLY A O 14
ATOM 22207 N N . GLU A 1 73 ? 18.946 1.349 -2.173 1.00 0.00 169 GLU A N 14
ATOM 22208 C CA . GLU A 1 73 ? 19.334 2.691 -2.542 1.00 0.00 169 GLU A CA 14
ATOM 22209 C C . GLU A 1 73 ? 19.402 3.644 -1.342 1.00 0.00 169 GLU A C 14
ATOM 22210 O O . GLU A 1 73 ? 20.126 4.624 -1.415 1.00 0.00 169 GLU A O 14
ATOM 22222 N N . GLU A 1 74 ? 18.625 3.391 -0.276 1.00 0.00 170 GLU A N 14
ATOM 22223 C CA . GLU A 1 74 ? 18.083 4.363 0.679 1.00 0.00 170 GLU A CA 14
ATOM 22224 C C . GLU A 1 74 ? 17.251 5.481 0.054 1.00 0.00 170 GLU A C 14
ATOM 22225 O O . GLU A 1 74 ? 16.172 5.812 0.544 1.00 0.00 170 GLU A O 14
ATOM 22237 N N . TYR A 1 75 ? 17.782 6.058 -1.004 1.00 0.00 171 TYR A N 14
ATOM 22238 C CA . TYR A 1 75 ? 17.366 7.247 -1.730 1.00 0.00 171 TYR A CA 14
ATOM 22239 C C . TYR A 1 75 ? 16.126 6.962 -2.575 1.00 0.00 171 TYR A C 14
ATOM 22240 O O . TYR A 1 75 ? 16.139 7.004 -3.806 1.00 0.00 171 TYR A O 14
ATOM 22258 N N . VAL A 1 76 ? 15.032 6.660 -1.896 1.00 0.00 172 VAL A N 14
ATOM 22259 C CA . VAL A 1 76 ? 13.728 6.411 -2.461 1.00 0.00 172 VAL A CA 14
ATOM 22260 C C . VAL A 1 76 ? 12.980 7.745 -2.380 1.00 0.00 172 VAL A C 14
ATOM 22261 O O . VAL A 1 76 ? 13.002 8.427 -1.351 1.00 0.00 172 VAL A O 14
ATOM 22274 N N . SER A 1 77 ? 12.349 8.138 -3.475 1.00 0.00 173 SER A N 14
ATOM 22275 C CA . SER A 1 77 ? 11.478 9.287 -3.597 1.00 0.00 173 SER A CA 14
ATOM 22276 C C . SER A 1 77 ? 10.152 8.981 -2.896 1.00 0.00 173 SER A C 14
ATOM 22277 O O . SER A 1 77 ? 9.982 7.930 -2.274 1.00 0.00 173 SER A O 14
ATOM 22285 N N . GLU A 1 78 ? 9.191 9.889 -2.997 1.00 0.00 174 GLU A N 14
ATOM 22286 C CA . GLU A 1 78 ? 7.800 9.574 -2.678 1.00 0.00 174 GLU A CA 14
ATOM 22287 C C . GLU A 1 78 ? 7.337 8.500 -3.656 1.00 0.00 174 GLU A C 14
ATOM 22288 O O . GLU A 1 78 ? 6.799 7.482 -3.240 1.00 0.00 174 GLU A O 14
ATOM 22300 N N . ASP A 1 79 ? 7.584 8.722 -4.946 1.00 0.00 175 ASP A N 14
ATOM 22301 C CA . ASP A 1 79 ? 7.070 7.920 -6.052 1.00 0.00 175 ASP A CA 14
ATOM 22302 C C . ASP A 1 79 ? 7.619 6.487 -6.036 1.00 0.00 175 ASP A C 14
ATOM 22303 O O . ASP A 1 79 ? 6.857 5.529 -6.162 1.00 0.00 175 ASP A O 14
ATOM 22312 N N . ARG A 1 80 ? 8.931 6.299 -5.818 1.00 0.00 176 ARG A N 14
ATOM 22313 C CA . ARG A 1 80 ? 9.496 4.951 -5.686 1.00 0.00 176 ARG A CA 14
ATOM 22314 C C . ARG A 1 80 ? 8.961 4.221 -4.456 1.00 0.00 176 ARG A C 14
ATOM 22315 O O . ARG A 1 80 ? 8.687 3.027 -4.527 1.00 0.00 176 ARG A O 14
ATOM 22336 N N . PHE A 1 81 ? 8.818 4.900 -3.323 1.00 0.00 177 PHE A N 14
ATOM 22337 C CA . PHE A 1 81 ? 8.249 4.245 -2.159 1.00 0.00 177 PHE A CA 14
ATOM 22338 C C . PHE A 1 81 ? 6.799 3.872 -2.467 1.00 0.00 177 PHE A C 14
ATOM 22339 O O . PHE A 1 81 ? 6.383 2.763 -2.144 1.00 0.00 177 PHE A O 14
ATOM 22356 N N . VAL A 1 82 ? 6.044 4.755 -3.129 1.00 0.00 178 VAL A N 14
ATOM 22357 C CA . VAL A 1 82 ? 4.670 4.500 -3.527 1.00 0.00 178 VAL A CA 14
ATOM 22358 C C . VAL A 1 82 ? 4.608 3.227 -4.370 1.00 0.00 178 VAL A C 14
ATOM 22359 O O . VAL A 1 82 ? 3.845 2.349 -3.986 1.00 0.00 178 VAL A O 14
ATOM 22372 N N . ARG A 1 83 ? 5.380 3.071 -5.459 1.00 0.00 179 ARG A N 14
ATOM 22373 C CA . ARG A 1 83 ? 5.293 1.829 -6.255 1.00 0.00 179 ARG A CA 14
ATOM 22374 C C . ARG A 1 83 ? 5.617 0.594 -5.427 1.00 0.00 179 ARG A C 14
ATOM 22375 O O . ARG A 1 83 ? 4.921 -0.421 -5.537 1.00 0.00 179 ARG A O 14
ATOM 22396 N N . ASP A 1 84 ? 6.704 0.636 -4.659 1.00 0.00 180 ASP A N 14
ATOM 22397 C CA . ASP A 1 84 ? 7.161 -0.579 -3.990 1.00 0.00 180 ASP A CA 14
ATOM 22398 C C . ASP A 1 84 ? 6.202 -0.960 -2.864 1.00 0.00 180 ASP A C 14
ATOM 22399 O O . ASP A 1 84 ? 5.867 -2.143 -2.711 1.00 0.00 180 ASP A O 14
ATOM 22408 N N . CYS A 1 85 ? 5.732 0.024 -2.093 1.00 0.00 181 CYS A N 14
ATOM 22409 C CA . CYS A 1 85 ? 4.742 -0.176 -1.048 1.00 0.00 181 CYS A CA 14
ATOM 22410 C C . CYS A 1 85 ? 3.437 -0.668 -1.684 1.00 0.00 181 CYS A C 14
ATOM 22411 O O . CYS A 1 85 ? 2.873 -1.667 -1.233 1.00 0.00 181 CYS A O 14
ATOM 22418 N N . TYR A 1 86 ? 3.005 -0.018 -2.774 1.00 0.00 182 TYR A N 14
ATOM 22419 C CA . TYR A 1 86 ? 1.826 -0.367 -3.551 1.00 0.00 182 TYR A CA 14
ATOM 22420 C C . TYR A 1 86 ? 1.849 -1.845 -3.908 1.00 0.00 182 TYR A C 14
ATOM 22421 O O . TYR A 1 86 ? 0.936 -2.568 -3.527 1.00 0.00 182 TYR A O 14
ATOM 22439 N N . ASN A 1 87 ? 2.905 -2.295 -4.586 1.00 0.00 183 ASN A N 14
ATOM 22440 C CA . ASN A 1 87 ? 3.086 -3.663 -5.064 1.00 0.00 183 ASN A CA 14
ATOM 22441 C C . ASN A 1 87 ? 2.837 -4.684 -3.955 1.00 0.00 183 ASN A C 14
ATOM 22442 O O . ASN A 1 87 ? 2.121 -5.669 -4.149 1.00 0.00 183 ASN A O 14
ATOM 22453 N N . MET A 1 88 ? 3.461 -4.469 -2.798 1.00 0.00 184 MET A N 14
ATOM 22454 C CA . MET A 1 88 ? 3.399 -5.411 -1.693 1.00 0.00 184 MET A CA 14
ATOM 22455 C C . MET A 1 88 ? 2.046 -5.382 -1.000 1.00 0.00 184 MET A C 14
ATOM 22456 O O . MET A 1 88 ? 1.442 -6.439 -0.823 1.00 0.00 184 MET A O 14
ATOM 22470 N N . SER A 1 89 ? 1.553 -4.201 -0.616 1.00 0.00 185 SER A N 14
ATOM 22471 C CA . SER A 1 89 ? 0.234 -4.085 -0.014 1.00 0.00 185 SER A CA 14
ATOM 22472 C C . SER A 1 89 ? -0.834 -4.658 -0.962 1.00 0.00 185 SER A C 14
ATOM 22473 O O . SER A 1 89 ? -1.768 -5.288 -0.481 1.00 0.00 185 SER A O 14
ATOM 22481 N N . VAL A 1 90 ? -0.689 -4.511 -2.288 1.00 0.00 186 VAL A N 14
ATOM 22482 C CA . VAL A 1 90 ? -1.533 -5.176 -3.277 1.00 0.00 186 VAL A CA 14
ATOM 22483 C C . VAL A 1 90 ? -1.531 -6.669 -2.972 1.00 0.00 186 VAL A C 14
ATOM 22484 O O . VAL A 1 90 ? -2.562 -7.176 -2.541 1.00 0.00 186 VAL A O 14
ATOM 22497 N N . THR A 1 91 ? -0.418 -7.380 -3.129 1.00 0.00 187 THR A N 14
ATOM 22498 C CA . THR A 1 91 ? -0.472 -8.828 -2.993 1.00 0.00 187 THR A CA 14
ATOM 22499 C C . THR A 1 91 ? -0.935 -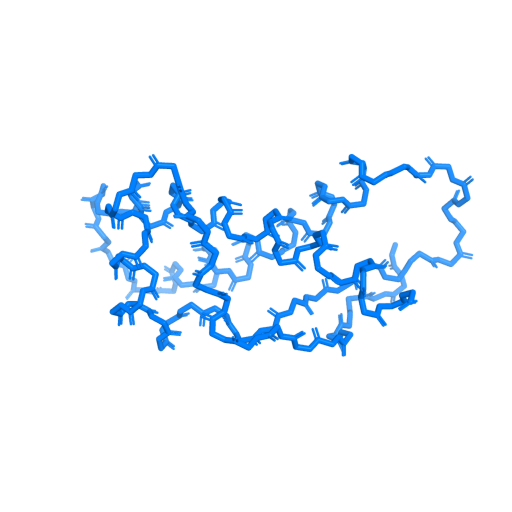9.266 -1.600 1.00 0.00 187 THR A C 14
ATOM 22500 O O . THR A 1 91 ? -1.743 -10.197 -1.492 1.00 0.00 187 THR A O 14
ATOM 22511 N N . GLU A 1 92 ? -0.492 -8.589 -0.542 1.00 0.00 188 GLU A N 14
ATOM 22512 C CA . GLU A 1 92 ? -0.816 -8.965 0.829 1.00 0.00 188 GLU A CA 14
ATOM 22513 C C . GLU A 1 92 ? -2.308 -8.834 1.143 1.00 0.00 188 GLU A C 14
ATOM 22514 O O . GLU A 1 92 ? -2.772 -9.440 2.109 1.00 0.00 188 GLU A O 14
ATOM 22526 N N . TYR A 1 93 ? -3.069 -8.103 0.326 1.00 0.00 189 TYR A N 14
ATOM 22527 C CA . TYR A 1 93 ? -4.500 -7.912 0.502 1.00 0.00 189 TYR A CA 14
ATOM 22528 C C . TYR A 1 93 ? -5.252 -8.189 -0.805 1.00 0.00 189 TYR A C 14
ATOM 22529 O O . TYR A 1 93 ? -6.379 -7.717 -0.974 1.00 0.00 189 TYR A O 14
ATOM 22547 N N . ILE A 1 94 ? -4.659 -8.974 -1.712 1.00 0.00 190 ILE A N 14
ATOM 22548 C CA . ILE A 1 94 ? -5.289 -9.466 -2.935 1.00 0.00 190 ILE A CA 14
ATOM 22549 C C . ILE A 1 94 ? -5.067 -10.980 -3.020 1.00 0.00 190 ILE A C 14
ATOM 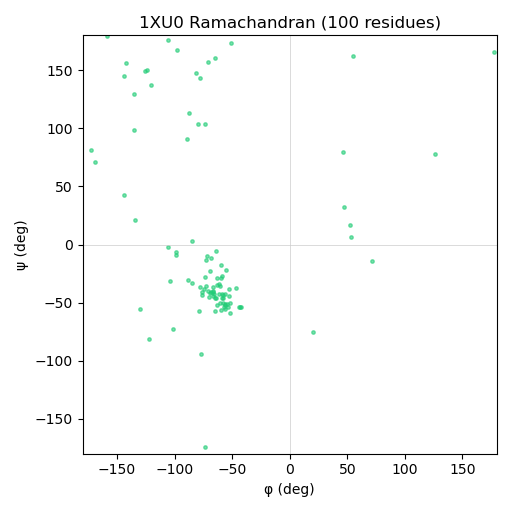22550 O O . ILE A 1 94 ? -6.032 -11.733 -2.944 1.00 0.00 190 ILE A O 14
ATOM 22566 N N . ILE A 1 95 ? -3.825 -11.458 -3.105 1.00 0.00 191 ILE A N 14
ATOM 22567 C CA . ILE A 1 95 ? -3.532 -12.890 -3.238 1.00 0.00 191 ILE A CA 14
ATOM 22568 C C . ILE A 1 95 ? -3.919 -13.646 -1.954 1.00 0.00 191 ILE A C 14
ATOM 22569 O O . ILE A 1 95 ? -4.307 -14.815 -1.995 1.00 0.00 191 ILE A O 14
ATOM 22585 N N . LYS A 1 96 ? -3.846 -12.984 -0.799 1.00 0.00 192 LYS A N 14
ATOM 22586 C CA . LYS A 1 96 ? -4.170 -13.560 0.500 1.00 0.00 192 LYS A CA 14
ATOM 22587 C C . LYS A 1 96 ? -5.675 -13.672 0.704 1.00 0.00 192 LYS A C 14
ATOM 22588 O O . LYS A 1 96 ? -6.162 -14.757 1.009 1.00 0.00 192 LYS A O 14
ATOM 22607 N N . PRO A 1 97 ? -6.473 -12.613 0.501 1.00 0.00 193 PRO A N 14
ATOM 22608 C CA . PRO A 1 97 ? -7.911 -12.780 0.503 1.00 0.00 193 PRO A CA 14
ATOM 22609 C C . PRO A 1 97 ? -8.354 -13.746 -0.611 1.00 0.00 193 PRO A C 14
ATOM 22610 O O . PRO A 1 97 ? -9.325 -14.478 -0.414 1.00 0.00 193 PRO A O 14
ATOM 22621 N N . ALA A 1 98 ? -7.589 -13.877 -1.705 1.00 0.00 194 ALA A N 14
ATOM 22622 C CA . ALA A 1 98 ? -7.851 -14.875 -2.736 1.00 0.00 194 ALA A CA 14
ATOM 22623 C C . ALA A 1 98 ? -7.633 -16.321 -2.283 1.00 0.00 194 ALA A C 14
ATOM 22624 O O . ALA A 1 98 ? -7.890 -17.216 -3.094 1.00 0.00 194 ALA A O 14
ATOM 22631 N N . GLU A 1 99 ? -7.202 -16.605 -1.046 1.00 0.00 195 GLU A N 14
ATOM 22632 C CA . GLU A 1 99 ? -7.095 -17.994 -0.599 1.00 0.00 195 GLU A CA 14
ATOM 22633 C C . GLU A 1 99 ? -8.474 -18.669 -0.694 1.00 0.00 195 GLU A C 14
ATOM 22634 O O . GLU A 1 99 ? -8.577 -19.828 -1.102 1.00 0.00 195 GLU A O 14
ATOM 22646 N N . GLY A 1 100 ? -9.555 -17.925 -0.425 1.00 0.00 196 GLY A N 14
ATOM 22647 C CA . GLY A 1 100 ? -10.918 -18.434 -0.543 1.00 0.00 196 GLY A CA 14
ATOM 22648 C C . GLY A 1 100 ? -12.023 -17.386 -0.587 1.00 0.00 196 GLY A C 14
ATOM 22649 O O . GLY A 1 100 ? -13.186 -17.761 -0.749 1.00 0.00 196 GLY A O 14
ATOM 22653 N N . LYS A 1 101 ? -11.720 -16.094 -0.437 1.00 0.00 197 LYS A N 14
ATOM 22654 C CA . LYS A 1 101 ? -12.724 -15.042 -0.361 1.00 0.00 197 LYS A CA 14
ATOM 22655 C C . LYS A 1 101 ? -12.954 -14.523 -1.779 1.00 0.00 197 LYS A C 14
ATOM 22656 O O . LYS A 1 101 ? -12.379 -13.524 -2.214 1.00 0.00 197 LYS A O 14
ATOM 22675 N N . ASN A 1 102 ? -13.741 -15.286 -2.529 1.00 0.00 198 ASN A N 14
ATOM 22676 C CA . ASN A 1 102 ? -14.297 -14.894 -3.821 1.00 0.00 198 ASN A CA 14
ATOM 22677 C C . ASN A 1 102 ? -15.262 -13.710 -3.666 1.00 0.00 198 ASN A C 14
ATOM 22678 O O . ASN A 1 102 ? -15.533 -13.267 -2.549 1.00 0.00 198 ASN A O 14
ATOM 22689 N N . ASN A 1 103 ? -15.719 -13.128 -4.784 1.00 0.00 199 ASN A N 14
ATOM 22690 C CA . ASN A 1 103 ? -16.502 -11.911 -4.818 1.00 0.00 199 ASN A CA 14
ATOM 22691 C C . ASN A 1 103 ? -17.476 -11.874 -5.998 1.00 0.00 199 ASN A C 14
ATOM 22692 O O . ASN A 1 103 ? -18.588 -11.391 -5.823 1.00 0.00 199 ASN A O 14
ATOM 22703 N N . SER A 1 104 ? -17.088 -12.372 -7.180 1.00 0.00 200 SER A N 14
ATOM 22704 C CA . SER A 1 104 ? -17.870 -12.389 -8.420 1.00 0.00 200 SER A CA 14
ATOM 22705 C C . SER A 1 104 ? -18.363 -10.995 -8.831 1.00 0.00 200 SER A C 14
ATOM 22706 O O . SER A 1 104 ? -19.373 -10.512 -8.321 1.00 0.00 200 SER A O 14
ATOM 22714 N N . GLU A 1 105 ? -17.618 -10.334 -9.724 1.00 0.00 201 GLU A N 14
ATOM 22715 C CA . GLU A 1 105 ? -17.843 -8.979 -10.244 1.00 0.00 201 GLU A CA 14
ATOM 22716 C C . GLU A 1 105 ? -17.362 -7.985 -9.198 1.00 0.00 201 GLU A C 14
ATOM 22717 O O . GLU A 1 105 ? -16.610 -7.064 -9.497 1.00 0.00 201 GLU A O 14
ATOM 22729 N N . LEU A 1 106 ? -17.642 -8.242 -7.924 1.00 0.00 202 LEU A N 14
ATOM 22730 C CA . LEU A 1 106 ? -17.190 -7.437 -6.803 1.00 0.00 202 LEU A CA 14
ATOM 22731 C C . LEU A 1 106 ? -15.678 -7.411 -6.670 1.00 0.00 202 LEU A C 14
ATOM 22732 O O . LEU A 1 106 ? -15.123 -6.506 -6.057 1.00 0.00 202 LEU A O 14
ATOM 22748 N N . ASN A 1 107 ? -15.003 -8.373 -7.294 1.00 0.00 203 ASN A N 14
ATOM 22749 C CA . ASN A 1 107 ? -13.565 -8.475 -7.303 1.00 0.00 203 ASN A CA 14
ATOM 22750 C C . ASN A 1 107 ? -12.963 -7.428 -8.229 1.00 0.00 203 ASN A C 14
ATOM 22751 O O . ASN A 1 107 ? -11.753 -7.233 -8.197 1.00 0.00 203 ASN A O 14
ATOM 22762 N N . GLN A 1 108 ? -13.788 -6.726 -9.010 1.00 0.00 204 GLN A N 14
ATOM 22763 C CA . GLN A 1 108 ? -13.389 -5.478 -9.607 1.00 0.00 204 GLN A CA 14
ATOM 22764 C C . GLN A 1 108 ? -13.324 -4.404 -8.528 1.00 0.00 204 GLN A C 14
ATOM 22765 O O . GLN A 1 108 ? -12.236 -3.910 -8.264 1.00 0.00 204 GLN A O 14
ATOM 22779 N N . LEU A 1 109 ? -14.455 -4.015 -7.931 1.00 0.00 205 LEU A N 14
ATOM 22780 C CA . LEU A 1 109 ? -14.599 -2.812 -7.129 1.00 0.00 205 LEU A CA 14
ATOM 22781 C C . LEU A 1 109 ? -13.762 -2.963 -5.863 1.00 0.00 205 LEU A C 14
ATOM 22782 O O . LEU A 1 109 ? -12.992 -2.058 -5.581 1.00 0.00 205 LEU A O 14
ATOM 22798 N N . ASP A 1 110 ? -13.803 -4.119 -5.188 1.00 0.00 206 ASP A N 14
ATOM 22799 C CA . ASP A 1 110 ? -12.960 -4.435 -4.028 1.00 0.00 206 ASP A CA 14
ATOM 22800 C C . ASP A 1 110 ? -11.505 -4.058 -4.293 1.00 0.00 206 ASP A C 14
ATOM 22801 O O . ASP A 1 110 ? -10.893 -3.319 -3.530 1.00 0.00 206 ASP A O 14
ATOM 22810 N N . THR A 1 111 ? -10.981 -4.524 -5.420 1.00 0.00 207 THR A N 14
ATOM 22811 C CA . THR A 1 111 ? -9.579 -4.405 -5.806 1.00 0.00 207 THR A CA 14
ATOM 22812 C C . THR A 1 111 ? -9.266 -3.042 -6.425 1.00 0.00 207 THR A C 14
ATOM 22813 O O . THR A 1 111 ? -8.165 -2.525 -6.247 1.00 0.00 207 THR A O 14
ATOM 22824 N N . THR A 1 112 ? -10.217 -2.440 -7.125 1.00 0.00 208 THR A N 14
ATOM 22825 C CA . THR A 1 112 ? -10.126 -1.113 -7.701 1.00 0.00 208 THR A CA 14
ATOM 22826 C C . THR A 1 112 ? -9.991 -0.123 -6.550 1.00 0.00 208 THR A C 14
ATOM 22827 O O . THR A 1 112 ? -8.996 0.594 -6.486 1.00 0.00 208 THR A O 14
ATOM 22838 N N . VAL A 1 113 ? -10.909 -0.154 -5.584 1.00 0.00 209 VAL A N 14
ATOM 22839 C CA . VAL A 1 113 ? -10.847 0.684 -4.401 1.00 0.00 209 VAL A CA 14
ATOM 22840 C C . VAL A 1 113 ? -9.545 0.407 -3.676 1.00 0.00 209 VAL A C 14
ATOM 22841 O O . VAL A 1 113 ? -8.818 1.355 -3.413 1.00 0.00 209 VAL A O 14
ATOM 22854 N N . LYS A 1 114 ? -9.199 -0.858 -3.401 1.00 0.00 210 LYS A N 14
ATOM 22855 C CA . LYS A 1 114 ? -7.943 -1.206 -2.747 1.00 0.00 210 LYS A CA 14
ATOM 22856 C C . LYS A 1 114 ? -6.754 -0.582 -3.477 1.00 0.00 210 LYS A C 14
ATOM 22857 O O . LYS A 1 114 ? -5.864 -0.056 -2.821 1.00 0.00 210 LYS A O 14
ATOM 22876 N N . SER A 1 115 ? -6.729 -0.598 -4.806 1.00 0.00 211 SER A N 14
ATOM 22877 C CA . SER A 1 115 ? -5.654 -0.011 -5.589 1.00 0.00 211 SER A CA 14
ATOM 22878 C C . SER A 1 115 ? -5.584 1.497 -5.330 1.00 0.00 211 SER A C 14
ATOM 22879 O O . SER A 1 115 ? -4.500 2.042 -5.084 1.00 0.00 211 SER A O 14
ATOM 22887 N N . GLN A 1 116 ? -6.733 2.173 -5.389 1.00 0.00 212 GLN A N 14
ATOM 22888 C CA . GLN A 1 116 ? -6.858 3.612 -5.212 1.00 0.00 212 GLN A CA 14
ATOM 22889 C C . GLN A 1 116 ? -6.412 3.990 -3.796 1.00 0.00 212 GLN A C 14
ATOM 22890 O O . GLN A 1 116 ? -5.597 4.901 -3.626 1.00 0.00 212 GLN A O 14
ATOM 22904 N N . ILE A 1 117 ? -6.946 3.295 -2.786 1.00 0.00 213 ILE A N 14
ATOM 22905 C CA . ILE A 1 117 ? -6.681 3.580 -1.390 1.00 0.00 213 ILE A CA 14
ATOM 22906 C C . ILE A 1 117 ? -5.231 3.281 -1.042 1.00 0.00 213 ILE A C 14
ATOM 22907 O O . ILE A 1 117 ? -4.636 4.108 -0.367 1.00 0.00 213 ILE A O 14
ATOM 22923 N N . ILE A 1 118 ? -4.647 2.157 -1.482 1.00 0.00 214 ILE A N 14
ATOM 22924 C CA . ILE A 1 118 ? -3.274 1.790 -1.139 1.00 0.00 214 ILE A CA 14
ATOM 22925 C C . ILE A 1 118 ? -2.353 2.944 -1.517 1.00 0.00 214 ILE A C 14
ATOM 22926 O O . ILE A 1 118 ? -1.559 3.373 -0.689 1.00 0.00 214 ILE A O 14
ATOM 22942 N N . ARG A 1 119 ? -2.438 3.454 -2.749 1.00 0.00 215 ARG A N 14
ATOM 22943 C CA . ARG A 1 119 ? -1.500 4.477 -3.205 1.00 0.00 215 ARG A CA 14
ATOM 22944 C C . ARG A 1 119 ? -1.531 5.706 -2.289 1.00 0.00 215 ARG A C 14
ATOM 22945 O O . ARG A 1 119 ? -0.468 6.243 -1.974 1.00 0.00 215 ARG A O 14
ATOM 22966 N N . GLU A 1 120 ? -2.704 6.130 -1.825 1.00 0.00 216 GLU A N 14
ATOM 22967 C CA . GLU A 1 120 ? -2.775 7.227 -0.866 1.00 0.00 216 GLU A CA 14
ATOM 22968 C C . GLU A 1 120 ? -2.344 6.817 0.545 1.00 0.00 216 GLU A C 14
ATOM 22969 O O . GLU A 1 120 ? -1.732 7.610 1.262 1.00 0.00 216 GLU A O 14
ATOM 22981 N N . MET A 1 121 ? -2.694 5.602 0.978 1.00 0.00 217 MET A N 14
ATOM 22982 C CA . MET A 1 121 ? -2.273 5.060 2.264 1.00 0.00 217 MET A CA 14
ATOM 22983 C C . MET A 1 121 ? -0.751 5.143 2.345 1.00 0.00 217 MET A C 14
ATOM 22984 O O . MET A 1 121 ? -0.222 5.569 3.368 1.00 0.00 217 MET A O 14
ATOM 22998 N N . CYS A 1 122 ? -0.066 4.848 1.233 1.00 0.00 218 CYS A N 14
ATOM 22999 C CA . CYS A 1 122 ? 1.387 4.908 1.136 1.00 0.00 218 CYS A CA 14
ATOM 23000 C C . CYS A 1 122 ? 1.829 6.329 1.475 1.00 0.00 218 CYS A C 14
ATOM 23001 O O . CYS A 1 122 ? 2.601 6.534 2.409 1.00 0.00 218 CYS A O 14
ATOM 23008 N N . ILE A 1 123 ? 1.311 7.308 0.733 1.00 0.00 219 ILE A N 14
ATOM 23009 C CA . ILE A 1 123 ? 1.615 8.728 0.879 1.00 0.00 219 ILE A CA 14
ATOM 23010 C C . ILE A 1 123 ? 1.447 9.164 2.346 1.00 0.00 219 ILE A C 14
ATOM 23011 O O . ILE A 1 123 ? 2.301 9.876 2.875 1.00 0.00 219 ILE A O 14
ATOM 23027 N N . THR A 1 124 ? 0.384 8.728 3.026 1.00 0.00 220 THR A N 14
ATOM 23028 C CA . THR A 1 124 ? 0.188 8.986 4.447 1.00 0.00 220 THR A CA 14
ATOM 23029 C C . THR A 1 124 ? 1.273 8.311 5.294 1.00 0.00 220 THR A C 14
ATOM 23030 O O . THR A 1 124 ? 1.798 8.967 6.186 1.00 0.00 220 THR A O 14
ATOM 23041 N N . GLU A 1 125 ? 1.629 7.047 5.050 1.00 0.00 221 GLU A N 14
ATOM 23042 C CA . GLU A 1 125 ? 2.623 6.326 5.842 1.00 0.00 221 GLU A CA 14
ATOM 23043 C C . GLU A 1 125 ? 3.947 7.076 5.805 1.00 0.00 221 GLU A C 14
ATOM 23044 O O . GLU A 1 125 ? 4.537 7.337 6.845 1.00 0.00 221 GLU A O 14
ATOM 23056 N N . TYR A 1 126 ? 4.367 7.512 4.618 1.00 0.00 222 TYR A N 14
ATOM 23057 C CA . TYR A 1 126 ? 5.529 8.356 4.430 1.00 0.00 222 TYR A CA 14
ATOM 23058 C C . TYR A 1 126 ? 5.444 9.625 5.284 1.00 0.00 222 TYR A C 14
ATOM 23059 O O . TYR A 1 126 ? 6.392 9.947 5.990 1.00 0.00 222 TYR A O 14
ATOM 23077 N N . ARG A 1 127 ? 4.323 10.347 5.263 1.00 0.00 223 ARG A N 14
ATOM 23078 C CA . ARG A 1 127 ? 4.139 11.567 6.051 1.00 0.00 223 ARG A CA 14
ATOM 23079 C C . ARG A 1 127 ? 4.068 11.303 7.559 1.00 0.00 223 ARG A C 14
ATOM 23080 O O . ARG A 1 127 ? 4.420 12.193 8.331 1.00 0.00 223 ARG A O 14
ATOM 23101 N N . ARG A 1 128 ? 3.626 10.127 8.010 1.00 0.00 224 ARG A N 14
ATOM 23102 C CA . ARG A 1 128 ? 3.717 9.724 9.413 1.00 0.00 224 ARG A CA 14
ATOM 23103 C C . ARG A 1 128 ? 5.154 9.370 9.760 1.00 0.00 224 ARG A C 14
ATOM 23104 O O . ARG A 1 128 ? 5.792 9.997 10.601 1.00 0.00 224 ARG A O 14
ATOM 23125 N N . GLY A 1 129 ? 5.640 8.306 9.136 1.00 0.00 225 GLY A N 14
ATOM 23126 C CA . GLY A 1 129 ? 6.898 7.640 9.424 1.00 0.00 225 GLY A CA 14
ATOM 23127 C C . GLY A 1 129 ? 8.110 8.503 9.103 1.00 0.00 225 GLY A C 14
ATOM 23128 O O . GLY A 1 129 ? 9.206 8.227 9.591 1.00 0.00 225 GLY A O 14
ATOM 23132 N N . SER A 1 130 ? 7.926 9.556 8.312 1.00 0.00 226 SER A N 14
ATOM 23133 C CA . SER A 1 130 ? 8.923 10.573 8.012 1.00 0.00 226 SER A CA 14
ATOM 23134 C C . SER A 1 130 ? 8.247 11.891 8.383 1.00 0.00 226 SER A C 14
ATOM 23135 O O . SER A 1 130 ? 7.754 12.621 7.523 1.00 0.00 226 SER A O 14
ATOM 23143 N N . ILE A 1 29 ? 13.696 -6.265 -0.562 1.00 0.00 125 ILE A N 15
ATOM 23144 C CA . ILE A 1 29 ? 13.274 -5.573 0.663 1.00 0.00 125 ILE A CA 15
ATOM 23145 C C . ILE A 1 29 ? 14.001 -6.158 1.891 1.00 0.00 125 ILE A C 15
ATOM 23146 O O . ILE A 1 29 ? 14.559 -7.257 1.849 1.00 0.00 125 ILE A O 15
ATOM 23162 N N . GLY A 1 30 ? 14.076 -5.391 2.981 1.00 0.00 126 GLY A N 15
ATOM 23163 C CA . GLY A 1 30 ? 14.838 -5.745 4.178 1.00 0.00 126 GLY A CA 15
ATOM 23164 C C . GLY A 1 30 ? 14.005 -6.431 5.263 1.00 0.00 126 GLY A C 15
ATOM 23165 O O . GLY A 1 30 ? 14.519 -6.624 6.366 1.00 0.00 126 GLY A O 15
ATOM 23169 N N . GLY A 1 31 ? 12.750 -6.781 4.977 1.00 0.00 127 GLY A N 15
ATOM 23170 C CA . GLY A 1 31 ? 11.774 -7.300 5.928 1.00 0.00 127 GLY A CA 15
ATOM 23171 C C . GLY A 1 31 ? 10.613 -6.322 6.091 1.00 0.00 127 GLY A C 15
ATOM 23172 O O . GLY A 1 31 ? 10.640 -5.218 5.531 1.00 0.00 127 GLY A O 15
ATOM 23176 N N . TYR A 1 32 ? 9.598 -6.715 6.865 1.00 0.00 128 TYR A N 15
ATOM 23177 C CA . TYR A 1 32 ? 8.421 -5.900 7.154 1.00 0.00 128 TYR A CA 15
ATOM 23178 C C . TYR A 1 32 ? 8.382 -5.601 8.655 1.00 0.00 128 TYR A C 15
ATOM 23179 O O . TYR A 1 32 ? 8.872 -6.388 9.468 1.00 0.00 128 TYR A O 15
ATOM 23197 N N . MET A 1 33 ? 7.810 -4.462 9.044 1.00 0.00 129 MET A N 15
ATOM 23198 C CA . MET A 1 33 ? 7.596 -4.056 10.439 1.00 0.00 129 MET A CA 15
ATOM 23199 C C . MET A 1 33 ? 6.282 -3.305 10.613 1.00 0.00 129 MET A C 15
ATOM 23200 O O . MET A 1 33 ? 5.875 -3.047 11.748 1.00 0.00 129 MET A O 15
ATOM 23214 N N . LEU A 1 34 ? 5.631 -2.992 9.498 1.00 0.00 130 LEU A N 15
ATOM 23215 C CA . LEU A 1 34 ? 4.617 -1.992 9.281 1.00 0.00 130 LEU A CA 15
ATOM 23216 C C . LEU A 1 34 ? 5.110 -0.567 9.507 1.00 0.00 130 LEU A C 15
ATOM 23217 O O . LEU A 1 34 ? 6.155 -0.342 10.111 1.00 0.00 130 LEU A O 15
ATOM 23233 N N . GLY A 1 35 ? 4.384 0.386 8.924 1.00 0.00 131 GLY A N 15
ATOM 23234 C CA . GLY A 1 35 ? 4.755 1.790 8.906 1.00 0.00 131 GLY A CA 15
ATOM 23235 C C . GLY A 1 35 ? 3.553 2.659 9.225 1.00 0.00 131 GLY A C 15
ATOM 23236 O O . GLY A 1 35 ? 2.955 3.228 8.314 1.00 0.00 131 GLY A O 15
ATOM 23240 N N . ASN A 1 36 ? 3.246 2.797 10.515 1.00 0.00 132 ASN A N 15
ATOM 23241 C CA . ASN A 1 36 ? 2.079 3.425 11.105 1.00 0.00 132 ASN A CA 15
ATOM 23242 C C . ASN A 1 36 ? 0.745 2.859 10.612 1.00 0.00 132 ASN A C 15
ATOM 23243 O O . ASN A 1 36 ? 0.678 2.007 9.723 1.00 0.00 132 ASN A O 15
ATOM 23254 N N . ALA A 1 37 ? -0.334 3.286 11.266 1.00 0.00 133 ALA A N 15
ATOM 23255 C CA . ALA A 1 37 ? -1.682 2.773 11.067 1.00 0.00 133 ALA A CA 15
ATOM 23256 C C . ALA A 1 37 ? -2.663 3.859 10.619 1.00 0.00 133 ALA A C 15
ATOM 23257 O O . ALA A 1 37 ? -2.378 5.057 10.672 1.00 0.00 133 ALA A O 15
ATOM 23264 N N . VAL A 1 38 ? -3.834 3.431 10.144 1.00 0.00 134 VAL A N 15
ATOM 23265 C CA . VAL A 1 38 ? -4.772 4.268 9.435 1.00 0.00 134 VAL A CA 15
ATOM 23266 C C . VAL A 1 38 ? -6.167 3.923 9.964 1.00 0.00 134 VAL A C 15
ATOM 23267 O O . VAL A 1 38 ? -6.707 4.652 10.800 1.00 0.00 134 VAL A O 15
ATOM 23280 N N . GLY A 1 39 ? -6.751 2.806 9.522 1.00 0.00 135 GLY A N 15
ATOM 23281 C CA . GLY A 1 39 ? -8.031 2.272 9.939 1.00 0.00 135 GLY A CA 15
ATOM 23282 C C . GLY A 1 39 ? -9.132 3.049 9.263 1.00 0.00 135 GLY A C 15
ATOM 23283 O O . GLY A 1 39 ? -9.797 2.525 8.378 1.00 0.00 135 GLY A O 15
ATOM 23287 N N . ARG A 1 40 ? -9.264 4.320 9.607 1.00 0.00 136 ARG A N 15
ATOM 23288 C CA . ARG A 1 40 ? -10.146 5.267 8.950 1.00 0.00 136 ARG A CA 15
ATOM 23289 C C . ARG A 1 40 ? -9.278 6.372 8.386 1.00 0.00 136 ARG A C 15
ATOM 23290 O O . ARG A 1 40 ? -9.029 7.357 9.079 1.00 0.00 136 ARG A O 15
ATOM 23311 N N . MET A 1 41 ? -8.752 6.180 7.177 1.00 0.00 137 MET A N 15
ATOM 23312 C CA . MET A 1 41 ? -8.082 7.275 6.457 1.00 0.00 137 MET A CA 15
ATOM 23313 C C . MET A 1 41 ? -8.974 8.506 6.372 1.00 0.00 137 MET A C 15
ATOM 23314 O O . MET A 1 41 ? -8.560 9.595 6.744 1.00 0.00 137 MET A O 15
ATOM 23328 N N . SER A 1 42 ? -10.186 8.308 5.856 1.00 0.00 138 SER A N 15
ATOM 23329 C CA . SER A 1 42 ? -11.111 9.364 5.490 1.00 0.00 138 SER A CA 15
ATOM 23330 C C . SER A 1 42 ? -10.411 10.378 4.568 1.00 0.00 138 SER A C 15
ATOM 23331 O O . SER A 1 42 ? -10.427 11.586 4.818 1.00 0.00 138 SER A O 15
ATOM 23339 N N . TYR A 1 43 ? -9.767 9.871 3.511 1.00 0.00 139 TYR A N 15
ATOM 23340 C CA . TYR A 1 43 ? -9.347 10.689 2.381 1.00 0.00 139 TYR A CA 15
ATOM 23341 C C . TYR A 1 43 ? -10.573 11.119 1.578 1.00 0.00 139 TYR A C 15
ATOM 23342 O O . TYR A 1 43 ? -11.700 10.712 1.850 1.00 0.00 139 TYR A O 15
ATOM 23360 N N . GLN A 1 44 ? -10.338 11.974 0.584 1.00 0.00 140 GLN A N 15
ATOM 23361 C CA . GLN A 1 44 ? -11.392 12.687 -0.123 1.00 0.00 140 GLN A CA 15
ATOM 23362 C C . GLN A 1 44 ? -12.147 11.783 -1.102 1.00 0.00 140 GLN A C 15
ATOM 23363 O O . GLN A 1 44 ? -13.310 12.057 -1.386 1.00 0.00 140 GLN A O 15
ATOM 23377 N N . PHE A 1 45 ? -11.530 10.681 -1.544 1.00 0.00 141 PHE A N 15
ATOM 23378 C CA . PHE A 1 45 ? -12.064 9.760 -2.543 1.00 0.00 141 PHE A CA 15
ATOM 23379 C C . PHE A 1 45 ? -12.413 10.453 -3.866 1.00 0.00 141 PHE A C 15
ATOM 23380 O O . PHE A 1 45 ? -12.173 11.644 -4.052 1.00 0.00 141 PHE A O 15
ATOM 23397 N N . ASN A 1 46 ? -12.910 9.674 -4.828 1.00 0.00 142 ASN A N 15
ATOM 23398 C CA . ASN A 1 46 ? -13.376 10.154 -6.127 1.00 0.00 142 ASN A CA 15
ATOM 23399 C C . ASN A 1 46 ? -14.874 9.932 -6.260 1.00 0.00 142 ASN A C 15
ATOM 23400 O O . ASN A 1 46 ? -15.578 10.816 -6.733 1.00 0.00 142 ASN A O 15
ATOM 23411 N N . ASN A 1 47 ? -15.375 8.754 -5.876 1.00 0.00 143 ASN A N 15
ATOM 23412 C CA . ASN A 1 47 ? -16.780 8.402 -6.036 1.00 0.00 143 ASN A CA 15
ATOM 23413 C C . ASN A 1 47 ? -17.297 7.866 -4.705 1.00 0.00 143 ASN A C 15
ATOM 23414 O O . ASN A 1 47 ? -16.546 7.208 -3.983 1.00 0.00 143 ASN A O 15
ATOM 23425 N N . PRO A 1 48 ? -18.580 8.078 -4.378 1.00 0.00 144 PRO A N 15
ATOM 23426 C CA . PRO A 1 48 ? -19.105 7.755 -3.063 1.00 0.00 144 PRO A CA 15
ATOM 23427 C C . PRO A 1 48 ? -19.188 6.248 -2.827 1.00 0.00 144 PRO A C 15
ATOM 23428 O O . PRO A 1 48 ? -19.098 5.826 -1.679 1.00 0.00 144 PRO A O 15
ATOM 23439 N N . MET A 1 49 ? -19.295 5.433 -3.881 1.00 0.00 145 MET A N 15
ATOM 23440 C CA . MET A 1 49 ? -19.170 3.984 -3.800 1.00 0.00 145 MET A CA 15
ATOM 23441 C C . MET A 1 49 ? -17.854 3.590 -3.141 1.00 0.00 145 MET A C 15
ATOM 23442 O O . MET A 1 49 ? -17.844 2.727 -2.276 1.00 0.00 145 MET A O 15
ATOM 23456 N N . GLU A 1 50 ? -16.757 4.244 -3.523 1.00 0.00 146 GLU A N 15
ATOM 23457 C CA . GLU A 1 50 ? -15.414 3.908 -3.093 1.00 0.00 146 GLU A CA 15
ATOM 23458 C C . GLU A 1 50 ? -15.292 4.265 -1.604 1.00 0.00 146 GLU A C 15
ATOM 23459 O O . GLU A 1 50 ? -14.738 3.510 -0.805 1.00 0.00 146 GLU A O 15
ATOM 23471 N N . SER A 1 51 ? -15.892 5.396 -1.217 1.00 0.00 147 SER A N 15
ATOM 23472 C CA . SER A 1 51 ? -15.890 5.900 0.143 1.00 0.00 147 SER A CA 15
ATOM 23473 C C . SER A 1 51 ? -16.744 5.004 1.056 1.00 0.00 147 SER A C 15
ATOM 23474 O O . SER A 1 51 ? -16.310 4.606 2.142 1.00 0.00 147 SER A O 15
ATOM 23482 N N . ARG A 1 52 ? -17.966 4.660 0.631 1.00 0.00 148 ARG A N 15
ATOM 23483 C CA . ARG A 1 52 ? -18.876 3.842 1.411 1.00 0.00 148 ARG A CA 15
ATOM 23484 C C . ARG A 1 52 ? -18.390 2.407 1.495 1.00 0.00 148 ARG A C 15
ATOM 23485 O O . ARG A 1 52 ? -18.482 1.831 2.571 1.00 0.00 148 ARG A O 15
ATOM 23506 N N . TYR A 1 53 ? -17.840 1.844 0.419 1.00 0.00 149 TYR A N 15
ATOM 23507 C CA . TYR A 1 53 ? -17.139 0.562 0.434 1.00 0.00 149 TYR A CA 15
ATOM 23508 C C . TYR A 1 53 ? -16.149 0.557 1.596 1.00 0.00 149 TYR A C 15
ATOM 23509 O O . TYR A 1 53 ? -16.193 -0.327 2.447 1.00 0.00 149 TYR A O 15
ATOM 23527 N N . TYR A 1 54 ? -15.319 1.597 1.698 1.00 0.00 150 TYR A N 15
ATOM 23528 C CA . TYR A 1 54 ? -14.318 1.738 2.747 1.00 0.00 150 TYR A CA 15
ATOM 23529 C C . TYR A 1 54 ? -14.917 1.860 4.170 1.00 0.00 150 TYR A C 15
ATOM 23530 O O . TYR A 1 54 ? -14.193 1.857 5.166 1.00 0.00 150 TYR A O 15
ATOM 23548 N N . ASN A 1 55 ? -16.246 1.899 4.300 1.00 0.00 151 ASN A N 15
ATOM 23549 C CA . ASN A 1 55 ? -17.003 1.964 5.547 1.00 0.00 151 ASN A CA 15
ATOM 23550 C C . ASN A 1 55 ? -18.000 0.808 5.737 1.00 0.00 151 ASN A C 15
ATOM 23551 O O . ASN A 1 55 ? -18.597 0.676 6.809 1.00 0.00 151 ASN A O 15
ATOM 23562 N N . ASP A 1 56 ? -18.178 -0.034 4.720 1.00 0.00 152 ASP A N 15
ATOM 23563 C CA . ASP A 1 56 ? -19.083 -1.194 4.642 1.00 0.00 152 ASP A CA 15
ATOM 23564 C C . ASP A 1 56 ? -18.284 -2.503 4.615 1.00 0.00 152 ASP A C 15
ATOM 23565 O O . ASP A 1 56 ? -18.719 -3.542 5.120 1.00 0.00 152 ASP A O 15
ATOM 23574 N N . TYR A 1 57 ? -17.053 -2.419 4.110 1.00 0.00 153 TYR A N 15
ATOM 23575 C CA . TYR A 1 57 ? -16.082 -3.499 4.005 1.00 0.00 153 TYR A CA 15
ATOM 23576 C C . TYR A 1 57 ? -15.006 -3.275 5.063 1.00 0.00 153 TYR A C 15
ATOM 23577 O O . TYR A 1 57 ? -13.968 -3.922 5.014 1.00 0.00 153 TYR A O 15
ATOM 23595 N N . TYR A 1 58 ? -15.233 -2.398 6.050 1.00 0.00 154 TYR A N 15
ATOM 23596 C CA . TYR A 1 58 ? -14.267 -2.120 7.108 1.00 0.00 154 TYR A CA 15
ATOM 23597 C C . TYR A 1 58 ? -13.894 -3.406 7.869 1.00 0.00 154 TYR A C 15
ATOM 23598 O O . TYR A 1 58 ? -12.786 -3.559 8.385 1.00 0.00 154 TYR A O 15
ATOM 23616 N N . ASN A 1 59 ? -14.816 -4.370 7.925 1.00 0.00 155 ASN A N 15
ATOM 23617 C CA . ASN A 1 59 ? -14.602 -5.685 8.527 1.00 0.00 155 ASN A CA 15
ATOM 23618 C C . ASN A 1 59 ? -13.899 -6.686 7.587 1.00 0.00 155 ASN A C 15
ATOM 23619 O O . ASN A 1 59 ? -13.703 -7.848 7.939 1.00 0.00 155 ASN A O 15
ATOM 23630 N N . GLN A 1 60 ? -13.531 -6.253 6.380 1.00 0.00 156 GLN A N 15
ATOM 23631 C CA . GLN A 1 60 ? -12.691 -6.924 5.402 1.00 0.00 156 GLN A CA 15
ATOM 23632 C C . GLN A 1 60 ? -11.499 -6.016 5.040 1.00 0.00 156 GLN A C 15
ATOM 23633 O O . GLN A 1 60 ? -10.989 -6.044 3.912 1.00 0.00 156 GLN A O 15
ATOM 23647 N N . MET A 1 61 ? -11.085 -5.154 5.973 1.00 0.00 157 MET A N 15
ATOM 23648 C CA . MET A 1 61 ? -10.029 -4.184 5.741 1.00 0.00 157 MET A CA 15
ATOM 23649 C C . MET A 1 61 ? -8.925 -4.270 6.786 1.00 0.00 157 MET A C 15
ATOM 23650 O O . MET A 1 61 ? -9.194 -4.528 7.968 1.00 0.00 157 MET A O 15
ATOM 23664 N N . PRO A 1 62 ? -7.685 -3.964 6.366 1.00 0.00 158 PRO A N 15
ATOM 23665 C CA . PRO A 1 62 ? -6.579 -3.781 7.276 1.00 0.00 158 PRO A CA 15
ATOM 23666 C C . PRO A 1 62 ? -6.819 -2.535 8.128 1.00 0.00 158 PRO A C 15
ATOM 23667 O O . PRO A 1 62 ? -7.671 -1.687 7.844 1.00 0.00 158 PRO A O 15
ATOM 23678 N N . ASN A 1 63 ? -6.021 -2.438 9.179 1.00 0.00 159 ASN A N 15
ATOM 23679 C CA . ASN A 1 63 ? -6.016 -1.421 10.189 1.00 0.00 159 ASN A CA 15
ATOM 23680 C C . ASN A 1 63 ? -4.860 -0.448 9.973 1.00 0.00 159 ASN A C 15
ATOM 23681 O O . ASN A 1 63 ? -4.903 0.697 10.423 1.00 0.00 159 ASN A O 15
ATOM 23692 N N . ARG A 1 64 ? -3.816 -0.885 9.266 1.00 0.00 160 ARG A N 15
ATOM 23693 C CA . ARG A 1 64 ? -2.587 -0.129 9.079 1.00 0.00 160 ARG A CA 15
ATOM 23694 C C . ARG A 1 64 ? -2.064 -0.262 7.660 1.00 0.00 160 ARG A C 15
ATOM 23695 O O . ARG A 1 64 ? -2.827 -0.702 6.799 1.00 0.00 160 ARG A O 15
ATOM 23716 N N . VAL A 1 65 ? -0.828 0.158 7.408 1.00 0.00 161 VAL A N 15
ATOM 23717 C CA . VAL A 1 65 ? -0.150 0.012 6.128 1.00 0.00 161 VAL A CA 15
ATOM 23718 C C . VAL A 1 65 ? 1.264 -0.509 6.410 1.00 0.00 161 VAL A C 15
ATOM 23719 O O . VAL A 1 65 ? 1.784 -0.319 7.514 1.00 0.00 161 VAL A O 15
ATOM 23732 N N . TYR A 1 66 ? 1.875 -1.197 5.443 1.00 0.00 162 TYR A N 15
ATOM 23733 C CA . TYR A 1 66 ? 3.091 -1.953 5.681 1.00 0.00 162 TYR A CA 15
ATOM 23734 C C . TYR A 1 66 ? 4.274 -1.322 4.937 1.00 0.00 162 TYR A C 15
ATOM 23735 O O . TYR A 1 66 ? 4.585 -1.771 3.834 1.00 0.00 162 TYR A O 15
ATOM 23753 N N . ARG A 1 67 ? 4.956 -0.320 5.502 1.00 0.00 163 ARG A N 15
ATOM 23754 C CA . ARG A 1 67 ? 6.178 0.247 4.915 1.00 0.00 163 ARG A CA 15
ATOM 23755 C C . ARG A 1 67 ? 7.250 -0.840 4.713 1.00 0.00 163 ARG A C 15
ATOM 23756 O O . ARG A 1 67 ? 7.772 -1.309 5.725 1.00 0.00 163 ARG A O 15
ATOM 23777 N N . PRO A 1 68 ? 7.597 -1.265 3.484 1.00 0.00 164 PRO A N 15
ATOM 23778 C CA . PRO A 1 68 ? 8.787 -2.076 3.271 1.00 0.00 164 PRO A CA 15
ATOM 23779 C C . PRO A 1 68 ? 10.020 -1.197 3.482 1.00 0.00 164 PRO A C 15
ATOM 23780 O O . PRO A 1 68 ? 9.990 -0.011 3.157 1.00 0.00 164 PRO A O 15
ATOM 23791 N N . MET A 1 69 ? 11.099 -1.787 3.993 1.00 0.00 165 MET A N 15
ATOM 23792 C CA . MET A 1 69 ? 12.368 -1.094 4.200 1.00 0.00 165 MET A CA 15
ATOM 23793 C C . MET A 1 69 ? 13.333 -1.436 3.068 1.00 0.00 165 MET A C 15
ATOM 23794 O O . MET A 1 69 ? 13.332 -2.569 2.570 1.00 0.00 165 MET A O 15
ATOM 23808 N N . TYR A 1 70 ? 14.183 -0.483 2.695 1.00 0.00 166 TYR A N 15
ATOM 23809 C CA . TYR A 1 70 ? 15.107 -0.597 1.579 1.00 0.00 166 TYR A CA 15
ATOM 23810 C C . TYR A 1 70 ? 16.512 -0.389 2.110 1.00 0.00 166 TYR A C 15
ATOM 23811 O O . TYR A 1 70 ? 16.845 0.677 2.618 1.00 0.00 166 TYR A O 15
ATOM 23829 N N . ARG A 1 71 ? 17.329 -1.428 2.002 1.00 0.00 167 ARG A N 15
ATOM 23830 C CA . ARG A 1 71 ? 18.706 -1.458 2.511 1.00 0.00 167 ARG A CA 15
ATOM 23831 C C . ARG A 1 71 ? 19.746 -1.577 1.409 1.00 0.00 167 ARG A C 15
ATOM 23832 O O . ARG A 1 71 ? 20.945 -1.500 1.666 1.00 0.00 167 ARG A O 15
ATOM 23853 N N . GLY A 1 72 ? 19.273 -1.840 0.205 1.00 0.00 168 GLY A N 15
ATOM 23854 C CA . GLY A 1 72 ? 20.075 -1.939 -1.004 1.00 0.00 168 GLY A CA 15
ATOM 23855 C C . GLY A 1 72 ? 20.015 -0.618 -1.742 1.00 0.00 168 GLY A C 15
ATOM 23856 O O . GLY A 1 72 ? 20.980 0.139 -1.746 1.00 0.00 168 GLY A O 15
ATOM 23860 N N . GLU A 1 73 ? 18.849 -0.354 -2.332 1.00 0.00 169 GLU A N 15
ATOM 23861 C CA . GLU A 1 73 ? 18.576 0.823 -3.147 1.00 0.00 169 GLU A CA 15
ATOM 23862 C C . GLU A 1 73 ? 18.930 2.103 -2.386 1.00 0.00 169 GLU A C 15
ATOM 23863 O O . GLU A 1 73 ? 19.564 2.984 -2.958 1.00 0.00 169 GLU A O 15
ATOM 23875 N N . GLU A 1 74 ? 18.502 2.181 -1.123 1.00 0.00 170 GLU A N 15
ATOM 23876 C CA . GLU A 1 74 ? 18.499 3.312 -0.176 1.00 0.00 170 GLU A CA 15
ATOM 23877 C C . GLU A 1 74 ? 18.054 4.692 -0.709 1.00 0.00 170 GLU A C 15
ATOM 23878 O O . GLU A 1 74 ? 17.880 5.606 0.090 1.00 0.00 170 GLU A O 15
ATOM 23890 N N . TYR A 1 75 ? 17.775 4.856 -1.997 1.00 0.00 171 TYR A N 15
ATOM 23891 C CA . TYR A 1 75 ? 17.452 6.135 -2.625 1.00 0.00 171 TYR A CA 15
ATOM 23892 C C . TYR A 1 75 ? 16.145 5.997 -3.391 1.00 0.00 171 TYR A C 15
ATOM 23893 O O . TYR A 1 75 ? 16.124 5.668 -4.583 1.00 0.00 171 TYR A O 15
ATOM 23911 N N . VAL A 1 76 ? 15.043 6.212 -2.685 1.00 0.00 172 VAL A N 15
ATOM 23912 C CA . VAL A 1 76 ? 13.701 6.004 -3.180 1.00 0.00 172 VAL A CA 15
ATOM 23913 C C . VAL A 1 76 ? 12.983 7.353 -3.125 1.00 0.00 172 VAL A C 15
ATOM 23914 O O . VAL A 1 76 ? 13.120 8.123 -2.176 1.00 0.00 172 VAL A O 15
ATOM 23927 N N . SER A 1 77 ? 12.253 7.639 -4.197 1.00 0.00 173 SER A N 15
ATOM 23928 C CA . SER A 1 77 ? 11.413 8.802 -4.383 1.00 0.00 173 SER A CA 15
ATOM 23929 C C . SER A 1 77 ? 9.973 8.367 -4.149 1.00 0.00 173 SER A C 15
ATOM 23930 O O . SER A 1 77 ? 9.693 7.170 -4.063 1.00 0.00 173 SER A O 15
ATOM 23938 N N . GLU A 1 78 ? 9.060 9.334 -4.097 1.00 0.00 174 GLU A N 15
ATOM 23939 C CA . GLU A 1 78 ? 7.677 9.114 -3.682 1.00 0.00 174 GLU A CA 15
ATOM 23940 C C . GLU A 1 78 ? 7.049 7.971 -4.470 1.00 0.00 174 GLU A C 15
ATOM 23941 O O . GLU A 1 78 ? 6.384 7.124 -3.887 1.00 0.00 174 GLU A O 15
ATOM 23953 N N . ASP A 1 79 ? 7.231 7.945 -5.795 1.00 0.00 175 ASP A N 15
ATOM 23954 C CA . ASP A 1 79 ? 6.525 6.963 -6.612 1.00 0.00 175 ASP A CA 15
ATOM 23955 C C . ASP A 1 79 ? 7.107 5.570 -6.411 1.00 0.00 175 ASP A C 15
ATOM 23956 O O . ASP A 1 79 ? 6.351 4.647 -6.134 1.00 0.00 175 ASP A O 15
ATOM 23965 N N . ARG A 1 80 ? 8.441 5.414 -6.450 1.00 0.00 176 ARG A N 15
ATOM 23966 C CA . ARG A 1 80 ? 9.089 4.137 -6.126 1.00 0.00 176 ARG A CA 15
ATOM 23967 C C . ARG A 1 80 ? 8.707 3.661 -4.720 1.00 0.00 176 ARG A C 15
ATOM 23968 O O . ARG A 1 80 ? 8.488 2.467 -4.541 1.00 0.00 176 ARG A O 15
ATOM 23989 N N . PHE A 1 81 ? 8.597 4.555 -3.733 1.00 0.00 177 PHE A N 15
ATOM 23990 C CA . PHE A 1 81 ? 8.130 4.180 -2.404 1.00 0.00 177 PHE A CA 15
ATOM 23991 C C . PHE A 1 81 ? 6.713 3.630 -2.511 1.00 0.00 177 PHE A C 15
ATOM 23992 O O . PHE A 1 81 ? 6.433 2.521 -2.050 1.00 0.00 177 PHE A O 15
ATOM 24009 N N . VAL A 1 82 ? 5.816 4.415 -3.110 1.00 0.00 178 VAL A N 15
ATOM 24010 C CA . VAL A 1 82 ? 4.417 4.071 -3.239 1.00 0.00 178 VAL A CA 15
ATOM 24011 C C . VAL A 1 82 ? 4.288 2.730 -3.960 1.00 0.00 178 VAL A C 15
ATOM 24012 O O . VAL A 1 82 ? 3.623 1.872 -3.395 1.00 0.00 178 VAL A O 15
ATOM 24025 N N . ARG A 1 83 ? 4.911 2.482 -5.122 1.00 0.00 179 ARG A N 15
ATOM 24026 C CA . ARG A 1 83 ? 4.752 1.204 -5.835 1.00 0.00 179 ARG A CA 15
ATOM 24027 C C . ARG A 1 83 ? 5.370 0.009 -5.110 1.00 0.00 179 ARG A C 15
ATOM 24028 O O . ARG A 1 83 ? 4.861 -1.100 -5.284 1.00 0.00 179 ARG A O 15
ATOM 24049 N N . ASP A 1 84 ? 6.463 0.151 -4.364 1.00 0.00 180 ASP A N 15
ATOM 24050 C CA . ASP A 1 84 ? 7.024 -0.997 -3.644 1.00 0.00 180 ASP A CA 15
ATOM 24051 C C . ASP A 1 84 ? 6.111 -1.311 -2.466 1.00 0.00 180 ASP A C 15
ATOM 24052 O O . ASP A 1 84 ? 5.719 -2.466 -2.288 1.00 0.00 180 ASP A O 15
ATOM 24061 N N . CYS A 1 85 ? 5.696 -0.288 -1.712 1.00 0.00 181 CYS A N 15
ATOM 24062 C CA . CYS A 1 85 ? 4.770 -0.466 -0.603 1.00 0.00 181 CYS A CA 15
ATOM 24063 C C . CYS A 1 85 ? 3.393 -0.932 -1.102 1.00 0.00 181 CYS A C 15
ATOM 24064 O O . CYS A 1 85 ? 2.736 -1.719 -0.417 1.00 0.00 181 CYS A O 15
ATOM 24071 N N . TYR A 1 86 ? 2.999 -0.517 -2.314 1.00 0.00 182 TYR A N 15
ATOM 24072 C CA . TYR A 1 86 ? 1.824 -0.971 -3.050 1.00 0.00 182 TYR A CA 15
ATOM 24073 C C . TYR A 1 86 ? 1.950 -2.466 -3.216 1.00 0.00 182 TYR A C 15
ATOM 24074 O O . TYR A 1 86 ? 1.163 -3.194 -2.640 1.00 0.00 182 TYR A O 15
ATOM 24092 N N . ASN A 1 87 ? 2.958 -2.921 -3.966 1.00 0.00 183 ASN A N 15
ATOM 24093 C CA . ASN A 1 87 ? 3.132 -4.306 -4.383 1.00 0.00 183 ASN A CA 15
ATOM 24094 C C . ASN A 1 87 ? 3.046 -5.242 -3.186 1.00 0.00 183 ASN A C 15
ATOM 24095 O O . ASN A 1 87 ? 2.299 -6.218 -3.227 1.00 0.00 183 ASN A O 15
ATOM 24106 N N . MET A 1 88 ? 3.788 -4.924 -2.126 1.00 0.00 184 MET A N 15
ATOM 24107 C CA . MET A 1 88 ? 3.809 -5.659 -0.870 1.00 0.00 184 MET A CA 15
ATOM 24108 C C . MET A 1 88 ? 2.389 -5.711 -0.282 1.00 0.00 184 MET A C 15
ATOM 24109 O O . MET A 1 88 ? 1.819 -6.792 -0.123 1.00 0.00 184 MET A O 15
ATOM 24123 N N . SER A 1 89 ? 1.803 -4.552 0.031 1.00 0.00 185 SER A N 15
ATOM 24124 C CA . SER A 1 89 ? 0.511 -4.461 0.700 1.00 0.00 185 SER A CA 15
ATOM 24125 C C . SER A 1 89 ? -0.601 -5.105 -0.127 1.00 0.00 185 SER A C 15
ATOM 24126 O O . SER A 1 89 ? -1.375 -5.890 0.407 1.00 0.00 185 SER A O 15
ATOM 24134 N N . VAL A 1 90 ? -0.660 -4.817 -1.427 1.00 0.00 186 VAL A N 15
ATOM 24135 C CA . VAL A 1 90 ? -1.562 -5.432 -2.384 1.00 0.00 186 VAL A CA 15
ATOM 24136 C C . VAL A 1 90 ? -1.447 -6.935 -2.252 1.00 0.00 186 VAL A C 15
ATOM 24137 O O . VAL A 1 90 ? -2.451 -7.568 -1.962 1.00 0.00 186 VAL A O 15
ATOM 24150 N N . THR A 1 91 ? -0.257 -7.509 -2.406 1.00 0.00 187 THR A N 15
ATOM 24151 C CA . THR A 1 91 ? -0.089 -8.949 -2.353 1.00 0.00 187 THR A CA 15
ATOM 24152 C C . THR A 1 91 ? -0.683 -9.503 -1.050 1.00 0.00 187 THR A C 15
ATOM 24153 O O . THR A 1 91 ? -1.444 -10.473 -1.110 1.00 0.00 187 THR A O 15
ATOM 24164 N N . GLU A 1 92 ? -0.432 -8.844 0.092 1.00 0.00 188 GLU A N 15
ATOM 24165 C CA . GLU A 1 92 ? -0.900 -9.268 1.413 1.00 0.00 188 GLU A CA 15
ATOM 24166 C C . GLU A 1 92 ? -2.430 -9.369 1.502 1.00 0.00 188 GLU A C 15
ATOM 24167 O O . GLU A 1 92 ? -2.947 -10.075 2.372 1.00 0.00 188 GLU A O 15
ATOM 24179 N N . TYR A 1 93 ? -3.160 -8.690 0.614 1.00 0.00 189 TYR A N 15
ATOM 24180 C CA . TYR A 1 93 ? -4.614 -8.674 0.581 1.00 0.00 189 TYR A CA 15
ATOM 24181 C C . TYR A 1 93 ? -5.153 -8.907 -0.839 1.00 0.00 189 TYR A C 15
ATOM 24182 O O . TYR A 1 93 ? -6.278 -8.505 -1.145 1.00 0.00 189 TYR A O 15
ATOM 24200 N N . ILE A 1 94 ? -4.382 -9.581 -1.695 1.00 0.00 190 ILE A N 15
ATOM 24201 C CA . ILE A 1 94 ? -4.812 -10.049 -3.008 1.00 0.00 190 ILE A CA 15
ATOM 24202 C C . ILE A 1 94 ? -4.385 -11.508 -3.148 1.00 0.00 190 ILE A C 15
ATOM 24203 O O . ILE A 1 94 ? -5.239 -12.385 -3.259 1.00 0.00 190 ILE A O 15
ATOM 24219 N N . ILE A 1 95 ? -3.083 -11.792 -3.086 1.00 0.00 191 ILE A N 15
ATOM 24220 C CA . ILE A 1 95 ? -2.553 -13.135 -3.324 1.00 0.00 191 ILE A CA 15
ATOM 24221 C C . ILE A 1 95 ? -2.873 -14.049 -2.123 1.00 0.00 191 ILE A C 15
ATOM 24222 O O . ILE A 1 95 ? -2.836 -15.276 -2.233 1.00 0.00 191 ILE A O 15
ATOM 24238 N N . LYS A 1 96 ? -3.243 -13.464 -0.979 1.00 0.00 192 LYS A N 15
ATOM 24239 C CA . LYS A 1 96 ? -3.647 -14.142 0.240 1.00 0.00 192 LYS A CA 15
ATOM 24240 C C . LYS A 1 96 ? -5.150 -14.423 0.278 1.00 0.00 192 LYS A C 15
ATOM 24241 O O . LYS A 1 96 ? -5.522 -15.571 0.481 1.00 0.00 192 LYS A O 15
ATOM 24260 N N . PRO A 1 97 ? -6.059 -13.451 0.075 1.00 0.00 193 PRO A N 15
ATOM 24261 C CA . PRO A 1 97 ? -7.482 -13.748 -0.053 1.00 0.00 193 PRO A CA 15
ATOM 24262 C C . PRO A 1 97 ? -7.779 -14.649 -1.262 1.00 0.00 193 PRO A C 15
ATOM 24263 O O . PRO A 1 97 ? -8.815 -15.312 -1.271 1.00 0.00 193 PRO A O 15
ATOM 24274 N N . ALA A 1 98 ? -6.843 -14.790 -2.214 1.00 0.00 194 ALA A N 15
ATOM 24275 C CA . ALA A 1 98 ? -6.933 -15.766 -3.299 1.00 0.00 194 ALA A CA 15
ATOM 24276 C C . ALA A 1 98 ? -7.096 -17.212 -2.812 1.00 0.00 194 ALA A C 15
ATOM 24277 O O . ALA A 1 98 ? -7.385 -18.090 -3.626 1.00 0.00 194 ALA A O 15
ATOM 24284 N N . GLU A 1 99 ? -6.885 -17.489 -1.522 1.00 0.00 195 GLU A N 15
ATOM 24285 C CA . GLU A 1 99 ? -7.140 -18.791 -0.921 1.00 0.00 195 GLU A CA 15
ATOM 24286 C C . GLU A 1 99 ? -8.586 -19.220 -1.169 1.00 0.00 195 GLU A C 15
ATOM 24287 O O . GLU A 1 99 ? -8.837 -20.382 -1.482 1.00 0.00 195 GLU A O 15
ATOM 24299 N N . GLY A 1 100 ? -9.537 -18.285 -1.092 1.00 0.00 196 GLY A N 15
ATOM 24300 C CA . GLY A 1 100 ? -10.929 -18.586 -1.401 1.00 0.00 196 GLY A CA 15
ATOM 24301 C C . GLY A 1 100 ? -11.860 -17.409 -1.160 1.00 0.00 196 GLY A C 15
ATOM 24302 O O . GLY A 1 100 ? -12.733 -17.491 -0.296 1.00 0.00 196 GLY A O 15
ATOM 24306 N N . LYS A 1 101 ? -11.700 -16.328 -1.928 1.00 0.00 197 LYS A N 15
ATOM 24307 C CA . LYS A 1 101 ? -12.542 -15.138 -1.878 1.00 0.00 197 LYS A CA 15
ATOM 24308 C C . LYS A 1 101 ? -13.081 -14.873 -3.279 1.00 0.00 197 LYS A C 15
ATOM 24309 O O . LYS A 1 101 ? -12.427 -14.244 -4.109 1.00 0.00 197 LYS A O 15
ATOM 24328 N N . ASN A 1 102 ? -14.243 -15.449 -3.564 1.00 0.00 198 ASN A N 15
ATOM 24329 C CA . ASN A 1 102 ? -15.077 -15.144 -4.715 1.00 0.00 198 ASN A CA 15
ATOM 24330 C C . ASN A 1 102 ? -15.826 -13.842 -4.436 1.00 0.00 198 ASN A C 15
ATOM 24331 O O . ASN A 1 102 ? -16.714 -13.836 -3.576 1.00 0.00 198 ASN A O 15
ATOM 24342 N N . ASN A 1 103 ? -15.498 -12.759 -5.143 1.00 0.00 199 ASN A N 15
ATOM 24343 C CA . ASN A 1 103 ? -16.258 -11.532 -5.196 1.00 0.00 199 ASN A CA 15
ATOM 24344 C C . ASN A 1 103 ? -17.192 -11.591 -6.392 1.00 0.00 199 ASN A C 15
ATOM 24345 O O . ASN A 1 103 ? -18.393 -11.486 -6.205 1.00 0.00 199 ASN A O 15
ATOM 24356 N N . SER A 1 104 ? -16.635 -11.788 -7.598 1.00 0.00 200 SER A N 15
ATOM 24357 C CA . SER A 1 104 ? -17.335 -11.886 -8.870 1.00 0.00 200 SER A CA 15
ATOM 24358 C C . SER A 1 104 ? -18.129 -10.601 -9.173 1.00 0.00 200 SER A C 15
ATOM 24359 O O . SER A 1 104 ? -19.165 -10.347 -8.571 1.00 0.00 200 SER A O 15
ATOM 24367 N N . GLU A 1 105 ? -17.599 -9.741 -10.053 1.00 0.00 201 GLU A N 15
ATOM 24368 C CA . GLU A 1 105 ? -18.075 -8.382 -10.382 1.00 0.00 201 GLU A CA 15
ATOM 24369 C C . GLU A 1 105 ? -17.637 -7.434 -9.279 1.00 0.00 201 GLU A C 15
ATOM 24370 O O . GLU A 1 105 ? -16.895 -6.491 -9.525 1.00 0.00 201 GLU A O 15
ATOM 24382 N N . LEU A 1 106 ? -17.881 -7.807 -8.030 1.00 0.00 202 LEU A N 15
ATOM 24383 C CA . LEU A 1 106 ? -17.442 -7.073 -6.852 1.00 0.00 202 LEU A CA 15
ATOM 24384 C C . LEU A 1 106 ? -15.913 -6.939 -6.786 1.00 0.00 202 LEU A C 15
ATOM 24385 O O . LEU A 1 106 ? -15.379 -6.051 -6.129 1.00 0.00 202 LEU A O 15
ATOM 24401 N N . ASN A 1 107 ? -15.188 -7.780 -7.530 1.00 0.00 203 ASN A N 15
ATOM 24402 C CA . ASN A 1 107 ? -13.741 -7.799 -7.630 1.00 0.00 203 ASN A CA 15
ATOM 24403 C C . ASN A 1 107 ? -13.236 -6.689 -8.543 1.00 0.00 203 ASN A C 15
ATOM 24404 O O . ASN A 1 107 ? -12.034 -6.620 -8.800 1.00 0.00 203 ASN A O 15
ATOM 24415 N N . GLN A 1 108 ? -14.144 -5.888 -9.099 1.00 0.00 204 GLN A N 15
ATOM 24416 C CA . GLN A 1 108 ? -13.815 -4.583 -9.591 1.00 0.00 204 GLN A CA 15
ATOM 24417 C C . GLN A 1 108 ? -13.647 -3.659 -8.383 1.00 0.00 204 GLN A C 15
ATOM 24418 O O . GLN A 1 108 ? -12.512 -3.428 -7.994 1.00 0.00 204 GLN A O 15
ATOM 24432 N N . LEU A 1 109 ? -14.728 -3.194 -7.739 1.00 0.00 205 LEU A N 15
ATOM 24433 C CA . LEU A 1 109 ? -14.726 -2.083 -6.792 1.00 0.00 205 LEU A CA 15
ATOM 24434 C C . LEU A 1 109 ? -13.823 -2.420 -5.614 1.00 0.00 205 LEU A C 15
ATOM 24435 O O . LEU A 1 109 ? -13.020 -1.581 -5.219 1.00 0.00 205 LEU A O 15
ATOM 24451 N N . ASP A 1 110 ? -13.897 -3.654 -5.108 1.00 0.00 206 ASP A N 15
ATOM 24452 C CA . ASP A 1 110 ? -13.042 -4.123 -4.025 1.00 0.00 206 ASP A CA 15
ATOM 24453 C C . ASP A 1 110 ? -11.575 -3.859 -4.346 1.00 0.00 206 ASP A C 15
ATOM 24454 O O . ASP A 1 110 ? -10.876 -3.238 -3.558 1.00 0.00 206 ASP A O 15
ATOM 24463 N N . THR A 1 111 ? -11.132 -4.218 -5.546 1.00 0.00 207 THR A N 15
ATOM 24464 C CA . THR A 1 111 ? -9.767 -4.027 -6.037 1.00 0.00 207 THR A CA 15
ATOM 24465 C C . THR A 1 111 ? -9.499 -2.560 -6.428 1.00 0.00 207 THR A C 15
ATOM 24466 O O . THR A 1 111 ? -8.393 -2.082 -6.169 1.00 0.00 207 THR A O 15
ATOM 24477 N N . THR A 1 112 ? -10.451 -1.853 -7.041 1.00 0.00 208 THR A N 15
ATOM 24478 C CA . THR A 1 112 ? -10.358 -0.454 -7.436 1.00 0.00 208 THR A CA 15
ATOM 24479 C C . THR A 1 112 ? -10.003 0.377 -6.200 1.00 0.00 208 THR A C 15
ATOM 24480 O O . THR A 1 112 ? -8.962 1.043 -6.172 1.00 0.00 208 THR A O 15
ATOM 24491 N N . VAL A 1 113 ? -10.839 0.309 -5.161 1.00 0.00 209 VAL A N 15
ATOM 24492 C CA . VAL A 1 113 ? -10.635 1.053 -3.934 1.00 0.00 209 VAL A CA 15
ATOM 24493 C C . VAL A 1 113 ? -9.335 0.581 -3.314 1.00 0.00 209 VAL A C 15
ATOM 24494 O O . VAL A 1 113 ? -8.496 1.408 -2.986 1.00 0.00 209 VAL A O 15
ATOM 24507 N N . LYS A 1 114 ? -9.132 -0.732 -3.192 1.00 0.00 210 LYS A N 15
ATOM 24508 C CA . LYS A 1 114 ? -7.947 -1.318 -2.575 1.00 0.00 210 LYS A CA 15
ATOM 24509 C C . LYS A 1 114 ? -6.657 -0.816 -3.235 1.00 0.00 210 LYS A C 15
ATOM 24510 O O . LYS A 1 114 ? -5.671 -0.633 -2.524 1.00 0.00 210 LYS A O 15
ATOM 24529 N N . SER A 1 115 ? -6.663 -0.549 -4.540 1.00 0.00 211 SER A N 15
ATOM 24530 C CA . SER A 1 115 ? -5.577 0.092 -5.259 1.00 0.00 211 SER A CA 15
ATOM 24531 C C . SER A 1 115 ? -5.380 1.522 -4.736 1.00 0.00 211 SER A C 15
ATOM 24532 O O . SER A 1 115 ? -4.317 1.832 -4.188 1.00 0.00 211 SER A O 15
ATOM 24540 N N . GLN A 1 116 ? -6.398 2.382 -4.890 1.00 0.00 212 GLN A N 15
ATOM 24541 C CA . GLN A 1 116 ? -6.376 3.797 -4.517 1.00 0.00 212 GLN A CA 15
ATOM 24542 C C . GLN A 1 116 ? -5.919 3.969 -3.070 1.00 0.00 212 GLN A C 15
ATOM 24543 O O . GLN A 1 116 ? -5.007 4.748 -2.785 1.00 0.00 212 GLN A O 15
ATOM 24557 N N . ILE A 1 117 ? -6.558 3.230 -2.163 1.00 0.00 213 ILE A N 15
ATOM 24558 C CA . ILE A 1 117 ? -6.380 3.396 -0.740 1.00 0.00 213 ILE A CA 15
ATOM 24559 C C . ILE A 1 117 ? -4.959 3.053 -0.352 1.00 0.00 213 ILE A C 15
ATOM 24560 O O . ILE A 1 117 ? -4.350 3.868 0.318 1.00 0.00 213 ILE A O 15
ATOM 24576 N N . ILE A 1 118 ? -4.414 1.901 -0.755 1.00 0.00 214 ILE A N 15
ATOM 24577 C CA . ILE A 1 118 ? -3.057 1.513 -0.380 1.00 0.00 214 ILE A CA 15
ATOM 24578 C C . ILE A 1 118 ? -2.094 2.575 -0.913 1.00 0.00 214 ILE A C 15
ATOM 24579 O O . ILE A 1 118 ? -1.238 3.036 -0.159 1.00 0.00 214 ILE A O 15
ATOM 24595 N N . ARG A 1 119 ? -2.275 3.009 -2.164 1.00 0.00 215 ARG A N 15
ATOM 24596 C CA . ARG A 1 119 ? -1.500 4.087 -2.760 1.00 0.00 215 ARG A CA 15
ATOM 24597 C C . ARG A 1 119 ? -1.486 5.314 -1.849 1.00 0.00 215 ARG A C 15
ATOM 24598 O O . ARG A 1 119 ? -0.411 5.846 -1.568 1.00 0.00 215 ARG A O 15
ATOM 24619 N N . GLU A 1 120 ? -2.632 5.756 -1.332 1.00 0.00 216 GLU A N 15
ATOM 24620 C CA . GLU A 1 120 ? -2.648 6.909 -0.442 1.00 0.00 216 GLU A CA 15
ATOM 24621 C C . GLU A 1 120 ? -2.251 6.606 1.007 1.00 0.00 216 GLU A C 15
ATOM 24622 O O . GLU A 1 120 ? -1.772 7.504 1.702 1.00 0.00 216 GLU A O 15
ATOM 24634 N N . MET A 1 121 ? -2.450 5.381 1.493 1.00 0.00 217 MET A N 15
ATOM 24635 C CA . MET A 1 121 ? -2.013 4.953 2.819 1.00 0.00 217 MET A CA 15
ATOM 24636 C C . MET A 1 121 ? -0.495 5.089 2.906 1.00 0.00 217 MET A C 15
ATOM 24637 O O . MET A 1 121 ? 0.040 5.406 3.962 1.00 0.00 217 MET A O 15
ATOM 24651 N N . CYS A 1 122 ? 0.188 4.887 1.782 1.00 0.00 218 CYS A N 15
ATOM 24652 C CA . CYS A 1 122 ? 1.627 5.037 1.692 1.00 0.00 218 CYS A CA 15
ATOM 24653 C C . CYS A 1 122 ? 1.985 6.516 1.762 1.00 0.00 218 CYS A C 15
ATOM 24654 O O . CYS A 1 122 ? 2.791 6.898 2.604 1.00 0.00 218 CYS A O 15
ATOM 24661 N N . ILE A 1 123 ? 1.349 7.344 0.929 1.00 0.00 219 ILE A N 15
ATOM 24662 C CA . ILE A 1 123 ? 1.556 8.790 0.909 1.00 0.00 219 ILE A CA 15
ATOM 24663 C C . ILE A 1 123 ? 1.389 9.366 2.328 1.00 0.00 219 ILE A C 15
ATOM 24664 O O . ILE A 1 123 ? 2.217 10.159 2.771 1.00 0.00 219 ILE A O 15
ATOM 24680 N N . THR A 1 124 ? 0.356 8.952 3.069 1.00 0.00 220 THR A N 15
ATOM 24681 C CA . THR A 1 124 ? 0.102 9.467 4.412 1.00 0.00 220 THR A CA 15
ATOM 24682 C C . THR A 1 124 ? 1.281 9.190 5.347 1.00 0.00 220 THR A C 15
ATOM 24683 O O . THR A 1 124 ? 1.533 10.004 6.233 1.00 0.00 220 THR A O 15
ATOM 24694 N N . GLU A 1 125 ? 2.000 8.074 5.177 1.00 0.00 221 GLU A N 15
ATOM 24695 C CA . GLU A 1 125 ? 3.082 7.709 6.081 1.00 0.00 221 GLU A CA 15
ATOM 24696 C C . GLU A 1 125 ? 4.120 8.823 6.060 1.00 0.00 221 GLU A C 15
ATOM 24697 O O . GLU A 1 125 ? 4.455 9.330 7.122 1.00 0.00 221 GLU A O 15
ATOM 24709 N N . TYR A 1 126 ? 4.549 9.260 4.874 1.00 0.00 222 TYR A N 15
ATOM 24710 C CA . TYR A 1 126 ? 5.515 10.339 4.734 1.00 0.00 222 TYR A CA 15
ATOM 24711 C C . TYR A 1 126 ? 5.013 11.625 5.385 1.00 0.00 222 TYR A C 15
ATOM 24712 O O . TYR A 1 126 ? 5.777 12.323 6.054 1.00 0.00 222 TYR A O 15
ATOM 24730 N N . ARG A 1 127 ? 3.737 11.969 5.172 1.00 0.00 223 ARG A N 15
ATOM 24731 C CA . ARG A 1 127 ? 3.140 13.172 5.725 1.00 0.00 223 ARG A CA 15
ATOM 24732 C C . ARG A 1 127 ? 3.177 13.129 7.258 1.00 0.00 223 ARG A C 15
ATOM 24733 O O . ARG A 1 127 ? 3.552 14.115 7.891 1.00 0.00 223 ARG A O 15
ATOM 24754 N N . ARG A 1 128 ? 2.867 11.984 7.875 1.00 0.00 224 ARG A N 15
ATOM 24755 C CA . ARG A 1 128 ? 3.034 11.798 9.319 1.00 0.00 224 ARG A CA 15
ATOM 24756 C C . ARG A 1 128 ? 4.506 11.855 9.688 1.00 0.00 224 ARG A C 15
ATOM 24757 O O . ARG A 1 128 ? 4.944 12.787 10.359 1.00 0.00 224 ARG A O 15
ATOM 24778 N N . GLY A 1 129 ? 5.214 10.809 9.278 1.00 0.00 225 GLY A N 15
ATOM 24779 C CA . GLY A 1 129 ? 6.512 10.350 9.730 1.00 0.00 225 GLY A CA 15
ATOM 24780 C C . GLY A 1 129 ? 7.669 11.243 9.330 1.00 0.00 225 GLY A C 15
ATOM 24781 O O . GLY A 1 129 ? 8.795 10.967 9.731 1.00 0.00 225 GLY A O 15
ATOM 24785 N N . SER A 1 130 ? 7.376 12.316 8.596 1.00 0.00 226 SER A N 15
ATOM 24786 C CA . SER A 1 130 ? 8.257 13.451 8.399 1.00 0.00 226 SER A CA 15
ATOM 24787 C C . SER A 1 130 ? 9.640 13.012 7.869 1.00 0.00 226 SER A C 15
ATOM 24788 O O . SER A 1 130 ? 10.681 13.470 8.345 1.00 0.00 226 SER A O 15
ATOM 24796 N N . ILE A 1 29 ? 14.588 -6.426 0.811 1.00 0.00 125 ILE A N 16
ATOM 24797 C CA . ILE A 1 29 ? 14.131 -5.823 2.066 1.00 0.00 125 ILE A CA 16
ATOM 24798 C C . ILE A 1 29 ? 14.823 -6.466 3.289 1.00 0.00 125 ILE A C 16
ATOM 24799 O O . ILE A 1 29 ? 15.387 -7.556 3.216 1.00 0.00 125 ILE A O 16
ATOM 24815 N N . GLY A 1 30 ? 14.877 -5.739 4.411 1.00 0.00 126 GLY A N 16
ATOM 24816 C CA . GLY A 1 30 ? 15.575 -6.188 5.619 1.00 0.00 126 GLY A CA 16
ATOM 24817 C C . GLY A 1 30 ? 14.714 -7.073 6.527 1.00 0.00 126 GLY A C 16
ATOM 24818 O O . GLY A 1 30 ? 15.224 -7.679 7.473 1.00 0.00 126 GLY A O 16
ATOM 24822 N N . GLY A 1 31 ? 13.412 -7.120 6.247 1.00 0.00 127 GLY A N 16
ATOM 24823 C CA . GLY A 1 31 ? 12.332 -7.716 7.016 1.00 0.00 127 GLY A CA 16
ATOM 24824 C C . GLY A 1 31 ? 11.127 -6.775 6.922 1.00 0.00 127 GLY A C 16
ATOM 24825 O O . GLY A 1 31 ? 11.233 -5.681 6.355 1.00 0.00 127 GLY A O 16
ATOM 24829 N N . TYR A 1 32 ? 9.971 -7.181 7.439 1.00 0.00 128 TYR A N 16
ATOM 24830 C CA . TYR A 1 32 ? 8.706 -6.478 7.254 1.00 0.00 128 TYR A CA 16
ATOM 24831 C C . TYR A 1 32 ? 8.175 -6.044 8.617 1.00 0.00 128 TYR A C 16
ATOM 24832 O O . TYR A 1 32 ? 8.413 -6.722 9.619 1.00 0.00 128 TYR A O 16
ATOM 24850 N N . MET A 1 33 ? 7.482 -4.905 8.649 1.00 0.00 129 MET A N 16
ATOM 24851 C CA . MET A 1 33 ? 6.821 -4.346 9.820 1.00 0.00 129 MET A CA 16
ATOM 24852 C C . MET A 1 33 ? 5.694 -3.424 9.338 1.00 0.00 129 MET A C 16
ATOM 24853 O O . MET A 1 33 ? 5.638 -3.073 8.148 1.00 0.00 129 MET A O 16
ATOM 24867 N N . LEU A 1 34 ? 4.791 -3.040 10.248 1.00 0.00 130 LEU A N 16
ATOM 24868 C CA . LEU A 1 34 ? 3.618 -2.260 9.937 1.00 0.00 130 LEU A CA 16
ATOM 24869 C C . LEU A 1 34 ? 3.922 -0.807 10.280 1.00 0.00 130 LEU A C 16
ATOM 24870 O O . LEU A 1 34 ? 4.111 -0.489 11.457 1.00 0.00 130 LEU A O 16
ATOM 24886 N N . GLY A 1 35 ? 4.014 0.056 9.269 1.00 0.00 131 GLY A N 16
ATOM 24887 C CA . GLY A 1 35 ? 4.267 1.480 9.407 1.00 0.00 131 GLY A CA 16
ATOM 24888 C C . GLY A 1 35 ? 3.043 2.135 10.017 1.00 0.00 131 GLY A C 16
ATOM 24889 O O . GLY A 1 35 ? 2.149 2.586 9.304 1.00 0.00 131 GLY A O 16
ATOM 24893 N N . ASN A 1 36 ? 2.998 2.167 11.347 1.00 0.00 132 ASN A N 16
ATOM 24894 C CA . ASN A 1 36 ? 1.925 2.608 12.193 1.00 0.00 132 ASN A CA 16
ATOM 24895 C C . ASN A 1 36 ? 0.595 2.026 11.780 1.00 0.00 132 ASN A C 16
ATOM 24896 O O . ASN A 1 36 ? 0.533 0.885 11.327 1.00 0.00 132 ASN A O 16
ATOM 24907 N N . ALA A 1 37 ? -0.463 2.737 12.116 1.00 0.00 133 ALA A N 16
ATOM 24908 C CA . ALA A 1 37 ? -1.799 2.625 11.571 1.00 0.00 133 ALA A CA 16
ATOM 24909 C C . ALA A 1 37 ? -2.271 4.034 11.182 1.00 0.00 133 ALA A C 16
ATOM 24910 O O . ALA A 1 37 ? -1.707 5.027 11.650 1.00 0.00 133 ALA A O 16
ATOM 24917 N N . VAL A 1 38 ? -3.283 4.123 10.321 1.00 0.00 134 VAL A N 16
ATOM 24918 C CA . VAL A 1 38 ? -3.682 5.343 9.630 1.00 0.00 134 VAL A CA 16
ATOM 24919 C C . VAL A 1 38 ? -4.861 6.012 10.350 1.00 0.00 134 VAL A C 16
ATOM 24920 O O . VAL A 1 38 ? -4.895 7.244 10.415 1.00 0.00 134 VAL A O 16
ATOM 24933 N N . GLY A 1 39 ? -5.808 5.237 10.895 1.00 0.00 135 GLY A N 16
ATOM 24934 C CA . GLY A 1 39 ? -6.885 5.767 11.720 1.00 0.00 135 GLY A CA 16
ATOM 24935 C C . GLY A 1 39 ? -7.976 6.367 10.844 1.00 0.00 135 GLY A C 16
ATOM 24936 O O . GLY A 1 39 ? -8.049 7.580 10.659 1.00 0.00 135 GLY A O 16
ATOM 24940 N N . ARG A 1 40 ? -8.827 5.511 10.270 1.00 0.00 136 ARG A N 16
ATOM 24941 C CA . ARG A 1 40 ? -10.024 5.854 9.494 1.00 0.00 136 ARG A CA 16
ATOM 24942 C C . ARG A 1 40 ? -9.866 6.719 8.243 1.00 0.00 136 ARG A C 16
ATOM 24943 O O . ARG A 1 40 ? -10.893 6.985 7.623 1.00 0.00 136 ARG A O 16
ATOM 24964 N N . MET A 1 41 ? -8.635 7.079 7.874 1.00 0.00 137 MET A N 16
ATOM 24965 C CA . MET A 1 41 ? -8.116 7.925 6.788 1.00 0.00 137 MET A CA 16
ATOM 24966 C C . MET A 1 41 ? -9.110 8.952 6.241 1.00 0.00 137 MET A C 16
ATOM 24967 O O . MET A 1 41 ? -8.933 10.149 6.438 1.00 0.00 137 MET A O 16
ATOM 24981 N N . SER A 1 42 ? -10.123 8.479 5.522 1.00 0.00 138 SER A N 16
ATOM 24982 C CA . SER A 1 42 ? -11.151 9.253 4.844 1.00 0.00 138 SER A CA 16
ATOM 24983 C C . SER A 1 42 ? -10.535 10.383 4.015 1.00 0.00 138 SER A C 16
ATOM 24984 O O . SER A 1 42 ? -10.936 11.542 4.132 1.00 0.00 138 SER A O 16
ATOM 24992 N N . TYR A 1 43 ? -9.568 10.024 3.168 1.00 0.00 139 TYR A N 16
ATOM 24993 C CA . TYR A 1 43 ? -9.036 10.904 2.140 1.00 0.00 139 TYR A CA 16
ATOM 24994 C C . TYR A 1 43 ? -10.133 11.311 1.149 1.00 0.00 139 TYR A C 16
ATOM 24995 O O . TYR A 1 43 ? -11.307 10.943 1.258 1.00 0.00 139 TYR A O 16
ATOM 25013 N N . GLN A 1 44 ? -9.734 12.150 0.203 1.00 0.00 140 GLN A N 16
ATOM 25014 C CA . GLN A 1 44 ? -10.590 12.805 -0.760 1.00 0.00 140 GLN A CA 16
ATOM 25015 C C . GLN A 1 44 ? -10.897 11.795 -1.867 1.00 0.00 140 GLN A C 16
ATOM 25016 O O . GLN A 1 44 ? -10.186 11.740 -2.874 1.00 0.00 140 GLN A O 16
ATOM 25030 N N . PHE A 1 45 ? -11.907 10.948 -1.664 1.00 0.00 141 PHE A N 16
ATOM 25031 C CA . PHE A 1 45 ? -12.324 10.011 -2.694 1.00 0.00 141 PHE A CA 16
ATOM 25032 C C . PHE A 1 45 ? -12.906 10.768 -3.886 1.00 0.00 141 PHE A C 16
ATOM 25033 O O . PHE A 1 45 ? -13.287 11.938 -3.797 1.00 0.00 141 PHE A O 16
ATOM 25050 N N . ASN A 1 46 ? -12.997 10.073 -5.009 1.00 0.00 142 ASN A N 16
ATOM 25051 C CA . ASN A 1 46 ? -13.584 10.556 -6.249 1.00 0.00 142 ASN A CA 16
ATOM 25052 C C . ASN A 1 46 ? -15.093 10.339 -6.224 1.00 0.00 142 ASN A C 16
ATOM 25053 O O . ASN A 1 46 ? -15.829 11.093 -6.857 1.00 0.00 142 ASN A O 16
ATOM 25064 N N . ASN A 1 47 ? -15.568 9.282 -5.551 1.00 0.00 143 ASN A N 16
ATOM 25065 C CA . ASN A 1 47 ? -16.965 8.879 -5.572 1.00 0.00 143 ASN A CA 16
ATOM 25066 C C . ASN A 1 47 ? -17.359 8.388 -4.185 1.00 0.00 143 ASN A C 16
ATOM 25067 O O . ASN A 1 47 ? -16.545 7.744 -3.516 1.00 0.00 143 ASN A O 16
ATOM 25078 N N . PRO A 1 48 ? -18.622 8.569 -3.772 1.00 0.00 144 PRO A N 16
ATOM 25079 C CA . PRO A 1 48 ? -19.062 8.174 -2.446 1.00 0.00 144 PRO A CA 16
ATOM 25080 C C . PRO A 1 48 ? -19.118 6.662 -2.269 1.00 0.00 144 PRO A C 16
ATOM 25081 O O . PRO A 1 48 ? -19.028 6.199 -1.138 1.00 0.00 144 PRO A O 16
ATOM 25092 N N . MET A 1 49 ? -19.229 5.884 -3.349 1.00 0.00 145 MET A N 16
ATOM 25093 C CA . MET A 1 49 ? -19.160 4.440 -3.293 1.00 0.00 145 MET A CA 16
ATOM 25094 C C . MET A 1 49 ? -17.810 4.008 -2.756 1.00 0.00 145 MET A C 16
ATOM 25095 O O . MET A 1 49 ? -17.778 3.049 -2.002 1.00 0.00 145 MET A O 16
ATOM 25109 N N . GLU A 1 50 ? -16.718 4.705 -3.089 1.00 0.00 146 GLU A N 16
ATOM 25110 C CA . GLU A 1 50 ? -15.395 4.319 -2.615 1.00 0.00 146 GLU A CA 16
ATOM 25111 C C . GLU A 1 50 ? -15.321 4.528 -1.099 1.00 0.00 146 GLU A C 16
ATOM 25112 O O . GLU A 1 50 ? -14.852 3.662 -0.362 1.00 0.00 146 GLU A O 16
ATOM 25124 N N . SER A 1 51 ? -15.873 5.645 -0.632 1.00 0.00 147 SER A N 16
ATOM 25125 C CA . SER A 1 51 ? -15.902 6.011 0.770 1.00 0.00 147 SER A CA 16
ATOM 25126 C C . SER A 1 51 ? -16.838 5.096 1.570 1.00 0.00 147 SER A C 16
ATOM 25127 O O . SER A 1 51 ? -16.461 4.547 2.607 1.00 0.00 147 SER A O 16
ATOM 25135 N N . ARG A 1 52 ? -18.080 4.909 1.118 1.00 0.00 148 ARG A N 16
ATOM 25136 C CA . ARG A 1 52 ? -19.056 4.104 1.826 1.00 0.00 148 ARG A CA 16
ATOM 25137 C C . ARG A 1 52 ? -18.667 2.642 1.763 1.00 0.00 148 ARG A C 16
ATOM 25138 O O . ARG A 1 52 ? -18.768 1.980 2.783 1.00 0.00 148 ARG A O 16
ATOM 25159 N N . TYR A 1 53 ? -18.171 2.129 0.642 1.00 0.00 149 TYR A N 16
ATOM 25160 C CA . TYR A 1 53 ? -17.548 0.815 0.637 1.00 0.00 149 TYR A CA 16
ATOM 25161 C C . TYR A 1 53 ? -16.600 0.716 1.833 1.00 0.00 149 TYR A C 16
ATOM 25162 O O . TYR A 1 53 ? -16.733 -0.187 2.659 1.00 0.00 149 TYR A O 16
ATOM 25180 N N . TYR A 1 54 ? -15.719 1.707 1.992 1.00 0.00 150 TYR A N 16
ATOM 25181 C CA . TYR A 1 54 ? -14.748 1.695 3.065 1.00 0.00 150 TYR A CA 16
ATOM 25182 C C . TYR A 1 54 ? -15.287 1.853 4.468 1.00 0.00 150 TYR A C 16
ATOM 25183 O O . TYR A 1 54 ? -14.673 1.344 5.405 1.00 0.00 150 TYR A O 16
ATOM 25201 N N . ASN A 1 55 ? -16.445 2.463 4.641 1.00 0.00 151 ASN A N 16
ATOM 25202 C CA . ASN A 1 55 ? -17.079 2.522 5.945 1.00 0.00 151 ASN A CA 16
ATOM 25203 C C . ASN A 1 55 ? -17.629 1.175 6.394 1.00 0.00 151 ASN A C 16
ATOM 25204 O O . ASN A 1 55 ? -17.682 0.860 7.580 1.00 0.00 151 ASN A O 16
ATOM 25215 N N . ASP A 1 56 ? -18.037 0.399 5.405 1.00 0.00 152 ASP A N 16
ATOM 25216 C CA . ASP A 1 56 ? -18.840 -0.817 5.558 1.00 0.00 152 ASP A CA 16
ATOM 25217 C C . ASP A 1 56 ? -17.952 -2.022 5.708 1.00 0.00 152 ASP A C 16
ATOM 25218 O O . ASP A 1 56 ? -18.274 -2.975 6.413 1.00 0.00 152 ASP A O 16
ATOM 25227 N N . TYR A 1 57 ? -16.823 -1.936 5.023 1.00 0.00 153 TYR A N 16
ATOM 25228 C CA . TYR A 1 57 ? -15.762 -2.914 5.026 1.00 0.00 153 TYR A CA 16
ATOM 25229 C C . TYR A 1 57 ? -14.686 -2.443 5.992 1.00 0.00 153 TYR A C 16
ATOM 25230 O O . TYR A 1 57 ? -13.631 -3.057 6.034 1.00 0.00 153 TYR A O 16
ATOM 25248 N N . TYR A 1 58 ? -14.935 -1.401 6.798 1.00 0.00 154 TYR A N 16
ATOM 25249 C CA . TYR A 1 58 ? -13.945 -0.835 7.695 1.00 0.00 154 TYR A CA 16
ATOM 25250 C C . TYR A 1 58 ? -13.352 -1.906 8.609 1.00 0.00 154 TYR A C 16
ATOM 25251 O O . TYR A 1 58 ? -12.150 -1.882 8.864 1.00 0.00 154 TYR A O 16
ATOM 25269 N N . ASN A 1 59 ? -14.155 -2.872 9.069 1.00 0.00 155 ASN A N 16
ATOM 25270 C CA . ASN A 1 59 ? -13.647 -4.002 9.851 1.00 0.00 155 ASN A CA 16
ATOM 25271 C C . ASN A 1 59 ? -12.559 -4.744 9.077 1.00 0.00 155 ASN A C 16
ATOM 25272 O O . ASN A 1 59 ? -11.473 -5.029 9.583 1.00 0.00 155 ASN A O 16
ATOM 25283 N N . GLN A 1 60 ? -12.886 -5.055 7.823 1.00 0.00 156 GLN A N 16
ATOM 25284 C CA . GLN A 1 60 ? -12.122 -5.922 6.950 1.00 0.00 156 GLN A CA 16
ATOM 25285 C C . GLN A 1 60 ? -10.927 -5.200 6.326 1.00 0.00 156 GLN A C 16
ATOM 25286 O O . GLN A 1 60 ? -9.928 -5.830 5.971 1.00 0.00 156 GLN A O 16
ATOM 25300 N N . MET A 1 61 ? -11.009 -3.875 6.220 1.00 0.00 157 MET A N 16
ATOM 25301 C CA . MET A 1 61 ? -9.992 -3.003 5.668 1.00 0.00 157 MET A CA 16
ATOM 25302 C C . MET A 1 61 ? -8.708 -3.091 6.483 1.00 0.00 157 MET A C 16
ATOM 25303 O O . MET A 1 61 ? -8.757 -3.350 7.691 1.00 0.00 157 MET A O 16
ATOM 25317 N N . PRO A 1 62 ? -7.559 -2.786 5.871 1.00 0.00 158 PRO A N 16
ATOM 25318 C CA . PRO A 1 62 ? -6.368 -2.474 6.632 1.00 0.00 158 PRO A CA 16
ATOM 25319 C C . PRO A 1 62 ? -6.545 -1.112 7.286 1.00 0.00 158 PRO A C 16
ATOM 25320 O O . PRO A 1 62 ? -6.732 -0.113 6.587 1.00 0.00 158 PRO A O 16
ATOM 25331 N N . ASN A 1 63 ? -6.461 -1.028 8.614 1.00 0.00 159 ASN A N 16
ATOM 25332 C CA . ASN A 1 63 ? -6.464 0.255 9.276 1.00 0.00 159 ASN A CA 16
ATOM 25333 C C . ASN A 1 63 ? -5.089 0.915 9.177 1.00 0.00 159 ASN A C 16
ATOM 25334 O O . ASN A 1 63 ? -4.952 2.105 9.424 1.00 0.00 159 ASN A O 16
ATOM 25345 N N . ARG A 1 64 ? -4.062 0.117 8.870 1.00 0.00 160 ARG A N 16
ATOM 25346 C CA . ARG A 1 64 ? -2.637 0.428 8.884 1.00 0.00 160 ARG A CA 16
ATOM 25347 C C . ARG A 1 64 ? -1.939 0.179 7.549 1.00 0.00 160 ARG A C 16
ATOM 25348 O O . ARG A 1 64 ? -2.623 -0.197 6.597 1.00 0.00 160 ARG A O 16
ATOM 25369 N N . VAL A 1 65 ? -0.627 0.440 7.434 1.00 0.00 161 VAL A N 16
ATOM 25370 C CA . VAL A 1 65 ? 0.052 0.288 6.137 1.00 0.00 161 VAL A CA 16
ATOM 25371 C C . VAL A 1 65 ? 1.458 -0.282 6.287 1.00 0.00 161 VAL A C 16
ATOM 25372 O O . VAL A 1 65 ? 2.244 0.217 7.092 1.00 0.00 161 VAL A O 16
ATOM 25385 N N . TYR A 1 66 ? 1.769 -1.349 5.548 1.00 0.00 162 TYR A N 16
ATOM 25386 C CA . TYR A 1 66 ? 3.097 -1.961 5.642 1.00 0.00 162 TYR A CA 16
ATOM 25387 C C . TYR A 1 66 ? 4.139 -0.951 5.192 1.00 0.00 162 TYR A C 16
ATOM 25388 O O . TYR A 1 66 ? 3.850 -0.116 4.336 1.00 0.00 162 TYR A O 16
ATOM 25406 N N . ARG A 1 67 ? 5.360 -1.054 5.722 1.00 0.00 163 ARG A N 16
ATOM 25407 C CA . ARG A 1 67 ? 6.440 -0.144 5.372 1.00 0.00 163 ARG A CA 16
ATOM 25408 C C . ARG A 1 67 ? 7.694 -0.983 5.118 1.00 0.00 163 ARG A C 16
ATOM 25409 O O . ARG A 1 67 ? 8.325 -1.421 6.078 1.00 0.00 163 ARG A O 16
ATOM 25430 N N . PRO A 1 68 ? 8.031 -1.296 3.853 1.00 0.00 164 PRO A N 16
ATOM 25431 C CA . PRO A 1 68 ? 9.200 -2.105 3.528 1.00 0.00 164 PRO A CA 16
ATOM 25432 C C . PRO A 1 68 ? 10.471 -1.359 3.945 1.00 0.00 164 PRO A C 16
ATOM 25433 O O . PRO A 1 68 ? 10.760 -0.288 3.407 1.00 0.00 164 PRO A O 16
ATOM 25444 N N . MET A 1 69 ? 11.214 -1.886 4.924 1.00 0.00 165 MET A N 16
ATOM 25445 C CA . MET A 1 69 ? 12.472 -1.280 5.345 1.00 0.00 165 MET A CA 16
ATOM 25446 C C . MET A 1 69 ? 13.571 -1.630 4.345 1.00 0.00 165 MET A C 16
ATOM 25447 O O . MET A 1 69 ? 14.159 -2.720 4.349 1.00 0.00 165 MET A O 16
ATOM 25461 N N . TYR A 1 70 ? 13.843 -0.695 3.450 1.00 0.00 166 TYR A N 16
ATOM 25462 C CA . TYR A 1 70 ? 14.945 -0.822 2.521 1.00 0.00 166 TYR A CA 16
ATOM 25463 C C . TYR A 1 70 ? 16.253 -0.734 3.298 1.00 0.00 166 TYR A C 16
ATOM 25464 O O . TYR A 1 70 ? 16.370 -0.002 4.282 1.00 0.00 166 TYR A O 16
ATOM 25482 N N . ARG A 1 71 ? 17.233 -1.520 2.872 1.00 0.00 167 ARG A N 16
ATOM 25483 C CA . ARG A 1 71 ? 18.625 -1.501 3.326 1.00 0.00 167 ARG A CA 16
ATOM 25484 C C . ARG A 1 71 ? 19.559 -0.998 2.221 1.00 0.00 167 ARG A C 16
ATOM 25485 O O . ARG A 1 71 ? 20.781 -0.992 2.384 1.00 0.00 167 ARG A O 16
ATOM 25506 N N . GLY A 1 72 ? 18.998 -0.602 1.086 1.00 0.00 168 GLY A N 16
ATOM 25507 C CA . GLY A 1 72 ? 19.691 -0.067 -0.068 1.00 0.00 168 GLY A CA 16
ATOM 25508 C C . GLY A 1 72 ? 18.630 0.494 -0.993 1.00 0.00 168 GLY A C 16
ATOM 25509 O O . GLY A 1 72 ? 18.292 -0.125 -2.000 1.00 0.00 168 GLY A O 16
ATOM 25513 N N . GLU A 1 73 ? 18.018 1.608 -0.596 1.00 0.00 169 GLU A N 16
ATOM 25514 C CA . GLU A 1 73 ? 17.172 2.397 -1.480 1.00 0.00 169 GLU A CA 16
ATOM 25515 C C . GLU A 1 73 ? 18.084 3.398 -2.187 1.00 0.00 169 GLU A C 16
ATOM 25516 O O . GLU A 1 73 ? 18.294 3.270 -3.391 1.00 0.00 169 GLU A O 16
ATOM 25528 N N . GLU A 1 74 ? 18.688 4.304 -1.416 1.00 0.00 170 GLU A N 16
ATOM 25529 C CA . GLU A 1 74 ? 19.491 5.446 -1.824 1.00 0.00 170 GLU A CA 16
ATOM 25530 C C . GLU A 1 74 ? 18.737 6.297 -2.849 1.00 0.00 170 GLU A C 16
ATOM 25531 O O . GLU A 1 74 ? 18.899 6.120 -4.057 1.00 0.00 170 GLU A O 16
ATOM 25543 N N . TYR A 1 75 ? 17.915 7.223 -2.337 1.00 0.00 171 TYR A N 16
ATOM 25544 C CA . TYR A 1 75 ? 17.036 8.139 -3.054 1.00 0.00 171 TYR A CA 16
ATOM 25545 C C . TYR A 1 75 ? 16.033 7.358 -3.909 1.00 0.00 171 TYR A C 16
ATOM 25546 O O . TYR A 1 75 ? 16.304 6.998 -5.057 1.00 0.00 171 TYR A O 16
ATOM 25564 N N . VAL A 1 76 ? 14.858 7.091 -3.348 1.00 0.00 172 VAL A N 16
ATOM 25565 C CA . VAL A 1 76 ? 13.706 6.577 -4.072 1.00 0.00 172 VAL A CA 16
ATOM 25566 C C . VAL A 1 76 ? 12.730 7.737 -4.253 1.00 0.00 172 VAL A C 16
ATOM 25567 O O . VAL A 1 76 ? 12.690 8.677 -3.456 1.00 0.00 172 VAL A O 16
ATOM 25580 N N . SER A 1 77 ? 11.939 7.662 -5.315 1.00 0.00 173 SER A N 16
ATOM 25581 C CA . SER A 1 77 ? 10.881 8.582 -5.639 1.00 0.00 173 SER A CA 16
ATOM 25582 C C . SER A 1 77 ? 9.652 8.116 -4.878 1.00 0.00 173 SER A C 16
ATOM 25583 O O . SER A 1 77 ? 9.463 6.916 -4.659 1.00 0.00 173 SER A O 16
ATOM 25591 N N . GLU A 1 78 ? 8.787 9.065 -4.555 1.00 0.00 174 GLU A N 16
ATOM 25592 C CA . GLU A 1 78 ? 7.532 8.817 -3.854 1.00 0.00 174 GLU A CA 16
ATOM 25593 C C . GLU A 1 78 ? 6.788 7.688 -4.544 1.00 0.00 174 GLU A C 16
ATOM 25594 O O . GLU A 1 78 ? 6.402 6.717 -3.908 1.00 0.00 174 GLU A O 16
ATOM 25606 N N . ASP A 1 79 ? 6.612 7.811 -5.859 1.00 0.00 175 ASP A N 16
ATOM 25607 C CA . ASP A 1 79 ? 5.808 6.897 -6.646 1.00 0.00 175 ASP A CA 16
ATOM 25608 C C . ASP A 1 79 ? 6.435 5.501 -6.660 1.00 0.00 175 ASP A C 16
ATOM 25609 O O . ASP A 1 79 ? 5.693 4.536 -6.571 1.00 0.00 175 ASP A O 16
ATOM 25618 N N . ARG A 1 80 ? 7.773 5.367 -6.690 1.00 0.00 176 ARG A N 16
ATOM 25619 C CA . ARG A 1 80 ? 8.471 4.070 -6.608 1.00 0.00 176 ARG A CA 16
ATOM 25620 C C . ARG A 1 80 ? 8.133 3.378 -5.296 1.00 0.00 176 ARG A C 16
ATOM 25621 O O . ARG A 1 80 ? 7.620 2.259 -5.325 1.00 0.00 176 ARG A O 16
ATOM 25642 N N . PHE A 1 81 ? 8.417 4.046 -4.168 1.00 0.00 177 PHE A N 16
ATOM 25643 C CA . PHE A 1 81 ? 8.115 3.516 -2.845 1.00 0.00 177 PHE A CA 16
ATOM 25644 C C . PHE A 1 81 ? 6.641 3.174 -2.790 1.00 0.00 177 PHE A C 16
ATOM 25645 O O . PHE A 1 81 ? 6.310 2.094 -2.325 1.00 0.00 177 PHE A O 16
ATOM 25662 N N . VAL A 1 82 ? 5.758 4.051 -3.272 1.00 0.00 178 VAL A N 16
ATOM 25663 C CA . VAL A 1 82 ? 4.339 3.766 -3.272 1.00 0.00 178 VAL A CA 16
ATOM 25664 C C . VAL A 1 82 ? 4.072 2.471 -4.030 1.00 0.00 178 VAL A C 16
ATOM 25665 O O . VAL A 1 82 ? 3.292 1.694 -3.513 1.00 0.00 178 VAL A O 16
ATOM 25678 N N . ARG A 1 83 ? 4.692 2.181 -5.181 1.00 0.00 179 ARG A N 16
ATOM 25679 C CA . ARG A 1 83 ? 4.440 0.933 -5.926 1.00 0.00 179 ARG A CA 16
ATOM 25680 C C . ARG A 1 83 ? 4.824 -0.269 -5.099 1.00 0.00 179 ARG A C 16
ATOM 25681 O O . ARG A 1 83 ? 4.055 -1.205 -4.945 1.00 0.00 179 ARG A O 16
ATOM 25702 N N . ASP A 1 84 ? 6.050 -0.246 -4.618 1.00 0.00 180 ASP A N 16
ATOM 25703 C CA . ASP A 1 84 ? 6.625 -1.390 -3.901 1.00 0.00 180 ASP A CA 16
ATOM 25704 C C . ASP A 1 84 ? 5.883 -1.609 -2.582 1.00 0.00 180 ASP A C 16
ATOM 25705 O O . ASP A 1 84 ? 5.554 -2.741 -2.224 1.00 0.00 180 ASP A O 16
ATOM 25714 N N . CYS A 1 85 ? 5.595 -0.528 -1.861 1.00 0.00 181 CYS A N 16
ATOM 25715 C CA . CYS A 1 85 ? 4.872 -0.529 -0.604 1.00 0.00 181 CYS A CA 16
ATOM 25716 C C . CYS A 1 85 ? 3.434 -1.004 -0.840 1.00 0.00 181 CYS A C 16
ATOM 25717 O O . CYS A 1 85 ? 2.963 -1.892 -0.127 1.00 0.00 181 CYS A O 16
ATOM 25724 N N . TYR A 1 86 ? 2.770 -0.463 -1.872 1.00 0.00 182 TYR A N 16
ATOM 25725 C CA . TYR A 1 86 ? 1.484 -0.905 -2.406 1.00 0.00 182 TYR A CA 16
ATOM 25726 C C . TYR A 1 86 ? 1.553 -2.405 -2.599 1.00 0.00 182 TYR A C 16
ATOM 25727 O O . TYR A 1 86 ? 0.831 -3.122 -1.926 1.00 0.00 182 TYR A O 16
ATOM 25745 N N . ASN A 1 87 ? 2.464 -2.900 -3.431 1.00 0.00 183 ASN A N 16
ATOM 25746 C CA . ASN A 1 87 ? 2.566 -4.304 -3.798 1.00 0.00 183 ASN A CA 16
ATOM 25747 C C . ASN A 1 87 ? 2.753 -5.221 -2.585 1.00 0.00 183 ASN A C 16
ATOM 25748 O O . ASN A 1 87 ? 2.441 -6.409 -2.691 1.00 0.00 183 ASN A O 16
ATOM 25759 N N . MET A 1 88 ? 3.198 -4.718 -1.429 1.00 0.00 184 MET A N 16
ATOM 25760 C CA . MET A 1 88 ? 3.181 -5.471 -0.181 1.00 0.00 184 MET A CA 16
ATOM 25761 C C . MET A 1 88 ? 1.811 -5.436 0.500 1.00 0.00 184 MET A C 16
ATOM 25762 O O . MET A 1 88 ? 1.188 -6.487 0.668 1.00 0.00 184 MET A O 16
ATOM 25776 N N . SER A 1 89 ? 1.318 -4.268 0.915 1.00 0.00 185 SER A N 16
ATOM 25777 C CA . SER A 1 89 ? 0.019 -4.147 1.569 1.00 0.00 185 SER A CA 16
ATOM 25778 C C . SER A 1 89 ? -1.090 -4.745 0.701 1.00 0.00 185 SER A C 16
ATOM 25779 O O . SER A 1 89 ? -1.918 -5.491 1.207 1.00 0.00 185 SER A O 16
ATOM 25787 N N . VAL A 1 90 ? -1.110 -4.466 -0.604 1.00 0.00 186 VAL A N 16
ATOM 25788 C CA . VAL A 1 90 ? -2.066 -5.054 -1.525 1.00 0.00 186 VAL A CA 16
ATOM 25789 C C . VAL A 1 90 ? -1.990 -6.565 -1.424 1.00 0.00 186 VAL A C 16
ATOM 25790 O O . VAL A 1 90 ? -3.032 -7.152 -1.207 1.00 0.00 186 VAL A O 16
ATOM 25803 N N . THR A 1 91 ? -0.816 -7.200 -1.495 1.00 0.00 187 THR A N 16
ATOM 25804 C CA . THR A 1 91 ? -0.701 -8.652 -1.444 1.00 0.00 187 THR A CA 16
ATOM 25805 C C . THR A 1 91 ? -1.416 -9.199 -0.209 1.00 0.00 187 THR A C 16
ATOM 25806 O O . THR A 1 91 ? -2.202 -10.147 -0.328 1.00 0.00 187 THR A O 16
ATOM 25817 N N . GLU A 1 92 ? -1.224 -8.544 0.937 1.00 0.00 188 GLU A N 16
ATOM 25818 C CA . GLU A 1 92 ? -1.839 -8.893 2.207 1.00 0.00 188 GLU A CA 16
ATOM 25819 C C . GLU A 1 92 ? -3.381 -8.869 2.175 1.00 0.00 188 GLU A C 16
ATOM 25820 O O . GLU A 1 92 ? -4.006 -9.505 3.024 1.00 0.00 188 GLU A O 16
ATOM 25832 N N . TYR A 1 93 ? -4.005 -8.250 1.164 1.00 0.00 189 TYR A N 16
ATOM 25833 C CA . TYR A 1 93 ? -5.453 -8.188 0.949 1.00 0.00 189 TYR A CA 16
ATOM 25834 C C . TYR A 1 93 ? -5.812 -8.349 -0.550 1.00 0.00 189 TYR A C 16
ATOM 25835 O O . TYR A 1 93 ? -6.824 -7.825 -1.034 1.00 0.00 189 TYR A O 16
ATOM 25853 N N . ILE A 1 94 ? -4.981 -9.064 -1.314 1.00 0.00 190 ILE A N 16
ATOM 25854 C CA . ILE A 1 94 ? -5.185 -9.400 -2.724 1.00 0.00 190 ILE A CA 16
ATOM 25855 C C . ILE A 1 94 ? -4.769 -10.850 -2.935 1.00 0.00 190 ILE A C 16
ATOM 25856 O O . ILE A 1 94 ? -5.602 -11.661 -3.336 1.00 0.00 190 ILE A O 16
ATOM 25872 N N . ILE A 1 95 ? -3.506 -11.184 -2.674 1.00 0.00 191 ILE A N 16
ATOM 25873 C CA . ILE A 1 95 ? -2.973 -12.516 -2.933 1.00 0.00 191 ILE A CA 16
ATOM 25874 C C . ILE A 1 95 ? -3.468 -13.458 -1.839 1.00 0.00 191 ILE A C 16
ATOM 25875 O O . ILE A 1 95 ? -3.852 -14.583 -2.128 1.00 0.00 191 ILE A O 16
ATOM 25891 N N . LYS A 1 96 ? -3.543 -13.003 -0.587 1.00 0.00 192 LYS A N 16
ATOM 25892 C CA . LYS A 1 96 ? -4.070 -13.809 0.507 1.00 0.00 192 LYS A CA 16
ATOM 25893 C C . LYS A 1 96 ? -5.537 -14.150 0.231 1.00 0.00 192 LYS A C 16
ATOM 25894 O O . LYS A 1 96 ? -5.885 -15.320 0.151 1.00 0.00 192 LYS A O 16
ATOM 25913 N N . PRO A 1 97 ? -6.420 -13.176 -0.048 1.00 0.00 193 PRO A N 16
ATOM 25914 C CA . PRO A 1 97 ? -7.777 -13.493 -0.461 1.00 0.00 193 PRO A CA 16
ATOM 25915 C C . PRO A 1 97 ? -7.831 -14.192 -1.838 1.00 0.00 193 PRO A C 16
ATOM 25916 O O . PRO A 1 97 ? -8.905 -14.623 -2.253 1.00 0.00 193 PRO A O 16
ATOM 25927 N N . ALA A 1 98 ? -6.721 -14.344 -2.577 1.00 0.00 194 ALA A N 16
ATOM 25928 C CA . ALA A 1 98 ? -6.661 -15.175 -3.779 1.00 0.00 194 ALA A CA 16
ATOM 25929 C C . ALA A 1 98 ? -6.454 -16.650 -3.454 1.00 0.00 194 ALA A C 16
ATOM 25930 O O . ALA A 1 98 ? -6.400 -17.450 -4.392 1.00 0.00 194 ALA A O 16
ATOM 25937 N N . GLU A 1 99 ? -6.360 -17.047 -2.178 1.00 0.00 195 GLU A N 16
ATOM 25938 C CA . GLU A 1 99 ? -6.407 -18.470 -1.863 1.00 0.00 195 GLU A CA 16
ATOM 25939 C C . GLU A 1 99 ? -7.764 -19.050 -2.291 1.00 0.00 195 GLU A C 16
ATOM 25940 O O . GLU A 1 99 ? -7.880 -20.259 -2.495 1.00 0.00 195 GLU A O 16
ATOM 25952 N N . GLY A 1 100 ? -8.776 -18.189 -2.461 1.00 0.00 196 GLY A N 16
ATOM 25953 C CA . GLY A 1 100 ? -9.903 -18.424 -3.339 1.00 0.00 196 GLY A CA 16
ATOM 25954 C C . GLY A 1 100 ? -11.116 -17.678 -2.811 1.00 0.00 196 GLY A C 16
ATOM 25955 O O . GLY A 1 100 ? -11.924 -18.279 -2.101 1.00 0.00 196 GLY A O 16
ATOM 25959 N N . LYS A 1 101 ? -11.233 -16.378 -3.114 1.00 0.00 197 LYS A N 16
ATOM 25960 C CA . LYS A 1 101 ? -12.408 -15.566 -2.797 1.00 0.00 197 LYS A CA 16
ATOM 25961 C C . LYS A 1 101 ? -12.964 -15.034 -4.117 1.00 0.00 197 LYS A C 16
ATOM 25962 O O . LYS A 1 101 ? -12.472 -14.047 -4.678 1.00 0.00 197 LYS A O 16
ATOM 25981 N N . ASN A 1 102 ? -13.899 -15.802 -4.672 1.00 0.00 198 ASN A N 16
ATOM 25982 C CA . ASN A 1 102 ? -14.495 -15.736 -6.003 1.00 0.00 198 ASN A CA 16
ATOM 25983 C C . ASN A 1 102 ? -15.519 -14.592 -6.124 1.00 0.00 198 ASN A C 16
ATOM 25984 O O . ASN A 1 102 ? -16.687 -14.829 -6.425 1.00 0.00 198 ASN A O 16
ATOM 25995 N N . ASN A 1 103 ? -15.105 -13.342 -5.904 1.00 0.00 199 ASN A N 16
ATOM 25996 C CA . ASN A 1 103 ? -15.922 -12.143 -5.933 1.00 0.00 199 ASN A CA 16
ATOM 25997 C C . ASN A 1 103 ? -16.528 -11.838 -7.306 1.00 0.00 199 ASN A C 16
ATOM 25998 O O . ASN A 1 103 ? -17.476 -11.074 -7.353 1.00 0.00 199 ASN A O 16
ATOM 26009 N N . SER A 1 104 ? -15.984 -12.362 -8.412 1.00 0.00 200 SER A N 16
ATOM 26010 C CA . SER A 1 104 ? -16.541 -12.281 -9.767 1.00 0.00 200 SER A CA 16
ATOM 26011 C C . SER A 1 104 ? -17.244 -10.946 -10.106 1.00 0.00 200 SER A C 16
ATOM 26012 O O . SER A 1 104 ? -18.457 -10.811 -9.965 1.00 0.00 200 SER A O 16
ATOM 26020 N N . GLU A 1 105 ? -16.481 -9.956 -10.573 1.00 0.00 201 GLU A N 16
ATOM 26021 C CA . GLU A 1 105 ? -16.842 -8.553 -10.802 1.00 0.00 201 GLU A CA 16
ATOM 26022 C C . GLU A 1 105 ? -16.799 -7.766 -9.500 1.00 0.00 201 GLU A C 16
ATOM 26023 O O . GLU A 1 105 ? -16.215 -6.692 -9.509 1.00 0.00 201 GLU A O 16
ATOM 26035 N N . LEU A 1 106 ? -17.235 -8.314 -8.363 1.00 0.00 202 LEU A N 16
ATOM 26036 C CA . LEU A 1 106 ? -17.154 -7.625 -7.068 1.00 0.00 202 LEU A CA 16
ATOM 26037 C C . LEU A 1 106 ? -15.699 -7.328 -6.679 1.00 0.00 202 LEU A C 16
ATOM 26038 O O . LEU A 1 106 ? -15.409 -6.434 -5.890 1.00 0.00 202 LEU A O 16
ATOM 26054 N N . ASN A 1 107 ? -14.758 -8.032 -7.319 1.00 0.00 203 ASN A N 16
ATOM 26055 C CA . ASN A 1 107 ? -13.328 -7.837 -7.226 1.00 0.00 203 ASN A CA 16
ATOM 26056 C C . ASN A 1 107 ? -12.871 -6.616 -8.002 1.00 0.00 203 ASN A C 16
ATOM 26057 O O . ASN A 1 107 ? -11.676 -6.391 -8.105 1.00 0.00 203 ASN A O 16
ATOM 26068 N N . GLN A 1 108 ? -13.795 -5.855 -8.579 1.00 0.00 204 GLN A N 16
ATOM 26069 C CA . GLN A 1 108 ? -13.497 -4.536 -9.070 1.00 0.00 204 GLN A CA 16
ATOM 26070 C C . GLN A 1 108 ? -13.480 -3.595 -7.877 1.00 0.00 204 GLN A C 16
ATOM 26071 O O . GLN A 1 108 ? -12.393 -3.225 -7.462 1.00 0.00 204 GLN A O 16
ATOM 26085 N N . LEU A 1 109 ? -14.631 -3.235 -7.293 1.00 0.00 205 LEU A N 16
ATOM 26086 C CA . LEU A 1 109 ? -14.753 -2.101 -6.383 1.00 0.00 205 LEU A CA 16
ATOM 26087 C C . LEU A 1 109 ? -13.894 -2.363 -5.154 1.00 0.00 205 LEU A C 16
ATOM 26088 O O . LEU A 1 109 ? -13.117 -1.497 -4.754 1.00 0.00 205 LEU A O 16
ATOM 26104 N N . ASP A 1 110 ? -13.994 -3.578 -4.610 1.00 0.00 206 ASP A N 16
ATOM 26105 C CA . ASP A 1 110 ? -13.286 -3.998 -3.409 1.00 0.00 206 ASP A CA 16
ATOM 26106 C C . ASP A 1 110 ? -11.781 -3.773 -3.573 1.00 0.00 206 ASP A C 16
ATOM 26107 O O . ASP A 1 110 ? -11.107 -3.237 -2.701 1.00 0.00 206 ASP A O 16
ATOM 26116 N N . THR A 1 111 ? -11.248 -4.120 -4.739 1.00 0.00 207 THR A N 16
ATOM 26117 C CA . THR A 1 111 ? -9.832 -4.004 -5.083 1.00 0.00 207 THR A CA 16
ATOM 26118 C C . THR A 1 111 ? -9.462 -2.596 -5.573 1.00 0.00 207 THR A C 16
ATOM 26119 O O . THR A 1 111 ? -8.353 -2.138 -5.306 1.00 0.00 207 THR A O 16
ATOM 26130 N N . THR A 1 112 ? -10.356 -1.911 -6.282 1.00 0.00 208 THR A N 16
ATOM 26131 C CA . THR A 1 112 ? -10.207 -0.566 -6.814 1.00 0.00 208 THR A CA 16
ATOM 26132 C C . THR A 1 112 ? -9.950 0.375 -5.642 1.00 0.00 208 THR A C 16
ATOM 26133 O O . THR A 1 112 ? -8.954 1.097 -5.621 1.00 0.00 208 THR A O 16
ATOM 26144 N N . VAL A 1 113 ? -10.835 0.357 -4.648 1.00 0.00 209 VAL A N 16
ATOM 26145 C CA . VAL A 1 113 ? -10.709 1.217 -3.487 1.00 0.00 209 VAL A CA 16
ATOM 26146 C C . VAL A 1 113 ? -9.492 0.780 -2.694 1.00 0.00 209 VAL A C 16
ATOM 26147 O O . VAL A 1 113 ? -8.707 1.648 -2.338 1.00 0.00 209 VAL A O 16
ATOM 26160 N N . LYS A 1 114 ? -9.281 -0.520 -2.444 1.00 0.00 210 LYS A N 16
ATOM 26161 C CA . LYS A 1 114 ? -8.076 -0.946 -1.730 1.00 0.00 210 LYS A CA 16
ATOM 26162 C C . LYS A 1 114 ? -6.816 -0.466 -2.449 1.00 0.00 210 LYS A C 16
ATOM 26163 O O . LYS A 1 114 ? -5.874 -0.083 -1.767 1.00 0.00 210 LYS A O 16
ATOM 26182 N N . SER A 1 115 ? -6.790 -0.424 -3.780 1.00 0.00 211 SER A N 16
ATOM 26183 C CA . SER A 1 115 ? -5.689 0.131 -4.525 1.00 0.00 211 SER A CA 16
ATOM 26184 C C . SER A 1 115 ? -5.528 1.625 -4.237 1.00 0.00 211 SER A C 16
ATOM 26185 O O . SER A 1 115 ? -4.433 2.034 -3.846 1.00 0.00 211 SER A O 16
ATOM 26193 N N . GLN A 1 116 ? -6.594 2.419 -4.406 1.00 0.00 212 GLN A N 16
ATOM 26194 C CA . GLN A 1 116 ? -6.610 3.846 -4.113 1.00 0.00 212 GLN A CA 16
ATOM 26195 C C . GLN A 1 116 ? -6.104 4.095 -2.697 1.00 0.00 212 GLN A C 16
ATOM 26196 O O . GLN A 1 116 ? -5.059 4.720 -2.521 1.00 0.00 212 GLN A O 16
ATOM 26210 N N . ILE A 1 117 ? -6.825 3.575 -1.699 1.00 0.00 213 ILE A N 16
ATOM 26211 C CA . ILE A 1 117 ? -6.529 3.838 -0.311 1.00 0.00 213 ILE A CA 16
ATOM 26212 C C . ILE A 1 117 ? -5.098 3.439 0.002 1.00 0.00 213 ILE A C 16
ATOM 26213 O O . ILE A 1 117 ? -4.370 4.294 0.473 1.00 0.00 213 ILE A O 16
ATOM 26229 N N . ILE A 1 118 ? -4.644 2.220 -0.284 1.00 0.00 214 ILE A N 16
ATOM 26230 C CA . ILE A 1 118 ? -3.314 1.792 0.131 1.00 0.00 214 ILE A CA 16
ATOM 26231 C C . ILE A 1 118 ? -2.244 2.657 -0.547 1.00 0.00 214 ILE A C 16
ATOM 26232 O O . ILE A 1 118 ? -1.276 3.021 0.116 1.00 0.00 214 ILE A O 16
ATOM 26248 N N . ARG A 1 119 ? -2.399 2.997 -1.835 1.00 0.00 215 ARG A N 16
ATOM 26249 C CA . ARG A 1 119 ? -1.495 3.918 -2.527 1.00 0.00 215 ARG A CA 16
ATOM 26250 C C . ARG A 1 119 ? -1.403 5.212 -1.731 1.00 0.00 215 ARG A C 16
ATOM 26251 O O . ARG A 1 119 ? -0.310 5.716 -1.481 1.00 0.00 215 ARG A O 16
ATOM 26272 N N . GLU A 1 120 ? -2.535 5.759 -1.315 1.00 0.00 216 GLU A N 16
ATOM 26273 C CA . GLU A 1 120 ? -2.567 6.988 -0.544 1.00 0.00 216 GLU A CA 16
ATOM 26274 C C . GLU A 1 120 ? -2.026 6.800 0.871 1.00 0.00 216 GLU A C 16
ATOM 26275 O O . GLU A 1 120 ? -1.417 7.705 1.430 1.00 0.00 216 GLU A O 16
ATOM 26287 N N . MET A 1 121 ? -2.214 5.630 1.473 1.00 0.00 217 MET A N 16
ATOM 26288 C CA . MET A 1 121 ? -1.703 5.311 2.796 1.00 0.00 217 MET A CA 16
ATOM 26289 C C . MET A 1 121 ? -0.178 5.262 2.758 1.00 0.00 217 MET A C 16
ATOM 26290 O O . MET A 1 121 ? 0.466 5.538 3.761 1.00 0.00 217 MET A O 16
ATOM 26304 N N . CYS A 1 122 ? 0.412 4.976 1.598 1.00 0.00 218 CYS A N 16
ATOM 26305 C CA . CYS A 1 122 ? 1.861 5.043 1.436 1.00 0.00 218 CYS A CA 16
ATOM 26306 C C . CYS A 1 122 ? 2.289 6.511 1.505 1.00 0.00 218 CYS A C 16
ATOM 26307 O O . CYS A 1 122 ? 3.231 6.870 2.207 1.00 0.00 218 CYS A O 16
ATOM 26314 N N . ILE A 1 123 ? 1.568 7.365 0.780 1.00 0.00 219 ILE A N 16
ATOM 26315 C CA . ILE A 1 123 ? 1.793 8.801 0.716 1.00 0.00 219 ILE A CA 16
ATOM 26316 C C . ILE A 1 123 ? 1.637 9.407 2.123 1.00 0.00 219 ILE A C 16
ATOM 26317 O O . ILE A 1 123 ? 2.479 10.201 2.534 1.00 0.00 219 ILE A O 16
ATOM 26333 N N . THR A 1 124 ? 0.621 8.998 2.888 1.00 0.00 220 THR A N 16
ATOM 26334 C CA . THR A 1 124 ? 0.410 9.420 4.270 1.00 0.00 220 THR A CA 16
ATOM 26335 C C . THR A 1 124 ? 1.629 9.046 5.132 1.00 0.00 220 THR A C 16
ATOM 26336 O O . THR A 1 124 ? 2.112 9.901 5.872 1.00 0.00 220 THR A O 16
ATOM 26347 N N . GLU A 1 125 ? 2.155 7.816 5.024 1.00 0.00 221 GLU A N 16
ATOM 26348 C CA . GLU A 1 125 ? 3.307 7.331 5.789 1.00 0.00 221 GLU A CA 16
ATOM 26349 C C . GLU A 1 125 ? 4.490 8.252 5.521 1.00 0.00 221 GLU A C 16
ATOM 26350 O O . GLU A 1 125 ? 5.119 8.701 6.470 1.00 0.00 221 GLU A O 16
ATOM 26362 N N . TYR A 1 126 ? 4.725 8.609 4.255 1.00 0.00 222 TYR A N 16
ATOM 26363 C CA . TYR A 1 126 ? 5.768 9.538 3.858 1.00 0.00 222 TYR A CA 16
ATOM 26364 C C . TYR A 1 126 ? 5.559 10.900 4.507 1.00 0.00 222 TYR A C 16
ATOM 26365 O O . TYR A 1 126 ? 6.462 11.433 5.135 1.00 0.00 222 TYR A O 16
ATOM 26383 N N . ARG A 1 127 ? 4.382 11.498 4.329 1.00 0.00 223 ARG A N 16
ATOM 26384 C CA . ARG A 1 127 ? 4.109 12.875 4.740 1.00 0.00 223 ARG A CA 16
ATOM 26385 C C . ARG A 1 127 ? 4.195 13.079 6.247 1.00 0.00 223 ARG A C 16
ATOM 26386 O O . ARG A 1 127 ? 4.540 14.168 6.706 1.00 0.00 223 ARG A O 16
ATOM 26407 N N . ARG A 1 128 ? 3.879 12.056 7.036 1.00 0.00 224 ARG A N 16
ATOM 26408 C CA . ARG A 1 128 ? 3.780 12.151 8.486 1.00 0.00 224 ARG A CA 16
ATOM 26409 C C . ARG A 1 128 ? 5.030 11.550 9.116 1.00 0.00 224 ARG A C 16
ATOM 26410 O O . ARG A 1 128 ? 5.587 12.128 10.041 1.00 0.00 224 ARG A O 16
ATOM 26431 N N . GLY A 1 129 ? 5.527 10.453 8.552 1.00 0.00 225 GLY A N 16
ATOM 26432 C CA . GLY A 1 129 ? 6.810 9.845 8.858 1.00 0.00 225 GLY A CA 16
ATOM 26433 C C . GLY A 1 129 ? 8.000 10.609 8.281 1.00 0.00 225 GLY A C 16
ATOM 26434 O O . GLY A 1 129 ? 9.145 10.180 8.453 1.00 0.00 225 GLY A O 16
ATOM 26438 N N . SER A 1 130 ? 7.728 11.731 7.610 1.00 0.00 226 SER A N 16
ATOM 26439 C CA . SER A 1 130 ? 8.695 12.614 6.965 1.00 0.00 226 SER A CA 16
ATOM 26440 C C . SER A 1 130 ? 9.849 12.924 7.911 1.00 0.00 226 SER A C 16
ATOM 26441 O O . SER A 1 130 ? 11.012 12.910 7.498 1.00 0.00 226 SER A O 16
ATOM 26449 N N . ILE A 1 29 ? 15.142 -4.847 -2.745 1.00 0.00 125 ILE A N 17
ATOM 26450 C CA . ILE A 1 29 ? 14.369 -4.760 -1.517 1.00 0.00 125 ILE A CA 17
ATOM 26451 C C . ILE A 1 29 ? 15.050 -5.652 -0.477 1.00 0.00 125 ILE A C 17
ATOM 26452 O O . ILE A 1 29 ? 15.657 -6.667 -0.825 1.00 0.00 125 ILE A O 17
ATOM 26468 N N . GLY A 1 30 ? 14.972 -5.266 0.794 1.00 0.00 126 GLY A N 17
ATOM 26469 C CA . GLY A 1 30 ? 15.377 -6.084 1.927 1.00 0.00 126 GLY A CA 17
ATOM 26470 C C . GLY A 1 30 ? 14.204 -6.907 2.430 1.00 0.00 126 GLY A C 17
ATOM 26471 O O . GLY A 1 30 ? 14.378 -8.087 2.735 1.00 0.00 126 GLY A O 17
ATOM 26475 N N . GLY A 1 31 ? 13.028 -6.282 2.521 1.00 0.00 127 GLY A N 17
ATOM 26476 C CA . GLY A 1 31 ? 11.805 -6.886 3.006 1.00 0.00 127 GLY A CA 17
ATOM 26477 C C . GLY A 1 31 ? 10.818 -5.805 3.406 1.00 0.00 127 GLY A C 17
ATOM 26478 O O . GLY A 1 31 ? 10.962 -4.642 3.016 1.00 0.00 127 GLY A O 17
ATOM 26482 N N . TYR A 1 32 ? 9.823 -6.190 4.201 1.00 0.00 128 TYR A N 17
ATOM 26483 C CA . TYR A 1 32 ? 8.680 -5.358 4.535 1.00 0.00 128 TYR A CA 17
ATOM 26484 C C . TYR A 1 32 ? 8.429 -5.498 6.025 1.00 0.00 128 TYR A C 17
ATOM 26485 O O . TYR A 1 32 ? 8.366 -6.622 6.545 1.00 0.00 128 TYR A O 17
ATOM 26503 N N . MET A 1 33 ? 8.284 -4.372 6.717 1.00 0.00 129 MET A N 17
ATOM 26504 C CA . MET A 1 33 ? 7.821 -4.355 8.090 1.00 0.00 129 MET A CA 17
ATOM 26505 C C . MET A 1 33 ? 6.849 -3.206 8.250 1.00 0.00 129 MET A C 17
ATOM 26506 O O . MET A 1 33 ? 7.055 -2.126 7.712 1.00 0.00 129 MET A O 17
ATOM 26520 N N . LEU A 1 34 ? 5.760 -3.441 8.967 1.00 0.00 130 LEU A N 17
ATOM 26521 C CA . LEU A 1 34 ? 4.790 -2.420 9.306 1.00 0.00 130 LEU A CA 17
ATOM 26522 C C . LEU A 1 34 ? 5.519 -1.301 10.055 1.00 0.00 130 LEU A C 17
ATOM 26523 O O . LEU A 1 34 ? 6.154 -1.530 11.091 1.00 0.00 130 LEU A O 17
ATOM 26539 N N . GLY A 1 35 ? 5.463 -0.097 9.480 1.00 0.00 131 GLY A N 17
ATOM 26540 C CA . GLY A 1 35 ? 6.069 1.086 10.053 1.00 0.00 131 GLY A CA 17
ATOM 26541 C C . GLY A 1 35 ? 5.127 1.593 11.123 1.00 0.00 131 GLY A C 17
ATOM 26542 O O . GLY A 1 35 ? 5.315 1.313 12.310 1.00 0.00 131 GLY A O 17
ATOM 26546 N N . ASN A 1 36 ? 4.049 2.238 10.686 1.00 0.00 132 ASN A N 17
ATOM 26547 C CA . ASN A 1 36 ? 2.918 2.570 11.536 1.00 0.00 132 ASN A CA 17
ATOM 26548 C C . ASN A 1 36 ? 1.600 2.411 10.799 1.00 0.00 132 ASN A C 17
ATOM 26549 O O . ASN A 1 36 ? 1.556 2.294 9.570 1.00 0.00 132 ASN A O 17
ATOM 26560 N N . ALA A 1 37 ? 0.519 2.395 11.571 1.00 0.00 133 ALA A N 17
ATOM 26561 C CA . ALA A 1 37 ? -0.836 2.403 11.054 1.00 0.00 133 ALA A CA 17
ATOM 26562 C C . ALA A 1 37 ? -1.199 3.769 10.473 1.00 0.00 133 ALA A C 17
ATOM 26563 O O . ALA A 1 37 ? -0.333 4.626 10.283 1.00 0.00 133 ALA A O 17
ATOM 26570 N N . VAL A 1 38 ? -2.464 3.939 10.085 1.00 0.00 134 VAL A N 17
ATOM 26571 C CA . VAL A 1 38 ? -2.886 5.111 9.325 1.00 0.00 134 VAL A CA 17
ATOM 26572 C C . VAL A 1 38 ? -3.891 5.968 10.083 1.00 0.00 134 VAL A C 17
ATOM 26573 O O . VAL A 1 38 ? -3.685 7.180 10.165 1.00 0.00 134 VAL A O 17
ATOM 26586 N N . GLY A 1 39 ? -4.922 5.359 10.672 1.00 0.00 135 GLY A N 17
ATOM 26587 C CA . GLY A 1 39 ? -5.842 6.056 11.560 1.00 0.00 135 GLY A CA 17
ATOM 26588 C C . GLY A 1 39 ? -7.247 6.146 10.988 1.00 0.00 135 GLY A C 17
ATOM 26589 O O . GLY A 1 39 ? -7.951 7.111 11.272 1.00 0.00 135 GLY A O 17
ATOM 26593 N N . ARG A 1 40 ? -7.682 5.149 10.207 1.00 0.00 136 ARG A N 17
ATOM 26594 C CA . ARG A 1 40 ? -8.993 5.024 9.621 1.00 0.00 136 ARG A CA 17
ATOM 26595 C C . ARG A 1 40 ? -9.245 5.884 8.406 1.00 0.00 136 ARG A C 17
ATOM 26596 O O . ARG A 1 40 ? -10.355 5.824 7.912 1.00 0.00 136 ARG A O 17
ATOM 26617 N N . MET A 1 41 ? -8.232 6.602 7.925 1.00 0.00 137 MET A N 17
ATOM 26618 C CA . MET A 1 41 ? -8.199 7.571 6.837 1.00 0.00 137 MET A CA 17
ATOM 26619 C C . MET A 1 41 ? -9.559 8.226 6.574 1.00 0.00 137 MET A C 17
ATOM 26620 O O . MET A 1 41 ? -9.774 9.366 6.972 1.00 0.00 137 MET A O 17
ATOM 26634 N N . SER A 1 42 ? -10.433 7.505 5.867 1.00 0.00 138 SER A N 17
ATOM 26635 C CA . SER A 1 42 ? -11.777 7.851 5.423 1.00 0.00 138 SER A CA 17
ATOM 26636 C C . SER A 1 42 ? -11.844 9.340 5.076 1.00 0.00 138 SER A C 17
ATOM 26637 O O . SER A 1 42 ? -12.649 10.104 5.620 1.00 0.00 138 SER A O 17
ATOM 26645 N N . TYR A 1 43 ? -10.932 9.735 4.188 1.00 0.00 139 TYR A N 17
ATOM 26646 C CA . TYR A 1 43 ? -10.949 10.976 3.438 1.00 0.00 139 TYR A CA 17
ATOM 26647 C C . TYR A 1 43 ? -12.254 11.139 2.662 1.00 0.00 139 TYR A C 17
ATOM 26648 O O . TYR A 1 43 ? -13.209 10.371 2.773 1.00 0.00 139 TYR A O 17
ATOM 26666 N N . GLN A 1 44 ? -12.238 12.143 1.810 1.00 0.00 140 GLN A N 17
ATOM 26667 C CA . GLN A 1 44 ? -13.353 12.602 1.020 1.00 0.00 140 GLN A CA 17
ATOM 26668 C C . GLN A 1 44 ? -13.773 11.559 -0.026 1.00 0.00 140 GLN A C 17
ATOM 26669 O O . GLN A 1 44 ? -14.940 11.537 -0.421 1.00 0.00 140 GLN A O 17
ATOM 26683 N N . PHE A 1 45 ? -12.855 10.649 -0.390 1.00 0.00 141 PHE A N 17
ATOM 26684 C CA . PHE A 1 45 ? -12.946 9.682 -1.481 1.00 0.00 141 PHE A CA 17
ATOM 26685 C C . PHE A 1 45 ? -13.206 10.393 -2.805 1.00 0.00 141 PHE A C 17
ATOM 26686 O O . PHE A 1 45 ? -13.258 11.623 -2.862 1.00 0.00 141 PHE A O 17
ATOM 26703 N N . ASN A 1 46 ? -13.311 9.638 -3.900 1.00 0.00 142 ASN A N 17
ATOM 26704 C CA . ASN A 1 46 ? -13.804 10.229 -5.131 1.00 0.00 142 ASN A CA 17
ATOM 26705 C C . ASN A 1 46 ? -15.328 10.121 -5.080 1.00 0.00 142 ASN A C 17
ATOM 26706 O O . ASN A 1 46 ? -16.021 11.113 -5.306 1.00 0.00 142 ASN A O 17
ATOM 26717 N N . ASN A 1 47 ? -15.859 8.950 -4.705 1.00 0.00 143 ASN A N 17
ATOM 26718 C CA . ASN A 1 47 ? -17.274 8.608 -4.773 1.00 0.00 143 ASN A CA 17
ATOM 26719 C C . ASN A 1 47 ? -17.693 8.021 -3.424 1.00 0.00 143 ASN A C 17
ATOM 26720 O O . ASN A 1 47 ? -16.886 7.331 -2.791 1.00 0.00 143 ASN A O 17
ATOM 26731 N N . PRO A 1 48 ? -18.953 8.176 -2.992 1.00 0.00 144 PRO A N 17
ATOM 26732 C CA . PRO A 1 48 ? -19.367 7.733 -1.668 1.00 0.00 144 PRO A CA 17
ATOM 26733 C C . PRO A 1 48 ? -19.363 6.209 -1.519 1.00 0.00 144 PRO A C 17
ATOM 26734 O O . PRO A 1 48 ? -19.150 5.732 -0.404 1.00 0.00 144 PRO A O 17
ATOM 26745 N N . MET A 1 49 ? -19.539 5.453 -2.611 1.00 0.00 145 MET A N 17
ATOM 26746 C CA . MET A 1 49 ? -19.482 4.006 -2.658 1.00 0.00 145 MET A CA 17
ATOM 26747 C C . MET A 1 49 ? -18.143 3.516 -2.159 1.00 0.00 145 MET A C 17
ATOM 26748 O O . MET A 1 49 ? -18.083 2.523 -1.447 1.00 0.00 145 MET A O 17
ATOM 26762 N N . GLU A 1 50 ? -17.068 4.215 -2.514 1.00 0.00 146 GLU A N 17
ATOM 26763 C CA . GLU A 1 50 ? -15.724 3.821 -2.147 1.00 0.00 146 GLU A CA 17
ATOM 26764 C C . GLU A 1 50 ? -15.548 3.997 -0.639 1.00 0.00 146 GLU A C 17
ATOM 26765 O O . GLU A 1 50 ? -14.992 3.130 0.032 1.00 0.00 146 GLU A O 17
ATOM 26777 N N . SER A 1 51 ? -16.086 5.097 -0.112 1.00 0.00 147 SER A N 17
ATOM 26778 C CA . SER A 1 51 ? -16.007 5.486 1.282 1.00 0.00 147 SER A CA 17
ATOM 26779 C C . SER A 1 51 ? -16.786 4.495 2.145 1.00 0.00 147 SER A C 17
ATOM 26780 O O . SER A 1 51 ? -16.249 3.907 3.087 1.00 0.00 147 SER A O 17
ATOM 26788 N N . ARG A 1 52 ? -18.049 4.254 1.791 1.00 0.00 148 ARG A N 17
ATOM 26789 C CA . ARG A 1 52 ? -18.917 3.308 2.461 1.00 0.00 148 ARG A CA 17
ATOM 26790 C C . ARG A 1 52 ? -18.306 1.926 2.366 1.00 0.00 148 ARG A C 17
ATOM 26791 O O . ARG A 1 52 ? -18.217 1.270 3.402 1.00 0.00 148 ARG A O 17
ATOM 26812 N N . TYR A 1 53 ? -17.865 1.494 1.184 1.00 0.00 149 TYR A N 17
ATOM 26813 C CA . TYR A 1 53 ? -17.283 0.177 1.035 1.00 0.00 149 TYR A CA 17
ATOM 26814 C C . TYR A 1 53 ? -16.102 0.048 1.983 1.00 0.00 149 TYR A C 17
ATOM 26815 O O . TYR A 1 53 ? -16.069 -0.893 2.766 1.00 0.00 149 TYR A O 17
ATOM 26833 N N . TYR A 1 54 ? -15.174 1.008 1.984 1.00 0.00 150 TYR A N 17
ATOM 26834 C CA . TYR A 1 54 ? -14.018 0.978 2.873 1.00 0.00 150 TYR A CA 17
ATOM 26835 C C . TYR A 1 54 ? -14.427 0.876 4.337 1.00 0.00 150 TYR A C 17
ATOM 26836 O O . TYR A 1 54 ? -13.754 0.197 5.107 1.00 0.00 150 TYR A O 17
ATOM 26854 N N . ASN A 1 55 ? -15.529 1.511 4.723 1.00 0.00 151 ASN A N 17
ATOM 26855 C CA . ASN A 1 55 ? -16.012 1.471 6.092 1.00 0.00 151 ASN A CA 17
ATOM 26856 C C . ASN A 1 55 ? -16.612 0.111 6.425 1.00 0.00 151 ASN A C 17
ATOM 26857 O O . ASN A 1 55 ? -16.375 -0.389 7.521 1.00 0.00 151 ASN A O 17
ATOM 26868 N N . ASP A 1 56 ? -17.410 -0.482 5.536 1.00 0.00 152 ASP A N 17
ATOM 26869 C CA . ASP A 1 56 ? -18.091 -1.753 5.810 1.00 0.00 152 ASP A CA 17
ATOM 26870 C C . ASP A 1 56 ? -17.190 -2.961 5.573 1.00 0.00 152 ASP A C 17
ATOM 26871 O O . ASP A 1 56 ? -17.521 -4.074 5.987 1.00 0.00 152 ASP A O 17
ATOM 26880 N N . TYR A 1 57 ? -16.063 -2.768 4.895 1.00 0.00 153 TYR A N 17
ATOM 26881 C CA . TYR A 1 57 ? -15.016 -3.755 4.669 1.00 0.00 153 TYR A CA 17
ATOM 26882 C C . TYR A 1 57 ? -13.778 -3.420 5.492 1.00 0.00 153 TYR A C 17
ATOM 26883 O O . TYR A 1 57 ? -12.758 -4.082 5.316 1.00 0.00 153 TYR A O 17
ATOM 26901 N N . TYR A 1 58 ? -13.868 -2.454 6.415 1.00 0.00 154 TYR A N 17
ATOM 26902 C CA . TYR A 1 58 ? -12.736 -1.932 7.164 1.00 0.00 154 TYR A CA 17
ATOM 26903 C C . TYR A 1 58 ? -11.964 -3.069 7.849 1.00 0.00 154 TYR A C 17
ATOM 26904 O O . TYR A 1 58 ? -10.736 -3.048 7.898 1.00 0.00 154 TYR A O 17
ATOM 26922 N N . ASN A 1 59 ? -12.678 -4.092 8.326 1.00 0.00 155 ASN A N 17
ATOM 26923 C CA . ASN A 1 59 ? -12.083 -5.246 8.989 1.00 0.00 155 ASN A CA 17
ATOM 26924 C C . ASN A 1 59 ? -11.225 -6.100 8.054 1.00 0.00 155 ASN A C 17
ATOM 26925 O O . ASN A 1 59 ? -10.232 -6.666 8.508 1.00 0.00 155 ASN A O 17
ATOM 26936 N N . GLN A 1 60 ? -11.592 -6.232 6.769 1.00 0.00 156 GLN A N 17
ATOM 26937 C CA . GLN A 1 60 ? -10.768 -6.955 5.793 1.00 0.00 156 GLN A CA 17
ATOM 26938 C C . GLN A 1 60 ? -9.678 -6.052 5.212 1.00 0.00 156 GLN A C 17
ATOM 26939 O O . GLN A 1 60 ? -8.701 -6.532 4.637 1.00 0.00 156 GLN A O 17
ATOM 26953 N N . MET A 1 61 ? -9.879 -4.744 5.322 1.00 0.00 157 MET A N 17
ATOM 26954 C CA . MET A 1 61 ? -9.028 -3.711 4.782 1.00 0.00 157 MET A CA 17
ATOM 26955 C C . MET A 1 61 ? -7.707 -3.626 5.553 1.00 0.00 157 MET A C 17
ATOM 26956 O O . MET A 1 61 ? -7.541 -4.222 6.624 1.00 0.00 157 MET A O 17
ATOM 26970 N N . PRO A 1 62 ? -6.738 -2.878 5.006 1.00 0.00 158 PRO A N 17
ATOM 26971 C CA . PRO A 1 62 ? -5.441 -2.733 5.623 1.00 0.00 158 PRO A CA 17
ATOM 26972 C C . PRO A 1 62 ? -5.540 -1.777 6.799 1.00 0.00 158 PRO A C 17
ATOM 26973 O O . PRO A 1 62 ? -5.652 -0.567 6.623 1.00 0.00 158 PRO A O 17
ATOM 26984 N N . ASN A 1 63 ? -5.482 -2.301 8.017 1.00 0.00 159 ASN A N 17
ATOM 26985 C CA . ASN A 1 63 ? -5.406 -1.509 9.230 1.00 0.00 159 ASN A CA 17
ATOM 26986 C C . ASN A 1 63 ? -4.193 -0.572 9.207 1.00 0.00 159 ASN A C 17
ATOM 26987 O O . ASN A 1 63 ? -4.250 0.541 9.728 1.00 0.00 159 ASN A O 17
ATOM 26998 N N . ARG A 1 64 ? -3.100 -1.003 8.573 1.00 0.00 160 ARG A N 17
ATOM 26999 C CA . ARG A 1 64 ? -1.874 -0.235 8.451 1.00 0.00 160 ARG A CA 17
ATOM 27000 C C . ARG A 1 64 ? -1.259 -0.361 7.068 1.00 0.00 160 ARG A C 17
ATOM 27001 O O . ARG A 1 64 ? -1.750 -1.126 6.230 1.00 0.00 160 ARG A O 17
ATOM 27022 N N . VAL A 1 65 ? -0.147 0.331 6.850 1.00 0.00 161 VAL A N 17
ATOM 27023 C CA . VAL A 1 65 ? 0.699 0.117 5.682 1.00 0.00 161 VAL A CA 17
ATOM 27024 C C . VAL A 1 65 ? 1.909 -0.692 6.110 1.00 0.00 161 VAL A C 17
ATOM 27025 O O . VAL A 1 65 ? 2.228 -0.766 7.300 1.00 0.00 161 VAL A O 17
ATOM 27038 N N . TYR A 1 66 ? 2.543 -1.340 5.142 1.00 0.00 162 TYR A N 17
ATOM 27039 C CA . TYR A 1 66 ? 3.720 -2.137 5.375 1.00 0.00 162 TYR A CA 17
ATOM 27040 C C . TYR A 1 66 ? 4.886 -1.352 4.779 1.00 0.00 162 TYR A C 17
ATOM 27041 O O . TYR A 1 66 ? 4.938 -1.188 3.562 1.00 0.00 162 TYR A O 17
ATOM 27059 N N . ARG A 1 67 ? 5.796 -0.837 5.599 1.00 0.00 163 ARG A N 17
ATOM 27060 C CA . ARG A 1 67 ? 6.918 -0.041 5.132 1.00 0.00 163 ARG A CA 17
ATOM 27061 C C . ARG A 1 67 ? 7.887 -0.967 4.384 1.00 0.00 163 ARG A C 17
ATOM 27062 O O . ARG A 1 67 ? 8.436 -1.881 5.009 1.00 0.00 163 ARG A O 17
ATOM 27083 N N . PRO A 1 68 ? 8.136 -0.770 3.077 1.00 0.00 164 PRO A N 17
ATOM 27084 C CA . PRO A 1 68 ? 9.234 -1.448 2.395 1.00 0.00 164 PRO A CA 17
ATOM 27085 C C . PRO A 1 68 ? 10.557 -0.945 2.973 1.00 0.00 164 PRO A C 17
ATOM 27086 O O . PRO A 1 68 ? 10.672 0.231 3.336 1.00 0.00 164 PRO A O 17
ATOM 27097 N N . MET A 1 69 ? 11.556 -1.821 3.053 1.00 0.00 165 MET A N 17
ATOM 27098 C CA . MET A 1 69 ? 12.915 -1.492 3.419 1.00 0.00 165 MET A CA 17
ATOM 27099 C C . MET A 1 69 ? 13.839 -1.993 2.320 1.00 0.00 165 MET A C 17
ATOM 27100 O O . MET A 1 69 ? 13.551 -2.989 1.655 1.00 0.00 165 MET A O 17
ATOM 27114 N N . TYR A 1 70 ? 14.970 -1.323 2.142 1.00 0.00 166 TYR A N 17
ATOM 27115 C CA . TYR A 1 70 ? 15.878 -1.534 1.027 1.00 0.00 166 TYR A CA 17
ATOM 27116 C C . TYR A 1 70 ? 17.292 -1.561 1.604 1.00 0.00 166 TYR A C 17
ATOM 27117 O O . TYR A 1 70 ? 17.531 -1.024 2.684 1.00 0.00 166 TYR A O 17
ATOM 27135 N N . ARG A 1 71 ? 18.253 -2.177 0.916 1.00 0.00 167 ARG A N 17
ATOM 27136 C CA . ARG A 1 71 ? 19.569 -2.475 1.528 1.00 0.00 167 ARG A CA 17
ATOM 27137 C C . ARG A 1 71 ? 20.637 -1.460 1.162 1.00 0.00 167 ARG A C 17
ATOM 27138 O O . ARG A 1 71 ? 21.805 -1.627 1.508 1.00 0.00 167 ARG A O 17
ATOM 27159 N N . GLY A 1 72 ? 20.221 -0.400 0.495 1.00 0.00 168 GLY A N 17
ATOM 27160 C CA . GLY A 1 72 ? 21.080 0.699 0.079 1.00 0.00 168 GLY A CA 17
ATOM 27161 C C . GLY A 1 72 ? 20.295 1.720 -0.725 1.00 0.00 168 GLY A C 17
ATOM 27162 O O . GLY A 1 72 ? 20.328 2.918 -0.452 1.00 0.00 168 GLY A O 17
ATOM 27166 N N . GLU A 1 73 ? 19.489 1.234 -1.665 1.00 0.00 169 GLU A N 17
ATOM 27167 C CA . GLU A 1 73 ? 18.558 2.013 -2.467 1.00 0.00 169 GLU A CA 17
ATOM 27168 C C . GLU A 1 73 ? 17.303 2.302 -1.626 1.00 0.00 169 GLU A C 17
ATOM 27169 O O . GLU A 1 73 ? 16.184 2.053 -2.051 1.00 0.00 169 GLU A O 17
ATOM 27181 N N . GLU A 1 74 ? 17.489 2.790 -0.397 1.00 0.00 170 GLU A N 17
ATOM 27182 C CA . GLU A 1 74 ? 16.439 3.502 0.341 1.00 0.00 170 GLU A CA 17
ATOM 27183 C C . GLU A 1 74 ? 16.229 4.915 -0.200 1.00 0.00 170 GLU A C 17
ATOM 27184 O O . GLU A 1 74 ? 15.190 5.538 0.019 1.00 0.00 170 GLU A O 17
ATOM 27196 N N . TYR A 1 75 ? 17.226 5.424 -0.916 1.00 0.00 171 TYR A N 17
ATOM 27197 C CA . TYR A 1 75 ? 17.276 6.776 -1.464 1.00 0.00 171 TYR A CA 17
ATOM 27198 C C . TYR A 1 75 ? 16.385 6.890 -2.708 1.00 0.00 171 TYR A C 17
ATOM 27199 O O . TYR A 1 75 ? 16.702 7.602 -3.661 1.00 0.00 171 TYR A O 17
ATOM 27217 N N . VAL A 1 76 ? 15.287 6.150 -2.751 1.00 0.00 172 VAL A N 17
ATOM 27218 C CA . VAL A 1 76 ? 14.226 6.353 -3.699 1.00 0.00 172 VAL A CA 17
ATOM 27219 C C . VAL A 1 76 ? 13.503 7.669 -3.390 1.00 0.00 172 VAL A C 17
ATOM 27220 O O . VAL A 1 76 ? 13.745 8.304 -2.359 1.00 0.00 172 VAL A O 17
ATOM 27233 N N . SER A 1 77 ? 12.571 8.028 -4.262 1.00 0.00 173 SER A N 17
ATOM 27234 C CA . SER A 1 77 ? 11.515 8.973 -3.991 1.00 0.00 173 SER A CA 17
ATOM 27235 C C . SER A 1 77 ? 10.266 8.244 -3.509 1.00 0.00 173 SER A C 17
ATOM 27236 O O . SER A 1 77 ? 10.169 7.008 -3.562 1.00 0.00 173 SER A O 17
ATOM 27244 N N . GLU A 1 78 ? 9.263 9.048 -3.162 1.00 0.00 174 GLU A N 17
ATOM 27245 C CA . GLU A 1 78 ? 7.950 8.616 -2.733 1.00 0.00 174 GLU A CA 17
ATOM 27246 C C . GLU A 1 78 ? 7.349 7.683 -3.780 1.00 0.00 174 GLU A C 17
ATOM 27247 O O . GLU A 1 78 ? 6.685 6.720 -3.423 1.00 0.00 174 GLU A O 17
ATOM 27259 N N . ASP A 1 79 ? 7.626 7.916 -5.069 1.00 0.00 175 ASP A N 17
ATOM 27260 C CA . ASP A 1 79 ? 7.082 7.123 -6.169 1.00 0.00 175 ASP A CA 17
ATOM 27261 C C . ASP A 1 79 ? 7.503 5.660 -6.080 1.00 0.00 175 ASP A C 17
ATOM 27262 O O . ASP A 1 79 ? 6.644 4.788 -6.269 1.00 0.00 175 ASP A O 17
ATOM 27271 N N . ARG A 1 80 ? 8.797 5.360 -5.858 1.00 0.00 176 ARG A N 17
ATOM 27272 C CA . ARG A 1 80 ? 9.172 3.945 -5.744 1.00 0.00 176 ARG A CA 17
ATOM 27273 C C . ARG A 1 80 ? 8.697 3.387 -4.407 1.00 0.00 176 ARG A C 17
ATOM 27274 O O . ARG A 1 80 ? 8.241 2.249 -4.365 1.00 0.00 176 ARG A O 17
ATOM 27295 N N . PHE A 1 81 ? 8.744 4.176 -3.331 1.00 0.00 177 PHE A N 17
ATOM 27296 C CA . PHE A 1 81 ? 8.250 3.719 -2.037 1.00 0.00 177 PHE A CA 17
ATOM 27297 C C . PHE A 1 81 ? 6.778 3.284 -2.175 1.00 0.00 177 PHE A C 17
ATOM 27298 O O . PHE A 1 81 ? 6.370 2.218 -1.715 1.00 0.00 177 PHE A O 17
ATOM 27315 N N . VAL A 1 82 ? 5.977 4.108 -2.853 1.00 0.00 178 VAL A N 17
ATOM 27316 C CA . VAL A 1 82 ? 4.558 3.917 -3.101 1.00 0.00 178 VAL A CA 17
ATOM 27317 C C . VAL A 1 82 ? 4.305 2.655 -3.911 1.00 0.00 178 VAL A C 17
ATOM 27318 O O . VAL A 1 82 ? 3.451 1.862 -3.509 1.00 0.00 178 VAL A O 17
ATOM 27331 N N . ARG A 1 83 ? 4.971 2.472 -5.063 1.00 0.00 179 ARG A N 17
ATOM 27332 C CA . ARG A 1 83 ? 4.749 1.249 -5.841 1.00 0.00 179 ARG A CA 17
ATOM 27333 C C . ARG A 1 83 ? 5.132 0.051 -4.994 1.00 0.00 179 ARG A C 17
ATOM 27334 O O . ARG A 1 83 ? 4.422 -0.940 -5.036 1.00 0.00 179 ARG A O 17
ATOM 27355 N N . ASP A 1 84 ? 6.224 0.103 -4.234 1.00 0.00 180 ASP A N 17
ATOM 27356 C CA . ASP A 1 84 ? 6.775 -1.112 -3.655 1.00 0.00 180 ASP A CA 17
ATOM 27357 C C . ASP A 1 84 ? 5.976 -1.565 -2.441 1.00 0.00 180 ASP A C 17
ATOM 27358 O O . ASP A 1 84 ? 5.670 -2.755 -2.326 1.00 0.00 180 ASP A O 17
ATOM 27367 N N . CYS A 1 85 ? 5.535 -0.601 -1.620 1.00 0.00 181 CYS A N 17
ATOM 27368 C CA . CYS A 1 85 ? 4.553 -0.844 -0.575 1.00 0.00 181 CYS A CA 17
ATOM 27369 C C . CYS A 1 85 ? 3.290 -1.446 -1.193 1.00 0.00 181 CYS A C 17
ATOM 27370 O O . CYS A 1 85 ? 2.833 -2.499 -0.763 1.00 0.00 181 CYS A O 17
ATOM 27377 N N . TYR A 1 86 ? 2.745 -0.799 -2.227 1.00 0.00 182 TYR A N 17
ATOM 27378 C CA . TYR A 1 86 ? 1.538 -1.225 -2.919 1.00 0.00 182 TYR A CA 17
ATOM 27379 C C . TYR A 1 86 ? 1.681 -2.638 -3.486 1.00 0.00 182 TYR A C 17
ATOM 27380 O O . TYR A 1 86 ? 0.786 -3.447 -3.289 1.00 0.00 182 TYR A O 17
ATOM 27398 N N . ASN A 1 87 ? 2.796 -2.966 -4.144 1.00 0.00 183 ASN A N 17
ATOM 27399 C CA . ASN A 1 87 ? 3.060 -4.266 -4.772 1.00 0.00 183 ASN A CA 17
ATOM 27400 C C . ASN A 1 87 ? 2.875 -5.392 -3.754 1.00 0.00 183 ASN A C 17
ATOM 27401 O O . ASN A 1 87 ? 2.285 -6.436 -4.064 1.00 0.00 183 ASN A O 17
ATOM 27412 N N . MET A 1 88 ? 3.365 -5.171 -2.532 1.00 0.00 184 MET A N 17
ATOM 27413 C CA . MET A 1 88 ? 3.174 -6.083 -1.422 1.00 0.00 184 MET A CA 17
ATOM 27414 C C . MET A 1 88 ? 1.773 -5.987 -0.849 1.00 0.00 184 MET A C 17
ATOM 27415 O O . MET A 1 88 ? 1.087 -7.000 -0.815 1.00 0.00 184 MET A O 17
ATOM 27429 N N . SER A 1 89 ? 1.332 -4.821 -0.377 1.00 0.00 185 SER A N 17
ATOM 27430 C CA . SER A 1 89 ? 0.035 -4.655 0.249 1.00 0.00 185 SER A CA 17
ATOM 27431 C C . SER A 1 89 ? -1.119 -5.170 -0.620 1.00 0.00 185 SER A C 17
ATOM 27432 O O . SER A 1 89 ? -2.044 -5.751 -0.071 1.00 0.00 185 SER A O 17
ATOM 27440 N N . VAL A 1 90 ? -1.068 -5.026 -1.946 1.00 0.00 186 VAL A N 17
ATOM 27441 C CA . VAL A 1 90 ? -1.974 -5.711 -2.864 1.00 0.00 186 VAL A CA 17
ATOM 27442 C C . VAL A 1 90 ? -1.930 -7.190 -2.522 1.00 0.00 186 VAL A C 17
ATOM 27443 O O . VAL A 1 90 ? -2.908 -7.721 -2.019 1.00 0.00 186 VAL A O 17
ATOM 27456 N N . THR A 1 91 ? -0.821 -7.866 -2.786 1.00 0.00 187 THR A N 17
ATOM 27457 C CA . THR A 1 91 ? -0.718 -9.306 -2.652 1.00 0.00 187 THR A CA 17
ATOM 27458 C C . THR A 1 91 ? -1.169 -9.773 -1.265 1.00 0.00 187 THR A C 17
ATOM 27459 O O . THR A 1 91 ? -1.977 -10.703 -1.159 1.00 0.00 187 THR A O 17
ATOM 27470 N N . GLU A 1 92 ? -0.708 -9.090 -0.220 1.00 0.00 188 GLU A N 17
ATOM 27471 C CA . GLU A 1 92 ? -0.954 -9.406 1.174 1.00 0.00 188 GLU A CA 17
ATOM 27472 C C . GLU A 1 92 ? -2.443 -9.369 1.518 1.00 0.00 188 GLU A C 17
ATOM 27473 O O . GLU A 1 92 ? -2.828 -9.993 2.507 1.00 0.00 188 GLU A O 17
ATOM 27485 N N . TYR A 1 93 ? -3.285 -8.711 0.709 1.00 0.00 189 TYR A N 17
ATOM 27486 C CA . TYR A 1 93 ? -4.733 -8.714 0.878 1.00 0.00 189 TYR A CA 17
ATOM 27487 C C . TYR A 1 93 ? -5.462 -8.877 -0.471 1.00 0.00 189 TYR A C 17
ATOM 27488 O O . TYR A 1 93 ? -6.573 -8.365 -0.635 1.00 0.00 189 TYR A O 17
ATOM 27506 N N . ILE A 1 94 ? -4.869 -9.585 -1.439 1.00 0.00 190 ILE A N 17
ATOM 27507 C CA . ILE A 1 94 ? -5.510 -10.021 -2.686 1.00 0.00 190 ILE A CA 17
ATOM 27508 C C . ILE A 1 94 ? -5.234 -11.509 -2.898 1.00 0.00 190 ILE A C 17
ATOM 27509 O O . ILE A 1 94 ? -6.166 -12.274 -3.128 1.00 0.00 190 ILE A O 17
ATOM 27525 N N . ILE A 1 95 ? -3.971 -11.931 -2.835 1.00 0.00 191 ILE A N 17
ATOM 27526 C CA . ILE A 1 95 ? -3.575 -13.317 -3.062 1.00 0.00 191 ILE A CA 17
ATOM 27527 C C . ILE A 1 95 ? -3.893 -14.129 -1.803 1.00 0.00 191 ILE A C 17
ATOM 27528 O O . ILE A 1 95 ? -4.448 -15.222 -1.893 1.00 0.00 191 ILE A O 17
ATOM 27544 N N . LYS A 1 96 ? -3.623 -13.571 -0.621 1.00 0.00 192 LYS A N 17
ATOM 27545 C CA . LYS A 1 96 ? -3.905 -14.200 0.664 1.00 0.00 192 LYS A CA 17
ATOM 27546 C C . LYS A 1 96 ? -5.400 -14.420 0.903 1.00 0.00 192 LYS A C 17
ATOM 27547 O O . LYS A 1 96 ? -5.763 -15.458 1.449 1.00 0.00 192 LYS A O 17
ATOM 27566 N N . PRO A 1 97 ? -6.298 -13.481 0.561 1.00 0.00 193 PRO A N 17
ATOM 27567 C CA . PRO A 1 97 ? -7.722 -13.758 0.589 1.00 0.00 193 PRO A CA 17
ATOM 27568 C C . PRO A 1 97 ? -8.155 -14.651 -0.581 1.00 0.00 193 PRO A C 17
ATOM 27569 O O . PRO A 1 97 ? -9.178 -15.318 -0.445 1.00 0.00 193 PRO A O 17
ATOM 27580 N N . ALA A 1 98 ? -7.407 -14.741 -1.696 1.00 0.00 194 ALA A N 17
ATOM 27581 C CA . ALA A 1 98 ? -7.855 -15.499 -2.879 1.00 0.00 194 ALA A CA 17
ATOM 27582 C C . ALA A 1 98 ? -8.074 -16.985 -2.584 1.00 0.00 194 ALA A C 17
ATOM 27583 O O . ALA A 1 98 ? -8.789 -17.664 -3.324 1.00 0.00 194 ALA A O 17
ATOM 27590 N N . GLU A 1 99 ? -7.481 -17.469 -1.497 1.00 0.00 195 GLU A N 17
ATOM 27591 C CA . GLU A 1 99 ? -7.598 -18.803 -0.929 1.00 0.00 195 GLU A CA 17
ATOM 27592 C C . GLU A 1 99 ? -9.051 -19.276 -0.842 1.00 0.00 195 GLU A C 17
ATOM 27593 O O . GLU A 1 99 ? -9.328 -20.469 -0.961 1.00 0.00 195 GLU A O 17
ATOM 27605 N N . GLY A 1 100 ? -9.972 -18.335 -0.615 1.00 0.00 196 GLY A N 17
ATOM 27606 C CA . GLY A 1 100 ? -11.406 -18.575 -0.774 1.00 0.00 196 GLY A CA 17
ATOM 27607 C C . GLY A 1 100 ? -12.223 -17.393 -1.303 1.00 0.00 196 GLY A C 17
ATOM 27608 O O . GLY A 1 100 ? -13.401 -17.567 -1.617 1.00 0.00 196 GLY A O 17
ATOM 27612 N N . LYS A 1 101 ? -11.656 -16.187 -1.416 1.00 0.00 197 LYS A N 17
ATOM 27613 C CA . LYS A 1 101 ? -12.407 -14.973 -1.743 1.00 0.00 197 LYS A CA 17
ATOM 27614 C C . LYS A 1 101 ? -12.561 -14.779 -3.238 1.00 0.00 197 LYS A C 17
ATOM 27615 O O . LYS A 1 101 ? -11.980 -13.878 -3.847 1.00 0.00 197 LYS A O 17
ATOM 27634 N N . ASN A 1 102 ? -13.438 -15.596 -3.790 1.00 0.00 198 ASN A N 17
ATOM 27635 C CA . ASN A 1 102 ? -14.068 -15.341 -5.073 1.00 0.00 198 ASN A CA 17
ATOM 27636 C C . ASN A 1 102 ? -14.851 -14.039 -4.948 1.00 0.00 198 ASN A C 17
ATOM 27637 O O . ASN A 1 102 ? -15.637 -13.892 -4.011 1.00 0.00 198 ASN A O 17
ATOM 27648 N N . ASN A 1 103 ? -14.668 -13.101 -5.872 1.00 0.00 199 ASN A N 17
ATOM 27649 C CA . ASN A 1 103 ? -15.439 -11.889 -6.042 1.00 0.00 199 ASN A CA 17
ATOM 27650 C C . ASN A 1 103 ? -15.323 -11.608 -7.541 1.00 0.00 199 ASN A C 17
ATOM 27651 O O . ASN A 1 103 ? -14.694 -10.633 -7.951 1.00 0.00 199 ASN A O 17
ATOM 27662 N N . SER A 1 104 ? -15.815 -12.523 -8.375 1.00 0.00 200 SER A N 17
ATOM 27663 C CA . SER A 1 104 ? -15.763 -12.397 -9.819 1.00 0.00 200 SER A CA 17
ATOM 27664 C C . SER A 1 104 ? -16.468 -11.106 -10.204 1.00 0.00 200 SER A C 17
ATOM 27665 O O . SER A 1 104 ? -17.671 -10.973 -9.985 1.00 0.00 200 SER A O 17
ATOM 27673 N N . GLU A 1 105 ? -15.684 -10.137 -10.677 1.00 0.00 201 GLU A N 17
ATOM 27674 C CA . GLU A 1 105 ? -16.063 -8.781 -11.047 1.00 0.00 201 GLU A CA 17
ATOM 27675 C C . GLU A 1 105 ? -16.271 -7.952 -9.789 1.00 0.00 201 GLU A C 17
ATOM 27676 O O . GLU A 1 105 ? -15.770 -6.842 -9.724 1.00 0.00 201 GLU A O 17
ATOM 27688 N N . LEU A 1 106 ? -16.886 -8.493 -8.739 1.00 0.00 202 LEU A N 17
ATOM 27689 C CA . LEU A 1 106 ? -17.150 -7.781 -7.489 1.00 0.00 202 LEU A CA 17
ATOM 27690 C C . LEU A 1 106 ? -15.866 -7.295 -6.812 1.00 0.00 202 LEU A C 17
ATOM 27691 O O . LEU A 1 106 ? -15.851 -6.338 -6.042 1.00 0.00 202 LEU A O 17
ATOM 27707 N N . ASN A 1 107 ? -14.746 -7.909 -7.179 1.00 0.00 203 ASN A N 17
ATOM 27708 C CA . ASN A 1 107 ? -13.417 -7.542 -6.782 1.00 0.00 203 ASN A CA 17
ATOM 27709 C C . ASN A 1 107 ? -13.032 -6.178 -7.302 1.00 0.00 203 ASN A C 17
ATOM 27710 O O . ASN A 1 107 ? -12.025 -5.654 -6.867 1.00 0.00 203 ASN A O 17
ATOM 27721 N N . GLN A 1 108 ? -13.769 -5.602 -8.243 1.00 0.00 204 GLN A N 17
ATOM 27722 C CA . GLN A 1 108 ? -13.327 -4.406 -8.892 1.00 0.00 204 GLN A CA 17
ATOM 27723 C C . GLN A 1 108 ? -13.543 -3.221 -7.978 1.00 0.00 204 GLN A C 17
ATOM 27724 O O . GLN A 1 108 ? -12.611 -2.450 -7.836 1.00 0.00 204 GLN A O 17
ATOM 27738 N N . LEU A 1 109 ? -14.716 -3.058 -7.359 1.00 0.00 205 LEU A N 17
ATOM 27739 C CA . LEU A 1 109 ? -14.946 -1.939 -6.446 1.00 0.00 205 LEU A CA 17
ATOM 27740 C C . LEU A 1 109 ? -14.028 -2.135 -5.240 1.00 0.00 205 LEU A C 17
ATOM 27741 O O . LEU A 1 109 ? -13.354 -1.194 -4.831 1.00 0.00 205 LEU A O 17
ATOM 27757 N N . ASP A 1 110 ? -13.937 -3.373 -4.747 1.00 0.00 206 ASP A N 17
ATOM 27758 C CA . ASP A 1 110 ? -13.032 -3.791 -3.682 1.00 0.00 206 ASP A CA 17
ATOM 27759 C C . ASP A 1 110 ? -11.587 -3.379 -3.978 1.00 0.00 206 ASP A C 17
ATOM 27760 O O . ASP A 1 110 ? -10.955 -2.723 -3.149 1.00 0.00 206 ASP A O 17
ATOM 27769 N N . THR A 1 111 ? -11.069 -3.714 -5.163 1.00 0.00 207 THR A N 17
ATOM 27770 C CA . THR A 1 111 ? -9.692 -3.424 -5.534 1.00 0.00 207 THR A CA 17
ATOM 27771 C C . THR A 1 111 ? -9.533 -1.950 -5.890 1.00 0.00 207 THR A C 17
ATOM 27772 O O . THR A 1 111 ? -8.499 -1.385 -5.589 1.00 0.00 207 THR A O 17
ATOM 27783 N N . THR A 1 112 ? -10.519 -1.295 -6.496 1.00 0.00 208 THR A N 17
ATOM 27784 C CA . THR A 1 112 ? -10.484 0.122 -6.822 1.00 0.00 208 THR A CA 17
ATOM 27785 C C . THR A 1 112 ? -10.331 0.935 -5.536 1.00 0.00 208 THR A C 17
ATOM 27786 O O . THR A 1 112 ? -9.513 1.857 -5.477 1.00 0.00 208 THR A O 17
ATOM 27797 N N . VAL A 1 113 ? -11.063 0.579 -4.481 1.00 0.00 209 VAL A N 17
ATOM 27798 C CA . VAL A 1 113 ? -10.892 1.169 -3.167 1.00 0.00 209 VAL A CA 17
ATOM 27799 C C . VAL A 1 113 ? -9.515 0.793 -2.640 1.00 0.00 209 VAL A C 17
ATOM 27800 O O . VAL A 1 113 ? -8.729 1.691 -2.357 1.00 0.00 209 VAL A O 17
ATOM 27813 N N . LYS A 1 114 ? -9.189 -0.496 -2.508 1.00 0.00 210 LYS A N 17
ATOM 27814 C CA . LYS A 1 114 ? -7.912 -0.900 -1.924 1.00 0.00 210 LYS A CA 17
ATOM 27815 C C . LYS A 1 114 ? -6.730 -0.321 -2.696 1.00 0.00 210 LYS A C 17
ATOM 27816 O O . LYS A 1 114 ? -5.692 -0.106 -2.086 1.00 0.00 210 LYS A O 17
ATOM 27835 N N . SER A 1 115 ? -6.842 -0.062 -3.992 1.00 0.00 211 SER A N 17
ATOM 27836 C CA . SER A 1 115 ? -5.800 0.539 -4.797 1.00 0.00 211 SER A CA 17
ATOM 27837 C C . SER A 1 115 ? -5.630 1.982 -4.339 1.00 0.00 211 SER A C 17
ATOM 27838 O O . SER A 1 115 ? -4.559 2.354 -3.847 1.00 0.00 211 SER A O 17
ATOM 27846 N N . GLN A 1 116 ? -6.702 2.772 -4.452 1.00 0.00 212 GLN A N 17
ATOM 27847 C CA . GLN A 1 116 ? -6.677 4.202 -4.194 1.00 0.00 212 GLN A CA 17
ATOM 27848 C C . GLN A 1 116 ? -6.263 4.503 -2.743 1.00 0.00 212 GLN A C 17
ATOM 27849 O O . GLN A 1 116 ? -5.453 5.401 -2.517 1.00 0.00 212 GLN A O 17
ATOM 27863 N N . ILE A 1 117 ? -6.763 3.726 -1.774 1.00 0.00 213 ILE A N 17
ATOM 27864 C CA . ILE A 1 117 ? -6.457 3.893 -0.355 1.00 0.00 213 ILE A CA 17
ATOM 27865 C C . ILE A 1 117 ? -5.061 3.375 -0.003 1.00 0.00 213 ILE A C 17
ATOM 27866 O O . ILE A 1 117 ? -4.379 4.063 0.741 1.00 0.00 213 ILE A O 17
ATOM 27882 N N . ILE A 1 118 ? -4.596 2.211 -0.488 1.00 0.00 214 ILE A N 17
ATOM 27883 C CA . ILE A 1 118 ? -3.266 1.717 -0.111 1.00 0.00 214 ILE A CA 17
ATOM 27884 C C . ILE A 1 118 ? -2.238 2.689 -0.675 1.00 0.00 214 ILE A C 17
ATOM 27885 O O . ILE A 1 118 ? -1.354 3.117 0.063 1.00 0.00 214 ILE A O 17
ATOM 27901 N N . ARG A 1 119 ? -2.362 3.067 -1.952 1.00 0.00 215 ARG A N 17
ATOM 27902 C CA . ARG A 1 119 ? -1.443 4.006 -2.581 1.00 0.00 215 ARG A CA 17
ATOM 27903 C C . ARG A 1 119 ? -1.391 5.317 -1.806 1.00 0.00 215 ARG A C 17
ATOM 27904 O O . ARG A 1 119 ? -0.304 5.862 -1.631 1.00 0.00 215 ARG A O 17
ATOM 27925 N N . GLU A 1 120 ? -2.526 5.832 -1.341 1.00 0.00 216 GLU A N 17
ATOM 27926 C CA . GLU A 1 120 ? -2.570 7.017 -0.536 1.00 0.00 216 GLU A CA 17
ATOM 27927 C C . GLU A 1 120 ? -1.921 6.765 0.818 1.00 0.00 216 GLU A C 17
ATOM 27928 O O . GLU A 1 120 ? -1.138 7.583 1.268 1.00 0.00 216 GLU A O 17
ATOM 27940 N N . MET A 1 121 ? -2.245 5.673 1.504 1.00 0.00 217 MET A N 17
ATOM 27941 C CA . MET A 1 121 ? -1.767 5.371 2.836 1.00 0.00 217 MET A CA 17
ATOM 27942 C C . MET A 1 121 ? -0.226 5.345 2.833 1.00 0.00 217 MET A C 17
ATOM 27943 O O . MET A 1 121 ? 0.387 5.765 3.810 1.00 0.00 217 MET A O 17
ATOM 27957 N N . CYS A 1 122 ? 0.403 4.930 1.723 1.00 0.00 218 CYS A N 17
ATOM 27958 C CA . CYS A 1 122 ? 1.844 5.029 1.495 1.00 0.00 218 CYS A CA 17
ATOM 27959 C C . CYS A 1 122 ? 2.331 6.487 1.439 1.00 0.00 218 CYS A C 17
ATOM 27960 O O . CYS A 1 122 ? 3.426 6.795 1.906 1.00 0.00 218 CYS A O 17
ATOM 27967 N N . ILE A 1 123 ? 1.573 7.370 0.790 1.00 0.00 219 ILE A N 17
ATOM 27968 C CA . ILE A 1 123 ? 1.863 8.797 0.656 1.00 0.00 219 ILE A CA 17
ATOM 27969 C C . ILE A 1 123 ? 1.716 9.456 2.031 1.00 0.00 219 ILE A C 17
ATOM 27970 O O . ILE A 1 123 ? 2.635 10.107 2.528 1.00 0.00 219 ILE A O 17
ATOM 27986 N N . THR A 1 124 ? 0.585 9.219 2.683 1.00 0.00 220 THR A N 17
ATOM 27987 C CA . THR A 1 124 ? 0.282 9.625 4.035 1.00 0.00 220 THR A CA 17
ATOM 27988 C C . THR A 1 124 ? 1.415 9.190 4.983 1.00 0.00 220 THR A C 17
ATOM 27989 O O . THR A 1 124 ? 1.855 10.005 5.784 1.00 0.00 220 THR A O 17
ATOM 28000 N N . GLU A 1 125 ? 1.968 7.973 4.897 1.00 0.00 221 GLU A N 17
ATOM 28001 C CA . GLU A 1 125 ? 3.003 7.541 5.836 1.00 0.00 221 GLU A CA 17
ATOM 28002 C C . GLU A 1 125 ? 4.275 8.379 5.685 1.00 0.00 221 GLU A C 17
ATOM 28003 O O . GLU A 1 125 ? 5.011 8.507 6.660 1.00 0.00 221 GLU A O 17
ATOM 28015 N N . TYR A 1 126 ? 4.507 9.042 4.547 1.00 0.00 222 TYR A N 17
ATOM 28016 C CA . TYR A 1 126 ? 5.462 10.138 4.535 1.00 0.00 222 TYR A CA 17
ATOM 28017 C C . TYR A 1 126 ? 4.847 11.416 5.101 1.00 0.00 222 TYR A C 17
ATOM 28018 O O . TYR A 1 126 ? 5.311 11.881 6.135 1.00 0.00 222 TYR A O 17
ATOM 28036 N N . ARG A 1 127 ? 3.826 12.016 4.476 1.00 0.00 223 ARG A N 17
ATOM 28037 C CA . ARG A 1 127 ? 3.332 13.345 4.846 1.00 0.00 223 ARG A CA 17
ATOM 28038 C C . ARG A 1 127 ? 3.013 13.491 6.344 1.00 0.00 223 ARG A C 17
ATOM 28039 O O . ARG A 1 127 ? 3.370 14.501 6.960 1.00 0.00 223 ARG A O 17
ATOM 28060 N N . ARG A 1 128 ? 2.367 12.493 6.945 1.00 0.00 224 ARG A N 17
ATOM 28061 C CA . ARG A 1 128 ? 1.943 12.445 8.325 1.00 0.00 224 ARG A CA 17
ATOM 28062 C C . ARG A 1 128 ? 2.953 11.702 9.180 1.00 0.00 224 ARG A C 17
ATOM 28063 O O . ARG A 1 128 ? 3.103 12.028 10.356 1.00 0.00 224 ARG A O 17
ATOM 28084 N N . GLY A 1 129 ? 3.602 10.665 8.647 1.00 0.00 225 GLY A N 17
ATOM 28085 C CA . GLY A 1 129 ? 4.594 9.926 9.422 1.00 0.00 225 GLY A CA 17
ATOM 28086 C C . GLY A 1 129 ? 5.835 10.778 9.673 1.00 0.00 225 GLY A C 17
ATOM 28087 O O . GLY A 1 129 ? 6.569 10.499 10.619 1.00 0.00 225 GLY A O 17
ATOM 28091 N N . SER A 1 130 ? 6.004 11.843 8.880 1.00 0.00 226 SER A N 17
ATOM 28092 C CA . SER A 1 130 ? 7.149 12.754 8.862 1.00 0.00 226 SER A CA 17
ATOM 28093 C C . SER A 1 130 ? 7.634 13.081 10.281 1.00 0.00 226 SER A C 17
ATOM 28094 O O . SER A 1 130 ? 8.801 12.852 10.622 1.00 0.00 226 SER A O 17
ATOM 28102 N N . ILE A 1 29 ? 11.222 -7.057 -2.261 1.00 0.00 125 ILE A N 18
ATOM 28103 C CA . ILE A 1 29 ? 11.585 -6.649 -0.905 1.00 0.00 125 ILE A CA 18
ATOM 28104 C C . ILE A 1 29 ? 12.178 -7.865 -0.155 1.00 0.00 125 ILE A C 18
ATOM 28105 O O . ILE A 1 29 ? 12.344 -8.946 -0.727 1.00 0.00 125 ILE A O 18
ATOM 28121 N N . GLY A 1 30 ? 12.619 -7.679 1.089 1.00 0.00 126 GLY A N 18
ATOM 28122 C CA . GLY A 1 30 ? 13.215 -8.734 1.897 1.00 0.00 126 GLY A CA 18
ATOM 28123 C C . GLY A 1 30 ? 13.204 -8.431 3.393 1.00 0.00 126 GLY A C 18
ATOM 28124 O O . GLY A 1 30 ? 13.912 -9.091 4.151 1.00 0.00 126 GLY A O 18
ATOM 28128 N N . GLY A 1 31 ? 12.411 -7.460 3.843 1.00 0.00 127 GLY A N 18
ATOM 28129 C CA . GLY A 1 31 ? 12.309 -7.097 5.241 1.00 0.00 127 GLY A CA 18
ATOM 28130 C C . GLY A 1 31 ? 11.118 -6.173 5.408 1.00 0.00 127 GLY A C 18
ATOM 28131 O O . GLY A 1 31 ? 10.847 -5.324 4.546 1.00 0.00 127 GLY A O 18
ATOM 28135 N N . TYR A 1 32 ? 10.389 -6.364 6.508 1.00 0.00 128 TYR A N 18
ATOM 28136 C CA . TYR A 1 32 ? 9.129 -5.702 6.768 1.00 0.00 128 TYR A CA 18
ATOM 28137 C C . TYR A 1 32 ? 8.921 -5.692 8.281 1.00 0.00 128 TYR A C 18
ATOM 28138 O O . TYR A 1 32 ? 9.152 -6.721 8.924 1.00 0.00 128 TYR A O 18
ATOM 28156 N N . MET A 1 33 ? 8.455 -4.590 8.865 1.00 0.00 129 MET A N 18
ATOM 28157 C CA . MET A 1 33 ? 8.253 -4.449 10.318 1.00 0.00 129 MET A CA 18
ATOM 28158 C C . MET A 1 33 ? 6.965 -3.699 10.653 1.00 0.00 129 MET A C 18
ATOM 28159 O O . MET A 1 33 ? 6.411 -3.902 11.731 1.00 0.00 129 MET A O 18
ATOM 28173 N N . LEU A 1 34 ? 6.443 -2.948 9.685 1.00 0.00 130 LEU A N 18
ATOM 28174 C CA . LEU A 1 34 ? 5.355 -1.983 9.731 1.00 0.00 130 LEU A CA 18
ATOM 28175 C C . LEU A 1 34 ? 5.830 -0.647 10.294 1.00 0.00 130 LEU A C 18
ATOM 28176 O O . LEU A 1 34 ? 6.738 -0.594 11.120 1.00 0.00 130 LEU A O 18
ATOM 28192 N N . GLY A 1 35 ? 5.179 0.416 9.824 1.00 0.00 131 GLY A N 18
ATOM 28193 C CA . GLY A 1 35 ? 5.323 1.758 10.372 1.00 0.00 131 GLY A CA 18
ATOM 28194 C C . GLY A 1 35 ? 4.139 2.014 11.288 1.00 0.00 131 GLY A C 18
ATOM 28195 O O . GLY A 1 35 ? 4.161 1.620 12.455 1.00 0.00 131 GLY A O 18
ATOM 28199 N N . ASN A 1 36 ? 3.053 2.557 10.731 1.00 0.00 132 ASN A N 18
ATOM 28200 C CA . ASN A 1 36 ? 1.771 2.720 11.418 1.00 0.00 132 ASN A CA 18
ATOM 28201 C C . ASN A 1 36 ? 0.667 2.002 10.642 1.00 0.00 132 ASN A C 18
ATOM 28202 O O . ASN A 1 36 ? 0.879 1.454 9.550 1.00 0.00 132 ASN A O 18
ATOM 28213 N N . ALA A 1 37 ? -0.529 1.983 11.230 1.00 0.00 133 ALA A N 18
ATOM 28214 C CA . ALA A 1 37 ? -1.767 1.575 10.585 1.00 0.00 133 ALA A CA 18
ATOM 28215 C C . ALA A 1 37 ? -2.568 2.831 10.182 1.00 0.00 133 ALA A C 18
ATOM 28216 O O . ALA A 1 37 ? -2.031 3.940 10.245 1.00 0.00 133 ALA A O 18
ATOM 28223 N N . VAL A 1 38 ? -3.841 2.696 9.781 1.00 0.00 134 VAL A N 18
ATOM 28224 C CA . VAL A 1 38 ? -4.739 3.828 9.563 1.00 0.00 134 VAL A CA 18
ATOM 28225 C C . VAL A 1 38 ? -6.063 3.630 10.311 1.00 0.00 134 VAL A C 18
ATOM 28226 O O . VAL A 1 38 ? -6.512 4.506 11.048 1.00 0.00 134 VAL A O 18
ATOM 28239 N N . GLY A 1 39 ? -6.690 2.469 10.151 1.00 0.00 135 GLY A N 18
ATOM 28240 C CA . GLY A 1 39 ? -7.996 2.105 10.649 1.00 0.00 135 GLY A CA 18
ATOM 28241 C C . GLY A 1 39 ? -9.026 2.849 9.828 1.00 0.00 135 GLY A C 18
ATOM 28242 O O . GLY A 1 39 ? -9.575 2.338 8.858 1.00 0.00 135 GLY A O 18
ATOM 28246 N N . ARG A 1 40 ? -9.246 4.099 10.183 1.00 0.00 136 ARG A N 18
ATOM 28247 C CA . ARG A 1 40 ? -10.289 4.956 9.633 1.00 0.00 136 ARG A CA 18
ATOM 28248 C C . ARG A 1 40 ? -9.617 6.145 8.976 1.00 0.00 136 ARG A C 18
ATOM 28249 O O . ARG A 1 40 ? -9.597 7.249 9.517 1.00 0.00 136 ARG A O 18
ATOM 28270 N N . MET A 1 41 ? -8.980 5.873 7.838 1.00 0.00 137 MET A N 18
ATOM 28271 C CA . MET A 1 41 ? -8.148 6.830 7.113 1.00 0.00 137 MET A CA 18
ATOM 28272 C C . MET A 1 41 ? -8.872 8.146 6.809 1.00 0.00 137 MET A C 18
ATOM 28273 O O . MET A 1 41 ? -8.343 9.224 7.066 1.00 0.00 137 MET A O 18
ATOM 28287 N N . SER A 1 42 ? -10.101 8.049 6.299 1.00 0.00 138 SER A N 18
ATOM 28288 C CA . SER A 1 42 ? -10.965 9.178 5.955 1.00 0.00 138 SER A CA 18
ATOM 28289 C C . SER A 1 42 ? -10.334 10.129 4.918 1.00 0.00 138 SER A C 18
ATOM 28290 O O . SER A 1 42 ? -10.685 11.309 4.881 1.00 0.00 138 SER A O 18
ATOM 28298 N N . TYR A 1 43 ? -9.414 9.623 4.089 1.00 0.00 139 TYR A N 18
ATOM 28299 C CA . TYR A 1 43 ? -8.827 10.355 2.973 1.00 0.00 139 TYR A CA 18
ATOM 28300 C C . TYR A 1 43 ? -9.902 10.840 2.007 1.00 0.00 139 TYR A C 18
ATOM 28301 O O . TYR A 1 43 ? -11.040 10.362 1.984 1.00 0.00 139 TYR A O 18
ATOM 28319 N N . GLN A 1 44 ? -9.470 11.747 1.141 1.00 0.00 140 GLN A N 18
ATOM 28320 C CA . GLN A 1 44 ? -10.275 12.430 0.157 1.00 0.00 140 GLN A CA 18
ATOM 28321 C C . GLN A 1 44 ? -10.601 11.495 -1.015 1.00 0.00 140 GLN A C 18
ATOM 28322 O O . GLN A 1 44 ? -10.058 11.666 -2.103 1.00 0.00 140 GLN A O 18
ATOM 28336 N N . PHE A 1 45 ? -11.486 10.509 -0.803 1.00 0.00 141 PHE A N 18
ATOM 28337 C CA . PHE A 1 45 ? -11.954 9.601 -1.853 1.00 0.00 141 PHE A CA 18
ATOM 28338 C C . PHE A 1 45 ? -12.541 10.400 -3.016 1.00 0.00 141 PHE A C 18
ATOM 28339 O O . PHE A 1 45 ? -13.047 11.511 -2.832 1.00 0.00 141 PHE A O 18
ATOM 28356 N N . ASN A 1 46 ? -12.566 9.789 -4.196 1.00 0.00 142 ASN A N 18
ATOM 28357 C CA . ASN A 1 46 ? -13.105 10.427 -5.393 1.00 0.00 142 ASN A CA 18
ATOM 28358 C C . ASN A 1 46 ? -14.612 10.243 -5.452 1.00 0.00 142 ASN A C 18
ATOM 28359 O O . ASN A 1 46 ? -15.315 11.162 -5.863 1.00 0.00 142 ASN A O 18
ATOM 28370 N N . ASN A 1 47 ? -15.117 9.049 -5.103 1.00 0.00 143 ASN A N 18
ATOM 28371 C CA . ASN A 1 47 ? -16.527 8.736 -5.251 1.00 0.00 143 ASN A CA 18
ATOM 28372 C C . ASN A 1 47 ? -17.001 8.041 -3.987 1.00 0.00 143 ASN A C 18
ATOM 28373 O O . ASN A 1 47 ? -16.245 7.274 -3.381 1.00 0.00 143 ASN A O 18
ATOM 28384 N N . PRO A 1 48 ? -18.260 8.258 -3.587 1.00 0.00 144 PRO A N 18
ATOM 28385 C CA . PRO A 1 48 ? -18.741 7.807 -2.300 1.00 0.00 144 PRO A CA 18
ATOM 28386 C C . PRO A 1 48 ? -18.928 6.293 -2.249 1.00 0.00 144 PRO A C 18
ATOM 28387 O O . PRO A 1 48 ? -18.867 5.746 -1.152 1.00 0.00 144 PRO A O 18
ATOM 28398 N N . MET A 1 49 ? -19.091 5.608 -3.391 1.00 0.00 145 MET A N 18
ATOM 28399 C CA . MET A 1 49 ? -19.065 4.161 -3.435 1.00 0.00 145 MET A CA 18
ATOM 28400 C C . MET A 1 49 ? -17.763 3.658 -2.828 1.00 0.00 145 MET A C 18
ATOM 28401 O O . MET A 1 49 ? -17.809 2.743 -2.009 1.00 0.00 145 MET A O 18
ATOM 28415 N N . GLU A 1 50 ? -16.618 4.268 -3.164 1.00 0.00 146 GLU A N 18
ATOM 28416 C CA . GLU A 1 50 ? -15.351 3.727 -2.714 1.00 0.00 146 GLU A CA 18
ATOM 28417 C C . GLU A 1 50 ? -15.221 3.931 -1.195 1.00 0.00 146 GLU A C 18
ATOM 28418 O O . GLU A 1 50 ? -14.755 3.045 -0.480 1.00 0.00 146 GLU A O 18
ATOM 28430 N N . SER A 1 51 ? -15.694 5.081 -0.702 1.00 0.00 147 SER A N 18
ATOM 28431 C CA . SER A 1 51 ? -15.716 5.447 0.706 1.00 0.00 147 SER A CA 18
ATOM 28432 C C . SER A 1 51 ? -16.592 4.464 1.490 1.00 0.00 147 SER A C 18
ATOM 28433 O O . SER A 1 51 ? -16.165 3.894 2.495 1.00 0.00 147 SER A O 18
ATOM 28441 N N . ARG A 1 52 ? -17.830 4.254 1.043 1.00 0.00 148 ARG A N 18
ATOM 28442 C CA . ARG A 1 52 ? -18.798 3.348 1.605 1.00 0.00 148 ARG A CA 18
ATOM 28443 C C . ARG A 1 52 ? -18.254 1.940 1.607 1.00 0.00 148 ARG A C 18
ATOM 28444 O O . ARG A 1 52 ? -18.492 1.232 2.579 1.00 0.00 148 ARG A O 18
ATOM 28465 N N . TYR A 1 53 ? -17.551 1.518 0.565 1.00 0.00 149 TYR A N 18
ATOM 28466 C CA . TYR A 1 53 ? -16.965 0.198 0.548 1.00 0.00 149 TYR A CA 18
ATOM 28467 C C . TYR A 1 53 ? -15.969 0.123 1.693 1.00 0.00 149 TYR A C 18
ATOM 28468 O O . TYR A 1 53 ? -16.103 -0.747 2.544 1.00 0.00 149 TYR A O 18
ATOM 28486 N N . TYR A 1 54 ? -15.056 1.093 1.809 1.00 0.00 150 TYR A N 18
ATOM 28487 C CA . TYR A 1 54 ? -14.047 1.085 2.869 1.00 0.00 150 TYR A CA 18
ATOM 28488 C C . TYR A 1 54 ? -14.661 1.125 4.283 1.00 0.00 150 TYR A C 18
ATOM 28489 O O . TYR A 1 54 ? -13.965 0.872 5.271 1.00 0.00 150 TYR A O 18
ATOM 28507 N N . ASN A 1 55 ? -15.957 1.433 4.412 1.00 0.00 151 ASN A N 18
ATOM 28508 C CA . ASN A 1 55 ? -16.663 1.467 5.683 1.00 0.00 151 ASN A CA 18
ATOM 28509 C C . ASN A 1 55 ? -17.461 0.189 5.912 1.00 0.00 151 ASN A C 18
ATOM 28510 O O . ASN A 1 55 ? -17.391 -0.382 6.998 1.00 0.00 151 ASN A O 18
ATOM 28521 N N . ASP A 1 56 ? -18.208 -0.299 4.926 1.00 0.00 152 ASP A N 18
ATOM 28522 C CA . ASP A 1 56 ? -18.979 -1.540 5.038 1.00 0.00 152 ASP A CA 18
ATOM 28523 C C . ASP A 1 56 ? -18.068 -2.747 5.161 1.00 0.00 152 ASP A C 18
ATOM 28524 O O . ASP A 1 56 ? -18.364 -3.656 5.939 1.00 0.00 152 ASP A O 18
ATOM 28533 N N . TYR A 1 57 ? -16.958 -2.716 4.429 1.00 0.00 153 TYR A N 18
ATOM 28534 C CA . TYR A 1 57 ? -15.908 -3.717 4.392 1.00 0.00 153 TYR A CA 18
ATOM 28535 C C . TYR A 1 57 ? -14.824 -3.427 5.410 1.00 0.00 153 TYR A C 18
ATOM 28536 O O . TYR A 1 57 ? -13.805 -4.106 5.386 1.00 0.00 153 TYR A O 18
ATOM 28554 N N . TYR A 1 58 ? -15.023 -2.474 6.321 1.00 0.00 154 TYR A N 18
ATOM 28555 C CA . TYR A 1 58 ? -14.016 -2.102 7.298 1.00 0.00 154 TYR A CA 18
ATOM 28556 C C . TYR A 1 58 ? -13.508 -3.324 8.085 1.00 0.00 154 TYR A C 18
ATOM 28557 O O . TYR A 1 58 ? -12.322 -3.418 8.411 1.00 0.00 154 TYR A O 18
ATOM 28575 N N . ASN A 1 59 ? -14.373 -4.310 8.344 1.00 0.00 155 ASN A N 18
ATOM 28576 C CA . ASN A 1 59 ? -13.999 -5.545 9.039 1.00 0.00 155 ASN A CA 18
ATOM 28577 C C . ASN A 1 59 ? -13.043 -6.426 8.218 1.00 0.00 155 ASN A C 18
ATOM 28578 O O . ASN A 1 59 ? -12.427 -7.339 8.769 1.00 0.00 155 ASN A O 18
ATOM 28589 N N . GLN A 1 60 ? -12.891 -6.156 6.919 1.00 0.00 156 GLN A N 18
ATOM 28590 C CA . GLN A 1 60 ? -12.027 -6.818 5.947 1.00 0.00 156 GLN A CA 18
ATOM 28591 C C . GLN A 1 60 ? -10.950 -5.872 5.385 1.00 0.00 156 GLN A C 18
ATOM 28592 O O . GLN A 1 60 ? -10.206 -6.262 4.481 1.00 0.00 156 GLN A O 18
ATOM 28606 N N . MET A 1 61 ? -10.875 -4.621 5.841 1.00 0.00 157 MET A N 18
ATOM 28607 C CA . MET A 1 61 ? -9.920 -3.646 5.322 1.00 0.00 157 MET A CA 18
ATOM 28608 C C . MET A 1 61 ? -8.481 -3.999 5.741 1.00 0.00 157 MET A C 18
ATOM 28609 O O . MET A 1 61 ? -8.281 -4.799 6.664 1.00 0.00 157 MET A O 18
ATOM 28623 N N . PRO A 1 62 ? -7.471 -3.371 5.103 1.00 0.00 158 PRO A N 18
ATOM 28624 C CA . PRO A 1 62 ? -6.081 -3.420 5.536 1.00 0.00 158 PRO A CA 18
ATOM 28625 C C . PRO A 1 62 ? -5.966 -3.174 7.031 1.00 0.00 158 PRO A C 18
ATOM 28626 O O . PRO A 1 62 ? -6.555 -2.228 7.558 1.00 0.00 158 PRO A O 18
ATOM 28637 N N . ASN A 1 63 ? -5.186 -4.001 7.722 1.00 0.00 159 ASN A N 18
ATOM 28638 C CA . ASN A 1 63 ? -4.921 -3.824 9.120 1.00 0.00 159 ASN A CA 18
ATOM 28639 C C . ASN A 1 63 ? -4.067 -2.575 9.275 1.00 0.00 159 ASN A C 18
ATOM 28640 O O . ASN A 1 63 ? -4.363 -1.733 10.113 1.00 0.00 159 ASN A O 18
ATOM 28651 N N . ARG A 1 64 ? -2.981 -2.471 8.511 1.00 0.00 160 ARG A N 18
ATOM 28652 C CA . ARG A 1 64 ? -2.015 -1.393 8.583 1.00 0.00 160 ARG A CA 18
ATOM 28653 C C . ARG A 1 64 ? -1.319 -1.176 7.241 1.00 0.00 160 ARG A C 18
ATOM 28654 O O . ARG A 1 64 ? -1.579 -1.967 6.329 1.00 0.00 160 ARG A O 18
ATOM 28675 N N . VAL A 1 65 ? -0.440 -0.165 7.104 1.00 0.00 161 VAL A N 18
ATOM 28676 C CA . VAL A 1 65 ? 0.026 0.193 5.757 1.00 0.00 161 VAL A CA 18
ATOM 28677 C C . VAL A 1 65 ? 1.293 -0.546 5.345 1.00 0.00 161 VAL A C 18
ATOM 28678 O O . VAL A 1 65 ? 1.541 -0.716 4.155 1.00 0.00 161 VAL A O 18
ATOM 28691 N N . TYR A 1 66 ? 2.041 -0.999 6.349 1.00 0.00 162 TYR A N 18
ATOM 28692 C CA . TYR A 1 66 ? 3.370 -1.593 6.295 1.00 0.00 162 TYR A CA 18
ATOM 28693 C C . TYR A 1 66 ? 4.429 -0.638 5.733 1.00 0.00 162 TYR A C 18
ATOM 28694 O O . TYR A 1 66 ? 4.144 0.334 5.042 1.00 0.00 162 TYR A O 18
ATOM 28712 N N . ARG A 1 67 ? 5.688 -0.954 6.025 1.00 0.00 163 ARG A N 18
ATOM 28713 C CA . ARG A 1 67 ? 6.861 -0.260 5.527 1.00 0.00 163 ARG A CA 18
ATOM 28714 C C . ARG A 1 67 ? 7.792 -1.304 4.928 1.00 0.00 163 ARG A C 18
ATOM 28715 O O . ARG A 1 67 ? 8.473 -1.989 5.691 1.00 0.00 163 ARG A O 18
ATOM 28736 N N . PRO A 1 68 ? 7.800 -1.538 3.607 1.00 0.00 164 PRO A N 18
ATOM 28737 C CA . PRO A 1 68 ? 8.900 -2.262 2.993 1.00 0.00 164 PRO A CA 18
ATOM 28738 C C . PRO A 1 68 ? 10.188 -1.510 3.315 1.00 0.00 164 PRO A C 18
ATOM 28739 O O . PRO A 1 68 ? 10.266 -0.317 3.035 1.00 0.00 164 PRO A O 18
ATOM 28750 N N . MET A 1 69 ? 11.153 -2.185 3.939 1.00 0.00 165 MET A N 18
ATOM 28751 C CA . MET A 1 69 ? 12.379 -1.533 4.407 1.00 0.00 165 MET A CA 18
ATOM 28752 C C . MET A 1 69 ? 13.561 -1.672 3.445 1.00 0.00 165 MET A C 18
ATOM 28753 O O . MET A 1 69 ? 14.615 -1.091 3.674 1.00 0.00 165 MET A O 18
ATOM 28767 N N . TYR A 1 70 ? 13.303 -2.398 2.356 1.00 0.00 166 TYR A N 18
ATOM 28768 C CA . TYR A 1 70 ? 14.142 -2.760 1.214 1.00 0.00 166 TYR A CA 18
ATOM 28769 C C . TYR A 1 70 ? 15.503 -3.359 1.596 1.00 0.00 166 TYR A C 18
ATOM 28770 O O . TYR A 1 70 ? 16.190 -2.932 2.514 1.00 0.00 166 TYR A O 18
ATOM 28788 N N . ARG A 1 71 ? 15.974 -4.338 0.820 1.00 0.00 167 ARG A N 18
ATOM 28789 C CA . ARG A 1 71 ? 17.266 -4.982 1.128 1.00 0.00 167 ARG A CA 18
ATOM 28790 C C . ARG A 1 71 ? 18.467 -4.093 0.837 1.00 0.00 167 ARG A C 18
ATOM 28791 O O . ARG A 1 71 ? 19.569 -4.356 1.309 1.00 0.00 167 ARG A O 18
ATOM 28812 N N . GLY A 1 72 ? 18.226 -3.060 0.053 1.00 0.00 168 GLY A N 18
ATOM 28813 C CA . GLY A 1 72 ? 19.202 -2.109 -0.440 1.00 0.00 168 GLY A CA 18
ATOM 28814 C C . GLY A 1 72 ? 18.666 -0.692 -0.320 1.00 0.00 168 GLY A C 18
ATOM 28815 O O . GLY A 1 72 ? 19.385 0.181 0.152 1.00 0.00 168 GLY A O 18
ATOM 28819 N N . GLU A 1 73 ? 17.405 -0.484 -0.691 1.00 0.00 169 GLU A N 18
ATOM 28820 C CA . GLU A 1 73 ? 16.674 0.713 -1.061 1.00 0.00 169 GLU A CA 18
ATOM 28821 C C . GLU A 1 73 ? 17.307 1.320 -2.303 1.00 0.00 169 GLU A C 18
ATOM 28822 O O . GLU A 1 73 ? 16.686 1.352 -3.362 1.00 0.00 169 GLU A O 18
ATOM 28834 N N . GLU A 1 74 ? 18.570 1.700 -2.162 1.00 0.00 170 GLU A N 18
ATOM 28835 C CA . GLU A 1 74 ? 19.395 2.434 -3.101 1.00 0.00 170 GLU A CA 18
ATOM 28836 C C . GLU A 1 74 ? 18.677 3.690 -3.613 1.00 0.00 170 GLU A C 18
ATOM 28837 O O . GLU A 1 74 ? 18.330 3.793 -4.791 1.00 0.00 170 GLU A O 18
ATOM 28849 N N . TYR A 1 75 ? 18.515 4.668 -2.715 1.00 0.00 171 TYR A N 18
ATOM 28850 C CA . TYR A 1 75 ? 17.983 6.004 -2.962 1.00 0.00 171 TYR A CA 18
ATOM 28851 C C . TYR A 1 75 ? 16.685 5.956 -3.769 1.00 0.00 171 TYR A C 18
ATOM 28852 O O . TYR A 1 75 ? 16.594 6.433 -4.908 1.00 0.00 171 TYR A O 18
ATOM 28870 N N . VAL A 1 76 ? 15.654 5.404 -3.134 1.00 0.00 172 VAL A N 18
ATOM 28871 C CA . VAL A 1 76 ? 14.285 5.474 -3.586 1.00 0.00 172 VAL A CA 18
ATOM 28872 C C . VAL A 1 76 ? 13.827 6.937 -3.542 1.00 0.00 172 VAL A C 18
ATOM 28873 O O . VAL A 1 76 ? 14.422 7.808 -2.896 1.00 0.00 172 VAL A O 18
ATOM 28886 N N . SER A 1 77 ? 12.743 7.182 -4.255 1.00 0.00 173 SER A N 18
ATOM 28887 C CA . SER A 1 77 ? 11.999 8.417 -4.325 1.00 0.00 173 SER A CA 18
ATOM 28888 C C . SER A 1 77 ? 10.514 8.073 -4.250 1.00 0.00 173 SER A C 18
ATOM 28889 O O . SER A 1 77 ? 10.156 6.893 -4.327 1.00 0.00 173 SER A O 18
ATOM 28897 N N . GLU A 1 78 ? 9.659 9.079 -4.065 1.00 0.00 174 GLU A N 18
ATOM 28898 C CA . GLU A 1 78 ? 8.312 8.869 -3.540 1.00 0.00 174 GLU A CA 18
ATOM 28899 C C . GLU A 1 78 ? 7.473 7.968 -4.444 1.00 0.00 174 GLU A C 18
ATOM 28900 O O . GLU A 1 78 ? 6.626 7.234 -3.945 1.00 0.00 174 GLU A O 18
ATOM 28912 N N . ASP A 1 79 ? 7.713 7.997 -5.755 1.00 0.00 175 ASP A N 18
ATOM 28913 C CA . ASP A 1 79 ? 6.990 7.145 -6.693 1.00 0.00 175 ASP A CA 18
ATOM 28914 C C . ASP A 1 79 ? 7.346 5.680 -6.474 1.00 0.00 175 ASP A C 18
ATOM 28915 O O . ASP A 1 79 ? 6.452 4.853 -6.325 1.00 0.00 175 ASP A O 18
ATOM 28924 N N . ARG A 1 80 ? 8.645 5.349 -6.389 1.00 0.00 176 ARG A N 18
ATOM 28925 C CA . ARG A 1 80 ? 9.096 3.996 -6.042 1.00 0.00 176 ARG A CA 18
ATOM 28926 C C . ARG A 1 80 ? 8.549 3.601 -4.675 1.00 0.00 176 ARG A C 18
ATOM 28927 O O . ARG A 1 80 ? 8.042 2.497 -4.515 1.00 0.00 176 ARG A O 18
ATOM 28948 N N . PHE A 1 81 ? 8.646 4.495 -3.689 1.00 0.00 177 PHE A N 18
ATOM 28949 C CA . PHE A 1 81 ? 8.156 4.249 -2.340 1.00 0.00 177 PHE A CA 18
ATOM 28950 C C . PHE A 1 81 ? 6.684 3.869 -2.402 1.00 0.00 177 PHE A C 18
ATOM 28951 O O . PHE A 1 81 ? 6.273 2.901 -1.765 1.00 0.00 177 PHE A O 18
ATOM 28968 N N . VAL A 1 82 ? 5.888 4.639 -3.146 1.00 0.00 178 VAL A N 18
ATOM 28969 C CA . VAL A 1 82 ? 4.482 4.372 -3.325 1.00 0.00 178 VAL A CA 18
ATOM 28970 C C . VAL A 1 82 ? 4.322 3.029 -4.020 1.00 0.00 178 VAL A C 18
ATOM 28971 O O . VAL A 1 82 ? 3.653 2.190 -3.433 1.00 0.00 178 VAL A O 18
ATOM 28984 N N . ARG A 1 83 ? 4.871 2.792 -5.222 1.00 0.00 179 ARG A N 18
ATOM 28985 C CA . ARG A 1 83 ? 4.568 1.545 -5.937 1.00 0.00 179 ARG A CA 18
ATOM 28986 C C . ARG A 1 83 ? 4.974 0.324 -5.131 1.00 0.00 179 ARG A C 18
ATOM 28987 O O . ARG A 1 83 ? 4.247 -0.664 -5.147 1.00 0.00 179 ARG A O 18
ATOM 29008 N N . ASP A 1 84 ? 6.109 0.361 -4.446 1.00 0.00 180 ASP A N 18
ATOM 29009 C CA . ASP A 1 84 ? 6.627 -0.837 -3.811 1.00 0.00 180 ASP A CA 18
ATOM 29010 C C . ASP A 1 84 ? 5.899 -1.068 -2.495 1.00 0.00 180 ASP A C 18
ATOM 29011 O O . ASP A 1 84 ? 5.571 -2.215 -2.191 1.00 0.00 180 ASP A O 18
ATOM 29020 N N . CYS A 1 85 ? 5.587 -0.005 -1.739 1.00 0.00 181 CYS A N 18
ATOM 29021 C CA . CYS A 1 85 ? 4.761 -0.106 -0.541 1.00 0.00 181 CYS A CA 18
ATOM 29022 C C . CYS A 1 85 ? 3.355 -0.549 -0.898 1.00 0.00 181 CYS A C 18
ATOM 29023 O O . CYS A 1 85 ? 2.827 -1.445 -0.242 1.00 0.00 181 CYS A O 18
ATOM 29030 N N . TYR A 1 86 ? 2.787 0.037 -1.952 1.00 0.00 182 TYR A N 18
ATOM 29031 C CA . TYR A 1 86 ? 1.539 -0.367 -2.563 1.00 0.00 182 TYR A CA 18
ATOM 29032 C C . TYR A 1 86 ? 1.617 -1.861 -2.799 1.00 0.00 182 TYR A C 18
ATOM 29033 O O . TYR A 1 86 ? 0.938 -2.599 -2.108 1.00 0.00 182 TYR A O 18
ATOM 29051 N N . ASN A 1 87 ? 2.478 -2.343 -3.688 1.00 0.00 183 ASN A N 18
ATOM 29052 C CA . ASN A 1 87 ? 2.482 -3.736 -4.105 1.00 0.00 183 ASN A CA 18
ATOM 29053 C C . ASN A 1 87 ? 2.755 -4.709 -2.949 1.00 0.00 183 ASN A C 18
ATOM 29054 O O . ASN A 1 87 ? 2.264 -5.838 -2.984 1.00 0.00 183 ASN A O 18
ATOM 29065 N N . MET A 1 88 ? 3.505 -4.301 -1.923 1.00 0.00 184 MET A N 18
ATOM 29066 C CA . MET A 1 88 ? 3.683 -5.066 -0.691 1.00 0.00 184 MET A CA 18
ATOM 29067 C C . MET A 1 88 ? 2.331 -5.173 0.023 1.00 0.00 184 MET A C 18
ATOM 29068 O O . MET A 1 88 ? 1.780 -6.264 0.156 1.00 0.00 184 MET A O 18
ATOM 29082 N N . SER A 1 89 ? 1.777 -4.048 0.467 1.00 0.00 185 SER A N 18
ATOM 29083 C CA . SER A 1 89 ? 0.554 -4.015 1.241 1.00 0.00 185 SER A CA 18
ATOM 29084 C C . SER A 1 89 ? -0.635 -4.554 0.438 1.00 0.00 185 SER A C 18
ATOM 29085 O O . SER A 1 89 ? -1.494 -5.206 1.022 1.00 0.00 185 SER A O 18
ATOM 29093 N N . VAL A 1 90 ? -0.705 -4.322 -0.878 1.00 0.00 186 VAL A N 18
ATOM 29094 C CA . VAL A 1 90 ? -1.721 -4.919 -1.727 1.00 0.00 186 VAL A CA 18
ATOM 29095 C C . VAL A 1 90 ? -1.565 -6.427 -1.610 1.00 0.00 186 VAL A C 18
ATOM 29096 O O . VAL A 1 90 ? -2.529 -7.077 -1.253 1.00 0.00 186 VAL A O 18
ATOM 29109 N N . THR A 1 91 ? -0.371 -6.996 -1.799 1.00 0.00 187 THR A N 18
ATOM 29110 C CA . THR A 1 91 ? -0.186 -8.439 -1.761 1.00 0.00 187 THR A CA 18
ATOM 29111 C C . THR A 1 91 ? -0.705 -9.023 -0.444 1.00 0.00 187 THR A C 18
ATOM 29112 O O . THR A 1 91 ? -1.475 -9.990 -0.482 1.00 0.00 187 THR A O 18
ATOM 29123 N N . GLU A 1 92 ? -0.367 -8.393 0.690 1.00 0.00 188 GLU A N 18
ATOM 29124 C CA . GLU A 1 92 ? -0.813 -8.800 2.023 1.00 0.00 188 GLU A CA 18
ATOM 29125 C C . GLU A 1 92 ? -2.335 -8.928 2.121 1.00 0.00 188 GLU A C 18
ATOM 29126 O O . GLU A 1 92 ? -2.822 -9.720 2.920 1.00 0.00 188 GLU A O 18
ATOM 29138 N N . TYR A 1 93 ? -3.103 -8.228 1.285 1.00 0.00 189 TYR A N 18
ATOM 29139 C CA . TYR A 1 93 ? -4.554 -8.267 1.314 1.00 0.00 189 TYR A CA 18
ATOM 29140 C C . TYR A 1 93 ? -5.146 -8.410 -0.101 1.00 0.00 189 TYR A C 18
ATOM 29141 O O . TYR A 1 93 ? -6.262 -7.958 -0.341 1.00 0.00 189 TYR A O 18
ATOM 29159 N N . ILE A 1 94 ? -4.431 -9.037 -1.042 1.00 0.00 190 ILE A N 18
ATOM 29160 C CA . ILE A 1 94 ? -4.912 -9.361 -2.391 1.00 0.00 190 ILE A CA 18
ATOM 29161 C C . ILE A 1 94 ? -4.518 -10.789 -2.745 1.00 0.00 190 ILE A C 18
ATOM 29162 O O . ILE A 1 94 ? -5.359 -11.519 -3.264 1.00 0.00 190 ILE A O 18
ATOM 29178 N N . ILE A 1 95 ? -3.267 -11.184 -2.491 1.00 0.00 191 ILE A N 18
ATOM 29179 C CA . ILE A 1 95 ? -2.796 -12.534 -2.782 1.00 0.00 191 ILE A CA 18
ATOM 29180 C C . ILE A 1 95 ? -3.186 -13.434 -1.612 1.00 0.00 191 ILE A C 18
ATOM 29181 O O . ILE A 1 95 ? -3.703 -14.526 -1.805 1.00 0.00 191 ILE A O 18
ATOM 29197 N N . LYS A 1 96 ? -3.012 -12.968 -0.377 1.00 0.00 192 LYS A N 18
ATOM 29198 C CA . LYS A 1 96 ? -3.369 -13.730 0.814 1.00 0.00 192 LYS A CA 18
ATOM 29199 C C . LYS A 1 96 ? -4.863 -14.045 0.907 1.00 0.00 192 LYS A C 18
ATOM 29200 O O . LYS A 1 96 ? -5.214 -15.057 1.500 1.00 0.00 192 LYS A O 18
ATOM 29219 N N . PRO A 1 97 ? -5.771 -13.183 0.422 1.00 0.00 193 PRO A N 18
ATOM 29220 C CA . PRO A 1 97 ? -7.179 -13.522 0.256 1.00 0.00 193 PRO A CA 18
ATOM 29221 C C . PRO A 1 97 ? -7.490 -14.235 -1.066 1.00 0.00 193 PRO A C 18
ATOM 29222 O O . PRO A 1 97 ? -8.617 -14.699 -1.238 1.00 0.00 193 PRO A O 18
ATOM 29233 N N . ALA A 1 98 ? -6.533 -14.369 -1.995 1.00 0.00 194 ALA A N 18
ATOM 29234 C CA . ALA A 1 98 ? -6.762 -15.066 -3.256 1.00 0.00 194 ALA A CA 18
ATOM 29235 C C . ALA A 1 98 ? -6.991 -16.564 -3.062 1.00 0.00 194 ALA A C 18
ATOM 29236 O O . ALA A 1 98 ? -7.496 -17.188 -3.995 1.00 0.00 194 ALA A O 18
ATOM 29243 N N . GLU A 1 99 ? -6.665 -17.125 -1.885 1.00 0.00 195 GLU A N 18
ATOM 29244 C CA . GLU A 1 99 ? -6.724 -18.572 -1.635 1.00 0.00 195 GLU A CA 18
ATOM 29245 C C . GLU A 1 99 ? -8.076 -19.186 -2.003 1.00 0.00 195 GLU A C 18
ATOM 29246 O O . GLU A 1 99 ? -8.159 -20.366 -2.347 1.00 0.00 195 GLU A O 18
ATOM 29258 N N . GLY A 1 100 ? -9.145 -18.392 -1.944 1.00 0.00 196 GLY A N 18
ATOM 29259 C CA . GLY A 1 100 ? -10.423 -18.780 -2.503 1.00 0.00 196 GLY A CA 18
ATOM 29260 C C . GLY A 1 100 ? -11.474 -17.823 -2.001 1.00 0.00 196 GLY A C 18
ATOM 29261 O O . GLY A 1 100 ? -12.015 -18.042 -0.914 1.00 0.00 196 GLY A O 18
ATOM 29265 N N . LYS A 1 101 ? -11.702 -16.729 -2.731 1.00 0.00 197 LYS A N 18
ATOM 29266 C CA . LYS A 1 101 ? -12.714 -15.731 -2.413 1.00 0.00 197 LYS A CA 18
ATOM 29267 C C . LYS A 1 101 ? -13.387 -15.308 -3.718 1.00 0.00 197 LYS A C 18
ATOM 29268 O O . LYS A 1 101 ? -12.921 -14.394 -4.400 1.00 0.00 197 LYS A O 18
ATOM 29287 N N . ASN A 1 102 ? -14.456 -16.012 -4.099 1.00 0.00 198 ASN A N 18
ATOM 29288 C CA . ASN A 1 102 ? -15.199 -15.756 -5.325 1.00 0.00 198 ASN A CA 18
ATOM 29289 C C . ASN A 1 102 ? -15.887 -14.396 -5.204 1.00 0.00 198 ASN A C 18
ATOM 29290 O O . ASN A 1 102 ? -16.736 -14.215 -4.327 1.00 0.00 198 ASN A O 18
ATOM 29301 N N . ASN A 1 103 ? -15.543 -13.452 -6.083 1.00 0.00 199 ASN A N 18
ATOM 29302 C CA . ASN A 1 103 ? -16.006 -12.081 -6.160 1.00 0.00 199 ASN A CA 18
ATOM 29303 C C . ASN A 1 103 ? -16.054 -11.763 -7.655 1.00 0.00 199 ASN A C 18
ATOM 29304 O O . ASN A 1 103 ? -15.372 -10.877 -8.170 1.00 0.00 199 ASN A O 18
ATOM 29315 N N . SER A 1 104 ? -16.802 -12.575 -8.385 1.00 0.00 200 SER A N 18
ATOM 29316 C CA . SER A 1 104 ? -17.188 -12.373 -9.770 1.00 0.00 200 SER A CA 18
ATOM 29317 C C . SER A 1 104 ? -17.761 -10.969 -9.928 1.00 0.00 200 SER A C 18
ATOM 29318 O O . SER A 1 104 ? -18.848 -10.693 -9.413 1.00 0.00 200 SER A O 18
ATOM 29326 N N . GLU A 1 105 ? -16.973 -10.073 -10.521 1.00 0.00 201 GLU A N 18
ATOM 29327 C CA . GLU A 1 105 ? -17.242 -8.672 -10.795 1.00 0.00 201 GLU A CA 18
ATOM 29328 C C . GLU A 1 105 ? -17.069 -7.862 -9.523 1.00 0.00 201 GLU A C 18
ATOM 29329 O O . GLU A 1 105 ? -16.492 -6.784 -9.561 1.00 0.00 201 GLU A O 18
ATOM 29341 N N . LEU A 1 106 ? -17.413 -8.421 -8.365 1.00 0.00 202 LEU A N 18
ATOM 29342 C CA . LEU A 1 106 ? -17.280 -7.712 -7.106 1.00 0.00 202 LEU A CA 18
ATOM 29343 C C . LEU A 1 106 ? -15.824 -7.390 -6.801 1.00 0.00 202 LEU A C 18
ATOM 29344 O O . LEU A 1 106 ? -15.524 -6.385 -6.154 1.00 0.00 202 LEU A O 18
ATOM 29360 N N . ASN A 1 107 ? -14.895 -8.188 -7.338 1.00 0.00 203 ASN A N 18
ATOM 29361 C CA . ASN A 1 107 ? -13.495 -7.979 -7.104 1.00 0.00 203 ASN A CA 18
ATOM 29362 C C . ASN A 1 107 ? -13.062 -6.677 -7.725 1.00 0.00 203 ASN A C 18
ATOM 29363 O O . ASN A 1 107 ? -12.032 -6.189 -7.298 1.00 0.00 203 ASN A O 18
ATOM 29374 N N . GLN A 1 108 ? -13.814 -6.109 -8.667 1.00 0.00 204 GLN A N 18
ATOM 29375 C CA . GLN A 1 108 ? -13.467 -4.849 -9.283 1.00 0.00 204 GLN A CA 18
ATOM 29376 C C . GLN A 1 108 ? -13.428 -3.749 -8.237 1.00 0.00 204 GLN A C 18
ATOM 29377 O O . GLN A 1 108 ? -12.393 -3.108 -8.110 1.00 0.00 204 GLN A O 18
ATOM 29391 N N . LEU A 1 109 ? -14.529 -3.498 -7.522 1.00 0.00 205 LEU A N 18
ATOM 29392 C CA . LEU A 1 109 ? -14.645 -2.365 -6.615 1.00 0.00 205 LEU A CA 18
ATOM 29393 C C . LEU A 1 109 ? -13.772 -2.635 -5.397 1.00 0.00 205 LEU A C 18
ATOM 29394 O O . LEU A 1 109 ? -13.075 -1.723 -4.986 1.00 0.00 205 LEU A O 18
ATOM 29410 N N . ASP A 1 110 ? -13.729 -3.868 -4.877 1.00 0.00 206 ASP A N 18
ATOM 29411 C CA . ASP A 1 110 ? -12.787 -4.263 -3.821 1.00 0.00 206 ASP A CA 18
ATOM 29412 C C . ASP A 1 110 ? -11.351 -3.930 -4.247 1.00 0.00 206 ASP A C 18
ATOM 29413 O O . ASP A 1 110 ? -10.677 -3.149 -3.582 1.00 0.00 206 ASP A O 18
ATOM 29422 N N . THR A 1 111 ? -10.896 -4.427 -5.395 1.00 0.00 207 THR A N 18
ATOM 29423 C CA . THR A 1 111 ? -9.540 -4.197 -5.909 1.00 0.00 207 THR A CA 18
ATOM 29424 C C . THR A 1 111 ? -9.275 -2.721 -6.171 1.00 0.00 207 THR A C 18
ATOM 29425 O O . THR A 1 111 ? -8.173 -2.233 -5.920 1.00 0.00 207 THR A O 18
ATOM 29436 N N . THR A 1 112 ? -10.261 -2.021 -6.718 1.00 0.00 208 THR A N 18
ATOM 29437 C CA . THR A 1 112 ? -10.200 -0.616 -7.040 1.00 0.00 208 THR A CA 18
ATOM 29438 C C . THR A 1 112 ? -10.033 0.145 -5.738 1.00 0.00 208 THR A C 18
ATOM 29439 O O . THR A 1 112 ? -8.998 0.774 -5.580 1.00 0.00 208 THR A O 18
ATOM 29450 N N . VAL A 1 113 ? -10.951 0.030 -4.780 1.00 0.00 209 VAL A N 18
ATOM 29451 C CA . VAL A 1 113 ? -10.847 0.629 -3.459 1.00 0.00 209 VAL A CA 18
ATOM 29452 C C . VAL A 1 113 ? -9.487 0.302 -2.883 1.00 0.00 209 VAL A C 18
ATOM 29453 O O . VAL A 1 113 ? -8.757 1.234 -2.574 1.00 0.00 209 VAL A O 18
ATOM 29466 N N . LYS A 1 114 ? -9.106 -0.974 -2.776 1.00 0.00 210 LYS A N 18
ATOM 29467 C CA . LYS A 1 114 ? -7.839 -1.330 -2.153 1.00 0.00 210 LYS A CA 18
ATOM 29468 C C . LYS A 1 114 ? -6.663 -0.735 -2.920 1.00 0.00 210 LYS A C 18
ATOM 29469 O O . LYS A 1 114 ? -5.690 -0.358 -2.284 1.00 0.00 210 LYS A O 18
ATOM 29488 N N . SER A 1 115 ? -6.734 -0.540 -4.233 1.00 0.00 211 SER A N 18
ATOM 29489 C CA . SER A 1 115 ? -5.696 0.169 -4.937 1.00 0.00 211 SER A CA 18
ATOM 29490 C C . SER A 1 115 ? -5.685 1.639 -4.511 1.00 0.00 211 SER A C 18
ATOM 29491 O O . SER A 1 115 ? -4.655 2.156 -4.067 1.00 0.00 211 SER A O 18
ATOM 29499 N N . GLN A 1 116 ? -6.842 2.291 -4.631 1.00 0.00 212 GLN A N 18
ATOM 29500 C CA . GLN A 1 116 ? -7.066 3.692 -4.354 1.00 0.00 212 GLN A CA 18
ATOM 29501 C C . GLN A 1 116 ? -6.560 4.028 -2.952 1.00 0.00 212 GLN A C 18
ATOM 29502 O O . GLN A 1 116 ? -5.726 4.918 -2.800 1.00 0.00 212 GLN A O 18
ATOM 29516 N N . ILE A 1 117 ? -7.049 3.319 -1.937 1.00 0.00 213 ILE A N 18
ATOM 29517 C CA . ILE A 1 117 ? -6.710 3.549 -0.547 1.00 0.00 213 ILE A CA 18
ATOM 29518 C C . ILE A 1 117 ? -5.244 3.230 -0.288 1.00 0.00 213 ILE A C 18
ATOM 29519 O O . ILE A 1 117 ? -4.563 4.073 0.282 1.00 0.00 213 ILE A O 18
ATOM 29535 N N . ILE A 1 118 ? -4.731 2.056 -0.668 1.00 0.00 214 ILE A N 18
ATOM 29536 C CA . ILE A 1 118 ? -3.400 1.642 -0.240 1.00 0.00 214 ILE A CA 18
ATOM 29537 C C . ILE A 1 118 ? -2.366 2.625 -0.792 1.00 0.00 214 ILE A C 18
ATOM 29538 O O . ILE A 1 118 ? -1.450 3.007 -0.066 1.00 0.00 214 ILE A O 18
ATOM 29554 N N . ARG A 1 119 ? -2.519 3.086 -2.038 1.00 0.00 215 ARG A N 18
ATOM 29555 C CA . ARG A 1 119 ? -1.600 4.066 -2.614 1.00 0.00 215 ARG A CA 18
ATOM 29556 C C . ARG A 1 119 ? -1.535 5.325 -1.752 1.00 0.00 215 ARG A C 18
ATOM 29557 O O . ARG A 1 119 ? -0.454 5.877 -1.548 1.00 0.00 215 ARG A O 18
ATOM 29578 N N . GLU A 1 120 ? -2.672 5.774 -1.234 1.00 0.00 216 GLU A N 18
ATOM 29579 C CA . GLU A 1 120 ? -2.739 6.938 -0.368 1.00 0.00 216 GLU A CA 18
ATOM 29580 C C . GLU A 1 120 ? -2.200 6.628 1.030 1.00 0.00 216 GLU A C 18
ATOM 29581 O O . GLU A 1 120 ? -1.547 7.470 1.637 1.00 0.00 216 GLU A O 18
ATOM 29593 N N . MET A 1 121 ? -2.461 5.436 1.578 1.00 0.00 217 MET A N 18
ATOM 29594 C CA . MET A 1 121 ? -1.959 5.012 2.877 1.00 0.00 217 MET A CA 18
ATOM 29595 C C . MET A 1 121 ? -0.432 5.137 2.909 1.00 0.00 217 MET A C 18
ATOM 29596 O O . MET A 1 121 ? 0.142 5.503 3.930 1.00 0.00 217 MET A O 18
ATOM 29610 N N . CYS A 1 122 ? 0.204 4.886 1.765 1.00 0.00 218 CYS A N 18
ATOM 29611 C CA . CYS A 1 122 ? 1.633 5.087 1.549 1.00 0.00 218 CYS A CA 18
ATOM 29612 C C . CYS A 1 122 ? 1.977 6.573 1.691 1.00 0.00 218 CYS A C 18
ATOM 29613 O O . CYS A 1 122 ? 2.822 6.933 2.508 1.00 0.00 218 CYS A O 18
ATOM 29620 N N . ILE A 1 123 ? 1.341 7.435 0.892 1.00 0.00 219 ILE A N 18
ATOM 29621 C CA . ILE A 1 123 ? 1.593 8.877 0.854 1.00 0.00 219 ILE A CA 18
ATOM 29622 C C . ILE A 1 123 ? 1.383 9.479 2.253 1.00 0.00 219 ILE A C 18
ATOM 29623 O O . ILE A 1 123 ? 2.186 10.297 2.698 1.00 0.00 219 ILE A O 18
ATOM 29639 N N . THR A 1 124 ? 0.368 9.030 2.990 1.00 0.00 220 THR A N 18
ATOM 29640 C CA . THR A 1 124 ? 0.126 9.424 4.368 1.00 0.00 220 THR A CA 18
ATOM 29641 C C . THR A 1 124 ? 1.354 9.179 5.242 1.00 0.00 220 THR A C 18
ATOM 29642 O O . THR A 1 124 ? 1.661 10.021 6.086 1.00 0.00 220 THR A O 18
ATOM 29653 N N . GLU A 1 125 ? 2.047 8.047 5.077 1.00 0.00 221 GLU A N 18
ATOM 29654 C CA . GLU A 1 125 ? 3.122 7.699 5.989 1.00 0.00 221 GLU A CA 18
ATOM 29655 C C . GLU A 1 125 ? 4.220 8.755 5.896 1.00 0.00 221 GLU A C 18
ATOM 29656 O O . GLU A 1 125 ? 4.706 9.204 6.930 1.00 0.00 221 GLU A O 18
ATOM 29668 N N . TYR A 1 126 ? 4.520 9.217 4.676 1.00 0.00 222 TYR A N 18
ATOM 29669 C CA . TYR A 1 126 ? 5.445 10.312 4.425 1.00 0.00 222 TYR A CA 18
ATOM 29670 C C . TYR A 1 126 ? 4.951 11.570 5.134 1.00 0.00 222 TYR A C 18
ATOM 29671 O O . TYR A 1 126 ? 5.710 12.179 5.876 1.00 0.00 222 TYR A O 18
ATOM 29689 N N . ARG A 1 127 ? 3.691 11.980 4.922 1.00 0.00 223 ARG A N 18
ATOM 29690 C CA . ARG A 1 127 ? 3.121 13.198 5.493 1.00 0.00 223 ARG A CA 18
ATOM 29691 C C . ARG A 1 127 ? 3.336 13.262 7.006 1.00 0.00 223 ARG A C 18
ATOM 29692 O O . ARG A 1 127 ? 3.800 14.281 7.512 1.00 0.00 223 ARG A O 18
ATOM 29713 N N . ARG A 1 128 ? 3.028 12.188 7.731 1.00 0.00 224 ARG A N 18
ATOM 29714 C CA . ARG A 1 128 ? 3.187 12.164 9.197 1.00 0.00 224 ARG A CA 18
ATOM 29715 C C . ARG A 1 128 ? 4.615 11.865 9.618 1.00 0.00 224 ARG A C 18
ATOM 29716 O O . ARG A 1 128 ? 5.094 12.290 10.667 1.00 0.00 224 ARG A O 18
ATOM 29737 N N . GLY A 1 129 ? 5.312 11.137 8.766 1.00 0.00 225 GLY A N 18
ATOM 29738 C CA . GLY A 1 129 ? 6.740 10.873 8.835 1.00 0.00 225 GLY A CA 18
ATOM 29739 C C . GLY A 1 129 ? 7.575 12.122 8.566 1.00 0.00 225 GLY A C 18
ATOM 29740 O O . GLY A 1 129 ? 8.804 12.037 8.563 1.00 0.00 225 GLY A O 18
ATOM 29744 N N . SER A 1 130 ? 6.917 13.255 8.325 1.00 0.00 226 SER A N 18
ATOM 29745 C CA . SER A 1 130 ? 7.518 14.518 7.936 1.00 0.00 226 SER A CA 18
ATOM 29746 C C . SER A 1 130 ? 7.268 15.613 8.983 1.00 0.00 226 SER A C 18
ATOM 29747 O O . SER A 1 130 ? 8.004 16.605 8.973 1.00 0.00 226 SER A O 18
ATOM 29755 N N . ILE A 1 29 ? 13.967 -6.190 0.116 1.00 0.00 125 ILE A N 19
ATOM 29756 C CA . ILE A 1 29 ? 13.420 -5.219 1.059 1.00 0.00 125 ILE A CA 19
ATOM 29757 C C . ILE A 1 29 ? 13.618 -5.701 2.509 1.00 0.00 125 ILE A C 19
ATOM 29758 O O . ILE A 1 29 ? 13.677 -6.888 2.822 1.00 0.00 125 ILE A O 19
ATOM 29774 N N . GLY A 1 30 ? 13.748 -4.761 3.435 1.00 0.00 126 GLY A N 19
ATOM 29775 C CA . GLY A 1 30 ? 14.326 -4.963 4.752 1.00 0.00 126 GLY A CA 19
ATOM 29776 C C . GLY A 1 30 ? 13.418 -5.656 5.760 1.00 0.00 126 GLY A C 19
ATOM 29777 O O . GLY A 1 30 ? 13.829 -5.768 6.919 1.00 0.00 126 GLY A O 19
ATOM 29781 N N . GLY A 1 31 ? 12.228 -6.101 5.351 1.00 0.00 127 GLY A N 19
ATOM 29782 C CA . GLY A 1 31 ? 11.274 -6.830 6.171 1.00 0.00 127 GLY A CA 19
ATOM 29783 C C . GLY A 1 31 ? 10.125 -5.906 6.552 1.00 0.00 127 GLY A C 19
ATOM 29784 O O . GLY A 1 31 ? 10.347 -4.882 7.198 1.00 0.00 127 GLY A O 19
ATOM 29788 N N . TYR A 1 32 ? 8.914 -6.216 6.094 1.00 0.00 128 TYR A N 19
ATOM 29789 C CA . TYR A 1 32 ? 7.735 -5.385 6.296 1.00 0.00 128 TYR A CA 19
ATOM 29790 C C . TYR A 1 32 ? 7.293 -5.514 7.759 1.00 0.00 128 TYR A C 19
ATOM 29791 O O . TYR A 1 32 ? 6.780 -6.563 8.158 1.00 0.00 128 TYR A O 19
ATOM 29809 N N . MET A 1 33 ? 7.478 -4.467 8.570 1.00 0.00 129 MET A N 19
ATOM 29810 C CA . MET A 1 33 ? 7.144 -4.510 10.001 1.00 0.00 129 MET A CA 19
ATOM 29811 C C . MET A 1 33 ? 5.975 -3.592 10.332 1.00 0.00 129 MET A C 19
ATOM 29812 O O . MET A 1 33 ? 5.509 -3.585 11.471 1.00 0.00 129 MET A O 19
ATOM 29826 N N . LEU A 1 34 ? 5.492 -2.847 9.328 1.00 0.00 130 LEU A N 19
ATOM 29827 C CA . LEU A 1 34 ? 4.498 -1.791 9.451 1.00 0.00 130 LEU A CA 19
ATOM 29828 C C . LEU A 1 34 ? 5.093 -0.610 10.223 1.00 0.00 130 LEU A C 19
ATOM 29829 O O . LEU A 1 34 ? 5.798 -0.777 11.218 1.00 0.00 130 LEU A O 19
ATOM 29845 N N . GLY A 1 35 ? 4.872 0.597 9.723 1.00 0.00 131 GLY A N 19
ATOM 29846 C CA . GLY A 1 35 ? 5.346 1.821 10.349 1.00 0.00 131 GLY A CA 19
ATOM 29847 C C . GLY A 1 35 ? 4.259 2.366 11.252 1.00 0.00 131 GLY A C 19
ATOM 29848 O O . GLY A 1 35 ? 4.368 2.346 12.482 1.00 0.00 131 GLY A O 19
ATOM 29852 N N . ASN A 1 36 ? 3.186 2.851 10.633 1.00 0.00 132 ASN A N 19
ATOM 29853 C CA . ASN A 1 36 ? 2.036 3.426 11.319 1.00 0.00 132 ASN A CA 19
ATOM 29854 C C . ASN A 1 36 ? 0.750 3.041 10.592 1.00 0.00 132 ASN A C 19
ATOM 29855 O O . ASN A 1 36 ? 0.730 2.897 9.370 1.00 0.00 132 ASN A O 19
ATOM 29866 N N . ALA A 1 37 ? -0.306 2.782 11.368 1.00 0.00 133 ALA A N 19
ATOM 29867 C CA . ALA A 1 37 ? -1.613 2.374 10.875 1.00 0.00 133 ALA A CA 19
ATOM 29868 C C . ALA A 1 37 ? -2.456 3.603 10.478 1.00 0.00 133 ALA A C 19
ATOM 29869 O O . ALA A 1 37 ? -2.014 4.745 10.653 1.00 0.00 133 ALA A O 19
ATOM 29876 N N . VAL A 1 38 ? -3.701 3.390 10.033 1.00 0.00 134 VAL A N 19
ATOM 29877 C CA . VAL A 1 38 ? -4.630 4.446 9.640 1.00 0.00 134 VAL A CA 19
ATOM 29878 C C . VAL A 1 38 ? -5.885 4.386 10.520 1.00 0.00 134 VAL A C 19
ATOM 29879 O O . VAL A 1 38 ? -5.946 5.139 11.494 1.00 0.00 134 VAL A O 19
ATOM 29892 N N . GLY A 1 39 ? -6.847 3.497 10.256 1.00 0.00 135 GLY A N 19
ATOM 29893 C CA . GLY A 1 39 ? -8.078 3.366 11.023 1.00 0.00 135 GLY A CA 19
ATOM 29894 C C . GLY A 1 39 ? -9.088 4.424 10.590 1.00 0.00 135 GLY A C 19
ATOM 29895 O O . GLY A 1 39 ? -9.069 5.548 11.101 1.00 0.00 135 GLY A O 19
ATOM 29899 N N . ARG A 1 40 ? -9.993 4.056 9.674 1.00 0.00 136 ARG A N 19
ATOM 29900 C CA . ARG A 1 40 ? -10.851 4.972 8.921 1.00 0.00 136 ARG A CA 19
ATOM 29901 C C . ARG A 1 40 ? -10.038 6.136 8.353 1.00 0.00 136 ARG A C 19
ATOM 29902 O O . ARG A 1 40 ? -10.261 7.305 8.660 1.00 0.00 136 ARG A O 19
ATOM 29923 N N . MET A 1 41 ? -9.111 5.764 7.472 1.00 0.00 137 MET A N 19
ATOM 29924 C CA . MET A 1 41 ? -8.312 6.630 6.609 1.00 0.00 137 MET A CA 19
ATOM 29925 C C . MET A 1 41 ? -9.083 7.791 5.989 1.00 0.00 137 MET A C 19
ATOM 29926 O O . MET A 1 41 ? -8.568 8.901 5.903 1.00 0.00 137 MET A O 19
ATOM 29940 N N . SER A 1 42 ? -10.305 7.517 5.526 1.00 0.00 138 SER A N 19
ATOM 29941 C CA . SER A 1 42 ? -11.304 8.519 5.136 1.00 0.00 138 SER A CA 19
ATOM 29942 C C . SER A 1 42 ? -10.822 9.514 4.057 1.00 0.00 138 SER A C 19
ATOM 29943 O O . SER A 1 42 ? -11.387 10.598 3.927 1.00 0.00 138 SER A O 19
ATOM 29951 N N . TYR A 1 43 ? -9.788 9.164 3.292 1.00 0.00 139 TYR A N 19
ATOM 29952 C CA . TYR A 1 43 ? -9.214 9.993 2.238 1.00 0.00 139 TYR A CA 19
ATOM 29953 C C . TYR A 1 43 ? -10.172 10.265 1.077 1.00 0.00 139 TYR A C 19
ATOM 29954 O O . TYR A 1 43 ? -11.310 9.792 1.024 1.00 0.00 139 TYR A O 19
ATOM 29972 N N . GLN A 1 44 ? -9.680 11.091 0.153 1.00 0.00 140 GLN A N 19
ATOM 29973 C CA . GLN A 1 44 ? -10.387 11.603 -1.003 1.00 0.00 140 GLN A CA 19
ATOM 29974 C C . GLN A 1 44 ? -10.357 10.536 -2.093 1.00 0.00 140 GLN A C 19
ATOM 29975 O O . GLN A 1 44 ? -9.421 10.471 -2.893 1.00 0.00 140 GLN A O 19
ATOM 29989 N N . PHE A 1 45 ? -11.348 9.654 -2.073 1.00 0.00 141 PHE A N 19
ATOM 29990 C CA . PHE A 1 45 ? -11.559 8.674 -3.122 1.00 0.00 141 PHE A CA 19
ATOM 29991 C C . PHE A 1 45 ? -11.925 9.373 -4.424 1.00 0.00 141 PHE A C 19
ATOM 29992 O O . PHE A 1 45 ? -12.497 10.471 -4.393 1.00 0.00 141 PHE A O 19
ATOM 30009 N N . ASN A 1 46 ? -11.703 8.705 -5.560 1.00 0.00 142 ASN A N 19
ATOM 30010 C CA . ASN A 1 46 ? -12.138 9.259 -6.841 1.00 0.00 142 ASN A CA 19
ATOM 30011 C C . ASN A 1 46 ? -13.637 9.162 -6.941 1.00 0.00 142 ASN A C 19
ATOM 30012 O O . ASN A 1 46 ? -14.265 10.034 -7.540 1.00 0.00 142 ASN A O 19
ATOM 30023 N N . ASN A 1 47 ? -14.217 8.103 -6.375 1.00 0.00 143 ASN A N 19
ATOM 30024 C CA . ASN A 1 47 ? -15.633 7.839 -6.510 1.00 0.00 143 ASN A CA 19
ATOM 30025 C C . ASN A 1 47 ? -16.184 7.542 -5.130 1.00 0.00 143 ASN A C 19
ATOM 30026 O O . ASN A 1 47 ? -15.551 6.802 -4.372 1.00 0.00 143 ASN A O 19
ATOM 30037 N N . PRO A 1 48 ? -17.404 7.997 -4.811 1.00 0.00 144 PRO A N 19
ATOM 30038 C CA . PRO A 1 48 ? -17.999 7.722 -3.519 1.00 0.00 144 PRO A CA 19
ATOM 30039 C C . PRO A 1 48 ? -18.312 6.234 -3.382 1.00 0.00 144 PRO A C 19
ATOM 30040 O O . PRO A 1 48 ? -18.490 5.755 -2.270 1.00 0.00 144 PRO A O 19
ATOM 30051 N N . MET A 1 49 ? -18.343 5.498 -4.495 1.00 0.00 145 MET A N 19
ATOM 30052 C CA . MET A 1 49 ? -18.444 4.055 -4.556 1.00 0.00 145 MET A CA 19
ATOM 30053 C C . MET A 1 49 ? -17.291 3.401 -3.822 1.00 0.00 145 MET A C 19
ATOM 30054 O O . MET A 1 49 ? -17.548 2.458 -3.101 1.00 0.00 145 MET A O 19
ATOM 30068 N N . GLU A 1 50 ? -16.061 3.903 -3.942 1.00 0.00 146 GLU A N 19
ATOM 30069 C CA . GLU A 1 50 ? -14.906 3.353 -3.243 1.00 0.00 146 GLU A CA 19
ATOM 30070 C C . GLU A 1 50 ? -15.101 3.616 -1.745 1.00 0.00 146 GLU A C 19
ATOM 30071 O O . GLU A 1 50 ? -14.969 2.714 -0.918 1.00 0.00 146 GLU A O 19
ATOM 30083 N N . SER A 1 51 ? -15.501 4.846 -1.407 1.00 0.00 147 SER A N 19
ATOM 30084 C CA . SER A 1 51 ? -15.645 5.315 -0.038 1.00 0.00 147 SER A CA 19
ATOM 30085 C C . SER A 1 51 ? -16.702 4.493 0.711 1.00 0.00 147 SER A C 19
ATOM 30086 O O . SER A 1 51 ? -16.490 4.024 1.834 1.00 0.00 147 SER A O 19
ATOM 30094 N N . ARG A 1 52 ? -17.845 4.284 0.057 1.00 0.00 148 ARG A N 19
ATOM 30095 C CA . ARG A 1 52 ? -18.934 3.407 0.447 1.00 0.00 148 ARG A CA 19
ATOM 30096 C C . ARG A 1 52 ? -18.435 1.985 0.497 1.00 0.00 148 ARG A C 19
ATOM 30097 O O . ARG A 1 52 ? -18.613 1.352 1.524 1.00 0.00 148 ARG A O 19
ATOM 30118 N N . TYR A 1 53 ? -17.813 1.459 -0.547 1.00 0.00 149 TYR A N 19
ATOM 30119 C CA . TYR A 1 53 ? -17.424 0.063 -0.567 1.00 0.00 149 TYR A CA 19
ATOM 30120 C C . TYR A 1 53 ? -16.586 -0.242 0.677 1.00 0.00 149 TYR A C 19
ATOM 30121 O O . TYR A 1 53 ? -16.828 -1.242 1.354 1.00 0.00 149 TYR A O 19
ATOM 30139 N N . TYR A 1 54 ? -15.725 0.698 1.079 1.00 0.00 150 TYR A N 19
ATOM 30140 C CA . TYR A 1 54 ? -14.909 0.570 2.273 1.00 0.00 150 TYR A CA 19
ATOM 30141 C C . TYR A 1 54 ? -15.632 0.682 3.600 1.00 0.00 150 TYR A C 19
ATOM 30142 O O . TYR A 1 54 ? -15.187 0.110 4.592 1.00 0.00 150 TYR A O 19
ATOM 30160 N N . ASN A 1 55 ? -16.763 1.361 3.628 1.00 0.00 151 ASN A N 19
ATOM 30161 C CA . ASN A 1 55 ? -17.559 1.529 4.831 1.00 0.00 151 ASN A CA 19
ATOM 30162 C C . ASN A 1 55 ? -18.281 0.250 5.267 1.00 0.00 151 ASN A C 19
ATOM 30163 O O . ASN A 1 55 ? -18.658 0.062 6.423 1.00 0.00 151 ASN A O 19
ATOM 30174 N N . ASP A 1 56 ? -18.524 -0.598 4.281 1.00 0.00 152 ASP A N 19
ATOM 30175 C CA . ASP A 1 56 ? -19.371 -1.801 4.359 1.00 0.00 152 ASP A CA 19
ATOM 30176 C C . ASP A 1 56 ? -18.513 -3.041 4.434 1.00 0.00 152 ASP A C 19
ATOM 30177 O O . ASP A 1 56 ? -18.910 -4.049 5.005 1.00 0.00 152 ASP A O 19
ATOM 30186 N N . TYR A 1 57 ? -17.302 -2.929 3.897 1.00 0.00 153 TYR A N 19
ATOM 30187 C CA . TYR A 1 57 ? -16.289 -3.966 3.963 1.00 0.00 153 TYR A CA 19
ATOM 30188 C C . TYR A 1 57 ? -15.342 -3.686 5.116 1.00 0.00 153 TYR A C 19
ATOM 30189 O O . TYR A 1 57 ? -14.347 -4.384 5.254 1.00 0.00 153 TYR A O 19
ATOM 30207 N N . TYR A 1 58 ? -15.630 -2.680 5.945 1.00 0.00 154 TYR A N 19
ATOM 30208 C CA . TYR A 1 58 ? -14.717 -2.157 6.941 1.00 0.00 154 TYR A CA 19
ATOM 30209 C C . TYR A 1 58 ? -14.136 -3.276 7.811 1.00 0.00 154 TYR A C 19
ATOM 30210 O O . TYR A 1 58 ? -12.930 -3.292 8.055 1.00 0.00 154 TYR A O 19
ATOM 30228 N N . ASN A 1 59 ? -14.948 -4.257 8.213 1.00 0.00 155 ASN A N 19
ATOM 30229 C CA . ASN A 1 59 ? -14.479 -5.358 9.058 1.00 0.00 155 ASN A CA 19
ATOM 30230 C C . ASN A 1 59 ? -13.675 -6.442 8.312 1.00 0.00 155 ASN A C 19
ATOM 30231 O O . ASN A 1 59 ? -13.434 -7.516 8.865 1.00 0.00 155 ASN A O 19
ATOM 30242 N N . GLN A 1 60 ? -13.317 -6.217 7.045 1.00 0.00 156 GLN A N 19
ATOM 30243 C CA . GLN A 1 60 ? -12.473 -7.038 6.181 1.00 0.00 156 GLN A CA 19
ATOM 30244 C C . GLN A 1 60 ? -11.299 -6.227 5.591 1.00 0.00 156 GLN A C 19
ATOM 30245 O O . GLN A 1 60 ? -10.534 -6.734 4.761 1.00 0.00 156 GLN A O 19
ATOM 30259 N N . MET A 1 61 ? -11.184 -4.952 5.973 1.00 0.00 157 MET A N 19
ATOM 30260 C CA . MET A 1 61 ? -10.378 -3.937 5.293 1.00 0.00 157 MET A CA 19
ATOM 30261 C C . MET A 1 61 ? -9.090 -3.596 6.050 1.00 0.00 157 MET A C 19
ATOM 30262 O O . MET A 1 61 ? -8.968 -3.933 7.229 1.00 0.00 157 MET A O 19
ATOM 30276 N N . PRO A 1 62 ? -8.109 -2.946 5.395 1.00 0.00 158 PRO A N 19
ATOM 30277 C CA . PRO A 1 62 ? -6.832 -2.626 6.009 1.00 0.00 158 PRO A CA 19
ATOM 30278 C C . PRO A 1 62 ? -7.030 -1.543 7.064 1.00 0.00 158 PRO A C 19
ATOM 30279 O O . PRO A 1 62 ? -7.453 -0.426 6.744 1.00 0.00 158 PRO A O 19
ATOM 30290 N N . ASN A 1 63 ? -6.714 -1.873 8.318 1.00 0.00 159 ASN A N 19
ATOM 30291 C CA . ASN A 1 63 ? -6.597 -0.902 9.387 1.00 0.00 159 ASN A CA 19
ATOM 30292 C C . ASN A 1 63 ? -5.272 -0.160 9.252 1.00 0.00 159 ASN A C 19
ATOM 30293 O O . ASN A 1 63 ? -5.251 1.067 9.352 1.00 0.00 159 ASN A O 19
ATOM 30304 N N . ARG A 1 64 ? -4.170 -0.885 9.007 1.00 0.00 160 ARG A N 19
ATOM 30305 C CA . ARG A 1 64 ? -2.816 -0.325 8.979 1.00 0.00 160 ARG A CA 19
ATOM 30306 C C . ARG A 1 64 ? -2.186 -0.281 7.586 1.00 0.00 160 ARG A C 19
ATOM 30307 O O . ARG A 1 64 ? -2.856 -0.666 6.629 1.00 0.00 160 ARG A O 19
ATOM 30328 N N . VAL A 1 65 ? -0.921 0.141 7.456 1.00 0.00 161 VAL A N 19
ATOM 30329 C CA . VAL A 1 65 ? -0.164 0.068 6.204 1.00 0.00 161 VAL A CA 19
ATOM 30330 C C . VAL A 1 65 ? 1.213 -0.541 6.529 1.00 0.00 161 VAL A C 19
ATOM 30331 O O . VAL A 1 65 ? 1.560 -0.612 7.709 1.00 0.00 161 VAL A O 19
ATOM 30344 N N . TYR A 1 66 ? 1.984 -0.993 5.530 1.00 0.00 162 TYR A N 19
ATOM 30345 C CA . TYR A 1 66 ? 3.214 -1.753 5.733 1.00 0.00 162 TYR A CA 19
ATOM 30346 C C . TYR A 1 66 ? 4.428 -1.091 5.049 1.00 0.00 162 TYR A C 19
ATOM 30347 O O . TYR A 1 66 ? 4.636 -1.307 3.854 1.00 0.00 162 TYR A O 19
ATOM 30365 N N . ARG A 1 67 ? 5.266 -0.350 5.782 1.00 0.00 163 ARG A N 19
ATOM 30366 C CA . ARG A 1 67 ? 6.522 0.208 5.261 1.00 0.00 163 ARG A CA 19
ATOM 30367 C C . ARG A 1 67 ? 7.401 -0.863 4.592 1.00 0.00 163 ARG A C 19
ATOM 30368 O O . ARG A 1 67 ? 7.859 -1.767 5.300 1.00 0.00 163 ARG A O 19
ATOM 30389 N N . PRO A 1 68 ? 7.738 -0.765 3.290 1.00 0.00 164 PRO A N 19
ATOM 30390 C CA . PRO A 1 68 ? 8.928 -1.398 2.748 1.00 0.00 164 PRO A CA 19
ATOM 30391 C C . PRO A 1 68 ? 10.138 -0.618 3.270 1.00 0.00 164 PRO A C 19
ATOM 30392 O O . PRO A 1 68 ? 10.578 0.354 2.654 1.00 0.00 164 PRO A O 19
ATOM 30403 N N . MET A 1 69 ? 10.646 -0.994 4.445 1.00 0.00 165 MET A N 19
ATOM 30404 C CA . MET A 1 69 ? 11.902 -0.437 4.927 1.00 0.00 165 MET A CA 19
ATOM 30405 C C . MET A 1 69 ? 13.011 -0.945 4.009 1.00 0.00 165 MET A C 19
ATOM 30406 O O . MET A 1 69 ? 13.097 -2.149 3.804 1.00 0.00 165 MET A O 19
ATOM 30420 N N . TYR A 1 70 ? 13.823 -0.077 3.414 1.00 0.00 166 TYR A N 19
ATOM 30421 C CA . TYR A 1 70 ? 14.988 -0.513 2.647 1.00 0.00 166 TYR A CA 19
ATOM 30422 C C . TYR A 1 70 ? 16.194 -0.605 3.588 1.00 0.00 166 TYR A C 19
ATOM 30423 O O . TYR A 1 70 ? 16.164 -0.059 4.695 1.00 0.00 166 TYR A O 19
ATOM 30441 N N . ARG A 1 71 ? 17.265 -1.268 3.145 1.00 0.00 167 ARG A N 19
ATOM 30442 C CA . ARG A 1 71 ? 18.501 -1.480 3.924 1.00 0.00 167 ARG A CA 19
ATOM 30443 C C . ARG A 1 71 ? 19.747 -0.930 3.249 1.00 0.00 167 ARG A C 19
ATOM 30444 O O . ARG A 1 71 ? 20.832 -0.933 3.839 1.00 0.00 167 ARG A O 19
ATOM 30465 N N . GLY A 1 72 ? 19.591 -0.441 2.034 1.00 0.00 168 GLY A N 19
ATOM 30466 C CA . GLY A 1 72 ? 20.651 0.193 1.278 1.00 0.00 168 GLY A CA 19
ATOM 30467 C C . GLY A 1 72 ? 20.139 0.636 -0.074 1.00 0.00 168 GLY A C 19
ATOM 30468 O O . GLY A 1 72 ? 20.491 0.045 -1.096 1.00 0.00 168 GLY A O 19
ATOM 30472 N N . GLU A 1 73 ? 19.293 1.662 -0.086 1.00 0.00 169 GLU A N 19
ATOM 30473 C CA . GLU A 1 73 ? 18.807 2.299 -1.289 1.00 0.00 169 GLU A CA 19
ATOM 30474 C C . GLU A 1 73 ? 18.787 3.795 -1.003 1.00 0.00 169 GLU A C 19
ATOM 30475 O O . GLU A 1 73 ? 17.776 4.343 -0.567 1.00 0.00 169 GLU A O 19
ATOM 30487 N N . GLU A 1 74 ? 19.911 4.463 -1.249 1.00 0.00 170 GLU A N 19
ATOM 30488 C CA . GLU A 1 74 ? 20.024 5.928 -1.244 1.00 0.00 170 GLU A CA 19
ATOM 30489 C C . GLU A 1 74 ? 19.334 6.587 -2.456 1.00 0.00 170 GLU A C 19
ATOM 30490 O O . GLU A 1 74 ? 19.750 7.627 -2.968 1.00 0.00 170 GLU A O 19
ATOM 30502 N N . TYR A 1 75 ? 18.276 5.951 -2.949 1.00 0.00 171 TYR A N 19
ATOM 30503 C CA . TYR A 1 75 ? 17.570 6.276 -4.174 1.00 0.00 171 TYR A CA 19
ATOM 30504 C C . TYR A 1 75 ? 16.079 6.221 -3.846 1.00 0.00 171 TYR A C 19
ATOM 30505 O O . TYR A 1 75 ? 15.683 6.471 -2.699 1.00 0.00 171 TYR A O 19
ATOM 30523 N N . VAL A 1 76 ? 15.274 5.907 -4.856 1.00 0.00 172 VAL A N 19
ATOM 30524 C CA . VAL A 1 76 ? 13.818 5.914 -4.835 1.00 0.00 172 VAL A CA 19
ATOM 30525 C C . VAL A 1 76 ? 13.310 7.365 -4.722 1.00 0.00 172 VAL A C 19
ATOM 30526 O O . VAL A 1 76 ? 14.087 8.313 -4.592 1.00 0.00 172 VAL A O 19
ATOM 30539 N N . SER A 1 77 ? 12.009 7.545 -4.897 1.00 0.00 173 SER A N 19
ATOM 30540 C CA . SER A 1 77 ? 11.262 8.781 -4.838 1.00 0.00 173 SER A CA 19
ATOM 30541 C C . SER A 1 77 ? 9.960 8.471 -4.101 1.00 0.00 173 SER A C 19
ATOM 30542 O O . SER A 1 77 ? 9.660 7.304 -3.833 1.00 0.00 173 SER A O 19
ATOM 30550 N N . GLU A 1 78 ? 9.147 9.482 -3.789 1.00 0.00 174 GLU A N 19
ATOM 30551 C CA . GLU A 1 78 ? 7.822 9.225 -3.231 1.00 0.00 174 GLU A CA 19
ATOM 30552 C C . GLU A 1 78 ? 6.977 8.386 -4.211 1.00 0.00 174 GLU A C 19
ATOM 30553 O O . GLU A 1 78 ? 6.161 7.582 -3.774 1.00 0.00 174 GLU A O 19
ATOM 30565 N N . ASP A 1 79 ? 7.182 8.526 -5.528 1.00 0.00 175 ASP A N 19
ATOM 30566 C CA . ASP A 1 79 ? 6.560 7.671 -6.552 1.00 0.00 175 ASP A CA 19
ATOM 30567 C C . ASP A 1 79 ? 7.058 6.229 -6.425 1.00 0.00 175 ASP A C 19
ATOM 30568 O O . ASP A 1 79 ? 6.248 5.322 -6.222 1.00 0.00 175 ASP A O 19
ATOM 30577 N N . ARG A 1 80 ? 8.377 5.993 -6.504 1.00 0.00 176 ARG A N 19
ATOM 30578 C CA . ARG A 1 80 ? 8.909 4.631 -6.388 1.00 0.00 176 ARG A CA 19
ATOM 30579 C C . ARG A 1 80 ? 8.515 3.978 -5.056 1.00 0.00 176 ARG A C 19
ATOM 30580 O O . ARG A 1 80 ? 8.160 2.801 -5.039 1.00 0.00 176 ARG A O 19
ATOM 30601 N N . PHE A 1 81 ? 8.532 4.726 -3.953 1.00 0.00 177 PHE A N 19
ATOM 30602 C CA . PHE A 1 81 ? 8.097 4.218 -2.664 1.00 0.00 177 PHE A CA 19
ATOM 30603 C C . PHE A 1 81 ? 6.628 3.816 -2.742 1.00 0.00 177 PHE A C 19
ATOM 30604 O O . PHE A 1 81 ? 6.295 2.714 -2.307 1.00 0.00 177 PHE A O 19
ATOM 30621 N N . VAL A 1 82 ? 5.752 4.687 -3.266 1.00 0.00 178 VAL A N 19
ATOM 30622 C CA . VAL A 1 82 ? 4.341 4.365 -3.422 1.00 0.00 178 VAL A CA 19
ATOM 30623 C C . VAL A 1 82 ? 4.221 3.084 -4.228 1.00 0.00 178 VAL A C 19
ATOM 30624 O O . VAL A 1 82 ? 3.631 2.158 -3.693 1.00 0.00 178 VAL A O 19
ATOM 30637 N N . ARG A 1 83 ? 4.766 2.975 -5.448 1.00 0.00 179 ARG A N 19
ATOM 30638 C CA . ARG A 1 83 ? 4.571 1.754 -6.241 1.00 0.00 179 ARG A CA 19
ATOM 30639 C C . ARG A 1 83 ? 5.078 0.515 -5.513 1.00 0.00 179 ARG A C 19
ATOM 30640 O O . ARG A 1 83 ? 4.399 -0.501 -5.591 1.00 0.00 179 ARG A O 19
ATOM 30661 N N . ASP A 1 84 ? 6.226 0.548 -4.840 1.00 0.00 180 ASP A N 19
ATOM 30662 C CA . ASP A 1 84 ? 6.803 -0.647 -4.220 1.00 0.00 180 ASP A CA 19
ATOM 30663 C C . ASP A 1 84 ? 5.953 -1.046 -3.016 1.00 0.00 180 ASP A C 19
ATOM 30664 O O . ASP A 1 84 ? 5.568 -2.214 -2.889 1.00 0.00 180 ASP A O 19
ATOM 30673 N N . CYS A 1 85 ? 5.627 -0.075 -2.153 1.00 0.00 181 CYS A N 19
ATOM 30674 C CA . CYS A 1 85 ? 4.791 -0.284 -0.980 1.00 0.00 181 CYS A CA 19
ATOM 30675 C C . CYS A 1 85 ? 3.422 -0.793 -1.423 1.00 0.00 181 CYS A C 19
ATOM 30676 O O . CYS A 1 85 ? 2.924 -1.776 -0.877 1.00 0.00 181 CYS A O 19
ATOM 30683 N N . TYR A 1 86 ? 2.842 -0.154 -2.440 1.00 0.00 182 TYR A N 19
ATOM 30684 C CA . TYR A 1 86 ? 1.597 -0.501 -3.100 1.00 0.00 182 TYR A CA 19
ATOM 30685 C C . TYR A 1 86 ? 1.640 -1.937 -3.590 1.00 0.00 182 TYR A C 19
ATOM 30686 O O . TYR A 1 86 ? 0.703 -2.682 -3.318 1.00 0.00 182 TYR A O 19
ATOM 30704 N N . ASN A 1 87 ? 2.690 -2.316 -4.323 1.00 0.00 183 ASN A N 19
ATOM 30705 C CA . ASN A 1 87 ? 2.807 -3.585 -5.035 1.00 0.00 183 ASN A CA 19
ATOM 30706 C C . ASN A 1 87 ? 2.955 -4.763 -4.077 1.00 0.00 183 ASN A C 19
ATOM 30707 O O . ASN A 1 87 ? 2.499 -5.860 -4.404 1.00 0.00 183 ASN A O 19
ATOM 30718 N N . MET A 1 88 ? 3.543 -4.558 -2.897 1.00 0.00 184 MET A N 19
ATOM 30719 C CA . MET A 1 88 ? 3.522 -5.550 -1.826 1.00 0.00 184 MET A CA 19
ATOM 30720 C C . MET A 1 88 ? 2.152 -5.524 -1.140 1.00 0.00 184 MET A C 19
ATOM 30721 O O . MET A 1 88 ? 1.490 -6.550 -1.023 1.00 0.00 184 MET A O 19
ATOM 30735 N N . SER A 1 89 ? 1.705 -4.352 -0.696 1.00 0.00 185 SER A N 19
ATOM 30736 C CA . SER A 1 89 ? 0.481 -4.157 0.068 1.00 0.00 185 SER A CA 19
ATOM 30737 C C . SER A 1 89 ? -0.729 -4.853 -0.538 1.00 0.00 185 SER A C 19
ATOM 30738 O O . SER A 1 89 ? -1.434 -5.579 0.154 1.00 0.00 185 SER A O 19
ATOM 30746 N N . VAL A 1 90 ? -0.969 -4.633 -1.828 1.00 0.00 186 VAL A N 19
ATOM 30747 C CA . VAL A 1 90 ? -2.045 -5.267 -2.571 1.00 0.00 186 VAL A CA 19
ATOM 30748 C C . VAL A 1 90 ? -2.038 -6.766 -2.340 1.00 0.00 186 VAL A C 19
ATOM 30749 O O . VAL A 1 90 ? -3.062 -7.307 -1.960 1.00 0.00 186 VAL A O 19
ATOM 30762 N N . THR A 1 91 ? -0.911 -7.439 -2.543 1.00 0.00 187 THR A N 19
ATOM 30763 C CA . THR A 1 91 ? -0.796 -8.873 -2.391 1.00 0.00 187 THR A CA 19
ATOM 30764 C C . THR A 1 91 ? -1.260 -9.288 -0.992 1.00 0.00 187 THR A C 19
ATOM 30765 O O . THR A 1 91 ? -2.042 -10.235 -0.887 1.00 0.00 187 THR A O 19
ATOM 30776 N N . GLU A 1 92 ? -0.847 -8.555 0.048 1.00 0.00 188 GLU A N 19
ATOM 30777 C CA . GLU A 1 92 ? -1.212 -8.803 1.439 1.00 0.00 188 GLU A CA 19
ATOM 30778 C C . GLU A 1 92 ? -2.730 -8.780 1.660 1.00 0.00 188 GLU A C 19
ATOM 30779 O O . GLU A 1 92 ? -3.200 -9.356 2.638 1.00 0.00 188 GLU A O 19
ATOM 30791 N N . TYR A 1 93 ? -3.513 -8.192 0.750 1.00 0.00 189 TYR A N 19
ATOM 30792 C CA . TYR A 1 93 ? -4.967 -8.148 0.829 1.00 0.00 189 TYR A CA 19
ATOM 30793 C C . TYR A 1 93 ? -5.614 -8.465 -0.532 1.00 0.00 189 TYR A C 19
ATOM 30794 O O . TYR A 1 93 ? -6.732 -8.027 -0.803 1.00 0.00 189 TYR A O 19
ATOM 30812 N N . ILE A 1 94 ? -4.933 -9.242 -1.379 1.00 0.00 190 ILE A N 19
ATOM 30813 C CA . ILE A 1 94 ? -5.483 -9.871 -2.578 1.00 0.00 190 ILE A CA 19
ATOM 30814 C C . ILE A 1 94 ? -5.087 -11.342 -2.579 1.00 0.00 190 ILE A C 19
ATOM 30815 O O . ILE A 1 94 ? -5.958 -12.195 -2.517 1.00 0.00 190 ILE A O 19
ATOM 30831 N N . ILE A 1 95 ? -3.796 -11.671 -2.611 1.00 0.00 191 ILE A N 19
ATOM 30832 C CA . ILE A 1 95 ? -3.350 -13.057 -2.771 1.00 0.00 191 ILE A CA 19
ATOM 30833 C C . ILE A 1 95 ? -3.649 -13.872 -1.493 1.00 0.00 191 ILE A C 19
ATOM 30834 O O . ILE A 1 95 ? -3.720 -15.103 -1.531 1.00 0.00 191 ILE A O 19
ATOM 30850 N N . LYS A 1 96 ? -3.876 -13.183 -0.372 1.00 0.00 192 LYS A N 19
ATOM 30851 C CA . LYS A 1 96 ? -4.189 -13.730 0.941 1.00 0.00 192 LYS A CA 19
ATOM 30852 C C . LYS A 1 96 ? -5.683 -13.923 1.165 1.00 0.00 192 LYS A C 19
ATOM 30853 O O . LYS A 1 96 ? -6.071 -14.959 1.693 1.00 0.00 192 LYS A O 19
ATOM 30872 N N . PRO A 1 97 ? -6.565 -12.971 0.817 1.00 0.00 193 PRO A N 19
ATOM 30873 C CA . PRO A 1 97 ? -7.982 -13.269 0.793 1.00 0.00 193 PRO A CA 19
ATOM 30874 C C . PRO A 1 97 ? -8.281 -14.296 -0.315 1.00 0.00 193 PRO A C 19
ATOM 30875 O O . PRO A 1 97 ? -9.158 -15.134 -0.124 1.00 0.00 193 PRO A O 19
ATOM 30886 N N . ALA A 1 98 ? -7.493 -14.331 -1.401 1.00 0.00 194 ALA A N 19
ATOM 30887 C CA . ALA A 1 98 ? -7.639 -15.281 -2.507 1.00 0.00 194 ALA A CA 19
ATOM 30888 C C . ALA A 1 98 ? -7.405 -16.742 -2.113 1.00 0.00 194 ALA A C 19
ATOM 30889 O O . ALA A 1 98 ? -7.498 -17.624 -2.972 1.00 0.00 194 ALA A O 19
ATOM 30896 N N . GLU A 1 99 ? -7.070 -17.028 -0.852 1.00 0.00 195 GLU A N 19
ATOM 30897 C CA . GLU A 1 99 ? -6.964 -18.400 -0.384 1.00 0.00 195 GLU A CA 19
ATOM 30898 C C . GLU A 1 99 ? -8.299 -19.111 -0.621 1.00 0.00 195 GLU A C 19
ATOM 30899 O O . GLU A 1 99 ? -8.317 -20.257 -1.072 1.00 0.00 195 GLU A O 19
ATOM 30911 N N . GLY A 1 100 ? -9.410 -18.404 -0.382 1.00 0.00 196 GLY A N 19
ATOM 30912 C CA . GLY A 1 100 ? -10.742 -18.905 -0.661 1.00 0.00 196 GLY A CA 19
ATOM 30913 C C . GLY A 1 100 ? -11.796 -17.823 -0.489 1.00 0.00 196 GLY A C 19
ATOM 30914 O O . GLY A 1 100 ? -12.693 -17.994 0.337 1.00 0.00 196 GLY A O 19
ATOM 30918 N N . LYS A 1 101 ? -11.685 -16.697 -1.200 1.00 0.00 197 LYS A N 19
ATOM 30919 C CA . LYS A 1 101 ? -12.674 -15.619 -1.175 1.00 0.00 197 LYS A CA 19
ATOM 30920 C C . LYS A 1 101 ? -12.807 -15.001 -2.568 1.00 0.00 197 LYS A C 19
ATOM 30921 O O . LYS A 1 101 ? -12.246 -13.932 -2.833 1.00 0.00 197 LYS A O 19
ATOM 30940 N N . ASN A 1 102 ? -13.569 -15.634 -3.457 1.00 0.00 198 ASN A N 19
ATOM 30941 C CA . ASN A 1 102 ? -13.900 -15.014 -4.738 1.00 0.00 198 ASN A CA 19
ATOM 30942 C C . ASN A 1 102 ? -14.840 -13.839 -4.496 1.00 0.00 198 ASN A C 19
ATOM 30943 O O . ASN A 1 102 ? -15.705 -13.919 -3.622 1.00 0.00 198 ASN A O 19
ATOM 30954 N N . ASN A 1 103 ? -14.800 -12.788 -5.315 1.00 0.00 199 ASN A N 19
ATOM 30955 C CA . ASN A 1 103 ? -15.722 -11.670 -5.320 1.00 0.00 199 ASN A CA 19
ATOM 30956 C C . ASN A 1 103 ? -16.038 -11.454 -6.791 1.00 0.00 199 ASN A C 19
ATOM 30957 O O . ASN A 1 103 ? -15.510 -10.521 -7.385 1.00 0.00 199 ASN A O 19
ATOM 30968 N N . SER A 1 104 ? -16.807 -12.348 -7.414 1.00 0.00 200 SER A N 19
ATOM 30969 C CA . SER A 1 104 ? -16.950 -12.340 -8.865 1.00 0.00 200 SER A CA 19
ATOM 30970 C C . SER A 1 104 ? -17.435 -10.976 -9.344 1.00 0.00 200 SER A C 19
ATOM 30971 O O . SER A 1 104 ? -18.542 -10.556 -9.013 1.00 0.00 200 SER A O 19
ATOM 30979 N N . GLU A 1 105 ? -16.574 -10.270 -10.072 1.00 0.00 201 GLU A N 19
ATOM 30980 C CA . GLU A 1 105 ? -16.791 -8.966 -10.706 1.00 0.00 201 GLU A CA 19
ATOM 30981 C C . GLU A 1 105 ? -16.679 -7.829 -9.696 1.00 0.00 201 GLU A C 19
ATOM 30982 O O . GLU A 1 105 ? -16.145 -6.769 -9.999 1.00 0.00 201 GLU A O 19
ATOM 30994 N N . LEU A 1 106 ? -17.042 -8.092 -8.446 1.00 0.00 202 LEU A N 19
ATOM 30995 C CA . LEU A 1 106 ? -16.805 -7.227 -7.301 1.00 0.00 202 LEU A CA 19
ATOM 30996 C C . LEU A 1 106 ? -15.318 -7.064 -7.003 1.00 0.00 202 LEU A C 19
ATOM 30997 O O . LEU A 1 106 ? -14.919 -6.163 -6.266 1.00 0.00 202 LEU A O 19
ATOM 31013 N N . ASN A 1 107 ? -14.512 -7.921 -7.618 1.00 0.00 203 ASN A N 19
ATOM 31014 C CA . ASN A 1 107 ? -13.078 -7.966 -7.647 1.00 0.00 203 ASN A CA 19
ATOM 31015 C C . ASN A 1 107 ? -12.550 -6.820 -8.483 1.00 0.00 203 ASN A C 19
ATOM 31016 O O . ASN A 1 107 ? -11.374 -6.506 -8.365 1.00 0.00 203 ASN A O 19
ATOM 31027 N N . GLN A 1 108 ? -13.400 -6.173 -9.288 1.00 0.00 204 GLN A N 19
ATOM 31028 C CA . GLN A 1 108 ? -13.068 -4.897 -9.870 1.00 0.00 204 GLN A CA 19
ATOM 31029 C C . GLN A 1 108 ? -13.174 -3.806 -8.814 1.00 0.00 204 GLN A C 19
ATOM 31030 O O . GLN A 1 108 ? -12.209 -3.088 -8.601 1.00 0.00 204 GLN A O 19
ATOM 31044 N N . LEU A 1 109 ? -14.342 -3.657 -8.177 1.00 0.00 205 LEU A N 19
ATOM 31045 C CA . LEU A 1 109 ? -14.634 -2.511 -7.321 1.00 0.00 205 LEU A CA 19
ATOM 31046 C C . LEU A 1 109 ? -13.685 -2.551 -6.166 1.00 0.00 205 LEU A C 19
ATOM 31047 O O . LEU A 1 109 ? -13.058 -1.526 -5.948 1.00 0.00 205 LEU A O 19
ATOM 31063 N N . ASP A 1 110 ? -13.508 -3.709 -5.526 1.00 0.00 206 ASP A N 19
ATOM 31064 C CA . ASP A 1 110 ? -12.563 -3.854 -4.437 1.00 0.00 206 ASP A CA 19
ATOM 31065 C C . ASP A 1 110 ? -11.170 -3.496 -4.915 1.00 0.00 206 ASP A C 19
ATOM 31066 O O . ASP A 1 110 ? -10.592 -2.602 -4.345 1.00 0.00 206 ASP A O 19
ATOM 31075 N N . THR A 1 111 ? -10.644 -4.091 -5.985 1.00 0.00 207 THR A N 19
ATOM 31076 C CA . THR A 1 111 ? -9.304 -3.757 -6.501 1.00 0.00 207 THR A CA 19
ATOM 31077 C C . THR A 1 111 ? -9.169 -2.259 -6.794 1.00 0.00 207 THR A C 19
ATOM 31078 O O . THR A 1 111 ? -8.111 -1.695 -6.524 1.00 0.00 207 THR A O 19
ATOM 31089 N N . THR A 1 112 ? -10.199 -1.611 -7.327 1.00 0.00 208 THR A N 19
ATOM 31090 C CA . THR A 1 112 ? -10.258 -0.178 -7.518 1.00 0.00 208 THR A CA 19
ATOM 31091 C C . THR A 1 112 ? -10.102 0.513 -6.154 1.00 0.00 208 THR A C 19
ATOM 31092 O O . THR A 1 112 ? -9.083 1.169 -5.945 1.00 0.00 208 THR A O 19
ATOM 31103 N N . VAL A 1 113 ? -11.032 0.350 -5.201 1.00 0.00 209 VAL A N 19
ATOM 31104 C CA . VAL A 1 113 ? -10.939 0.993 -3.885 1.00 0.00 209 VAL A CA 19
ATOM 31105 C C . VAL A 1 113 ? -9.594 0.663 -3.243 1.00 0.00 209 VAL A C 19
ATOM 31106 O O . VAL A 1 113 ? -8.936 1.568 -2.767 1.00 0.00 209 VAL A O 19
ATOM 31119 N N . LYS A 1 114 ? -9.178 -0.599 -3.280 1.00 0.00 210 LYS A N 19
ATOM 31120 C CA . LYS A 1 114 ? -7.944 -1.187 -2.746 1.00 0.00 210 LYS A CA 19
ATOM 31121 C C . LYS A 1 114 ? -6.732 -0.440 -3.285 1.00 0.00 210 LYS A C 19
ATOM 31122 O O . LYS A 1 114 ? -5.879 -0.044 -2.493 1.00 0.00 210 LYS A O 19
ATOM 31141 N N . SER A 1 115 ? -6.629 -0.256 -4.597 1.00 0.00 211 SER A N 19
ATOM 31142 C CA . SER A 1 115 ? -5.540 0.462 -5.220 1.00 0.00 211 SER A CA 19
ATOM 31143 C C . SER A 1 115 ? -5.518 1.909 -4.727 1.00 0.00 211 SER A C 19
ATOM 31144 O O . SER A 1 115 ? -4.456 2.411 -4.350 1.00 0.00 211 SER A O 19
ATOM 31152 N N . GLN A 1 116 ? -6.688 2.555 -4.710 1.00 0.00 212 GLN A N 19
ATOM 31153 C CA . GLN A 1 116 ? -6.873 3.939 -4.305 1.00 0.00 212 GLN A CA 19
ATOM 31154 C C . GLN A 1 116 ? -6.453 4.120 -2.847 1.00 0.00 212 GLN A C 19
ATOM 31155 O O . GLN A 1 116 ? -5.681 5.027 -2.527 1.00 0.00 212 GLN A O 19
ATOM 31169 N N . ILE A 1 117 ? -6.955 3.259 -1.955 1.00 0.00 213 ILE A N 19
ATOM 31170 C CA . ILE A 1 117 ? -6.628 3.313 -0.548 1.00 0.00 213 ILE A CA 19
ATOM 31171 C C . ILE A 1 117 ? -5.139 3.108 -0.382 1.00 0.00 213 ILE A C 19
ATOM 31172 O O . ILE A 1 117 ? -4.492 3.991 0.165 1.00 0.00 213 ILE A O 19
ATOM 31188 N N . ILE A 1 118 ? -4.578 2.000 -0.864 1.00 0.00 214 ILE A N 19
ATOM 31189 C CA . ILE A 1 118 ? -3.197 1.668 -0.565 1.00 0.00 214 ILE A CA 19
ATOM 31190 C C . ILE A 1 118 ? -2.281 2.781 -1.081 1.00 0.00 214 ILE A C 19
ATOM 31191 O O . ILE A 1 118 ? -1.356 3.160 -0.371 1.00 0.00 214 ILE A O 19
ATOM 31207 N N . ARG A 1 119 ? -2.537 3.344 -2.267 1.00 0.00 215 ARG A N 19
ATOM 31208 C CA . ARG A 1 119 ? -1.777 4.484 -2.772 1.00 0.00 215 ARG A CA 19
ATOM 31209 C C . ARG A 1 119 ? -1.745 5.592 -1.724 1.00 0.00 215 ARG A C 19
ATOM 31210 O O . ARG A 1 119 ? -0.661 6.061 -1.376 1.00 0.00 215 ARG A O 19
ATOM 31231 N N . GLU A 1 120 ? -2.900 6.016 -1.221 1.00 0.00 216 GLU A N 19
ATOM 31232 C CA . GLU A 1 120 ? -2.939 7.059 -0.210 1.00 0.00 216 GLU A CA 19
ATOM 31233 C C . GLU A 1 120 ? -2.290 6.637 1.099 1.00 0.00 216 GLU A C 19
ATOM 31234 O O . GLU A 1 120 ? -1.657 7.459 1.760 1.00 0.00 216 GLU A O 19
ATOM 31246 N N . MET A 1 121 ? -2.488 5.386 1.503 1.00 0.00 217 MET A N 19
ATOM 31247 C CA . MET A 1 121 ? -1.947 4.817 2.723 1.00 0.00 217 MET A CA 19
ATOM 31248 C C . MET A 1 121 ? -0.423 4.917 2.687 1.00 0.00 217 MET A C 19
ATOM 31249 O O . MET A 1 121 ? 0.207 5.216 3.692 1.00 0.00 217 MET A O 19
ATOM 31263 N N . CYS A 1 122 ? 0.170 4.715 1.515 1.00 0.00 218 CYS A N 19
ATOM 31264 C CA . CYS A 1 122 ? 1.618 4.790 1.342 1.00 0.00 218 CYS A CA 19
ATOM 31265 C C . CYS A 1 122 ? 2.068 6.226 1.628 1.00 0.00 218 CYS A C 19
ATOM 31266 O O . CYS A 1 122 ? 3.000 6.472 2.393 1.00 0.00 218 CYS A O 19
ATOM 31273 N N . ILE A 1 123 ? 1.373 7.186 1.023 1.00 0.00 219 ILE A N 19
ATOM 31274 C CA . ILE A 1 123 ? 1.622 8.611 1.186 1.00 0.00 219 ILE A CA 19
ATOM 31275 C C . ILE A 1 123 ? 1.451 9.004 2.672 1.00 0.00 219 ILE A C 19
ATOM 31276 O O . ILE A 1 123 ? 2.250 9.782 3.200 1.00 0.00 219 ILE A O 19
ATOM 31292 N N . THR A 1 124 ? 0.474 8.423 3.381 1.00 0.00 220 THR A N 19
ATOM 31293 C CA . THR A 1 124 ? 0.258 8.630 4.810 1.00 0.00 220 THR A CA 19
ATOM 31294 C C . THR A 1 124 ? 1.500 8.241 5.615 1.00 0.00 220 THR A C 19
ATOM 31295 O O . THR A 1 124 ? 1.894 8.987 6.513 1.00 0.00 220 THR A O 19
ATOM 31306 N N . GLU A 1 125 ? 2.122 7.097 5.315 1.00 0.00 221 GLU A N 19
ATOM 31307 C CA . GLU A 1 125 ? 3.156 6.541 6.176 1.00 0.00 221 GLU A CA 19
ATOM 31308 C C . GLU A 1 125 ? 4.381 7.455 6.156 1.00 0.00 221 GLU A C 19
ATOM 31309 O O . GLU A 1 125 ? 4.996 7.681 7.202 1.00 0.00 221 GLU A O 19
ATOM 31321 N N . TYR A 1 126 ? 4.680 8.033 4.984 1.00 0.00 222 TYR A N 19
ATOM 31322 C CA . TYR A 1 126 ? 5.685 9.066 4.804 1.00 0.00 222 TYR A CA 19
ATOM 31323 C C . TYR A 1 126 ? 5.362 10.252 5.701 1.00 0.00 222 TYR A C 19
ATOM 31324 O O . TYR A 1 126 ? 6.177 10.635 6.535 1.00 0.00 222 TYR A O 19
ATOM 31342 N N . ARG A 1 127 ? 4.165 10.815 5.540 1.00 0.00 223 ARG A N 19
ATOM 31343 C CA . ARG A 1 127 ? 3.706 12.037 6.192 1.00 0.00 223 ARG A CA 19
ATOM 31344 C C . ARG A 1 127 ? 3.680 11.940 7.708 1.00 0.00 223 ARG A C 19
ATOM 31345 O O . ARG A 1 127 ? 4.043 12.896 8.390 1.00 0.00 223 ARG A O 19
ATOM 31366 N N . ARG A 1 128 ? 3.272 10.805 8.267 1.00 0.00 224 ARG A N 19
ATOM 31367 C CA . ARG A 1 128 ? 3.264 10.626 9.724 1.00 0.00 224 ARG A CA 19
ATOM 31368 C C . ARG A 1 128 ? 4.613 10.159 10.232 1.00 0.00 224 ARG A C 19
ATOM 31369 O O . ARG A 1 128 ? 4.899 10.260 11.420 1.00 0.00 224 ARG A O 19
ATOM 31390 N N . GLY A 1 129 ? 5.440 9.605 9.355 1.00 0.00 225 GLY A N 19
ATOM 31391 C CA . GLY A 1 129 ? 6.842 9.325 9.617 1.00 0.00 225 GLY A CA 19
ATOM 31392 C C . GLY A 1 129 ? 7.727 10.531 9.328 1.00 0.00 225 GLY A C 19
ATOM 31393 O O . GLY A 1 129 ? 8.945 10.393 9.261 1.00 0.00 225 GLY A O 19
ATOM 31397 N N . SER A 1 130 ? 7.117 11.673 9.025 1.00 0.00 226 SER A N 19
ATOM 31398 C CA . SER A 1 130 ? 7.830 12.888 8.656 1.00 0.00 226 SER A CA 19
ATOM 31399 C C . SER A 1 130 ? 8.497 13.476 9.901 1.00 0.00 226 SER A C 19
ATOM 31400 O O . SER A 1 130 ? 9.675 13.838 9.857 1.00 0.00 226 SER A O 19
ATOM 31408 N N . ILE A 1 29 ? 14.458 -5.705 -0.255 1.00 0.00 125 ILE A N 20
ATOM 31409 C CA . ILE A 1 29 ? 13.800 -5.439 1.028 1.00 0.00 125 ILE A CA 20
ATOM 31410 C C . ILE A 1 29 ? 14.460 -6.281 2.135 1.00 0.00 125 ILE A C 20
ATOM 31411 O O . ILE A 1 29 ? 14.842 -7.433 1.925 1.00 0.00 125 ILE A O 20
ATOM 31427 N N . GLY A 1 30 ? 14.670 -5.673 3.309 1.00 0.00 126 GLY A N 20
ATOM 31428 C CA . GLY A 1 30 ? 15.459 -6.292 4.376 1.00 0.00 126 GLY A CA 20
ATOM 31429 C C . GLY A 1 30 ? 14.671 -7.328 5.166 1.00 0.00 126 GLY A C 20
ATOM 31430 O O . GLY A 1 30 ? 15.239 -8.289 5.685 1.00 0.00 126 GLY A O 20
ATOM 31434 N N . GLY A 1 31 ? 13.363 -7.135 5.261 1.00 0.00 127 GLY A N 20
ATOM 31435 C CA . GLY A 1 31 ? 12.442 -7.906 6.064 1.00 0.00 127 GLY A CA 20
ATOM 31436 C C . GLY A 1 31 ? 11.185 -7.065 6.247 1.00 0.00 127 GLY A C 20
ATOM 31437 O O . GLY A 1 31 ? 11.087 -5.947 5.726 1.00 0.00 127 GLY A O 20
ATOM 31441 N N . TYR A 1 32 ? 10.217 -7.592 6.988 1.00 0.00 128 TYR A N 20
ATOM 31442 C CA . TYR A 1 32 ? 8.934 -6.948 7.228 1.00 0.00 128 TYR A CA 20
ATOM 31443 C C . TYR A 1 32 ? 8.816 -6.667 8.729 1.00 0.00 128 TYR A C 20
ATOM 31444 O O . TYR A 1 32 ? 9.406 -7.380 9.545 1.00 0.00 128 TYR A O 20
ATOM 31462 N N . MET A 1 33 ? 8.070 -5.623 9.098 1.00 0.00 129 MET A N 20
ATOM 31463 C CA . MET A 1 33 ? 7.807 -5.249 10.493 1.00 0.00 129 MET A CA 20
ATOM 31464 C C . MET A 1 33 ? 6.566 -4.359 10.641 1.00 0.00 129 MET A C 20
ATOM 31465 O O . MET A 1 33 ? 6.135 -4.095 11.763 1.00 0.00 129 MET A O 20
ATOM 31479 N N . LEU A 1 34 ? 6.035 -3.887 9.509 1.00 0.00 130 LEU A N 20
ATOM 31480 C CA . LEU A 1 34 ? 5.076 -2.822 9.301 1.00 0.00 130 LEU A CA 20
ATOM 31481 C C . LEU A 1 34 ? 5.537 -1.461 9.826 1.00 0.00 130 LEU A C 20
ATOM 31482 O O . LEU A 1 34 ? 6.392 -1.337 10.702 1.00 0.00 130 LEU A O 20
ATOM 31498 N N . GLY A 1 35 ? 4.998 -0.414 9.207 1.00 0.00 131 GLY A N 20
ATOM 31499 C CA . GLY A 1 35 ? 5.203 0.956 9.640 1.00 0.00 131 GLY A CA 20
ATOM 31500 C C . GLY A 1 35 ? 4.282 1.215 10.817 1.00 0.00 131 GLY A C 20
ATOM 31501 O O . GLY A 1 35 ? 4.577 0.795 11.934 1.00 0.00 131 GLY A O 20
ATOM 31505 N N . ASN A 1 36 ? 3.124 1.812 10.539 1.00 0.00 132 ASN A N 20
ATOM 31506 C CA . ASN A 1 36 ? 2.043 2.004 11.499 1.00 0.00 132 ASN A CA 20
ATOM 31507 C C . ASN A 1 36 ? 0.708 1.728 10.818 1.00 0.00 132 ASN A C 20
ATOM 31508 O O . ASN A 1 36 ? 0.603 1.674 9.587 1.00 0.00 132 ASN A O 20
ATOM 31519 N N . ALA A 1 37 ? -0.334 1.562 11.620 1.00 0.00 133 ALA A N 20
ATOM 31520 C CA . ALA A 1 37 ? -1.693 1.359 11.156 1.00 0.00 133 ALA A CA 20
ATOM 31521 C C . ALA A 1 37 ? -2.431 2.677 10.957 1.00 0.00 133 ALA A C 20
ATOM 31522 O O . ALA A 1 37 ? -2.027 3.721 11.476 1.00 0.00 133 ALA A O 20
ATOM 31529 N N . VAL A 1 38 ? -3.562 2.591 10.257 1.00 0.00 134 VAL A N 20
ATOM 31530 C CA . VAL A 1 38 ? -4.426 3.717 9.913 1.00 0.00 134 VAL A CA 20
ATOM 31531 C C . VAL A 1 38 ? -5.838 3.476 10.447 1.00 0.00 134 VAL A C 20
ATOM 31532 O O . VAL A 1 38 ? -6.491 4.356 11.007 1.00 0.00 134 VAL A O 20
ATOM 31545 N N . GLY A 1 39 ? -6.301 2.247 10.255 1.00 0.00 135 GLY A N 20
ATOM 31546 C CA . GLY A 1 39 ? -7.568 1.704 10.678 1.00 0.00 135 GLY A CA 20
ATOM 31547 C C . GLY A 1 39 ? -8.655 2.230 9.779 1.00 0.00 135 GLY A C 20
ATOM 31548 O O . GLY A 1 39 ? -9.150 1.506 8.920 1.00 0.00 135 GLY A O 20
ATOM 31552 N N . ARG A 1 40 ? -8.989 3.501 9.953 1.00 0.00 136 ARG A N 20
ATOM 31553 C CA . ARG A 1 40 ? -10.011 4.213 9.200 1.00 0.00 136 ARG A CA 20
ATOM 31554 C C . ARG A 1 40 ? -9.333 5.412 8.577 1.00 0.00 136 ARG A C 20
ATOM 31555 O O . ARG A 1 40 ? -9.511 6.535 9.047 1.00 0.00 136 ARG A O 20
ATOM 31576 N N . MET A 1 41 ? -8.511 5.145 7.568 1.00 0.00 137 MET A N 20
ATOM 31577 C CA . MET A 1 41 ? -7.720 6.154 6.873 1.00 0.00 137 MET A CA 20
ATOM 31578 C C . MET A 1 41 ? -8.596 7.332 6.463 1.00 0.00 137 MET A C 20
ATOM 31579 O O . MET A 1 41 ? -8.294 8.472 6.794 1.00 0.00 137 MET A O 20
ATOM 31593 N N . SER A 1 42 ? -9.714 7.026 5.804 1.00 0.00 138 SER A N 20
ATOM 31594 C CA . SER A 1 42 ? -10.779 7.914 5.417 1.00 0.00 138 SER A CA 20
ATOM 31595 C C . SER A 1 42 ? -10.295 9.231 4.805 1.00 0.00 138 SER A C 20
ATOM 31596 O O . SER A 1 42 ? -10.879 10.287 5.067 1.00 0.00 138 SER A O 20
ATOM 31604 N N . TYR A 1 43 ? -9.285 9.158 3.928 1.00 0.00 139 TYR A N 20
ATOM 31605 C CA . TYR A 1 43 ? -9.138 10.195 2.915 1.00 0.00 139 TYR A CA 20
ATOM 31606 C C . TYR A 1 43 ? -10.427 10.212 2.106 1.00 0.00 139 TYR A C 20
ATOM 31607 O O . TYR A 1 43 ? -10.619 9.314 1.287 1.00 0.00 139 TYR A O 20
ATOM 31625 N N . GLN A 1 44 ? -11.282 11.205 2.367 1.00 0.00 140 GLN A N 20
ATOM 31626 C CA . GLN A 1 44 ? -12.086 11.928 1.388 1.00 0.00 140 GLN A CA 20
ATOM 31627 C C . GLN A 1 44 ? -12.145 11.212 0.034 1.00 0.00 140 GLN A C 20
ATOM 31628 O O . GLN A 1 44 ? -11.325 11.465 -0.853 1.00 0.00 140 GLN A O 20
ATOM 31642 N N . PHE A 1 45 ? -13.067 10.253 -0.053 1.00 0.00 141 PHE A N 20
ATOM 31643 C CA . PHE A 1 45 ? -13.297 9.446 -1.235 1.00 0.00 141 PHE A CA 20
ATOM 31644 C C . PHE A 1 45 ? -13.956 10.318 -2.302 1.00 0.00 141 PHE A C 20
ATOM 31645 O O . PHE A 1 45 ? -14.578 11.340 -2.003 1.00 0.00 141 PHE A O 20
ATOM 31662 N N . ASN A 1 46 ? -13.864 9.879 -3.553 1.00 0.00 142 ASN A N 20
ATOM 31663 C CA . ASN A 1 46 ? -14.457 10.575 -4.683 1.00 0.00 142 ASN A CA 20
ATOM 31664 C C . ASN A 1 46 ? -15.941 10.243 -4.733 1.00 0.00 142 ASN A C 20
ATOM 31665 O O . ASN A 1 46 ? -16.746 11.140 -4.985 1.00 0.00 142 ASN A O 20
ATOM 31676 N N . ASN A 1 47 ? -16.324 8.979 -4.493 1.00 0.00 143 ASN A N 20
ATOM 31677 C CA . ASN A 1 47 ? -17.708 8.527 -4.573 1.00 0.00 143 ASN A CA 20
ATOM 31678 C C . ASN A 1 47 ? -18.067 7.789 -3.286 1.00 0.00 143 ASN A C 20
ATOM 31679 O O . ASN A 1 47 ? -17.215 7.083 -2.735 1.00 0.00 143 ASN A O 20
ATOM 31690 N N . PRO A 1 48 ? -19.337 7.830 -2.849 1.00 0.00 144 PRO A N 20
ATOM 31691 C CA . PRO A 1 48 ? -19.735 7.216 -1.592 1.00 0.00 144 PRO A CA 20
ATOM 31692 C C . PRO A 1 48 ? -19.600 5.694 -1.563 1.00 0.00 144 PRO A C 20
ATOM 31693 O O . PRO A 1 48 ? -19.434 5.132 -0.481 1.00 0.00 144 PRO A O 20
ATOM 31704 N N . MET A 1 49 ? -19.653 5.007 -2.706 1.00 0.00 145 MET A N 20
ATOM 31705 C CA . MET A 1 49 ? -19.467 3.565 -2.774 1.00 0.00 145 MET A CA 20
ATOM 31706 C C . MET A 1 49 ? -18.075 3.217 -2.304 1.00 0.00 145 MET A C 20
ATOM 31707 O O . MET A 1 49 ? -17.903 2.220 -1.617 1.00 0.00 145 MET A O 20
ATOM 31721 N N . GLU A 1 50 ? -17.085 4.019 -2.678 1.00 0.00 146 GLU A N 20
ATOM 31722 C CA . GLU A 1 50 ? -15.699 3.692 -2.403 1.00 0.00 146 GLU A CA 20
ATOM 31723 C C . GLU A 1 50 ? -15.500 3.791 -0.886 1.00 0.00 146 GLU A C 20
ATOM 31724 O O . GLU A 1 50 ? -14.855 2.930 -0.284 1.00 0.00 146 GLU A O 20
ATOM 31736 N N . SER A 1 51 ? -16.187 4.753 -0.254 1.00 0.00 147 SER A N 20
ATOM 31737 C CA . SER A 1 51 ? -16.190 4.920 1.184 1.00 0.00 147 SER A CA 20
ATOM 31738 C C . SER A 1 51 ? -16.960 3.787 1.863 1.00 0.00 147 SER A C 20
ATOM 31739 O O . SER A 1 51 ? -16.440 3.155 2.787 1.00 0.00 147 SER A O 20
ATOM 31747 N N . ARG A 1 52 ? -18.192 3.489 1.428 1.00 0.00 148 ARG A N 20
ATOM 31748 C CA . ARG A 1 52 ? -19.023 2.497 2.085 1.00 0.00 148 ARG A CA 20
ATOM 31749 C C . ARG A 1 52 ? -18.352 1.149 1.973 1.00 0.00 148 ARG A C 20
ATOM 31750 O O . ARG A 1 52 ? -18.404 0.381 2.925 1.00 0.00 148 ARG A O 20
ATOM 31771 N N . TYR A 1 53 ? -17.772 0.850 0.810 1.00 0.00 149 TYR A N 20
ATOM 31772 C CA . TYR A 1 53 ? -17.204 -0.444 0.554 1.00 0.00 149 TYR A CA 20
ATOM 31773 C C . TYR A 1 53 ? -16.078 -0.626 1.551 1.00 0.00 149 TYR A C 20
ATOM 31774 O O . TYR A 1 53 ? -16.077 -1.613 2.270 1.00 0.00 149 TYR A O 20
ATOM 31792 N N . TYR A 1 54 ? -15.189 0.363 1.676 1.00 0.00 150 TYR A N 20
ATOM 31793 C CA . TYR A 1 54 ? -14.097 0.318 2.642 1.00 0.00 150 TYR A CA 20
ATOM 31794 C C . TYR A 1 54 ? -14.592 0.070 4.069 1.00 0.00 150 TYR A C 20
ATOM 31795 O O . TYR A 1 54 ? -13.923 -0.621 4.833 1.00 0.00 150 TYR A O 20
ATOM 31813 N N . ASN A 1 55 ? -15.768 0.593 4.415 1.00 0.00 151 ASN A N 20
ATOM 31814 C CA . ASN A 1 55 ? -16.352 0.467 5.740 1.00 0.00 151 ASN A CA 20
ATOM 31815 C C . ASN A 1 55 ? -16.981 -0.899 5.973 1.00 0.00 151 ASN A C 20
ATOM 31816 O O . ASN A 1 55 ? -16.781 -1.494 7.032 1.00 0.00 151 ASN A O 20
ATOM 31827 N N . ASP A 1 56 ? -17.730 -1.417 5.000 1.00 0.00 152 ASP A N 20
ATOM 31828 C CA . ASP A 1 56 ? -18.381 -2.718 5.140 1.00 0.00 152 ASP A CA 20
ATOM 31829 C C . ASP A 1 56 ? -17.368 -3.845 5.091 1.00 0.00 152 ASP A C 20
ATOM 31830 O O . ASP A 1 56 ? -17.482 -4.830 5.813 1.00 0.00 152 ASP A O 20
ATOM 31839 N N . TYR A 1 57 ? -16.368 -3.678 4.230 1.00 0.00 153 TYR A N 20
ATOM 31840 C CA . TYR A 1 57 ? -15.313 -4.643 3.974 1.00 0.00 153 TYR A CA 20
ATOM 31841 C C . TYR A 1 57 ? -14.131 -4.412 4.887 1.00 0.00 153 TYR A C 20
ATOM 31842 O O . TYR A 1 57 ? -13.078 -5.013 4.667 1.00 0.00 153 TYR A O 20
ATOM 31860 N N . TYR A 1 58 ? -14.286 -3.555 5.896 1.00 0.00 154 TYR A N 20
ATOM 31861 C CA . TYR A 1 58 ? -13.238 -3.187 6.813 1.00 0.00 154 TYR A CA 20
ATOM 31862 C C . TYR A 1 58 ? -12.604 -4.438 7.430 1.00 0.00 154 TYR A C 20
ATOM 31863 O O . TYR A 1 58 ? -11.380 -4.508 7.550 1.00 0.00 154 TYR A O 20
ATOM 31881 N N . ASN A 1 59 ? -13.409 -5.458 7.755 1.00 0.00 155 ASN A N 20
ATOM 31882 C CA . ASN A 1 59 ? -12.927 -6.713 8.333 1.00 0.00 155 ASN A CA 20
ATOM 31883 C C . ASN A 1 59 ? -11.972 -7.467 7.398 1.00 0.00 155 ASN A C 20
ATOM 31884 O O . ASN A 1 59 ? -11.179 -8.290 7.855 1.00 0.00 155 ASN A O 20
ATOM 31895 N N . GLN A 1 60 ? -12.022 -7.198 6.087 1.00 0.00 156 GLN A N 20
ATOM 31896 C CA . GLN A 1 60 ? -11.166 -7.801 5.072 1.00 0.00 156 GLN A CA 20
ATOM 31897 C C . GLN A 1 60 ? -10.124 -6.808 4.537 1.00 0.00 156 GLN A C 20
ATOM 31898 O O . GLN A 1 60 ? -9.246 -7.213 3.773 1.00 0.00 156 GLN A O 20
ATOM 31912 N N . MET A 1 61 ? -10.234 -5.518 4.879 1.00 0.00 157 MET A N 20
ATOM 31913 C CA . MET A 1 61 ? -9.362 -4.456 4.377 1.00 0.00 157 MET A CA 20
ATOM 31914 C C . MET A 1 61 ? -7.960 -4.598 4.983 1.00 0.00 157 MET A C 20
ATOM 31915 O O . MET A 1 61 ? -7.783 -5.331 5.962 1.00 0.00 157 MET A O 20
ATOM 31929 N N . PRO A 1 62 ? -6.953 -3.867 4.472 1.00 0.00 158 PRO A N 20
ATOM 31930 C CA . PRO A 1 62 ? -5.787 -3.538 5.276 1.00 0.00 158 PRO A CA 20
ATOM 31931 C C . PRO A 1 62 ? -6.249 -2.861 6.575 1.00 0.00 158 PRO A C 20
ATOM 31932 O O . PRO A 1 62 ? -7.305 -2.218 6.610 1.00 0.00 158 PRO A O 20
ATOM 31943 N N . ASN A 1 63 ? -5.445 -2.940 7.635 1.00 0.00 159 ASN A N 20
ATOM 31944 C CA . ASN A 1 63 ? -5.610 -2.090 8.806 1.00 0.00 159 ASN A CA 20
ATOM 31945 C C . ASN A 1 63 ? -4.419 -1.143 8.871 1.00 0.00 159 ASN A C 20
ATOM 31946 O O . ASN A 1 63 ? -4.505 -0.048 9.433 1.00 0.00 159 ASN A O 20
ATOM 31957 N N . ARG A 1 64 ? -3.303 -1.565 8.275 1.00 0.00 160 ARG A N 20
ATOM 31958 C CA . ARG A 1 64 ? -2.025 -0.916 8.344 1.00 0.00 160 ARG A CA 20
ATOM 31959 C C . ARG A 1 64 ? -1.277 -1.069 7.028 1.00 0.00 160 ARG A C 20
ATOM 31960 O O . ARG A 1 64 ? -1.641 -1.889 6.184 1.00 0.00 160 ARG A O 20
ATOM 31981 N N . VAL A 1 65 ? -0.222 -0.279 6.865 1.00 0.00 161 VAL A N 20
ATOM 31982 C CA . VAL A 1 65 ? 0.253 0.084 5.537 1.00 0.00 161 VAL A CA 20
ATOM 31983 C C . VAL A 1 65 ? 1.325 -0.854 4.973 1.00 0.00 161 VAL A C 20
ATOM 31984 O O . VAL A 1 65 ? 1.569 -0.860 3.769 1.00 0.00 161 VAL A O 20
ATOM 31997 N N . TYR A 1 66 ? 1.968 -1.633 5.833 1.00 0.00 162 TYR A N 20
ATOM 31998 C CA . TYR A 1 66 ? 3.178 -2.384 5.542 1.00 0.00 162 TYR A CA 20
ATOM 31999 C C . TYR A 1 66 ? 4.223 -1.569 4.754 1.00 0.00 162 TYR A C 20
ATOM 32000 O O . TYR A 1 66 ? 4.730 -2.030 3.734 1.00 0.00 162 TYR A O 20
ATOM 32018 N N . ARG A 1 67 ? 4.607 -0.386 5.261 1.00 0.00 163 ARG A N 20
ATOM 32019 C CA . ARG A 1 67 ? 5.841 0.293 4.848 1.00 0.00 163 ARG A CA 20
ATOM 32020 C C . ARG A 1 67 ? 7.007 -0.707 4.993 1.00 0.00 163 ARG A C 20
ATOM 32021 O O . ARG A 1 67 ? 7.288 -1.071 6.140 1.00 0.00 163 ARG A O 20
ATOM 32042 N N . PRO A 1 68 ? 7.643 -1.191 3.907 1.00 0.00 164 PRO A N 20
ATOM 32043 C CA . PRO A 1 68 ? 8.801 -2.089 3.972 1.00 0.00 164 PRO A CA 20
ATOM 32044 C C . PRO A 1 68 ? 10.023 -1.379 4.577 1.00 0.00 164 PRO A C 20
ATOM 32045 O O . PRO A 1 68 ? 9.985 -0.168 4.801 1.00 0.00 164 PRO A O 20
ATOM 32056 N N . MET A 1 69 ? 11.126 -2.105 4.796 1.00 0.00 165 MET A N 20
ATOM 32057 C CA . MET A 1 69 ? 12.428 -1.521 5.115 1.00 0.00 165 MET A CA 20
ATOM 32058 C C . MET A 1 69 ? 13.402 -1.759 3.957 1.00 0.00 165 MET A C 20
ATOM 32059 O O . MET A 1 69 ? 13.587 -2.900 3.515 1.00 0.00 165 MET A O 20
ATOM 32073 N N . TYR A 1 70 ? 14.032 -0.694 3.464 1.00 0.00 166 TYR A N 20
ATOM 32074 C CA . TYR A 1 70 ? 15.015 -0.757 2.389 1.00 0.00 166 TYR A CA 20
ATOM 32075 C C . TYR A 1 70 ? 16.395 -0.593 3.008 1.00 0.00 166 TYR A C 20
ATOM 32076 O O . TYR A 1 70 ? 16.605 0.309 3.816 1.00 0.00 166 TYR A O 20
ATOM 32094 N N . ARG A 1 71 ? 17.341 -1.462 2.649 1.00 0.00 167 ARG A N 20
ATOM 32095 C CA . ARG A 1 71 ? 18.644 -1.548 3.333 1.00 0.00 167 ARG A CA 20
ATOM 32096 C C . ARG A 1 71 ? 19.774 -0.903 2.532 1.00 0.00 167 ARG A C 20
ATOM 32097 O O . ARG A 1 71 ? 20.897 -0.789 3.011 1.00 0.00 167 ARG A O 20
ATOM 32118 N N . GLY A 1 72 ? 19.445 -0.429 1.335 1.00 0.00 168 GLY A N 20
ATOM 32119 C CA . GLY A 1 72 ? 20.277 0.440 0.527 1.00 0.00 168 GLY A CA 20
ATOM 32120 C C . GLY A 1 72 ? 19.527 1.725 0.198 1.00 0.00 168 GLY A C 20
ATOM 32121 O O . GLY A 1 72 ? 20.149 2.787 0.190 1.00 0.00 168 GLY A O 20
ATOM 32125 N N . GLU A 1 73 ? 18.211 1.632 -0.047 1.00 0.00 169 GLU A N 20
ATOM 32126 C CA . GLU A 1 73 ? 17.233 2.586 -0.562 1.00 0.00 169 GLU A CA 20
ATOM 32127 C C . GLU A 1 73 ? 17.575 2.999 -1.990 1.00 0.00 169 GLU A C 20
ATOM 32128 O O . GLU A 1 73 ? 16.743 2.906 -2.885 1.00 0.00 169 GLU A O 20
ATOM 32140 N N . GLU A 1 74 ? 18.836 3.329 -2.221 1.00 0.00 170 GLU A N 20
ATOM 32141 C CA . GLU A 1 74 ? 19.435 3.601 -3.516 1.00 0.00 170 GLU A CA 20
ATOM 32142 C C . GLU A 1 74 ? 18.684 4.723 -4.241 1.00 0.00 170 GLU A C 20
ATOM 32143 O O . GLU A 1 74 ? 18.515 4.708 -5.462 1.00 0.00 170 GLU A O 20
ATOM 32155 N N . TYR A 1 75 ? 18.295 5.727 -3.448 1.00 0.00 171 TYR A N 20
ATOM 32156 C CA . TYR A 1 75 ? 17.531 6.914 -3.766 1.00 0.00 171 TYR A CA 20
ATOM 32157 C C . TYR A 1 75 ? 16.193 6.549 -4.390 1.00 0.00 171 TYR A C 20
ATOM 32158 O O . TYR A 1 75 ? 15.991 6.628 -5.604 1.00 0.00 171 TYR A O 20
ATOM 32176 N N . VAL A 1 76 ? 15.270 6.163 -3.515 1.00 0.00 172 VAL A N 20
ATOM 32177 C CA . VAL A 1 76 ? 13.861 6.038 -3.814 1.00 0.00 172 VAL A CA 20
ATOM 32178 C C . VAL A 1 76 ? 13.295 7.447 -4.099 1.00 0.00 172 VAL A C 20
ATOM 32179 O O . VAL A 1 76 ? 13.993 8.466 -4.039 1.00 0.00 172 VAL A O 20
ATOM 32192 N N . SER A 1 77 ? 12.026 7.495 -4.479 1.00 0.00 173 SER A N 20
ATOM 32193 C CA . SER A 1 77 ? 11.185 8.654 -4.668 1.00 0.00 173 SER A CA 20
ATOM 32194 C C . SER A 1 77 ? 9.860 8.343 -3.964 1.00 0.00 173 SER A C 20
ATOM 32195 O O . SER A 1 77 ? 9.589 7.158 -3.746 1.00 0.00 173 SER A O 20
ATOM 32203 N N . GLU A 1 78 ? 8.981 9.319 -3.701 1.00 0.00 174 GLU A N 20
ATOM 32204 C CA . GLU A 1 78 ? 7.663 8.985 -3.151 1.00 0.00 174 GLU A CA 20
ATOM 32205 C C . GLU A 1 78 ? 6.950 7.990 -4.065 1.00 0.00 174 GLU A C 20
ATOM 32206 O O . GLU A 1 78 ? 6.356 7.043 -3.571 1.00 0.00 174 GLU A O 20
ATOM 32218 N N . ASP A 1 79 ? 7.049 8.138 -5.390 1.00 0.00 175 ASP A N 20
ATOM 32219 C CA . ASP A 1 79 ? 6.395 7.214 -6.321 1.00 0.00 175 ASP A CA 20
ATOM 32220 C C . ASP A 1 79 ? 7.007 5.808 -6.244 1.00 0.00 175 ASP A C 20
ATOM 32221 O O . ASP A 1 79 ? 6.284 4.813 -6.211 1.00 0.00 175 ASP A O 20
ATOM 32230 N N . ARG A 1 80 ? 8.344 5.688 -6.192 1.00 0.00 176 ARG A N 20
ATOM 32231 C CA . ARG A 1 80 ? 9.005 4.390 -6.026 1.00 0.00 176 ARG A CA 20
ATOM 32232 C C . ARG A 1 80 ? 8.582 3.739 -4.714 1.00 0.00 176 ARG A C 20
ATOM 32233 O O . ARG A 1 80 ? 8.290 2.544 -4.704 1.00 0.00 176 ARG A O 20
ATOM 32254 N N . PHE A 1 81 ? 8.544 4.494 -3.617 1.00 0.00 177 PHE A N 20
ATOM 32255 C CA . PHE A 1 81 ? 8.081 3.983 -2.339 1.00 0.00 177 PHE A CA 20
ATOM 32256 C C . PHE A 1 81 ? 6.638 3.511 -2.480 1.00 0.00 177 PHE A C 20
ATOM 32257 O O . PHE A 1 81 ? 6.319 2.401 -2.056 1.00 0.00 177 PHE A O 20
ATOM 32274 N N . VAL A 1 82 ? 5.777 4.351 -3.065 1.00 0.00 178 VAL A N 20
ATOM 32275 C CA . VAL A 1 82 ? 4.375 4.051 -3.269 1.00 0.00 178 VAL A CA 20
ATOM 32276 C C . VAL A 1 82 ? 4.271 2.725 -3.999 1.00 0.00 178 VAL A C 20
ATOM 32277 O O . VAL A 1 82 ? 3.599 1.869 -3.450 1.00 0.00 178 VAL A O 20
ATOM 32290 N N . ARG A 1 83 ? 4.928 2.487 -5.146 1.00 0.00 179 ARG A N 20
ATOM 32291 C CA . ARG A 1 83 ? 4.748 1.194 -5.812 1.00 0.00 179 ARG A CA 20
ATOM 32292 C C . ARG A 1 83 ? 5.222 0.035 -4.950 1.00 0.00 179 ARG A C 20
ATOM 32293 O O . ARG A 1 83 ? 4.580 -1.009 -4.986 1.00 0.00 179 ARG A O 20
ATOM 32314 N N . ASP A 1 84 ? 6.321 0.176 -4.209 1.00 0.00 180 ASP A N 20
ATOM 32315 C CA . ASP A 1 84 ? 6.894 -0.931 -3.449 1.00 0.00 180 ASP A CA 20
ATOM 32316 C C . ASP A 1 84 ? 5.949 -1.330 -2.329 1.00 0.00 180 ASP A C 20
ATOM 32317 O O . ASP A 1 84 ? 5.697 -2.520 -2.128 1.00 0.00 180 ASP A O 20
ATOM 32326 N N . CYS A 1 85 ? 5.457 -0.331 -1.598 1.00 0.00 181 CYS A N 20
ATOM 32327 C CA . CYS A 1 85 ? 4.567 -0.490 -0.463 1.00 0.00 181 CYS A CA 20
ATOM 32328 C C . CYS A 1 85 ? 3.167 -0.888 -0.947 1.00 0.00 181 CYS A C 20
ATOM 32329 O O . CYS A 1 85 ? 2.534 -1.766 -0.357 1.00 0.00 181 CYS A O 20
ATOM 32336 N N . TYR A 1 86 ? 2.718 -0.299 -2.062 1.00 0.00 182 TYR A N 20
ATOM 32337 C CA . TYR A 1 86 ? 1.518 -0.663 -2.801 1.00 0.00 182 TYR A CA 20
ATOM 32338 C C . TYR A 1 86 ? 1.574 -2.148 -3.078 1.00 0.00 182 TYR A C 20
ATOM 32339 O O . TYR A 1 86 ? 0.683 -2.845 -2.631 1.00 0.00 182 TYR A O 20
ATOM 32357 N N . ASN A 1 87 ? 2.625 -2.631 -3.744 1.00 0.00 183 ASN A N 20
ATOM 32358 C CA . ASN A 1 87 ? 2.837 -4.027 -4.113 1.00 0.00 183 ASN A CA 20
ATOM 32359 C C . ASN A 1 87 ? 2.747 -4.942 -2.901 1.00 0.00 183 ASN A C 20
ATOM 32360 O O . ASN A 1 87 ? 2.007 -5.915 -2.936 1.00 0.00 183 ASN A O 20
ATOM 32371 N N . MET A 1 88 ? 3.500 -4.636 -1.845 1.00 0.00 184 MET A N 20
ATOM 32372 C CA . MET A 1 88 ? 3.571 -5.425 -0.620 1.00 0.00 184 MET A CA 20
ATOM 32373 C C . MET A 1 88 ? 2.166 -5.600 -0.044 1.00 0.00 184 MET A C 20
ATOM 32374 O O . MET A 1 88 ? 1.697 -6.728 0.114 1.00 0.00 184 MET A O 20
ATOM 32388 N N . SER A 1 89 ? 1.484 -4.489 0.249 1.00 0.00 185 SER A N 20
ATOM 32389 C CA . SER A 1 89 ? 0.142 -4.531 0.794 1.00 0.00 185 SER A CA 20
ATOM 32390 C C . SER A 1 89 ? -0.853 -5.136 -0.196 1.00 0.00 185 SER A C 20
ATOM 32391 O O . SER A 1 89 ? -1.721 -5.890 0.226 1.00 0.00 185 SER A O 20
ATOM 32399 N N . VAL A 1 90 ? -0.730 -4.858 -1.496 1.00 0.00 186 VAL A N 20
ATOM 32400 C CA . VAL A 1 90 ? -1.493 -5.513 -2.547 1.00 0.00 186 VAL A CA 20
ATOM 32401 C C . VAL A 1 90 ? -1.373 -6.998 -2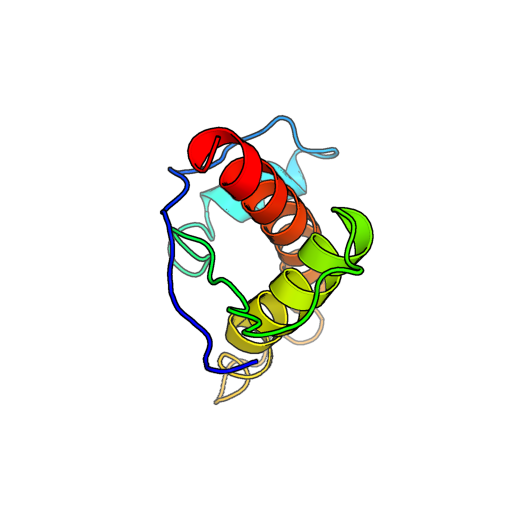.305 1.00 0.00 186 VAL A C 20
ATOM 32402 O O . VAL A 1 90 ? -2.352 -7.619 -1.930 1.00 0.00 186 VAL A O 20
ATOM 32415 N N . THR A 1 91 ? -0.196 -7.575 -2.438 1.00 0.00 187 THR A N 20
ATOM 32416 C CA . THR A 1 91 ? -0.056 -9.001 -2.429 1.00 0.00 187 THR A CA 20
ATOM 32417 C C . THR A 1 91 ? -0.611 -9.602 -1.135 1.00 0.00 187 THR A C 20
ATOM 32418 O O . THR A 1 91 ? -1.413 -10.542 -1.203 1.00 0.00 187 THR A O 20
ATOM 32429 N N . GLU A 1 92 ? -0.233 -9.042 0.017 1.00 0.00 188 GLU A N 20
ATOM 32430 C CA . GLU A 1 92 ? -0.640 -9.522 1.329 1.00 0.00 188 GLU A CA 20
ATOM 32431 C C . GLU A 1 92 ? -2.157 -9.488 1.519 1.00 0.00 188 GLU A C 20
ATOM 32432 O O . GLU A 1 92 ? -2.675 -10.238 2.345 1.00 0.00 188 GLU A O 20
ATOM 32444 N N . TYR A 1 93 ? -2.880 -8.686 0.732 1.00 0.00 189 TYR A N 20
ATOM 32445 C CA . TYR A 1 93 ? -4.319 -8.559 0.838 1.00 0.00 189 TYR A CA 20
ATOM 32446 C C . TYR A 1 93 ? -5.014 -8.680 -0.536 1.00 0.00 189 TYR A C 20
ATOM 32447 O O . TYR A 1 93 ? -6.123 -8.167 -0.727 1.00 0.00 189 TYR A O 20
ATOM 32465 N N . ILE A 1 94 ? -4.396 -9.373 -1.497 1.00 0.00 190 ILE A N 20
ATOM 32466 C CA . ILE A 1 94 ? -4.947 -9.680 -2.819 1.00 0.00 190 ILE A CA 20
ATOM 32467 C C . ILE A 1 94 ? -4.643 -11.128 -3.151 1.00 0.00 190 ILE A C 20
ATOM 32468 O O . ILE A 1 94 ? -5.578 -11.864 -3.446 1.00 0.00 190 ILE A O 20
ATOM 32484 N N . ILE A 1 95 ? -3.370 -11.529 -3.125 1.00 0.00 191 ILE A N 20
ATOM 32485 C CA . ILE A 1 95 ? -2.978 -12.889 -3.469 1.00 0.00 191 ILE A CA 20
ATOM 32486 C C . ILE A 1 95 ? -3.423 -13.801 -2.332 1.00 0.00 191 ILE A C 20
ATOM 32487 O O . ILE A 1 95 ? -4.032 -14.834 -2.580 1.00 0.00 191 ILE A O 20
ATOM 32503 N N . LYS A 1 96 ? -3.172 -13.416 -1.078 1.00 0.00 192 LYS A N 20
ATOM 32504 C CA . LYS A 1 96 ? -3.570 -14.202 0.083 1.00 0.00 192 LYS A CA 20
ATOM 32505 C C . LYS A 1 96 ? -5.078 -14.428 0.092 1.00 0.00 192 LYS A C 20
ATOM 32506 O O . LYS A 1 96 ? -5.497 -15.569 -0.022 1.00 0.00 192 LYS A O 20
ATOM 32525 N N . PRO A 1 97 ? -5.925 -13.384 0.098 1.00 0.00 193 PRO A N 20
ATOM 32526 C CA . PRO A 1 97 ? -7.359 -13.591 0.030 1.00 0.00 193 PRO A CA 20
ATOM 32527 C C . PRO A 1 97 ? -7.805 -14.243 -1.291 1.00 0.00 193 PRO A C 20
ATOM 32528 O O . PRO A 1 97 ? -8.914 -14.776 -1.317 1.00 0.00 193 PRO A O 20
ATOM 32539 N N . ALA A 1 98 ? -6.983 -14.275 -2.362 1.00 0.00 194 ALA A N 20
ATOM 32540 C CA . ALA A 1 98 ? -7.367 -14.920 -3.631 1.00 0.00 194 ALA A CA 20
ATOM 32541 C C . ALA A 1 98 ? -7.640 -16.409 -3.453 1.00 0.00 194 ALA A C 20
ATOM 32542 O O . ALA A 1 98 ? -8.319 -17.005 -4.286 1.00 0.00 194 ALA A O 20
ATOM 32549 N N . GLU A 1 99 ? -7.131 -16.999 -2.373 1.00 0.00 195 GLU A N 20
ATOM 32550 C CA . GLU A 1 99 ? -7.420 -18.357 -1.952 1.00 0.00 195 GLU A CA 20
ATOM 32551 C C . GLU A 1 99 ? -8.929 -18.621 -1.982 1.00 0.00 195 GLU A C 20
ATOM 32552 O O . GLU A 1 99 ? -9.377 -19.696 -2.388 1.00 0.00 195 GLU A O 20
ATOM 32564 N N . GLY A 1 100 ? -9.713 -17.629 -1.544 1.00 0.00 196 GLY A N 20
ATOM 32565 C CA . GLY A 1 100 ? -11.163 -17.638 -1.573 1.00 0.00 196 GLY A CA 20
ATOM 32566 C C . GLY A 1 100 ? -11.713 -16.580 -2.523 1.00 0.00 196 GLY A C 20
ATOM 32567 O O . GLY A 1 100 ? -12.327 -16.925 -3.527 1.00 0.00 196 GLY A O 20
ATOM 32571 N N . LYS A 1 101 ? -11.547 -15.302 -2.162 1.00 0.00 197 LYS A N 20
ATOM 32572 C CA . LYS A 1 101 ? -12.305 -14.129 -2.609 1.00 0.00 197 LYS A CA 20
ATOM 32573 C C . LYS A 1 101 ? -13.619 -14.485 -3.294 1.00 0.00 197 LYS A C 20
ATOM 32574 O O . LYS A 1 101 ? -13.751 -14.391 -4.519 1.00 0.00 197 LYS A O 20
ATOM 32593 N N . ASN A 1 102 ? -14.606 -14.862 -2.487 1.00 0.00 198 ASN A N 20
ATOM 32594 C CA . ASN A 1 102 ? -15.971 -15.139 -2.923 1.00 0.00 198 ASN A CA 20
ATOM 32595 C C . ASN A 1 102 ? -16.689 -13.840 -3.300 1.00 0.00 198 ASN A C 20
ATOM 32596 O O . ASN A 1 102 ? -17.588 -13.366 -2.605 1.00 0.00 198 ASN A O 20
ATOM 32607 N N . ASN A 1 103 ? -16.288 -13.227 -4.411 1.00 0.00 199 ASN A N 20
ATOM 32608 C CA . ASN A 1 103 ? -16.809 -12.005 -4.972 1.00 0.00 199 ASN A CA 20
ATOM 32609 C C . ASN A 1 103 ? -17.133 -12.288 -6.427 1.00 0.00 199 ASN A C 20
ATOM 32610 O O . ASN A 1 103 ? -18.307 -12.201 -6.770 1.00 0.00 199 ASN A O 20
ATOM 32621 N N . SER A 1 104 ? -16.126 -12.688 -7.218 1.00 0.00 200 SER A N 20
ATOM 32622 C CA . SER A 1 104 ? -16.230 -13.075 -8.623 1.00 0.00 200 SER A CA 20
ATOM 32623 C C . SER A 1 104 ? -16.769 -11.912 -9.453 1.00 0.00 200 SER A C 20
ATOM 32624 O O . SER A 1 104 ? -17.974 -11.684 -9.488 1.00 0.00 200 SER A O 20
ATOM 32632 N N . GLU A 1 105 ? -15.863 -11.133 -10.055 1.00 0.00 201 GLU A N 20
ATOM 32633 C CA . GLU A 1 105 ? -16.127 -9.889 -10.783 1.00 0.00 201 GLU A CA 20
ATOM 32634 C C . GLU A 1 105 ? -16.495 -8.769 -9.810 1.00 0.00 201 GLU A C 20
ATOM 32635 O O . GLU A 1 105 ? -16.023 -7.651 -9.978 1.00 0.00 201 GLU A O 20
ATOM 32647 N N . LEU A 1 106 ? -17.183 -9.056 -8.701 1.00 0.00 202 LEU A N 20
ATOM 32648 C CA . LEU A 1 106 ? -17.434 -8.071 -7.653 1.00 0.00 202 LEU A CA 20
ATOM 32649 C C . LEU A 1 106 ? -16.129 -7.575 -7.022 1.00 0.00 202 LEU A C 20
ATOM 32650 O O . LEU A 1 106 ? -16.090 -6.513 -6.401 1.00 0.00 202 LEU A O 20
ATOM 32666 N N . ASN A 1 107 ? -15.024 -8.299 -7.242 1.00 0.00 203 ASN A N 20
ATOM 32667 C CA . ASN A 1 107 ? -13.716 -7.884 -6.791 1.00 0.00 203 ASN A CA 20
ATOM 32668 C C . ASN A 1 107 ? -13.252 -6.626 -7.510 1.00 0.00 203 ASN A C 20
ATOM 32669 O O . ASN A 1 107 ? -12.249 -6.059 -7.092 1.00 0.00 203 ASN A O 20
ATOM 32680 N N . GLN A 1 108 ? -13.930 -6.185 -8.569 1.00 0.00 204 GLN A N 20
ATOM 32681 C CA . GLN A 1 108 ? -13.542 -4.999 -9.308 1.00 0.00 204 GLN A CA 20
ATOM 32682 C C . GLN A 1 108 ? -13.578 -3.747 -8.417 1.00 0.00 204 GLN A C 20
ATOM 32683 O O . GLN A 1 108 ? -12.614 -2.981 -8.429 1.00 0.00 204 GLN A O 20
ATOM 32697 N N . LEU A 1 109 ? -14.633 -3.567 -7.614 1.00 0.00 205 LEU A N 20
ATOM 32698 C CA . LEU A 1 109 ? -14.810 -2.437 -6.703 1.00 0.00 205 LEU A CA 20
ATOM 32699 C C . LEU A 1 109 ? -13.821 -2.572 -5.554 1.00 0.00 205 LEU A C 20
ATOM 32700 O O . LEU A 1 109 ? -13.183 -1.588 -5.198 1.00 0.00 205 LEU A O 20
ATOM 32716 N N . ASP A 1 110 ? -13.625 -3.787 -5.030 1.00 0.00 206 ASP A N 20
ATOM 32717 C CA . ASP A 1 110 ? -12.596 -4.057 -4.021 1.00 0.00 206 ASP A CA 20
ATOM 32718 C C . ASP A 1 110 ? -11.223 -3.614 -4.523 1.00 0.00 206 ASP A C 20
ATOM 32719 O O . ASP A 1 110 ? -10.561 -2.803 -3.885 1.00 0.00 206 ASP A O 20
ATOM 32728 N N . THR A 1 111 ? -10.833 -4.095 -5.703 1.00 0.00 207 THR A N 20
ATOM 32729 C CA . THR A 1 111 ? -9.576 -3.800 -6.378 1.00 0.00 207 THR A CA 20
ATOM 32730 C C . THR A 1 111 ? -9.397 -2.288 -6.525 1.00 0.00 207 THR A C 20
ATOM 32731 O O . THR A 1 111 ? -8.363 -1.753 -6.115 1.00 0.00 207 THR A O 20
ATOM 32742 N N . THR A 1 112 ? -10.395 -1.612 -7.093 1.00 0.00 208 THR A N 20
ATOM 32743 C CA . THR A 1 112 ? -10.434 -0.175 -7.276 1.00 0.00 208 THR A CA 20
ATOM 32744 C C . THR A 1 112 ? -10.198 0.534 -5.946 1.00 0.00 208 THR A C 20
ATOM 32745 O O . THR A 1 112 ? -9.232 1.286 -5.827 1.00 0.00 208 THR A O 20
ATOM 32756 N N . VAL A 1 113 ? -11.044 0.295 -4.943 1.00 0.00 209 VAL A N 20
ATOM 32757 C CA . VAL A 1 113 ? -10.952 0.939 -3.641 1.00 0.00 209 VAL A CA 20
ATOM 32758 C C . VAL A 1 113 ? -9.570 0.682 -3.067 1.00 0.00 209 VAL A C 20
ATOM 32759 O O . VAL A 1 113 ? -8.926 1.633 -2.640 1.00 0.00 209 VAL A O 20
ATOM 32772 N N . LYS A 1 114 ? -9.084 -0.561 -3.085 1.00 0.00 210 LYS A N 20
ATOM 32773 C CA . LYS A 1 114 ? -7.783 -0.882 -2.516 1.00 0.00 210 LYS A CA 20
ATOM 32774 C C . LYS A 1 114 ? -6.677 -0.164 -3.278 1.00 0.00 210 LYS A C 20
ATOM 32775 O O . LYS A 1 114 ? -5.707 0.225 -2.639 1.00 0.00 210 LYS A O 20
ATOM 32794 N N . SER A 1 115 ? -6.803 0.074 -4.582 1.00 0.00 211 SER A N 20
ATOM 32795 C CA . SER A 1 115 ? -5.826 0.876 -5.302 1.00 0.00 211 SER A CA 20
ATOM 32796 C C . SER A 1 115 ? -5.859 2.307 -4.771 1.00 0.00 211 SER A C 20
ATOM 32797 O O . SER A 1 115 ? -4.815 2.832 -4.372 1.00 0.00 211 SER A O 20
ATOM 32805 N N . GLN A 1 116 ? -7.058 2.899 -4.732 1.00 0.00 212 GLN A N 20
ATOM 32806 C CA . GLN A 1 116 ? -7.293 4.280 -4.339 1.00 0.00 212 GLN A CA 20
ATOM 32807 C C . GLN A 1 116 ? -6.702 4.521 -2.951 1.00 0.00 212 GLN A C 20
ATOM 32808 O O . GLN A 1 116 ? -5.847 5.392 -2.778 1.00 0.00 212 GLN A O 20
ATOM 32822 N N . ILE A 1 117 ? -7.136 3.724 -1.968 1.00 0.00 213 ILE A N 20
ATOM 32823 C CA . ILE A 1 117 ? -6.672 3.861 -0.604 1.00 0.00 213 ILE A CA 20
ATOM 32824 C C . ILE A 1 117 ? -5.186 3.548 -0.503 1.00 0.00 213 ILE A C 20
ATOM 32825 O O . ILE A 1 117 ? -4.466 4.408 -0.018 1.00 0.00 213 ILE A O 20
ATOM 32841 N N . ILE A 1 118 ? -4.703 2.369 -0.916 1.00 0.00 214 ILE A N 20
ATOM 32842 C CA . ILE A 1 118 ? -3.335 1.944 -0.617 1.00 0.00 214 ILE A CA 20
ATOM 32843 C C . ILE A 1 118 ? -2.346 2.943 -1.227 1.00 0.00 214 ILE A C 20
ATOM 32844 O O . ILE A 1 118 ? -1.383 3.292 -0.545 1.00 0.00 214 ILE A O 20
ATOM 32860 N N . ARG A 1 119 ? -2.598 3.475 -2.435 1.00 0.00 215 ARG A N 20
ATOM 32861 C CA . ARG A 1 119 ? -1.734 4.502 -3.021 1.00 0.00 215 ARG A CA 20
ATOM 32862 C C . ARG A 1 119 ? -1.567 5.676 -2.056 1.00 0.00 215 ARG A C 20
ATOM 32863 O O . ARG A 1 119 ? -0.474 6.230 -1.959 1.00 0.00 215 ARG A O 20
ATOM 32884 N N . GLU A 1 120 ? -2.630 6.079 -1.365 1.00 0.00 216 GLU A N 20
ATOM 32885 C CA . GLU A 1 120 ? -2.567 7.185 -0.431 1.00 0.00 216 GLU A CA 20
ATOM 32886 C C . GLU A 1 120 ? -2.109 6.784 0.964 1.00 0.00 216 GLU A C 20
ATOM 32887 O O . GLU A 1 120 ? -1.455 7.589 1.616 1.00 0.00 216 GLU A O 20
ATOM 32899 N N . MET A 1 121 ? -2.406 5.574 1.442 1.00 0.00 217 MET A N 20
ATOM 32900 C CA . MET A 1 121 ? -1.886 5.060 2.714 1.00 0.00 217 MET A CA 20
ATOM 32901 C C . MET A 1 121 ? -0.362 5.112 2.697 1.00 0.00 217 MET A C 20
ATOM 32902 O O . MET A 1 121 ? 0.274 5.432 3.697 1.00 0.00 217 MET A O 20
ATOM 32916 N N . CYS A 1 122 ? 0.209 4.859 1.523 1.00 0.00 218 CYS A N 20
ATOM 32917 C CA . CYS A 1 122 ? 1.638 4.952 1.291 1.00 0.00 218 CYS A CA 20
ATOM 32918 C C . CYS A 1 122 ? 2.076 6.403 1.505 1.00 0.00 218 CYS A C 20
ATOM 32919 O O . CYS A 1 122 ? 2.964 6.689 2.303 1.00 0.00 218 CYS A O 20
ATOM 32926 N N . ILE A 1 123 ? 1.434 7.346 0.819 1.00 0.00 219 ILE A N 20
ATOM 32927 C CA . ILE A 1 123 ? 1.788 8.758 0.933 1.00 0.00 219 ILE A CA 20
ATOM 32928 C C . ILE A 1 123 ? 1.554 9.252 2.374 1.00 0.00 219 ILE A C 20
ATOM 32929 O O . ILE A 1 123 ? 2.297 10.110 2.845 1.00 0.00 219 ILE A O 20
ATOM 32945 N N . THR A 1 124 ? 0.579 8.701 3.104 1.00 0.00 220 THR A N 20
ATOM 32946 C CA . THR A 1 124 ? 0.335 9.025 4.499 1.00 0.00 220 THR A CA 20
ATOM 32947 C C . THR A 1 124 ? 1.513 8.569 5.366 1.00 0.00 220 THR A C 20
ATOM 32948 O O . THR A 1 124 ? 1.903 9.325 6.253 1.00 0.00 220 THR A O 20
ATOM 32959 N N . GLU A 1 125 ? 2.125 7.405 5.105 1.00 0.00 221 GLU A N 20
ATOM 32960 C CA . GLU A 1 125 ? 3.288 6.958 5.867 1.00 0.00 221 GLU A CA 20
ATOM 32961 C C . GLU A 1 125 ? 4.382 8.025 5.761 1.00 0.00 221 GLU A C 20
ATOM 32962 O O . GLU A 1 125 ? 4.978 8.400 6.773 1.00 0.00 221 GLU A O 20
ATOM 32974 N N . TYR A 1 126 ? 4.604 8.561 4.551 1.00 0.00 222 TYR A N 20
ATOM 32975 C CA . TYR A 1 126 ? 5.518 9.682 4.370 1.00 0.00 222 TYR A CA 20
ATOM 32976 C C . TYR A 1 126 ? 5.033 10.917 5.117 1.00 0.00 222 TYR A C 20
ATOM 32977 O O . TYR A 1 126 ? 5.780 11.439 5.931 1.00 0.00 222 TYR A O 20
ATOM 32995 N N . ARG A 1 127 ? 3.801 11.393 4.903 1.00 0.00 223 ARG A N 20
ATOM 32996 C CA . ARG A 1 127 ? 3.306 12.620 5.531 1.00 0.00 223 ARG A CA 20
ATOM 32997 C C . ARG A 1 127 ? 3.458 12.625 7.050 1.00 0.00 223 ARG A C 20
ATOM 32998 O O . ARG A 1 127 ? 3.487 13.699 7.642 1.00 0.00 223 ARG A O 20
ATOM 33019 N N . ARG A 1 128 ? 3.521 11.462 7.699 1.00 0.00 224 ARG A N 20
ATOM 33020 C CA . ARG A 1 128 ? 3.516 11.341 9.154 1.00 0.00 224 ARG A CA 20
ATOM 33021 C C . ARG A 1 128 ? 4.853 10.870 9.700 1.00 0.00 224 ARG A C 20
ATOM 33022 O O . ARG A 1 128 ? 5.179 11.170 10.845 1.00 0.00 224 ARG A O 20
ATOM 33043 N N . GLY A 1 129 ? 5.639 10.142 8.907 1.00 0.00 225 GLY A N 20
ATOM 33044 C CA . GLY A 1 129 ? 7.047 9.898 9.207 1.00 0.00 225 GLY A CA 20
ATOM 33045 C C . GLY A 1 129 ? 7.912 11.104 8.839 1.00 0.00 225 GLY A C 20
ATOM 33046 O O . GLY A 1 129 ? 9.084 11.158 9.198 1.00 0.00 225 GLY A O 20
ATOM 33050 N N . SER A 1 130 ? 7.336 12.053 8.111 1.00 0.00 226 SER A N 20
ATOM 33051 C CA . SER A 1 130 ? 7.915 13.271 7.577 1.00 0.00 226 SER A CA 20
ATOM 33052 C C . SER A 1 130 ? 6.875 14.377 7.822 1.00 0.00 226 SER A C 20
ATOM 33053 O O . SER A 1 130 ? 6.558 15.167 6.927 1.00 0.00 226 SER A O 20
#

Nearest PDB structures (foldseek):
  1xu0-assembly1_A  TM=9.606E-01  e=3.942E-14  Xenopus laevis
  1qm2-assembly1_A  TM=7.652E-01  e=4.168E-05  Homo sapiens
  6sv2-assembly1_A  TM=7.251E-01  e=4.721E-05  Homo sapiens
  1xyu-assembly1_A  TM=7.065E-01  e=6.439E-04  Ovis aries
  1i17-assembly1_A  TM=5.782E-01  e=9.339E-02  Mus musculus

Secondary structure (DSSP, 8-state):
--EEEEEEE--S-----SSHHHHHHHHHGGGTS-SEEEEEE-SS-----HHHHHHHHHHHHHHHTTTGGGGS---TTTHHHHHHHHHHHHHHHHHHHHHH--